Protein 4Q9N (pdb70)

Solvent-accessible surface area: 78695 Å² total; per-residue (Å²): 83,12,45,1,79,1,101,59,72,28,0,0,0,0,23,3,17,24,33,72,15,29,2,6,0,0,0,30,23,0,20,24,3,35,12,51,2,0,0,0,0,123,3,32,40,48,55,116,2,16,97,12,27,144,120,28,145,21,61,105,28,38,96,16,96,93,55,108,69,2,94,21,55,79,26,1,23,6,6,7,29,20,18,46,59,147,53,20,61,125,149,36,60,102,60,154,128,9,128,123,54,96,14,11,0,0,29,49,0,11,99,52,0,105,162,99,65,25,90,0,9,3,0,0,2,20,37,48,67,13,84,11,51,98,86,57,2,2,71,4,32,26,152,0,0,31,38,0,0,12,29,0,1,12,0,2,0,1,0,0,35,56,0,1,92,11,22,58,91,63,1,0,0,0,1,18,5,37,5,1,3,48,40,1,12,19,49,43,6,0,0,5,2,0,0,15,0,0,1,13,1,1,1,27,10,0,0,37,18,0,5,102,111,65,34,1,12,1,0,0,0,2,9,4,15,32,49,17,120,71,9,106,86,54,57,59,17,94,114,14,33,82,13,13,61,90,8,1,0,19,73,61,63,18,95,14,64,23,0,0,3,0,0,0,1,1,8,0,94,35,1,52,2,1,2,1,8,26,2,40,1,5,6,0,0,16,5,6,2,3,1,38,69,27,79,82,12,56,0,67,1,100,56,69,26,0,0,0,0,24,4,35,40,21,53,16,32,2,5,0,0,0,31,21,0,18,24,0,34,10,46,2,0,0,0,0,138,3,21,43,45,116,109,3,21,62,16,17,154,148,14,64,13,63,63,25,35,94,20,89,94,54,107,71,2,93,20,45,87,38,8,26,6,8,7,33,17,19,55,72,167,68,18,65,121,73,44,83,108,56,68,40,11,110,103,38,101,14,11,0,0,25,50,1,12,95,54,0,99,151,90,64,28,88,0,8,3,0,0,1,18,36,43,82,10,86,32,44,91,96,54,2,2,65,3,47,22,167,2,0,32,38,0,0,12,28,0,0,11,0,3,0,1,0,0,35,61,0,1,87,16,19,56,95,62,2,0,0,0,2,17,6,36,6,1,2,46,44,1,13,16,44,38,4,0,0,6,2,0,0,16,0,0,1,13,2,0,2,25,13,0,0,38,19,0,4,100,107,64,37,1,12,0,1,0,0,1,9,4,18,29,51,18,59,65,8,50,51,55,58,86,13,39,113,17,23,15,14,13,49,68,6,1,0,21,71,63,67,19,99,17,65,22,0,0,4,0,0,0,1,1,8,0,91,34,1,52,1,1,4,2,12,23,2,47,1,6,7,0,0,23,5,1,2,6,2,28,60,38,80,73,12,103,1,58,2,98,59,74,30,0,0,0,0,25,2,19,24,33,70,14,29,2,6,0,0,0,23,23,0,17,22,4,34,11,52,2,0,0,1,0,127,2,33,26,43,94,94,1,13,87,15,29,130,127,26,132,22,54,99,32,36,96,19,95,95,58,110,58,2,87,26,52,106,29,11,21,5,9,7,30,21,21,49,63,153,64,17,65,116,153,54,60,96,70,135,115,19,126,69,36,94,31,9,0,0,26,52,1,6,98,75,0,101,148,121,61,25,85,0,9,3,0,0,1,19,38,47,65,12,84,37,49,85,99,56,1,2,69,3,47,24,177,2,0,31,38,0,0,13,27,0,0,11,0,3,0,2,0,0,38,60,0,1,91,11,21,53,93,63,1,0,0,0,2,20,6,35,6,1,2,46,54,1,13,19,48,42,5,0,0,6,1,0,0,15,0,0,1,12,2,1,2,28,12,0,0,37,22,0,5,99,111,66,37,1,12,1,1,0,0,2,9,4,15,29,45,19,113,70,11,101,84,53,63,62,11,106,116,14,33,87,15,13,63,92,8,1,0,18,70,62,66,18,99,15,65,23,0,0,3,0,0,0,1,1,7,0,93,36,1,52,1,2,3,2,8,28,2,40,2,4,7,0,0,11,5,6,2,3,1,33,70,32,80,89,14,109,1,67,1,88,72,70,29,0,0,0,0,24,3,27,35,30,74,15,32,3,10,1,0,0,33,21,0,18,20,2,26,9,56,2,0,0,1,0,137,4,27,59,45,120,103,2,27,98,14,25,152,152,24,148,11,60,95,31,35,110,14,89,102,63,86,63,2,80,22,50,88,25,2,21,6,9,6,32,16,17,55,69,168,67,18,53,128,128,44,81,64,66,150,138,9,118,99,48,96,15,9,0,0,30,49,0,12,99,63,0,104,161,121,68,23,90,0,8,3,0,0,1,17,35,46,82,12,84,28,50,101,100,56,1,2,63,4,49,27,174,1,0,30,38,0,0,12,27,0,0,10,0,4,0,1,1,0,37,58,0,1,90,11,20,56,98,62,1,1,0,0,1,20,7,34,5,1,2,43,49,1,11,20,50,40,4,0,0,5,0,0,0,15,0,0,1,11,1,1,2,28,11,0,0,38,21,0,5,98,111,63,36,0,13,1,1,0,0,2,8,4,13,28,45,18,162,65,10,101,68,51,63,69,16,108,123,14,41,88,9,13,89,86,8,1,0,19,63,63,78,19,95,15,68,26,0,0,4,0,0,0,1,0,8,0,90,34,0,54,2,1,3,2,8,26,2,38,1,4,6,1,0,12,6,1,1,4,1,32,74,44,80,78,13,91,1,58,2,98,58,73,27,0,0,0,0,25,4,34,38,33,74,15,32,2,4,0,0,0,25,22,0,18,26,4,33,10,49,3,0,0,0,0,138,4,25,56,50,169,97,1,28,44,18,26,145,150,23,147,9,64,101,32,36,96,19,90,96,56,111,70,3,90,22,44,87,36,8,23,5,7,7,34,17,18,56,71,168,68,19,66,134,84,42,70,66,60,174,126,9,135,141,56,98,15,9,0,0,28,53,0,11,96,58,0,100,168,87,56,26,90,0,9,3,0,0,1,19,36,45,80,10,84,31,46,98,100,56,1,2,66,3,48,24,164,3,0,31,36,0,0,12,28,0,0,12,0,2,0,2,0,0,37,57,0,1,91,11,19,54,92,63,1,1,0,0,1,18,7,34,8,0,2,48,56,0,12,12,46,39,4,0,0,8,2,0,0,16,0,0,1,13,1,0,2,28,13,0,0,38,22,0,4,97,106,65,34,0,10,1,1,0,0,2,8,4,15,30,49,17,60,68,7,100,93,52,65,63,16,112,123,14,34,82,18,15,66,88,12,1,0,20,76,64,68,18,100,13,63,22,0,0,4,0,0,0,2,1,8,0,92,33,1,52,1,1,4,2,13,21,3,42,1,5,7,0,0,14,6,11,3,3,1,33,87,34,79,71,14,116,1,60,1,100,58,71,27,0,0,0,0,22,4,19,24,33,72,14,30,2,5,0,0,0,33,22,0,19,23,4,34,11,49,2,0,0,0,0,124,3,38,40,46,151,106,2,25,75,12,18,144,112,26,140,19,60,102,28,35,99,23,96,97,59,105,67,2,94,22,54,81,23,1,20,6,6,7,30,21,19,48,61,152,52,20,50,120,138,38,62,102,62,148,136,11,127,120,53,96,18,10,0,0,26,50,0,11,102,52,0,105,166,95,67,26,89,0,12,3,0,0,1,19,38,46,69,12,87,18,49,100,95,56,1,2,69,4,36,27,156,0,0,30,36,0,0,11,29,0,0,12,0,3,0,0,0,0,35,60,0,1,92,11,21,56,92,62,1,0,0,0,1,19,6,34,5,1,2,42,49,2,12,16,49,41,5,0,0,5,1,0,0,15,0,0,1,12,1,1,2,24,8,0,0,34,17,0,6,104,108,64,36,0,12,1,1,0,0,1,9,3,14,30,41,17,112,71,8,108,87,52,66,63,18,98,116,13,25,82,16,13,61,90,8,1,0,19,76,62,67,19,99,13,64,26,0,0,4,0,0,0,1,1,8,0,91,37,1,51,1,2,4,1,16,20,2,40,1,4,7,0,0,13,5,2,1,4,1,36,79,50,82,90,14,100,1,65,2,102,67,69,27,0,0,0,0,24,3,27,34,21,53,14,31,2,5,0,0,0,34,21,0,18,23,4,30,9,56,2,0,0,1,0,133,0,16,39,47,79,102,2,28,106,9,23,147,151,12,74,11,58,51,18,34,101,23,92,103,61,113,62,1,89,21,52,80,28,2,22,6,8,7,33,17,17,52,58,144,48,16,51,127,124,29,80,64,19,56,37,7,119,111,45,97,15,9,0,0,25,35,0,11,107,55,0,121,166,118,69,24,95,0,8,3,0,0,2,18,38,45,83,11,83,28,48,94,98,57,1,1,66,3,47,26,166,3,0,28,36,0,0,12,26,0,0,12,0,3,0,1,0,0,36,58,0,1,91,11,20,56,94,60,1,1,0,0,1,19,6,35,6,0,3,46,45,1,11,17,46,41,4,0,0,5,2,0,0,14,0,0,2,13,1,1,3,25,11,0,0,38,20,0,5,98,111,64,35,0,14,1,1,0,0,2,8,4,12,26,37,19,85,67,10,93,40,51,66,88,23,40,46,15,17,14,14,13,43,64,10,1,0,19,80,62,66,20,95,14,61,24,0,0,4,0,0,0,2,0,7,0,96,34,1,52,1,1,3,2,8,27,3,42,0,6,7,0,0,11,6,7,4,3,1,38,79,12,74,68,13,103,1,66,1,102,57,74,28,0,0,0,0,23,2,19,23,35,73,15,31,2,6,0,0,0,27,21,0,18,20,4,34,10,52,2,0,0,1,0,126,2,34,27,43,103,97,1,15,92,11,28,129,122,24,132,20,59,97,31,40,100,18,96,98,53,110,58,2,90,24,53,98,27,5,19,7,8,8,31,23,21,41,62,142,55,17,59,114,145,51,59,96,73,132,110,17,134,68,35,92,16,7,0,0,25,51,0,5,101,63,0,101,165,126,61,25,88,0,9,3,0,0,1,19,36,46,65,12,85,36,53,85,96,52,1,2,68,3,48,21,159,1,0,32,40,0,0,12,28,0,0,11,0,4,0,1,0,0,36,60,0,1,92,10,22,54,94,64,1,1,0,0,1,19,6,37,7,0,3,44,41,1,14,18,51,43,4,0,0,6,1,0,0,14,0,0,0,12,1,1,2,27,12,0,0,38,20,0,5,100,110,68,36,0,12,1,1,0,0,2,8,4,16,28,45,18,117,69,10,98,85,54,63,88,11,104,46,14,36,88,12,14,70,92,6,1,0,22,72,63,64,18,98,14,63,25,0,0,3,0,0,0,1,1,7,0,92,36,0,52,2,1,4,2,8,26,3,48,0,5,7,0,0,23,6,1,1,2,2,36,67,26,78

Structure (mmCIF, N/CA/C/O backbone):
data_4Q9N
#
_entry.id   4Q9N
#
_cell.length_a   96.146
_cell.length_b   96.146
_cell.length_c   263.082
_cell.angle_alpha   90.000
_cell.angle_beta   90.000
_cell.angle_gamma   90.000
#
_symmetry.space_group_name_H-M   'P 43'
#
loop_
_entity.id
_entity.type
_entity.pdbx_description
1 polymer 'Enoyl-[acyl-carrier-protein] reductase [NADH]'
2 non-polymer '1,4-DIHYDRONICOTINAMIDE ADENINE DINUCLEOTIDE'
3 non-polymer N-methyl-N-[(3-methyl-1-benzofuran-2-yl)methyl]-3-(7-oxo-5,6,7,8-tetrahydro-1,8-naphthyridin-3-yl)propanamide
4 water water
#
loop_
_atom_site.group_PDB
_atom_site.id
_atom_site.type_symbol
_atom_site.label_atom_id
_atom_site.label_alt_id
_atom_site.label_comp_id
_atom_site.label_asym_id
_atom_site.label_entity_id
_atom_site.label_seq_id
_atom_site.pdbx_PDB_ins_code
_atom_site.Cartn_x
_atom_site.Cartn_y
_atom_site.Cartn_z
_atom_site.occupancy
_atom_site.B_iso_or_equiv
_atom_site.auth_seq_id
_atom_site.auth_comp_id
_atom_site.auth_asym_id
_atom_site.auth_atom_id
_atom_site.pdbx_PDB_model_num
ATOM 1 N N . MET A 1 1 ? 129.977 -13.815 20.840 1.00 37.11 1 MET A N 1
ATOM 2 C CA . MET A 1 1 ? 128.968 -14.041 19.815 1.00 29.39 1 MET A CA 1
ATOM 3 C C . MET A 1 1 ? 128.173 -12.765 19.532 1.00 23.90 1 MET A C 1
ATOM 4 O O . MET A 1 1 ? 128.045 -11.887 20.394 1.00 28.87 1 MET A O 1
ATOM 6 N N . LEU A 1 2 ? 127.653 -12.664 18.316 1.00 28.22 2 LEU A N 1
ATOM 7 C CA . LEU A 1 2 ? 126.781 -11.557 17.955 1.00 24.15 2 LEU A CA 1
ATOM 8 C C . LEU A 1 2 ? 125.440 -12.102 17.466 1.00 32.11 2 LEU A C 1
ATOM 9 O O . LEU A 1 2 ? 125.334 -12.636 16.360 1.00 34.72 2 LEU A O 1
ATOM 14 N N . LYS A 1 3 ? 124.415 -11.965 18.298 1.00 27.91 3 LYS A N 1
ATOM 15 C CA . LYS A 1 3 ? 123.103 -12.507 17.976 1.00 26.98 3 LYS A CA 1
ATOM 16 C C . LYS A 1 3 ? 122.094 -11.435 17.596 1.00 30.34 3 LYS A C 1
ATOM 17 O O . LYS A 1 3 ? 122.063 -10.355 18.178 1.00 29.83 3 LYS A O 1
ATOM 19 N N . ILE A 1 4 ? 121.268 -11.747 16.608 1.00 28.59 4 ILE A N 1
ATOM 20 C CA . ILE A 1 4 ? 120.050 -10.999 16.372 1.00 22.70 4 ILE A CA 1
ATOM 21 C C . ILE A 1 4 ? 119.034 -11.613 17.322 1.00 28.57 4 ILE A C 1
ATOM 22 O O . ILE A 1 4 ? 118.477 -12.679 17.055 1.00 27.90 4 ILE A O 1
ATOM 27 N N . ASP A 1 5 ? 118.829 -10.958 18.457 1.00 29.26 5 ASP A N 1
ATOM 28 C CA . ASP A 1 5 ? 118.051 -11.543 19.543 1.00 30.08 5 ASP A CA 1
ATOM 29 C C . ASP A 1 5 ? 116.694 -10.863 19.703 1.00 28.13 5 ASP A C 1
ATOM 30 O O . ASP A 1 5 ? 116.617 -9.724 20.153 1.00 29.75 5 ASP A O 1
ATOM 35 N N . LEU A 1 6 ? 115.632 -11.579 19.337 1.00 25.84 6 LEU A N 1
ATOM 36 C CA . LEU A 1 6 ? 114.265 -11.069 19.431 1.00 25.34 6 LEU A CA 1
ATOM 37 C C . LEU A 1 6 ? 113.448 -11.866 20.453 1.00 23.94 6 LEU A C 1
ATOM 38 O O . LEU A 1 6 ? 112.223 -11.916 20.383 1.00 21.85 6 LEU A O 1
ATOM 43 N N . THR A 1 7 ? 114.138 -12.491 21.399 1.00 27.30 7 THR A N 1
ATOM 44 C CA . THR A 1 7 ? 113.483 -13.311 22.409 1.00 26.51 7 THR A CA 1
ATOM 45 C C . THR A 1 7 ? 112.486 -12.486 23.219 1.00 26.74 7 THR A C 1
ATOM 46 O O . THR A 1 7 ? 112.807 -11.398 23.689 1.00 25.92 7 THR A O 1
ATOM 50 N N . GLY A 1 8 ? 111.268 -13.000 23.360 1.00 28.80 8 GLY A N 1
ATOM 51 C CA . GLY A 1 8 ? 110.239 -12.316 24.121 1.00 28.64 8 GLY A CA 1
ATOM 52 C C . GLY A 1 8 ? 109.530 -11.210 23.363 1.00 25.35 8 GLY A C 1
ATOM 53 O O . GLY A 1 8 ? 108.542 -10.656 23.839 1.00 29.17 8 GLY A O 1
ATOM 54 N N . LYS A 1 9 ? 110.031 -10.879 22.180 1.00 21.54 9 LYS A N 1
ATOM 55 C CA . LYS A 1 9 ? 109.435 -9.810 21.391 1.00 24.04 9 LYS A CA 1
ATOM 56 C C . LYS A 1 9 ? 108.216 -10.334 20.656 1.00 25.30 9 LYS A C 1
ATOM 57 O O . LYS A 1 9 ? 108.191 -11.485 20.222 1.00 26.95 9 LYS A O 1
ATOM 63 N N . ILE A 1 10 ? 107.212 -9.476 20.510 1.00 20.12 10 ILE A N 1
ATOM 64 C CA . ILE A 1 10 ? 105.975 -9.848 19.850 1.00 23.93 10 ILE A CA 1
ATOM 65 C C . ILE A 1 10 ? 105.862 -9.127 18.514 1.00 21.76 10 ILE A C 1
ATOM 66 O O . ILE A 1 10 ? 105.766 -7.905 18.475 1.00 20.99 10 ILE A O 1
ATOM 71 N N . ALA A 1 11 ? 105.886 -9.889 17.426 1.00 21.27 11 ALA A N 1
ATOM 72 C CA . ALA A 1 11 ? 105.767 -9.326 16.086 1.00 19.18 11 ALA A CA 1
ATOM 73 C C . ALA A 1 11 ? 104.391 -9.606 15.498 1.00 19.25 11 ALA A C 1
ATOM 74 O O . ALA A 1 11 ? 103.886 -10.727 15.584 1.00 23.43 11 ALA A O 1
ATOM 76 N N . PHE A 1 12 ? 103.784 -8.585 14.906 1.00 17.09 12 PHE A N 1
ATOM 77 C CA . PHE A 1 12 ? 102.551 -8.773 14.154 1.00 16.52 12 PHE A CA 1
ATOM 78 C C . PHE A 1 12 ? 102.907 -8.684 12.673 1.00 18.61 12 PHE A C 1
ATOM 79 O O . PHE A 1 12 ? 103.443 -7.669 12.214 1.00 19.31 12 PHE A O 1
ATOM 87 N N . ILE A 1 13 ? 102.609 -9.749 11.933 1.00 17.29 13 ILE A N 1
ATOM 88 C CA . ILE A 1 13 ? 102.884 -9.781 10.504 1.00 19.85 13 ILE A CA 1
ATOM 89 C C . ILE A 1 13 ? 101.608 -9.755 9.676 1.00 18.99 13 ILE A C 1
ATOM 90 O O . ILE A 1 13 ? 100.843 -10.729 9.640 1.00 18.75 13 ILE A O 1
ATOM 95 N N . ALA A 1 14 ? 101.372 -8.617 9.029 1.00 19.20 14 ALA A N 1
ATOM 96 C CA . ALA A 1 14 ? 100.187 -8.450 8.216 1.00 16.16 14 ALA A CA 1
ATOM 97 C C . ALA A 1 14 ? 100.468 -8.843 6.780 1.00 16.56 14 ALA A C 1
ATOM 98 O O . ALA A 1 14 ? 101.242 -8.190 6.085 1.00 22.22 14 ALA A O 1
ATOM 100 N N . GLY A 1 15 ? 99.833 -9.920 6.336 1.00 20.44 15 GLY A N 1
ATOM 101 C CA . GLY A 1 15 ? 100.012 -10.371 4.969 1.00 23.43 15 GLY A CA 1
ATOM 102 C C . GLY A 1 15 ? 100.684 -11.723 4.852 1.00 26.74 15 GLY A C 1
ATOM 103 O O . GLY A 1 15 ? 101.719 -11.848 4.209 1.00 27.22 15 GLY A O 1
ATOM 104 N N . ILE A 1 16 ? 100.100 -12.746 5.469 1.00 24.44 16 ILE A N 1
ATOM 105 C CA . ILE A 1 16 ? 100.559 -14.106 5.229 1.00 20.86 16 ILE A CA 1
ATOM 106 C C . ILE A 1 16 ? 99.362 -14.932 4.794 1.00 24.99 16 ILE A C 1
ATOM 107 O O . ILE A 1 16 ? 98.427 -15.137 5.567 1.00 23.09 16 ILE A O 1
ATOM 112 N N . GLY A 1 17 ? 99.396 -15.385 3.546 1.00 26.91 17 GLY A N 1
ATOM 113 C CA . GLY A 1 17 ? 98.301 -16.140 2.970 1.00 20.22 17 GLY A CA 1
ATOM 114 C C . GLY A 1 17 ? 98.706 -17.552 2.617 1.00 22.40 17 GLY A C 1
ATOM 115 O O . GLY A 1 17 ? 97.851 -18.422 2.408 1.00 25.74 17 GLY A O 1
ATOM 116 N N . ASP A 1 18 ? 100.014 -17.779 2.547 1.00 18.51 18 ASP A N 1
ATOM 117 C CA . ASP A 1 18 ? 100.556 -19.123 2.378 1.00 23.11 18 ASP A CA 1
ATOM 118 C C . ASP A 1 18 ? 102.036 -19.158 2.758 1.00 17.18 18 ASP A C 1
ATOM 119 O O . ASP A 1 18 ? 102.553 -18.206 3.345 1.00 22.51 18 ASP A O 1
ATOM 124 N N . ASP A 1 19 ? 102.710 -20.248 2.418 1.00 17.32 19 ASP A N 1
ATOM 125 C CA . ASP A 1 19 ? 104.130 -20.388 2.739 1.00 22.82 19 ASP A CA 1
ATOM 126 C C . ASP A 1 19 ? 105.057 -19.936 1.603 1.00 23.41 19 ASP A C 1
ATOM 127 O O . ASP A 1 19 ? 106.251 -20.221 1.628 1.00 23.87 19 ASP A O 1
ATOM 132 N N . ASN A 1 20 ? 104.506 -19.240 0.613 1.00 19.32 20 ASN A N 1
ATOM 133 C CA . ASN A 1 20 ? 105.249 -18.908 -0.611 1.00 22.71 20 ASN A CA 1
ATOM 134 C C . ASN A 1 20 ? 105.603 -17.438 -0.776 1.00 22.14 20 ASN A C 1
ATOM 135 O O . ASN A 1 20 ? 106.255 -17.055 -1.751 1.00 22.31 20 ASN A O 1
ATOM 140 N N . GLY A 1 21 ? 105.174 -16.607 0.163 1.00 17.87 21 GLY A N 1
ATOM 141 C CA . GLY A 1 21 ? 105.431 -15.181 0.038 1.00 22.27 21 GLY A CA 1
ATOM 142 C C . GLY A 1 21 ? 106.529 -14.689 0.961 1.00 19.11 21 GLY A C 1
ATOM 143 O O . GLY A 1 21 ? 107.144 -15.467 1.697 1.00 21.48 21 GLY A O 1
ATOM 144 N N . TYR A 1 22 ? 106.788 -13.389 0.915 1.00 13.47 22 TYR A N 1
ATOM 145 C CA . TYR A 1 22 ? 107.811 -12.811 1.766 1.00 13.73 22 TYR A CA 1
ATOM 146 C C . TYR A 1 22 ? 107.352 -12.791 3.224 1.00 16.88 22 TYR A C 1
ATOM 147 O O . TYR A 1 22 ? 108.167 -12.863 4.135 1.00 21.69 22 TYR A O 1
ATOM 156 N N . GLY A 1 23 ? 106.046 -12.692 3.437 1.00 18.22 23 GLY A N 1
ATOM 157 C CA . GLY A 1 23 ? 105.493 -12.667 4.786 1.00 19.64 23 GLY A CA 1
ATOM 158 C C . GLY A 1 23 ? 105.856 -13.917 5.576 1.00 17.37 23 GLY A C 1
ATOM 159 O O . GLY A 1 23 ? 106.221 -13.841 6.747 1.00 17.54 23 GLY A O 1
ATOM 160 N N . TRP A 1 24 ? 105.727 -15.072 4.934 1.00 18.43 24 TRP A N 1
ATOM 161 C CA . TRP A 1 24 ? 106.140 -16.339 5.542 1.00 22.30 24 TRP A CA 1
ATOM 162 C C . TRP A 1 24 ? 107.628 -16.322 5.840 1.00 17.17 24 TRP A C 1
ATOM 163 O O . TRP A 1 24 ? 108.049 -16.684 6.936 1.00 21.97 24 TRP A O 1
ATOM 174 N N . GLY A 1 25 ? 108.417 -15.892 4.861 1.00 19.81 25 GLY A N 1
ATOM 175 C CA . GLY A 1 25 ? 109.864 -15.826 5.003 1.00 18.76 25 GLY A CA 1
ATOM 176 C C . GLY A 1 25 ? 110.299 -14.941 6.160 1.00 17.85 25 GLY A C 1
ATOM 177 O O . GLY A 1 25 ? 111.257 -15.243 6.884 1.00 17.47 25 GLY A O 1
ATOM 178 N N . ILE A 1 26 ? 109.581 -13.849 6.361 1.00 14.21 26 ILE A N 1
ATOM 179 C CA . ILE A 1 26 ? 109.896 -12.970 7.467 1.00 16.58 26 ILE A CA 1
ATOM 180 C C . ILE A 1 26 ? 109.508 -13.621 8.785 1.00 13.89 26 ILE A C 1
ATOM 181 O O . ILE A 1 26 ? 110.256 -13.568 9.759 1.00 16.68 26 ILE A O 1
ATOM 186 N N . ALA A 1 27 ? 108.330 -14.243 8.804 1.00 14.78 27 ALA A N 1
ATOM 187 C CA . ALA A 1 27 ? 107.844 -14.933 9.991 1.00 16.28 27 ALA A CA 1
ATOM 188 C C . ALA A 1 27 ? 108.849 -15.961 10.459 1.00 17.84 27 ALA A C 1
ATOM 189 O O . ALA A 1 27 ? 109.127 -16.082 11.652 1.00 20.61 27 ALA A O 1
ATOM 191 N N . LYS A 1 28 ? 109.400 -16.691 9.499 1.00 14.15 28 LYS A N 1
ATOM 192 C CA . LYS A 1 28 ? 110.319 -17.788 9.784 1.00 16.63 28 LYS A CA 1
ATOM 193 C C . LYS A 1 28 ? 111.607 -17.268 10.431 1.00 18.47 28 LYS A C 1
ATOM 194 O O . LYS A 1 28 ? 112.096 -17.824 11.423 1.00 19.44 28 LYS A O 1
ATOM 200 N N . MET A 1 29 ? 112.149 -16.193 9.870 1.00 20.76 29 MET A N 1
ATOM 201 C CA . MET A 1 29 ? 113.385 -15.624 10.390 1.00 16.68 29 MET A CA 1
ATOM 202 C C . MET A 1 29 ? 113.197 -14.869 11.703 1.00 19.42 29 MET A C 1
ATOM 203 O O . MET A 1 29 ? 114.096 -14.858 12.548 1.00 20.50 29 MET A O 1
ATOM 208 N N . LEU A 1 30 ? 112.052 -14.212 11.875 1.00 18.16 30 LEU A N 1
ATOM 209 C CA . LEU A 1 30 ? 111.766 -13.583 13.160 1.00 15.75 30 LEU A CA 1
ATOM 210 C C . LEU A 1 30 ? 111.619 -14.653 14.241 1.00 21.09 30 LEU A C 1
ATOM 211 O O . LEU A 1 30 ? 112.011 -14.446 15.397 1.00 21.00 30 LEU A O 1
ATOM 216 N N . ALA A 1 31 ? 111.069 -15.802 13.859 1.00 21.34 31 ALA A N 1
ATOM 217 C CA . ALA A 1 31 ? 110.927 -16.927 14.781 1.00 21.22 31 ALA A CA 1
ATOM 218 C C . ALA A 1 31 ? 112.292 -17.503 15.137 1.00 23.03 31 ALA A C 1
ATOM 219 O O . ALA A 1 31 ? 112.549 -17.855 16.295 1.00 18.76 31 ALA A O 1
ATOM 221 N N . GLU A 1 32 ? 113.163 -17.593 14.137 1.00 21.50 32 GLU A N 1
ATOM 222 C CA . GLU A 1 32 ? 114.525 -18.091 14.353 1.00 23.68 32 GLU A CA 1
ATOM 223 C C . GLU A 1 32 ? 115.253 -17.221 15.372 1.00 23.25 32 GLU A C 1
ATOM 224 O O . GLU A 1 32 ? 116.066 -17.719 16.152 1.00 23.16 32 GLU A O 1
ATOM 230 N N . ALA A 1 33 ? 114.941 -15.928 15.372 1.00 24.77 33 ALA A N 1
ATOM 231 C CA . ALA A 1 33 ? 115.579 -14.982 16.281 1.00 27.50 33 ALA A CA 1
ATOM 232 C C . ALA A 1 33 ? 114.889 -14.940 17.642 1.00 23.61 33 ALA A C 1
ATOM 233 O O . ALA A 1 33 ? 115.317 -14.222 18.542 1.00 27.60 33 ALA A O 1
ATOM 235 N N . GLY A 1 34 ? 113.827 -15.725 17.796 1.00 20.49 34 GLY A N 1
ATOM 236 C CA . GLY A 1 34 ? 113.208 -15.910 19.099 1.00 21.27 34 GLY A CA 1
ATOM 237 C C . GLY A 1 34 ? 111.899 -15.162 19.315 1.00 26.27 34 GLY A C 1
ATOM 238 O O . GLY A 1 34 ? 111.371 -15.135 20.428 1.00 27.08 34 GLY A O 1
ATOM 239 N N . ALA A 1 35 ? 111.361 -14.568 18.259 1.00 24.05 35 ALA A N 1
ATOM 240 C CA . ALA A 1 35 ? 110.140 -13.760 18.391 1.00 23.08 35 ALA A CA 1
ATOM 241 C C . ALA A 1 35 ? 108.876 -14.596 18.452 1.00 22.56 35 ALA A C 1
ATOM 242 O O . ALA A 1 35 ? 108.816 -15.693 17.900 1.00 24.84 35 ALA A O 1
ATOM 244 N N . THR A 1 36 ? 107.868 -14.048 19.127 1.00 22.05 36 THR A N 1
ATOM 245 C CA . THR A 1 36 ? 106.516 -14.589 19.138 1.00 18.58 36 THR A CA 1
ATOM 246 C C . THR A 1 36 ? 105.770 -13.974 17.958 1.00 21.89 36 THR A C 1
ATOM 247 O O . THR A 1 36 ? 105.817 -12.757 17.763 1.00 24.27 36 THR A O 1
ATOM 251 N N . ILE A 1 37 ? 105.097 -14.802 17.165 1.00 17.34 37 ILE A N 1
ATOM 252 C CA . ILE A 1 37 ? 104.533 -14.333 15.903 1.00 18.49 37 ILE A CA 1
ATOM 253 C C . ILE A 1 37 ? 103.012 -14.299 15.923 1.00 20.49 37 ILE A C 1
ATOM 254 O O . ILE A 1 37 ? 102.370 -15.317 16.174 1.00 22.86 37 ILE A O 1
ATOM 259 N N . LEU A 1 38 ? 102.441 -13.125 15.658 1.00 22.53 38 LEU A N 1
ATOM 260 C CA . LEU A 1 38 ? 101.007 -13.001 15.420 1.00 17.99 38 LEU A CA 1
ATOM 261 C C . LEU A 1 38 ? 100.831 -12.727 13.930 1.00 20.04 38 LEU A C 1
ATOM 262 O O . LEU A 1 38 ? 101.664 -12.071 13.304 1.00 22.51 38 LEU A O 1
ATOM 267 N N . VAL A 1 39 ? 99.744 -13.226 13.359 1.00 17.04 39 VAL A N 1
ATOM 268 C CA . VAL A 1 39 ? 99.552 -13.139 11.924 1.00 16.89 39 VAL A CA 1
ATOM 269 C C . VAL A 1 39 ? 98.228 -12.482 11.582 1.00 19.75 39 VAL A C 1
ATOM 270 O O . VAL A 1 39 ? 97.185 -12.853 12.124 1.00 22.97 39 VAL A O 1
ATOM 274 N N . GLY A 1 40 ? 98.287 -11.501 10.685 1.00 17.21 40 GLY A N 1
ATOM 275 C CA . GLY A 1 40 ? 97.108 -10.966 10.036 1.00 18.05 40 GLY A CA 1
ATOM 276 C C . GLY A 1 40 ? 96.927 -11.605 8.664 1.00 21.17 40 GLY A C 1
ATOM 277 O O . GLY A 1 40 ? 97.765 -11.458 7.783 1.00 18.73 40 GLY A O 1
ATOM 278 N N . THR A 1 41 ? 95.829 -12.333 8.480 1.00 19.71 41 THR A N 1
ATOM 279 C CA . THR A 1 41 ? 95.567 -12.963 7.192 1.00 18.65 41 THR A CA 1
ATOM 280 C C . THR A 1 41 ? 94.297 -12.383 6.572 1.00 20.52 41 THR A C 1
ATOM 281 O O . THR A 1 41 ? 93.300 -12.206 7.254 1.00 23.73 41 THR A O 1
ATOM 285 N N . TRP A 1 42 ? 94.356 -12.069 5.282 1.00 22.19 42 TRP A N 1
ATOM 286 C CA . TRP A 1 42 ? 93.235 -11.434 4.586 1.00 16.22 42 TRP A CA 1
ATOM 287 C C . TRP A 1 42 ? 92.000 -12.311 4.642 1.00 20.19 42 TRP A C 1
ATOM 288 O O . TRP A 1 42 ? 92.065 -13.473 4.268 1.00 21.27 42 TRP A O 1
ATOM 299 N N . VAL A 1 43 ? 90.880 -11.721 5.066 1.00 15.23 43 VAL A N 1
ATOM 300 C CA . VAL A 1 43 ? 89.615 -12.444 5.286 1.00 16.66 43 VAL A CA 1
ATOM 301 C C . VAL A 1 43 ? 89.234 -13.503 4.238 1.00 19.91 43 VAL A C 1
ATOM 302 O O . VAL A 1 43 ? 88.941 -14.647 4.609 1.00 24.69 43 VAL A O 1
ATOM 306 N N . PRO A 1 44 ? 89.237 -13.144 2.933 1.00 20.37 44 PRO A N 1
ATOM 307 C CA . PRO A 1 44 ? 88.699 -14.124 1.981 1.00 23.91 44 PRO A CA 1
ATOM 308 C C . PRO A 1 44 ? 89.555 -15.382 1.859 1.00 26.22 44 PRO A C 1
ATOM 309 O O . PRO A 1 44 ? 89.083 -16.362 1.298 1.00 27.82 44 PRO A O 1
ATOM 313 N N . ILE A 1 45 ? 90.782 -15.361 2.368 1.00 20.92 45 ILE A N 1
ATOM 314 C CA . ILE A 1 45 ? 91.619 -16.563 2.326 1.00 25.47 45 ILE A CA 1
ATOM 315 C C . ILE A 1 45 ? 91.955 -17.104 3.710 1.00 21.25 45 ILE A C 1
ATOM 316 O O . ILE A 1 45 ? 92.688 -18.085 3.833 1.00 26.25 45 ILE A O 1
ATOM 321 N N . TYR A 1 46 ? 91.402 -16.479 4.744 1.00 18.67 46 TYR A N 1
ATOM 322 C CA . TYR A 1 46 ? 91.703 -16.855 6.123 1.00 20.14 46 TYR A CA 1
ATOM 323 C C . TYR A 1 46 ? 91.399 -18.315 6.437 1.00 28.64 46 TYR A C 1
ATOM 324 O O . TYR A 1 46 ? 92.226 -19.010 7.039 1.00 31.21 46 TYR A O 1
ATOM 333 N N . LYS A 1 47 ? 90.216 -18.767 6.032 1.00 23.67 47 LYS A N 1
ATOM 334 C CA . LYS A 1 47 ? 89.768 -20.136 6.303 1.00 24.68 47 LYS A CA 1
ATOM 335 C C . LYS A 1 47 ? 90.703 -21.154 5.669 1.00 26.02 47 LYS A C 1
ATOM 336 O O . LYS A 1 47 ? 91.141 -22.099 6.323 1.00 24.58 47 LYS A O 1
ATOM 338 N N . ILE A 1 48 ? 91.022 -20.941 4.397 1.00 28.61 48 ILE A N 1
ATOM 339 C CA . ILE A 1 48 ? 91.875 -21.854 3.650 1.00 26.73 48 ILE A CA 1
ATOM 340 C C . ILE A 1 48 ? 93.311 -21.865 4.190 1.00 26.81 48 ILE A C 1
ATOM 341 O O . ILE A 1 48 ? 93.929 -22.924 4.311 1.00 27.95 48 ILE A O 1
ATOM 346 N N . PHE A 1 49 ? 93.839 -20.691 4.524 1.00 24.81 49 PHE A N 1
ATOM 347 C CA . PHE A 1 49 ? 95.188 -20.612 5.075 1.00 29.51 49 PHE A CA 1
ATOM 348 C C . PHE A 1 49 ? 95.264 -21.323 6.430 1.00 27.60 49 PHE A C 1
ATOM 349 O O . PHE A 1 49 ? 96.143 -22.164 6.658 1.00 21.63 49 PHE A O 1
ATOM 357 N N . SER A 1 50 ? 94.333 -20.994 7.318 1.00 18.45 50 SER A N 1
ATOM 358 C CA . SER A 1 50 ? 94.333 -21.556 8.662 1.00 31.05 50 SER A CA 1
ATOM 359 C C . SER A 1 50 ? 94.101 -23.073 8.649 1.00 31.57 50 SER A C 1
ATOM 360 O O . SER A 1 50 ? 94.709 -23.810 9.426 1.00 32.60 50 SER A O 1
ATOM 363 N N . GLN A 1 51 ? 93.218 -23.527 7.761 1.00 29.75 51 GLN A N 1
ATOM 364 C CA . GLN A 1 51 ? 92.927 -24.950 7.597 1.00 31.81 51 GLN A CA 1
ATOM 365 C C . GLN A 1 51 ? 94.150 -25.694 7.074 1.00 28.34 51 GLN A C 1
ATOM 366 O O . GLN A 1 51 ? 94.528 -26.739 7.606 1.00 23.06 51 GLN A O 1
ATOM 372 N N . SER A 1 52 ? 94.773 -25.143 6.035 1.00 30.65 52 SER A N 1
ATOM 373 C CA . SER A 1 52 ? 95.939 -25.779 5.426 1.00 29.07 52 SER A CA 1
ATOM 374 C C . SER A 1 52 ? 97.072 -25.927 6.435 1.00 26.58 52 SER A C 1
ATOM 375 O O . SER A 1 52 ? 97.796 -26.929 6.437 1.00 27.05 52 SER A O 1
ATOM 378 N N . LEU A 1 53 ? 97.209 -24.936 7.307 1.00 23.41 53 LEU A N 1
ATOM 379 C CA . LEU A 1 53 ? 98.242 -24.971 8.338 1.00 28.95 53 LEU A CA 1
ATOM 380 C C . LEU A 1 53 ? 97.944 -26.084 9.346 1.00 25.07 53 LEU A C 1
ATOM 381 O O . LEU A 1 53 ? 98.826 -26.856 9.721 1.00 23.75 53 LEU A O 1
ATOM 386 N N . GLU A 1 54 ? 96.689 -26.179 9.768 1.00 29.83 54 GLU A N 1
ATOM 387 C CA . GLU A 1 54 ? 96.273 -27.223 10.706 1.00 33.21 54 GLU A CA 1
ATOM 388 C C . GLU A 1 54 ? 96.312 -28.617 10.073 1.00 34.41 54 GLU A C 1
ATOM 389 O O . GLU A 1 54 ? 96.507 -29.614 10.764 1.00 36.98 54 GLU A O 1
ATOM 395 N N . LEU A 1 55 ? 96.117 -28.684 8.759 1.00 29.70 55 LEU A N 1
ATOM 396 C CA . LEU A 1 55 ? 96.107 -29.967 8.069 1.00 28.88 55 LEU A CA 1
ATOM 397 C C . LEU A 1 55 ? 97.514 -30.373 7.655 1.00 28.02 55 LEU A C 1
ATOM 398 O O . LEU A 1 55 ? 97.700 -31.360 6.950 1.00 29.43 55 LEU A O 1
ATOM 403 N N . GLY A 1 56 ? 98.500 -29.594 8.098 1.00 29.63 56 GLY A N 1
ATOM 404 C CA . GLY A 1 56 ? 99.900 -29.924 7.901 1.00 30.46 56 GLY A CA 1
ATOM 405 C C . GLY A 1 56 ? 100.434 -29.663 6.502 1.00 27.11 56 GLY A C 1
ATOM 406 O O . GLY A 1 56 ? 101.500 -30.153 6.139 1.00 30.35 56 GLY A O 1
ATOM 407 N N . LYS A 1 57 ? 99.703 -28.885 5.716 1.00 26.17 57 LYS A N 1
ATOM 408 C CA . LYS A 1 57 ? 100.066 -28.683 4.316 1.00 31.17 57 LYS A CA 1
ATOM 409 C C . LYS A 1 57 ? 101.302 -27.803 4.133 1.00 32.28 57 LYS A C 1
ATOM 410 O O . LYS A 1 57 ? 101.905 -27.780 3.058 1.00 32.99 57 LYS A O 1
ATOM 416 N N . PHE A 1 58 ? 101.690 -27.093 5.186 1.00 22.24 58 PHE A N 1
ATOM 417 C CA . PHE A 1 58 ? 102.829 -26.184 5.091 1.00 21.30 58 PHE A CA 1
ATOM 418 C C . PHE A 1 58 ? 104.030 -26.708 5.866 1.00 32.22 58 PHE A C 1
ATOM 419 O O . PHE A 1 58 ? 105.018 -25.987 6.057 1.00 26.94 58 PHE A O 1
ATOM 427 N N . ASN A 1 59 ? 103.957 -27.959 6.311 1.00 26.02 59 ASN A N 1
ATOM 428 C CA . ASN A 1 59 ? 104.964 -28.460 7.241 1.00 28.72 59 ASN A CA 1
ATOM 429 C C . ASN A 1 59 ? 106.388 -28.481 6.685 1.00 30.49 59 ASN A C 1
ATOM 430 O O . ASN A 1 59 ? 107.348 -28.280 7.425 1.00 29.50 59 ASN A O 1
ATOM 435 N N . ALA A 1 60 ? 106.517 -28.702 5.381 1.00 29.92 60 ALA A N 1
ATOM 436 C CA . ALA A 1 60 ? 107.826 -28.691 4.739 1.00 35.46 60 ALA A CA 1
ATOM 437 C C . ALA A 1 60 ? 108.497 -27.325 4.891 1.00 32.41 60 ALA A C 1
ATOM 438 O O . ALA A 1 60 ? 109.727 -27.227 4.910 1.00 34.49 60 ALA A O 1
ATOM 440 N N . SER A 1 61 ? 107.682 -26.277 5.028 1.00 26.49 61 SER A N 1
ATOM 441 C CA . SER A 1 61 ? 108.173 -24.906 5.133 1.00 28.14 61 SER A CA 1
ATOM 442 C C . SER A 1 61 ? 108.264 -24.391 6.572 1.00 24.81 61 SER A C 1
ATOM 443 O O . SER A 1 61 ? 108.630 -23.240 6.799 1.00 27.10 61 SER A O 1
ATOM 446 N N . ARG A 1 62 ? 107.936 -25.240 7.542 1.00 23.09 62 ARG A N 1
ATOM 447 C CA . ARG A 1 62 ? 107.870 -24.809 8.935 1.00 20.89 62 ARG A CA 1
ATOM 448 C C . ARG A 1 62 ? 109.098 -25.184 9.757 1.00 20.79 62 ARG A C 1
ATOM 449 O O . ARG A 1 62 ? 109.220 -24.780 10.911 1.00 29.22 62 ARG A O 1
ATOM 457 N N . GLU A 1 63 ? 109.994 -25.973 9.171 1.00 24.03 63 GLU A N 1
ATOM 458 C CA . GLU A 1 63 ? 111.178 -26.448 9.874 1.00 33.98 63 GLU A CA 1
ATOM 459 C C . GLU A 1 63 ? 112.144 -25.319 10.296 1.00 28.87 63 GLU A C 1
ATOM 460 O O . GLU A 1 63 ? 112.691 -24.605 9.457 1.00 29.39 63 GLU A O 1
ATOM 466 N N . LEU A 1 64 ? 112.341 -25.169 11.604 1.00 29.71 64 LEU A N 1
ATOM 467 C CA . LEU A 1 64 ? 113.292 -24.199 12.149 1.00 31.68 64 LEU A CA 1
ATOM 468 C C . LEU A 1 64 ? 114.619 -24.880 12.506 1.00 36.27 64 LEU A C 1
ATOM 469 O O . LEU A 1 64 ? 114.643 -26.066 12.838 1.00 38.65 64 LEU A O 1
ATOM 474 N N . SER A 1 65 ? 115.716 -24.123 12.460 1.00 33.08 65 SER A N 1
ATOM 475 C CA . SER A 1 65 ? 117.053 -24.670 12.707 1.00 39.87 65 SER A CA 1
ATOM 476 C C . SER A 1 65 ? 117.234 -25.319 14.084 1.00 46.28 65 SER A C 1
ATOM 477 O O . SER A 1 65 ? 118.174 -26.085 14.285 1.00 47.21 65 SER A O 1
ATOM 480 N N . ASN A 1 66 ? 116.343 -25.030 15.027 1.00 48.20 66 ASN A N 1
ATOM 481 C CA . ASN A 1 66 ? 116.431 -25.661 16.346 1.00 50.13 66 ASN A CA 1
ATOM 482 C C . ASN A 1 66 ? 115.630 -26.961 16.448 1.00 47.83 66 ASN A C 1
ATOM 483 O O . ASN A 1 66 ? 115.477 -27.525 17.532 1.00 49.92 66 ASN A O 1
ATOM 488 N N . GLY A 1 67 ? 115.109 -27.420 15.315 1.00 47.94 67 GLY A N 1
ATOM 489 C CA . GLY A 1 67 ? 114.338 -28.648 15.278 1.00 48.72 67 GLY A CA 1
ATOM 490 C C . GLY A 1 67 ? 112.840 -28.463 15.466 1.00 46.74 67 GLY A C 1
ATOM 491 O O . GLY A 1 67 ? 112.064 -29.372 15.171 1.00 44.04 67 GLY A O 1
ATOM 492 N N . GLU A 1 68 ? 112.431 -27.293 15.955 1.00 46.11 68 GLU A N 1
ATOM 493 C CA . GLU A 1 68 ? 111.014 -27.016 16.194 1.00 45.04 68 GLU A CA 1
ATOM 494 C C . GLU A 1 68 ? 110.309 -26.544 14.931 1.00 38.63 68 GLU A C 1
ATOM 495 O O . GLU A 1 68 ? 110.952 -26.187 13.941 1.00 35.00 68 GLU A O 1
ATOM 501 N N . LEU A 1 69 ? 108.981 -26.535 14.971 1.00 37.04 69 LEU A N 1
ATOM 502 C CA . LEU A 1 69 ? 108.194 -26.035 13.850 1.00 33.96 69 LEU A CA 1
ATOM 503 C C . LEU A 1 69 ? 107.773 -24.581 14.067 1.00 31.46 69 LEU A C 1
ATOM 504 O O . LEU A 1 69 ? 107.461 -24.186 15.188 1.00 28.53 69 LEU A O 1
ATOM 509 N N . LEU A 1 70 ? 107.818 -23.787 12.998 1.00 26.33 70 LEU A N 1
ATOM 510 C CA . LEU A 1 70 ? 107.247 -22.441 13.011 1.00 25.99 70 LEU A CA 1
ATOM 511 C C . LEU A 1 70 ? 105.821 -22.515 13.544 1.00 29.72 70 LEU A C 1
ATOM 512 O O . LEU A 1 70 ? 105.020 -23.326 13.074 1.00 25.54 70 LEU A O 1
ATOM 517 N N . THR A 1 71 ? 105.518 -21.685 14.535 1.00 27.64 71 THR A N 1
ATOM 518 C CA . THR A 1 71 ? 104.205 -21.702 15.176 1.00 27.01 71 THR A CA 1
ATOM 519 C C . THR A 1 71 ? 103.723 -20.273 15.371 1.00 24.45 71 THR A C 1
ATOM 520 O O . THR A 1 71 ? 104.509 -19.394 15.730 1.00 31.30 71 THR A O 1
ATOM 524 N N . PHE A 1 72 ? 102.437 -20.037 15.127 1.00 24.24 72 PHE A N 1
ATOM 525 C CA . PHE A 1 72 ? 101.867 -18.708 15.317 1.00 21.34 72 PHE A CA 1
ATOM 526 C C . PHE A 1 72 ? 101.056 -18.685 16.593 1.00 24.42 72 PHE A C 1
ATOM 527 O O . PHE A 1 72 ? 100.223 -19.560 16.812 1.00 31.94 72 PHE A O 1
ATOM 535 N N . ALA A 1 73 ? 101.317 -17.706 17.449 1.00 22.02 73 ALA A N 1
ATOM 536 C CA . ALA A 1 73 ? 100.580 -17.592 18.699 1.00 27.13 73 ALA A CA 1
ATOM 537 C C . ALA A 1 73 ? 99.098 -17.337 18.429 1.00 26.58 73 ALA A C 1
ATOM 538 O O . ALA A 1 73 ? 98.241 -17.799 19.172 1.00 25.61 73 ALA A O 1
ATOM 540 N N . LYS A 1 74 ? 98.808 -16.614 17.352 1.00 24.60 74 LYS A N 1
ATOM 541 C CA . LYS A 1 74 ? 97.431 -16.290 16.993 1.00 28.04 74 LYS A CA 1
ATOM 542 C C . LYS A 1 74 ? 97.343 -15.858 15.530 1.00 25.85 74 LYS A C 1
ATOM 543 O O . LYS A 1 74 ? 98.221 -15.159 15.033 1.00 23.56 74 LYS A O 1
ATOM 549 N N . ILE A 1 75 ? 96.289 -16.277 14.834 1.00 22.43 75 ILE A N 1
ATOM 550 C CA . ILE A 1 75 ? 96.053 -15.770 13.487 1.00 17.61 75 ILE A CA 1
ATOM 551 C C . ILE A 1 75 ? 94.738 -15.010 13.462 1.00 15.96 75 ILE A C 1
ATOM 552 O O . ILE A 1 75 ? 93.684 -15.557 13.815 1.00 19.92 75 ILE A O 1
ATOM 557 N N . TYR A 1 76 ? 94.808 -13.756 13.050 1.00 16.47 76 TYR A N 1
ATOM 558 C CA . TYR A 1 76 ? 93.651 -12.863 13.040 1.00 16.77 76 TYR A CA 1
ATOM 559 C C . TYR A 1 76 ? 93.177 -12.688 11.610 1.00 19.48 76 TYR A C 1
ATOM 560 O O . TYR A 1 76 ? 93.970 -12.353 10.740 1.00 17.10 76 TYR A O 1
ATOM 569 N N . PRO A 1 77 ? 91.883 -12.946 11.352 1.00 20.56 77 PRO A N 1
ATOM 570 C CA . PRO A 1 77 ? 91.339 -12.535 10.055 1.00 18.53 77 PRO A CA 1
ATOM 571 C C . PRO A 1 77 ? 91.361 -11.015 10.001 1.00 25.51 77 PRO A C 1
ATOM 572 O O . PRO A 1 77 ? 91.028 -10.374 10.991 1.00 22.46 77 PRO A O 1
ATOM 576 N N . MET A 1 78 ? 91.758 -10.447 8.870 1.00 19.23 78 MET A N 1
ATOM 577 C CA . MET A 1 78 ? 91.897 -9.002 8.778 1.00 20.27 78 MET A CA 1
ATOM 578 C C . MET A 1 78 ? 91.631 -8.530 7.358 1.00 19.76 78 MET A C 1
ATOM 579 O O . MET A 1 78 ? 91.946 -9.221 6.394 1.00 22.78 78 MET A O 1
ATOM 584 N N . ASP A 1 79 ? 91.008 -7.367 7.227 1.00 18.80 79 ASP A N 1
ATOM 585 C CA . ASP A 1 79 ? 91.005 -6.692 5.944 1.00 15.46 79 ASP A CA 1
ATOM 586 C C . ASP A 1 79 ? 91.490 -5.278 6.202 1.00 19.92 79 ASP A C 1
ATOM 587 O O . ASP A 1 79 ? 90.755 -4.451 6.750 1.00 22.07 79 ASP A O 1
ATOM 592 N N . ALA A 1 80 ? 92.730 -5.000 5.812 1.00 17.79 80 ALA A N 1
ATOM 593 C CA . ALA A 1 80 ? 93.305 -3.697 6.096 1.00 19.07 80 ALA A CA 1
ATOM 594 C C . ALA A 1 80 ? 92.812 -2.610 5.135 1.00 20.35 80 ALA A C 1
ATOM 595 O O . ALA A 1 80 ? 93.420 -1.544 5.046 1.00 19.18 80 ALA A O 1
ATOM 597 N N . SER A 1 81 ? 91.728 -2.892 4.414 1.00 17.14 81 SER A N 1
ATOM 598 C CA . SER A 1 81 ? 91.022 -1.869 3.642 1.00 19.89 81 SER A CA 1
ATOM 599 C C . SER A 1 81 ? 90.075 -1.079 4.531 1.00 18.45 81 SER A C 1
ATOM 600 O O . SER A 1 81 ? 89.522 -0.048 4.116 1.00 18.50 81 SER A O 1
ATOM 603 N N . PHE A 1 82 ? 89.858 -1.575 5.743 1.00 19.71 82 PHE A N 1
ATOM 604 C CA . PHE A 1 82 ? 88.813 -1.028 6.602 1.00 22.47 82 PHE A CA 1
ATOM 605 C C . PHE A 1 82 ? 89.359 -0.765 7.982 1.00 23.30 82 PHE A C 1
ATOM 606 O O . PHE A 1 82 ? 89.898 -1.670 8.620 1.00 19.07 82 PHE A O 1
ATOM 614 N N . ASP A 1 83 ? 89.212 0.469 8.450 1.00 20.02 83 ASP A N 1
ATOM 615 C CA . ASP A 1 83 ? 89.711 0.826 9.770 1.00 23.14 83 ASP A CA 1
ATOM 616 C C . ASP A 1 83 ? 88.731 0.469 10.886 1.00 21.62 83 ASP A C 1
ATOM 617 O O . ASP A 1 83 ? 89.138 -0.009 11.938 1.00 23.05 83 ASP A O 1
ATOM 622 N N . THR A 1 84 ? 87.444 0.711 10.655 1.00 25.43 84 THR A N 1
ATOM 623 C CA . THR A 1 84 ? 86.409 0.414 11.644 1.00 24.54 84 THR A CA 1
ATOM 624 C C . THR A 1 84 ? 85.227 -0.268 10.955 1.00 23.50 84 THR A C 1
ATOM 625 O O . THR A 1 84 ? 85.117 -0.210 9.732 1.00 26.76 84 THR A O 1
ATOM 629 N N . PRO A 1 85 ? 84.347 -0.926 11.728 1.00 21.52 85 PRO A N 1
ATOM 630 C CA . PRO A 1 85 ? 83.191 -1.597 11.113 1.00 23.14 85 PRO A CA 1
ATOM 631 C C . PRO A 1 85 ? 82.347 -0.677 10.228 1.00 28.94 85 PRO A C 1
ATOM 632 O O . PRO A 1 85 ? 81.767 -1.115 9.232 1.00 28.24 85 PRO A O 1
ATOM 636 N N . GLU A 1 86 ? 82.277 0.592 10.601 1.00 29.62 86 GLU A N 1
ATOM 637 C CA . GLU A 1 86 ? 81.536 1.578 9.833 1.00 35.09 86 GLU A CA 1
ATOM 638 C C . GLU A 1 86 ? 82.032 1.678 8.386 1.00 28.52 86 GLU A C 1
ATOM 639 O O . GLU A 1 86 ? 81.256 1.983 7.483 1.00 31.64 86 GLU A O 1
ATOM 645 N N . ASP A 1 87 ? 83.318 1.411 8.171 1.00 28.88 87 ASP A N 1
ATOM 646 C CA . ASP A 1 87 ? 83.920 1.511 6.834 1.00 25.67 87 ASP A CA 1
ATOM 647 C C . ASP A 1 87 ? 83.495 0.397 5.874 1.00 30.34 87 ASP A C 1
ATOM 648 O O . ASP A 1 87 ? 83.709 0.506 4.668 1.00 32.24 87 ASP A O 1
ATOM 653 N N . ILE A 1 88 ? 82.926 -0.683 6.401 1.00 30.71 88 ILE A N 1
ATOM 654 C CA . ILE A 1 88 ? 82.656 -1.865 5.581 1.00 31.72 88 ILE A CA 1
ATOM 655 C C . ILE A 1 88 ? 81.374 -1.729 4.773 1.00 28.85 88 ILE A C 1
ATOM 656 O O . ILE A 1 88 ? 80.303 -1.519 5.338 1.00 28.07 88 ILE A O 1
ATOM 661 N N . PRO A 1 89 ? 81.480 -1.862 3.442 1.00 34.43 89 PRO A N 1
ATOM 662 C CA . PRO A 1 89 ? 80.307 -1.765 2.565 1.00 34.99 89 PRO A CA 1
ATOM 663 C C . PRO A 1 89 ? 79.431 -3.017 2.629 1.00 34.44 89 PRO A C 1
ATOM 664 O O . PRO A 1 89 ? 79.914 -4.090 3.001 1.00 31.98 89 PRO A O 1
ATOM 668 N N . GLN A 1 90 ? 78.161 -2.872 2.258 1.00 33.23 90 GLN A N 1
ATOM 669 C CA . GLN A 1 90 ? 77.203 -3.977 2.285 1.00 38.19 90 GLN A CA 1
ATOM 670 C C . GLN A 1 90 ? 77.630 -5.144 1.403 1.00 37.38 90 GLN A C 1
ATOM 671 O O . GLN A 1 90 ? 77.267 -6.302 1.656 1.00 30.92 90 GLN A O 1
ATOM 677 N N . GLU A 1 91 ? 78.392 -4.827 0.362 1.00 30.90 91 GLU A N 1
ATOM 678 C CA . GLU A 1 91 ? 78.847 -5.820 -0.598 1.00 37.83 91 GLU A CA 1
ATOM 679 C C . GLU A 1 91 ? 79.807 -6.792 0.090 1.00 30.86 91 GLU A C 1
ATOM 680 O O . GLU A 1 91 ? 79.786 -8.000 -0.160 1.00 28.28 91 GLU A O 1
ATOM 686 N N . ILE A 1 92 ? 80.634 -6.241 0.969 1.00 22.29 92 ILE A N 1
ATOM 687 C CA . ILE A 1 92 ? 81.575 -7.027 1.759 1.00 23.45 92 ILE A CA 1
ATOM 688 C C . ILE A 1 92 ? 80.863 -7.773 2.896 1.00 32.19 92 ILE A C 1
ATOM 689 O O . ILE A 1 92 ? 81.102 -8.961 3.113 1.00 34.04 92 ILE A O 1
ATOM 694 N N . LEU A 1 93 ? 79.984 -7.076 3.611 1.00 26.52 93 LEU A N 1
ATOM 695 C CA . LEU A 1 93 ? 79.241 -7.680 4.716 1.00 29.34 93 LEU A CA 1
ATOM 696 C C . LEU A 1 93 ? 78.443 -8.906 4.281 1.00 35.40 93 LEU A C 1
ATOM 697 O O . LEU A 1 93 ? 78.371 -9.899 5.009 1.00 40.13 93 LEU A O 1
ATOM 702 N N . GLU A 1 94 ? 77.864 -8.835 3.086 1.00 27.75 94 GLU A N 1
ATOM 703 C CA . GLU A 1 94 ? 77.028 -9.907 2.573 1.00 32.33 94 GLU A CA 1
ATOM 704 C C . GLU A 1 94 ? 77.819 -10.974 1.829 1.00 34.38 94 GLU A C 1
ATOM 705 O O . GLU A 1 94 ? 77.260 -11.984 1.405 1.00 35.34 94 GLU A O 1
ATOM 711 N N . ASN A 1 95 ? 79.115 -10.744 1.662 1.00 29.51 95 ASN A N 1
ATOM 712 C CA . ASN A 1 95 ? 79.986 -11.755 1.089 1.00 31.37 95 ASN A CA 1
ATOM 713 C C . ASN A 1 95 ? 80.134 -12.907 2.078 1.00 32.23 95 ASN A C 1
ATOM 714 O O . ASN A 1 95 ? 80.407 -12.681 3.255 1.00 26.58 95 ASN A O 1
ATOM 719 N N . LYS A 1 96 ? 79.939 -14.137 1.600 1.00 35.64 96 LYS A N 1
ATOM 720 C CA . LYS A 1 96 ? 79.937 -15.311 2.480 1.00 41.85 96 LYS A CA 1
ATOM 721 C C . LYS A 1 96 ? 81.271 -15.553 3.203 1.00 42.49 96 LYS A C 1
ATOM 722 O O . LYS A 1 96 ? 81.299 -16.159 4.275 1.00 46.32 96 LYS A O 1
ATOM 728 N N . ARG A 1 97 ? 82.368 -15.065 2.628 1.00 37.53 97 ARG A N 1
ATOM 729 C CA . ARG A 1 97 ? 83.681 -15.218 3.251 1.00 38.62 97 ARG A CA 1
ATOM 730 C C . ARG A 1 97 ? 83.819 -14.281 4.447 1.00 35.31 97 ARG A C 1
ATOM 731 O O . ARG A 1 97 ? 84.568 -14.559 5.381 1.00 37.71 97 ARG A O 1
ATOM 739 N N . TYR A 1 98 ? 83.084 -13.174 4.415 1.00 26.78 98 TYR A N 1
ATOM 740 C CA . TYR A 1 98 ? 83.143 -12.190 5.491 1.00 25.32 98 TYR A CA 1
ATOM 741 C C . TYR A 1 98 ? 82.041 -12.382 6.531 1.00 31.43 98 TYR A C 1
ATOM 742 O O . TYR A 1 98 ? 82.253 -12.142 7.719 1.00 31.05 98 TYR A O 1
ATOM 751 N N . LYS A 1 99 ? 80.863 -12.811 6.082 1.00 32.44 99 LYS A N 1
ATOM 752 C CA . LYS A 1 99 ? 79.685 -12.833 6.941 1.00 32.88 99 LYS A CA 1
ATOM 753 C C . LYS A 1 99 ? 79.853 -13.754 8.149 1.00 36.04 99 LYS A C 1
ATOM 754 O O . LYS A 1 99 ? 79.243 -13.542 9.195 1.00 36.16 99 LYS A O 1
ATOM 760 N N . ASP A 1 100 ? 80.698 -14.766 8.011 1.00 42.61 100 ASP A N 1
ATOM 761 C CA . ASP A 1 100 ? 80.878 -15.732 9.087 1.00 48.53 100 ASP A CA 1
ATOM 762 C C . ASP A 1 100 ? 82.041 -15.369 9.998 1.00 43.95 100 ASP A C 1
ATOM 763 O O . ASP A 1 100 ? 82.414 -16.130 10.887 1.00 44.50 100 ASP A O 1
ATOM 768 N N . LEU A 1 101 ? 82.606 -14.191 9.776 1.00 37.65 101 LEU A N 1
ATOM 769 C CA . LEU A 1 101 ? 83.698 -13.718 10.611 1.00 29.92 101 LEU A CA 1
ATOM 770 C C . LEU A 1 101 ? 83.331 -12.375 11.227 1.00 36.44 101 LEU A C 1
ATOM 771 O O . LEU A 1 101 ? 82.312 -11.779 10.873 1.00 38.65 101 LEU A O 1
ATOM 776 N N . SER A 1 102 ? 84.153 -11.909 12.160 1.00 39.70 102 SER A N 1
ATOM 777 C CA . SER A 1 102 ? 83.887 -10.657 12.857 1.00 39.84 102 SER A CA 1
ATOM 778 C C . SER A 1 102 ? 85.180 -10.136 13.466 1.00 34.32 102 SER A C 1
ATOM 779 O O . SER A 1 102 ? 86.115 -10.901 13.683 1.00 35.41 102 SER A O 1
ATOM 782 N N . GLY A 1 103 ? 85.232 -8.835 13.735 1.00 30.07 103 GLY A N 1
ATOM 783 C CA . GLY A 1 103 ? 86.398 -8.235 14.357 1.00 29.41 103 GLY A CA 1
ATOM 784 C C . GLY A 1 103 ? 87.634 -8.204 13.475 1.00 27.23 103 GLY A C 1
ATOM 785 O O . GLY A 1 103 ? 88.749 -8.347 13.966 1.00 28.22 103 GLY A O 1
ATOM 786 N N . TYR A 1 104 ? 87.445 -8.005 12.174 1.00 25.14 104 TYR A N 1
ATOM 787 C CA . TYR A 1 104 ? 88.560 -8.066 11.231 1.00 22.19 104 TYR A CA 1
ATOM 788 C C . TYR A 1 104 ? 89.058 -6.713 10.697 1.00 21.88 104 TYR A C 1
ATOM 789 O O . TYR A 1 104 ? 90.008 -6.676 9.911 1.00 20.52 104 TYR A O 1
ATOM 798 N N . THR A 1 105 ? 88.427 -5.607 11.096 1.00 15.98 105 THR A N 1
ATOM 799 C CA . THR A 1 105 ? 88.969 -4.292 10.744 1.00 16.40 105 THR A CA 1
ATOM 800 C C . THR A 1 105 ? 90.202 -3.994 11.584 1.00 17.82 105 THR A C 1
ATOM 801 O O . THR A 1 105 ? 90.395 -4.596 12.641 1.00 19.26 105 THR A O 1
ATOM 805 N N . VAL A 1 106 ? 91.020 -3.051 11.123 1.00 18.90 106 VAL A N 1
ATOM 806 C CA . VAL A 1 106 ? 92.276 -2.747 11.801 1.00 16.71 106 VAL A CA 1
ATOM 807 C C . VAL A 1 106 ? 92.080 -2.389 13.276 1.00 17.57 106 VAL A C 1
ATOM 808 O O . VAL A 1 106 ? 92.736 -2.950 14.145 1.00 17.27 106 VAL A O 1
ATOM 812 N N . SER A 1 107 ? 91.178 -1.450 13.556 1.00 17.51 107 SER A N 1
ATOM 813 C CA . SER A 1 107 ? 90.951 -1.030 14.932 1.00 17.27 107 SER A CA 1
ATOM 814 C C . SER A 1 107 ? 90.559 -2.218 15.811 1.00 23.16 107 SER A C 1
ATOM 815 O O . SER A 1 107 ? 90.936 -2.286 16.984 1.00 21.62 107 SER A O 1
ATOM 818 N N . GLU A 1 108 ? 89.809 -3.156 15.230 1.00 19.34 108 GLU A N 1
ATOM 819 C CA . GLU A 1 108 ? 89.330 -4.328 15.962 1.00 21.69 108 GLU A CA 1
ATOM 820 C C . GLU A 1 108 ? 90.436 -5.347 16.223 1.00 18.68 108 GLU A C 1
ATOM 821 O O . GLU A 1 108 ? 90.534 -5.897 17.318 1.00 18.78 108 GLU A O 1
ATOM 827 N N . VAL A 1 109 ? 91.260 -5.604 15.213 1.00 19.59 109 VAL A N 1
ATOM 828 C CA . VAL A 1 109 ? 92.372 -6.536 15.384 1.00 21.20 109 VAL A CA 1
ATOM 829 C C . VAL A 1 109 ? 93.323 -6.014 16.461 1.00 17.88 109 VAL A C 1
ATOM 830 O O . VAL A 1 109 ? 93.715 -6.755 17.361 1.00 19.83 109 VAL A O 1
ATOM 834 N N . VAL A 1 110 ? 93.657 -4.727 16.381 1.00 20.12 110 VAL A N 1
ATOM 835 C CA . VAL A 1 110 ? 94.538 -4.093 17.359 1.00 19.48 110 VAL A CA 1
ATOM 836 C C . VAL A 1 110 ? 93.974 -4.162 18.775 1.00 21.32 110 VAL A C 1
ATOM 837 O O . VAL A 1 110 ? 94.702 -4.439 19.720 1.00 24.96 110 VAL A O 1
ATOM 841 N N . GLU A 1 111 ? 92.677 -3.925 18.930 1.00 20.82 111 GLU A N 1
ATOM 842 C CA . GLU A 1 111 ? 92.069 -4.041 20.254 1.00 25.64 111 GLU A CA 1
ATOM 843 C C . GLU A 1 111 ? 92.172 -5.474 20.810 1.00 25.92 111 GLU A C 1
ATOM 844 O O . GLU A 1 111 ? 92.384 -5.675 22.009 1.00 25.34 111 GLU A O 1
ATOM 850 N N . GLN A 1 112 ? 92.023 -6.464 19.935 1.00 24.31 112 GLN A N 1
ATOM 851 C CA . GLN A 1 112 ? 92.177 -7.867 20.332 1.00 30.57 112 GLN A CA 1
ATOM 852 C C . GLN A 1 112 ? 93.612 -8.179 20.751 1.00 28.45 112 GLN A C 1
ATOM 853 O O . GLN A 1 112 ? 93.848 -8.885 21.733 1.00 21.16 112 GLN A O 1
ATOM 859 N N . VAL A 1 113 ? 94.567 -7.672 19.981 1.00 24.82 113 VAL A N 1
ATOM 860 C CA . VAL A 1 113 ? 95.974 -7.879 20.297 1.00 21.97 113 VAL A CA 1
ATOM 861 C C . VAL A 1 113 ? 96.284 -7.246 21.647 1.00 18.63 113 VAL A C 1
ATOM 862 O O . VAL A 1 113 ? 96.966 -7.840 22.480 1.00 20.13 113 VAL A O 1
ATOM 866 N N . LYS A 1 114 ? 95.744 -6.051 21.873 1.00 21.10 114 LYS A N 1
ATOM 867 C CA . LYS A 1 114 ? 95.940 -5.354 23.141 1.00 23.37 114 LYS A CA 1
ATOM 868 C C . LYS A 1 114 ? 95.381 -6.163 24.311 1.00 32.07 114 LYS A C 1
ATOM 869 O O . LYS A 1 114 ? 96.039 -6.312 25.347 1.00 32.86 114 LYS A O 1
ATOM 875 N N . LYS A 1 115 ? 94.176 -6.696 24.129 1.00 26.32 115 LYS A N 1
ATOM 876 C CA . LYS A 1 115 ? 93.515 -7.486 25.154 1.00 29.40 115 LYS A CA 1
ATOM 877 C C . LYS A 1 115 ? 94.355 -8.706 25.524 1.00 31.83 115 LYS A C 1
ATOM 878 O O . LYS A 1 115 ? 94.567 -8.990 26.699 1.00 31.23 115 LYS A O 1
ATOM 884 N N . HIS A 1 116 ? 94.869 -9.394 24.511 1.00 29.92 116 HIS A N 1
ATOM 885 C CA . HIS A 1 116 ? 95.516 -10.686 24.709 1.00 32.90 116 HIS A CA 1
ATOM 886 C C . HIS A 1 116 ? 97.028 -10.628 24.972 1.00 33.63 116 HIS A C 1
ATOM 887 O O . HIS A 1 116 ? 97.565 -11.483 25.675 1.00 31.36 116 HIS A O 1
ATOM 894 N N . PHE A 1 117 ? 97.703 -9.631 24.406 1.00 29.46 117 PHE A N 1
ATOM 895 C CA . PHE A 1 117 ? 99.155 -9.513 24.545 1.00 29.27 117 PHE A CA 1
ATOM 896 C C . PHE A 1 117 ? 99.619 -8.209 25.204 1.00 27.16 117 PHE A C 1
ATOM 897 O O . PHE A 1 117 ? 100.742 -8.126 25.703 1.00 28.32 117 PHE A O 1
ATOM 905 N N . GLY A 1 118 ? 98.757 -7.195 25.210 1.00 23.61 118 GLY A N 1
ATOM 906 C CA . GLY A 1 118 ? 99.066 -5.941 25.880 1.00 22.64 118 GLY A CA 1
ATOM 907 C C . GLY A 1 118 ? 99.865 -4.957 25.036 1.00 17.36 118 GLY A C 1
ATOM 908 O O . GLY A 1 118 ? 99.546 -3.776 24.980 1.00 22.83 118 GLY A O 1
ATOM 909 N N . HIS A 1 119 ? 100.906 -5.456 24.374 1.00 23.51 119 HIS A N 1
ATOM 910 C CA . HIS A 1 119 ? 101.795 -4.624 23.572 1.00 21.06 119 HIS A CA 1
ATOM 911 C C . HIS A 1 119 ? 102.367 -5.425 22.411 1.00 26.85 119 HIS A C 1
ATOM 912 O O . HIS A 1 119 ? 102.341 -6.655 22.430 1.00 31.41 119 HIS A O 1
ATOM 919 N N . ILE A 1 120 ? 102.866 -4.739 21.392 1.00 22.19 120 ILE A N 1
ATOM 920 C CA . ILE A 1 120 ? 103.687 -5.412 20.394 1.00 19.24 120 ILE A CA 1
ATOM 921 C C . ILE A 1 120 ? 105.038 -4.722 20.317 1.00 22.46 120 ILE A C 1
ATOM 922 O O . ILE A 1 120 ? 105.209 -3.620 20.841 1.00 22.74 120 ILE A O 1
ATOM 927 N N . ASP A 1 121 ? 105.985 -5.375 19.649 1.00 16.21 121 ASP A N 1
ATOM 928 C CA . ASP A 1 121 ? 107.338 -4.853 19.494 1.00 17.36 121 ASP A CA 1
ATOM 929 C C . ASP A 1 121 ? 107.694 -4.625 18.035 1.00 18.17 121 ASP A C 1
ATOM 930 O O . ASP A 1 121 ? 108.494 -3.754 17.702 1.00 18.60 121 ASP A O 1
ATOM 935 N N . ILE A 1 122 ? 107.120 -5.440 17.165 1.00 17.57 122 ILE A N 1
ATOM 936 C CA . ILE A 1 122 ? 107.497 -5.426 15.761 1.00 16.94 122 ILE A CA 1
ATOM 937 C C . ILE A 1 122 ? 106.234 -5.448 14.927 1.00 17.89 122 ILE A C 1
ATOM 938 O O . ILE A 1 122 ? 105.334 -6.268 15.170 1.00 19.21 122 ILE A O 1
ATOM 943 N N . LEU A 1 123 ? 106.165 -4.553 13.949 1.00 16.38 123 LEU A N 1
ATOM 944 C CA . LEU A 1 123 ? 105.051 -4.521 13.007 1.00 13.05 123 LEU A CA 1
ATOM 945 C C . LEU A 1 123 ? 105.582 -4.747 11.593 1.00 15.44 123 LEU A C 1
ATOM 946 O O . LEU A 1 123 ? 106.427 -3.992 11.112 1.00 18.54 123 LEU A O 1
ATOM 951 N N . VAL A 1 124 ? 105.097 -5.789 10.930 1.00 19.38 124 VAL A N 1
ATOM 952 C CA . VAL A 1 124 ? 105.546 -6.109 9.582 1.00 21.27 124 VAL A CA 1
ATOM 953 C C . VAL A 1 124 ? 104.385 -6.037 8.613 1.00 19.18 124 VAL A C 1
ATOM 954 O O . VAL A 1 124 ? 103.338 -6.664 8.818 1.00 18.82 124 VAL A O 1
ATOM 958 N N . HIS A 1 125 ? 104.581 -5.268 7.553 1.00 17.46 125 HIS A N 1
ATOM 959 C CA . HIS A 1 125 ? 103.552 -5.044 6.547 1.00 17.04 125 HIS A CA 1
ATOM 960 C C . HIS A 1 125 ? 104.042 -5.706 5.265 1.00 16.07 125 HIS A C 1
ATOM 961 O O . HIS A 1 125 ? 105.045 -5.292 4.680 1.00 16.46 125 HIS A O 1
ATOM 968 N N . SER A 1 126 ? 103.351 -6.765 4.855 1.00 20.37 126 SER A N 1
ATOM 969 C CA . SER A 1 126 ? 103.747 -7.507 3.672 1.00 22.93 126 SER A CA 1
ATOM 970 C C . SER A 1 126 ? 102.512 -7.787 2.840 1.00 25.77 126 SER A C 1
ATOM 971 O O . SER A 1 126 ? 102.154 -8.937 2.605 1.00 22.10 126 SER A O 1
ATOM 974 N N . LEU A 1 127 ? 101.856 -6.720 2.408 1.00 26.25 127 LEU A N 1
ATOM 975 C CA . LEU A 1 127 ? 100.608 -6.859 1.683 1.00 32.38 127 LEU A CA 1
ATOM 976 C C . LEU A 1 127 ? 100.457 -5.772 0.622 1.00 25.61 127 LEU A C 1
ATOM 977 O O . LEU A 1 127 ? 100.922 -4.642 0.787 1.00 23.04 127 LEU A O 1
ATOM 982 N N . ALA A 1 128 ? 99.817 -6.148 -0.477 1.00 22.84 128 ALA A N 1
ATOM 983 C CA . ALA A 1 128 ? 99.647 -5.277 -1.628 1.00 17.94 128 ALA A CA 1
ATOM 984 C C . ALA A 1 128 ? 98.563 -5.881 -2.507 1.00 21.24 128 ALA A C 1
ATOM 985 O O . ALA A 1 128 ? 98.391 -7.096 -2.547 1.00 24.50 128 ALA A O 1
ATOM 987 N N . ASN A 1 129 ? 97.815 -5.016 -3.178 1.00 16.70 129 ASN A N 1
ATOM 988 C CA . ASN A 1 129 ? 96.893 -5.437 -4.208 1.00 20.93 129 ASN A CA 1
ATOM 989 C C . ASN A 1 129 ? 96.461 -4.262 -5.061 1.00 22.18 129 ASN A C 1
ATOM 990 O O . ASN A 1 129 ? 96.232 -3.173 -4.549 1.00 21.26 129 ASN A O 1
ATOM 995 N N . SER A 1 130 ? 96.365 -4.499 -6.361 1.00 20.43 130 SER A N 1
ATOM 996 C CA . SER A 1 130 ? 95.582 -3.650 -7.237 1.00 15.78 130 SER A CA 1
ATOM 997 C C . SER A 1 130 ? 94.643 -4.553 -8.017 1.00 16.88 130 SER A C 1
ATOM 998 O O . SER A 1 130 ? 95.031 -5.640 -8.459 1.00 20.21 130 SER A O 1
ATOM 1001 N N . PRO A 1 131 ? 93.398 -4.113 -8.178 1.00 18.09 131 PRO A N 1
ATOM 1002 C CA . PRO A 1 131 ? 92.441 -4.875 -8.980 1.00 24.77 131 PRO A CA 1
ATOM 1003 C C . PRO A 1 131 ? 92.727 -4.741 -10.471 1.00 22.01 131 PRO A C 1
ATOM 1004 O O . PRO A 1 131 ? 92.092 -5.426 -11.268 1.00 21.98 131 PRO A O 1
ATOM 1008 N N . GLU A 1 132 ? 93.665 -3.874 -10.846 1.00 15.12 132 GLU A N 1
ATOM 1009 C CA . GLU A 1 132 ? 93.908 -3.607 -12.261 1.00 17.84 132 GLU A CA 1
ATOM 1010 C C . GLU A 1 132 ? 95.387 -3.660 -12.647 1.00 19.67 132 GLU A C 1
ATOM 1011 O O . GLU A 1 132 ? 95.820 -2.969 -13.566 1.00 18.53 132 GLU A O 1
ATOM 1017 N N . ILE A 1 133 ? 96.164 -4.501 -11.969 1.00 25.33 133 ILE A N 1
ATOM 1018 C CA . ILE A 1 133 ? 97.607 -4.527 -12.220 1.00 24.36 133 ILE A CA 1
ATOM 1019 C C . ILE A 1 133 ? 97.980 -4.811 -13.679 1.00 22.23 133 ILE A C 1
ATOM 1020 O O . ILE A 1 133 ? 99.042 -4.391 -14.145 1.00 21.30 133 ILE A O 1
ATOM 1025 N N . ALA A 1 134 ? 97.103 -5.494 -14.412 1.00 18.16 134 ALA A N 1
ATOM 1026 C CA . ALA A 1 134 ? 97.405 -5.822 -15.803 1.00 18.84 134 ALA A CA 1
ATOM 1027 C C . ALA A 1 134 ? 97.161 -4.666 -16.769 1.00 21.52 134 ALA A C 1
ATOM 1028 O O . ALA A 1 134 ? 97.466 -4.760 -17.955 1.00 26.60 134 ALA A O 1
ATOM 1030 N N . LYS A 1 135 ? 96.604 -3.573 -16.260 1.00 14.58 135 LYS A N 1
ATOM 1031 C CA . LYS A 1 135 ? 96.298 -2.436 -17.104 1.00 20.34 135 LYS A CA 1
ATOM 1032 C C . LYS A 1 135 ? 97.417 -1.404 -17.046 1.00 16.09 135 LYS A C 1
ATOM 1033 O O . LYS A 1 135 ? 97.918 -1.090 -15.973 1.00 17.83 135 LYS A O 1
ATOM 1039 N N . PRO A 1 136 ? 97.788 -0.860 -18.210 1.00 14.46 136 PRO A N 1
ATOM 1040 C CA . PRO A 1 136 ? 98.650 0.325 -18.258 1.00 19.80 136 PRO A CA 1
ATOM 1041 C C . PRO A 1 136 ? 98.064 1.418 -17.364 1.00 15.04 136 PRO A C 1
ATOM 1042 O O . PRO A 1 136 ? 96.862 1.446 -17.159 1.00 18.16 136 PRO A O 1
ATOM 1046 N N . LEU A 1 137 ? 98.899 2.304 -16.830 1.00 18.41 137 LEU A N 1
ATOM 1047 C CA . LEU A 1 137 ? 98.399 3.331 -15.925 1.00 19.78 137 LEU A CA 1
ATOM 1048 C C . LEU A 1 137 ? 97.404 4.242 -16.643 1.00 15.65 137 LEU A C 1
ATOM 1049 O O . LEU A 1 137 ? 96.422 4.708 -16.046 1.00 21.90 137 LEU A O 1
ATOM 1054 N N . LEU A 1 138 ? 97.648 4.466 -17.934 1.00 17.41 138 LEU A N 1
ATOM 1055 C CA . LEU A 1 138 ? 96.770 5.283 -18.772 1.00 17.66 138 LEU A CA 1
ATOM 1056 C C . LEU A 1 138 ? 95.352 4.746 -18.791 1.00 20.31 138 LEU A C 1
ATOM 1057 O O . LEU A 1 138 ? 94.394 5.497 -18.953 1.00 25.20 138 LEU A O 1
ATOM 1062 N N . ASP A 1 139 ? 95.235 3.438 -18.630 1.00 18.32 139 ASP A N 1
ATOM 1063 C CA . ASP A 1 139 ? 93.959 2.753 -18.784 1.00 17.31 139 ASP A CA 1
ATOM 1064 C C . ASP A 1 139 ? 93.365 2.308 -17.451 1.00 18.77 139 ASP A C 1
ATOM 1065 O O . ASP A 1 139 ? 92.337 1.620 -17.406 1.00 20.40 139 ASP A O 1
ATOM 1070 N N . THR A 1 140 ? 94.015 2.727 -16.370 1.00 18.17 140 THR A N 1
ATOM 1071 C CA . THR A 1 140 ? 93.622 2.374 -15.014 1.00 18.16 140 THR A CA 1
ATOM 1072 C C . THR A 1 140 ? 92.531 3.329 -14.537 1.00 25.59 140 THR A C 1
ATOM 1073 O O . THR A 1 140 ? 92.622 4.540 -14.735 1.00 19.22 140 THR A O 1
ATOM 1077 N N . SER A 1 141 ? 91.494 2.778 -13.920 1.00 14.75 141 SER A N 1
ATOM 1078 C CA . SER A 1 141 ? 90.372 3.587 -13.458 1.00 19.24 141 SER A CA 1
ATOM 1079 C C . SER A 1 141 ? 90.684 4.299 -12.143 1.00 14.94 141 SER A C 1
ATOM 1080 O O . SER A 1 141 ? 91.587 3.905 -11.409 1.00 17.21 141 SER A O 1
ATOM 1083 N N . ARG A 1 142 ? 89.902 5.329 -11.831 1.00 15.71 142 ARG A N 1
ATOM 1084 C CA . ARG A 1 142 ? 90.061 6.023 -10.562 1.00 16.85 142 ARG A CA 1
ATOM 1085 C C . ARG A 1 142 ? 89.865 5.079 -9.380 1.00 15.04 142 ARG A C 1
ATOM 1086 O O . ARG A 1 142 ? 90.693 5.042 -8.457 1.00 14.91 142 ARG A O 1
ATOM 1094 N N . LYS A 1 143 ? 88.790 4.288 -9.417 1.00 15.86 143 LYS A N 1
ATOM 1095 C CA . LYS A 1 143 ? 88.511 3.394 -8.299 1.00 16.94 143 LYS A CA 1
ATOM 1096 C C . LYS A 1 143 ? 89.633 2.369 -8.154 1.00 17.04 143 LYS A C 1
ATOM 1097 O O . LYS A 1 143 ? 90.021 2.017 -7.045 1.00 18.73 143 LYS A O 1
ATOM 1103 N N . GLY A 1 144 ? 90.174 1.908 -9.273 1.00 14.38 144 GLY A N 1
ATOM 1104 C CA . GLY A 1 144 ? 91.247 0.923 -9.216 1.00 15.14 144 GLY A CA 1
ATOM 1105 C C . GLY A 1 144 ? 92.531 1.461 -8.608 1.00 20.06 144 GLY A C 1
ATOM 1106 O O . GLY A 1 144 ? 93.179 0.804 -7.772 1.00 16.69 144 GLY A O 1
ATOM 1107 N N . TYR A 1 145 ? 92.896 2.657 -9.057 1.00 17.19 145 TYR A N 1
ATOM 1108 C CA . TYR A 1 145 ? 94.067 3.381 -8.579 1.00 13.26 145 TYR A CA 1
ATOM 1109 C C . TYR A 1 145 ? 93.935 3.632 -7.082 1.00 14.40 145 TYR A C 1
ATOM 1110 O O . TYR A 1 145 ? 94.832 3.316 -6.313 1.00 19.44 145 TYR A O 1
ATOM 1119 N N . LEU A 1 146 ? 92.807 4.200 -6.664 1.00 17.05 146 LEU A N 1
ATOM 1120 C CA . LEU A 1 146 ? 92.603 4.465 -5.245 1.00 14.11 146 LEU A CA 1
ATOM 1121 C C . LEU A 1 146 ? 92.517 3.176 -4.416 1.00 19.98 146 LEU A C 1
ATOM 1122 O O . LEU A 1 146 ? 92.870 3.167 -3.237 1.00 17.53 146 LEU A O 1
ATOM 1127 N N . ALA A 1 147 ? 92.062 2.084 -5.026 1.00 19.20 147 ALA A N 1
ATOM 1128 C CA . ALA A 1 147 ? 92.063 0.798 -4.331 1.00 20.01 147 ALA A CA 1
ATOM 1129 C C . ALA A 1 147 ? 93.490 0.286 -4.127 1.00 19.87 147 ALA A C 1
ATOM 1130 O O . ALA A 1 147 ? 93.822 -0.239 -3.066 1.00 20.87 147 ALA A O 1
ATOM 1132 N N . ALA A 1 148 ? 94.336 0.451 -5.137 1.00 16.80 148 ALA A N 1
ATOM 1133 C CA . ALA A 1 148 ? 95.742 0.064 -5.011 1.00 16.22 148 ALA A CA 1
ATOM 1134 C C . ALA A 1 148 ? 96.393 0.812 -3.842 1.00 18.18 148 ALA A C 1
ATOM 1135 O O . ALA A 1 148 ? 97.076 0.216 -3.007 1.00 18.32 148 ALA A O 1
ATOM 1137 N N . LEU A 1 149 ? 96.150 2.116 -3.774 1.00 16.03 149 LEU A N 1
ATOM 1138 C CA . LEU A 1 149 ? 96.706 2.944 -2.704 1.00 16.97 149 LEU A CA 1
ATOM 1139 C C . LEU A 1 149 ? 96.128 2.623 -1.334 1.00 18.91 149 LEU A C 1
ATOM 1140 O O . LEU A 1 149 ? 96.853 2.577 -0.334 1.00 16.81 149 LEU A O 1
ATOM 1145 N N . SER A 1 150 ? 94.817 2.413 -1.285 1.00 20.19 150 SER A N 1
ATOM 1146 C CA . SER A 1 150 ? 94.162 2.112 -0.018 1.00 22.06 150 SER A CA 1
ATOM 1147 C C . SER A 1 150 ? 94.725 0.822 0.576 1.00 20.88 150 SER A C 1
ATOM 1148 O O . SER A 1 150 ? 95.071 0.778 1.757 1.00 17.42 150 SER A O 1
ATOM 1151 N N . THR A 1 151 ? 94.818 -0.224 -0.241 1.00 18.23 151 THR A N 1
ATOM 1152 C CA . THR A 1 151 ? 95.217 -1.537 0.263 1.00 17.28 151 THR A CA 1
ATOM 1153 C C . THR A 1 151 ? 96.718 -1.614 0.479 1.00 19.18 151 THR A C 1
ATOM 1154 O O . THR A 1 151 ? 97.187 -2.212 1.444 1.00 20.81 151 THR A O 1
ATOM 1158 N N . SER A 1 152 ? 97.478 -1.000 -0.416 1.00 18.37 152 SER A N 1
ATOM 1159 C CA . SER A 1 152 ? 98.921 -1.234 -0.433 1.00 19.26 152 SER A CA 1
ATOM 1160 C C . SER A 1 152 ? 99.715 -0.191 0.340 1.00 18.02 152 SER A C 1
ATOM 1161 O O . SER A 1 152 ? 100.841 -0.464 0.751 1.00 18.84 152 SER A O 1
ATOM 1164 N N . SER A 1 153 ? 99.134 0.996 0.525 1.00 14.62 153 SER A N 1
ATOM 1165 C CA . SER A 1 153 ? 99.860 2.112 1.134 1.00 17.83 153 SER A CA 1
ATOM 1166 C C . SER A 1 153 ? 99.204 2.601 2.418 1.00 15.65 153 SER A C 1
ATOM 1167 O O . SER A 1 153 ? 99.843 2.592 3.475 1.00 17.44 153 SER A O 1
ATOM 1170 N N . TYR A 1 154 ? 97.947 3.038 2.334 1.00 16.63 154 TYR A N 1
ATOM 1171 C CA . TYR A 1 154 ? 97.305 3.601 3.521 1.00 14.53 154 TYR A CA 1
ATOM 1172 C C . TYR A 1 154 ? 97.179 2.542 4.612 1.00 13.20 154 TYR A C 1
ATOM 1173 O O . TYR A 1 154 ? 97.246 2.868 5.800 1.00 15.26 154 TYR A O 1
ATOM 1182 N N . SER A 1 155 ? 97.030 1.282 4.199 1.00 15.60 155 SER A N 1
ATOM 1183 C CA . SER A 1 155 ? 96.954 0.165 5.142 1.00 18.25 155 SER A CA 1
ATOM 1184 C C . SER A 1 155 ? 98.097 0.222 6.148 1.00 19.06 155 SER A C 1
ATOM 1185 O O . SER A 1 155 ? 97.896 -0.055 7.332 1.00 18.32 155 SER A O 1
ATOM 1188 N N . PHE A 1 156 ? 99.285 0.606 5.681 1.00 16.69 156 PHE A N 1
ATOM 1189 C CA . PHE A 1 156 ? 100.415 0.737 6.589 1.00 17.29 156 PHE A CA 1
ATOM 1190 C C . PHE A 1 156 ? 100.181 1.819 7.629 1.00 15.68 156 PHE A C 1
ATOM 1191 O O . PHE A 1 156 ? 100.380 1.592 8.827 1.00 15.61 156 PHE A O 1
ATOM 1199 N N . ILE A 1 157 ? 99.775 3.000 7.160 1.00 16.13 157 ILE A N 1
ATOM 1200 C CA . ILE A 1 157 ? 99.472 4.122 8.044 1.00 15.03 157 ILE A CA 1
ATOM 1201 C C . ILE A 1 157 ? 98.447 3.711 9.091 1.00 15.07 157 ILE A C 1
ATOM 1202 O O . ILE A 1 157 ? 98.607 3.998 10.279 1.00 18.50 157 ILE A O 1
ATOM 1207 N N . SER A 1 158 ? 97.390 3.035 8.650 1.00 16.16 158 SER A N 1
ATOM 1208 C CA . SER A 1 158 ? 96.365 2.572 9.580 1.00 19.50 158 SER A CA 1
ATOM 1209 C C . SER A 1 158 ? 96.944 1.615 10.623 1.00 12.53 158 SER A C 1
ATOM 1210 O O . SER A 1 158 ? 96.679 1.753 11.816 1.00 13.24 158 SER A O 1
ATOM 1213 N N . LEU A 1 159 ? 97.748 0.655 10.182 1.00 17.73 159 LEU A N 1
ATOM 1214 C CA . LEU A 1 159 ? 98.324 -0.303 11.122 1.00 18.33 159 LEU A CA 1
ATOM 1215 C C . LEU A 1 159 ? 99.254 0.367 12.141 1.00 15.89 159 LEU A C 1
ATOM 1216 O O . LEU A 1 159 ? 99.162 0.099 13.337 1.00 16.76 159 LEU A O 1
ATOM 1221 N N . LEU A 1 160 ? 100.130 1.247 11.669 1.00 13.57 160 LEU A N 1
ATOM 1222 C CA . LEU A 1 160 ? 101.021 1.969 12.568 1.00 12.47 160 LEU A CA 1
ATOM 1223 C C . LEU A 1 160 ? 100.273 2.964 13.471 1.00 16.49 160 LEU A C 1
ATOM 1224 O O . LEU A 1 160 ? 100.578 3.078 14.664 1.00 21.92 160 LEU A O 1
ATOM 1229 N N . SER A 1 161 ? 99.300 3.678 12.911 1.00 14.83 161 SER A N 1
ATOM 1230 C CA . SER A 1 161 ? 98.483 4.597 13.708 1.00 17.06 161 SER A CA 1
ATOM 1231 C C . SER A 1 161 ? 97.751 3.904 14.858 1.00 18.44 161 SER A C 1
ATOM 1232 O O . SER A 1 161 ? 97.680 4.426 15.974 1.00 17.58 161 SER A O 1
ATOM 1235 N N . HIS A 1 162 ? 97.199 2.726 14.588 1.00 16.54 162 HIS A N 1
ATOM 1236 C CA . HIS A 1 162 ? 96.494 1.987 15.622 1.00 14.49 162 HIS A CA 1
ATOM 1237 C C . HIS A 1 162 ? 97.414 1.222 16.579 1.00 14.08 162 HIS A C 1
ATOM 1238 O O . HIS A 1 162 ? 97.149 1.180 17.784 1.00 17.22 162 HIS A O 1
ATOM 1245 N N . PHE A 1 163 ? 98.469 0.597 16.056 1.00 16.31 163 PHE A N 1
ATOM 1246 C CA . PHE A 1 163 ? 99.386 -0.169 16.911 1.00 17.99 163 PHE A CA 1
ATOM 1247 C C . PHE A 1 163 ? 100.324 0.716 17.734 1.00 21.57 163 PHE A C 1
ATOM 1248 O O . PHE A 1 163 ? 100.674 0.371 18.863 1.00 19.66 163 PHE A O 1
ATOM 1256 N N . GLY A 1 164 ? 100.743 1.839 17.152 1.00 25.00 164 GLY A N 1
ATOM 1257 C CA . GLY A 1 164 ? 101.651 2.778 17.803 1.00 19.87 164 GLY A CA 1
ATOM 1258 C C . GLY A 1 164 ? 101.512 2.987 19.310 1.00 19.28 164 GLY A C 1
ATOM 1259 O O . GLY A 1 164 ? 102.492 2.848 20.042 1.00 18.67 164 GLY A O 1
ATOM 1260 N N . PRO A 1 165 ? 100.300 3.325 19.788 1.00 26.09 165 PRO A N 1
ATOM 1261 C CA . PRO A 1 165 ? 100.119 3.531 21.231 1.00 26.32 165 PRO A CA 1
ATOM 1262 C C . PRO A 1 165 ? 100.344 2.287 22.093 1.00 26.55 165 PRO A C 1
ATOM 1263 O O . PRO A 1 165 ? 100.414 2.415 23.316 1.00 30.12 165 PRO A O 1
ATOM 1267 N N . ILE A 1 166 ? 100.455 1.109 21.492 1.00 22.27 166 ILE A N 1
ATOM 1268 C CA . ILE A 1 166 ? 100.725 -0.081 22.299 1.00 24.11 166 ILE A CA 1
ATOM 1269 C C . ILE A 1 166 ? 102.064 -0.719 21.956 1.00 23.81 166 ILE A C 1
ATOM 1270 O O . ILE A 1 166 ? 102.321 -1.864 22.306 1.00 26.97 166 ILE A O 1
ATOM 1275 N N . MET A 1 167 ? 102.928 0.030 21.288 1.00 22.81 167 MET A N 1
ATOM 1276 C CA . MET A 1 167 ? 104.271 -0.470 21.033 1.00 23.31 167 MET A CA 1
ATOM 1277 C C . MET A 1 167 ? 105.196 -0.181 22.209 1.00 24.64 167 MET A C 1
ATOM 1278 O O . MET A 1 167 ? 105.101 0.871 22.831 1.00 29.21 167 MET A O 1
ATOM 1283 N N . ASN A 1 168 ? 106.067 -1.136 22.528 1.00 28.93 168 ASN A N 1
ATOM 1284 C CA . ASN A 1 168 ? 107.041 -0.949 23.599 1.00 24.60 168 ASN A CA 1
ATOM 1285 C C . ASN A 1 168 ? 108.216 -0.144 23.101 1.00 25.88 168 ASN A C 1
ATOM 1286 O O . ASN A 1 168 ? 108.336 0.108 21.901 1.00 26.11 168 ASN A O 1
ATOM 1291 N N . ALA A 1 169 ? 109.080 0.263 24.025 1.00 24.19 169 ALA A N 1
ATOM 1292 C CA . ALA A 1 169 ? 110.316 0.942 23.660 1.00 30.56 169 ALA A CA 1
ATOM 1293 C C . ALA A 1 169 ? 111.128 0.052 22.728 1.00 28.40 169 ALA A C 1
ATOM 1294 O O . ALA A 1 169 ? 111.133 -1.169 22.883 1.00 26.15 169 ALA A O 1
ATOM 1296 N N . GLY A 1 170 ? 111.814 0.656 21.762 1.00 25.53 170 GLY A N 1
ATOM 1297 C CA . GLY A 1 170 ? 112.644 -0.108 20.847 1.00 24.84 170 GLY A CA 1
ATOM 1298 C C . GLY A 1 170 ? 111.873 -0.815 19.744 1.00 26.07 170 GLY A C 1
ATOM 1299 O O . GLY A 1 170 ? 112.439 -1.611 18.991 1.00 26.57 170 GLY A O 1
ATOM 1300 N N . ALA A 1 171 ? 110.579 -0.523 19.652 1.00 18.92 171 ALA A N 1
ATOM 1301 C CA . ALA A 1 171 ? 109.727 -1.083 18.611 1.00 18.91 171 ALA A CA 1
ATOM 1302 C C . ALA A 1 171 ? 110.082 -0.549 17.225 1.00 18.66 171 ALA A C 1
ATOM 1303 O O . ALA A 1 171 ? 110.598 0.566 17.087 1.00 23.07 171 ALA A O 1
ATOM 1305 N N . SER A 1 172 ? 109.805 -1.341 16.198 1.00 14.75 172 SER A N 1
ATOM 1306 C CA . SER A 1 172 ? 110.051 -0.887 14.830 1.00 12.92 172 SER A CA 1
ATOM 1307 C C . SER A 1 172 ? 109.119 -1.546 13.824 1.00 15.67 172 SER A C 1
ATOM 1308 O O . SER A 1 172 ? 108.384 -2.483 14.157 1.00 17.93 172 SER A O 1
ATOM 1311 N N . THR A 1 173 ? 109.156 -1.055 12.590 1.00 19.45 173 THR A N 1
ATOM 1312 C CA . THR A 1 173 ? 108.282 -1.565 11.541 1.00 17.56 173 THR A CA 1
ATOM 1313 C C . THR A 1 173 ? 109.046 -1.888 10.273 1.00 18.60 173 THR A C 1
ATOM 1314 O O . THR A 1 173 ? 110.130 -1.346 10.014 1.00 17.51 173 THR A O 1
ATOM 1318 N N . ILE A 1 174 ? 108.444 -2.757 9.471 1.00 14.54 174 ILE A N 1
ATOM 1319 C CA . ILE A 1 174 ? 108.996 -3.181 8.189 1.00 15.48 174 ILE A CA 1
ATOM 1320 C C . ILE A 1 174 ? 107.858 -3.191 7.197 1.00 18.52 174 ILE A C 1
ATOM 1321 O O . ILE A 1 174 ? 106.767 -3.670 7.513 1.00 21.24 174 ILE A O 1
ATOM 1326 N N . SER A 1 175 ? 108.098 -2.658 6.006 1.00 17.89 175 SER A N 1
ATOM 1327 C CA . SER A 1 175 ? 107.169 -2.809 4.897 1.00 16.21 175 SER A CA 1
ATOM 1328 C C . SER A 1 175 ? 107.969 -3.233 3.679 1.00 19.82 175 SER A C 1
ATOM 1329 O O . SER A 1 175 ? 109.180 -3.112 3.671 1.00 17.36 175 SER A O 1
ATOM 1332 N N . LEU A 1 176 ? 107.297 -3.735 2.650 1.00 18.29 176 LEU A N 1
ATOM 1333 C CA . LEU A 1 176 ? 108.006 -4.238 1.477 1.00 18.35 176 LEU A CA 1
ATOM 1334 C C . LEU A 1 176 ? 107.642 -3.419 0.245 1.00 15.69 176 LEU A C 1
ATOM 1335 O O . LEU A 1 176 ? 106.479 -3.117 0.038 1.00 18.99 176 LEU A O 1
ATOM 1340 N N . THR A 1 177 ? 108.639 -3.040 -0.555 1.00 15.55 177 THR A N 1
ATOM 1341 C CA . THR A 1 177 ? 108.385 -2.244 -1.754 1.00 12.79 177 THR A CA 1
ATOM 1342 C C . THR A 1 177 ? 109.130 -2.826 -2.947 1.00 13.49 177 THR A C 1
ATOM 1343 O O . THR A 1 177 ? 109.807 -3.854 -2.837 1.00 10.79 177 THR A O 1
ATOM 1347 N N . TYR A 1 178 ? 109.010 -2.172 -4.094 1.00 13.21 178 TYR A N 1
ATOM 1348 C CA . TYR A 1 178 ? 109.655 -2.645 -5.309 1.00 14.16 178 TYR A CA 1
ATOM 1349 C C . TYR A 1 178 ? 110.131 -1.434 -6.119 1.00 14.34 178 TYR A C 1
ATOM 1350 O O . TYR A 1 178 ? 109.528 -0.350 -6.055 1.00 17.33 178 TYR A O 1
ATOM 1359 N N . LEU A 1 179 ? 111.195 -1.609 -6.891 1.00 15.88 179 LEU A N 1
ATOM 1360 C CA . LEU A 1 179 ? 111.875 -0.449 -7.490 1.00 18.66 179 LEU A CA 1
ATOM 1361 C C . LEU A 1 179 ? 111.036 0.341 -8.501 1.00 21.14 179 LEU A C 1
ATOM 1362 O O . LEU A 1 179 ? 111.406 1.446 -8.888 1.00 17.32 179 LEU A O 1
ATOM 1367 N N . ALA A 1 180 ? 109.899 -0.216 -8.906 1.00 18.82 180 ALA A N 1
ATOM 1368 C CA . ALA A 1 180 ? 109.020 0.455 -9.854 1.00 13.81 180 ALA A CA 1
ATOM 1369 C C . ALA A 1 180 ? 108.376 1.685 -9.224 1.00 13.64 180 ALA A C 1
ATOM 1370 O O . ALA A 1 180 ? 107.704 2.464 -9.899 1.00 21.91 180 ALA A O 1
ATOM 1372 N N . SER A 1 181 ? 108.591 1.848 -7.926 1.00 17.44 181 SER A N 1
ATOM 1373 C CA . SER A 1 181 ? 108.134 3.018 -7.199 1.00 19.67 181 SER A CA 1
ATOM 1374 C C . SER A 1 181 ? 108.618 4.334 -7.824 1.00 26.31 181 SER A C 1
ATOM 1375 O O . SER A 1 181 ? 107.843 5.267 -7.988 1.00 22.82 181 SER A O 1
ATOM 1378 N N . MET A 1 182 ? 109.897 4.430 -8.168 1.00 22.22 182 MET A N 1
ATOM 1379 C CA . MET A 1 182 ? 110.376 5.687 -8.747 1.00 26.34 182 MET A CA 1
ATOM 1380 C C . MET A 1 182 ? 111.216 5.487 -10.014 1.00 21.86 182 MET A C 1
ATOM 1381 O O . MET A 1 182 ? 112.021 6.339 -10.390 1.00 19.48 182 MET A O 1
ATOM 1386 N N . ARG A 1 183 ? 111.004 4.356 -10.676 1.00 16.66 183 ARG A N 1
ATOM 1387 C CA . ARG A 1 183 ? 111.558 4.105 -12.003 1.00 19.56 183 ARG A CA 1
ATOM 1388 C C . ARG A 1 183 ? 110.478 3.411 -12.813 1.00 23.59 183 ARG A C 1
ATOM 1389 O O . ARG A 1 183 ? 109.772 2.572 -12.278 1.00 19.47 183 ARG A O 1
ATOM 1397 N N . ALA A 1 184 ? 110.347 3.744 -14.094 1.00 18.01 184 ALA A N 1
ATOM 1398 C CA . ALA A 1 184 ? 109.258 3.184 -14.901 1.00 14.70 184 ALA A CA 1
ATOM 1399 C C . ALA A 1 184 ? 109.461 1.710 -15.239 1.00 17.53 184 ALA A C 1
ATOM 1400 O O . ALA A 1 184 ? 110.409 1.354 -15.930 1.00 19.95 184 ALA A O 1
ATOM 1402 N N . VAL A 1 185 ? 108.552 0.857 -14.775 1.00 17.11 185 VAL A N 1
ATOM 1403 C CA . VAL A 1 185 ? 108.582 -0.549 -15.163 1.00 14.73 185 VAL A CA 1
ATOM 1404 C C . VAL A 1 185 ? 107.245 -0.902 -15.812 1.00 19.63 185 VAL A C 1
ATOM 1405 O O . VAL A 1 185 ? 106.252 -1.130 -15.118 1.00 24.73 185 VAL A O 1
ATOM 1409 N N . PRO A 1 186 ? 107.205 -0.901 -17.150 1.00 24.70 186 PRO A N 1
ATOM 1410 C CA . PRO A 1 186 ? 105.985 -1.256 -17.879 1.00 27.88 186 PRO A CA 1
ATOM 1411 C C . PRO A 1 186 ? 105.526 -2.646 -17.474 1.00 25.02 186 PRO A C 1
ATOM 1412 O O . PRO A 1 186 ? 106.343 -3.563 -17.376 1.00 23.81 186 PRO A O 1
ATOM 1416 N N . GLY A 1 187 ? 104.238 -2.796 -17.206 1.00 28.52 187 GLY A N 1
ATOM 1417 C CA . GLY A 1 187 ? 103.738 -4.059 -16.710 1.00 22.58 187 GLY A CA 1
ATOM 1418 C C . GLY A 1 187 ? 103.334 -3.966 -15.251 1.00 22.56 187 GLY A C 1
ATOM 1419 O O . GLY A 1 187 ? 102.496 -4.738 -14.788 1.00 24.55 187 GLY A O 1
ATOM 1420 N N . TYR A 1 188 ? 103.918 -3.027 -14.517 1.00 14.86 188 TYR A N 1
ATOM 1421 C CA . TYR A 1 188 ? 103.559 -2.864 -13.112 1.00 15.67 188 TYR A CA 1
ATOM 1422 C C . TYR A 1 188 ? 102.380 -1.893 -13.049 1.00 16.68 188 TYR A C 1
ATOM 1423 O O . TYR A 1 188 ? 102.551 -0.722 -12.725 1.00 19.23 188 TYR A O 1
ATOM 1432 N N . GLY A 1 189 ? 101.182 -2.383 -13.383 1.00 14.93 189 GLY A N 1
ATOM 1433 C CA . GLY A 1 189 ? 100.073 -1.478 -13.687 1.00 12.86 189 GLY A CA 1
ATOM 1434 C C . GLY A 1 189 ? 99.115 -1.258 -12.539 1.00 16.41 189 GLY A C 1
ATOM 1435 O O . GLY A 1 189 ? 99.436 -1.547 -11.384 1.00 18.46 189 GLY A O 1
ATOM 1436 N N . GLY A 1 190 ? 97.931 -0.737 -12.859 1.00 20.95 190 GLY A N 1
ATOM 1437 C CA . GLY A 1 190 ? 96.853 -0.617 -11.892 1.00 17.33 190 GLY A CA 1
ATOM 1438 C C . GLY A 1 190 ? 97.131 0.362 -10.772 1.00 16.11 190 GLY A C 1
ATOM 1439 O O . GLY A 1 190 ? 96.500 0.318 -9.720 1.00 17.41 190 GLY A O 1
ATOM 1440 N N . GLY A 1 191 ? 98.089 1.252 -10.999 1.00 17.15 191 GLY A N 1
ATOM 1441 C CA . GLY A 1 191 ? 98.506 2.200 -9.983 1.00 19.06 191 GLY A CA 1
ATOM 1442 C C . GLY A 1 191 ? 99.473 1.644 -8.948 1.00 16.67 191 GLY A C 1
ATOM 1443 O O . GLY A 1 191 ? 99.751 2.309 -7.955 1.00 16.78 191 GLY A O 1
ATOM 1444 N N . MET A 1 192 ? 99.991 0.438 -9.165 1.00 13.74 192 MET A N 1
ATOM 1445 C CA . MET A 1 192 ? 100.902 -0.153 -8.185 1.00 13.20 192 MET A CA 1
ATOM 1446 C C . MET A 1 192 ? 102.187 0.669 -8.054 1.00 12.04 192 MET A C 1
ATOM 1447 O O . MET A 1 192 ? 102.768 0.741 -6.974 1.00 15.19 192 MET A O 1
ATOM 1452 N N . ASN A 1 193 ? 102.615 1.302 -9.140 1.00 13.71 193 ASN A N 1
ATOM 1453 C CA . ASN A 1 193 ? 103.786 2.187 -9.046 1.00 14.22 193 ASN A CA 1
ATOM 1454 C C . ASN A 1 193 ? 103.552 3.336 -8.052 1.00 15.15 193 ASN A C 1
ATOM 1455 O O . ASN A 1 193 ? 104.420 3.671 -7.235 1.00 13.26 193 ASN A O 1
ATOM 1460 N N . ALA A 1 194 ? 102.373 3.943 -8.132 1.00 14.54 194 ALA A N 1
ATOM 1461 C CA . ALA A 1 194 ? 102.017 5.027 -7.238 1.00 15.39 194 ALA A CA 1
ATOM 1462 C C . ALA A 1 194 ? 101.886 4.535 -5.803 1.00 12.83 194 ALA A C 1
ATOM 1463 O O . ALA A 1 194 ? 102.266 5.234 -4.862 1.00 14.07 194 ALA A O 1
ATOM 1465 N N . ALA A 1 195 ? 101.325 3.341 -5.631 1.00 13.74 195 ALA A N 1
ATOM 1466 C CA . ALA A 1 195 ? 101.181 2.767 -4.300 1.00 14.60 195 ALA A CA 1
ATOM 1467 C C . ALA A 1 195 ? 102.538 2.536 -3.650 1.00 17.14 195 ALA A C 1
ATOM 1468 O O . ALA A 1 195 ? 102.703 2.784 -2.456 1.00 14.23 195 ALA A O 1
ATOM 1470 N N . LYS A 1 196 ? 103.514 2.065 -4.423 1.00 17.86 196 LYS A N 1
ATOM 1471 C CA . LYS A 1 196 ? 104.853 1.877 -3.857 1.00 16.86 196 LYS A CA 1
ATOM 1472 C C . LYS A 1 196 ? 105.578 3.200 -3.630 1.00 14.94 196 LYS A C 1
ATOM 1473 O O . LYS A 1 196 ? 106.329 3.339 -2.665 1.00 16.52 196 LYS A O 1
ATOM 1479 N N . ALA A 1 197 ? 105.367 4.169 -4.514 1.00 11.85 197 ALA A N 1
ATOM 1480 C CA . ALA A 1 197 ? 105.969 5.487 -4.322 1.00 13.59 197 ALA A CA 1
ATOM 1481 C C . ALA A 1 197 ? 105.430 6.090 -3.025 1.00 12.78 197 ALA A C 1
ATOM 1482 O O . ALA A 1 197 ? 106.178 6.658 -2.226 1.00 11.78 197 ALA A O 1
ATOM 1484 N N . ALA A 1 198 ? 104.129 5.931 -2.810 1.00 13.48 198 ALA A N 1
ATOM 1485 C CA . ALA A 1 198 ? 103.471 6.446 -1.614 1.00 16.68 198 ALA A CA 1
ATOM 1486 C C . ALA A 1 198 ? 104.002 5.749 -0.378 1.00 12.53 198 ALA A C 1
ATOM 1487 O O . ALA A 1 198 ? 104.276 6.392 0.636 1.00 14.83 198 ALA A O 1
ATOM 1489 N N . LEU A 1 199 ? 104.124 4.424 -0.461 1.00 16.31 199 LEU A N 1
ATOM 1490 C CA . LEU A 1 199 ? 104.657 3.620 0.639 1.00 14.46 199 LEU A CA 1
ATOM 1491 C C . LEU A 1 199 ? 106.073 4.061 1.012 1.00 11.83 199 LEU A C 1
ATOM 1492 O O . LEU A 1 199 ? 106.390 4.210 2.191 1.00 13.20 199 LEU A O 1
ATOM 1497 N N . GLU A 1 200 ? 106.919 4.284 0.011 1.00 13.58 200 GLU A N 1
ATOM 1498 C CA . GLU A 1 200 ? 108.281 4.768 0.274 1.00 14.46 200 GLU A CA 1
ATOM 1499 C C . GLU A 1 200 ? 108.345 6.204 0.815 1.00 16.63 200 GLU A C 1
ATOM 1500 O O . GLU A 1 200 ? 109.132 6.506 1.712 1.00 15.17 200 GLU A O 1
ATOM 1506 N N . SER A 1 201 ? 107.524 7.094 0.270 1.00 13.08 201 SER A N 1
ATOM 1507 C CA . SER A 1 201 ? 107.438 8.446 0.802 1.00 12.02 201 SER A CA 1
ATOM 1508 C C . SER A 1 201 ? 106.939 8.422 2.247 1.00 13.53 201 SER A C 1
ATOM 1509 O O . SER A 1 201 ? 107.478 9.114 3.113 1.00 14.40 201 SER A O 1
ATOM 1512 N N . ASP A 1 202 ? 105.927 7.605 2.514 1.00 13.15 202 ASP A N 1
ATOM 1513 C CA . ASP A 1 202 ? 105.340 7.558 3.844 1.00 15.07 202 ASP A CA 1
ATOM 1514 C C . ASP A 1 202 ? 106.349 6.970 4.837 1.00 13.86 202 ASP A C 1
ATOM 1515 O O . ASP A 1 202 ? 106.376 7.347 6.002 1.00 17.02 202 ASP A O 1
ATOM 1520 N N . THR A 1 203 ? 107.186 6.052 4.367 1.00 12.71 203 THR A N 1
ATOM 1521 C CA . THR A 1 203 ? 108.227 5.468 5.219 1.00 12.59 203 THR A CA 1
ATOM 1522 C C . THR A 1 203 ? 109.096 6.563 5.840 1.00 17.25 203 THR A C 1
ATOM 1523 O O . THR A 1 203 ? 109.423 6.518 7.033 1.00 15.49 203 THR A O 1
ATOM 1527 N N . LYS A 1 204 ? 109.431 7.574 5.041 1.00 13.53 204 LYS A N 1
ATOM 1528 C CA . LYS A 1 204 ? 110.301 8.643 5.527 1.00 15.93 204 LYS A CA 1
ATOM 1529 C C . LYS A 1 204 ? 109.564 9.564 6.486 1.00 15.79 204 LYS A C 1
ATOM 1530 O O . LYS A 1 204 ? 110.046 9.845 7.578 1.00 17.26 204 LYS A O 1
ATOM 1536 N N . VAL A 1 205 ? 108.386 10.019 6.075 1.00 15.80 205 VAL A N 1
ATOM 1537 C CA . VAL A 1 205 ? 107.564 10.892 6.912 1.00 17.35 205 VAL A CA 1
ATOM 1538 C C . VAL A 1 205 ? 107.191 10.213 8.238 1.00 15.95 205 VAL A C 1
ATOM 1539 O O . VAL A 1 205 ? 107.293 10.825 9.308 1.00 19.23 205 VAL A O 1
ATOM 1543 N N . LEU A 1 206 ? 106.772 8.956 8.159 1.00 16.35 206 LEU A N 1
ATOM 1544 C CA . LEU A 1 206 ? 106.411 8.185 9.350 1.00 17.86 206 LEU A CA 1
ATOM 1545 C C . LEU A 1 206 ? 107.617 7.909 10.255 1.00 14.72 206 LEU A C 1
ATOM 1546 O O . LEU A 1 206 ? 107.486 7.903 11.477 1.00 13.71 206 LEU A O 1
ATOM 1551 N N . ALA A 1 207 ? 108.789 7.706 9.659 1.00 13.63 207 ALA A N 1
ATOM 1552 C CA . ALA A 1 207 ? 110.006 7.568 10.457 1.00 16.71 207 ALA A CA 1
ATOM 1553 C C . ALA A 1 207 ? 110.181 8.772 11.378 1.00 17.97 207 ALA A C 1
ATOM 1554 O O . ALA A 1 207 ? 110.477 8.607 12.569 1.00 16.40 207 ALA A O 1
ATOM 1556 N N . TRP A 1 208 ? 109.966 9.976 10.841 1.00 21.61 208 TRP A N 1
ATOM 1557 C CA . TRP A 1 208 ? 110.068 11.184 11.660 1.00 18.12 208 TRP A CA 1
ATOM 1558 C C . TRP A 1 208 ? 108.938 11.275 12.680 1.00 17.91 208 TRP A C 1
ATOM 1559 O O . TRP A 1 208 ? 109.183 11.480 13.863 1.00 16.93 208 TRP A O 1
ATOM 1570 N N . GLU A 1 209 ? 107.703 11.104 12.221 1.00 20.54 209 GLU A N 1
ATOM 1571 C CA . GLU A 1 209 ? 106.547 11.275 13.096 1.00 20.62 209 GLU A CA 1
ATOM 1572 C C . GLU A 1 209 ? 106.503 10.224 14.200 1.00 22.72 209 GLU A C 1
ATOM 1573 O O . GLU A 1 209 ? 106.389 10.565 15.386 1.00 23.75 209 GLU A O 1
ATOM 1579 N N . ALA A 1 210 ? 106.584 8.954 13.807 1.00 20.12 210 ALA A N 1
ATOM 1580 C CA . ALA A 1 210 ? 106.562 7.857 14.767 1.00 19.34 210 ALA A CA 1
ATOM 1581 C C . ALA A 1 210 ? 107.800 7.887 15.644 1.00 22.53 210 ALA A C 1
ATOM 1582 O O . ALA A 1 210 ? 107.735 7.536 16.821 1.00 19.68 210 ALA A O 1
ATOM 1584 N N . GLY A 1 211 ? 108.922 8.309 15.058 1.00 19.35 211 GLY A N 1
ATOM 1585 C CA . GLY A 1 211 ? 110.158 8.502 15.796 1.00 19.51 211 GLY A CA 1
ATOM 1586 C C . GLY A 1 211 ? 110.003 9.509 16.925 1.00 20.27 211 GLY A C 1
ATOM 1587 O O . GLY A 1 211 ? 110.422 9.269 18.062 1.00 20.15 211 GLY A O 1
ATOM 1588 N N . ARG A 1 212 ? 109.391 10.648 16.627 1.00 17.40 212 ARG A N 1
ATOM 1589 C CA . ARG A 1 212 ? 109.219 11.668 17.650 1.00 19.13 212 ARG A CA 1
ATOM 1590 C C . ARG A 1 212 ? 108.062 11.368 18.598 1.00 21.77 212 ARG A C 1
ATOM 1591 O O . ARG A 1 212 ? 108.097 11.768 19.763 1.00 23.07 212 ARG A O 1
ATOM 1599 N N . ARG A 1 213 ? 107.041 10.672 18.110 1.00 19.03 213 ARG A N 1
ATOM 1600 C CA . ARG A 1 213 ? 105.892 10.371 18.963 1.00 22.34 213 ARG A CA 1
ATOM 1601 C C . ARG A 1 213 ? 106.150 9.215 19.928 1.00 20.28 213 ARG A C 1
ATOM 1602 O O . ARG A 1 213 ? 105.848 9.326 21.115 1.00 24.23 213 ARG A O 1
ATOM 1610 N N . TRP A 1 214 ? 106.697 8.113 19.427 1.00 22.45 214 TRP A N 1
ATOM 1611 C CA . TRP A 1 214 ? 106.811 6.897 20.233 1.00 23.50 214 TRP A CA 1
ATOM 1612 C C . TRP A 1 214 ? 108.227 6.344 20.310 1.00 23.85 214 TRP A C 1
ATOM 1613 O O . TRP A 1 214 ? 108.471 5.353 21.007 1.00 21.28 214 TRP A O 1
ATOM 1624 N N . GLY A 1 215 ? 109.153 6.953 19.578 1.00 20.67 215 GLY A N 1
ATOM 1625 C CA . GLY A 1 215 ? 110.501 6.419 19.498 1.00 16.83 215 GLY A CA 1
ATOM 1626 C C . GLY A 1 215 ? 110.590 5.192 18.600 1.00 16.29 215 GLY A C 1
ATOM 1627 O O . GLY A 1 215 ? 111.536 4.405 18.689 1.00 22.51 215 GLY A O 1
ATOM 1628 N N . VAL A 1 216 ? 109.604 5.041 17.723 1.00 20.11 216 VAL A N 1
ATOM 1629 C CA . VAL A 1 216 ? 109.513 3.882 16.844 1.00 17.75 216 VAL A CA 1
ATOM 1630 C C . VAL A 1 216 ? 110.324 4.067 15.555 1.00 17.48 216 VAL A C 1
ATOM 1631 O O . VAL A 1 216 ? 110.407 5.167 15.021 1.00 20.64 216 VAL A O 1
ATOM 1635 N N . ARG A 1 217 ? 110.977 2.997 15.090 1.00 14.67 217 ARG A N 1
ATOM 1636 C CA . ARG A 1 217 ? 111.731 3.065 13.849 1.00 9.93 217 ARG A CA 1
ATOM 1637 C C . ARG A 1 217 ? 110.888 2.509 12.717 1.00 11.89 217 ARG A C 1
ATOM 1638 O O . ARG A 1 217 ? 110.076 1.612 12.926 1.00 15.43 217 ARG A O 1
ATOM 1646 N N . VAL A 1 218 ? 111.090 3.037 11.517 1.00 13.67 218 VAL A N 1
ATOM 1647 C CA . VAL A 1 218 ? 110.225 2.717 10.386 1.00 14.91 218 VAL A CA 1
ATOM 1648 C C . VAL A 1 218 ? 111.105 2.530 9.157 1.00 12.16 218 VAL A C 1
ATOM 1649 O O . VAL A 1 218 ? 111.715 3.490 8.682 1.00 15.98 218 VAL A O 1
ATOM 1653 N N . ASN A 1 219 ? 111.191 1.293 8.665 1.00 16.16 219 ASN A N 1
ATOM 1654 C CA . ASN A 1 219 ? 112.031 0.981 7.504 1.00 12.87 219 ASN A CA 1
ATOM 1655 C C . ASN A 1 219 ? 111.288 0.163 6.451 1.00 10.49 219 ASN A C 1
ATOM 1656 O O . ASN A 1 219 ? 110.264 -0.466 6.744 1.00 11.78 219 ASN A O 1
ATOM 1661 N N . THR A 1 220 ? 111.779 0.212 5.219 1.00 11.72 220 THR A N 1
ATOM 1662 C CA . THR A 1 220 ? 111.175 -0.553 4.140 1.00 14.11 220 THR A CA 1
ATOM 1663 C C . THR A 1 220 ? 112.249 -1.330 3.375 1.00 15.90 220 THR A C 1
ATOM 1664 O O . THR A 1 220 ? 113.392 -0.878 3.249 1.00 15.26 220 THR A O 1
ATOM 1668 N N . ILE A 1 221 ? 111.885 -2.515 2.886 1.00 11.74 221 ILE A N 1
ATOM 1669 C CA . ILE A 1 221 ? 112.838 -3.336 2.140 1.00 14.01 221 ILE A CA 1
ATOM 1670 C C . ILE A 1 221 ? 112.356 -3.422 0.705 1.00 13.29 221 ILE A C 1
ATOM 1671 O O . ILE A 1 221 ? 111.215 -3.814 0.463 1.00 14.84 221 ILE A O 1
ATOM 1676 N N . SER A 1 222 ? 113.210 -3.048 -0.240 1.00 14.76 222 SER A N 1
ATOM 1677 C CA . SER A 1 222 ? 112.895 -3.198 -1.656 1.00 14.64 222 SER A CA 1
ATOM 1678 C C . SER A 1 222 ? 113.467 -4.538 -2.150 1.00 17.72 222 SER A C 1
ATOM 1679 O O . SER A 1 222 ? 114.676 -4.725 -2.188 1.00 20.56 222 SER A O 1
ATOM 1682 N N . ALA A 1 223 ? 112.589 -5.465 -2.529 1.00 17.42 223 ALA A N 1
ATOM 1683 C CA . ALA A 1 223 ? 112.996 -6.840 -2.802 1.00 13.62 223 ALA A CA 1
ATOM 1684 C C . ALA A 1 223 ? 113.071 -7.142 -4.300 1.00 13.97 223 ALA A C 1
ATOM 1685 O O . ALA A 1 223 ? 112.444 -6.474 -5.106 1.00 15.89 223 ALA A O 1
ATOM 1687 N N . GLY A 1 224 ? 113.836 -8.160 -4.675 1.00 13.84 224 GLY A N 1
ATOM 1688 C CA . GLY A 1 224 ? 113.798 -8.645 -6.047 1.00 13.94 224 GLY A CA 1
ATOM 1689 C C . GLY A 1 224 ? 112.598 -9.551 -6.271 1.00 16.03 224 GLY A C 1
ATOM 1690 O O . GLY A 1 224 ? 111.847 -9.823 -5.342 1.00 14.95 224 GLY A O 1
ATOM 1691 N N . PRO A 1 225 ? 112.413 -10.029 -7.509 1.00 18.23 225 PRO A N 1
ATO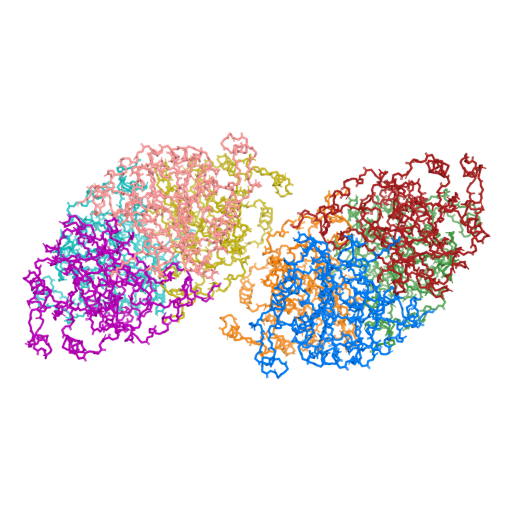M 1692 C CA . PRO A 1 225 ? 111.213 -10.787 -7.884 1.00 22.83 225 PRO A CA 1
ATOM 1693 C C . PRO A 1 225 ? 111.127 -12.155 -7.227 1.00 20.34 225 PRO A C 1
ATOM 1694 O O . PRO A 1 225 ? 112.136 -12.855 -7.091 1.00 15.80 225 PRO A O 1
ATOM 1698 N N . LEU A 1 226 ? 109.913 -12.535 -6.831 1.00 27.70 226 LEU A N 1
ATOM 1699 C CA . LEU A 1 226 ? 109.680 -13.819 -6.176 1.00 21.95 226 LEU A CA 1
ATOM 1700 C C . LEU A 1 226 ? 108.359 -14.420 -6.653 1.00 20.50 226 LEU A C 1
ATOM 1701 O O . LEU A 1 226 ? 107.352 -13.713 -6.787 1.00 19.12 226 LEU A O 1
ATOM 1706 N N . ALA A 1 227 ? 108.375 -15.725 -6.916 1.00 21.93 227 ALA A N 1
ATOM 1707 C CA . ALA A 1 227 ? 107.192 -16.447 -7.385 1.00 25.51 227 ALA A CA 1
ATOM 1708 C C . ALA A 1 227 ? 106.229 -16.756 -6.239 1.00 29.28 227 ALA A C 1
ATOM 1709 O O . ALA A 1 227 ? 105.988 -17.915 -5.911 1.00 27.35 227 ALA A O 1
ATOM 1711 N N . SER A 1 228 ? 105.689 -15.705 -5.632 1.00 26.10 228 SER A N 1
ATOM 1712 C CA . SER A 1 228 ? 104.730 -15.839 -4.549 1.00 26.06 228 SER A CA 1
ATOM 1713 C C . SER A 1 228 ? 103.348 -15.930 -5.162 1.00 26.59 228 SER A C 1
ATOM 1714 O O . SER A 1 228 ? 103.210 -16.003 -6.383 1.00 27.61 228 SER A O 1
ATOM 1717 N N . ARG A 1 229 ? 102.322 -15.912 -4.323 1.00 29.87 229 ARG A N 1
ATOM 1718 C CA . ARG A 1 229 ? 100.963 -15.939 -4.843 1.00 37.81 229 ARG A CA 1
ATOM 1719 C C . ARG A 1 229 ? 100.772 -14.726 -5.749 1.00 31.81 229 ARG A C 1
ATOM 1720 O O . ARG A 1 229 ? 100.394 -14.857 -6.916 1.00 34.86 229 ARG A O 1
ATOM 1728 N N . ALA A 1 230 ? 101.061 -13.554 -5.199 1.00 29.44 230 ALA A N 1
ATOM 1729 C CA . ALA A 1 230 ? 100.957 -12.304 -5.940 1.00 34.50 230 ALA A CA 1
ATOM 1730 C C . ALA A 1 230 ? 101.845 -12.326 -7.181 1.00 34.66 230 ALA A C 1
ATOM 1731 O O . ALA A 1 230 ? 101.379 -12.045 -8.290 1.00 32.62 230 ALA A O 1
ATOM 1733 N N . GLY A 1 231 ? 103.117 -12.673 -6.979 1.00 31.20 231 GLY A N 1
ATOM 1734 C CA . GLY A 1 231 ? 104.075 -12.790 -8.062 1.00 29.95 231 GLY A CA 1
ATOM 1735 C C . GLY A 1 231 ? 103.575 -13.657 -9.199 1.00 32.18 231 GLY A C 1
ATOM 1736 O O . GLY A 1 231 ? 103.512 -13.218 -10.347 1.00 28.35 231 GLY A O 1
ATOM 1737 N N . LYS A 1 232 ? 103.193 -14.890 -8.880 1.00 36.12 232 LYS A N 1
ATOM 1738 C CA . LYS A 1 232 ? 102.727 -15.825 -9.895 1.00 35.37 232 LYS A CA 1
ATOM 1739 C C . LYS A 1 232 ? 101.518 -15.308 -10.670 1.00 35.33 232 LYS A C 1
ATOM 1740 O O . LYS A 1 232 ? 101.359 -15.603 -11.857 1.00 37.75 232 LYS A O 1
ATOM 1746 N N . ALA A 1 233 ? 100.678 -14.523 -10.005 1.00 31.48 233 ALA A N 1
ATOM 1747 C CA . ALA A 1 233 ? 99.454 -14.028 -10.629 1.00 36.28 233 ALA A CA 1
ATOM 1748 C C . ALA A 1 233 ? 99.675 -12.977 -11.728 1.00 33.18 233 ALA A C 1
ATOM 1749 O O . ALA A 1 233 ? 98.826 -12.820 -12.610 1.00 34.29 233 ALA A O 1
ATOM 1751 N N . ILE A 1 234 ? 100.808 -12.272 -11.688 1.00 35.10 234 ILE A N 1
ATOM 1752 C CA . ILE A 1 234 ? 101.111 -11.274 -12.720 1.00 30.77 234 ILE A CA 1
ATOM 1753 C C . ILE A 1 234 ? 101.275 -11.915 -14.100 1.00 29.06 234 ILE A C 1
ATOM 1754 O O . ILE A 1 234 ? 100.989 -11.282 -15.119 1.00 34.06 234 ILE A O 1
ATOM 1759 N N . GLY A 1 235 ? 101.731 -13.169 -14.126 1.00 30.18 235 GLY A N 1
ATOM 1760 C CA . GLY A 1 235 ? 101.721 -13.960 -15.346 1.00 38.24 235 GLY A CA 1
ATOM 1761 C C . GLY A 1 235 ? 103.078 -14.188 -15.990 1.00 42.66 235 GLY A C 1
ATOM 1762 O O . GLY A 1 235 ? 103.203 -14.995 -16.918 1.00 42.51 235 GLY A O 1
ATOM 1763 N N . PHE A 1 236 ? 104.094 -13.485 -15.499 1.00 37.91 236 PHE A N 1
ATOM 1764 C CA . PHE A 1 236 ? 105.416 -13.525 -16.114 1.00 35.83 236 PHE A CA 1
ATOM 1765 C C . PHE A 1 236 ? 106.546 -13.415 -15.091 1.00 30.22 236 PHE A C 1
ATOM 1766 O O . PHE A 1 236 ? 107.668 -13.052 -15.437 1.00 33.15 236 PHE A O 1
ATOM 1774 N N . ILE A 1 237 ? 106.245 -13.729 -13.835 1.00 26.19 237 ILE A N 1
ATOM 1775 C CA . ILE A 1 237 ? 107.218 -13.609 -12.758 1.00 21.14 237 ILE A CA 1
ATOM 1776 C C . ILE A 1 237 ? 108.485 -14.414 -13.067 1.00 32.89 237 ILE A C 1
ATOM 1777 O O . ILE A 1 237 ? 109.589 -14.005 -12.705 1.00 29.18 237 ILE A O 1
ATOM 1782 N N . GLU A 1 238 ? 108.318 -15.532 -13.769 1.00 35.75 238 GLU A N 1
ATOM 1783 C CA . GLU A 1 238 ? 109.444 -16.393 -14.119 1.00 40.52 238 GLU A CA 1
ATOM 1784 C C . GLU A 1 238 ? 110.382 -15.701 -15.108 1.00 35.05 238 GLU A C 1
ATOM 1785 O O . GLU A 1 238 ? 111.592 -15.904 -15.065 1.00 34.77 238 GLU A O 1
ATOM 1791 N N . ARG A 1 239 ? 109.824 -14.878 -15.990 1.00 29.94 239 ARG A N 1
ATOM 1792 C CA . ARG A 1 239 ? 110.641 -14.111 -16.920 1.00 30.98 239 ARG A CA 1
ATOM 1793 C C . ARG A 1 239 ? 111.419 -13.046 -16.155 1.00 28.81 239 ARG A C 1
ATOM 1794 O O . ARG A 1 239 ? 112.574 -12.766 -16.470 1.00 25.49 239 ARG A O 1
ATOM 1802 N N . MET A 1 240 ? 110.778 -12.460 -15.148 1.00 26.41 240 MET A N 1
ATOM 1803 C CA . MET A 1 240 ? 111.420 -11.442 -14.331 1.00 24.29 240 MET A CA 1
ATOM 1804 C C . MET A 1 240 ? 112.542 -12.031 -13.486 1.00 20.67 240 MET A C 1
ATOM 1805 O O . MET A 1 240 ? 113.580 -11.400 -13.301 1.00 18.61 240 MET A O 1
ATOM 1810 N N . VAL A 1 241 ? 112.318 -13.231 -12.961 1.00 16.73 241 VAL A N 1
ATOM 1811 C CA . VAL A 1 241 ? 113.341 -13.914 -12.171 1.00 23.02 241 VAL A CA 1
ATOM 1812 C C . VAL A 1 241 ? 114.582 -14.140 -13.020 1.00 23.08 241 VAL A C 1
ATOM 1813 O O . VAL A 1 241 ? 115.707 -13.829 -12.602 1.00 18.17 241 VAL A O 1
ATOM 1817 N N . ASP A 1 242 ? 114.363 -14.662 -14.224 1.00 20.86 242 ASP A N 1
ATOM 1818 C CA . ASP A 1 242 ? 115.453 -14.943 -15.153 1.00 24.51 242 ASP A CA 1
ATOM 1819 C C . ASP A 1 242 ? 116.162 -13.666 -15.590 1.00 24.04 242 ASP A C 1
ATOM 1820 O O . ASP A 1 242 ? 117.379 -13.633 -15.698 1.00 25.83 242 ASP A O 1
ATOM 1825 N N . TYR A 1 243 ? 115.395 -12.611 -15.838 1.00 18.11 243 TYR A N 1
ATOM 1826 C CA . TYR A 1 243 ? 115.994 -11.347 -16.249 1.00 17.40 243 TYR A CA 1
ATOM 1827 C C . TYR A 1 243 ? 116.911 -10.815 -15.151 1.00 16.06 243 TYR A C 1
ATOM 1828 O O . TYR A 1 243 ? 118.024 -10.365 -15.430 1.00 19.26 243 TYR A O 1
ATOM 1837 N N . TYR A 1 244 ? 116.454 -10.877 -13.905 1.00 16.48 244 TYR A N 1
ATOM 1838 C CA . TYR A 1 244 ? 117.246 -10.365 -12.794 1.00 17.96 244 TYR A CA 1
ATOM 1839 C C . TYR A 1 244 ? 118.543 -11.165 -12.664 1.00 22.97 244 TYR A C 1
ATOM 1840 O O . TYR A 1 244 ? 119.590 -10.607 -12.352 1.00 17.86 244 TYR A O 1
ATOM 1849 N N . GLN A 1 245 ? 118.475 -12.466 -12.929 1.00 21.53 245 GLN A N 1
ATOM 1850 C CA . GLN A 1 245 ? 119.680 -13.300 -12.865 1.00 22.87 245 GLN A CA 1
ATOM 1851 C C . GLN A 1 245 ? 120.739 -12.911 -13.905 1.00 24.27 245 GLN A C 1
ATOM 1852 O O . GLN A 1 245 ? 121.933 -12.965 -13.617 1.00 29.11 245 GLN A O 1
ATOM 1858 N N . ASP A 1 246 ? 120.310 -12.499 -15.096 1.00 22.99 246 ASP A N 1
ATOM 1859 C CA . ASP A 1 246 ? 121.250 -12.029 -16.119 1.00 23.50 246 ASP A CA 1
ATOM 1860 C C . ASP A 1 246 ? 121.743 -10.594 -15.890 1.00 23.65 246 ASP A C 1
ATOM 1861 O O . ASP A 1 246 ? 122.791 -10.203 -16.399 1.00 22.76 246 ASP A O 1
ATOM 1866 N N . TRP A 1 247 ? 120.971 -9.822 -15.132 1.00 17.74 247 TRP A N 1
ATOM 1867 C CA . TRP A 1 247 ? 121.159 -8.377 -14.989 1.00 21.91 247 TRP A CA 1
ATOM 1868 C C . TRP A 1 247 ? 122.033 -8.011 -13.802 1.00 21.02 247 TRP A C 1
ATOM 1869 O O . TRP A 1 247 ? 122.886 -7.118 -13.888 1.00 22.86 247 TRP A O 1
ATOM 1880 N N . ALA A 1 248 ? 121.794 -8.687 -12.684 1.00 17.84 248 ALA A N 1
ATOM 1881 C CA . ALA A 1 248 ? 122.292 -8.232 -11.396 1.00 17.33 248 ALA A CA 1
ATOM 1882 C C . ALA A 1 248 ? 123.775 -8.510 -11.191 1.00 15.65 248 ALA A C 1
ATOM 1883 O O . ALA A 1 248 ? 124.339 -9.419 -11.815 1.00 18.88 248 ALA A O 1
ATOM 1885 N N . PRO A 1 249 ? 124.420 -7.708 -10.329 1.00 20.16 249 PRO A N 1
ATOM 1886 C CA . PRO A 1 249 ? 125.778 -8.005 -9.862 1.00 19.71 249 PRO A CA 1
ATOM 1887 C C . PRO A 1 249 ? 125.960 -9.476 -9.443 1.00 18.19 249 PRO A C 1
ATOM 1888 O O . PRO A 1 249 ? 126.971 -10.083 -9.795 1.00 19.48 249 PRO A O 1
ATOM 1892 N N . LEU A 1 250 ? 124.994 -10.038 -8.715 1.00 21.03 250 LEU A N 1
ATOM 1893 C CA . LEU A 1 250 ? 125.028 -11.470 -8.355 1.00 19.75 250 LEU A CA 1
ATOM 1894 C C . LEU A 1 250 ? 123.845 -12.245 -8.948 1.00 22.49 250 LEU A C 1
ATOM 1895 O O . LEU A 1 250 ? 122.711 -11.761 -8.952 1.00 21.23 250 LEU A O 1
ATOM 1900 N N . PRO A 1 251 ? 124.101 -13.461 -9.436 1.00 23.12 251 PRO A N 1
ATOM 1901 C CA . PRO A 1 251 ? 123.097 -14.206 -10.206 1.00 25.78 251 PRO A CA 1
ATOM 1902 C C . PRO A 1 251 ? 122.072 -14.993 -9.386 1.00 24.96 251 PRO A C 1
ATOM 1903 O O . PRO A 1 251 ? 121.168 -15.579 -9.978 1.00 32.55 251 PRO A O 1
ATOM 1907 N N . SER A 1 252 ? 122.197 -15.037 -8.067 1.00 23.33 252 SER A N 1
ATOM 1908 C CA . SER A 1 252 ? 121.316 -15.910 -7.290 1.00 21.00 252 SER A CA 1
ATOM 1909 C C . SER A 1 252 ? 119.866 -15.427 -7.284 1.00 25.70 252 SER A C 1
ATOM 1910 O O . SER A 1 252 ? 119.606 -14.225 -7.265 1.00 26.34 252 SER A O 1
ATOM 1913 N N . PRO A 1 253 ? 118.915 -16.375 -7.318 1.00 22.24 253 PRO A N 1
ATOM 1914 C CA . PRO A 1 253 ? 117.506 -15.995 -7.252 1.00 18.50 253 PRO A CA 1
ATOM 1915 C C . PRO A 1 253 ? 117.118 -15.545 -5.840 1.00 18.85 253 PRO A C 1
ATOM 1916 O O . PRO A 1 253 ? 117.767 -15.941 -4.862 1.00 19.59 253 PRO A O 1
ATOM 1920 N N . MET A 1 254 ? 116.080 -14.721 -5.734 1.00 17.18 254 MET A N 1
ATOM 1921 C CA . MET A 1 254 ? 115.541 -14.366 -4.430 1.00 16.64 254 MET A CA 1
ATOM 1922 C C . MET A 1 254 ? 115.027 -15.589 -3.686 1.00 18.46 254 MET A C 1
ATOM 1923 O O . MET A 1 254 ? 114.547 -16.540 -4.289 1.00 15.71 254 MET A O 1
ATOM 1928 N N . GLU A 1 255 ? 115.134 -15.538 -2.366 1.00 18.84 255 GLU A N 1
ATOM 1929 C CA . GLU A 1 255 ? 114.492 -16.500 -1.490 1.00 19.88 255 GLU A CA 1
ATOM 1930 C C . GLU A 1 255 ? 113.843 -15.655 -0.415 1.00 17.94 255 GLU A C 1
ATOM 1931 O O . GLU A 1 255 ? 114.433 -14.671 0.017 1.00 20.10 255 GLU A O 1
ATOM 1937 N N . ALA A 1 256 ? 112.646 -16.030 0.026 1.00 15.80 256 ALA A N 1
ATOM 1938 C CA . ALA A 1 256 ? 111.913 -15.202 0.986 1.00 19.05 256 ALA A CA 1
ATOM 1939 C C . ALA A 1 256 ? 112.693 -15.002 2.279 1.00 17.23 256 ALA A C 1
ATOM 1940 O O . ALA A 1 256 ? 112.539 -13.985 2.946 1.00 21.32 256 ALA A O 1
ATOM 1942 N N . GLU A 1 257 ? 113.543 -15.966 2.623 1.00 15.32 257 GLU A N 1
ATOM 1943 C CA . GLU A 1 257 ? 114.285 -15.904 3.876 1.00 13.87 257 GLU A CA 1
ATOM 1944 C C . GLU A 1 257 ? 115.436 -14.877 3.818 1.00 17.09 257 GLU A C 1
ATOM 1945 O O . GLU A 1 257 ? 115.960 -14.445 4.846 1.00 16.74 257 GLU A O 1
ATOM 1951 N N . GLN A 1 258 ? 115.824 -14.481 2.614 1.00 17.35 258 GLN A N 1
ATOM 1952 C CA . GLN A 1 258 ? 116.811 -13.418 2.470 1.00 16.83 258 GLN A CA 1
ATOM 1953 C C . GLN A 1 258 ? 116.223 -12.086 2.957 1.00 14.04 258 GLN A C 1
ATOM 1954 O O . GLN A 1 258 ? 116.870 -11.322 3.696 1.00 15.96 258 GLN A O 1
ATOM 1960 N N . VAL A 1 259 ? 115.005 -11.813 2.521 1.00 14.78 259 VAL A N 1
ATOM 1961 C CA . VAL A 1 259 ? 114.289 -10.631 2.965 1.00 12.78 259 VAL A CA 1
ATOM 1962 C C . VAL A 1 259 ? 113.979 -10.761 4.457 1.00 14.73 259 VAL A C 1
ATOM 1963 O O . VAL A 1 259 ? 114.035 -9.784 5.207 1.00 18.11 259 VAL A O 1
ATOM 1967 N N . GLY A 1 260 ? 113.665 -11.979 4.884 1.00 14.85 260 GLY A N 1
ATOM 1968 C CA . GLY A 1 260 ? 113.416 -12.250 6.286 1.00 16.55 260 GLY A CA 1
ATOM 1969 C C . GLY A 1 260 ? 114.609 -11.924 7.174 1.00 16.47 260 GLY A C 1
ATOM 1970 O O . GLY A 1 260 ? 114.440 -11.378 8.261 1.00 18.16 260 GLY A O 1
ATOM 1971 N N . ALA A 1 261 ? 115.816 -12.262 6.718 1.00 17.68 261 ALA A N 1
ATOM 1972 C CA . ALA A 1 261 ? 117.022 -12.009 7.503 1.00 17.72 261 ALA A CA 1
ATOM 1973 C C . ALA A 1 261 ? 117.298 -10.524 7.628 1.00 19.79 261 ALA A C 1
ATOM 1974 O O . ALA A 1 261 ? 117.699 -10.037 8.695 1.00 19.60 261 ALA A O 1
ATOM 1976 N N . ALA A 1 262 ? 117.084 -9.801 6.534 1.00 17.02 262 ALA A N 1
ATOM 1977 C CA . ALA A 1 262 ? 117.230 -8.357 6.556 1.00 17.55 262 ALA A CA 1
ATOM 1978 C C . ALA A 1 262 ? 116.199 -7.742 7.509 1.00 14.72 262 ALA A C 1
ATOM 1979 O O . ALA A 1 262 ? 116.527 -6.834 8.271 1.00 17.01 262 ALA A O 1
ATOM 1981 N N . ALA A 1 263 ? 114.967 -8.262 7.494 1.00 14.11 263 ALA A N 1
ATOM 1982 C CA . ALA A 1 263 ? 113.936 -7.750 8.396 1.00 13.94 263 ALA A CA 1
ATOM 1983 C C . ALA A 1 263 ? 114.309 -8.005 9.862 1.00 17.00 263 ALA A C 1
ATOM 1984 O O . ALA A 1 263 ? 114.143 -7.132 10.717 1.00 20.40 263 ALA A O 1
ATOM 1986 N N . ALA A 1 264 ? 114.833 -9.191 10.141 1.00 16.27 264 ALA A N 1
ATOM 1987 C CA . ALA A 1 264 ? 115.247 -9.529 11.497 1.00 12.77 264 ALA A CA 1
ATOM 1988 C C . ALA A 1 264 ? 116.302 -8.542 11.989 1.00 15.70 264 ALA A C 1
ATOM 1989 O O . ALA A 1 264 ? 116.206 -8.030 13.107 1.00 18.10 264 ALA A O 1
ATOM 1991 N N . PHE A 1 265 ? 117.302 -8.277 11.151 1.00 17.15 265 PHE A N 1
ATOM 1992 C CA . PHE A 1 265 ? 118.361 -7.349 11.525 1.00 10.47 265 PHE A CA 1
ATOM 1993 C C . PHE A 1 265 ? 117.734 -5.976 11.813 1.00 14.76 265 PHE A C 1
ATOM 1994 O O . PHE A 1 265 ? 117.972 -5.381 12.864 1.00 18.27 265 PHE A O 1
ATOM 2002 N N . LEU A 1 266 ? 116.929 -5.491 10.875 1.00 13.78 266 LEU A N 1
ATOM 2003 C CA . LEU A 1 266 ? 116.367 -4.141 10.988 1.00 17.80 266 LEU A CA 1
ATOM 2004 C C . LEU A 1 266 ? 115.503 -3.890 12.234 1.00 20.65 266 LEU A C 1
ATOM 2005 O O . LEU A 1 266 ? 115.486 -2.772 12.752 1.00 18.94 266 LEU A O 1
ATOM 2010 N N . VAL A 1 267 ? 114.793 -4.910 12.718 1.00 17.38 267 VAL A N 1
ATOM 2011 C CA . VAL A 1 267 ? 113.947 -4.747 13.902 1.00 11.02 267 VAL A CA 1
ATOM 2012 C C . VAL A 1 267 ? 114.675 -5.071 15.214 1.00 14.62 267 VAL A C 1
ATOM 2013 O O . VAL A 1 267 ? 114.097 -4.976 16.309 1.00 17.99 267 VAL A O 1
ATOM 2017 N N . SER A 1 268 ? 115.940 -5.460 15.096 1.00 19.44 268 SER A N 1
ATOM 2018 C CA . SER A 1 268 ? 116.746 -5.844 16.257 1.00 21.53 268 SER A CA 1
ATOM 2019 C C . SER A 1 268 ? 117.473 -4.627 16.854 1.00 22.20 268 SER A C 1
ATOM 2020 O O . SER A 1 268 ? 117.600 -3.589 16.195 1.00 17.90 268 SER A O 1
ATOM 2023 N N . PRO A 1 269 ? 117.941 -4.740 18.112 1.00 20.97 269 PRO A N 1
ATOM 2024 C CA . PRO A 1 269 ? 118.656 -3.614 18.732 1.00 25.13 269 PRO A CA 1
ATOM 2025 C C . PRO A 1 269 ? 119.956 -3.264 18.020 1.00 28.14 269 PRO A C 1
ATOM 2026 O O . PRO A 1 269 ? 120.549 -2.213 18.298 1.00 23.26 269 PRO A O 1
ATOM 2030 N N . LEU A 1 270 ? 120.393 -4.133 17.113 1.00 24.20 270 LEU A N 1
ATOM 2031 C CA . LEU A 1 270 ? 121.594 -3.873 16.336 1.00 21.91 270 LEU A CA 1
ATOM 2032 C C . LEU A 1 270 ? 121.365 -2.798 15.274 1.00 21.62 270 LEU A C 1
ATOM 2033 O O . LEU A 1 270 ? 122.314 -2.280 14.682 1.00 19.19 270 LEU A O 1
ATOM 2038 N N . ALA A 1 271 ? 120.107 -2.438 15.047 1.00 18.60 271 ALA A N 1
ATOM 2039 C CA . ALA A 1 271 ? 119.796 -1.445 14.026 1.00 19.21 271 ALA A CA 1
ATOM 2040 C C . ALA A 1 271 ? 119.139 -0.196 14.612 1.00 16.28 271 ALA A C 1
ATOM 2041 O O . ALA A 1 271 ? 118.403 0.504 13.921 1.00 15.37 271 ALA A O 1
ATOM 2043 N N . SER A 1 272 ? 119.431 0.100 15.878 1.00 18.84 272 SER A N 1
ATOM 2044 C CA . SER A 1 272 ? 118.802 1.229 16.563 1.00 17.73 272 SER A CA 1
ATOM 2045 C C . SER A 1 272 ? 119.062 2.587 15.887 1.00 17.31 272 SER A C 1
ATOM 2046 O O . SER A 1 272 ? 118.294 3.527 16.072 1.00 18.18 272 SER A O 1
ATOM 2049 N N . ALA A 1 273 ? 120.127 2.680 15.094 1.00 16.34 273 ALA A N 1
ATOM 2050 C CA . ALA A 1 273 ? 120.426 3.926 14.392 1.00 20.04 273 ALA A CA 1
ATOM 2051 C C . ALA A 1 273 ? 119.931 3.926 12.940 1.00 16.98 273 ALA A C 1
ATOM 2052 O O . ALA A 1 273 ? 120.305 4.788 12.154 1.00 23.01 273 ALA A O 1
ATOM 2054 N N . ILE A 1 274 ? 119.075 2.967 12.591 1.00 15.12 274 ILE A N 1
ATOM 2055 C CA . ILE A 1 274 ? 118.603 2.869 11.213 1.00 15.93 274 ILE A CA 1
ATOM 2056 C C . ILE A 1 274 ? 117.095 3.096 11.158 1.00 14.21 274 ILE A C 1
ATOM 2057 O O . ILE A 1 274 ? 116.308 2.330 11.726 1.00 14.67 274 ILE A O 1
ATOM 2062 N N . THR A 1 275 ? 116.694 4.175 10.502 1.00 16.52 275 THR A N 1
ATOM 2063 C CA . THR A 1 275 ? 115.279 4.502 10.405 1.00 19.73 275 THR A CA 1
ATOM 2064 C C . THR A 1 275 ? 115.019 5.331 9.152 1.00 14.48 275 THR A C 1
ATOM 2065 O O . THR A 1 275 ? 115.874 6.108 8.725 1.00 14.42 275 THR A O 1
ATOM 2069 N N . GLY A 1 276 ? 113.842 5.136 8.560 1.00 15.96 276 GLY A N 1
ATOM 2070 C CA . GLY A 1 276 ? 113.450 5.806 7.326 1.00 13.09 276 GLY A CA 1
ATOM 2071 C C . GLY A 1 276 ? 114.115 5.222 6.095 1.00 11.73 276 GLY A C 1
ATOM 2072 O O . GLY A 1 276 ? 113.996 5.758 4.999 1.00 16.14 276 GLY A O 1
ATOM 2073 N N . GLU A 1 277 ? 114.819 4.110 6.277 1.00 12.64 277 GLU A N 1
ATOM 2074 C CA . GLU A 1 277 ? 115.658 3.564 5.215 1.00 17.98 277 GLU A CA 1
ATOM 2075 C C . GLU A 1 277 ? 114.867 2.748 4.195 1.00 17.83 277 GLU A C 1
ATOM 2076 O O . GLU A 1 277 ? 113.880 2.098 4.538 1.00 18.94 277 GLU A O 1
ATOM 2082 N N . THR A 1 278 ? 115.280 2.812 2.931 1.00 14.65 278 THR A N 1
ATOM 2083 C CA . THR A 1 278 ? 114.836 1.822 1.953 1.00 15.13 278 THR A CA 1
ATOM 2084 C C . THR A 1 278 ? 116.043 0.910 1.678 1.00 15.54 278 THR A C 1
ATOM 2085 O O . THR A 1 278 ? 117.066 1.362 1.129 1.00 19.19 278 THR A O 1
ATOM 2089 N N . LEU A 1 279 ? 115.953 -0.348 2.103 1.00 10.74 279 LEU A N 1
ATOM 2090 C CA . LEU A 1 279 ? 117.068 -1.290 1.959 1.00 14.21 279 LEU A CA 1
ATOM 2091 C C . LEU A 1 279 ? 116.825 -2.232 0.804 1.00 20.71 279 LEU A C 1
ATOM 2092 O O . LEU A 1 279 ? 115.840 -2.960 0.798 1.00 19.47 279 LEU A O 1
ATOM 2097 N N . TYR A 1 280 ? 117.726 -2.227 -0.167 1.00 18.91 280 TYR A N 1
ATOM 2098 C CA . TYR A 1 280 ? 117.565 -3.086 -1.331 1.00 10.38 280 TYR A CA 1
ATOM 2099 C C . TYR A 1 280 ? 118.107 -4.481 -1.051 1.00 13.09 280 TYR A C 1
ATOM 2100 O O . TYR A 1 280 ? 119.249 -4.653 -0.663 1.00 17.50 280 TYR A O 1
ATOM 2109 N N . VAL A 1 281 ? 117.247 -5.470 -1.238 1.00 15.80 281 VAL A N 1
ATOM 2110 C CA . VAL A 1 281 ? 117.622 -6.858 -1.091 1.00 12.29 281 VAL A CA 1
ATOM 2111 C C . VAL A 1 281 ? 117.218 -7.517 -2.401 1.00 13.16 281 VAL A C 1
ATOM 2112 O O . VAL A 1 281 ? 116.188 -8.190 -2.496 1.00 14.40 281 VAL A O 1
ATOM 2116 N N . ASP A 1 282 ? 118.021 -7.267 -3.429 1.00 15.29 282 ASP A N 1
ATOM 2117 C CA . ASP A 1 282 ? 117.691 -7.677 -4.791 1.00 15.69 282 ASP A CA 1
ATOM 2118 C C . ASP A 1 282 ? 118.928 -8.090 -5.581 1.00 15.89 282 ASP A C 1
ATOM 2119 O O . ASP A 1 282 ? 118.938 -8.023 -6.808 1.00 16.97 282 ASP A O 1
ATOM 2124 N N . HIS A 1 283 ? 119.967 -8.511 -4.866 1.00 15.65 283 HIS A N 1
ATOM 2125 C CA . HIS A 1 283 ? 121.224 -8.950 -5.483 1.00 14.39 283 HIS A CA 1
ATOM 2126 C C . HIS A 1 283 ? 121.912 -7.842 -6.288 1.00 14.38 283 HIS A C 1
ATOM 2127 O O . HIS A 1 283 ? 122.789 -8.105 -7.120 1.00 13.20 283 HIS A O 1
ATOM 2134 N N . GLY A 1 284 ? 121.507 -6.605 -6.024 1.00 13.25 284 GLY A N 1
ATOM 2135 C CA . GLY A 1 284 ? 122.178 -5.434 -6.577 1.00 17.62 284 GLY A CA 1
ATOM 2136 C C . GLY A 1 284 ? 121.612 -4.955 -7.908 1.00 19.16 284 GLY A C 1
ATOM 2137 O O . GLY A 1 284 ? 122.129 -4.010 -8.496 1.00 14.78 284 GLY A O 1
ATOM 2138 N N . ALA A 1 285 ? 120.543 -5.591 -8.386 1.00 14.04 285 ALA A N 1
ATOM 2139 C CA . ALA A 1 285 ? 119.952 -5.204 -9.672 1.00 12.78 285 ALA A CA 1
ATOM 2140 C C . ALA A 1 285 ? 119.650 -3.710 -9.764 1.00 12.80 285 ALA A C 1
ATOM 2141 O O . ALA A 1 285 ?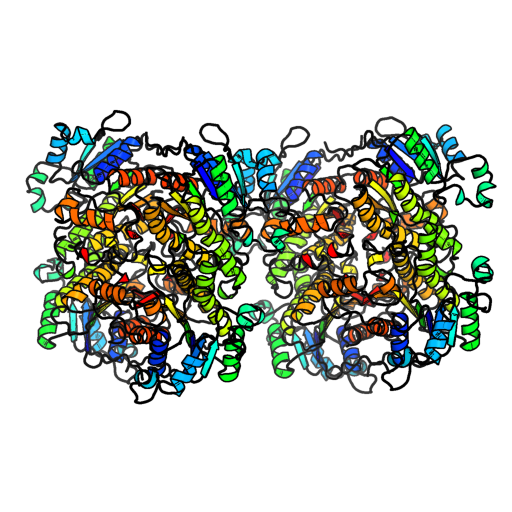 119.841 -3.090 -10.815 1.00 16.66 285 ALA A O 1
ATOM 2143 N N . ASN A 1 286 ? 119.191 -3.131 -8.657 1.00 15.64 286 ASN A N 1
ATOM 2144 C CA . ASN A 1 286 ? 118.741 -1.738 -8.643 1.00 15.21 286 ASN A CA 1
ATOM 2145 C C . ASN A 1 286 ? 119.853 -0.716 -8.918 1.00 15.48 286 ASN A C 1
ATOM 2146 O O . ASN A 1 286 ? 119.571 0.421 -9.266 1.00 15.52 286 ASN A O 1
ATOM 2151 N N . VAL A 1 287 ? 121.114 -1.121 -8.760 1.00 17.77 287 VAL A N 1
ATOM 2152 C CA . VAL A 1 287 ? 122.207 -0.177 -8.978 1.00 18.89 287 VAL A CA 1
ATOM 2153 C C . VAL A 1 287 ? 122.617 -0.110 -10.442 1.00 14.62 287 VAL A C 1
ATOM 2154 O O . VAL A 1 287 ? 123.413 0.748 -10.833 1.00 15.30 287 VAL A O 1
ATOM 2158 N N . MET A 1 288 ? 122.064 -0.990 -11.268 1.00 11.14 288 MET A N 1
ATOM 2159 C CA . MET A 1 288 ? 122.508 -1.048 -12.662 1.00 17.51 288 MET A CA 1
ATOM 2160 C C . MET A 1 288 ? 121.958 0.103 -13.511 1.00 20.27 288 MET A C 1
ATOM 2161 O O . MET A 1 288 ? 120.801 0.509 -13.361 1.00 20.98 288 MET A O 1
ATOM 2166 N N . GLY A 1 289 ? 122.808 0.645 -14.385 1.00 13.92 289 GLY A N 1
ATOM 2167 C CA . GLY A 1 289 ? 122.425 1.763 -15.228 1.00 14.90 289 GLY A CA 1
ATOM 2168 C C . GLY A 1 289 ? 122.093 1.392 -16.654 1.00 24.81 289 GLY A C 1
ATOM 2169 O O . GLY A 1 289 ? 121.887 2.266 -17.507 1.00 22.80 289 GLY A O 1
ATOM 2170 N N . ILE A 1 290 ? 122.027 0.092 -16.910 1.00 24.53 290 ILE A N 1
ATOM 2171 C CA . ILE A 1 290 ? 121.763 -0.420 -18.241 1.00 21.84 290 ILE A CA 1
ATOM 2172 C C . ILE A 1 290 ? 121.393 -1.904 -18.138 1.00 27.53 290 ILE A C 1
ATOM 2173 O O . ILE A 1 290 ? 121.692 -2.559 -17.136 1.00 26.96 290 ILE A O 1
ATOM 2178 N N . GLY A 1 291 ? 120.728 -2.425 -19.165 1.00 32.04 291 GLY A N 1
ATOM 2179 C CA . GLY A 1 291 ? 120.315 -3.820 -19.175 1.00 31.76 291 GLY A CA 1
ATOM 2180 C C . GLY A 1 291 ? 121.409 -4.738 -19.682 1.00 33.05 291 GLY A C 1
ATOM 2181 O O . GLY A 1 291 ? 122.405 -4.279 -20.241 1.00 37.77 291 GLY A O 1
ATOM 2182 N N . PRO A 1 292 ? 121.222 -6.051 -19.498 1.00 28.02 292 PRO A N 1
ATOM 2183 C CA . PRO A 1 292 ? 122.230 -7.069 -19.832 1.00 36.96 292 PRO A CA 1
ATOM 2184 C C . PRO A 1 292 ? 122.654 -7.136 -21.309 1.00 43.48 292 PRO A C 1
ATOM 2185 O O . PRO A 1 292 ? 123.669 -7.773 -21.613 1.00 44.97 292 PRO A O 1
ATOM 2189 N N . GLU A 1 293 ? 121.917 -6.485 -22.205 1.00 43.06 293 GLU A N 1
ATOM 2190 C CA . GLU A 1 293 ? 122.254 -6.533 -23.629 1.00 39.76 293 GLU A CA 1
ATOM 2191 C C . GLU A 1 293 ? 123.528 -5.750 -23.976 1.00 40.81 293 GLU A C 1
ATOM 2192 O O . GLU A 1 293 ? 124.185 -6.031 -24.980 1.00 45.45 293 GLU A O 1
ATOM 2194 N N . MET A 1 294 ? 123.878 -4.775 -23.142 1.00 33.30 294 MET A N 1
ATOM 2195 C CA . MET A 1 294 ? 125.019 -3.906 -23.419 1.00 37.03 294 MET A CA 1
ATOM 2196 C C . MET A 1 294 ? 126.254 -4.252 -22.583 1.00 42.79 294 MET A C 1
ATOM 2197 O O . MET A 1 294 ? 127.282 -3.577 -22.676 1.00 43.82 294 MET A O 1
ATOM 2202 N N . PHE A 1 295 ? 126.147 -5.300 -21.770 1.00 43.58 295 PHE A N 1
ATOM 2203 C CA . PHE A 1 295 ? 127.287 -5.797 -21.006 1.00 47.78 295 PHE A CA 1
ATOM 2204 C C . PHE A 1 295 ? 128.398 -6.279 -21.946 1.00 49.81 295 PHE A C 1
ATOM 2205 O O . PHE A 1 295 ? 129.534 -5.800 -21.887 1.00 51.41 295 PHE A O 1
ATOM 2213 N N . MET B 1 1 ? 117.997 34.636 -33.832 1.00 27.95 1 MET B N 1
ATOM 2214 C CA . MET B 1 1 ? 117.187 34.685 -32.622 1.00 29.68 1 MET B CA 1
ATOM 2215 C C . MET B 1 1 ? 116.841 33.270 -32.186 1.00 28.65 1 MET B C 1
ATOM 2216 O O . MET B 1 1 ? 116.759 32.359 -33.019 1.00 35.58 1 MET B O 1
ATOM 2218 N N . LEU B 1 2 ? 116.651 33.077 -30.886 1.00 44.07 2 LEU B N 1
ATOM 2219 C CA . LEU B 1 2 ? 116.219 31.780 -30.381 1.00 36.01 2 LEU B CA 1
ATOM 2220 C C . LEU B 1 2 ? 114.889 31.877 -29.644 1.00 31.83 2 LEU B C 1
ATOM 2221 O O . LEU B 1 2 ? 114.821 32.302 -28.493 1.00 33.05 2 LEU B O 1
ATOM 2226 N N . LYS B 1 3 ? 113.831 31.459 -30.319 1.00 27.39 3 LYS B N 1
ATOM 2227 C CA . LYS B 1 3 ? 112.486 31.654 -29.823 1.00 30.51 3 LYS B CA 1
ATOM 2228 C C . LYS B 1 3 ? 111.880 30.385 -29.214 1.00 26.73 3 LYS B C 1
ATOM 2229 O O . LYS B 1 3 ? 112.006 29.296 -29.768 1.00 29.55 3 LYS B O 1
ATOM 2235 N N . ILE B 1 4 ? 111.243 30.535 -28.056 1.00 23.86 4 ILE B N 1
ATOM 2236 C CA . ILE B 1 4 ? 110.344 29.509 -27.545 1.00 24.93 4 ILE B CA 1
ATOM 2237 C C . ILE B 1 4 ? 108.993 29.768 -28.206 1.00 28.47 4 ILE B C 1
ATOM 2238 O O . ILE B 1 4 ? 108.225 30.618 -27.752 1.00 23.29 4 ILE B O 1
ATOM 2243 N N . ASP B 1 5 ? 108.727 29.047 -29.293 1.00 26.26 5 ASP B N 1
ATOM 2244 C CA . ASP B 1 5 ? 107.634 29.381 -30.203 1.00 27.31 5 ASP B CA 1
ATOM 2245 C C . ASP B 1 5 ? 106.417 28.483 -30.027 1.00 27.25 5 ASP B C 1
ATOM 2246 O O . ASP B 1 5 ? 106.412 27.337 -30.473 1.00 29.07 5 ASP B O 1
ATOM 2251 N N . LEU B 1 6 ? 105.375 29.018 -29.401 1.00 27.27 6 LEU B N 1
ATOM 2252 C CA . LEU B 1 6 ? 104.157 28.249 -29.186 1.00 22.09 6 LEU B CA 1
ATOM 2253 C C . LEU B 1 6 ? 102.985 28.817 -29.984 1.00 27.43 6 LEU B C 1
ATOM 2254 O O . LEU B 1 6 ? 101.823 28.584 -29.648 1.00 22.22 6 LEU B O 1
ATOM 2259 N N . THR B 1 7 ? 103.304 29.540 -31.055 1.00 24.40 7 THR B N 1
ATOM 2260 C CA . THR B 1 7 ? 102.293 30.137 -31.925 1.00 28.16 7 THR B CA 1
ATOM 2261 C C . THR B 1 7 ? 101.332 29.089 -32.453 1.00 30.73 7 THR B C 1
ATOM 2262 O O . THR B 1 7 ? 101.758 28.080 -33.013 1.00 29.20 7 THR B O 1
ATOM 2266 N N . GLY B 1 8 ? 100.037 29.330 -32.263 1.00 29.55 8 GLY B N 1
ATOM 2267 C CA . GLY B 1 8 ? 99.012 28.438 -32.766 1.00 32.20 8 GLY B CA 1
ATOM 2268 C C . GLY B 1 8 ? 98.725 27.227 -31.892 1.00 31.49 8 GLY B C 1
ATOM 2269 O O . GLY B 1 8 ? 97.706 26.566 -32.070 1.00 30.55 8 GLY B O 1
ATOM 2270 N N . LYS B 1 9 ? 99.618 26.936 -30.951 1.00 26.63 9 LYS B N 1
ATOM 2271 C CA . LYS B 1 9 ? 99.450 25.788 -30.072 1.00 26.50 9 LYS B CA 1
ATOM 2272 C C . LYS B 1 9 ? 98.339 26.046 -29.065 1.00 26.97 9 LYS B C 1
ATOM 2273 O O . LYS B 1 9 ? 98.231 27.141 -28.515 1.00 26.68 9 LYS B O 1
ATOM 2279 N N . ILE B 1 10 ? 97.518 25.027 -28.833 1.00 25.03 10 ILE B N 1
ATOM 2280 C CA . ILE B 1 10 ? 96.393 25.121 -27.915 1.00 27.39 10 ILE B CA 1
ATOM 2281 C C . ILE B 1 10 ? 96.746 24.472 -26.582 1.00 26.05 10 ILE B C 1
ATOM 2282 O O . ILE B 1 10 ? 97.045 23.278 -26.535 1.00 19.74 10 ILE B O 1
ATOM 2287 N N . ALA B 1 11 ? 96.688 25.254 -25.506 1.00 26.89 11 ALA B N 1
ATOM 2288 C CA . ALA B 1 11 ? 97.027 24.770 -24.172 1.00 22.72 11 ALA B CA 1
ATOM 2289 C C . ALA B 1 11 ? 95.812 24.767 -23.253 1.00 21.25 11 ALA B C 1
ATOM 2290 O O . ALA B 1 11 ? 95.047 25.736 -23.221 1.00 24.49 11 ALA B O 1
ATOM 2292 N N . PHE B 1 12 ? 95.635 23.670 -22.519 1.00 20.36 12 PHE B N 1
ATOM 2293 C CA . PHE B 1 12 ? 94.584 23.571 -21.510 1.00 22.51 12 PHE B CA 1
ATOM 2294 C C . PHE B 1 12 ? 95.250 23.586 -20.141 1.00 24.79 12 PHE B C 1
ATOM 2295 O O . PHE B 1 12 ? 96.090 22.731 -19.839 1.00 23.91 12 PHE B O 1
ATOM 2303 N N . ILE B 1 13 ? 94.886 24.560 -19.313 1.00 19.25 13 ILE B N 1
ATOM 2304 C CA . ILE B 1 13 ? 95.461 24.648 -17.984 1.00 18.53 13 ILE B CA 1
ATOM 2305 C C . ILE B 1 13 ? 94.463 24.311 -16.883 1.00 25.77 13 ILE B C 1
ATOM 2306 O O . ILE B 1 13 ? 93.505 25.050 -16.645 1.00 23.85 13 ILE B O 1
ATOM 2311 N N . ALA B 1 14 ? 94.709 23.192 -16.214 1.00 22.20 14 ALA B N 1
ATOM 2312 C CA . ALA B 1 14 ? 93.868 22.742 -15.117 1.00 22.04 14 ALA B CA 1
ATOM 2313 C C . ALA B 1 14 ? 94.347 23.333 -13.796 1.00 23.01 14 ALA B C 1
ATOM 2314 O O . ALA B 1 14 ? 95.423 22.987 -13.309 1.00 25.88 14 ALA B O 1
ATOM 2316 N N . GLY B 1 15 ? 93.545 24.219 -13.213 1.00 22.14 15 GLY B N 1
ATOM 2317 C CA . GLY B 1 15 ? 93.839 24.739 -11.888 1.00 26.89 15 GLY B CA 1
ATOM 2318 C C . GLY B 1 15 ? 94.271 26.195 -11.852 1.00 27.89 15 GLY B C 1
ATOM 2319 O O . GLY B 1 15 ? 95.339 26.524 -11.347 1.00 25.47 15 GLY B O 1
ATOM 2320 N N . ILE B 1 16 ? 93.441 27.075 -12.397 1.00 25.12 16 ILE B N 1
ATOM 2321 C CA . ILE B 1 16 ? 93.637 28.505 -12.194 1.00 22.99 16 ILE B CA 1
ATOM 2322 C C . ILE B 1 16 ? 92.397 29.048 -11.503 1.00 28.40 16 ILE B C 1
ATOM 2323 O O . ILE B 1 16 ? 91.304 28.991 -12.065 1.00 29.15 16 ILE B O 1
ATOM 2328 N N . GLY B 1 17 ? 92.563 29.550 -10.281 1.00 25.54 17 GLY B N 1
ATOM 2329 C CA . GLY B 1 17 ? 91.440 30.073 -9.518 1.00 28.16 17 GLY B CA 1
ATOM 2330 C C . GLY B 1 17 ? 91.518 31.566 -9.270 1.00 28.84 17 GLY B C 1
ATOM 2331 O O . GLY B 1 17 ? 90.534 32.191 -8.884 1.00 32.20 17 GLY B O 1
ATOM 2332 N N . ASP B 1 18 ? 92.707 32.126 -9.475 1.00 26.24 18 ASP B N 1
ATOM 2333 C CA . ASP B 1 18 ? 92.945 33.562 -9.378 1.00 23.39 18 ASP B CA 1
ATOM 2334 C C . ASP B 1 18 ? 94.304 33.852 -10.014 1.00 23.05 18 ASP B C 1
ATOM 2335 O O . ASP B 1 18 ? 94.859 32.983 -10.693 1.00 23.71 18 ASP B O 1
ATOM 2340 N N . ASP B 1 19 ? 94.845 35.046 -9.779 1.00 24.08 19 ASP B N 1
ATOM 2341 C CA . ASP B 1 19 ? 96.120 35.449 -10.388 1.00 29.22 19 ASP B CA 1
ATOM 2342 C C . ASP B 1 19 ? 97.347 35.256 -9.491 1.00 25.23 19 ASP B C 1
ATOM 2343 O O . ASP B 1 19 ? 98.427 35.759 -9.802 1.00 25.05 19 ASP B O 1
ATOM 2348 N N . ASN B 1 20 ? 97.188 34.515 -8.398 1.00 22.05 20 ASN B N 1
ATOM 2349 C CA . ASN B 1 20 ? 98.240 34.440 -7.391 1.00 18.85 20 ASN B CA 1
ATOM 2350 C C . ASN B 1 20 ? 98.928 33.101 -7.308 1.00 18.63 20 ASN B C 1
ATOM 2351 O O . ASN B 1 20 ? 99.734 32.875 -6.404 1.00 27.28 20 ASN B O 1
ATOM 2356 N N . GLY B 1 21 ? 98.603 32.207 -8.233 1.00 20.83 21 GLY B N 1
ATOM 2357 C CA . GLY B 1 21 ? 99.133 30.860 -8.156 1.00 16.48 21 GLY B CA 1
ATOM 2358 C C . GLY B 1 21 ? 100.078 30.546 -9.290 1.00 16.73 21 GLY B C 1
ATOM 2359 O O . GLY B 1 21 ? 100.337 31.381 -10.156 1.00 22.93 21 GLY B O 1
ATOM 2360 N N . TYR B 1 22 ? 100.620 29.335 -9.285 1.00 17.35 22 TYR B N 1
ATOM 2361 C CA . TYR B 1 22 ? 101.477 28.923 -10.390 1.00 18.84 22 TYR B CA 1
ATOM 2362 C C . TYR B 1 22 ? 100.740 28.802 -11.728 1.00 21.70 22 TYR B C 1
ATOM 2363 O O . TYR B 1 22 ? 101.320 29.071 -12.786 1.00 19.07 22 TYR B O 1
ATOM 2372 N N . GLY B 1 23 ? 99.476 28.388 -11.678 1.00 22.98 23 GLY B N 1
ATOM 2373 C CA . GLY B 1 23 ? 98.669 28.249 -12.879 1.00 22.43 23 GLY B CA 1
ATOM 2374 C C . GLY B 1 23 ? 98.637 29.519 -13.712 1.00 21.47 23 GLY B C 1
ATOM 2375 O O . GLY B 1 23 ? 98.848 29.486 -14.926 1.00 17.01 23 GLY B O 1
ATOM 2376 N N . TRP B 1 24 ? 98.380 30.641 -13.047 1.00 22.93 24 TRP B N 1
ATOM 2377 C CA . TRP B 1 24 ? 98.358 31.944 -13.703 1.00 23.26 24 TRP B CA 1
ATOM 2378 C C . TRP B 1 24 ? 99.701 32.277 -14.346 1.00 25.37 24 TRP B C 1
ATOM 2379 O O . TRP B 1 24 ? 99.753 32.733 -15.485 1.00 20.64 24 TRP B O 1
ATOM 2390 N N . GLY B 1 25 ? 100.784 32.051 -13.608 1.00 21.17 25 GLY B N 1
ATOM 2391 C CA . GLY B 1 25 ? 102.120 32.347 -14.107 1.00 26.30 25 GLY B CA 1
ATOM 2392 C C . GLY B 1 25 ? 102.447 31.559 -15.366 1.00 22.25 25 GLY B C 1
ATOM 2393 O O . GLY B 1 25 ? 103.022 32.093 -16.317 1.00 22.02 25 GLY B O 1
ATOM 2394 N N . ILE B 1 26 ? 102.053 30.289 -15.370 1.00 20.75 26 ILE B N 1
ATOM 2395 C CA . ILE B 1 26 ? 102.222 29.416 -16.526 1.00 19.51 26 ILE B CA 1
ATOM 2396 C C . ILE B 1 26 ? 101.405 29.889 -17.730 1.00 21.14 26 ILE B C 1
ATOM 2397 O O . ILE B 1 26 ? 101.900 29.917 -18.862 1.00 19.55 26 ILE B O 1
ATOM 2402 N N . ALA B 1 27 ? 100.161 30.288 -17.471 1.00 24.39 27 ALA B N 1
ATOM 2403 C CA . ALA B 1 27 ? 99.289 30.836 -18.510 1.00 25.51 27 ALA B CA 1
ATOM 2404 C C . ALA B 1 27 ? 99.953 32.026 -19.177 1.00 22.47 27 ALA B C 1
ATOM 2405 O O . ALA B 1 27 ? 100.054 32.093 -20.401 1.00 24.44 27 ALA B O 1
ATOM 2407 N N . LYS B 1 28 ? 100.420 32.958 -18.356 1.00 21.76 28 LYS B N 1
ATOM 2408 C CA . LYS B 1 28 ? 101.028 34.182 -18.849 1.00 31.81 28 LYS B CA 1
ATOM 2409 C C . LYS B 1 28 ? 102.224 33.914 -19.757 1.00 25.73 28 LYS B C 1
ATOM 2410 O O . LYS B 1 28 ? 102.371 34.551 -20.806 1.00 21.13 28 LYS B O 1
ATOM 2416 N N . MET B 1 29 ? 103.069 32.963 -19.364 1.00 22.31 29 MET B N 1
ATOM 2417 C CA . MET B 1 29 ? 104.278 32.666 -20.126 1.00 22.90 29 MET B CA 1
ATOM 2418 C C . MET B 1 29 ? 104.002 31.881 -21.412 1.00 20.73 29 MET B C 1
ATOM 2419 O O . MET B 1 29 ? 104.639 32.129 -22.442 1.00 21.73 29 MET B O 1
ATOM 2424 N N . LEU B 1 30 ? 103.060 30.942 -21.356 1.00 17.45 30 LEU B N 1
ATOM 2425 C CA . LEU B 1 30 ? 102.614 30.264 -22.569 1.00 20.06 30 LEU B CA 1
ATOM 2426 C C . LEU B 1 30 ? 101.979 31.267 -23.538 1.00 20.28 30 LEU B C 1
ATOM 2427 O O . LEU B 1 30 ? 102.125 31.156 -24.759 1.00 20.76 30 LEU B O 1
ATOM 2432 N N . ALA B 1 31 ? 101.260 32.237 -22.985 1.00 20.80 31 ALA B N 1
ATOM 2433 C CA . ALA B 1 31 ? 100.655 33.290 -23.805 1.00 21.00 31 ALA B CA 1
ATOM 2434 C C . ALA B 1 31 ? 101.731 34.170 -24.443 1.00 24.26 31 ALA B C 1
ATOM 2435 O O . ALA B 1 31 ? 101.633 34.543 -25.616 1.00 25.54 31 ALA B O 1
ATOM 2437 N N . GLU B 1 32 ? 102.758 34.505 -23.671 1.00 26.21 32 GLU B N 1
ATOM 2438 C CA . GLU B 1 32 ? 103.878 35.271 -24.219 1.00 27.93 32 GLU B CA 1
ATOM 2439 C C . GLU B 1 32 ? 104.487 34.536 -25.411 1.00 26.40 32 GLU B C 1
ATOM 2440 O O . GLU B 1 32 ? 104.858 35.157 -26.409 1.00 27.52 32 GLU B O 1
ATOM 2446 N N . ALA B 1 33 ? 104.543 33.207 -25.321 1.00 21.97 33 ALA B N 1
ATOM 2447 C CA . ALA B 1 33 ? 105.151 32.407 -26.378 1.00 25.59 33 ALA B CA 1
ATOM 2448 C C . ALA B 1 33 ? 104.227 32.203 -27.585 1.00 27.80 33 ALA B C 1
ATOM 2449 O O . ALA B 1 33 ? 104.644 31.661 -28.607 1.00 30.56 33 ALA B O 1
ATOM 2451 N N . GLY B 1 34 ? 102.979 32.649 -27.464 1.00 33.41 34 GLY B N 1
ATOM 2452 C CA . GLY B 1 34 ? 102.045 32.609 -28.577 1.00 30.61 34 GLY B CA 1
ATOM 2453 C C . GLY B 1 34 ? 100.893 31.618 -28.451 1.00 24.33 34 GLY B C 1
ATOM 2454 O O . GLY B 1 34 ? 100.013 31.586 -29.311 1.00 26.50 34 GLY B O 1
ATOM 2455 N N . ALA B 1 35 ? 100.884 30.829 -27.382 1.00 21.91 35 ALA B N 1
ATOM 2456 C CA . ALA B 1 35 ? 99.845 29.808 -27.179 1.00 19.32 35 ALA B CA 1
ATOM 2457 C C . ALA B 1 35 ? 98.447 30.397 -26.980 1.00 25.73 35 ALA B C 1
ATOM 2458 O O . ALA B 1 35 ? 98.291 31.477 -26.404 1.00 22.21 35 ALA B O 1
ATOM 2460 N N . THR B 1 36 ? 97.436 29.674 -27.464 1.00 21.53 36 THR B N 1
ATOM 2461 C CA . THR B 1 36 ? 96.047 29.923 -27.091 1.00 27.43 36 THR B CA 1
ATOM 2462 C C . THR B 1 36 ? 95.760 29.235 -25.754 1.00 26.77 36 THR B C 1
ATOM 2463 O O . THR B 1 36 ? 96.193 28.102 -25.525 1.00 24.81 36 THR B O 1
ATOM 2467 N N . ILE B 1 37 ? 95.046 29.922 -24.870 1.00 20.76 37 ILE B N 1
ATOM 2468 C CA . ILE B 1 37 ? 94.908 29.459 -23.492 1.00 23.74 37 ILE B CA 1
ATOM 2469 C C . ILE B 1 37 ? 93.469 29.072 -23.136 1.00 29.78 37 ILE B C 1
ATOM 2470 O O . ILE B 1 37 ? 92.568 29.918 -23.138 1.00 31.46 37 ILE B O 1
ATOM 2475 N N . LEU B 1 38 ? 93.263 27.785 -22.869 1.00 24.05 38 LEU B N 1
ATOM 2476 C CA . LEU B 1 38 ? 92.012 27.278 -22.303 1.00 23.48 38 LEU B CA 1
ATOM 2477 C C . LEU B 1 38 ? 92.238 26.963 -20.830 1.00 26.13 38 LEU B C 1
ATOM 2478 O O . LEU B 1 38 ? 93.285 26.435 -20.464 1.00 24.61 38 LEU B O 1
ATOM 2483 N N . VAL B 1 39 ? 91.257 27.266 -19.989 1.00 26.66 39 VAL B N 1
ATOM 2484 C CA . VAL B 1 39 ? 91.415 27.113 -18.546 1.00 24.54 39 VAL B CA 1
ATOM 2485 C C . VAL B 1 39 ? 90.345 26.217 -17.935 1.00 27.59 39 VAL B C 1
ATOM 2486 O O . VAL B 1 39 ? 89.166 26.344 -18.251 1.00 25.70 39 VAL B O 1
ATOM 2490 N N . GLY B 1 40 ? 90.776 25.308 -17.064 1.00 22.52 40 GLY B N 1
ATOM 2491 C CA . GLY B 1 40 ? 89.866 24.528 -16.253 1.00 28.03 40 GLY B CA 1
ATOM 2492 C C . GLY B 1 40 ? 89.833 25.154 -14.875 1.00 30.20 40 GLY B C 1
ATOM 2493 O O . GLY B 1 40 ? 90.872 25.297 -14.213 1.00 26.56 40 GLY B O 1
ATOM 2494 N N . THR B 1 41 ? 88.640 25.564 -14.460 1.00 29.93 41 THR B N 1
ATOM 2495 C CA . THR B 1 41 ? 88.461 26.228 -13.182 1.00 25.08 41 THR B CA 1
ATOM 2496 C C . THR B 1 41 ? 87.518 25.431 -12.286 1.00 26.39 41 THR B C 1
ATOM 2497 O O . THR B 1 41 ? 86.431 25.025 -12.703 1.00 23.37 41 THR B O 1
ATOM 2501 N N . TRP B 1 42 ? 87.958 25.214 -11.053 1.00 21.59 42 TRP B N 1
ATOM 2502 C CA . TRP B 1 42 ? 87.199 24.447 -10.075 1.00 25.74 42 TRP B CA 1
ATOM 2503 C C . TRP B 1 42 ? 85.788 25.005 -9.884 1.00 27.30 42 TRP B C 1
ATOM 2504 O O . TRP B 1 42 ? 85.611 26.208 -9.659 1.00 24.28 42 TRP B O 1
ATOM 2515 N N . VAL B 1 43 ? 84.782 24.136 -9.991 1.00 24.77 43 VAL B N 1
ATOM 2516 C CA . VAL B 1 43 ? 83.378 24.577 -9.978 1.00 20.08 43 VAL B CA 1
ATOM 2517 C C . VAL B 1 43 ? 82.982 25.594 -8.888 1.00 23.30 43 VAL B C 1
ATOM 2518 O O . VAL B 1 43 ? 82.344 26.602 -9.205 1.00 26.01 43 VAL B O 1
ATOM 2522 N N . PRO B 1 44 ? 83.355 25.349 -7.615 1.00 22.95 44 PRO B N 1
ATOM 2523 C CA . PRO B 1 44 ? 82.917 26.246 -6.534 1.00 26.21 44 PRO B CA 1
ATOM 2524 C C . PRO B 1 44 ? 83.397 27.690 -6.672 1.00 30.12 44 PRO B C 1
ATOM 2525 O O . PRO B 1 44 ? 82.801 28.604 -6.088 1.00 34.58 44 PRO B O 1
ATOM 2529 N N . ILE B 1 45 ? 84.466 27.897 -7.429 1.00 29.10 45 ILE B N 1
ATOM 2530 C CA . ILE B 1 45 ? 85.015 29.237 -7.578 1.00 33.27 45 ILE B CA 1
ATOM 2531 C C . ILE B 1 45 ? 85.024 29.700 -9.031 1.00 30.17 45 ILE B C 1
ATOM 2532 O O . ILE B 1 45 ? 85.626 30.717 -9.353 1.00 33.55 45 ILE B O 1
ATOM 2537 N N . TYR B 1 46 ? 84.346 28.957 -9.899 1.00 27.90 46 TYR B N 1
ATOM 2538 C CA . TYR B 1 46 ? 84.268 29.322 -11.313 1.00 27.95 46 TYR B CA 1
ATOM 2539 C C . TYR B 1 46 ? 83.575 30.662 -11.567 1.00 34.27 46 TYR B C 1
ATOM 2540 O O . TYR B 1 46 ? 84.052 31.473 -12.366 1.00 41.96 46 TYR B O 1
ATOM 2549 N N . LYS B 1 47 ? 82.453 30.894 -10.895 1.00 27.73 47 LYS B N 1
ATOM 2550 C CA . LYS B 1 47 ? 81.704 32.136 -11.098 1.00 35.39 47 LYS B CA 1
ATOM 2551 C C . LYS B 1 47 ? 82.452 33.359 -10.574 1.00 33.22 47 LYS B C 1
ATOM 2552 O O . LYS B 1 47 ? 82.615 34.349 -11.292 1.00 33.16 47 LYS B O 1
ATOM 2558 N N . ILE B 1 48 ? 82.917 33.283 -9.331 1.00 32.43 48 ILE B N 1
ATOM 2559 C CA . ILE B 1 48 ? 83.720 34.357 -8.749 1.00 29.77 48 ILE B CA 1
ATOM 2560 C C . ILE B 1 48 ? 84.921 34.701 -9.620 1.00 29.47 48 ILE B C 1
ATOM 2561 O O . ILE B 1 48 ? 85.217 35.876 -9.845 1.00 31.81 48 ILE B O 1
ATOM 2566 N N . PHE B 1 49 ? 85.609 33.670 -10.109 1.00 28.07 49 PHE B N 1
ATOM 2567 C CA . PHE B 1 49 ? 86.793 33.866 -10.934 1.00 32.01 49 PHE B CA 1
ATOM 2568 C C . PHE B 1 49 ? 86.463 34.526 -12.269 1.00 31.12 49 PHE B C 1
ATOM 2569 O O . PHE B 1 49 ? 87.098 35.511 -12.651 1.00 28.93 49 PHE B O 1
ATOM 2577 N N . SER B 1 50 ? 85.483 33.989 -12.986 1.00 29.74 50 SER B N 1
ATOM 2578 C CA . SER B 1 50 ? 85.141 34.552 -14.290 1.00 34.72 50 SER B CA 1
ATOM 2579 C C . SER B 1 50 ? 84.560 35.964 -14.175 1.00 37.54 50 SER B C 1
ATOM 2580 O O . SER B 1 50 ? 84.830 36.821 -15.020 1.00 34.84 50 SER B O 1
ATOM 2583 N N . GLN B 1 51 ? 83.783 36.208 -13.121 1.00 35.69 51 GLN B N 1
ATOM 2584 C CA . GLN B 1 51 ? 83.220 37.536 -12.882 1.00 36.06 51 GLN B CA 1
ATOM 2585 C C . GLN B 1 51 ? 84.327 38.527 -12.529 1.00 35.68 51 GLN B C 1
ATOM 2586 O O . GLN B 1 51 ? 84.370 39.626 -13.072 1.00 41.35 51 GLN B O 1
ATOM 2588 N N . SER B 1 52 ? 85.235 38.128 -11.642 1.00 30.82 52 SER B N 1
ATOM 2589 C CA . SER B 1 52 ? 86.376 38.972 -11.281 1.00 31.46 52 SER B CA 1
ATOM 2590 C C . SER B 1 52 ? 87.208 39.337 -12.500 1.00 34.41 52 SER B C 1
ATOM 2591 O O . SER B 1 52 ? 87.747 40.442 -12.592 1.00 34.98 52 SER B O 1
ATOM 2594 N N . LEU B 1 53 ? 87.309 38.397 -13.434 1.00 37.08 53 LEU B N 1
ATOM 2595 C CA . LEU B 1 53 ? 88.105 38.593 -14.637 1.00 36.71 53 LEU B CA 1
ATOM 2596 C C . LEU B 1 53 ? 87.539 39.690 -15.533 1.00 43.91 53 LEU B C 1
ATOM 2597 O O . LEU B 1 53 ? 88.259 40.604 -15.942 1.00 43.90 53 LEU B O 1
ATOM 2602 N N . GLU B 1 54 ? 86.247 39.602 -15.833 1.00 51.54 54 GLU B N 1
ATOM 2603 C CA . GLU B 1 54 ? 85.608 40.551 -16.744 1.00 53.51 54 GLU B CA 1
ATOM 2604 C C . GLU B 1 54 ? 85.310 41.885 -16.070 1.00 49.13 54 GLU B C 1
ATOM 2605 O O . GLU B 1 54 ? 85.110 42.899 -16.735 1.00 50.26 54 GLU B O 1
ATOM 2611 N N . LEU B 1 55 ? 85.301 41.880 -14.743 1.00 45.17 55 LEU B N 1
ATOM 2612 C CA . LEU B 1 55 ? 85.155 43.104 -13.965 1.00 43.96 55 LEU B CA 1
ATOM 2613 C C . LEU B 1 55 ? 86.473 43.877 -14.018 1.00 43.55 55 LEU B C 1
ATOM 2614 O O . LEU B 1 55 ? 86.521 45.068 -13.693 1.00 37.98 55 LEU B O 1
ATOM 2619 N N . GLY B 1 56 ? 87.538 43.181 -14.419 1.00 39.67 56 GLY B N 1
ATOM 2620 C CA . GLY B 1 56 ? 88.857 43.772 -14.578 1.00 39.23 56 GLY B CA 1
ATOM 2621 C C . GLY B 1 56 ? 89.743 43.691 -13.349 1.00 37.30 56 GLY B C 1
ATOM 2622 O O . GLY B 1 56 ? 90.767 44.371 -13.271 1.00 35.04 56 GLY B O 1
ATOM 2623 N N . LYS B 1 57 ? 89.359 42.855 -12.390 1.00 37.42 57 LYS B N 1
ATOM 2624 C CA . LYS B 1 57 ? 90.087 42.745 -11.127 1.00 37.72 57 LYS B CA 1
ATOM 2625 C C . LYS B 1 57 ? 91.514 42.225 -11.309 1.00 33.37 57 LYS B C 1
ATOM 2626 O O . LYS B 1 57 ? 92.382 42.492 -10.480 1.00 39.72 57 LYS B O 1
ATOM 2632 N N . PHE B 1 58 ? 91.762 41.499 -12.397 1.00 32.94 58 PHE B N 1
ATOM 2633 C CA . PHE B 1 58 ? 93.084 40.914 -12.632 1.00 33.76 58 PHE B CA 1
ATOM 2634 C C . PHE B 1 58 ? 93.875 41.614 -13.738 1.00 34.03 58 PHE B C 1
ATOM 2635 O O . PHE B 1 58 ? 94.879 41.074 -14.210 1.00 28.66 58 PHE B O 1
ATOM 2643 N N . ASN B 1 59 ? 93.423 42.794 -14.157 1.00 37.18 59 ASN B N 1
ATOM 2644 C CA . ASN B 1 59 ? 94.029 43.473 -15.301 1.00 36.04 59 ASN B CA 1
ATOM 2645 C C . ASN B 1 59 ? 95.505 43.823 -15.110 1.00 35.69 59 ASN B C 1
ATOM 2646 O O . ASN B 1 59 ? 96.264 43.875 -16.072 1.00 35.18 59 ASN B O 1
ATOM 2651 N N . ALA B 1 60 ? 95.909 44.055 -13.868 1.00 34.49 60 ALA B N 1
ATOM 2652 C CA . ALA B 1 60 ? 97.301 44.361 -13.582 1.00 38.39 60 ALA B CA 1
ATOM 2653 C C . ALA B 1 60 ? 98.185 43.125 -13.787 1.00 27.21 60 ALA B C 1
ATOM 2654 O O . ALA B 1 60 ? 99.348 43.242 -14.153 1.00 35.19 60 ALA B O 1
ATOM 2656 N N . SER B 1 61 ? 97.623 41.939 -13.571 1.00 25.96 61 SER B N 1
ATOM 2657 C CA . SER B 1 61 ? 98.403 40.711 -13.738 1.00 31.12 61 SER B CA 1
ATOM 2658 C C . SER B 1 61 ? 98.260 40.124 -15.138 1.00 25.13 61 SER B C 1
ATOM 2659 O O . SER B 1 61 ? 98.815 39.076 -15.430 1.00 25.62 61 SER B O 1
ATOM 2662 N N . ARG B 1 62 ? 97.516 40.807 -16.004 1.00 31.09 62 ARG B N 1
ATOM 2663 C CA . ARG B 1 62 ? 97.262 40.304 -17.354 1.00 28.66 62 ARG B CA 1
ATOM 2664 C C . ARG B 1 62 ? 98.182 40.899 -18.422 1.00 28.73 62 ARG B C 1
ATOM 2665 O O . ARG B 1 62 ? 98.210 40.419 -19.553 1.00 31.70 62 ARG B O 1
ATOM 2673 N N . GLU B 1 63 ? 98.916 41.950 -18.075 1.00 28.43 63 GLU B N 1
ATOM 2674 C CA . GLU B 1 63 ? 99.743 42.645 -19.057 1.00 32.36 63 GLU B CA 1
ATOM 2675 C C . GLU B 1 63 ? 100.878 41.785 -19.605 1.00 37.16 63 GLU B C 1
ATOM 2676 O O . GLU B 1 63 ? 101.692 41.257 -18.851 1.00 40.47 63 GLU B O 1
ATOM 2682 N N . LEU B 1 64 ? 100.923 41.663 -20.928 1.00 33.69 64 LEU B N 1
ATOM 2683 C CA . LEU B 1 64 ? 101.978 40.921 -21.605 1.00 36.03 64 LEU B CA 1
ATOM 2684 C C . LEU B 1 64 ? 103.052 41.868 -22.148 1.00 36.12 64 LEU B C 1
ATOM 2685 O O . LEU B 1 64 ? 102.869 43.088 -22.165 1.00 39.31 64 LEU B O 1
ATOM 2690 N N . SER B 1 65 ? 104.164 41.298 -22.600 1.00 34.20 65 SER B N 1
ATOM 2691 C CA . SER B 1 65 ? 105.285 42.097 -23.082 1.00 42.72 65 SER B CA 1
ATOM 2692 C C . SER B 1 65 ? 105.005 42.709 -24.454 1.00 49.46 65 SER B C 1
ATOM 2693 O O . SER B 1 65 ? 105.579 43.740 -24.806 1.00 54.06 65 SER B O 1
ATOM 2696 N N . ASN B 1 66 ? 104.118 42.086 -25.225 1.00 43.19 66 ASN B N 1
ATOM 2697 C CA . ASN B 1 66 ? 103.752 42.642 -26.525 1.00 47.50 66 ASN B CA 1
ATOM 2698 C C . ASN B 1 66 ? 102.771 43.802 -26.389 1.00 46.82 66 ASN B C 1
ATOM 2699 O O . ASN B 1 66 ? 102.394 44.430 -27.379 1.00 49.65 66 ASN B O 1
ATOM 2704 N N . GLY B 1 67 ? 102.366 44.077 -25.151 1.00 45.36 67 GLY B N 1
ATOM 2705 C CA . GLY B 1 67 ? 101.465 45.177 -24.857 1.00 48.66 67 GLY B CA 1
ATOM 2706 C C . GLY B 1 67 ? 100.006 44.762 -24.793 1.00 47.90 67 GLY B C 1
ATOM 2707 O O . GLY B 1 67 ? 99.136 45.582 -24.510 1.00 44.14 67 GLY B O 1
ATOM 2708 N N . GLU B 1 68 ? 99.741 43.483 -25.052 1.00 48.45 68 GLU B N 1
ATOM 2709 C CA . GLU B 1 68 ? 98.382 42.958 -25.041 1.00 44.51 68 GLU B CA 1
ATOM 2710 C C . GLU B 1 68 ? 98.019 42.430 -23.655 1.00 41.54 68 GLU B C 1
ATOM 2711 O O . GLU B 1 68 ? 98.867 42.367 -22.763 1.00 38.19 68 GLU B O 1
ATOM 2717 N N . LEU B 1 69 ? 96.755 42.051 -23.484 1.00 35.05 69 LEU B N 1
ATOM 2718 C CA . LEU B 1 69 ? 96.291 41.456 -22.235 1.00 34.96 69 LEU B CA 1
ATOM 2719 C C . LEU B 1 69 ? 96.162 39.950 -22.372 1.00 36.79 69 LEU B C 1
ATOM 2720 O O . LEU B 1 69 ? 95.790 39.447 -23.431 1.00 40.67 69 LEU B O 1
ATOM 2725 N N . LEU B 1 70 ? 96.469 39.235 -21.294 1.00 30.23 70 LEU B N 1
ATOM 2726 C CA . LEU B 1 70 ? 96.258 37.797 -21.248 1.00 31.08 70 LEU B CA 1
ATOM 2727 C C . LEU B 1 70 ? 94.776 37.471 -21.437 1.00 32.85 70 LEU B C 1
ATOM 2728 O O . LEU B 1 70 ? 93.918 37.969 -20.709 1.00 35.13 70 LEU B O 1
ATOM 2733 N N . THR B 1 71 ? 94.487 36.633 -22.426 1.00 34.79 71 THR B N 1
ATOM 2734 C CA . THR B 1 71 ? 93.115 36.315 -22.782 1.00 34.86 71 THR B CA 1
ATOM 2735 C C . THR B 1 71 ? 92.895 34.811 -22.791 1.00 31.00 71 THR B C 1
ATOM 2736 O O . THR B 1 71 ? 93.636 34.062 -23.430 1.00 39.97 71 THR B O 1
ATOM 2740 N N . PHE B 1 72 ? 91.879 34.372 -22.062 1.00 32.45 72 PHE B N 1
ATOM 2741 C CA . PHE B 1 72 ? 91.500 32.974 -22.060 1.00 26.50 72 PHE B CA 1
ATOM 2742 C C . PHE B 1 72 ? 90.454 32.765 -23.150 1.00 27.80 72 PHE B C 1
ATOM 2743 O O . PHE B 1 72 ? 89.401 33.417 -23.145 1.00 29.02 72 PHE B O 1
ATOM 2751 N N . ALA B 1 73 ? 90.745 31.875 -24.094 1.00 23.97 73 ALA B N 1
ATOM 2752 C CA . ALA B 1 73 ? 89.811 31.602 -25.186 1.00 27.52 73 ALA B CA 1
ATOM 2753 C C . ALA B 1 73 ? 88.493 30.983 -24.700 1.00 27.21 73 ALA B C 1
ATOM 2754 O O . ALA B 1 73 ? 87.417 31.347 -25.170 1.00 26.73 73 ALA B O 1
ATOM 2756 N N . LYS B 1 74 ? 88.585 30.047 -23.763 1.00 24.09 74 LYS B N 1
ATOM 2757 C CA . LYS B 1 74 ? 87.409 29.456 -23.130 1.00 29.02 74 LYS B CA 1
ATOM 2758 C C . LYS B 1 74 ? 87.756 29.142 -21.684 1.00 30.71 74 LYS B C 1
ATOM 2759 O O . LYS B 1 74 ? 88.857 28.669 -21.402 1.00 28.08 74 LYS B O 1
ATOM 2765 N N . ILE B 1 75 ? 86.828 29.400 -20.769 1.00 29.45 75 ILE B N 1
ATOM 2766 C CA . ILE B 1 75 ? 87.010 28.973 -19.386 1.00 30.35 75 ILE B CA 1
ATOM 2767 C C . ILE B 1 75 ? 85.954 27.918 -19.068 1.00 32.55 75 ILE B C 1
ATOM 2768 O O . ILE B 1 75 ? 84.765 28.164 -19.241 1.00 26.36 75 ILE B O 1
ATOM 2773 N N . TYR B 1 76 ? 86.404 26.745 -18.628 1.00 26.03 76 TYR B N 1
ATOM 2774 C CA . TYR B 1 76 ? 85.523 25.609 -18.364 1.00 28.93 76 TYR B CA 1
ATOM 2775 C C . TYR B 1 76 ? 85.372 25.328 -16.869 1.00 28.85 76 TYR B C 1
ATOM 2776 O O . TYR B 1 76 ? 86.365 25.077 -16.176 1.00 30.23 76 TYR B O 1
ATOM 2785 N N . PRO B 1 77 ? 84.123 25.339 -16.371 1.00 28.25 77 PRO B N 1
ATOM 2786 C CA . PRO B 1 77 ? 83.862 24.834 -15.023 1.00 24.18 77 PRO B CA 1
ATOM 2787 C C . PRO B 1 77 ? 84.296 23.377 -14.967 1.00 24.73 77 PRO B C 1
ATOM 2788 O O . PRO B 1 77 ? 83.943 22.607 -15.860 1.00 26.03 77 PRO B O 1
ATOM 2792 N N . MET B 1 78 ? 85.065 23.001 -13.953 1.00 26.93 78 MET B N 1
ATOM 2793 C CA . MET B 1 78 ? 85.567 21.643 -13.897 1.00 24.35 78 MET B CA 1
ATOM 2794 C C . MET B 1 78 ? 85.748 21.158 -12.470 1.00 28.54 78 MET B C 1
ATOM 2795 O O . MET B 1 78 ? 86.138 21.921 -11.585 1.00 25.42 78 MET B O 1
ATOM 2800 N N . ASP B 1 79 ? 85.444 19.887 -12.242 1.00 25.45 79 ASP B N 1
ATOM 2801 C CA . ASP B 1 79 ? 85.878 19.239 -11.016 1.00 22.35 79 ASP B CA 1
ATOM 2802 C C . ASP B 1 79 ? 86.586 17.937 -11.368 1.00 22.53 79 ASP B C 1
ATOM 2803 O O . ASP B 1 79 ? 85.968 16.971 -11.814 1.00 22.55 79 ASP B O 1
ATOM 2808 N N . ALA B 1 80 ? 87.899 17.950 -11.173 1.00 20.47 80 ALA B N 1
ATOM 2809 C CA . ALA B 1 80 ? 88.779 16.857 -11.575 1.00 21.07 80 ALA B CA 1
ATOM 2810 C C . ALA B 1 80 ? 88.719 15.676 -10.609 1.00 20.45 80 ALA B C 1
ATOM 2811 O O . ALA B 1 80 ? 89.466 14.709 -10.752 1.00 25.29 80 ALA B O 1
ATOM 2813 N N . SER B 1 81 ? 87.820 15.756 -9.631 1.00 22.70 81 SER B N 1
ATOM 2814 C CA . SER B 1 81 ? 87.510 14.619 -8.764 1.00 25.97 81 SER B CA 1
ATOM 2815 C C . SER B 1 81 ? 86.657 13.588 -9.500 1.00 22.51 81 SER B C 1
ATOM 2816 O O . SER B 1 81 ? 86.515 12.449 -9.044 1.00 21.28 81 SER B O 1
ATOM 2819 N N . PHE B 1 82 ? 86.069 14.004 -10.618 1.00 17.62 82 PHE B N 1
ATOM 2820 C CA . PHE B 1 82 ? 85.029 13.226 -11.287 1.00 23.39 82 PHE B CA 1
ATOM 2821 C C . PHE B 1 82 ? 85.400 12.996 -12.740 1.00 22.77 82 PHE B C 1
ATOM 2822 O O . PHE B 1 82 ? 85.803 13.919 -13.435 1.00 20.36 82 PHE B O 1
ATOM 2830 N N . ASP B 1 83 ? 85.274 11.757 -13.196 1.00 25.79 83 ASP B N 1
ATOM 2831 C CA . ASP B 1 83 ? 85.630 11.420 -14.568 1.00 24.61 83 ASP B CA 1
ATOM 2832 C C . ASP B 1 83 ? 84.410 11.438 -15.484 1.00 26.21 83 ASP B C 1
ATOM 2833 O O . ASP B 1 83 ? 84.485 11.913 -16.612 1.00 25.81 83 ASP B O 1
ATOM 2838 N N . THR B 1 84 ? 83.297 10.890 -14.998 1.00 22.05 84 THR B N 1
ATOM 2839 C CA . THR B 1 84 ? 82.017 10.911 -15.717 1.00 30.54 84 THR B CA 1
ATOM 2840 C C . THR B 1 84 ? 80.897 11.264 -14.735 1.00 28.53 84 THR B C 1
ATOM 2841 O O . THR B 1 84 ? 81.080 11.148 -13.521 1.00 27.64 84 THR B O 1
ATOM 2845 N N . PRO B 1 85 ? 79.733 11.703 -15.249 1.00 35.95 85 PRO B N 1
ATOM 2846 C CA . PRO B 1 85 ? 78.627 12.049 -14.347 1.00 36.26 85 PRO B CA 1
ATOM 2847 C C . PRO B 1 85 ? 78.259 10.911 -13.388 1.00 32.12 85 PRO B C 1
ATOM 2848 O O . PRO B 1 85 ? 77.807 11.165 -12.273 1.00 33.22 85 PRO B O 1
ATOM 2852 N N . GLU B 1 86 ? 78.474 9.671 -13.810 1.00 32.77 86 GLU B N 1
ATOM 2853 C CA . GLU B 1 86 ? 78.203 8.529 -12.944 1.00 37.43 86 GLU B CA 1
ATOM 2854 C C . GLU B 1 86 ? 78.979 8.626 -11.622 1.00 37.44 86 GLU B C 1
ATOM 2855 O O . GLU B 1 86 ? 78.525 8.121 -10.592 1.00 34.18 86 GLU B O 1
ATOM 2861 N N . ASP B 1 87 ? 80.124 9.314 -11.657 1.00 31.40 87 ASP B N 1
ATOM 2862 C CA . ASP B 1 87 ? 81.023 9.417 -10.506 1.00 37.89 87 ASP B CA 1
ATOM 2863 C C . ASP B 1 87 ? 80.552 10.403 -9.440 1.00 38.03 87 ASP B C 1
ATOM 2864 O O . ASP B 1 87 ? 81.025 10.361 -8.303 1.00 35.55 87 ASP B O 1
ATOM 2869 N N . ILE B 1 88 ? 79.630 11.288 -9.805 1.00 39.91 88 ILE B N 1
ATOM 2870 C CA . ILE B 1 88 ? 79.251 12.399 -8.933 1.00 37.83 88 ILE B CA 1
ATOM 2871 C C . ILE B 1 88 ? 78.320 11.975 -7.797 1.00 37.44 88 ILE B C 1
ATOM 2872 O O . ILE B 1 88 ? 77.249 11.421 -8.039 1.00 39.45 88 ILE B O 1
ATOM 2877 N N . PRO B 1 89 ? 78.731 12.237 -6.549 1.00 36.00 89 PRO B N 1
ATOM 2878 C CA . PRO B 1 89 ? 77.918 11.887 -5.380 1.00 40.94 89 PRO B CA 1
ATOM 2879 C C . PRO B 1 89 ? 76.736 12.835 -5.180 1.00 40.65 89 PRO B C 1
ATOM 2880 O O . PRO B 1 89 ? 76.734 13.958 -5.701 1.00 34.18 89 PRO B O 1
ATOM 2884 N N . GLN B 1 90 ? 75.749 12.369 -4.418 1.00 42.63 90 GLN B N 1
ATOM 2885 C CA . GLN B 1 90 ? 74.484 13.074 -4.222 1.00 45.14 90 GLN B CA 1
ATOM 2886 C C . GLN B 1 90 ? 74.628 14.484 -3.674 1.00 39.70 90 GLN B C 1
ATOM 2887 O O . GLN B 1 90 ? 74.048 15.419 -4.218 1.00 45.94 90 GLN B O 1
ATOM 2893 N N . GLU B 1 91 ? 75.384 14.628 -2.589 1.00 42.99 91 GLU B N 1
ATOM 2894 C CA . GLU B 1 91 ? 75.601 15.929 -1.953 1.00 45.66 91 GLU B CA 1
ATOM 2895 C C . GLU B 1 91 ? 76.158 16.967 -2.927 1.00 45.09 91 GLU B C 1
ATOM 2896 O O . GLU B 1 91 ? 75.795 18.143 -2.876 1.00 46.25 91 GLU B O 1
ATOM 2898 N N . ILE B 1 92 ? 77.035 16.525 -3.818 1.00 42.95 92 ILE B N 1
ATOM 2899 C CA . ILE B 1 92 ? 77.610 17.412 -4.822 1.00 39.89 92 ILE B CA 1
ATOM 2900 C C . ILE B 1 92 ? 76.577 17.786 -5.876 1.00 37.22 92 ILE B C 1
ATOM 2901 O O . ILE B 1 92 ? 76.465 18.945 -6.265 1.00 43.01 92 ILE B O 1
ATOM 2906 N N . LEU B 1 93 ? 75.821 16.794 -6.329 1.00 39.18 93 LEU B N 1
ATOM 2907 C CA . LEU B 1 93 ? 74.797 16.989 -7.355 1.00 40.31 93 LEU B CA 1
ATOM 2908 C C . LEU B 1 93 ? 73.766 18.046 -6.994 1.00 41.91 93 LEU B C 1
ATOM 2909 O O . LEU B 1 93 ? 73.282 18.771 -7.859 1.00 49.14 93 LEU B O 1
ATOM 2914 N N . GLU B 1 94 ? 73.423 18.117 -5.713 1.00 45.92 94 GLU B N 1
ATOM 2915 C CA . GLU B 1 94 ? 72.373 19.014 -5.249 1.00 47.07 94 GLU B CA 1
ATOM 2916 C C . GLU B 1 94 ? 72.952 20.306 -4.676 1.00 41.82 94 GLU B C 1
ATOM 2917 O O . GLU B 1 94 ? 72.210 21.200 -4.261 1.00 43.55 94 GLU B O 1
ATOM 2923 N N . ASN B 1 95 ? 74.276 20.405 -4.667 1.00 37.26 95 ASN B N 1
ATOM 2924 C CA . ASN B 1 95 ? 74.950 21.572 -4.118 1.00 34.31 95 ASN B CA 1
ATOM 2925 C C . ASN B 1 95 ? 74.728 22.816 -4.964 1.00 34.79 95 ASN B C 1
ATOM 2926 O O . ASN B 1 95 ? 74.808 22.765 -6.192 1.00 35.05 95 ASN B O 1
ATOM 2931 N N . LYS B 1 96 ? 74.458 23.927 -4.285 1.00 33.95 96 LYS B N 1
ATOM 2932 C CA . LYS B 1 96 ? 74.158 25.213 -4.916 1.00 38.97 96 LYS B CA 1
ATOM 2933 C C . LYS B 1 96 ? 75.061 25.570 -6.109 1.00 35.12 96 LYS B C 1
ATOM 2934 O O . LYS B 1 96 ? 74.593 26.067 -7.135 1.00 36.51 96 LYS B O 1
ATOM 2940 N N . ARG B 1 97 ? 76.355 25.310 -5.979 1.00 31.93 97 ARG B N 1
ATOM 2941 C CA . ARG B 1 97 ? 77.296 25.736 -7.007 1.00 31.21 97 ARG B CA 1
ATOM 2942 C C . ARG B 1 97 ? 77.456 24.754 -8.171 1.00 36.76 97 ARG B C 1
ATOM 2943 O O . ARG B 1 97 ? 77.941 25.124 -9.239 1.00 35.50 97 ARG B O 1
ATOM 2951 N N . TYR B 1 98 ? 77.044 23.507 -7.975 1.00 41.23 98 TYR B N 1
ATOM 2952 C CA . TYR B 1 98 ? 77.135 22.525 -9.049 1.00 37.81 98 TYR B CA 1
ATOM 2953 C C . TYR B 1 98 ? 75.803 22.372 -9.776 1.00 35.68 98 TYR B C 1
ATOM 2954 O O . TYR B 1 98 ? 75.770 22.170 -10.988 1.00 32.86 98 TYR B O 1
ATOM 2963 N N . LYS B 1 99 ? 74.712 22.477 -9.025 1.00 41.46 99 LYS B N 1
ATOM 2964 C CA . LYS B 1 99 ? 73.394 22.032 -9.495 1.00 50.14 99 LYS B CA 1
ATOM 2965 C C . LYS B 1 99 ? 72.861 22.737 -10.744 1.00 54.52 99 LYS B C 1
ATOM 2966 O O . LYS B 1 99 ? 71.992 22.201 -11.436 1.00 56.21 99 LYS B O 1
ATOM 2972 N N . ASP B 1 100 ? 73.365 23.933 -11.028 1.00 55.71 100 ASP B N 1
ATOM 2973 C CA . ASP B 1 100 ? 72.914 24.673 -12.201 1.00 60.08 100 ASP B CA 1
ATOM 2974 C C . ASP B 1 100 ? 73.896 24.530 -13.362 1.00 59.65 100 ASP B C 1
ATOM 2975 O O . ASP B 1 100 ? 73.524 24.678 -14.525 1.00 62.11 100 ASP B O 1
ATOM 2980 N N . LEU B 1 101 ? 75.149 24.235 -13.036 1.00 58.29 101 LEU B N 1
ATOM 2981 C CA . LEU B 1 101 ? 76.168 23.983 -14.051 1.00 51.52 101 LEU B CA 1
ATOM 2982 C C . LEU B 1 101 ? 76.073 22.547 -14.569 1.00 50.69 101 LEU B C 1
ATOM 2983 O O . LEU B 1 101 ? 75.434 21.695 -13.948 1.00 49.93 101 LEU B O 1
ATOM 2988 N N . SER B 1 102 ? 76.707 22.285 -15.708 1.00 53.67 102 SER B N 1
ATOM 2989 C CA . SER B 1 102 ? 76.710 20.947 -16.294 1.00 54.08 102 SER B CA 1
ATOM 2990 C C . SER B 1 102 ? 77.886 20.758 -17.243 1.00 43.91 102 SER B C 1
ATOM 2991 O O . SER B 1 102 ? 78.347 21.709 -17.867 1.00 42.26 102 SER B O 1
ATOM 2994 N N . GLY B 1 103 ? 78.365 19.522 -17.357 1.00 37.75 103 GLY B N 1
ATOM 2995 C CA . GLY B 1 103 ? 79.485 19.224 -18.228 1.00 36.32 103 GLY B CA 1
ATOM 2996 C C . GLY B 1 103 ? 80.824 19.512 -17.578 1.00 34.99 103 GLY B C 1
ATOM 2997 O O . GLY B 1 103 ? 81.784 19.902 -18.255 1.00 33.32 103 GLY B O 1
ATOM 2998 N N . TYR B 1 104 ? 80.907 19.312 -16.265 1.00 30.58 104 TYR B N 1
ATOM 2999 C CA . TYR B 1 104 ? 82.128 19.672 -15.549 1.00 26.50 104 TYR B CA 1
ATOM 3000 C C . TYR B 1 104 ? 83.027 18.488 -15.176 1.00 25.50 104 TYR B C 1
ATOM 3001 O O . TYR B 1 104 ? 84.074 18.693 -14.569 1.00 30.59 104 TYR B O 1
ATOM 3010 N N . THR B 1 105 ? 82.621 17.265 -15.507 1.00 25.82 105 THR B N 1
ATOM 3011 C CA . THR B 1 105 ? 83.505 16.108 -15.296 1.00 24.89 105 THR B CA 1
ATOM 3012 C C . THR B 1 105 ? 84.591 16.108 -16.364 1.00 33.37 105 THR B C 1
ATOM 3013 O O . THR B 1 105 ? 84.405 16.679 -17.437 1.00 33.90 105 THR B O 1
ATOM 3017 N N . VAL B 1 106 ? 85.721 15.470 -16.072 1.00 29.15 106 VAL B N 1
ATOM 3018 C CA . VAL B 1 106 ? 86.859 15.480 -16.990 1.00 24.35 106 VAL B CA 1
ATOM 3019 C C . VAL B 1 106 ? 86.463 15.035 -18.398 1.00 22.41 106 VAL B C 1
ATOM 3020 O O . VAL B 1 106 ? 86.855 15.657 -19.383 1.00 23.68 106 VAL B O 1
ATOM 3024 N N . SER B 1 107 ? 85.659 13.983 -18.492 1.00 25.56 107 SER B N 1
ATOM 3025 C CA . SER B 1 107 ? 85.282 13.455 -19.804 1.00 29.36 107 SER B CA 1
ATOM 3026 C C . SER B 1 107 ? 84.466 14.470 -20.600 1.00 29.70 107 SER B C 1
ATOM 3027 O O . SER B 1 107 ? 84.720 14.693 -21.789 1.00 30.45 107 SER B O 1
ATOM 3030 N N . GLU B 1 108 ? 83.512 15.102 -19.920 1.00 25.91 108 GLU B N 1
ATOM 3031 C CA . GLU B 1 108 ? 82.643 16.113 -20.525 1.00 29.05 108 GLU B CA 1
ATOM 3032 C C . GLU B 1 108 ? 83.409 17.354 -20.968 1.00 29.17 108 GLU B C 1
ATOM 3033 O O . GLU B 1 108 ? 83.141 17.909 -22.030 1.00 31.45 108 GLU B O 1
ATOM 3039 N N . VAL B 1 109 ? 84.356 17.792 -20.145 1.00 27.42 109 VAL B N 1
ATOM 3040 C CA . VAL B 1 109 ? 85.189 18.945 -20.490 1.00 28.52 109 VAL B CA 1
ATOM 3041 C C . VAL B 1 109 ? 86.056 18.660 -21.721 1.00 24.62 109 VAL B C 1
ATOM 3042 O O . VAL B 1 109 ? 86.143 19.478 -22.631 1.00 25.44 109 VAL B O 1
ATOM 3046 N N . VAL B 1 110 ? 86.683 17.491 -21.760 1.00 24.26 110 VAL B N 1
ATOM 3047 C CA . VAL B 1 110 ? 87.455 17.106 -22.934 1.00 27.02 110 VAL B CA 1
ATOM 3048 C C . VAL B 1 110 ? 86.584 17.043 -24.196 1.00 30.73 110 VAL B C 1
ATOM 3049 O O . VAL B 1 110 ? 87.009 17.464 -25.278 1.00 28.20 110 VAL B O 1
ATOM 3053 N N . GLU B 1 111 ? 85.358 16.545 -24.053 1.00 31.73 111 GLU B N 1
ATOM 3054 C CA . GLU B 1 111 ? 84.443 16.474 -25.186 1.00 37.58 111 GLU B CA 1
ATOM 3055 C C . GLU B 1 111 ? 84.094 17.864 -25.720 1.00 33.94 111 GLU B C 1
ATOM 3056 O O . GLU B 1 111 ? 83.988 18.063 -26.931 1.00 29.30 111 GLU B O 1
ATOM 3062 N N . GLN B 1 112 ? 83.920 18.822 -24.815 1.00 26.90 112 GLN B N 1
ATOM 3063 C CA . GLN B 1 112 ? 83.638 20.194 -25.220 1.00 36.41 112 GLN B CA 1
ATOM 3064 C C . GLN B 1 112 ? 84.820 20.776 -25.975 1.00 32.04 112 GLN B C 1
ATOM 3065 O O . GLN B 1 112 ? 84.649 21.378 -27.033 1.00 33.15 112 GLN B O 1
ATOM 3071 N N . VAL B 1 113 ? 86.016 20.597 -25.419 1.00 28.63 113 VAL B N 1
ATOM 3072 C CA . VAL B 1 113 ? 87.233 21.097 -26.052 1.00 28.85 113 VAL B CA 1
ATOM 3073 C C . VAL B 1 113 ? 87.404 20.491 -27.444 1.00 31.41 113 VAL B C 1
ATOM 3074 O O . VAL B 1 113 ? 87.772 21.182 -28.396 1.00 31.66 113 VAL B O 1
ATOM 3078 N N . LYS B 1 114 ? 87.116 19.199 -27.557 1.00 33.79 114 LYS B N 1
ATOM 3079 C CA . LYS B 1 114 ? 87.195 18.503 -28.836 1.00 36.56 114 LYS B CA 1
ATOM 3080 C C . LYS B 1 114 ? 86.219 19.090 -29.860 1.00 38.49 114 LYS B C 1
ATOM 3081 O O . LYS B 1 114 ? 86.563 19.262 -31.025 1.00 36.19 114 LYS B O 1
ATOM 3087 N N . LYS B 1 115 ? 85.002 19.395 -29.423 1.00 40.80 115 LYS B N 1
ATOM 3088 C CA . LYS B 1 115 ? 84.028 20.033 -30.301 1.00 41.48 115 LYS B CA 1
ATOM 3089 C C . LYS B 1 115 ? 84.509 21.421 -30.715 1.00 41.91 115 LYS B C 1
ATOM 3090 O O . LYS B 1 115 ? 84.572 21.747 -31.903 1.00 42.89 115 LYS B O 1
ATOM 3096 N N . HIS B 1 116 ? 84.860 22.226 -29.720 1.00 40.53 116 HIS B N 1
ATOM 3097 C CA . HIS B 1 116 ? 85.321 23.589 -29.940 1.00 45.91 116 HIS B CA 1
ATOM 3098 C C . HIS B 1 116 ? 86.608 23.668 -30.761 1.00 39.56 116 HIS B C 1
ATOM 3099 O O . HIS B 1 116 ? 86.676 24.406 -31.738 1.00 35.10 116 HIS B O 1
ATOM 3106 N N . PHE B 1 117 ? 87.623 22.903 -30.363 1.00 32.04 117 PHE B N 1
ATOM 3107 C CA . PHE B 1 117 ? 88.972 23.102 -30.889 1.00 37.41 117 PHE B CA 1
ATOM 3108 C C . PHE B 1 117 ? 89.566 21.921 -31.660 1.00 35.71 117 PHE B C 1
ATOM 3109 O O . PHE B 1 117 ? 90.636 22.044 -32.257 1.00 39.06 117 PHE B O 1
ATOM 3117 N N . GLY B 1 118 ? 88.885 20.782 -31.647 1.00 33.83 118 GLY B N 1
ATOM 3118 C CA . GLY B 1 118 ? 89.366 19.617 -32.369 1.00 34.74 118 GLY B CA 1
ATOM 3119 C C . GLY B 1 118 ? 90.511 18.874 -31.695 1.00 32.09 118 GLY B C 1
ATOM 3120 O O . GLY B 1 118 ? 90.433 17.662 -31.508 1.00 30.74 118 GLY B O 1
ATOM 3121 N N . HIS B 1 119 ? 91.567 19.603 -31.331 1.00 26.79 119 HIS B N 1
ATOM 3122 C CA . HIS B 1 119 ? 92.772 19.028 -30.744 1.00 34.65 119 HIS B CA 1
ATOM 3123 C C . HIS B 1 119 ? 93.409 20.000 -29.755 1.00 31.77 119 HIS B C 1
ATOM 3124 O O . HIS B 1 119 ? 93.101 21.191 -29.761 1.00 26.99 119 HIS B O 1
ATOM 3131 N N . ILE B 1 120 ? 94.297 19.488 -28.907 1.00 22.04 120 ILE B N 1
ATOM 3132 C CA . ILE B 1 120 ? 95.120 20.344 -28.061 1.00 23.08 120 ILE B CA 1
ATOM 3133 C C . ILE B 1 120 ? 96.594 19.969 -28.191 1.00 22.22 120 ILE B C 1
ATOM 3134 O O . ILE B 1 120 ? 96.944 18.920 -28.728 1.00 24.64 120 ILE B O 1
ATOM 3139 N N . ASP B 1 121 ? 97.456 20.845 -27.699 1.00 19.73 121 ASP B N 1
ATOM 3140 C CA . ASP B 1 121 ? 98.888 20.664 -27.857 1.00 18.02 121 ASP B CA 1
ATOM 3141 C C . ASP B 1 121 ? 99.579 20.537 -26.507 1.00 19.22 121 ASP B C 1
ATOM 3142 O O . ASP B 1 121 ? 100.555 19.797 -26.361 1.00 20.54 121 ASP B O 1
ATOM 3147 N N . ILE B 1 122 ? 99.064 21.262 -25.522 1.00 18.83 122 ILE B N 1
ATOM 3148 C CA . ILE B 1 122 ? 99.716 21.364 -24.226 1.00 18.00 122 ILE B CA 1
ATOM 3149 C C . ILE B 1 122 ? 98.713 21.167 -23.092 1.00 22.17 122 ILE B C 1
ATOM 3150 O O . ILE B 1 122 ? 97.643 21.775 -23.081 1.00 19.44 122 ILE B O 1
ATOM 3155 N N . LEU B 1 123 ? 99.049 20.301 -22.144 1.00 19.66 123 LEU B N 1
ATOM 3156 C CA . LEU B 1 123 ? 98.208 20.103 -20.973 1.00 22.90 123 LEU B CA 1
ATOM 3157 C C . LEU B 1 123 ? 98.993 20.464 -19.720 1.00 20.33 123 LEU B C 1
ATOM 3158 O O . LEU B 1 123 ? 100.062 19.912 -19.473 1.00 19.68 123 LEU B O 1
ATOM 3163 N N . VAL B 1 124 ? 98.466 21.403 -18.942 1.00 16.52 124 VAL B N 1
ATOM 3164 C CA . VAL B 1 124 ? 99.124 21.836 -17.716 1.00 20.89 124 VAL B CA 1
ATOM 3165 C C . VAL B 1 124 ? 98.265 21.440 -16.524 1.00 20.60 124 VAL B C 1
ATOM 3166 O O . VAL B 1 124 ? 97.082 21.748 -16.480 1.00 21.72 124 VAL B O 1
ATOM 3170 N N . HIS B 1 125 ? 98.875 20.753 -15.563 1.00 13.04 125 HIS B N 1
ATOM 3171 C CA . HIS B 1 125 ? 98.203 20.319 -14.359 1.00 16.98 125 HIS B CA 1
ATOM 3172 C C . HIS B 1 125 ? 98.763 21.139 -13.218 1.00 16.72 125 HIS B C 1
ATOM 3173 O O . HIS B 1 125 ? 99.927 20.973 -12.827 1.00 17.72 125 HIS B O 1
ATOM 3180 N N . SER B 1 126 ? 97.964 22.077 -12.722 1.00 15.03 126 SER B N 1
ATOM 3181 C CA . SER B 1 126 ? 98.411 22.921 -11.631 1.00 16.96 126 SER B CA 1
ATOM 3182 C C . SER B 1 126 ? 97.402 22.874 -10.499 1.00 25.48 126 SER B C 1
ATOM 3183 O O . SER B 1 126 ? 96.813 23.897 -10.136 1.00 28.07 126 SER B O 1
ATOM 3186 N N . LEU B 1 127 ? 97.190 21.688 -9.946 1.00 27.75 127 LEU B N 1
ATOM 3187 C CA . LEU B 1 127 ? 96.163 21.537 -8.931 1.00 30.15 127 LEU B CA 1
ATOM 3188 C C . LEU B 1 127 ? 96.481 20.481 -7.880 1.00 22.69 127 LEU B C 1
ATOM 3189 O O . LEU B 1 127 ? 97.151 19.467 -8.141 1.00 21.10 127 LEU B O 1
ATOM 3194 N N . ALA B 1 128 ? 96.038 20.765 -6.664 1.00 21.18 128 ALA B N 1
ATOM 3195 C CA . ALA B 1 128 ? 96.295 19.894 -5.535 1.00 25.32 128 ALA B CA 1
ATOM 3196 C C . ALA B 1 128 ? 95.407 20.314 -4.383 1.00 25.34 128 ALA B C 1
ATOM 3197 O O . ALA B 1 128 ? 95.044 21.488 -4.260 1.00 31.00 128 ALA B O 1
ATOM 3199 N N . ASN B 1 129 ? 95.050 19.343 -3.552 1.00 22.07 129 ASN B N 1
ATOM 3200 C CA . ASN B 1 129 ? 94.325 19.620 -2.335 1.00 19.93 129 ASN B CA 1
ATOM 3201 C C . ASN B 1 129 ? 94.315 18.417 -1.444 1.00 19.42 129 ASN B C 1
ATOM 3202 O O . ASN B 1 129 ? 94.178 17.295 -1.910 1.00 21.96 129 ASN B O 1
ATOM 3207 N N . SER B 1 130 ? 94.462 18.657 -0.154 1.00 20.46 130 SER B N 1
ATOM 3208 C CA . SER B 1 130 ? 94.112 17.658 0.824 1.00 18.35 130 SER B CA 1
ATOM 3209 C C . SER B 1 130 ? 93.235 18.325 1.853 1.00 20.15 130 SER B C 1
ATOM 3210 O O . SER B 1 130 ? 93.537 19.422 2.322 1.00 22.89 130 SER B O 1
ATOM 3213 N N . PRO B 1 131 ? 92.131 17.667 2.208 1.00 16.56 131 PRO B N 1
ATOM 3214 C CA . PRO B 1 131 ? 91.237 18.233 3.214 1.00 21.70 131 PRO B CA 1
ATOM 3215 C C . PRO B 1 131 ? 91.864 18.128 4.602 1.00 14.90 131 PRO B C 1
ATOM 3216 O O . PRO B 1 131 ? 91.328 18.653 5.569 1.00 19.62 131 PRO B O 1
ATOM 3220 N N . GLU B 1 132 ? 92.984 17.439 4.716 1.00 15.93 132 GLU B N 1
ATOM 3221 C CA . GLU B 1 132 ? 93.607 17.263 6.027 1.00 20.82 132 GLU B CA 1
ATOM 3222 C C . GLU B 1 132 ? 95.072 17.682 6.052 1.00 20.88 132 GLU B C 1
ATOM 3223 O O . GLU B 1 132 ? 95.881 17.078 6.765 1.00 19.26 132 GLU B O 1
ATOM 3229 N N . ILE B 1 133 ? 95.423 18.718 5.292 1.00 20.01 133 ILE B N 1
ATOM 3230 C CA . ILE B 1 133 ? 96.842 19.085 5.176 1.00 21.46 133 ILE B CA 1
ATOM 3231 C C . ILE B 1 133 ? 97.497 19.506 6.500 1.00 26.01 133 ILE B C 1
ATOM 3232 O O . ILE B 1 133 ? 98.709 19.367 6.676 1.00 26.31 133 ILE B O 1
ATOM 3237 N N . ALA B 1 134 ? 96.693 19.985 7.441 1.00 25.25 134 ALA B N 1
ATOM 3238 C CA . ALA B 1 134 ? 97.207 20.424 8.733 1.00 22.22 134 ALA B CA 1
ATOM 3239 C C . ALA B 1 134 ? 97.554 19.245 9.635 1.00 28.90 134 ALA B C 1
ATOM 3240 O O . ALA B 1 134 ? 98.223 19.414 10.656 1.00 32.77 134 ALA B O 1
ATOM 3242 N N . LYS B 1 135 ? 97.114 18.049 9.253 1.00 21.09 135 LYS B N 1
ATOM 3243 C CA . LYS B 1 135 ? 97.279 16.877 10.101 1.00 17.35 135 LYS B CA 1
ATOM 3244 C C . LYS B 1 135 ? 98.545 16.082 9.806 1.00 16.64 135 LYS B C 1
ATOM 3245 O O . LYS B 1 135 ? 98.881 15.858 8.645 1.00 18.03 135 LYS B O 1
ATOM 3251 N N . PRO B 1 136 ? 99.242 15.647 10.867 1.00 14.54 136 PRO B N 1
ATOM 3252 C CA . PRO B 1 136 ? 100.312 14.655 10.714 1.00 15.58 136 PRO B CA 1
ATOM 3253 C C . PRO B 1 136 ? 99.829 13.471 9.888 1.00 18.37 136 PRO B C 1
ATOM 3254 O O . PRO B 1 136 ? 98.652 13.104 9.998 1.00 19.10 136 PRO B O 1
ATOM 3258 N N . LEU B 1 137 ? 100.708 12.874 9.086 1.00 19.65 137 LEU B N 1
ATOM 3259 C CA . LEU B 1 137 ? 100.338 11.677 8.333 1.00 18.91 137 LEU B CA 1
ATOM 3260 C C . LEU B 1 137 ? 99.753 10.598 9.255 1.00 18.26 137 LEU B C 1
ATOM 3261 O O . LEU B 1 137 ? 98.743 9.963 8.930 1.00 17.12 137 LEU B O 1
ATOM 3266 N N . LEU B 1 138 ? 100.378 10.416 10.416 1.00 18.00 138 LEU B N 1
ATOM 3267 C CA . LEU B 1 138 ? 99.882 9.496 11.442 1.00 25.65 138 LEU B CA 1
ATOM 3268 C C . LEU B 1 138 ? 98.425 9.724 11.833 1.00 23.78 138 LEU B C 1
ATOM 3269 O O . LEU B 1 138 ? 97.730 8.791 12.240 1.00 24.67 138 LEU B O 1
ATOM 3274 N N . ASP B 1 139 ? 97.971 10.966 11.741 1.00 21.48 139 ASP B N 1
ATOM 3275 C CA . ASP B 1 139 ? 96.623 11.312 12.181 1.00 26.02 139 ASP B CA 1
ATOM 3276 C C . ASP B 1 139 ? 95.672 11.551 11.009 1.00 24.69 139 ASP B C 1
ATOM 3277 O O . ASP B 1 139 ? 94.519 11.961 11.198 1.00 22.12 139 ASP B O 1
ATOM 3282 N N . THR B 1 140 ? 96.167 11.302 9.802 1.00 18.28 140 THR B N 1
ATOM 3283 C CA . THR B 1 140 ? 95.400 11.543 8.592 1.00 15.85 140 THR B CA 1
ATOM 3284 C C . THR B 1 140 ? 94.476 10.359 8.336 1.00 20.63 140 THR B C 1
ATOM 3285 O O . THR B 1 140 ? 94.903 9.201 8.405 1.00 18.67 140 THR B O 1
ATOM 3289 N N . SER B 1 141 ? 93.216 10.650 8.036 1.00 18.63 141 SER B N 1
ATOM 3290 C CA . SER B 1 141 ? 92.231 9.599 7.787 1.00 15.76 141 SER B CA 1
ATOM 3291 C C . SER B 1 141 ? 92.372 8.974 6.397 1.00 15.31 141 SER B C 1
ATOM 3292 O O . SER B 1 141 ? 92.948 9.573 5.494 1.00 13.46 141 SER B O 1
ATOM 3295 N N . ARG B 1 142 ? 91.805 7.777 6.226 1.00 17.92 142 ARG B N 1
ATOM 3296 C CA . ARG B 1 142 ? 91.831 7.095 4.934 1.00 16.28 142 ARG B CA 1
ATOM 3297 C C . ARG B 1 142 ? 91.099 7.918 3.883 1.00 17.97 142 ARG B C 1
ATOM 3298 O O . ARG B 1 142 ? 91.558 8.052 2.747 1.00 15.89 142 ARG B O 1
ATOM 3306 N N . LYS B 1 143 ? 89.951 8.468 4.261 1.00 19.96 143 LYS B N 1
ATOM 3307 C CA . LYS B 1 143 ? 89.181 9.282 3.326 1.00 20.12 143 LYS B CA 1
ATOM 3308 C C . LYS B 1 143 ? 89.967 10.532 2.916 1.00 17.90 143 LYS B C 1
ATOM 3309 O O . LYS B 1 143 ? 89.924 10.931 1.757 1.00 21.23 143 LYS B O 1
ATOM 3315 N N . GLY B 1 144 ? 90.698 11.130 3.856 1.00 13.84 144 GLY B N 1
ATOM 3316 C CA . GLY B 1 144 ? 91.490 12.316 3.558 1.00 19.19 144 GLY B CA 1
ATOM 3317 C C . GLY B 1 144 ? 92.674 12.057 2.644 1.00 22.11 144 GLY B C 1
ATOM 3318 O O . GLY B 1 144 ? 92.940 12.821 1.709 1.00 17.60 144 GLY B O 1
ATOM 3319 N N . TYR B 1 145 ? 93.384 10.971 2.932 1.00 16.14 145 TYR B N 1
ATOM 3320 C CA . TYR B 1 145 ? 94.550 10.531 2.172 1.00 12.87 145 TYR B CA 1
ATOM 3321 C C . TYR B 1 145 ? 94.153 10.198 0.743 1.00 15.63 145 TYR B C 1
ATOM 3322 O O . TYR B 1 145 ? 94.780 10.651 -0.208 1.00 15.36 145 TYR B O 1
ATOM 3331 N N . LEU B 1 146 ? 93.107 9.391 0.590 1.00 14.99 146 LEU B N 1
ATOM 3332 C CA . LEU B 1 146 ? 92.668 9.007 -0.740 1.00 11.56 146 LEU B CA 1
ATOM 3333 C C . LEU B 1 146 ? 92.088 10.212 -1.486 1.00 16.23 146 LEU B C 1
ATOM 3334 O O . LEU B 1 146 ? 92.163 10.292 -2.714 1.00 17.38 146 LEU B O 1
ATOM 3339 N N . ALA B 1 147 ? 91.509 11.156 -0.749 1.00 15.20 147 ALA B N 1
ATOM 3340 C CA . ALA B 1 147 ? 90.986 12.353 -1.399 1.00 13.62 147 ALA B CA 1
ATOM 3341 C C . ALA B 1 147 ? 92.169 13.177 -1.926 1.00 16.54 147 ALA B C 1
ATOM 3342 O O . ALA B 1 147 ? 92.113 13.753 -3.016 1.00 17.05 147 ALA B O 1
ATOM 3344 N N . ALA B 1 148 ? 93.256 13.191 -1.171 1.00 18.55 148 ALA B N 1
ATOM 3345 C CA . ALA B 1 148 ? 94.440 13.928 -1.612 1.00 14.50 148 ALA B CA 1
ATOM 3346 C C . ALA B 1 148 ? 95.011 13.297 -2.882 1.00 12.74 148 ALA B C 1
ATOM 3347 O O . ALA B 1 148 ? 95.303 13.989 -3.851 1.00 15.45 148 ALA B O 1
ATOM 3349 N N . LEU B 1 149 ? 95.142 11.973 -2.891 1.00 14.66 149 LEU B N 1
ATOM 3350 C CA . LEU B 1 149 ? 95.578 11.284 -4.094 1.00 14.26 149 LEU B CA 1
ATOM 3351 C C . LEU B 1 149 ? 94.634 11.445 -5.277 1.00 16.14 149 LEU B C 1
ATOM 3352 O O . LEU B 1 149 ? 95.094 11.640 -6.407 1.00 13.98 149 LEU B O 1
ATOM 3357 N N . SER B 1 150 ? 93.325 11.335 -5.025 1.00 16.96 150 SER B N 1
ATOM 3358 C CA . SER B 1 150 ? 92.323 11.514 -6.065 1.00 19.78 150 SER B CA 1
ATOM 3359 C C . SER B 1 150 ? 92.460 12.884 -6.719 1.00 22.86 150 SER B C 1
ATOM 3360 O O . SER B 1 150 ? 92.579 12.988 -7.941 1.00 19.56 150 SER B O 1
ATOM 3363 N N . THR B 1 151 ? 92.480 13.933 -5.902 1.00 18.42 151 THR B N 1
ATOM 3364 C CA . THR B 1 151 ? 92.480 15.295 -6.429 1.00 19.02 151 THR B CA 1
ATOM 3365 C C . THR B 1 151 ? 93.840 15.704 -6.993 1.00 19.29 151 THR B C 1
ATOM 3366 O O . THR B 1 151 ? 93.917 16.333 -8.049 1.00 20.33 151 THR B O 1
ATOM 3370 N N . SER B 1 152 ? 94.911 15.308 -6.308 1.00 17.67 152 SER B N 1
ATOM 3371 C CA . SER B 1 152 ? 96.249 15.822 -6.624 1.00 17.18 152 SER B CA 1
ATOM 3372 C C . SER B 1 152 ? 97.041 14.944 -7.582 1.00 15.88 152 SER B C 1
ATOM 3373 O O . SER B 1 152 ? 97.990 15.425 -8.189 1.00 17.79 152 SER B O 1
ATOM 3376 N N . SER B 1 153 ? 96.675 13.666 -7.696 1.00 15.47 153 SER B N 1
ATOM 3377 C CA . SER B 1 153 ? 97.480 12.695 -8.454 1.00 15.81 153 SER B CA 1
ATOM 3378 C C . SER B 1 153 ? 96.702 12.015 -9.567 1.00 13.50 153 SER B C 1
ATOM 3379 O O . SER B 1 153 ? 97.085 12.097 -10.735 1.00 12.84 153 SER B O 1
ATOM 3382 N N . TYR B 1 154 ? 95.608 11.340 -9.217 1.00 12.44 154 TYR B N 1
ATOM 3383 C CA . TYR B 1 154 ? 94.837 10.667 -10.254 1.00 10.54 154 TYR B CA 1
ATOM 3384 C C . TYR B 1 154 ? 94.234 11.629 -11.276 1.00 13.26 154 TYR B C 1
ATOM 3385 O O . TYR B 1 154 ? 94.106 11.287 -12.458 1.00 16.74 154 TYR B O 1
ATOM 3394 N N . SER B 1 155 ? 93.851 12.820 -10.824 1.00 16.40 155 SER B N 1
ATOM 3395 C CA . SER B 1 155 ? 93.349 13.852 -11.728 1.00 17.19 155 SER B CA 1
ATOM 3396 C C . SER B 1 155 ? 94.241 14.033 -12.962 1.00 19.75 155 SER B C 1
ATOM 3397 O O . SER B 1 155 ? 93.738 14.195 -14.072 1.00 17.45 155 SER B O 1
ATOM 3400 N N . PHE B 1 156 ? 95.559 13.995 -12.781 1.00 20.11 156 PHE B N 1
ATOM 3401 C CA . PHE B 1 156 ? 96.446 14.134 -13.941 1.00 20.39 156 PHE B CA 1
ATOM 3402 C C . PHE B 1 156 ? 96.288 12.973 -14.927 1.00 20.60 156 PHE B C 1
ATOM 3403 O O . PHE B 1 156 ? 96.230 13.179 -16.140 1.00 16.76 156 PHE B O 1
ATOM 3411 N N . ILE B 1 157 ? 96.231 11.756 -14.396 1.00 17.39 157 ILE B N 1
ATOM 3412 C CA . ILE B 1 157 ? 96.030 10.571 -15.221 1.00 19.72 157 ILE B CA 1
ATOM 3413 C C . ILE B 1 157 ? 94.721 10.687 -16.004 1.00 19.37 157 ILE B C 1
ATOM 3414 O O . ILE B 1 157 ? 94.687 10.444 -17.214 1.00 18.25 157 ILE B O 1
ATOM 3419 N N . SER B 1 158 ? 93.655 11.089 -15.317 1.00 19.66 158 SER B N 1
ATOM 3420 C CA . SER B 1 158 ? 92.354 11.267 -15.971 1.00 18.59 158 SER B CA 1
ATOM 3421 C C . SER B 1 158 ? 92.447 12.292 -17.106 1.00 23.16 158 SER B C 1
ATOM 3422 O O . SER B 1 158 ? 91.945 12.060 -18.212 1.00 19.89 158 SER B O 1
ATOM 3425 N N . LEU B 1 159 ? 93.102 13.419 -16.833 1.00 17.97 159 LEU B N 1
ATOM 3426 C CA . LEU B 1 159 ? 93.249 14.459 -17.843 1.00 20.38 159 LEU B CA 1
ATOM 3427 C C . LEU B 1 159 ? 94.063 13.971 -19.040 1.00 16.00 159 LEU B C 1
ATOM 3428 O O . LEU B 1 159 ? 93.690 14.210 -20.185 1.00 22.40 159 LEU B O 1
ATOM 3433 N N . LEU B 1 160 ? 95.164 13.277 -18.784 1.00 17.02 160 LEU B N 1
ATOM 3434 C CA . LEU B 1 160 ? 95.970 12.752 -19.881 1.00 14.14 160 LEU B CA 1
ATOM 3435 C C . LEU B 1 160 ? 95.246 11.640 -20.648 1.00 22.39 160 LEU B C 1
ATOM 3436 O O . LEU B 1 160 ? 95.256 11.628 -21.883 1.00 27.34 160 LEU B O 1
ATOM 3441 N N . SER B 1 161 ? 94.641 10.702 -19.913 1.00 14.97 161 SER B N 1
ATOM 3442 C CA . SER B 1 161 ? 93.887 9.605 -20.531 1.00 22.43 161 SER B CA 1
ATOM 3443 C C . SER B 1 161 ? 92.827 10.118 -21.503 1.00 22.33 161 SER B C 1
ATOM 3444 O O . SER B 1 161 ? 92.713 9.628 -22.626 1.00 21.34 161 SER B O 1
ATOM 3447 N N . HIS B 1 162 ? 92.061 11.115 -21.072 1.00 18.81 162 HIS B N 1
ATOM 3448 C CA . HIS B 1 162 ? 91.007 11.666 -21.918 1.00 21.68 162 HIS B CA 1
ATOM 3449 C C . HIS B 1 162 ? 91.527 12.585 -23.027 1.00 24.58 162 HIS B C 1
ATOM 3450 O O . HIS B 1 162 ? 90.991 12.581 -24.134 1.00 23.74 162 HIS B O 1
ATOM 3457 N N . PHE B 1 163 ? 92.574 13.355 -22.741 1.00 21.70 163 PHE B N 1
ATOM 3458 C CA . PHE B 1 163 ? 93.089 14.331 -23.711 1.00 21.70 163 PHE B CA 1
ATOM 3459 C C . PHE B 1 163 ? 94.020 13.722 -24.754 1.00 21.59 163 PHE B C 1
ATOM 3460 O O . PHE B 1 163 ? 94.054 14.166 -25.904 1.00 24.99 163 PHE B O 1
ATOM 3468 N N . GLY B 1 164 ? 94.788 12.724 -24.333 1.00 19.69 164 GLY B N 1
ATOM 3469 C CA . GLY B 1 164 ? 95.725 12.036 -25.204 1.00 22.65 164 GLY B CA 1
ATOM 3470 C C . GLY B 1 164 ? 95.280 11.771 -26.637 1.00 20.32 164 GLY B C 1
ATOM 3471 O O . GLY B 1 164 ? 95.989 12.134 -27.573 1.00 22.30 164 GLY B O 1
ATOM 3472 N N . PRO B 1 165 ? 94.103 11.140 -26.822 1.00 19.06 165 PRO B N 1
ATOM 3473 C CA . PRO B 1 165 ? 93.694 10.763 -28.180 1.00 21.77 165 PRO B CA 1
ATOM 3474 C C . PRO B 1 165 ? 93.444 11.950 -29.117 1.00 32.87 165 PRO B C 1
ATOM 3475 O O . PRO B 1 165 ? 93.443 11.768 -30.336 1.00 34.17 165 PRO B O 1
ATOM 3479 N N . ILE B 1 166 ? 93.232 13.140 -28.564 1.00 30.57 166 ILE B N 1
ATOM 3480 C CA . ILE B 1 166 ? 93.064 14.328 -29.399 1.00 31.92 166 ILE B CA 1
ATOM 3481 C C . ILE B 1 166 ? 94.267 15.267 -29.317 1.00 30.60 166 ILE B C 1
ATOM 3482 O O . ILE B 1 166 ? 94.189 16.423 -29.722 1.00 28.37 166 ILE B O 1
ATOM 3487 N N . MET B 1 167 ? 95.381 14.772 -28.798 1.00 26.70 167 MET B N 1
ATOM 3488 C CA . MET B 1 167 ? 96.606 15.567 -28.785 1.00 19.90 167 MET B CA 1
ATOM 3489 C C . MET B 1 167 ? 97.318 15.505 -30.131 1.00 24.79 167 MET B C 1
ATOM 3490 O O . MET B 1 167 ? 97.436 14.436 -30.725 1.00 31.56 167 MET B O 1
ATOM 3495 N N . ASN B 1 168 ? 97.787 16.657 -30.608 1.00 26.95 168 ASN B N 1
ATOM 3496 C CA . ASN B 1 168 ? 98.541 16.723 -31.862 1.00 27.30 168 ASN B CA 1
ATOM 3497 C C . ASN B 1 168 ? 99.948 16.162 -31.734 1.00 26.37 168 ASN B C 1
ATOM 3498 O O . ASN B 1 168 ? 100.458 15.983 -30.625 1.00 27.30 168 ASN B O 1
ATOM 3503 N N . ALA B 1 169 ? 100.577 15.896 -32.874 1.00 21.04 169 ALA B N 1
ATOM 3504 C CA . ALA B 1 169 ? 101.998 15.566 -32.884 1.00 27.62 169 ALA B CA 1
ATOM 3505 C C . ALA B 1 169 ? 102.749 16.636 -32.101 1.00 26.37 169 ALA B C 1
ATOM 3506 O O . ALA B 1 169 ? 102.401 17.816 -32.172 1.00 24.97 169 ALA B O 1
ATOM 3508 N N . GLY B 1 170 ? 103.752 16.221 -31.331 1.00 23.75 170 GLY B N 1
ATOM 3509 C CA . GLY B 1 170 ? 104.607 17.163 -30.623 1.00 20.24 170 GLY B CA 1
ATOM 3510 C C . GLY B 1 170 ? 104.031 17.650 -29.303 1.00 23.53 170 GLY B C 1
ATOM 3511 O O . GLY B 1 170 ? 104.575 18.569 -28.674 1.00 21.00 170 GLY B O 1
ATOM 3512 N N . ALA B 1 171 ? 102.935 17.031 -28.877 1.00 18.86 171 ALA B N 1
ATOM 3513 C CA . ALA B 1 171 ? 102.209 17.473 -27.686 1.00 15.29 171 ALA B CA 1
ATOM 3514 C C . ALA B 1 171 ? 102.964 17.134 -26.402 1.00 18.20 171 ALA B C 1
ATOM 3515 O O . ALA B 1 171 ? 103.754 16.196 -26.377 1.00 23.67 171 ALA B O 1
ATOM 3517 N N . SER B 1 172 ? 102.710 17.879 -25.330 1.00 16.99 172 SER B N 1
ATOM 3518 C CA . SER B 1 172 ? 103.337 17.556 -24.047 1.00 17.01 172 SER B CA 1
ATOM 3519 C C . SER B 1 172 ? 102.535 18.022 -22.840 1.00 19.71 172 SER B C 1
ATOM 3520 O O . SER B 1 172 ? 101.610 18.833 -22.953 1.00 21.58 172 SER B O 1
ATOM 3523 N N . THR B 1 173 ? 102.928 17.517 -21.676 1.00 15.81 173 THR B N 1
ATOM 3524 C CA . THR B 1 173 ? 102.268 17.866 -20.430 1.00 18.87 173 THR B CA 1
ATOM 3525 C C . THR B 1 173 ? 103.239 18.411 -19.380 1.00 18.61 173 THR B C 1
ATOM 3526 O O . THR B 1 173 ? 104.422 18.052 -19.356 1.00 22.35 173 THR B O 1
ATOM 3530 N N . ILE B 1 174 ? 102.710 19.250 -18.496 1.00 15.73 174 ILE B N 1
ATOM 3531 C CA . ILE B 1 174 ? 103.432 19.747 -17.326 1.00 19.35 174 ILE B CA 1
ATOM 3532 C C . ILE B 1 174 ? 102.583 19.551 -16.068 1.00 20.67 174 ILE B C 1
ATOM 3533 O O . ILE B 1 174 ? 101.373 19.834 -16.076 1.00 20.05 174 ILE B O 1
ATOM 3538 N N . SER B 1 175 ? 103.203 19.074 -14.990 1.00 14.15 175 SER B N 1
ATOM 3539 C CA . SER B 1 175 ? 102.568 19.086 -13.672 1.00 18.42 175 SER B CA 1
ATOM 3540 C C . SER B 1 175 ? 103.486 19.764 -12.669 1.00 20.49 175 SER B C 1
ATOM 3541 O O . SER B 1 175 ? 104.650 20.050 -12.970 1.00 21.00 175 SER B O 1
ATOM 3544 N N . LEU B 1 176 ? 102.962 20.027 -11.478 1.00 15.92 176 LEU B N 1
ATOM 3545 C CA . LEU B 1 176 ? 103.740 20.724 -10.459 1.00 17.82 176 LEU B CA 1
ATOM 3546 C C . LEU B 1 176 ? 103.854 19.874 -9.210 1.00 17.39 176 LEU B C 1
ATOM 3547 O O . LEU B 1 176 ? 102.895 19.215 -8.805 1.00 15.66 176 LEU B O 1
ATOM 3552 N N . THR B 1 177 ? 105.041 19.866 -8.616 1.00 16.53 177 THR B N 1
ATOM 3553 C CA . THR B 1 177 ? 105.290 19.028 -7.452 1.00 14.38 177 THR B CA 1
ATOM 3554 C C . THR B 1 177 ? 106.168 19.786 -6.449 1.00 16.68 177 THR B C 1
ATOM 3555 O O . THR B 1 177 ? 106.590 20.920 -6.710 1.00 17.95 177 THR B O 1
ATOM 3559 N N . TYR B 1 178 ? 106.428 19.156 -5.305 1.00 14.84 178 TYR B N 1
ATOM 3560 C CA . TYR B 1 178 ? 107.217 19.763 -4.240 1.00 18.03 178 TYR B CA 1
ATOM 3561 C C . TYR B 1 178 ? 108.141 18.698 -3.621 1.00 15.80 178 TYR B C 1
ATOM 3562 O O . TYR B 1 178 ? 107.830 17.511 -3.633 1.00 16.16 178 TYR B O 1
ATOM 3571 N N . LEU B 1 179 ? 109.278 19.122 -3.083 1.00 14.74 179 LEU B N 1
ATOM 3572 C CA . LEU B 1 179 ? 110.321 18.153 -2.729 1.00 17.21 179 LEU B CA 1
ATOM 3573 C C . LEU B 1 179 ? 109.934 17.212 -1.598 1.00 18.86 179 LEU B C 1
ATOM 3574 O O . LEU B 1 179 ? 110.663 16.259 -1.300 1.00 19.35 179 LEU B O 1
ATOM 3579 N N . ALA B 1 180 ? 108.799 17.487 -0.964 1.00 16.97 180 ALA B N 1
ATOM 3580 C CA . ALA B 1 180 ? 108.311 16.659 0.132 1.00 17.05 180 ALA B CA 1
ATOM 3581 C C . ALA B 1 180 ? 107.817 15.295 -0.361 1.00 17.88 180 ALA B C 1
ATOM 3582 O O . ALA B 1 180 ? 107.463 14.422 0.437 1.00 20.85 180 ALA B O 1
ATOM 3584 N N . SER B 1 181 ? 107.807 15.114 -1.679 1.00 15.98 181 SER B N 1
ATOM 3585 C CA . SER B 1 181 ? 107.411 13.847 -2.280 1.00 19.84 181 SER B CA 1
ATOM 3586 C C . SER B 1 181 ? 108.324 12.703 -1.835 1.00 22.36 181 SER B C 1
ATOM 3587 O O . SER B 1 181 ? 107.849 11.611 -1.572 1.00 23.75 181 SER B O 1
ATOM 3590 N N . MET B 1 182 ? 109.633 12.941 -1.759 1.00 20.25 182 MET B N 1
ATOM 3591 C CA . MET B 1 182 ? 110.526 11.841 -1.370 1.00 21.63 182 MET B CA 1
ATOM 3592 C C . MET B 1 182 ? 111.561 12.215 -0.298 1.00 17.57 182 MET B C 1
ATOM 3593 O O . MET B 1 182 ? 112.580 11.540 -0.115 1.00 18.78 182 MET B O 1
ATOM 3598 N N . ARG B 1 183 ? 111.252 13.275 0.438 1.00 16.28 183 ARG B N 1
ATOM 3599 C CA . ARG B 1 183 ? 112.014 13.665 1.605 1.00 17.05 183 ARG B CA 1
ATOM 3600 C C . ARG B 1 183 ? 111.037 14.196 2.636 1.00 15.93 183 ARG B C 1
ATOM 3601 O O . ARG B 1 183 ? 110.120 14.933 2.293 1.00 18.96 183 ARG B O 1
ATOM 3609 N N . ALA B 1 184 ? 111.230 13.823 3.895 1.00 16.65 184 ALA B N 1
ATOM 3610 C CA . ALA B 1 184 ? 110.267 14.149 4.947 1.00 14.64 184 ALA B CA 1
ATOM 3611 C C . ALA B 1 184 ? 110.247 15.635 5.303 1.00 18.27 184 ALA B C 1
ATOM 3612 O O . ALA B 1 184 ? 111.250 16.176 5.765 1.00 18.79 184 ALA B O 1
ATOM 3614 N N . VAL B 1 185 ? 109.095 16.264 5.088 1.00 15.69 185 VAL B N 1
ATOM 3615 C CA . VAL B 1 185 ? 108.845 17.642 5.478 1.00 13.62 185 VAL B CA 1
ATOM 3616 C C . VAL B 1 185 ? 107.681 17.678 6.451 1.00 16.41 185 VAL B C 1
ATOM 3617 O O . VAL B 1 185 ? 106.514 17.597 6.033 1.00 18.50 185 VAL B O 1
ATOM 3621 N N . PRO B 1 186 ? 107.980 17.755 7.757 1.00 20.58 186 PRO B N 1
ATOM 3622 C CA . PRO B 1 186 ? 106.885 17.763 8.737 1.00 26.89 186 PRO B CA 1
ATOM 3623 C C . PRO B 1 186 ? 105.965 18.948 8.489 1.00 22.72 186 PRO B C 1
ATOM 3624 O O . PRO B 1 186 ? 106.460 20.035 8.225 1.00 21.01 186 PRO B O 1
ATOM 3628 N N . GLY B 1 187 ? 104.653 18.721 8.520 1.00 25.98 187 GLY B N 1
ATOM 3629 C CA . GLY B 1 187 ? 103.692 19.781 8.263 1.00 28.70 187 GLY B CA 1
ATOM 3630 C C . GLY B 1 187 ? 103.093 19.760 6.867 1.00 21.77 187 GLY B C 1
ATOM 3631 O O . GLY B 1 187 ? 102.107 20.444 6.595 1.00 22.68 187 GLY B O 1
ATOM 3632 N N . TYR B 1 188 ? 103.709 19.015 5.957 1.00 15.72 188 TYR B N 1
ATOM 3633 C CA . TYR B 1 188 ? 103.093 18.771 4.660 1.00 18.73 188 TYR B CA 1
ATOM 3634 C C . TYR B 1 188 ? 102.168 17.578 4.859 1.00 20.75 188 TYR B C 1
ATOM 3635 O O . TYR B 1 188 ? 102.450 16.472 4.410 1.00 16.91 188 TYR B O 1
ATOM 3644 N N . GLY B 1 189 ? 101.064 17.804 5.562 1.00 20.85 189 GLY B N 1
ATOM 3645 C CA . GLY B 1 189 ? 100.250 16.703 6.043 1.00 21.63 189 GLY B CA 1
ATOM 3646 C C . GLY B 1 189 ? 99.117 16.261 5.140 1.00 17.34 189 GLY B C 1
ATOM 3647 O O . GLY B 1 189 ? 99.063 16.606 3.958 1.00 17.69 189 GLY B O 1
ATOM 3648 N N . GLY B 1 190 ? 98.221 15.461 5.707 1.00 19.78 190 GLY B N 1
ATOM 3649 C CA . GLY B 1 190 ? 97.042 15.001 4.996 1.00 15.91 190 GLY B CA 1
ATOM 3650 C C . GLY B 1 190 ? 97.318 14.157 3.773 1.00 15.12 190 GLY B C 1
ATOM 3651 O O . GLY B 1 190 ? 96.517 14.147 2.840 1.00 19.11 190 GLY B O 1
ATOM 3652 N N . GLY B 1 191 ? 98.443 13.443 3.780 1.00 15.57 191 GLY B N 1
ATOM 3653 C CA . GLY B 1 191 ? 98.820 12.615 2.650 1.00 15.54 191 GLY B CA 1
ATOM 3654 C C . GLY B 1 191 ? 99.376 13.347 1.430 1.00 16.74 191 GLY B C 1
ATOM 3655 O O . GLY B 1 191 ? 99.574 12.724 0.375 1.00 16.10 191 GLY B O 1
ATOM 3656 N N . MET B 1 192 ? 99.646 14.648 1.553 1.00 19.27 192 MET B N 1
ATOM 3657 C CA . MET B 1 192 ? 100.206 15.399 0.421 1.00 16.68 192 MET B CA 1
ATOM 3658 C C . MET B 1 192 ? 101.597 14.891 -0.012 1.00 18.95 192 MET B C 1
ATOM 3659 O O . MET B 1 192 ? 101.940 14.959 -1.189 1.00 19.44 192 MET B O 1
ATOM 3664 N N . ASN B 1 193 ? 102.394 14.386 0.930 1.00 17.52 193 ASN B N 1
ATOM 3665 C CA . ASN B 1 193 ? 103.661 13.748 0.570 1.00 14.17 193 ASN B CA 1
ATOM 3666 C C . ASN B 1 193 ? 103.419 12.585 -0.384 1.00 13.70 193 ASN B C 1
ATOM 3667 O O . ASN B 1 193 ? 104.082 12.473 -1.415 1.00 14.23 193 ASN B O 1
ATOM 3672 N N . ALA B 1 194 ? 102.445 11.734 -0.052 1.00 15.17 194 ALA B N 1
ATOM 3673 C CA . ALA B 1 194 ? 102.112 10.593 -0.892 1.00 15.99 194 ALA B CA 1
ATOM 3674 C C . ALA B 1 194 ? 101.525 11.020 -2.230 1.00 13.60 194 ALA B C 1
ATOM 3675 O O . ALA B 1 194 ? 101.805 10.400 -3.266 1.00 12.17 194 ALA B O 1
ATOM 3677 N N . ALA B 1 195 ? 100.715 12.078 -2.211 1.00 12.27 195 ALA B N 1
ATOM 3678 C CA . ALA B 1 195 ? 100.130 12.568 -3.440 1.00 14.11 195 ALA B CA 1
ATOM 3679 C C . ALA B 1 195 ? 101.221 13.009 -4.410 1.00 12.09 195 ALA B C 1
ATOM 3680 O O . ALA B 1 195 ? 101.166 12.695 -5.589 1.00 17.35 195 ALA B O 1
ATOM 3682 N N . LYS B 1 196 ? 102.219 13.728 -3.905 1.00 13.12 196 LYS B N 1
ATOM 3683 C CA . LYS B 1 196 ? 103.302 14.209 -4.755 1.00 9.77 196 LYS B CA 1
ATOM 3684 C C . LYS B 1 196 ? 104.236 13.058 -5.157 1.00 10.55 196 LYS B C 1
ATOM 3685 O O . LYS B 1 196 ? 104.752 13.021 -6.274 1.00 14.49 196 LYS B O 1
ATOM 3691 N N . ALA B 1 197 ? 104.461 12.132 -4.243 1.00 13.06 197 ALA B N 1
ATOM 3692 C CA . ALA B 1 197 ? 105.260 10.946 -4.601 1.00 13.49 197 ALA B CA 1
ATOM 3693 C C . ALA B 1 197 ? 104.611 10.211 -5.779 1.00 11.04 197 ALA B C 1
ATOM 3694 O O . ALA B 1 197 ? 105.291 9.822 -6.737 1.00 16.16 197 ALA B O 1
ATOM 3696 N N . ALA B 1 198 ? 103.296 10.029 -5.704 1.00 14.39 198 ALA B N 1
ATOM 3697 C CA . ALA B 1 198 ? 102.562 9.365 -6.773 1.00 15.00 198 ALA B CA 1
ATOM 3698 C C . ALA B 1 198 ? 102.645 10.172 -8.061 1.00 13.91 198 ALA B C 1
ATOM 3699 O O . ALA B 1 198 ? 102.905 9.620 -9.123 1.00 14.86 198 ALA B O 1
ATOM 3701 N N . LEU B 1 199 ? 102.406 11.478 -7.965 1.00 16.87 199 LEU B N 1
ATOM 3702 C CA . LEU B 1 199 ? 102.501 12.340 -9.138 1.00 18.11 199 LEU B CA 1
ATOM 3703 C C . LEU B 1 199 ? 103.851 12.180 -9.860 1.00 15.94 199 LEU B C 1
ATOM 3704 O O . LEU B 1 199 ? 103.898 12.003 -11.083 1.00 12.73 199 LEU B O 1
ATOM 3709 N N . GLU B 1 200 ? 104.942 12.213 -9.098 1.00 14.75 200 GLU B N 1
ATOM 3710 C CA . GLU B 1 200 ? 106.282 12.064 -9.673 1.00 16.85 200 GLU B CA 1
ATOM 3711 C C . GLU B 1 200 ? 106.536 10.671 -10.244 1.00 14.73 200 GLU B C 1
ATOM 3712 O O . GLU B 1 200 ? 107.149 10.532 -11.296 1.00 11.70 200 GLU B O 1
ATOM 3718 N N . SER B 1 201 ? 106.048 9.642 -9.565 1.00 14.06 201 SER B N 1
ATOM 3719 C CA . SER B 1 201 ? 106.197 8.285 -10.086 1.00 18.85 201 SER B CA 1
ATOM 3720 C C . SER B 1 201 ? 105.388 8.106 -11.369 1.00 20.94 201 SER B C 1
ATOM 3721 O O . SER B 1 201 ? 105.879 7.552 -12.360 1.00 15.31 201 SER B O 1
ATOM 3724 N N . ASP B 1 202 ? 104.144 8.581 -11.338 1.00 17.50 202 ASP B N 1
ATOM 3725 C CA . ASP B 1 202 ? 103.293 8.585 -12.524 1.00 15.57 202 ASP B CA 1
ATOM 3726 C C . ASP B 1 202 ? 103.942 9.351 -13.687 1.00 14.24 202 ASP B C 1
ATOM 3727 O O . ASP B 1 202 ? 103.791 8.965 -14.841 1.00 19.79 202 ASP B O 1
ATOM 3732 N N . THR B 1 203 ? 104.655 10.438 -13.393 1.00 12.41 203 THR B N 1
ATOM 3733 C CA . THR B 1 203 ? 105.334 11.207 -14.454 1.00 11.55 203 THR B CA 1
ATOM 3734 C C . THR B 1 203 ? 106.268 10.321 -15.281 1.00 14.74 203 THR B C 1
ATOM 3735 O O . THR B 1 203 ? 106.272 10.380 -16.516 1.00 20.62 203 THR B O 1
ATOM 3739 N N . LYS B 1 204 ? 107.046 9.495 -14.593 1.00 13.32 204 LYS B N 1
ATOM 3740 C CA . LYS B 1 204 ? 107.960 8.575 -15.255 1.00 14.89 204 LYS B CA 1
ATOM 3741 C C . LYS B 1 204 ? 107.222 7.512 -16.066 1.00 13.99 204 LYS B C 1
ATOM 3742 O O . LYS B 1 204 ? 107.518 7.305 -17.247 1.00 16.36 204 LYS B O 1
ATOM 3748 N N . VAL B 1 205 ? 106.262 6.847 -15.429 1.00 16.38 205 VAL B N 1
ATOM 3749 C CA . VAL B 1 205 ? 105.484 5.794 -16.082 1.00 14.87 205 VAL B CA 1
ATOM 3750 C C . VAL B 1 205 ? 104.711 6.321 -17.289 1.00 16.13 205 VAL B C 1
ATOM 3751 O O . VAL B 1 205 ? 104.729 5.721 -18.361 1.00 15.18 205 VAL B O 1
ATOM 3755 N N . LEU B 1 206 ? 104.040 7.449 -17.108 1.00 13.74 206 LEU B N 1
ATOM 3756 C CA . LEU B 1 206 ? 103.254 8.032 -18.180 1.00 12.30 206 LEU B CA 1
ATOM 3757 C C . LEU B 1 206 ? 104.131 8.569 -19.316 1.00 16.25 206 LEU B C 1
ATOM 3758 O O . LEU B 1 206 ? 103.735 8.529 -20.479 1.00 15.80 206 LEU B O 1
ATOM 3763 N N . ALA B 1 207 ? 105.323 9.066 -18.992 1.00 16.30 207 ALA B N 1
ATOM 3764 C CA . ALA B 1 207 ? 106.253 9.442 -20.059 1.00 16.84 207 ALA B CA 1
ATOM 3765 C C . ALA B 1 207 ? 106.531 8.265 -21.000 1.00 20.16 207 ALA B C 1
ATOM 3766 O O . ALA B 1 207 ? 106.601 8.435 -22.220 1.00 17.95 207 ALA B O 1
ATOM 3768 N N . TRP B 1 208 ? 106.677 7.068 -20.440 1.00 19.71 208 TRP B N 1
ATOM 3769 C CA . TRP B 1 208 ? 106.887 5.906 -21.289 1.00 21.06 208 TRP B CA 1
ATOM 3770 C C . TRP B 1 208 ? 105.587 5.592 -22.002 1.00 19.86 208 TRP B C 1
ATOM 3771 O O . TRP B 1 208 ? 105.564 5.448 -23.218 1.00 16.66 208 TRP B O 1
ATOM 3782 N N . GLU B 1 209 ? 104.497 5.525 -21.240 1.00 21.95 209 GLU B N 1
ATOM 3783 C CA . GLU B 1 209 ? 103.230 5.064 -21.805 1.00 22.66 209 GLU B CA 1
ATOM 3784 C C . GLU B 1 209 ? 102.687 6.009 -22.876 1.00 18.28 209 GLU B C 1
ATOM 3785 O O . GLU B 1 209 ? 102.413 5.585 -24.010 1.00 16.75 209 GLU B O 1
ATOM 3791 N N . ALA B 1 210 ? 102.553 7.283 -22.516 1.00 18.17 210 ALA B N 1
ATOM 3792 C CA . ALA B 1 210 ? 102.089 8.307 -23.444 1.00 21.97 210 ALA B CA 1
ATOM 3793 C C . ALA B 1 210 ? 103.085 8.527 -24.582 1.00 22.03 210 ALA B C 1
ATOM 3794 O O . ALA B 1 210 ? 102.693 8.822 -25.720 1.00 20.21 210 ALA B O 1
ATOM 3796 N N . GLY B 1 211 ? 104.371 8.390 -24.262 1.00 19.08 211 GLY B N 1
ATOM 3797 C CA . GLY B 1 211 ? 105.422 8.522 -25.252 1.00 19.86 211 GLY B CA 1
ATOM 3798 C C . GLY B 1 211 ? 105.260 7.478 -26.341 1.00 22.36 211 GLY B C 1
ATOM 3799 O O . GLY B 1 211 ? 105.263 7.807 -27.523 1.00 19.99 211 GLY B O 1
ATOM 3800 N N . ARG B 1 212 ? 105.099 6.217 -25.947 1.00 20.19 212 ARG B N 1
ATOM 3801 C CA . ARG B 1 212 ? 104.911 5.150 -26.929 1.00 19.38 212 ARG B CA 1
ATOM 3802 C C . ARG B 1 212 ? 103.533 5.183 -27.588 1.00 23.81 212 ARG B C 1
ATOM 3803 O O . ARG B 1 212 ? 103.401 4.880 -28.776 1.00 23.13 212 ARG B O 1
ATOM 3811 N N . ARG B 1 213 ? 102.503 5.534 -26.826 1.00 20.03 213 ARG B N 1
ATOM 3812 C CA . ARG B 1 213 ? 101.147 5.495 -27.388 1.00 18.94 213 ARG B CA 1
ATOM 3813 C C . ARG B 1 213 ? 100.867 6.636 -28.373 1.00 22.74 213 ARG B C 1
ATOM 3814 O O . ARG B 1 213 ? 100.329 6.401 -29.455 1.00 20.12 213 ARG B O 1
ATOM 3822 N N . TRP B 1 214 ? 101.255 7.859 -28.012 1.00 22.56 214 TRP B N 1
ATOM 3823 C CA . TRP B 1 214 ? 100.907 9.045 -28.804 1.00 24.09 214 TRP B CA 1
ATOM 3824 C C . TRP B 1 214 ? 102.106 9.927 -29.164 1.00 26.84 214 TRP B C 1
ATOM 3825 O O . TRP B 1 214 ? 101.944 10.944 -29.838 1.00 23.06 214 TRP B O 1
ATOM 3836 N N . GLY B 1 215 ? 103.292 9.573 -28.682 1.00 22.87 215 GLY B N 1
ATOM 3837 C CA . GLY B 1 215 ? 104.463 10.413 -28.893 1.00 23.20 215 GLY B CA 1
ATOM 3838 C C . GLY B 1 215 ? 104.470 11.661 -28.022 1.00 27.94 215 GLY B C 1
ATOM 3839 O O . GLY B 1 215 ? 105.221 12.604 -28.264 1.00 24.50 215 GLY B O 1
ATOM 3840 N N . VAL B 1 216 ? 103.619 11.659 -27.005 1.00 29.81 216 VAL B N 1
ATOM 3841 C CA . VAL B 1 216 ? 103.493 12.768 -26.066 1.00 20.82 216 VAL B CA 1
ATOM 3842 C C . VAL B 1 216 ? 104.619 12.772 -25.014 1.00 19.45 216 VAL B C 1
ATOM 3843 O O . VAL B 1 216 ? 104.997 11.718 -24.500 1.00 20.81 216 VAL B O 1
ATOM 3847 N N . ARG B 1 217 ? 105.169 13.950 -24.703 1.00 17.42 217 ARG B N 1
ATOM 3848 C CA . ARG B 1 217 ? 106.148 14.065 -23.619 1.00 13.81 217 ARG B CA 1
ATOM 3849 C C . ARG B 1 217 ? 105.494 14.460 -22.293 1.00 15.72 217 ARG B C 1
ATOM 3850 O O . ARG B 1 217 ? 104.525 15.205 -22.270 1.00 15.16 217 ARG B O 1
ATOM 3858 N N . VAL B 1 218 ? 106.044 13.970 -21.188 1.00 18.28 218 VAL B N 1
ATOM 3859 C CA . VAL B 1 218 ? 105.461 14.183 -19.864 1.00 16.38 218 VAL B CA 1
ATOM 3860 C C . VAL B 1 218 ? 106.528 14.592 -18.852 1.00 14.66 218 VAL B C 1
ATOM 3861 O O . VAL B 1 218 ? 107.450 13.825 -18.570 1.00 17.97 218 VAL B O 1
ATOM 3865 N N . ASN B 1 219 ? 106.391 15.793 -18.301 1.00 18.17 219 ASN B N 1
ATOM 3866 C CA . ASN B 1 219 ? 107.384 16.354 -17.386 1.00 13.88 219 ASN B CA 1
ATOM 3867 C C . ASN B 1 219 ? 106.752 17.026 -16.168 1.00 17.46 219 ASN B C 1
ATOM 3868 O O . ASN B 1 219 ? 105.608 17.483 -16.221 1.00 18.68 219 ASN B O 1
ATOM 3873 N N . THR B 1 220 ? 107.498 17.096 -15.069 1.00 13.02 220 THR B N 1
ATOM 3874 C CA . THR B 1 220 ? 106.992 17.766 -13.872 1.00 12.19 220 THR B CA 1
ATOM 3875 C C . THR B 1 220 ? 108.019 18.794 -13.377 1.00 15.87 220 THR B C 1
ATOM 3876 O O . THR B 1 220 ? 109.209 18.625 -13.595 1.00 16.47 220 THR B O 1
ATOM 3880 N N . ILE B 1 221 ? 107.538 19.874 -12.771 1.00 16.62 221 ILE B N 1
ATOM 3881 C CA . ILE B 1 221 ? 108.404 20.912 -12.222 1.00 17.49 221 ILE B CA 1
ATOM 3882 C C . ILE B 1 221 ? 108.258 20.941 -10.707 1.00 17.91 221 ILE B C 1
ATOM 3883 O O . ILE B 1 221 ? 107.144 20.969 -10.189 1.00 15.42 221 ILE B O 1
ATOM 3888 N N . SER B 1 222 ? 109.382 20.918 -9.997 1.00 15.94 222 SER B N 1
ATOM 3889 C CA . SER B 1 222 ? 109.358 20.977 -8.539 1.00 11.77 222 SER B CA 1
ATOM 3890 C C . SER B 1 222 ? 109.708 22.408 -8.115 1.00 13.33 222 SER B C 1
ATOM 3891 O O . SER B 1 222 ? 110.840 22.856 -8.304 1.00 16.65 222 SER B O 1
ATOM 3894 N N . ALA B 1 223 ? 108.726 23.128 -7.564 1.00 17.48 223 ALA B N 1
ATOM 3895 C CA . ALA B 1 223 ? 108.873 24.555 -7.279 1.00 13.10 223 ALA B CA 1
ATOM 3896 C C . ALA B 1 223 ? 109.184 24.904 -5.816 1.00 15.18 223 ALA B C 1
ATOM 3897 O O . ALA B 1 223 ? 108.839 24.157 -4.894 1.00 15.43 223 ALA B O 1
ATOM 3899 N N . GLY B 1 224 ? 109.855 26.038 -5.610 1.00 15.90 224 GLY B N 1
ATOM 3900 C CA . GLY B 1 224 ? 109.990 26.605 -4.275 1.00 19.49 224 GLY B CA 1
ATOM 3901 C C . GLY B 1 224 ? 108.672 27.202 -3.788 1.00 18.39 224 GLY B C 1
ATOM 3902 O O . GLY B 1 224 ? 107.707 27.263 -4.542 1.00 18.25 224 GLY B O 1
ATOM 3903 N N . PRO B 1 225 ? 108.622 27.626 -2.512 1.00 16.91 225 PRO B N 1
ATOM 3904 C CA . PRO B 1 225 ? 107.394 28.141 -1.895 1.00 15.42 225 PRO B CA 1
ATOM 3905 C C . PRO B 1 225 ? 106.889 29.436 -2.527 1.00 21.15 225 PRO B C 1
ATOM 3906 O O . PRO B 1 225 ? 107.688 30.319 -2.863 1.00 20.80 225 PRO B O 1
ATOM 3910 N N . LEU B 1 226 ? 105.570 29.533 -2.669 1.00 17.39 226 LEU B N 1
ATOM 3911 C CA . LEU B 1 226 ? 104.903 30.706 -3.238 1.00 22.84 226 LEU B CA 1
ATOM 3912 C C . LEU B 1 226 ? 103.692 31.069 -2.380 1.00 28.30 226 LEU B C 1
ATOM 3913 O O . LEU B 1 226 ? 102.948 30.183 -1.933 1.00 36.65 226 LEU B O 1
ATOM 3918 N N . ALA B 1 227 ? 103.480 32.364 -2.165 1.00 39.27 227 ALA B N 1
ATOM 3919 C CA . ALA B 1 227 ? 102.308 32.861 -1.426 1.00 39.75 227 ALA B CA 1
ATOM 3920 C C . ALA B 1 227 ? 101.018 32.835 -2.267 1.00 36.84 227 ALA B C 1
ATOM 3921 O O . ALA B 1 227 ? 100.463 33.882 -2.610 1.00 36.15 227 ALA B O 1
ATOM 3923 N N . SER B 1 228 ? 100.545 31.634 -2.587 1.00 37.53 228 SER B N 1
ATOM 3924 C CA . SER B 1 228 ? 99.370 31.464 -3.428 1.00 39.07 228 SER B CA 1
ATOM 3925 C C . SER B 1 228 ? 98.124 31.308 -2.570 1.00 36.24 228 SER B C 1
ATOM 3926 O O . SER B 1 228 ? 98.184 31.471 -1.348 1.00 40.88 228 SER B O 1
ATOM 3929 N N . ARG B 1 229 ? 96.997 31.001 -3.211 1.00 30.05 229 ARG B N 1
ATOM 3930 C CA . ARG B 1 229 ? 95.775 30.684 -2.480 1.00 37.26 229 ARG B CA 1
ATOM 3931 C C . ARG B 1 229 ? 96.048 29.534 -1.521 1.00 37.98 229 ARG B C 1
ATOM 3932 O O . ARG B 1 229 ? 95.924 29.685 -0.305 1.00 35.18 229 ARG B O 1
ATOM 3934 N N . ALA B 1 230 ? 96.438 28.394 -2.089 1.00 40.48 230 ALA B N 1
ATOM 3935 C CA . ALA B 1 230 ? 96.801 27.205 -1.322 1.00 41.80 230 ALA B CA 1
ATOM 3936 C C . ALA B 1 230 ? 97.950 27.483 -0.350 1.00 41.84 230 ALA B C 1
ATOM 3937 O O . ALA B 1 230 ? 97.922 27.043 0.803 1.00 38.88 230 ALA B O 1
ATOM 3939 N N . GLY B 1 231 ? 98.952 28.220 -0.824 1.00 42.57 231 GLY B N 1
ATOM 3940 C CA . GLY B 1 231 ? 100.117 28.555 -0.025 1.00 42.95 231 GLY B CA 1
ATOM 3941 C C . GLY B 1 231 ? 99.803 29.294 1.263 1.00 45.22 231 GLY B C 1
ATOM 3942 O O . GLY B 1 231 ? 100.389 29.000 2.303 1.00 48.03 231 GLY B O 1
ATOM 3943 N N . LYS B 1 232 ? 98.868 30.240 1.205 1.00 42.63 232 LYS B N 1
ATOM 3944 C CA . LYS B 1 232 ? 98.551 31.061 2.364 1.00 36.90 232 LYS B CA 1
ATOM 3945 C C . LYS B 1 232 ? 97.667 30.339 3.394 1.00 43.93 232 LYS B C 1
ATOM 3946 O O . LYS B 1 232 ? 97.768 30.589 4.603 1.00 40.64 232 LYS B O 1
ATOM 3952 N N . ALA B 1 233 ? 96.796 29.450 2.920 1.00 39.27 233 ALA B N 1
ATOM 3953 C CA . ALA B 1 233 ? 95.897 28.728 3.821 1.00 37.87 233 ALA B CA 1
ATOM 3954 C C . ALA B 1 233 ? 96.675 27.787 4.744 1.00 38.24 233 ALA B C 1
ATOM 3955 O O . ALA B 1 233 ? 96.216 27.437 5.833 1.00 36.14 233 ALA B O 1
ATOM 3957 N N . ILE B 1 234 ? 97.864 27.398 4.298 1.00 44.95 234 ILE B N 1
ATOM 3958 C CA . ILE B 1 234 ? 98.746 26.534 5.068 1.00 46.79 234 ILE B CA 1
ATOM 3959 C C . ILE B 1 234 ? 99.148 27.171 6.409 1.00 46.85 234 ILE B C 1
ATOM 3960 O O . ILE B 1 234 ? 99.246 26.480 7.425 1.00 44.01 234 ILE B O 1
ATOM 3965 N N . GLY B 1 235 ? 99.355 28.487 6.414 1.00 53.43 235 GLY B N 1
ATOM 3966 C CA . GLY B 1 235 ? 99.477 29.228 7.661 1.00 58.68 235 GLY B CA 1
ATOM 3967 C C . GLY B 1 235 ? 100.869 29.664 8.081 1.00 54.88 235 GLY B C 1
ATOM 3968 O O . GLY B 1 235 ? 101.027 30.339 9.099 1.00 52.48 235 GLY B O 1
ATOM 3969 N N . PHE B 1 236 ? 101.879 29.276 7.307 1.00 46.25 236 PHE B N 1
ATOM 3970 C CA . PHE B 1 236 ? 103.257 29.646 7.613 1.00 39.39 236 PHE B CA 1
ATOM 3971 C C . PHE B 1 236 ? 104.087 29.888 6.354 1.00 30.97 236 PHE B C 1
ATOM 3972 O O . PHE B 1 236 ? 105.314 29.863 6.406 1.00 25.69 236 PHE B O 1
ATOM 3980 N N . ILE B 1 237 ? 103.420 30.137 5.231 1.00 29.25 237 ILE B N 1
ATOM 3981 C CA . ILE B 1 237 ? 104.118 30.275 3.949 1.00 30.38 237 ILE B CA 1
ATOM 3982 C C . ILE B 1 237 ? 105.237 31.335 3.958 1.00 29.04 237 ILE B C 1
ATOM 3983 O O . ILE B 1 237 ? 106.270 31.156 3.305 1.00 26.23 237 ILE B O 1
ATOM 3988 N N . GLU B 1 238 ? 105.040 32.422 4.707 1.00 28.09 238 GLU B N 1
ATOM 3989 C CA . GLU B 1 238 ? 106.038 33.492 4.785 1.00 27.95 238 GLU B CA 1
ATOM 3990 C C . GLU B 1 238 ? 107.303 33.016 5.497 1.00 28.53 238 GLU B C 1
ATOM 3991 O O . GLU B 1 238 ? 108.418 33.422 5.151 1.00 24.80 238 GLU B O 1
ATOM 3997 N N . ARG B 1 239 ? 107.132 32.151 6.490 1.00 24.41 239 ARG B N 1
ATOM 3998 C CA . ARG B 1 239 ? 108.288 31.544 7.149 1.00 25.92 239 ARG B CA 1
ATOM 3999 C C . ARG B 1 239 ? 109.051 30.609 6.210 1.00 26.58 239 ARG B C 1
ATOM 4000 O O . ARG B 1 239 ? 110.278 30.546 6.252 1.00 25.42 239 ARG B O 1
ATOM 4008 N N . MET B 1 240 ? 108.324 29.899 5.354 1.00 26.65 240 MET B N 1
ATOM 4009 C CA . MET B 1 240 ? 108.953 29.016 4.384 1.00 25.68 240 MET B CA 1
ATOM 4010 C C . MET B 1 240 ? 109.735 29.813 3.354 1.00 21.25 240 MET B C 1
ATOM 4011 O O . MET B 1 240 ? 110.808 29.402 2.922 1.00 16.55 240 MET B O 1
ATOM 4016 N N . VAL B 1 241 ? 109.157 30.931 2.931 1.00 16.58 241 VAL B N 1
ATOM 4017 C CA . VAL B 1 241 ? 109.792 31.804 1.960 1.00 18.86 241 VAL B CA 1
ATOM 4018 C C . VAL B 1 241 ? 111.089 32.342 2.534 1.00 16.25 241 VAL B C 1
ATOM 4019 O O . VAL B 1 241 ? 112.105 32.333 1.861 1.00 17.28 241 VAL B O 1
ATOM 4023 N N . ASP B 1 242 ? 111.048 32.782 3.788 1.00 15.99 242 ASP B N 1
ATOM 4024 C CA . ASP B 1 242 ? 112.239 33.306 4.450 1.00 19.26 242 ASP B CA 1
ATOM 4025 C C . ASP B 1 242 ? 113.290 32.218 4.610 1.00 19.65 242 ASP B C 1
ATOM 4026 O O . ASP B 1 242 ? 114.468 32.451 4.392 1.00 19.55 242 ASP B O 1
ATOM 4031 N N . TYR B 1 243 ? 112.849 31.031 5.006 1.00 18.95 243 TYR B N 1
ATOM 4032 C CA . TYR B 1 243 ? 113.765 29.910 5.200 1.00 14.41 243 TYR B CA 1
ATOM 4033 C C . TYR B 1 243 ? 114.505 29.609 3.907 1.00 21.88 243 TYR B C 1
ATOM 4034 O O . TYR B 1 243 ? 115.724 29.441 3.913 1.00 19.11 243 TYR B O 1
ATOM 4043 N N . TYR B 1 244 ? 113.772 29.553 2.799 1.00 16.21 244 TYR B N 1
ATOM 4044 C CA . TYR B 1 244 ? 114.381 29.239 1.510 1.00 16.24 244 TYR B CA 1
ATOM 4045 C C . TYR B 1 244 ? 115.419 30.283 1.105 1.00 16.64 244 TYR B C 1
ATOM 4046 O O . TYR B 1 244 ? 116.438 29.940 0.515 1.00 17.00 244 TYR B O 1
ATOM 4055 N N . GLN B 1 245 ? 115.144 31.548 1.413 1.00 14.26 245 GLN B N 1
ATOM 4056 C CA . GLN B 1 245 ? 116.100 32.624 1.137 1.00 13.96 245 GLN B CA 1
ATOM 4057 C C . GLN B 1 245 ? 117.405 32.461 1.921 1.00 20.83 245 GLN B C 1
ATOM 4058 O O . GLN B 1 245 ? 118.485 32.792 1.430 1.00 24.70 245 GLN B O 1
ATOM 4064 N N . ASP B 1 246 ? 117.304 31.964 3.149 1.00 20.19 246 ASP B N 1
ATOM 4065 C CA . ASP B 1 246 ? 118.484 31.738 3.977 1.00 16.54 246 ASP B CA 1
ATOM 4066 C C . ASP B 1 246 ? 119.249 30.471 3.562 1.00 20.04 246 ASP B C 1
ATOM 4067 O O . ASP B 1 246 ? 120.458 30.361 3.766 1.00 22.24 246 ASP B O 1
ATOM 4072 N N . TRP B 1 247 ? 118.524 29.543 2.951 1.00 15.53 247 TRP B N 1
ATOM 4073 C CA . TRP B 1 247 ? 118.974 28.169 2.718 1.00 17.17 247 TRP B CA 1
ATOM 4074 C C . TRP B 1 247 ? 119.568 27.945 1.333 1.00 19.48 247 TRP B C 1
ATOM 4075 O O . TRP B 1 247 ? 120.570 27.251 1.187 1.00 23.58 247 TRP B O 1
ATOM 4086 N N . ALA B 1 248 ? 118.928 28.514 0.316 1.00 21.78 248 ALA B N 1
ATOM 4087 C CA . ALA B 1 248 ? 119.257 28.216 -1.081 1.00 23.16 248 ALA B CA 1
ATOM 4088 C C . ALA B 1 248 ? 120.586 28.809 -1.554 1.00 20.71 248 ALA B C 1
ATOM 4089 O O . ALA B 1 248 ? 121.065 29.792 -0.995 1.00 20.05 248 ALA B O 1
ATOM 4091 N N . PRO B 1 249 ? 121.183 28.206 -2.599 1.00 17.20 249 PRO B N 1
ATOM 4092 C CA . PRO B 1 249 ? 122.316 28.835 -3.289 1.00 16.56 249 PRO B CA 1
ATOM 4093 C C . PRO B 1 249 ? 122.062 30.282 -3.694 1.00 15.49 249 PRO B C 1
ATOM 4094 O O . PRO B 1 249 ? 122.988 31.098 -3.586 1.00 18.92 249 PRO B O 1
ATOM 4098 N N . LEU B 1 250 ? 120.851 30.591 -4.158 1.00 17.47 250 LEU B N 1
ATOM 4099 C CA . LEU B 1 250 ? 120.477 31.971 -4.493 1.00 19.75 250 LEU B CA 1
ATOM 4100 C C . LEU B 1 250 ? 119.285 32.455 -3.666 1.00 22.64 250 LEU B C 1
ATOM 4101 O O . LEU B 1 250 ? 118.333 31.715 -3.456 1.00 18.68 250 LEU B O 1
ATOM 4106 N N . PRO B 1 251 ? 119.330 33.714 -3.202 1.00 26.92 251 PRO B N 1
ATOM 4107 C CA . PRO B 1 251 ? 118.313 34.261 -2.287 1.00 31.84 251 PRO B CA 1
ATOM 4108 C C . PRO B 1 251 ? 116.979 34.754 -2.875 1.00 32.72 251 PRO B C 1
ATOM 4109 O O . PRO B 1 251 ? 116.054 34.953 -2.089 1.00 36.60 251 PRO B O 1
ATOM 4113 N N . SER B 1 252 ? 116.871 34.978 -4.180 1.00 26.66 252 SER B N 1
ATOM 4114 C CA . SER B 1 252 ? 115.639 35.542 -4.732 1.00 26.73 252 SER B CA 1
ATOM 4115 C C . SER B 1 252 ? 114.419 34.666 -4.401 1.00 22.58 252 SER B C 1
ATOM 4116 O O . SER B 1 252 ? 114.513 33.446 -4.388 1.00 24.11 252 SER B O 1
ATOM 4119 N N . PRO B 1 253 ? 113.284 35.305 -4.089 1.00 22.18 253 PRO B N 1
ATOM 4120 C CA . PRO B 1 253 ? 112.019 34.603 -3.853 1.00 20.26 253 PRO B CA 1
ATOM 4121 C C . PRO B 1 253 ? 111.471 34.051 -5.157 1.00 15.79 253 PRO B C 1
ATOM 4122 O O . PRO B 1 253 ? 111.844 34.536 -6.229 1.00 15.88 253 PRO B O 1
ATOM 4126 N N . MET B 1 254 ? 110.612 33.041 -5.061 1.00 14.58 254 MET B N 1
ATOM 4127 C CA . MET B 1 254 ? 109.953 32.490 -6.224 1.00 15.01 254 MET B CA 1
ATOM 4128 C C . MET B 1 254 ? 109.032 33.538 -6.815 1.00 19.40 254 MET B C 1
ATOM 4129 O O . MET B 1 254 ? 108.382 34.294 -6.079 1.00 17.91 254 MET B O 1
ATOM 4134 N N . GLU B 1 255 ? 108.969 33.572 -8.140 1.00 18.90 255 GLU B N 1
ATOM 4135 C CA . GLU B 1 255 ? 107.947 34.331 -8.843 1.00 22.13 255 GLU B CA 1
ATOM 4136 C C . GLU B 1 255 ? 107.233 33.318 -9.721 1.00 25.27 255 GLU B C 1
ATOM 4137 O O . GLU B 1 255 ? 107.873 32.408 -10.247 1.00 18.62 255 GLU B O 1
ATOM 4143 N N . ALA B 1 256 ? 105.914 33.446 -9.844 1.00 23.01 256 ALA B N 1
ATOM 4144 C CA . ALA B 1 256 ? 105.109 32.482 -10.606 1.00 22.21 256 ALA B CA 1
ATOM 4145 C C . ALA B 1 256 ? 105.620 32.319 -12.043 1.00 22.20 256 ALA B C 1
ATOM 4146 O O . ALA B 1 256 ? 105.603 31.223 -12.595 1.00 22.61 256 ALA B O 1
ATOM 4148 N N . GLU B 1 257 ? 106.111 33.411 -12.621 1.00 20.80 257 GLU B N 1
ATOM 4149 C CA . GLU B 1 257 ? 106.557 33.420 -14.012 1.00 20.96 257 GLU B CA 1
ATOM 4150 C C . GLU B 1 257 ? 107.855 32.629 -14.223 1.00 19.49 257 GLU B C 1
ATOM 4151 O O . GLU B 1 257 ? 108.193 32.264 -15.351 1.00 17.09 257 GLU B O 1
ATOM 4157 N N . GLN B 1 258 ? 108.590 32.382 -13.143 1.00 20.35 258 GLN B N 1
ATOM 4158 C CA . GLN B 1 258 ? 109.795 31.551 -13.235 1.00 19.12 258 GLN B CA 1
ATOM 4159 C C . GLN B 1 258 ? 109.419 30.114 -13.582 1.00 19.19 258 GLN B C 1
ATOM 4160 O O . GLN B 1 258 ? 110.031 29.475 -14.438 1.00 16.13 258 GLN B O 1
ATOM 4166 N N . VAL B 1 259 ? 108.405 29.597 -12.904 1.00 19.81 259 VAL B N 1
ATOM 4167 C CA . VAL B 1 259 ? 107.923 28.257 -13.209 1.00 17.79 259 VAL B CA 1
ATOM 4168 C C . VAL B 1 259 ? 107.293 28.302 -14.598 1.00 18.12 259 VAL B C 1
ATOM 4169 O O . VAL B 1 259 ? 107.484 27.408 -15.414 1.00 16.60 259 VAL B O 1
ATOM 4173 N N . GLY B 1 260 ? 106.588 29.389 -14.885 1.00 16.43 260 GLY B N 1
ATOM 4174 C CA . GLY B 1 260 ? 105.954 29.548 -16.179 1.00 17.60 260 GLY B CA 1
ATOM 4175 C C . GLY B 1 260 ? 106.919 29.528 -17.344 1.00 16.00 260 GLY B C 1
ATOM 4176 O O . GLY B 1 260 ? 106.624 28.944 -18.386 1.00 21.15 260 GLY B O 1
ATOM 4177 N N . ALA B 1 261 ? 108.072 30.176 -17.179 1.00 14.65 261 ALA B N 1
ATOM 4178 C CA . ALA B 1 261 ? 109.093 30.191 -18.227 1.00 19.90 261 ALA B CA 1
ATOM 4179 C C . ALA B 1 261 ? 109.683 28.805 -18.451 1.00 16.43 261 ALA B C 1
ATOM 4180 O O . ALA B 1 261 ? 109.910 28.395 -19.592 1.00 16.80 261 ALA B O 1
ATOM 4182 N N . ALA B 1 262 ? 109.937 28.096 -17.356 1.00 12.39 262 ALA B N 1
ATOM 4183 C CA . ALA B 1 262 ? 110.420 26.707 -17.433 1.00 14.03 262 ALA B CA 1
ATOM 4184 C C . ALA B 1 262 ? 109.396 25.823 -18.141 1.00 13.65 262 ALA B C 1
ATOM 4185 O O . ALA B 1 262 ? 109.745 24.958 -18.942 1.00 17.37 262 ALA B O 1
ATOM 4187 N N . ALA B 1 263 ? 108.123 26.066 -17.860 1.00 16.30 263 ALA B N 1
ATOM 4188 C CA . ALA B 1 263 ? 107.061 25.285 -18.468 1.00 13.29 263 ALA B CA 1
ATOM 4189 C C . ALA B 1 263 ? 107.027 25.537 -19.976 1.00 15.60 263 ALA B C 1
ATOM 4190 O O . ALA B 1 263 ? 106.941 24.600 -20.766 1.00 18.84 263 ALA B O 1
ATOM 4192 N N . ALA B 1 264 ? 107.087 26.802 -20.369 1.00 21.66 264 ALA B N 1
ATOM 4193 C CA . ALA B 1 264 ? 107.064 27.155 -21.788 1.00 20.71 264 ALA B CA 1
ATOM 4194 C C . ALA B 1 264 ? 108.219 26.492 -22.537 1.00 21.23 264 ALA B C 1
ATOM 4195 O O . ALA B 1 264 ? 108.043 25.957 -23.633 1.00 18.64 264 ALA B O 1
ATOM 4197 N N . PHE B 1 265 ? 109.400 26.504 -21.938 1.00 17.82 265 PHE B N 1
ATOM 4198 C CA . PHE B 1 265 ? 110.516 25.828 -22.572 1.00 18.77 265 PHE B CA 1
ATOM 4199 C C . PHE B 1 265 ? 110.204 24.345 -22.741 1.00 16.65 265 PHE B C 1
ATOM 4200 O O . PHE B 1 265 ? 110.326 23.802 -23.839 1.00 19.91 265 PHE B O 1
ATOM 4208 N N . LEU B 1 266 ? 109.770 23.702 -21.662 1.00 15.09 266 LEU B N 1
ATOM 4209 C CA . LEU B 1 266 ? 109.575 22.246 -21.686 1.00 16.30 266 LEU B CA 1
ATOM 4210 C C . LEU B 1 266 ? 108.507 21.765 -22.663 1.00 16.29 266 LEU B C 1
ATOM 4211 O O . LEU B 1 266 ? 108.600 20.642 -23.163 1.00 20.83 266 LEU B O 1
ATOM 4216 N N . VAL B 1 267 ? 107.499 22.597 -22.926 1.00 18.30 267 VAL B N 1
ATOM 4217 C CA . VAL B 1 267 ? 106.454 22.239 -23.893 1.00 17.08 267 VAL B CA 1
ATOM 4218 C C . VAL B 1 267 ? 106.802 22.665 -25.322 1.00 17.75 267 VAL B C 1
ATOM 4219 O O . VAL B 1 267 ? 106.078 22.353 -26.261 1.00 20.60 267 VAL B O 1
ATOM 4223 N N . SER B 1 268 ? 107.927 23.361 -25.480 1.00 17.50 268 SER B N 1
ATOM 4224 C CA . SER B 1 268 ? 108.331 23.865 -26.787 1.00 19.52 268 SER B CA 1
ATOM 4225 C C . SER B 1 268 ? 109.122 22.809 -27.557 1.00 19.35 268 SER B C 1
ATOM 4226 O O . SER B 1 268 ? 109.648 21.876 -26.960 1.00 18.55 268 SER B O 1
ATOM 4229 N N . PRO B 1 269 ? 109.225 22.966 -28.889 1.00 21.76 269 PRO B N 1
ATOM 4230 C CA . PRO B 1 269 ? 110.030 22.053 -29.708 1.00 24.40 269 PRO B CA 1
ATOM 4231 C C . PRO B 1 269 ? 111.510 22.030 -29.306 1.00 26.52 269 PRO B C 1
ATOM 4232 O O . PRO B 1 269 ? 112.237 21.118 -29.701 1.00 23.25 269 PRO B O 1
ATOM 4236 N N . LEU B 1 270 ? 111.951 23.015 -28.529 1.00 23.63 270 LEU B N 1
ATOM 4237 C CA . LEU B 1 270 ? 113.342 23.059 -28.093 1.00 22.45 270 LEU B CA 1
ATOM 4238 C C . LEU B 1 270 ? 113.650 21.988 -27.049 1.00 22.84 270 LEU B C 1
ATOM 4239 O O . LEU B 1 270 ? 114.810 21.765 -26.722 1.00 21.45 270 LEU B O 1
ATOM 4244 N N . ALA B 1 271 ? 112.613 21.346 -26.520 1.00 15.50 271 ALA B N 1
ATOM 4245 C CA . ALA B 1 271 ? 112.774 20.306 -25.499 1.00 19.36 271 ALA B CA 1
ATOM 4246 C C . ALA B 1 271 ? 112.262 18.925 -25.947 1.00 19.79 271 ALA B C 1
ATOM 4247 O O . ALA B 1 271 ? 111.818 18.124 -25.120 1.00 17.85 271 ALA B O 1
ATOM 4249 N N . SER B 1 272 ? 112.340 18.643 -27.245 1.00 18.47 272 SER B N 1
ATOM 4250 C CA . SER B 1 272 ? 111.836 17.380 -27.801 1.00 24.12 272 SER B CA 1
ATOM 4251 C C . SER B 1 272 ? 112.511 16.117 -27.236 1.00 25.16 272 SER B C 1
ATOM 4252 O O . SER B 1 272 ? 111.965 15.010 -27.344 1.00 23.69 272 SER B O 1
ATOM 4255 N N . ALA B 1 273 ? 113.690 16.276 -26.646 1.00 20.06 273 ALA B N 1
ATOM 4256 C CA . ALA B 1 273 ? 114.416 15.135 -26.077 1.00 19.04 273 ALA B CA 1
ATOM 4257 C C . ALA B 1 273 ? 114.272 15.071 -24.564 1.00 15.40 273 ALA B C 1
ATOM 4258 O O . ALA B 1 273 ? 114.955 14.295 -23.903 1.00 17.87 273 ALA B O 1
ATOM 4260 N N . ILE B 1 274 ? 113.407 15.906 -24.009 1.00 14.26 274 ILE B N 1
ATOM 4261 C CA . ILE B 1 274 ? 113.216 15.929 -22.560 1.00 18.26 274 ILE B CA 1
ATOM 4262 C C . ILE B 1 274 ? 111.853 15.359 -22.186 1.00 14.87 274 ILE B C 1
ATOM 4263 O O . ILE B 1 274 ? 110.813 15.943 -22.500 1.00 17.72 274 ILE B O 1
ATOM 4268 N N . THR B 1 275 ? 111.861 14.232 -21.493 1.00 15.13 275 THR B N 1
ATOM 4269 C CA . THR B 1 275 ? 110.604 13.615 -21.072 1.00 14.98 275 THR B CA 1
ATOM 4270 C C . THR B 1 275 ? 110.787 12.788 -19.802 1.00 15.49 275 THR B C 1
ATOM 4271 O O . THR B 1 275 ? 111.853 12.201 -19.577 1.00 18.29 275 THR B O 1
ATOM 4275 N N . GLY B 1 276 ? 109.755 12.752 -18.959 1.00 15.91 276 GLY B N 1
ATOM 4276 C CA . GLY B 1 276 ? 109.844 12.062 -17.677 1.00 20.95 276 GLY B CA 1
ATOM 4277 C C . GLY B 1 276 ? 110.663 12.802 -16.629 1.00 18.57 276 GLY B C 1
ATOM 4278 O O . GLY B 1 276 ? 110.946 12.267 -15.548 1.00 17.43 276 GLY B O 1
ATOM 4279 N N . GLU B 1 277 ? 111.041 14.037 -16.941 1.00 17.47 277 GLU B N 1
ATOM 4280 C CA . GLU B 1 277 ? 111.946 14.793 -16.080 1.00 17.23 277 GLU B CA 1
ATOM 4281 C C . GLU B 1 277 ? 111.249 15.458 -14.893 1.00 16.12 277 GLU B C 1
ATOM 4282 O O . GLU B 1 277 ? 110.100 15.887 -15.002 1.00 21.28 277 GLU B O 1
ATOM 4288 N N . THR B 1 278 ? 111.930 15.490 -13.750 1.00 16.27 278 THR B N 1
ATOM 4289 C CA . THR B 1 278 ? 111.548 16.379 -12.655 1.00 20.04 278 THR B CA 1
ATOM 4290 C C . THR B 1 278 ? 112.546 17.530 -12.610 1.00 23.81 278 THR B C 1
ATOM 4291 O O . THR B 1 278 ? 113.689 17.350 -12.199 1.00 25.52 278 THR B O 1
ATOM 4295 N N . LEU B 1 279 ? 112.107 18.699 -13.062 1.00 13.26 279 LEU B N 1
ATOM 4296 C CA . LEU B 1 279 ? 112.969 19.875 -13.148 1.00 14.04 279 LEU B CA 1
ATOM 4297 C C . LEU B 1 279 ? 112.787 20.741 -11.914 1.00 18.59 279 LEU B C 1
ATOM 4298 O O . LEU B 1 279 ? 111.696 21.239 -11.662 1.00 19.20 279 LEU B O 1
ATOM 4303 N N . TYR B 1 280 ? 113.853 20.947 -11.150 1.00 16.97 280 TYR B N 1
ATOM 4304 C CA . TYR B 1 280 ? 113.739 21.832 -10.002 1.00 16.02 280 TYR B CA 1
ATOM 4305 C C . TYR B 1 280 ? 113.898 23.302 -10.370 1.00 18.50 280 TYR B C 1
ATOM 4306 O O . TYR B 1 280 ? 114.888 23.721 -10.991 1.00 16.64 280 TYR B O 1
ATOM 4315 N N . VAL B 1 281 ? 112.905 24.085 -9.977 1.00 15.66 281 VAL B N 1
ATOM 4316 C CA . VAL B 1 281 ? 112.946 25.524 -10.139 1.00 15.25 281 VAL B CA 1
ATOM 4317 C C . VAL B 1 281 ? 112.665 26.088 -8.752 1.00 16.64 281 VAL B C 1
ATOM 4318 O O . VAL B 1 281 ? 111.538 26.451 -8.434 1.00 16.42 281 VAL B O 1
ATOM 4322 N N . ASP B 1 282 ? 113.700 26.105 -7.913 1.00 18.44 282 ASP B N 1
ATOM 4323 C CA . ASP B 1 282 ? 113.554 26.492 -6.512 1.00 13.74 282 ASP B CA 1
ATOM 4324 C C . ASP B 1 282 ? 114.798 27.203 -5.989 1.00 11.87 282 ASP B C 1
ATOM 4325 O O . ASP B 1 282 ? 115.039 27.216 -4.787 1.00 15.06 282 ASP B O 1
ATOM 4330 N N . HIS B 1 283 ? 115.565 27.799 -6.892 1.00 12.81 283 HIS B N 1
ATOM 4331 C CA . HIS B 1 283 ? 116.797 28.522 -6.525 1.00 12.54 283 HIS B CA 1
ATOM 4332 C C . HIS B 1 283 ? 117.873 27.602 -5.914 1.00 19.59 283 HIS B C 1
ATOM 4333 O O . HIS B 1 283 ? 118.816 28.061 -5.254 1.00 16.52 283 HIS B O 1
ATOM 4340 N N . GLY B 1 284 ? 117.712 26.310 -6.154 1.00 18.41 284 GLY B N 1
ATOM 4341 C CA . GLY B 1 284 ? 118.687 25.299 -5.770 1.00 13.97 284 GLY B CA 1
ATOM 4342 C C . GLY B 1 284 ? 118.557 24.761 -4.352 1.00 16.05 284 GLY B C 1
ATOM 4343 O O . GLY B 1 284 ? 119.418 23.991 -3.912 1.00 17.50 284 GLY B O 1
ATOM 4344 N N . ALA B 1 285 ? 117.515 25.165 -3.623 1.00 14.51 285 ALA B N 1
ATOM 4345 C CA . ALA B 1 285 ? 117.347 24.685 -2.246 1.00 16.89 285 ALA B CA 1
ATOM 4346 C C . ALA B 1 285 ? 117.435 23.162 -2.153 1.00 21.57 285 ALA B C 1
ATOM 4347 O O . ALA B 1 285 ? 118.051 22.614 -1.232 1.00 17.22 285 ALA B O 1
ATOM 4349 N N . ASN B 1 286 ? 116.842 22.481 -3.128 1.00 19.91 286 ASN B N 1
ATOM 4350 C CA . ASN B 1 286 ? 116.784 21.019 -3.102 1.00 19.61 286 ASN B CA 1
ATOM 4351 C C . ASN B 1 286 ? 118.131 20.302 -3.066 1.00 21.05 286 ASN B C 1
ATOM 4352 O O . ASN B 1 286 ? 118.193 19.166 -2.619 1.00 17.77 286 ASN B O 1
ATOM 4357 N N . VAL B 1 287 ? 119.203 20.947 -3.530 1.00 19.61 287 VAL B N 1
ATOM 4358 C CA . VAL B 1 287 ? 120.499 20.265 -3.584 1.00 16.59 287 VAL B CA 1
ATOM 4359 C C . VAL B 1 287 ? 121.244 20.332 -2.246 1.00 17.17 287 VAL B C 1
ATOM 4360 O O . VAL B 1 287 ? 122.230 19.633 -2.055 1.00 18.03 287 VAL B O 1
ATOM 4364 N N . MET B 1 288 ? 120.743 21.137 -1.310 1.00 16.89 288 MET B N 1
ATOM 4365 C CA . MET B 1 288 ? 121.415 21.302 -0.021 1.00 17.57 288 MET B CA 1
ATOM 4366 C C . MET B 1 288 ? 121.342 20.064 0.879 1.00 16.28 288 MET B C 1
ATOM 4367 O O . MET B 1 288 ? 120.321 19.368 0.935 1.00 15.88 288 MET B O 1
ATOM 4372 N N . GLY B 1 289 ? 122.440 19.790 1.576 1.00 17.91 289 GLY B N 1
ATOM 4373 C CA . GLY B 1 289 ? 122.552 18.621 2.433 1.00 20.68 289 GLY B CA 1
ATOM 4374 C C . GLY B 1 289 ? 122.375 18.897 3.917 1.00 24.62 289 GLY B C 1
ATOM 4375 O O . GLY B 1 289 ? 122.327 17.969 4.724 1.00 23.30 289 GLY B O 1
ATOM 4376 N N . ILE B 1 290 ? 122.289 20.174 4.277 1.00 20.17 290 ILE B N 1
ATOM 4377 C CA . ILE B 1 290 ? 122.014 20.581 5.649 1.00 16.99 290 ILE B CA 1
ATOM 4378 C C . ILE B 1 290 ? 121.238 21.883 5.567 1.00 17.39 290 ILE B C 1
ATOM 4379 O O . ILE B 1 290 ? 121.131 22.477 4.495 1.00 20.50 290 ILE B O 1
ATOM 4384 N N . GLY B 1 291 ? 120.718 22.328 6.702 1.00 26.03 291 GLY B N 1
ATOM 4385 C CA . GLY B 1 291 ? 119.945 23.558 6.751 1.00 29.53 291 GLY B CA 1
ATOM 4386 C C . GLY B 1 291 ? 120.808 24.769 7.035 1.00 31.28 291 GLY B C 1
ATOM 4387 O O . GLY B 1 291 ? 121.995 24.640 7.333 1.00 26.46 291 GLY B O 1
ATOM 4388 N N . PRO B 1 292 ? 120.208 25.966 6.939 1.00 33.28 292 PRO B N 1
ATOM 4389 C CA . PRO B 1 292 ? 120.868 27.252 7.177 1.00 40.40 292 PRO B CA 1
ATOM 4390 C C . PRO B 1 292 ? 121.395 27.347 8.601 1.00 51.64 292 PRO B C 1
ATOM 4391 O O . PRO B 1 292 ? 122.386 28.043 8.847 1.00 55.33 292 PRO B O 1
ATOM 4395 N N . GLU B 1 293 ? 120.733 26.646 9.519 1.00 53.04 293 GLU B N 1
ATOM 4396 C CA . GLU B 1 293 ? 121.074 26.680 10.938 1.00 59.01 293 GLU B CA 1
ATOM 4397 C C . GLU B 1 293 ? 122.563 26.442 11.191 1.00 57.79 293 GLU B C 1
ATOM 4398 O O . GLU B 1 293 ? 123.113 26.916 12.183 1.00 60.05 293 GLU B O 1
ATOM 4400 N N . MET B 1 294 ? 123.209 25.713 10.287 1.00 57.42 294 MET B N 1
ATOM 4401 C CA . MET B 1 294 ? 124.647 25.496 10.366 1.00 58.71 294 MET B CA 1
ATOM 4402 C C . MET B 1 294 ? 125.382 26.487 9.466 1.00 63.19 294 MET B C 1
ATOM 4403 O O . MET B 1 294 ? 125.484 27.671 9.800 1.00 72.14 294 MET B O 1
ATOM 4408 N N . PHE B 1 295 ? 125.881 25.995 8.331 1.00 55.39 295 PHE B N 1
ATOM 4409 C CA . PHE B 1 295 ? 126.631 26.799 7.354 1.00 51.81 295 PHE B CA 1
ATOM 4410 C C . PHE B 1 295 ? 127.946 27.361 7.906 1.00 57.34 295 PHE B C 1
ATOM 4411 O O . PHE B 1 295 ? 128.882 27.628 7.150 1.00 54.27 295 PHE B O 1
ATOM 4419 N N . MET C 1 1 ? 106.181 37.915 -27.721 1.00 38.27 1 MET C N 1
ATOM 4420 C CA . MET C 1 1 ? 107.066 36.795 -28.016 1.00 33.34 1 MET C CA 1
ATOM 4421 C C . MET C 1 1 ? 107.864 36.395 -26.775 1.00 27.98 1 MET C C 1
ATOM 4422 O O . MET C 1 1 ? 108.015 37.183 -25.840 1.00 30.57 1 MET C O 1
ATOM 4424 N N . LEU C 1 2 ? 108.356 35.161 -26.763 1.00 31.81 2 LEU C N 1
ATOM 4425 C CA . LEU C 1 2 ? 109.199 34.682 -25.679 1.00 27.60 2 LEU C CA 1
ATOM 4426 C C . LEU C 1 2 ? 110.532 34.228 -26.251 1.00 30.86 2 LEU C C 1
ATOM 4427 O O . LEU C 1 2 ? 110.622 33.160 -26.856 1.00 27.72 2 LEU C O 1
ATOM 4432 N N . LYS C 1 3 ? 111.560 35.049 -26.061 1.00 27.11 3 LYS C N 1
ATOM 4433 C CA . LYS C 1 3 ? 112.886 34.770 -26.602 1.00 30.82 3 LYS C CA 1
ATOM 4434 C C . LYS C 1 3 ? 113.872 34.281 -25.545 1.00 28.59 3 LYS C C 1
ATOM 4435 O O . LYS C 1 3 ? 113.846 34.730 -24.400 1.00 26.67 3 LYS C O 1
ATOM 4441 N N . ILE C 1 4 ? 114.729 33.344 -25.940 1.00 20.92 4 ILE C N 1
ATOM 4442 C CA . ILE C 1 4 ? 115.928 33.025 -25.191 1.00 24.32 4 ILE C CA 1
ATOM 4443 C C . ILE C 1 4 ? 116.970 33.960 -25.779 1.00 28.77 4 ILE C C 1
ATOM 4444 O O . ILE C 1 4 ? 117.532 33.691 -26.840 1.00 28.61 4 ILE C O 1
ATOM 4449 N N . ASP C 1 5 ? 117.179 35.081 -25.101 1.00 27.98 5 ASP C N 1
ATOM 4450 C CA . ASP C 1 5 ? 117.948 36.193 -25.648 1.00 25.40 5 ASP C CA 1
ATOM 4451 C C . ASP C 1 5 ? 119.320 36.328 -24.972 1.00 29.24 5 ASP C C 1
ATOM 4452 O O . ASP C 1 5 ? 119.420 36.824 -23.846 1.00 30.40 5 ASP C O 1
ATOM 4457 N N . LEU C 1 6 ? 120.371 35.901 -25.672 1.00 24.87 6 LEU C N 1
ATOM 4458 C CA . LEU C 1 6 ? 121.738 36.025 -25.165 1.00 24.78 6 LEU C CA 1
ATOM 4459 C C . LEU C 1 6 ? 122.557 37.117 -25.885 1.00 22.57 6 LEU C C 1
ATOM 4460 O O . LEU C 1 6 ? 123.796 37.079 -25.912 1.00 23.61 6 LEU C O 1
ATOM 4465 N N . THR C 1 7 ? 121.862 38.108 -26.439 1.00 26.31 7 THR C N 1
ATOM 4466 C CA . THR C 1 7 ? 122.514 39.196 -27.172 1.00 31.60 7 THR C CA 1
ATOM 4467 C C . THR C 1 7 ? 123.539 39.938 -26.316 1.00 26.60 7 THR C C 1
ATOM 4468 O O . THR C 1 7 ? 123.259 40.325 -25.182 1.00 26.00 7 THR C O 1
ATOM 4472 N N . GLY C 1 8 ? 124.731 40.123 -26.863 1.00 33.58 8 GLY C N 1
ATOM 4473 C CA . GLY C 1 8 ? 125.789 40.812 -26.150 1.00 31.22 8 GLY C CA 1
ATOM 4474 C C . GLY C 1 8 ? 126.444 39.994 -25.047 1.00 28.15 8 GLY C C 1
ATOM 4475 O O . GLY C 1 8 ? 127.394 40.458 -24.423 1.00 33.53 8 GLY C O 1
ATOM 4476 N N . LYS C 1 9 ? 125.945 38.786 -24.786 1.00 22.57 9 LYS C N 1
ATOM 4477 C CA . LYS C 1 9 ? 126.562 37.949 -23.762 1.00 21.36 9 LYS C CA 1
ATOM 4478 C C . LYS C 1 9 ? 127.768 37.216 -24.350 1.00 30.03 9 LYS C C 1
ATOM 4479 O O . LYS C 1 9 ? 127.758 36.834 -25.521 1.00 29.76 9 LYS C O 1
ATOM 4485 N N . ILE C 1 10 ? 128.808 37.039 -23.541 1.00 24.56 10 ILE C N 1
ATOM 4486 C CA . ILE C 1 10 ? 130.024 36.392 -24.007 1.00 21.60 10 ILE C CA 1
ATOM 4487 C C . ILE C 1 10 ? 130.145 35.047 -23.342 1.00 21.22 10 ILE C C 1
ATOM 4488 O O . ILE C 1 10 ? 130.163 34.947 -22.111 1.00 18.00 10 ILE C O 1
ATOM 4493 N N . ALA C 1 11 ? 130.210 34.016 -24.175 1.00 20.42 11 ALA C N 1
ATOM 4494 C CA . ALA C 1 11 ? 130.294 32.649 -23.705 1.00 20.41 11 ALA C CA 1
ATOM 4495 C C . ALA C 1 11 ? 131.663 32.081 -24.026 1.00 23.11 11 ALA C C 1
ATOM 4496 O O . ALA C 1 11 ? 132.200 32.307 -25.116 1.00 19.73 11 ALA C O 1
ATOM 4498 N N . PHE C 1 12 ? 132.234 31.365 -23.063 1.00 17.84 12 PHE C N 1
ATOM 4499 C CA . PHE C 1 12 ? 133.459 30.618 -23.300 1.00 20.03 12 PHE C CA 1
ATOM 4500 C C . PHE C 1 12 ? 133.120 29.141 -23.266 1.00 16.84 12 PHE C C 1
ATOM 4501 O O . PHE C 1 12 ? 132.596 28.633 -22.273 1.00 22.66 12 PHE C O 1
ATOM 4509 N N . ILE C 1 13 ? 133.397 28.455 -24.368 1.00 20.40 13 ILE C N 1
ATOM 4510 C CA . ILE C 1 13 ? 133.066 27.045 -24.469 1.00 16.51 13 ILE C CA 1
ATOM 4511 C C . ILE C 1 13 ? 134.340 26.222 -24.516 1.00 20.93 13 ILE C C 1
ATOM 4512 O O . ILE C 1 13 ? 135.090 26.283 -25.492 1.00 21.94 13 ILE C O 1
ATOM 4517 N N . ALA C 1 14 ? 134.576 25.468 -23.446 1.00 18.03 14 ALA C N 1
ATOM 4518 C CA . ALA C 1 14 ? 135.756 24.629 -23.315 1.00 14.83 14 ALA C CA 1
ATOM 4519 C C . ALA C 1 14 ? 135.462 23.222 -23.822 1.00 19.26 14 ALA C C 1
ATOM 4520 O O . ALA C 1 14 ? 134.707 22.474 -23.190 1.00 21.71 14 ALA C O 1
ATOM 4522 N N . GLY C 1 15 ? 136.032 22.883 -24.975 1.00 21.80 15 GLY C N 1
ATOM 4523 C CA . GLY C 1 15 ? 135.920 21.545 -25.525 1.00 26.41 15 GLY C CA 1
ATOM 4524 C C . GLY C 1 15 ? 135.252 21.416 -26.887 1.00 31.84 15 GLY C C 1
ATOM 4525 O O . GLY C 1 15 ? 134.401 20.548 -27.069 1.00 36.06 15 GLY C O 1
ATOM 4526 N N . ILE C 1 16 ? 135.628 22.258 -27.848 1.00 20.45 16 ILE C N 1
ATOM 4527 C CA . ILE C 1 16 ? 135.159 22.081 -29.227 1.00 16.83 16 ILE C CA 1
ATOM 4528 C C . ILE C 1 16 ? 136.300 21.606 -30.131 1.00 26.28 16 ILE C C 1
ATOM 4529 O O . ILE C 1 16 ? 137.241 22.355 -30.409 1.00 24.09 16 ILE C O 1
ATOM 4534 N N . GLY C 1 17 ? 136.214 20.352 -30.573 1.00 21.75 17 GLY C N 1
ATOM 4535 C CA . GLY C 1 17 ? 137.269 19.736 -31.356 1.00 25.50 17 GLY C CA 1
ATOM 4536 C C . GLY C 1 17 ? 136.954 19.531 -32.823 1.00 23.75 17 GLY C C 1
ATOM 4537 O O . GLY C 1 17 ? 137.845 19.288 -33.640 1.00 23.58 17 GLY C O 1
ATOM 4538 N N . ASP C 1 18 ? 135.671 19.601 -33.146 1.00 19.81 18 ASP C N 1
ATOM 4539 C CA . ASP C 1 18 ? 135.190 19.531 -34.518 1.00 23.51 18 ASP C CA 1
ATOM 4540 C C . ASP C 1 18 ? 133.711 19.861 -34.460 1.00 25.18 18 ASP C C 1
ATOM 4541 O O . ASP C 1 18 ? 133.237 20.379 -33.447 1.00 20.27 18 ASP C O 1
ATOM 4546 N N . ASP C 1 19 ? 132.979 19.529 -35.515 1.00 25.77 19 ASP C N 1
ATOM 4547 C CA . ASP C 1 19 ? 131.554 19.849 -35.562 1.00 24.82 19 ASP C CA 1
ATOM 4548 C C . ASP C 1 19 ? 130.654 18.689 -35.136 1.00 22.30 19 ASP C C 1
ATOM 4549 O O . ASP C 1 19 ? 129.434 18.751 -35.320 1.00 25.63 19 ASP C O 1
ATOM 4554 N N . ASN C 1 20 ? 131.239 17.654 -34.538 1.00 20.51 20 ASN C N 1
ATOM 4555 C CA . ASN C 1 20 ? 130.485 16.430 -34.241 1.00 18.82 20 ASN C CA 1
ATOM 4556 C C . ASN C 1 20 ? 130.085 16.180 -32.778 1.00 21.38 20 ASN C C 1
ATOM 4557 O O . ASN C 1 20 ? 129.348 15.234 -32.486 1.00 24.54 20 ASN C O 1
ATOM 4562 N N . GLY C 1 21 ? 130.557 17.008 -31.857 1.00 17.41 21 GLY C N 1
ATOM 4563 C CA . GLY C 1 21 ? 130.262 16.777 -30.455 1.00 17.64 21 GLY C CA 1
ATOM 4564 C C . GLY C 1 21 ? 129.201 17.730 -29.924 1.00 20.84 21 GLY C C 1
ATOM 4565 O O . GLY C 1 21 ? 128.574 18.479 -30.683 1.00 19.04 21 GLY C O 1
ATOM 4566 N N . TYR C 1 22 ? 129.005 17.700 -28.611 1.00 15.97 22 TYR C N 1
ATOM 4567 C CA . TYR C 1 22 ? 128.034 18.576 -27.960 1.00 16.00 22 TYR C CA 1
ATOM 4568 C C . TYR C 1 22 ? 128.527 20.015 -27.850 1.00 19.23 22 TYR C C 1
ATOM 4569 O O . TYR C 1 22 ? 127.721 20.950 -27.837 1.00 20.44 22 TYR C O 1
ATOM 4578 N N . GLY C 1 23 ? 129.846 20.198 -27.776 1.00 17.98 23 GLY C N 1
ATOM 4579 C CA . GLY C 1 23 ? 130.406 21.540 -27.694 1.00 14.76 23 GLY C CA 1
ATOM 4580 C C . GLY C 1 23 ? 129.951 22.381 -28.880 1.00 15.63 23 GLY C C 1
ATOM 4581 O O . GLY C 1 23 ? 129.464 23.512 -28.720 1.00 17.37 23 GLY C O 1
ATOM 4582 N N . TRP C 1 24 ? 130.095 21.819 -30.078 1.00 16.78 24 TRP C N 1
ATOM 4583 C CA . TRP C 1 24 ? 129.684 22.512 -31.293 1.00 18.11 24 TRP C CA 1
ATOM 4584 C C . TRP C 1 24 ? 128.174 22.772 -31.289 1.00 21.53 24 TRP C C 1
ATOM 4585 O O . TRP C 1 24 ? 127.724 23.870 -31.640 1.00 24.18 24 TRP C O 1
ATOM 4596 N N . GLY C 1 25 ? 127.391 21.771 -30.882 1.00 19.53 25 GLY C N 1
ATOM 4597 C CA . GLY C 1 25 ? 125.942 21.922 -30.829 1.00 23.95 25 GLY C CA 1
ATOM 4598 C C . GLY C 1 25 ? 125.510 23.038 -29.893 1.00 21.69 25 GLY C C 1
ATOM 4599 O O . GLY C 1 25 ? 124.618 23.836 -30.209 1.00 22.05 25 GLY C O 1
ATOM 4600 N N . ILE C 1 26 ? 126.154 23.094 -28.732 1.00 17.69 26 ILE C N 1
ATOM 4601 C CA . ILE C 1 26 ? 125.928 24.158 -27.761 1.00 19.19 26 ILE C CA 1
ATOM 4602 C C . ILE C 1 26 ? 126.317 25.517 -28.349 1.00 19.89 26 ILE C C 1
ATOM 4603 O O . ILE C 1 26 ? 125.575 26.495 -28.216 1.00 19.60 26 ILE C O 1
ATOM 4608 N N . ALA C 1 27 ? 127.464 25.570 -29.024 1.00 20.23 27 ALA C N 1
ATOM 4609 C CA . ALA C 1 27 ? 127.907 26.810 -29.667 1.00 20.11 27 ALA C CA 1
ATOM 4610 C C . ALA C 1 27 ? 126.877 27.340 -30.662 1.00 22.26 27 ALA C C 1
ATOM 4611 O O . ALA C 1 27 ? 126.526 28.532 -30.651 1.00 20.01 27 ALA C O 1
ATOM 4613 N N . LYS C 1 28 ? 126.378 26.454 -31.517 1.00 22.14 28 LYS C N 1
ATOM 4614 C CA . LYS C 1 28 ? 125.378 26.842 -32.508 1.00 22.86 28 LYS C CA 1
ATOM 4615 C C . LYS C 1 28 ? 124.137 27.445 -31.873 1.00 25.56 28 LYS C C 1
ATOM 4616 O O . LYS C 1 28 ? 123.607 28.459 -32.348 1.00 21.58 28 LYS C O 1
ATOM 4622 N N . MET C 1 29 ? 123.654 26.809 -30.806 1.00 24.35 29 MET C N 1
ATOM 4623 C CA . MET C 1 29 ? 122.430 27.274 -30.174 1.00 20.09 29 MET C CA 1
ATOM 4624 C C . MET C 1 29 ? 122.636 28.554 -29.369 1.00 18.64 29 MET C C 1
ATOM 4625 O O . MET C 1 29 ? 121.748 29.407 -29.333 1.00 18.77 29 MET C O 1
ATOM 4630 N N . LEU C 1 30 ? 123.783 28.691 -28.711 1.00 17.15 30 LEU C N 1
ATOM 4631 C CA . LEU C 1 30 ? 124.103 29.962 -28.060 1.00 24.83 30 LEU C CA 1
ATOM 4632 C C . LEU C 1 30 ? 124.203 31.072 -29.105 1.00 27.91 30 LEU C C 1
ATOM 4633 O O . LEU C 1 30 ? 123.736 32.193 -28.885 1.00 21.80 30 LEU C O 1
ATOM 4638 N N . ALA C 1 31 ? 124.809 30.755 -30.246 1.00 21.80 31 ALA C N 1
ATOM 4639 C CA . ALA C 1 31 ? 124.910 31.713 -31.340 1.00 26.66 31 ALA C CA 1
ATOM 4640 C C . ALA C 1 31 ? 123.539 32.111 -31.896 1.00 30.57 31 ALA C C 1
ATOM 4641 O O . ALA C 1 31 ? 123.328 33.269 -32.279 1.00 31.02 31 ALA C O 1
ATOM 4643 N N . GLU C 1 32 ? 122.610 31.156 -31.952 1.00 25.08 32 GLU C N 1
ATOM 4644 C CA . GLU C 1 32 ? 121.255 31.463 -32.389 1.00 24.36 32 GLU C CA 1
ATOM 4645 C C . GLU C 1 32 ? 120.669 32.493 -31.440 1.00 27.02 32 GLU C C 1
ATOM 4646 O O . GLU C 1 32 ? 120.005 33.436 -31.863 1.00 24.07 32 GLU C O 1
ATOM 4652 N N . ALA C 1 33 ? 120.941 32.317 -30.152 1.00 23.00 33 ALA C N 1
ATOM 4653 C CA . ALA C 1 33 ? 120.363 33.176 -29.128 1.00 22.48 33 ALA C CA 1
ATOM 4654 C C . ALA C 1 33 ? 121.032 34.553 -29.056 1.00 24.57 33 ALA C C 1
ATOM 4655 O O . ALA C 1 33 ? 120.584 35.435 -28.311 1.00 25.40 33 ALA C O 1
ATOM 4657 N N . GLY C 1 34 ? 122.092 34.736 -29.839 1.00 30.70 34 GLY C N 1
ATOM 4658 C CA . GLY C 1 34 ? 122.728 36.035 -29.968 1.00 27.87 34 GLY C CA 1
ATOM 4659 C C . GLY C 1 34 ? 124.058 36.191 -29.257 1.00 25.22 34 GLY C C 1
ATOM 4660 O O . GLY C 1 34 ? 124.626 37.279 -29.256 1.00 26.36 34 GLY C O 1
ATOM 4661 N N . ALA C 1 35 ? 124.565 35.106 -28.674 1.00 22.32 35 ALA C N 1
ATOM 4662 C CA . ALA C 1 35 ? 125.814 35.137 -27.904 1.00 27.01 35 ALA C CA 1
ATOM 4663 C C . ALA C 1 35 ? 127.066 35.242 -28.767 1.00 27.12 35 ALA C C 1
ATOM 4664 O O . ALA C 1 35 ? 127.117 34.730 -29.884 1.00 23.05 35 ALA C O 1
ATOM 4666 N N . THR C 1 36 ? 128.072 35.923 -28.231 1.00 25.39 36 THR C N 1
ATOM 4667 C CA . THR C 1 36 ? 129.396 35.920 -28.817 1.00 26.10 36 THR C CA 1
ATOM 4668 C C . THR C 1 36 ? 130.091 34.684 -28.282 1.00 24.39 36 THR C C 1
ATOM 4669 O O . THR C 1 36 ? 129.994 34.384 -27.095 1.00 22.27 36 THR C O 1
ATOM 4673 N N . ILE C 1 37 ? 130.775 33.966 -29.159 1.00 21.81 37 ILE C N 1
ATOM 4674 C CA . ILE C 1 37 ? 131.365 32.682 -28.791 1.00 19.26 37 ILE C CA 1
ATOM 4675 C C . ILE C 1 37 ? 132.895 32.696 -28.744 1.00 21.85 37 ILE C C 1
ATOM 4676 O O . ILE C 1 37 ? 133.552 33.011 -29.740 1.00 22.74 37 ILE C O 1
ATOM 4681 N N . LEU C 1 38 ? 133.452 32.351 -27.585 1.00 26.48 38 LEU C N 1
ATOM 4682 C CA . LEU C 1 38 ? 134.889 32.084 -27.460 1.00 27.35 38 LEU C CA 1
ATOM 4683 C C . LEU C 1 38 ? 135.075 30.591 -27.251 1.00 18.86 38 LEU C C 1
ATOM 4684 O O . LEU C 1 38 ? 134.282 29.951 -26.555 1.00 19.96 38 LEU C O 1
ATOM 4689 N N . VAL C 1 39 ? 136.132 30.035 -27.834 1.00 23.90 39 VAL C N 1
ATOM 4690 C CA . VAL C 1 39 ? 136.328 28.590 -27.807 1.00 22.11 39 VAL C CA 1
ATOM 4691 C C . VAL C 1 39 ? 137.680 28.199 -27.226 1.00 25.69 39 VAL C C 1
ATOM 4692 O O . VAL C 1 39 ? 138.692 28.849 -27.498 1.00 19.38 39 VAL C O 1
ATOM 4696 N N . GLY C 1 40 ? 137.686 27.147 -26.412 1.00 21.58 40 GLY C N 1
ATOM 4697 C CA . GLY C 1 40 ? 138.917 26.522 -25.962 1.00 22.88 40 GLY C CA 1
ATOM 4698 C C . GLY C 1 40 ? 139.007 25.162 -26.627 1.00 21.31 40 GLY C C 1
ATOM 4699 O O . GLY C 1 40 ? 138.076 24.358 -26.520 1.00 23.79 40 GLY C O 1
ATOM 4700 N N . THR C 1 41 ? 140.112 24.917 -27.331 1.00 20.70 41 THR C N 1
ATOM 4701 C CA . THR C 1 41 ? 140.305 23.681 -28.077 1.00 24.73 41 THR C CA 1
ATOM 4702 C C . THR C 1 41 ? 141.563 22.962 -27.593 1.00 21.28 41 THR C C 1
ATOM 4703 O O . THR C 1 41 ? 142.615 23.585 -27.440 1.00 20.11 41 THR C O 1
ATOM 4707 N N . TRP C 1 42 ? 141.444 21.662 -27.352 1.00 22.13 42 TRP C N 1
ATOM 4708 C CA . TRP C 1 42 ? 142.554 20.862 -26.826 1.00 21.37 42 TRP C CA 1
ATOM 4709 C C . TRP C 1 42 ? 143.814 21.007 -27.682 1.00 21.92 42 TRP C C 1
ATOM 4710 O O . TRP C 1 42 ? 143.765 20.860 -28.903 1.00 19.29 42 TRP C O 1
ATOM 4721 N N . VAL C 1 43 ? 144.937 21.302 -27.025 1.00 20.67 43 VAL C N 1
ATOM 4722 C CA . VAL C 1 43 ? 146.207 21.548 -27.714 1.00 26.31 43 VAL C CA 1
ATOM 4723 C C . VAL C 1 43 ? 146.502 20.596 -28.880 1.00 30.26 43 VAL C C 1
ATOM 4724 O O . VAL C 1 43 ? 146.749 21.072 -29.985 1.00 23.80 43 VAL C O 1
ATOM 4728 N N . PRO C 1 44 ? 146.427 19.264 -28.655 1.00 22.57 44 PRO C N 1
ATOM 4729 C CA . PRO C 1 44 ? 146.814 18.302 -29.702 1.00 23.67 44 PRO C CA 1
ATOM 4730 C C . PRO C 1 44 ? 145.992 18.378 -30.987 1.00 26.07 44 PRO C C 1
ATOM 4731 O O . PRO C 1 44 ? 146.459 17.931 -32.038 1.00 20.84 44 PRO C O 1
ATOM 4735 N N . ILE C 1 45 ? 144.783 18.927 -30.908 1.00 26.34 45 ILE C N 1
ATOM 4736 C CA . ILE C 1 45 ? 143.941 19.001 -32.093 1.00 29.54 45 ILE C CA 1
ATOM 4737 C C . ILE C 1 45 ? 143.589 20.436 -32.449 1.00 27.31 45 ILE C C 1
ATOM 4738 O O . ILE C 1 45 ? 142.759 20.671 -33.328 1.00 27.82 45 ILE C O 1
ATOM 4743 N N . TYR C 1 46 ? 144.226 21.387 -31.773 1.00 23.26 46 TYR C N 1
ATOM 4744 C CA . TYR C 1 46 ? 143.994 22.812 -32.026 1.00 25.15 46 TYR C CA 1
ATOM 4745 C C . TYR C 1 46 ? 144.297 23.259 -33.460 1.00 27.61 46 TYR C C 1
ATOM 4746 O O . TYR C 1 46 ? 143.477 23.944 -34.098 1.00 25.88 46 TYR C O 1
ATOM 4755 N N . LYS C 1 47 ? 145.469 22.890 -33.964 1.00 23.68 47 LYS C N 1
ATOM 4756 C CA . LYS C 1 47 ? 145.845 23.285 -35.315 1.00 30.06 47 LYS C CA 1
ATOM 4757 C C . LYS C 1 47 ? 144.920 22.626 -36.322 1.00 27.09 47 LYS C C 1
ATOM 4758 O O . LYS C 1 47 ? 144.456 23.269 -37.262 1.00 29.03 47 LYS C O 1
ATOM 4764 N N . ILE C 1 48 ? 144.651 21.341 -36.108 1.00 23.65 48 ILE C N 1
ATOM 4765 C CA . ILE C 1 48 ? 143.791 20.570 -36.996 1.00 26.84 48 ILE C CA 1
ATOM 4766 C C . ILE C 1 48 ? 142.398 21.192 -37.084 1.00 26.81 48 ILE C C 1
ATOM 4767 O O . ILE C 1 48 ? 141.872 21.402 -38.179 1.00 28.59 48 ILE C O 1
ATOM 4772 N N . PHE C 1 49 ? 141.825 21.508 -35.924 1.00 24.89 49 PHE C N 1
ATOM 4773 C CA . PHE C 1 49 ? 140.515 22.156 -35.836 1.00 26.24 49 PHE C CA 1
ATOM 4774 C C . PHE C 1 49 ? 140.487 23.504 -36.561 1.00 30.28 49 PHE C C 1
ATOM 4775 O O . PHE C 1 49 ? 139.604 23.767 -37.383 1.00 30.61 49 PHE C O 1
ATOM 4783 N N . SER C 1 50 ? 141.461 24.351 -36.249 1.00 26.57 50 SER C N 1
ATOM 4784 C CA . SER C 1 50 ? 141.553 25.678 -36.846 1.00 30.44 50 SER C CA 1
ATOM 4785 C C . SER C 1 50 ? 141.697 25.623 -38.357 1.00 30.33 50 SER C C 1
ATOM 4786 O O . SER C 1 50 ? 141.050 26.386 -39.075 1.00 34.07 50 SER C O 1
ATOM 4789 N N . GLN C 1 51 ? 142.539 24.716 -38.839 1.00 34.05 51 GLN C N 1
ATOM 4790 C CA . GLN C 1 51 ? 142.785 24.603 -40.270 1.00 38.06 51 GLN C CA 1
ATOM 4791 C C . GLN C 1 51 ? 141.573 24.053 -41.020 1.00 34.78 51 GLN C C 1
ATOM 4792 O O . GLN C 1 51 ? 141.308 24.447 -42.154 1.00 44.35 51 GLN C O 1
ATOM 4798 N N . SER C 1 52 ? 140.831 23.151 -40.388 1.00 26.87 52 SER C N 1
ATOM 4799 C CA . SER C 1 52 ? 139.631 22.610 -41.008 1.00 26.05 52 SER C CA 1
ATOM 4800 C C . SER C 1 52 ? 138.578 23.710 -41.098 1.00 28.30 52 SER C C 1
ATOM 4801 O O . SER C 1 52 ? 137.866 23.831 -42.093 1.00 31.49 52 SER C O 1
ATOM 4804 N N . LEU C 1 53 ? 138.505 24.517 -40.048 1.00 28.38 53 LEU C N 1
ATOM 4805 C CA . LEU C 1 53 ? 137.532 25.596 -39.973 1.00 28.71 53 LEU C CA 1
ATOM 4806 C C . LEU C 1 53 ? 137.811 26.622 -41.070 1.00 35.72 53 LEU C C 1
ATOM 4807 O O . LEU C 1 53 ? 136.885 27.130 -41.704 1.00 36.76 53 LEU C O 1
ATOM 4812 N N . GLU C 1 54 ? 139.092 26.912 -41.290 1.00 33.96 54 GLU C N 1
ATOM 4813 C CA . GLU C 1 54 ? 139.514 27.899 -42.280 1.00 36.21 54 GLU C CA 1
ATOM 4814 C C . GLU C 1 54 ? 139.315 27.434 -43.716 1.00 38.91 54 GLU C C 1
ATOM 4815 O O . GLU C 1 54 ? 139.124 28.247 -44.606 1.00 37.77 54 GLU C O 1
ATOM 4821 N N . LEU C 1 55 ? 139.389 26.132 -43.954 1.00 36.49 55 LEU C N 1
ATOM 4822 C CA . LEU C 1 55 ? 139.244 25.620 -45.311 1.00 34.81 55 LEU C CA 1
ATOM 4823 C C . LEU C 1 55 ? 137.777 25.432 -45.695 1.00 36.59 55 LEU C C 1
ATOM 4824 O O . LEU C 1 55 ? 137.474 25.006 -46.812 1.00 35.80 55 LEU C O 1
ATOM 4829 N N . GLY C 1 56 ? 136.878 25.755 -44.765 1.00 34.88 56 GLY C N 1
ATOM 4830 C CA . GLY C 1 56 ? 135.444 25.671 -44.998 1.00 33.70 56 GLY C CA 1
ATOM 4831 C C . GLY C 1 56 ? 134.841 24.294 -44.777 1.00 36.67 56 GLY C C 1
ATOM 4832 O O . GLY C 1 56 ? 133.704 24.039 -45.178 1.00 38.83 56 GLY C O 1
ATOM 4833 N N . LYS C 1 57 ? 135.594 23.413 -44.124 1.00 37.65 57 LYS C N 1
ATOM 4834 C CA . LYS C 1 57 ? 135.193 22.018 -43.953 1.00 37.80 57 LYS C CA 1
ATOM 4835 C C . LYS C 1 57 ? 133.991 21.838 -43.026 1.00 35.08 57 LYS C C 1
ATOM 4836 O O . LYS C 1 57 ? 133.325 20.804 -43.060 1.00 34.03 57 LYS C O 1
ATOM 4842 N N . PHE C 1 58 ? 133.730 22.835 -42.190 1.00 29.57 58 PHE C N 1
ATOM 4843 C CA . PHE C 1 58 ? 132.622 22.770 -41.244 1.00 28.21 58 PHE C CA 1
ATOM 4844 C C . PHE C 1 58 ? 131.485 23.708 -41.643 1.00 30.36 58 PHE C C 1
ATOM 4845 O O . PHE C 1 58 ? 130.556 23.924 -40.864 1.00 30.04 58 PHE C O 1
ATOM 4853 N N . ASN C 1 59 ? 131.564 24.270 -42.843 1.00 30.98 59 ASN C N 1
ATOM 4854 C CA . ASN C 1 59 ? 130.650 25.346 -43.230 1.00 30.25 59 ASN C CA 1
ATOM 4855 C C . ASN C 1 59 ? 129.177 24.938 -43.265 1.00 36.39 59 ASN C C 1
ATOM 4856 O O . ASN C 1 59 ? 128.296 25.722 -42.889 1.00 32.36 59 ASN C O 1
ATOM 4861 N N . ALA C 1 60 ? 128.915 23.706 -43.693 1.00 37.12 60 ALA C N 1
ATOM 4862 C CA . ALA C 1 60 ? 127.565 23.154 -43.653 1.00 37.76 60 ALA C CA 1
ATOM 4863 C C . ALA C 1 60 ? 127.031 23.112 -42.218 1.00 33.81 60 ALA C C 1
ATOM 4864 O O . ALA C 1 60 ? 125.834 23.256 -41.988 1.00 37.40 60 ALA C O 1
ATOM 4866 N N . SER C 1 61 ? 127.930 22.928 -41.257 1.00 32.60 61 SER C N 1
ATOM 4867 C CA . SER C 1 61 ? 127.549 22.850 -39.853 1.00 29.52 61 SER C CA 1
ATOM 4868 C C . SER C 1 61 ? 127.442 24.217 -39.185 1.00 31.39 61 SER C C 1
ATOM 4869 O O . SER C 1 61 ? 127.019 24.313 -38.033 1.00 30.10 61 SER C O 1
ATOM 4872 N N . ARG C 1 62 ? 127.826 25.270 -39.901 1.00 31.53 62 ARG C N 1
ATOM 4873 C CA . ARG C 1 62 ? 127.851 26.615 -39.325 1.00 28.85 62 ARG C CA 1
ATOM 4874 C C . ARG C 1 62 ? 126.598 27.435 -39.588 1.00 34.09 62 ARG C C 1
ATOM 4875 O O . ARG C 1 62 ? 126.426 28.501 -38.993 1.00 33.88 62 ARG C O 1
ATOM 4883 N N . GLU C 1 63 ? 125.735 26.958 -40.482 1.00 37.21 63 GLU C N 1
ATOM 4884 C CA . GLU C 1 63 ? 124.577 27.735 -40.910 1.00 39.04 63 GLU C CA 1
ATOM 4885 C C . GLU C 1 63 ? 123.595 27.981 -39.769 1.00 39.40 63 GLU C C 1
ATOM 4886 O O . GLU C 1 63 ? 123.043 27.041 -39.194 1.00 40.45 63 GLU C O 1
ATOM 4892 N N . LEU C 1 64 ? 123.397 29.253 -39.437 1.00 41.54 64 LEU C N 1
ATOM 4893 C CA . LEU C 1 64 ? 122.405 29.636 -38.439 1.00 41.44 64 LEU C CA 1
ATOM 4894 C C . LEU C 1 64 ? 121.082 29.961 -39.127 1.00 42.88 64 LEU C C 1
ATOM 4895 O O . LEU C 1 64 ? 121.049 30.249 -40.327 1.00 42.09 64 LEU C O 1
ATOM 4900 N N . SER C 1 65 ? 119.996 29.916 -38.363 1.00 41.69 65 SER C N 1
ATOM 4901 C CA . SER C 1 65 ? 118.659 30.094 -38.921 1.00 44.12 65 SER C CA 1
ATOM 4902 C C . SER C 1 65 ? 118.453 31.483 -39.523 1.00 47.60 65 SER C C 1
ATOM 4903 O O . SER C 1 65 ? 117.575 31.676 -40.370 1.00 49.05 65 SER C O 1
ATOM 4906 N N . ASN C 1 66 ? 119.267 32.444 -39.095 1.00 48.09 66 ASN C N 1
ATOM 4907 C CA . ASN C 1 66 ? 119.150 33.819 -39.577 1.00 48.99 66 ASN C CA 1
ATOM 4908 C C . ASN C 1 66 ? 119.923 34.070 -40.872 1.00 51.66 66 ASN C C 1
ATOM 4909 O O . ASN C 1 66 ? 119.972 35.197 -41.364 1.00 51.58 66 ASN C O 1
ATOM 4914 N N . GLY C 1 67 ? 120.539 33.021 -41.410 1.00 54.21 67 GLY C N 1
ATOM 4915 C CA . GLY C 1 67 ? 121.278 33.131 -42.655 1.00 57.34 67 GLY C CA 1
ATOM 4916 C C . GLY C 1 67 ? 122.769 33.360 -42.482 1.00 54.36 67 GLY C C 1
ATOM 4917 O O . GLY C 1 67 ? 123.533 33.280 -43.445 1.00 56.73 67 GLY C O 1
ATOM 4918 N N . GLU C 1 68 ? 123.188 33.643 -41.253 1.00 51.64 68 GLU C N 1
ATOM 4919 C CA . GLU C 1 68 ? 124.601 33.876 -40.963 1.00 48.27 68 GLU C CA 1
ATOM 4920 C C . GLU C 1 68 ? 125.350 32.599 -40.598 1.00 44.09 68 GLU C C 1
ATOM 4921 O O . GLU C 1 68 ? 124.753 31.527 -40.465 1.00 42.56 68 GLU C O 1
ATOM 4927 N N . LEU C 1 69 ? 126.665 32.733 -40.437 1.00 39.66 69 LEU C N 1
ATOM 4928 C CA . LEU C 1 69 ? 127.521 31.616 -40.052 1.00 38.30 69 LEU C CA 1
ATOM 4929 C C . LEU C 1 69 ? 127.894 31.661 -38.584 1.00 35.20 69 LEU C C 1
ATOM 4930 O O . LEU C 1 69 ? 128.179 32.730 -38.040 1.00 35.38 69 LEU C O 1
ATOM 4935 N N . LEU C 1 70 ? 127.873 30.495 -37.947 1.00 31.20 70 LEU C N 1
ATOM 4936 C CA . LEU C 1 70 ? 128.444 30.347 -36.621 1.00 25.94 70 LEU C CA 1
ATOM 4937 C C . LEU C 1 70 ? 129.878 30.854 -36.689 1.00 31.35 70 LEU C C 1
ATOM 4938 O O . LEU C 1 70 ? 130.689 30.355 -37.471 1.00 31.45 70 LEU C O 1
ATOM 4943 N N . THR C 1 71 ? 130.182 31.867 -35.889 1.00 23.32 71 THR C N 1
ATOM 4944 C CA . THR C 1 71 ? 131.499 32.481 -35.929 1.00 27.40 71 THR C CA 1
ATOM 4945 C C . THR C 1 71 ? 132.072 32.567 -34.529 1.00 28.36 71 THR C C 1
ATOM 4946 O O . THR C 1 71 ? 131.373 32.916 -33.580 1.00 28.60 71 THR C O 1
ATOM 4950 N N . PHE C 1 72 ? 133.342 32.199 -34.407 1.00 28.53 72 PHE C N 1
ATOM 4951 C CA . PHE C 1 72 ? 134.051 32.258 -33.139 1.00 28.13 72 PHE C CA 1
ATOM 4952 C C . PHE C 1 72 ? 134.868 33.539 -33.112 1.00 31.58 72 PHE C C 1
ATOM 4953 O O . PHE C 1 72 ? 135.635 33.815 -34.038 1.00 33.08 72 PHE C O 1
ATOM 4961 N N . ALA C 1 73 ? 134.693 34.325 -32.056 1.00 30.71 73 ALA C N 1
ATOM 4962 C CA . ALA C 1 73 ? 135.422 35.574 -31.909 1.00 31.93 73 ALA C CA 1
ATOM 4963 C C . ALA C 1 73 ? 136.897 35.289 -31.654 1.00 31.70 73 ALA C C 1
ATOM 4964 O O . ALA C 1 73 ? 137.776 36.046 -32.082 1.00 26.63 73 ALA C O 1
ATOM 4966 N N . LYS C 1 74 ? 137.164 34.184 -30.962 1.00 24.75 74 LYS C N 1
ATOM 4967 C CA . LYS C 1 74 ? 138.529 33.747 -30.715 1.00 29.28 74 LYS C CA 1
ATOM 4968 C C . LYS C 1 74 ? 138.556 32.267 -30.355 1.00 23.01 74 LYS C C 1
ATOM 4969 O O . LYS C 1 74 ? 137.707 31.786 -29.596 1.00 23.58 74 LYS C O 1
ATOM 4975 N N . ILE C 1 75 ? 139.519 31.543 -30.918 1.00 23.18 75 ILE C N 1
ATOM 4976 C CA . ILE C 1 75 ? 139.758 30.159 -30.531 1.00 25.50 75 ILE C CA 1
ATOM 4977 C C . ILE C 1 75 ? 141.085 30.094 -29.798 1.00 18.76 75 ILE C C 1
ATOM 4978 O O . ILE C 1 75 ? 142.104 30.528 -30.336 1.00 23.13 75 ILE C O 1
ATOM 4983 N N . TYR C 1 76 ? 141.063 29.582 -28.569 1.00 20.94 76 TYR C N 1
ATOM 4984 C CA . TYR C 1 76 ? 142.266 29.475 -27.746 1.00 21.99 76 TYR C CA 1
ATOM 4985 C C . TYR C 1 76 ? 142.734 28.023 -27.624 1.00 25.06 76 TYR C C 1
ATOM 4986 O O . TYR C 1 76 ? 141.953 27.155 -27.215 1.00 19.30 76 TYR C O 1
ATOM 4995 N N . PRO C 1 77 ? 144.011 27.763 -27.946 1.00 25.68 77 PRO C N 1
ATOM 4996 C CA . PRO C 1 77 ? 144.579 26.463 -27.587 1.00 28.02 77 PRO C CA 1
ATOM 4997 C C . PRO C 1 77 ? 144.504 26.346 -26.075 1.00 26.07 77 PRO C C 1
ATOM 4998 O O . PRO C 1 77 ? 144.788 27.338 -25.381 1.00 24.19 77 PRO C O 1
ATOM 5002 N N . MET C 1 78 ? 144.108 25.179 -25.577 1.00 20.87 78 MET C N 1
ATOM 5003 C CA . MET C 1 78 ? 143.995 24.957 -24.142 1.00 22.64 78 MET C CA 1
ATOM 5004 C C . MET C 1 78 ? 144.310 23.518 -23.752 1.00 23.85 78 MET C C 1
ATOM 5005 O O . MET C 1 78 ? 144.092 22.576 -24.521 1.00 24.41 78 MET C O 1
ATOM 5010 N N . ASP C 1 79 ? 144.868 23.357 -22.563 1.00 22.72 79 ASP C N 1
ATOM 5011 C CA . ASP C 1 79 ? 144.879 22.055 -21.932 1.00 21.99 79 ASP C CA 1
ATOM 5012 C C . ASP C 1 79 ? 144.478 22.263 -20.484 1.00 25.54 79 ASP C C 1
ATOM 5013 O O . ASP C 1 79 ? 145.245 22.811 -19.691 1.00 22.28 79 ASP C O 1
ATOM 5018 N N . ALA C 1 80 ? 143.272 21.809 -20.149 1.00 22.29 80 ALA C N 1
ATOM 5019 C CA . ALA C 1 80 ? 142.663 22.103 -18.857 1.00 21.52 80 ALA C CA 1
ATOM 5020 C C . ALA C 1 80 ? 143.174 21.175 -17.767 1.00 21.33 80 ALA C C 1
ATOM 5021 O O . ALA C 1 80 ? 142.661 21.193 -16.649 1.00 25.62 80 ALA C O 1
ATOM 5023 N N . SER C 1 81 ? 144.178 20.364 -18.103 1.00 22.60 81 SER C N 1
ATOM 5024 C CA . SER C 1 81 ? 144.882 19.550 -17.127 1.00 21.91 81 SER C CA 1
ATOM 5025 C C . SER C 1 81 ? 145.883 20.407 -16.368 1.00 18.73 81 SER C C 1
ATOM 5026 O O . SER C 1 81 ? 146.358 20.014 -15.304 1.00 20.27 81 SER C O 1
ATOM 5029 N N . PHE C 1 82 ? 146.205 21.569 -16.927 1.00 21.75 82 PHE C N 1
ATOM 5030 C CA . PHE C 1 82 ? 147.233 22.437 -16.356 1.00 20.89 82 PHE C CA 1
ATOM 5031 C C . PHE C 1 82 ? 146.695 23.816 -15.984 1.00 23.28 82 PHE C C 1
ATOM 5032 O O . PHE C 1 82 ? 146.150 24.523 -16.820 1.00 25.90 82 PHE C O 1
ATOM 5040 N N . ASP C 1 83 ? 146.902 24.208 -14.736 1.00 21.52 83 ASP C N 1
ATOM 5041 C CA . ASP C 1 83 ? 146.435 25.503 -14.260 1.00 24.30 83 ASP C CA 1
ATOM 5042 C C . ASP C 1 83 ? 147.408 26.631 -14.620 1.00 21.99 83 ASP C C 1
ATOM 5043 O O . ASP C 1 83 ? 146.984 27.722 -15.006 1.00 24.02 83 ASP C O 1
ATOM 5048 N N . THR C 1 84 ? 148.704 26.347 -14.501 1.00 24.14 84 THR C N 1
ATOM 5049 C CA . THR C 1 84 ? 149.779 27.311 -14.763 1.00 25.85 84 THR C CA 1
ATOM 5050 C C . THR C 1 84 ? 150.930 26.616 -15.498 1.00 31.89 84 THR C C 1
ATOM 5051 O O . THR C 1 84 ? 151.050 25.390 -15.435 1.00 29.62 84 THR C O 1
ATOM 5055 N N . PRO C 1 85 ? 151.792 27.388 -16.190 1.00 29.50 85 PRO C N 1
ATOM 5056 C CA . PRO C 1 85 ? 152.864 26.735 -16.953 1.00 29.75 85 PRO C CA 1
ATOM 5057 C C . PRO C 1 85 ? 153.764 25.839 -16.099 1.00 30.76 85 PRO C C 1
ATOM 5058 O O . PRO C 1 85 ? 154.331 24.869 -16.604 1.00 30.88 85 PRO C O 1
ATOM 5062 N N . GLU C 1 86 ? 153.866 26.151 -14.812 1.00 32.99 86 GLU C N 1
ATOM 5063 C CA . GLU C 1 86 ? 154.703 25.381 -13.899 1.00 39.46 86 GLU C CA 1
ATOM 5064 C C . GLU C 1 86 ? 154.194 23.952 -13.708 1.00 38.38 86 GLU C C 1
ATOM 5065 O O . GLU C 1 86 ? 154.939 23.075 -13.274 1.00 43.83 86 GLU C O 1
ATOM 5071 N N . ASP C 1 87 ? 152.930 23.717 -14.048 1.00 29.02 87 ASP C N 1
ATOM 5072 C CA . ASP C 1 87 ? 152.325 22.401 -13.875 1.00 34.32 87 ASP C CA 1
ATOM 5073 C C . ASP C 1 87 ? 152.622 21.444 -15.031 1.00 33.99 87 ASP C C 1
ATOM 5074 O O . ASP C 1 87 ? 152.277 20.269 -14.963 1.00 32.14 87 ASP C O 1
ATOM 5079 N N . ILE C 1 88 ? 153.221 21.952 -16.102 1.00 33.14 88 ILE C N 1
ATOM 5080 C CA . ILE C 1 88 ? 153.411 21.157 -17.311 1.00 32.51 88 ILE C CA 1
ATOM 5081 C C . ILE C 1 88 ? 154.726 20.384 -17.272 1.00 35.28 88 ILE C C 1
ATOM 5082 O O . ILE C 1 88 ? 155.797 20.990 -17.225 1.00 36.42 88 ILE C O 1
ATOM 5087 N N . PRO C 1 89 ? 154.648 19.045 -17.300 1.00 32.67 89 PRO C N 1
ATOM 5088 C CA . PRO C 1 89 ? 155.842 18.189 -17.362 1.00 35.72 89 PRO C CA 1
ATOM 5089 C C . PRO C 1 89 ? 156.670 18.495 -18.605 1.00 33.13 89 PRO C C 1
ATOM 5090 O O . PRO C 1 89 ? 156.091 18.791 -19.653 1.00 28.17 89 PRO C O 1
ATOM 5094 N N . GLN C 1 90 ? 157.996 18.411 -18.496 1.00 34.89 90 GLN C N 1
ATOM 5095 C CA . GLN C 1 90 ? 158.872 18.745 -19.615 1.00 33.13 90 GLN C CA 1
ATOM 5096 C C . GLN C 1 90 ? 158.591 17.800 -20.776 1.00 36.67 90 GLN C C 1
ATOM 5097 O O . GLN C 1 90 ? 158.733 18.174 -21.943 1.00 32.11 90 GLN C O 1
ATOM 5103 N N . GLU C 1 91 ? 158.165 16.583 -20.435 1.00 41.21 91 GLU C N 1
ATOM 5104 C CA . GLU C 1 91 ? 157.797 15.563 -21.415 1.00 41.39 91 GLU C CA 1
ATOM 5105 C C . GLU C 1 91 ? 156.692 16.057 -22.347 1.00 35.84 91 GLU C C 1
ATOM 5106 O O . GLU C 1 91 ? 156.697 15.749 -23.538 1.00 36.33 91 GLU C O 1
ATOM 5112 N N . ILE C 1 92 ? 155.750 16.821 -21.798 1.00 35.06 92 ILE C N 1
ATOM 5113 C CA . ILE C 1 92 ? 154.670 17.432 -22.584 1.00 34.78 92 ILE C CA 1
ATOM 5114 C C . ILE C 1 92 ? 155.157 18.647 -23.380 1.00 33.62 92 ILE C C 1
ATOM 5115 O O . ILE C 1 92 ? 154.829 18.801 -24.560 1.00 30.74 92 ILE C O 1
ATOM 5120 N N . LEU C 1 93 ? 155.942 19.502 -22.727 1.00 29.47 93 LEU C N 1
ATOM 5121 C CA . LEU C 1 93 ? 156.521 20.674 -23.376 1.00 29.30 93 LEU C CA 1
ATOM 5122 C C . LEU C 1 93 ? 157.278 20.322 -24.651 1.00 28.13 93 LEU C C 1
ATOM 5123 O O . LEU C 1 93 ? 157.288 21.100 -25.605 1.00 28.41 93 LEU C O 1
ATOM 5128 N N . GLU C 1 94 ? 157.923 19.154 -24.663 1.00 29.86 94 GLU C N 1
ATOM 5129 C CA . GLU C 1 94 ? 158.726 18.754 -25.806 1.00 31.63 94 GLU C CA 1
ATOM 5130 C C . GLU C 1 94 ? 157.937 18.013 -26.882 1.00 32.86 94 GLU C C 1
ATOM 5131 O O . GLU C 1 94 ? 158.471 17.707 -27.953 1.00 37.48 94 GLU C O 1
ATOM 5137 N N . ASN C 1 95 ? 156.683 17.691 -26.593 1.00 28.75 95 ASN C N 1
ATOM 5138 C CA . ASN C 1 95 ? 155.824 17.140 -27.627 1.00 32.97 95 ASN C CA 1
ATOM 5139 C C . ASN C 1 95 ? 155.527 18.230 -28.655 1.00 33.65 95 ASN C C 1
ATOM 5140 O O . ASN C 1 95 ? 155.217 19.367 -28.289 1.00 28.66 95 ASN C O 1
ATOM 5145 N N . LYS C 1 96 ? 155.635 17.867 -29.930 1.00 32.51 96 LYS C N 1
ATOM 5146 C CA . LYS C 1 96 ? 155.481 18.775 -31.071 1.00 35.77 96 LYS C CA 1
ATOM 5147 C C . LYS C 1 96 ? 154.231 19.676 -31.036 1.00 34.63 96 LYS C C 1
ATOM 5148 O O . LYS C 1 96 ? 154.295 20.865 -31.370 1.00 34.87 96 LYS C O 1
ATOM 5154 N N . ARG C 1 97 ? 153.094 19.111 -30.642 1.00 34.82 97 ARG C N 1
ATOM 5155 C CA . ARG C 1 97 ? 151.849 19.883 -30.580 1.00 33.71 97 ARG C CA 1
ATOM 5156 C C . ARG C 1 97 ? 151.939 21.003 -29.556 1.00 28.41 97 ARG C C 1
ATOM 5157 O O . ARG C 1 97 ? 151.388 22.089 -29.754 1.00 30.16 97 ARG C O 1
ATOM 5165 N N . TYR C 1 98 ? 152.622 20.734 -28.450 1.00 25.43 98 TYR C N 1
ATOM 5166 C CA . TYR C 1 98 ? 152.705 21.705 -27.370 1.00 26.31 98 TYR C CA 1
ATOM 5167 C C . TYR C 1 98 ? 153.843 22.693 -27.594 1.00 29.64 98 TYR C C 1
ATOM 5168 O O . TYR C 1 98 ? 153.747 23.849 -27.204 1.00 29.41 98 TYR C O 1
ATOM 5177 N N . LYS C 1 99 ? 154.913 22.223 -28.224 1.00 29.44 99 LYS C N 1
ATOM 5178 C CA . LYS C 1 99 ? 156.100 23.043 -28.447 1.00 26.72 99 LYS C CA 1
ATOM 5179 C C . LYS C 1 99 ? 155.833 24.170 -29.443 1.00 27.55 99 LYS C C 1
ATOM 5180 O O . LYS C 1 99 ? 156.442 25.239 -29.368 1.00 35.29 99 LYS C O 1
ATOM 5186 N N . ASP C 1 100 ? 154.915 23.932 -30.374 1.00 29.74 100 ASP C N 1
ATOM 5187 C CA . ASP C 1 100 ? 154.601 24.914 -31.399 1.00 30.65 100 ASP C CA 1
ATOM 5188 C C . ASP C 1 100 ? 153.656 25.983 -30.889 1.00 30.80 100 ASP C C 1
ATOM 5189 O O . ASP C 1 100 ? 153.356 26.933 -31.608 1.00 32.98 100 ASP C O 1
ATOM 5194 N N . LEU C 1 101 ? 153.186 25.817 -29.654 1.00 31.48 101 LEU C N 1
ATOM 5195 C CA . LEU C 1 101 ? 152.183 26.711 -29.083 1.00 26.12 101 LEU C CA 1
ATOM 5196 C C . LEU C 1 101 ? 152.615 27.311 -27.745 1.00 27.18 101 LEU C C 1
ATOM 5197 O O . LEU C 1 101 ? 153.688 27.003 -27.228 1.00 32.68 101 LEU C O 1
ATOM 5202 N N . SER C 1 102 ? 151.767 28.174 -27.191 1.00 29.94 102 SER C N 1
ATOM 5203 C CA . SER C 1 102 ? 152.085 28.879 -25.954 1.00 32.69 102 SER C CA 1
ATOM 5204 C C . SER C 1 102 ? 150.821 29.444 -25.333 1.00 33.61 102 SER C C 1
ATOM 5205 O O . SER C 1 102 ? 149.829 29.663 -26.031 1.00 29.12 102 SER C O 1
ATOM 5208 N N . GLY C 1 103 ? 150.859 29.667 -24.023 1.00 30.43 103 GLY C N 1
ATOM 5209 C CA . GLY C 1 103 ? 149.763 30.316 -23.324 1.00 25.88 103 GLY C CA 1
ATOM 5210 C C . GLY C 1 103 ? 148.472 29.497 -23.270 1.00 27.48 103 GLY C C 1
ATOM 5211 O O . GLY C 1 103 ? 147.377 30.051 -23.370 1.00 25.69 103 GLY C O 1
ATOM 5212 N N . TYR C 1 104 ? 148.595 28.184 -23.106 1.00 25.15 104 TYR C N 1
ATOM 5213 C CA . TYR C 1 104 ? 147.421 27.304 -23.163 1.00 23.57 104 TYR C CA 1
ATOM 5214 C C . TYR C 1 104 ? 146.961 26.764 -21.817 1.00 22.49 104 TYR C C 1
ATOM 5215 O O . TYR C 1 104 ? 146.020 25.960 -21.754 1.00 23.08 104 TYR C O 1
ATOM 5224 N N . THR C 1 105 ? 147.596 27.196 -20.734 1.00 20.44 105 THR C N 1
ATOM 5225 C CA . THR C 1 105 ? 147.130 26.757 -19.422 1.00 23.88 105 THR C CA 1
ATOM 5226 C C . THR C 1 105 ? 145.888 27.558 -19.049 1.00 25.77 105 THR C C 1
ATOM 5227 O O . THR C 1 105 ? 145.620 28.605 -19.642 1.00 29.18 105 THR C O 1
ATOM 5231 N N . VAL C 1 106 ? 145.123 27.050 -18.086 1.00 20.13 106 VAL C N 1
ATOM 5232 C CA . VAL C 1 106 ? 143.886 27.707 -17.665 1.00 18.52 106 VAL C CA 1
ATOM 5233 C C . VAL C 1 106 ? 144.088 29.172 -17.270 1.00 20.53 106 VAL C C 1
ATOM 5234 O O . VAL C 1 106 ? 143.374 30.055 -17.756 1.00 20.13 106 VAL C O 1
ATOM 5238 N N . SER C 1 107 ? 145.056 29.429 -16.401 1.00 21.52 107 SER C N 1
ATOM 5239 C CA . SER C 1 107 ? 145.339 30.800 -15.983 1.00 27.08 107 SER C CA 1
ATOM 5240 C C . SER C 1 107 ? 145.640 31.697 -17.191 1.00 26.41 107 SER C C 1
ATOM 5241 O O . SER C 1 107 ? 145.095 32.797 -17.309 1.00 22.64 107 SER C O 1
ATOM 5244 N N . GLU C 1 108 ? 146.478 31.207 -18.102 1.00 24.18 108 GLU C N 1
ATOM 5245 C CA . GLU C 1 108 ? 146.880 31.994 -19.268 1.00 25.83 108 GLU C CA 1
ATOM 5246 C C . GLU C 1 108 ? 145.717 32.315 -20.202 1.00 22.42 108 GLU C C 1
ATOM 5247 O O . GLU C 1 108 ? 145.608 33.435 -20.704 1.00 27.31 108 GLU C O 1
ATOM 5253 N N . VAL C 1 109 ? 144.846 31.336 -20.428 1.00 21.86 109 VAL C N 1
ATOM 5254 C CA . VAL C 1 109 ? 143.671 31.556 -21.256 1.00 20.70 109 VAL C CA 1
ATOM 5255 C C . VAL C 1 109 ? 142.766 32.611 -20.629 1.00 20.89 109 VAL C C 1
ATOM 5256 O O . VAL C 1 109 ? 142.289 33.523 -21.314 1.00 25.07 109 VAL C O 1
ATOM 5260 N N . VAL C 1 110 ? 142.549 32.508 -19.321 1.00 18.13 110 VAL C N 1
ATOM 5261 C CA . VAL C 1 110 ? 141.648 33.432 -18.639 1.00 20.73 110 VAL C CA 1
ATOM 5262 C C . VAL C 1 110 ? 142.216 34.847 -18.689 1.00 22.21 110 VAL C C 1
ATOM 5263 O O . VAL C 1 110 ? 141.477 35.818 -18.864 1.00 23.49 110 VAL C O 1
ATOM 5267 N N . GLU C 1 111 ? 143.537 34.955 -18.582 1.00 25.25 111 GLU C N 1
ATOM 5268 C CA . GLU C 1 111 ? 144.191 36.254 -18.660 1.00 25.13 111 GLU C CA 1
ATOM 5269 C C . GLU C 1 111 ? 144.037 36.898 -20.033 1.00 24.96 111 GLU C C 1
ATOM 5270 O O . GLU C 1 111 ? 143.798 38.096 -20.126 1.00 23.35 111 GLU C O 1
ATOM 5276 N N . GLN C 1 112 ? 144.141 36.107 -21.095 1.00 20.29 112 GLN C N 1
ATOM 5277 C CA . GLN C 1 112 ? 143.908 36.637 -22.433 1.00 22.82 112 GLN C CA 1
ATOM 5278 C C . GLN C 1 112 ? 142.458 37.070 -22.626 1.00 21.22 112 GLN C C 1
ATOM 5279 O O . GLN C 1 112 ? 142.189 38.102 -23.235 1.00 23.41 112 GLN C O 1
ATOM 5285 N N . VAL C 1 113 ? 141.518 36.275 -22.113 1.00 18.11 113 VAL C N 1
ATOM 5286 C CA . VAL C 1 113 ? 140.111 36.635 -22.215 1.00 23.31 113 VAL C CA 1
ATOM 5287 C C . VAL C 1 113 ? 139.807 37.948 -21.491 1.00 23.18 113 VAL C C 1
ATOM 5288 O O . VAL C 1 113 ? 139.142 38.833 -22.037 1.00 25.25 113 VAL C O 1
ATOM 5292 N N . LYS C 1 114 ? 140.305 38.074 -20.267 1.00 18.44 114 LYS C N 1
ATOM 5293 C CA . LYS C 1 114 ? 140.140 39.297 -19.496 1.00 22.37 114 LYS C CA 1
ATOM 5294 C C . LYS C 1 114 ? 140.737 40.501 -20.234 1.00 25.45 114 LYS C C 1
ATOM 5295 O O . LYS C 1 114 ? 140.136 41.571 -20.299 1.00 22.22 114 LYS C O 1
ATOM 5301 N N . LYS C 1 115 ? 141.913 40.313 -20.814 1.00 21.27 115 LYS C N 1
ATOM 5302 C CA . LYS C 1 115 ? 142.586 41.398 -21.524 1.00 23.16 115 LYS C CA 1
ATOM 5303 C C . LYS C 1 115 ? 141.792 41.914 -22.722 1.00 24.19 115 LYS C C 1
ATOM 5304 O O . LYS C 1 115 ? 141.633 43.130 -22.903 1.00 29.40 115 LYS C O 1
ATOM 5310 N N . HIS C 1 116 ? 141.291 41.004 -23.541 1.00 21.89 116 HIS C N 1
ATOM 5311 C CA . HIS C 1 116 ? 140.667 41.419 -24.789 1.00 29.95 116 HIS C CA 1
ATOM 5312 C C . HIS C 1 116 ? 139.138 41.499 -24.759 1.00 27.37 116 HIS C C 1
ATOM 5313 O O . HIS C 1 116 ? 138.548 42.171 -25.604 1.00 27.20 116 HIS C O 1
ATOM 5320 N N . PHE C 1 117 ? 138.507 40.829 -23.796 1.00 28.40 117 PHE C N 1
ATOM 5321 C CA . PHE C 1 117 ? 137.043 40.841 -23.701 1.00 31.67 117 PHE C CA 1
ATOM 5322 C C . PHE C 1 117 ? 136.491 41.370 -22.369 1.00 30.07 117 PHE C C 1
ATOM 5323 O O . PHE C 1 117 ? 135.313 41.725 -22.277 1.00 28.11 117 PHE C O 1
ATOM 5331 N N . GLY C 1 118 ? 137.338 41.409 -21.344 1.00 25.95 118 GLY C N 1
ATOM 5332 C CA . GLY C 1 118 ? 136.999 42.062 -20.089 1.00 23.73 118 GLY C CA 1
ATOM 5333 C C . GLY C 1 118 ? 136.267 41.177 -19.099 1.00 25.67 118 GLY C C 1
ATOM 5334 O O . GLY C 1 118 ? 136.621 41.108 -17.920 1.00 28.65 118 GLY C O 1
ATOM 5335 N N . HIS C 1 119 ? 135.242 40.491 -19.588 1.00 23.60 119 HIS C N 1
ATOM 5336 C CA . HIS C 1 119 ? 134.382 39.663 -18.752 1.00 18.30 119 HIS C CA 1
ATOM 5337 C C . HIS C 1 119 ? 133.766 38.586 -19.615 1.00 25.18 119 HIS C C 1
ATOM 5338 O O . HIS C 1 119 ? 133.783 38.682 -20.839 1.00 29.76 119 HIS C O 1
ATOM 5345 N N . ILE C 1 120 ? 133.215 37.556 -18.978 1.00 20.73 120 ILE C N 1
ATOM 5346 C CA . ILE C 1 120 ? 132.351 36.621 -19.690 1.00 17.79 120 ILE C CA 1
ATOM 5347 C C . ILE C 1 120 ? 131.035 36.467 -18.956 1.00 23.48 120 ILE C C 1
ATOM 5348 O O . ILE C 1 120 ? 130.881 36.896 -17.805 1.00 20.19 120 ILE C O 1
ATOM 5353 N N . ASP C 1 121 ? 130.079 35.843 -19.629 1.00 21.54 121 ASP C N 1
ATOM 5354 C CA . ASP C 1 121 ? 128.747 35.712 -19.069 1.00 18.86 121 ASP C CA 1
ATOM 5355 C C . ASP C 1 121 ? 128.341 34.257 -18.943 1.00 24.04 121 ASP C C 1
ATOM 5356 O O . ASP C 1 121 ? 127.486 33.917 -18.131 1.00 22.21 121 ASP C O 1
ATOM 5361 N N . ILE C 1 122 ? 128.946 33.406 -19.765 1.00 19.97 122 ILE C N 1
ATOM 5362 C CA . ILE C 1 122 ? 128.560 32.004 -19.812 1.00 18.32 122 ILE C CA 1
ATOM 5363 C C . ILE C 1 122 ? 129.805 31.142 -19.931 1.00 16.88 122 ILE C C 1
ATOM 5364 O O . ILE C 1 122 ? 130.676 31.421 -20.750 1.00 15.30 122 ILE C O 1
ATOM 5369 N N . LEU C 1 123 ? 129.881 30.100 -19.107 1.00 12.12 123 LEU C N 1
ATOM 5370 C CA . LEU C 1 123 ? 130.987 29.146 -19.176 1.00 14.27 123 LEU C CA 1
ATOM 5371 C C . LEU C 1 123 ? 130.427 27.758 -19.438 1.00 16.72 123 LEU C C 1
ATOM 5372 O O . LEU C 1 123 ? 129.590 27.256 -18.682 1.00 17.35 123 LEU C O 1
ATOM 5377 N N . VAL C 1 124 ? 130.873 27.151 -20.531 1.00 17.61 124 VAL C N 1
ATOM 5378 C CA . VAL C 1 124 ? 130.409 25.829 -20.901 1.00 18.24 124 VAL C CA 1
ATOM 5379 C C . VAL C 1 124 ? 131.594 24.850 -20.859 1.00 21.20 124 VAL C C 1
ATOM 5380 O O . VAL C 1 124 ? 132.654 25.095 -21.445 1.00 17.02 124 VAL C O 1
ATOM 5384 N N . HIS C 1 125 ? 131.413 23.765 -20.124 1.00 12.57 125 HIS C N 1
ATOM 5385 C CA . HIS C 1 125 ? 132.442 22.733 -20.001 1.00 10.72 125 HIS C CA 1
ATOM 5386 C C . HIS C 1 125 ? 131.926 21.524 -20.772 1.00 13.82 125 HIS C C 1
ATOM 5387 O O . HIS C 1 125 ? 130.906 20.943 -20.425 1.00 14.14 125 HIS C O 1
ATOM 5394 N N . SER C 1 126 ? 132.597 21.187 -21.865 1.00 20.19 126 SER C N 1
ATOM 5395 C CA . SER C 1 126 ? 132.159 20.087 -22.710 1.00 16.77 126 SER C CA 1
ATOM 5396 C C . SER C 1 126 ? 133.354 19.202 -23.040 1.00 15.51 126 SER C C 1
ATOM 5397 O O . SER C 1 126 ? 133.648 18.960 -24.201 1.00 18.02 126 SER C O 1
ATOM 5400 N N . LEU C 1 127 ? 134.047 18.748 -22.008 1.00 18.48 127 LEU C N 1
ATOM 5401 C CA . LEU C 1 127 ? 135.279 17.982 -22.209 1.00 20.95 127 LEU C CA 1
ATOM 5402 C C . LEU C 1 127 ? 135.445 16.877 -21.187 1.00 23.10 127 LEU C C 1
ATOM 5403 O O . LEU C 1 127 ? 135.030 16.998 -20.035 1.00 21.67 127 LEU C O 1
ATOM 5408 N N . ALA C 1 128 ? 136.061 15.787 -21.626 1.00 22.55 128 ALA C N 1
ATOM 5409 C CA . ALA C 1 128 ? 136.305 14.654 -20.759 1.00 19.73 128 ALA C CA 1
ATOM 5410 C C . ALA C 1 128 ? 137.377 13.827 -21.402 1.00 18.28 128 ALA C C 1
ATOM 5411 O O . ALA C 1 128 ? 137.560 13.874 -22.627 1.00 17.89 128 ALA C O 1
ATOM 5413 N N . ASN C 1 129 ? 138.105 13.091 -20.569 1.00 18.64 129 ASN C N 1
ATOM 5414 C CA . ASN C 1 129 ? 139.015 12.061 -21.053 1.00 15.66 129 ASN C CA 1
ATOM 5415 C C . ASN C 1 129 ? 139.452 11.163 -19.924 1.00 18.35 129 ASN C C 1
ATOM 5416 O O . ASN C 1 129 ? 139.643 11.609 -18.792 1.00 18.68 129 ASN C O 1
ATOM 5421 N N . SER C 1 130 ? 139.615 9.887 -20.250 1.00 18.99 130 SER C N 1
ATOM 5422 C CA . SER C 1 130 ? 140.320 8.969 -19.392 1.00 20.06 130 SER C CA 1
ATOM 5423 C C . SER C 1 130 ? 141.236 8.166 -20.284 1.00 25.07 130 SER C C 1
ATOM 5424 O O . SER C 1 130 ? 140.818 7.694 -21.341 1.00 24.85 130 SER C O 1
ATOM 5427 N N . PRO C 1 131 ? 142.491 7.996 -19.863 1.00 20.30 131 PRO C N 1
ATOM 5428 C CA . PRO C 1 131 ? 143.423 7.206 -20.670 1.00 17.12 131 PRO C CA 1
ATOM 5429 C C . PRO C 1 131 ? 143.107 5.707 -20.600 1.00 19.86 131 PRO C C 1
ATOM 5430 O O . PRO C 1 131 ? 143.699 4.925 -21.351 1.00 25.75 131 PRO C O 1
ATOM 5434 N N . GLU C 1 132 ? 142.212 5.304 -19.702 1.00 14.12 132 GLU C N 1
ATOM 5435 C CA . GLU C 1 132 ? 141.942 3.876 -19.509 1.00 16.48 132 GLU C CA 1
ATOM 5436 C C . GLU C 1 132 ? 140.477 3.488 -19.597 1.00 18.82 132 GLU C C 1
ATOM 5437 O O . GLU C 1 132 ? 140.052 2.539 -18.944 1.00 17.63 132 GLU C O 1
ATOM 5443 N N . ILE C 1 133 ? 139.697 4.205 -20.403 1.00 22.21 133 ILE C N 1
ATOM 5444 C CA . ILE C 1 133 ? 138.253 3.944 -20.456 1.00 22.06 133 ILE C CA 1
ATOM 5445 C C . ILE C 1 133 ? 137.902 2.514 -20.880 1.00 20.31 133 ILE C C 1
ATOM 5446 O O . ILE C 1 133 ? 136.805 2.025 -20.590 1.00 20.31 133 ILE C O 1
ATOM 5451 N N . ALA C 1 134 ? 138.838 1.838 -21.547 1.00 17.87 134 ALA C N 1
ATOM 5452 C CA . ALA C 1 134 ? 138.622 0.472 -22.021 1.00 25.06 134 ALA C CA 1
ATOM 5453 C C . ALA C 1 134 ? 138.820 -0.552 -20.911 1.00 23.49 134 ALA C C 1
ATOM 5454 O O . ALA C 1 134 ? 138.542 -1.736 -21.090 1.00 23.64 134 ALA C O 1
ATOM 5456 N N . LYS C 1 135 ? 139.288 -0.085 -19.762 1.00 16.46 135 LYS C N 1
ATOM 5457 C CA . LYS C 1 135 ? 139.575 -0.962 -18.637 1.00 20.87 135 LYS C CA 1
ATOM 5458 C C . LYS C 1 135 ? 138.421 -0.980 -17.644 1.00 21.86 135 LYS C C 1
ATOM 5459 O O . LYS C 1 135 ? 137.833 0.069 -17.353 1.00 16.64 135 LYS C O 1
ATOM 5465 N N . PRO C 1 136 ? 138.088 -2.173 -17.121 1.00 23.87 136 PRO C N 1
ATOM 5466 C CA . PRO C 1 136 ? 137.243 -2.261 -15.929 1.00 21.79 136 PRO C CA 1
ATOM 5467 C C . PRO C 1 136 ? 137.818 -1.379 -14.823 1.00 19.51 136 PRO C C 1
ATOM 5468 O O . PRO C 1 136 ? 139.032 -1.206 -14.752 1.00 20.17 136 PRO C O 1
ATOM 5472 N N . LEU C 1 137 ? 136.961 -0.833 -13.970 1.00 20.66 137 LEU C N 1
ATOM 5473 C CA . LEU C 1 137 ? 137.427 0.017 -12.882 1.00 17.50 137 LEU C CA 1
ATOM 5474 C C . LEU C 1 137 ? 138.387 -0.755 -11.984 1.00 15.66 137 LEU C C 1
ATOM 5475 O O . LEU C 1 137 ? 139.405 -0.205 -11.514 1.00 18.43 137 LEU C O 1
ATOM 5480 N N . LEU C 1 138 ? 138.079 -2.030 -11.764 1.00 18.40 138 LEU C N 1
ATOM 5481 C CA . LEU C 1 138 ? 138.937 -2.924 -10.987 1.00 18.81 138 LEU C CA 1
ATOM 5482 C C . LEU C 1 138 ? 140.370 -2.982 -11.501 1.00 20.69 138 LEU C C 1
ATOM 5483 O O . LEU C 1 138 ? 141.294 -3.241 -10.731 1.00 19.13 138 LEU C O 1
ATOM 5488 N N . ASP C 1 139 ? 140.540 -2.750 -12.803 1.00 24.31 139 ASP C N 1
ATOM 5489 C CA . ASP C 1 139 ? 141.838 -2.867 -13.463 1.00 19.47 139 ASP C CA 1
ATOM 5490 C C . ASP C 1 139 ? 142.448 -1.510 -13.814 1.00 20.70 139 ASP C C 1
ATOM 5491 O O . ASP C 1 139 ? 143.516 -1.445 -14.417 1.00 18.66 139 ASP C O 1
ATOM 5496 N N . THR C 1 140 ? 141.752 -0.435 -13.448 1.00 17.62 140 THR C N 1
ATOM 5497 C CA . THR C 1 140 ? 142.218 0.910 -13.735 1.00 16.34 140 THR C CA 1
ATOM 5498 C C . THR C 1 140 ? 143.300 1.325 -12.741 1.00 15.60 140 THR C C 1
ATOM 5499 O O . THR C 1 140 ? 143.159 1.086 -11.536 1.00 17.40 140 THR C O 1
ATOM 5503 N N . SER C 1 141 ? 144.378 1.936 -13.241 1.00 19.95 141 SER C N 1
ATOM 5504 C CA . SER C 1 141 ? 145.512 2.320 -12.401 1.00 19.85 141 SER C CA 1
ATOM 5505 C C . SER C 1 141 ? 145.222 3.601 -11.637 1.00 17.97 141 SER C C 1
ATOM 5506 O O . SER C 1 141 ? 144.329 4.359 -12.013 1.00 20.25 141 SER C O 1
ATOM 5509 N N . ARG C 1 142 ? 145.996 3.862 -10.586 1.00 18.16 142 ARG C N 1
ATOM 5510 C CA . ARG C 1 142 ? 145.813 5.099 -9.835 1.00 22.99 142 ARG C CA 1
ATOM 5511 C C . ARG C 1 142 ? 146.049 6.302 -10.742 1.00 16.74 142 ARG C C 1
ATOM 5512 O O . ARG C 1 142 ? 145.291 7.278 -10.721 1.00 18.72 142 ARG C O 1
ATOM 5520 N N . LYS C 1 143 ? 147.099 6.214 -11.551 1.00 18.04 143 LYS C N 1
ATOM 5521 C CA . LYS C 1 143 ? 147.441 7.284 -12.478 1.00 25.43 143 LYS C CA 1
ATOM 5522 C C . LYS C 1 143 ? 146.294 7.526 -13.464 1.00 23.07 143 LYS C C 1
ATOM 5523 O O . LYS C 1 143 ? 145.904 8.673 -13.708 1.00 22.34 143 LYS C O 1
ATOM 5529 N N . GLY C 1 144 ? 145.742 6.447 -14.012 1.00 21.21 144 GLY C N 1
ATOM 5530 C CA . GLY C 1 144 ? 144.620 6.559 -14.939 1.00 22.40 144 GLY C CA 1
ATOM 5531 C C . GLY C 1 144 ? 143.376 7.197 -14.338 1.00 18.74 144 GLY C C 1
ATOM 5532 O O . GLY C 1 144 ? 142.763 8.093 -14.931 1.00 19.07 144 GLY C O 1
ATOM 5533 N N . TYR C 1 145 ? 143.003 6.727 -13.153 1.00 16.01 145 TYR C N 1
ATOM 5534 C CA . TYR C 1 145 ? 141.814 7.200 -12.437 1.00 19.77 145 TYR C CA 1
ATOM 5535 C C . TYR C 1 145 ? 141.955 8.678 -12.104 1.00 19.77 145 TYR C C 1
ATOM 5536 O O . TYR C 1 145 ? 141.045 9.469 -12.342 1.00 19.56 145 TYR C O 1
ATOM 5545 N N . LEU C 1 146 ? 143.106 9.055 -11.559 1.00 16.95 146 LEU C N 1
ATOM 5546 C CA . LEU C 1 146 ? 143.314 10.453 -11.193 1.00 16.57 146 LEU C CA 1
ATOM 5547 C C . LEU C 1 146 ? 143.379 11.349 -12.427 1.00 20.01 146 LEU C C 1
ATOM 5548 O O . LEU C 1 146 ? 142.942 12.498 -12.382 1.00 21.07 146 LEU C O 1
ATOM 5553 N N . ALA C 1 147 ? 143.884 10.821 -13.536 1.00 16.95 147 ALA C N 1
ATOM 5554 C CA . ALA C 1 147 ? 143.929 11.606 -14.771 1.00 18.78 147 ALA C CA 1
ATOM 5555 C C . ALA C 1 147 ? 142.525 11.874 -15.305 1.00 19.49 147 ALA C C 1
ATOM 5556 O O . ALA C 1 147 ? 142.223 12.986 -15.769 1.00 19.54 147 ALA C O 1
ATOM 5558 N N . ALA C 1 148 ? 141.660 10.862 -15.241 1.00 16.01 148 ALA C N 1
ATOM 5559 C CA . ALA C 1 148 ? 140.264 11.049 -15.611 1.00 15.96 148 ALA C CA 1
ATOM 5560 C C . ALA C 1 148 ? 139.644 12.143 -14.743 1.00 17.36 148 ALA C C 1
ATOM 5561 O O . ALA C 1 148 ? 138.982 13.041 -15.246 1.00 16.61 148 ALA C O 1
ATOM 5563 N N . LEU C 1 149 ? 139.879 12.080 -13.438 1.00 18.92 149 LEU C N 1
ATOM 5564 C CA . LEU C 1 149 ? 139.332 13.088 -12.539 1.00 16.49 149 LEU C CA 1
ATOM 5565 C C . LEU C 1 149 ? 139.904 14.485 -12.804 1.00 17.75 149 LEU C C 1
ATOM 5566 O O . LEU C 1 149 ? 139.170 15.484 -12.831 1.00 16.92 149 LEU C O 1
ATOM 5571 N N . SER C 1 150 ? 141.214 14.548 -13.015 1.00 17.26 150 SER C N 1
ATOM 5572 C CA . SER C 1 150 ? 141.870 15.822 -13.301 1.00 17.49 150 SER C CA 1
ATOM 5573 C C . SER C 1 150 ? 141.328 16.469 -14.576 1.00 18.07 150 SER C C 1
ATOM 5574 O O . SER C 1 150 ? 140.916 17.632 -14.574 1.00 16.70 150 SER C O 1
ATOM 5577 N N . THR C 1 151 ? 141.308 15.712 -15.666 1.00 16.99 151 THR C N 1
ATOM 5578 C CA . THR C 1 151 ? 140.818 16.236 -16.941 1.00 17.63 151 THR C CA 1
ATOM 5579 C C . THR C 1 151 ? 139.304 16.473 -16.991 1.00 19.71 151 THR C C 1
ATOM 5580 O O . THR C 1 151 ? 138.862 17.500 -17.496 1.00 17.97 151 THR C O 1
ATOM 5584 N N . SER C 1 152 ? 138.515 15.527 -16.475 1.00 15.60 152 SER C N 1
ATOM 5585 C CA . SER C 1 152 ? 137.066 15.534 -16.689 1.00 18.67 152 SER C CA 1
ATOM 5586 C C . SER C 1 152 ? 136.285 16.257 -15.602 1.00 21.75 152 SER C C 1
ATOM 5587 O O . SER C 1 152 ? 135.145 16.697 -15.829 1.00 23.29 152 SER C O 1
ATOM 5590 N N . SER C 1 153 ? 136.881 16.372 -14.420 1.00 16.07 153 SER C N 1
ATOM 5591 C CA . SER C 1 153 ? 136.165 16.939 -13.287 1.00 16.19 153 SER C CA 1
ATOM 5592 C C . SER C 1 153 ? 136.843 18.154 -12.647 1.00 18.23 153 SER C C 1
ATOM 5593 O O . SER C 1 153 ? 136.216 19.214 -12.514 1.00 13.01 153 SER C O 1
ATOM 5596 N N . TYR C 1 154 ? 138.104 18.027 -12.243 1.00 20.08 154 TYR C N 1
ATOM 5597 C CA . TYR C 1 154 ? 138.763 19.203 -11.668 1.00 17.33 154 TYR C CA 1
ATOM 5598 C C . TYR C 1 154 ? 138.836 20.366 -12.656 1.00 16.58 154 TYR C C 1
ATOM 5599 O O . TYR C 1 154 ? 138.690 21.521 -12.256 1.00 18.98 154 TYR C O 1
ATOM 5608 N N . SER C 1 155 ? 139.015 20.057 -13.939 1.00 14.25 155 SER C N 1
ATOM 5609 C CA . SER C 1 155 ? 139.067 21.086 -14.987 1.00 18.83 155 SER C CA 1
ATOM 5610 C C . SER C 1 155 ? 137.903 22.075 -14.877 1.00 15.15 155 SER C C 1
ATOM 5611 O O . SER C 1 155 ? 138.054 23.258 -15.189 1.00 15.76 155 SER C O 1
ATOM 5614 N N . PHE C 1 156 ? 136.750 21.596 -14.416 1.00 10.55 156 PHE C N 1
ATOM 5615 C CA . PHE C 1 156 ? 135.609 22.496 -14.271 1.00 17.87 156 PHE C CA 1
ATOM 5616 C C . PHE C 1 156 ? 135.807 23.450 -13.100 1.00 18.78 156 PHE C C 1
ATOM 5617 O O . PHE C 1 156 ? 135.498 24.632 -13.199 1.00 18.53 156 PHE C O 1
ATOM 5625 N N . ILE C 1 157 ? 136.289 22.929 -11.982 1.00 14.99 157 ILE C N 1
ATOM 5626 C CA . ILE C 1 157 ? 136.604 23.771 -10.838 1.00 17.90 157 ILE C CA 1
ATOM 5627 C C . ILE C 1 157 ? 137.646 24.823 -11.224 1.00 19.38 157 ILE C C 1
ATOM 5628 O O . ILE C 1 157 ? 137.514 25.988 -10.863 1.00 19.09 157 ILE C O 1
ATOM 5633 N N . SER C 1 158 ? 138.661 24.417 -11.980 1.00 15.21 158 SER C N 1
ATOM 5634 C CA . SER C 1 158 ? 139.719 25.355 -12.374 1.00 16.13 158 SER C CA 1
ATOM 5635 C C . SER C 1 158 ? 139.172 26.479 -13.254 1.00 18.90 158 SER C C 1
ATOM 5636 O O . SER C 1 158 ? 139.514 27.654 -13.068 1.00 17.40 158 SER C O 1
ATOM 5639 N N . LEU C 1 159 ? 138.326 26.117 -14.215 1.00 18.23 159 LEU C N 1
ATOM 5640 C CA . LEU C 1 159 ? 137.769 27.113 -15.120 1.00 14.56 159 LEU C CA 1
ATOM 5641 C C . LEU C 1 159 ? 136.839 28.058 -14.368 1.00 15.44 159 LEU C C 1
ATOM 5642 O O . LEU C 1 159 ? 136.894 29.246 -14.579 1.00 18.73 159 LEU C O 1
ATOM 5647 N N . LEU C 1 160 ? 135.998 27.529 -13.481 1.00 13.70 160 LEU C N 1
ATOM 5648 C CA . LEU C 1 160 ? 135.093 28.400 -12.723 1.00 13.93 160 LEU C CA 1
ATOM 5649 C C . LEU C 1 160 ? 135.833 29.272 -11.705 1.00 17.30 160 LEU C C 1
ATOM 5650 O O . LEU C 1 160 ? 135.463 30.424 -11.475 1.00 18.88 160 LEU C O 1
ATOM 5655 N N . SER C 1 161 ? 136.870 28.720 -11.093 1.00 19.58 161 SER C N 1
ATOM 5656 C CA . SER C 1 161 ? 137.636 29.462 -10.108 1.00 16.33 161 SER C CA 1
ATOM 5657 C C . SER C 1 161 ? 138.420 30.614 -10.748 1.00 19.14 161 SER C C 1
ATOM 5658 O O . SER C 1 161 ? 138.545 31.689 -10.164 1.00 20.86 161 SER C O 1
ATOM 5661 N N . HIS C 1 162 ? 138.946 30.390 -11.948 1.00 17.50 162 HIS C N 1
ATOM 5662 C CA . HIS C 1 162 ? 139.685 31.442 -12.653 1.00 21.14 162 HIS C CA 1
ATOM 5663 C C . HIS C 1 162 ? 138.758 32.456 -13.346 1.00 22.75 162 HIS C C 1
ATOM 5664 O O . HIS C 1 162 ? 138.994 33.651 -13.266 1.00 20.54 162 HIS C O 1
ATOM 5671 N N . PHE C 1 163 ? 137.705 31.985 -14.014 1.00 19.17 163 PHE C N 1
ATOM 5672 C CA . PHE C 1 163 ? 136.772 32.895 -14.717 1.00 16.30 163 PHE C CA 1
ATOM 5673 C C . PHE C 1 163 ? 135.793 33.631 -13.803 1.00 21.35 163 PHE C C 1
ATOM 5674 O O . PHE C 1 163 ? 135.341 34.737 -14.133 1.00 24.62 163 PHE C O 1
ATOM 5682 N N . GLY C 1 164 ? 135.417 32.997 -12.693 1.00 20.02 164 GLY C N 1
ATOM 5683 C CA . GLY C 1 164 ? 134.468 33.572 -11.744 1.00 22.54 164 GLY C CA 1
ATOM 5684 C C . GLY C 1 164 ? 134.653 35.048 -11.398 1.00 20.25 164 GLY C C 1
ATOM 5685 O O . GLY C 1 164 ? 133.706 35.829 -11.479 1.00 21.64 164 GLY C O 1
ATOM 5686 N N . PRO C 1 165 ? 135.877 35.439 -11.010 1.00 22.55 165 PRO C N 1
ATOM 5687 C CA . PRO C 1 165 ? 136.171 36.850 -10.722 1.00 24.54 165 PRO C CA 1
ATOM 5688 C C . PRO C 1 165 ? 135.912 37.809 -11.888 1.00 27.18 165 PRO C C 1
ATOM 5689 O O . PRO C 1 165 ? 135.759 39.011 -11.637 1.00 27.09 165 PRO C O 1
ATOM 5693 N N . ILE C 1 166 ? 135.876 37.322 -13.128 1.00 22.54 166 ILE C N 1
ATOM 5694 C CA . ILE C 1 166 ? 135.527 38.209 -14.246 1.00 25.92 166 ILE C CA 1
ATOM 5695 C C . ILE C 1 166 ? 134.146 37.915 -14.851 1.00 24.71 166 ILE C C 1
ATOM 5696 O O . ILE C 1 166 ? 133.859 38.303 -15.979 1.00 29.83 166 ILE C O 1
ATOM 5701 N N . MET C 1 167 ? 133.281 37.233 -14.111 1.00 19.89 167 MET C N 1
ATOM 5702 C CA . MET C 1 167 ? 131.945 37.010 -14.624 1.00 22.10 167 MET C CA 1
ATOM 5703 C C . MET C 1 167 ? 131.036 38.185 -14.287 1.00 28.91 167 MET C C 1
ATOM 5704 O O . MET C 1 167 ? 131.082 38.726 -13.181 1.00 28.12 167 MET C O 1
ATOM 5709 N N . ASN C 1 168 ? 130.238 38.593 -15.264 1.00 17.94 168 ASN C N 1
ATOM 5710 C CA . ASN C 1 168 ? 129.233 39.636 -15.053 1.00 18.43 168 ASN C CA 1
ATOM 5711 C C . ASN C 1 168 ? 128.052 39.129 -14.239 1.00 26.61 168 ASN C C 1
ATOM 5712 O O . ASN C 1 168 ? 127.878 37.923 -14.059 1.00 26.62 168 ASN C O 1
ATOM 5717 N N . ALA C 1 169 ? 127.221 40.054 -13.767 1.00 30.70 169 ALA C N 1
ATOM 5718 C CA . ALA C 1 169 ? 125.960 39.687 -13.122 1.00 22.27 169 ALA C CA 1
ATOM 5719 C C . ALA C 1 169 ? 125.124 38.808 -14.058 1.00 18.53 169 ALA C C 1
ATOM 5720 O O . ALA C 1 169 ? 125.135 38.997 -15.277 1.00 19.37 169 ALA C O 1
ATOM 5722 N N . GLY C 1 170 ? 124.412 37.844 -13.491 1.00 20.39 170 GLY C N 1
ATOM 5723 C CA . GLY C 1 170 ? 123.551 36.969 -14.273 1.00 21.04 170 GLY C CA 1
ATOM 5724 C C . GLY C 1 170 ? 124.300 35.816 -14.940 1.00 20.37 170 GLY C C 1
ATOM 5725 O O . GLY C 1 170 ? 123.730 35.067 -15.738 1.00 21.42 170 GLY C O 1
ATOM 5726 N N . ALA C 1 171 ? 125.573 35.659 -14.596 1.00 19.96 171 ALA C N 1
ATOM 5727 C CA . ALA C 1 171 ? 126.414 34.648 -15.236 1.00 21.83 171 ALA C CA 1
ATOM 5728 C C . ALA C 1 171 ? 126.013 33.246 -14.814 1.00 19.15 171 ALA C C 1
ATOM 5729 O O . ALA C 1 171 ? 125.510 33.041 -13.709 1.00 19.34 171 ALA C O 1
ATOM 5731 N N . SER C 1 172 ? 126.244 32.277 -15.693 1.00 21.28 172 SER C N 1
ATOM 5732 C CA . SER C 1 172 ? 126.013 30.888 -15.325 1.00 14.96 172 SER C CA 1
ATOM 5733 C C . SER C 1 172 ? 126.915 29.931 -16.086 1.00 16.63 172 SER C C 1
ATOM 5734 O O . SER C 1 172 ? 127.586 30.317 -17.047 1.00 16.57 172 SER C O 1
ATOM 5737 N N . THR C 1 173 ? 126.890 28.674 -15.653 1.00 17.27 173 THR C N 1
ATOM 5738 C CA . THR C 1 173 ? 127.746 27.632 -16.215 1.00 17.31 173 THR C CA 1
ATOM 5739 C C . THR C 1 173 ? 126.944 26.397 -16.636 1.00 16.40 173 THR C C 1
ATOM 5740 O O . THR C 1 173 ? 125.862 26.131 -16.117 1.00 19.20 173 THR C O 1
ATOM 5744 N N . ILE C 1 174 ? 127.515 25.637 -17.567 1.00 17.27 174 ILE C N 1
ATOM 5745 C CA . ILE C 1 174 ? 126.952 24.373 -18.017 1.00 14.39 174 ILE C CA 1
ATOM 5746 C C . ILE C 1 174 ? 128.089 23.366 -18.114 1.00 20.41 174 ILE C C 1
ATOM 5747 O O . ILE C 1 174 ? 129.174 23.707 -18.580 1.00 18.24 174 ILE C O 1
ATOM 5752 N N . SER C 1 175 ? 127.860 22.149 -17.625 1.00 13.47 175 SER C N 1
ATOM 5753 C CA . SER C 1 175 ? 128.775 21.033 -17.878 1.00 15.26 175 SER C CA 1
ATOM 5754 C C . SER C 1 175 ? 127.988 19.822 -18.356 1.00 15.02 175 SER C C 1
ATOM 5755 O O . SER C 1 175 ? 126.768 19.783 -18.233 1.00 15.80 175 SER C O 1
ATOM 5758 N N . LEU C 1 176 ? 128.680 18.827 -18.905 1.00 14.61 176 LEU C N 1
ATOM 5759 C CA . LEU C 1 176 ? 127.979 17.684 -19.464 1.00 18.24 176 LEU C CA 1
ATOM 5760 C C . LEU C 1 176 ? 128.320 16.412 -18.715 1.00 17.19 176 LEU C C 1
ATOM 5761 O O . LEU C 1 176 ? 129.486 16.143 -18.434 1.00 17.80 176 LEU C O 1
ATOM 5766 N N . THR C 1 177 ? 127.295 15.628 -18.391 1.00 17.10 177 THR C N 1
ATOM 5767 C CA . THR C 1 177 ? 127.521 14.397 -17.647 1.00 12.92 177 THR C CA 1
ATOM 5768 C C . THR C 1 177 ? 126.736 13.242 -18.294 1.00 17.28 177 THR C C 1
ATOM 5769 O O . THR C 1 177 ? 126.075 13.424 -19.321 1.00 14.00 177 THR C O 1
ATOM 5773 N N . TYR C 1 178 ? 126.866 12.051 -17.715 1.00 15.69 178 TYR C N 1
ATOM 5774 C CA . TYR C 1 178 ? 126.215 10.858 -18.232 1.00 15.22 178 TYR C CA 1
ATOM 5775 C C . TYR C 1 178 ? 125.711 10.029 -17.050 1.00 14.22 178 TYR C C 1
ATOM 5776 O O . TYR C 1 178 ? 126.268 10.124 -15.958 1.00 14.98 178 TYR C O 1
ATOM 5785 N N . LEU C 1 179 ? 124.665 9.227 -17.263 1.00 14.89 179 LEU C N 1
ATOM 5786 C CA . LEU C 1 179 ? 123.998 8.533 -16.147 1.00 15.76 179 LEU C CA 1
ATOM 5787 C C . LEU C 1 179 ? 124.845 7.474 -15.434 1.00 18.44 179 LEU C C 1
ATOM 5788 O O . LEU C 1 179 ? 124.466 6.997 -14.368 1.00 19.24 179 LEU C O 1
ATOM 5793 N N . ALA C 1 180 ? 125.982 7.115 -16.024 1.00 17.41 180 ALA C N 1
ATOM 5794 C CA . ALA C 1 180 ? 126.907 6.167 -15.397 1.00 22.14 180 ALA C CA 1
ATOM 5795 C C . ALA C 1 180 ? 127.581 6.738 -14.145 1.00 22.49 180 ALA C C 1
ATOM 5796 O O . ALA C 1 180 ? 128.283 6.032 -13.426 1.00 20.91 180 ALA C O 1
ATOM 5798 N N . SER C 1 181 ? 127.367 8.019 -13.887 1.00 15.21 181 SER C N 1
ATOM 5799 C CA . SER C 1 181 ? 127.914 8.668 -12.695 1.00 13.43 181 SER C CA 1
ATOM 5800 C C . SER C 1 181 ? 127.437 8.004 -11.412 1.00 19.02 181 SER C C 1
ATOM 5801 O O . SER C 1 181 ? 128.187 7.882 -10.452 1.00 19.76 181 SER C O 1
ATOM 5804 N N . MET C 1 182 ? 126.171 7.607 -11.373 1.00 16.91 182 MET C N 1
ATOM 5805 C CA . MET C 1 182 ? 125.635 7.053 -10.135 1.00 23.94 182 MET C CA 1
ATOM 5806 C C . MET C 1 182 ? 124.741 5.820 -10.360 1.00 17.77 182 MET C C 1
ATOM 5807 O O . MET C 1 182 ? 123.974 5.417 -9.486 1.00 16.56 182 MET C O 1
ATOM 5812 N N . ARG C 1 183 ? 124.842 5.234 -11.547 1.00 17.49 183 ARG C N 1
ATOM 5813 C CA . ARG C 1 183 ? 124.319 3.886 -11.790 1.00 15.43 183 ARG C CA 1
ATOM 5814 C C . ARG C 1 183 ? 125.387 3.119 -12.548 1.00 20.23 183 ARG C C 1
ATOM 5815 O O . ARG C 1 183 ? 126.118 3.706 -13.349 1.00 24.02 183 ARG C O 1
ATOM 5823 N N . ALA C 1 184 ? 125.510 1.818 -12.284 1.00 17.93 184 ALA C N 1
ATOM 5824 C CA . ALA C 1 184 ? 126.621 1.050 -12.832 1.00 19.60 184 ALA C CA 1
ATOM 5825 C C . ALA C 1 184 ? 126.437 0.714 -14.306 1.00 17.84 184 ALA C C 1
ATOM 5826 O O . ALA C 1 184 ? 125.499 0.007 -14.679 1.00 21.08 184 ALA C O 1
ATOM 5828 N N . VAL C 1 185 ? 127.345 1.222 -15.139 1.00 16.86 185 VAL C N 1
ATOM 5829 C CA . VAL C 1 185 ? 127.332 0.916 -16.569 1.00 15.30 185 VAL C CA 1
ATOM 5830 C C . VAL C 1 185 ? 128.656 0.269 -16.972 1.00 16.45 185 VAL C C 1
ATOM 5831 O O . VAL C 1 185 ? 129.659 0.957 -17.151 1.00 15.95 185 VAL C O 1
ATOM 5835 N N . PRO C 1 186 ? 128.663 -1.061 -17.077 1.00 17.69 186 PRO C N 1
ATOM 5836 C CA . PRO C 1 186 ? 129.841 -1.798 -17.543 1.00 21.61 186 PRO C CA 1
ATOM 5837 C C . PRO C 1 186 ? 130.325 -1.240 -18.879 1.00 22.69 186 PRO C C 1
ATOM 5838 O O . PRO C 1 186 ? 129.514 -1.061 -19.784 1.00 25.77 186 PRO C O 1
ATOM 5842 N N . GLY C 1 187 ? 131.615 -0.935 -18.988 1.00 22.89 187 GLY C N 1
ATOM 5843 C CA . GLY C 1 187 ? 132.148 -0.371 -20.217 1.00 19.70 187 GLY C CA 1
ATOM 5844 C C . GLY C 1 187 ? 132.534 1.088 -20.079 1.00 24.41 187 GLY C C 1
ATOM 5845 O O . GLY C 1 187 ? 133.330 1.603 -20.865 1.00 23.26 187 GLY C O 1
ATOM 5846 N N . TYR C 1 188 ? 131.969 1.763 -19.084 1.00 17.99 188 TYR C N 1
ATOM 5847 C CA . TYR C 1 188 ? 132.346 3.147 -18.803 1.00 17.60 188 TYR C CA 1
ATOM 5848 C C . TYR C 1 188 ? 133.500 3.108 -17.809 1.00 19.70 188 TYR C C 1
ATOM 5849 O O . TYR C 1 188 ? 133.331 3.401 -16.626 1.00 17.53 188 TYR C O 1
ATOM 5858 N N . GLY C 1 189 ? 134.677 2.715 -18.294 1.00 19.88 189 GLY C N 1
ATOM 5859 C CA . GLY C 1 189 ? 135.773 2.374 -17.408 1.00 18.26 189 GLY C CA 1
ATOM 5860 C C . GLY C 1 189 ? 136.759 3.501 -17.192 1.00 20.57 189 GLY C C 1
ATOM 5861 O O . GLY C 1 189 ? 136.473 4.660 -17.494 1.00 18.40 189 GLY C O 1
ATOM 5862 N N . GLY C 1 190 ? 137.920 3.160 -16.640 1.00 11.49 190 GLY C N 1
ATOM 5863 C CA . GLY C 1 190 ? 139.003 4.120 -16.512 1.00 13.70 190 GLY C CA 1
ATOM 5864 C C . GLY C 1 190 ? 138.710 5.177 -15.467 1.00 14.82 190 GLY C C 1
ATOM 5865 O O . GLY C 1 190 ? 139.369 6.220 -15.426 1.00 18.36 190 GLY C O 1
ATOM 5866 N N . GLY C 1 191 ? 137.723 4.899 -14.618 1.00 16.08 191 GLY C N 1
ATOM 5867 C CA . GLY C 1 191 ? 137.281 5.860 -13.626 1.00 19.88 191 GLY C CA 1
ATOM 5868 C C . GLY C 1 191 ? 136.364 6.953 -14.161 1.00 17.43 191 GLY C C 1
ATOM 5869 O O . GLY C 1 191 ? 136.103 7.936 -13.462 1.00 15.87 191 GLY C O 1
ATOM 5870 N N . MET C 1 192 ? 135.883 6.822 -15.396 1.00 16.54 192 MET C N 1
ATOM 5871 C CA . MET C 1 192 ? 134.946 7.831 -15.910 1.00 14.74 192 MET C CA 1
ATOM 5872 C C . MET C 1 192 ? 133.691 7.911 -15.050 1.00 17.08 192 MET C C 1
ATOM 5873 O O . MET C 1 192 ? 133.092 8.977 -14.922 1.00 11.76 192 MET C O 1
ATOM 5878 N N . ASN C 1 193 ? 133.284 6.799 -14.448 1.00 17.94 193 ASN C N 1
ATOM 5879 C CA . ASN C 1 193 ? 132.108 6.837 -13.575 1.00 16.34 193 ASN C CA 1
ATOM 5880 C C . ASN C 1 193 ? 132.348 7.779 -12.393 1.00 19.25 193 ASN C C 1
ATOM 5881 O O . ASN C 1 193 ? 131.480 8.581 -12.033 1.00 14.06 193 ASN C O 1
ATOM 5886 N N . ALA C 1 194 ? 133.534 7.672 -11.805 1.00 15.55 194 ALA C N 1
ATOM 5887 C CA . ALA C 1 194 ? 133.929 8.510 -10.681 1.00 17.76 194 ALA C CA 1
ATOM 5888 C C . ALA C 1 194 ? 134.072 9.962 -11.113 1.00 18.11 194 ALA C C 1
ATOM 5889 O O . ALA C 1 194 ? 133.707 10.875 -10.372 1.00 15.28 194 ALA C O 1
ATOM 5891 N N . ALA C 1 195 ? 134.599 10.172 -12.317 1.00 15.34 195 ALA C N 1
ATOM 5892 C CA . ALA C 1 195 ? 134.765 11.519 -12.836 1.00 19.37 195 ALA C CA 1
ATOM 5893 C C . ALA C 1 195 ? 133.410 12.193 -13.017 1.00 18.45 195 ALA C C 1
ATOM 5894 O O . ALA C 1 195 ? 133.264 13.378 -12.723 1.00 13.49 195 ALA C O 1
ATOM 5896 N N . LYS C 1 196 ? 132.405 11.447 -13.464 1.00 14.77 196 LYS C N 1
ATOM 5897 C CA . LYS C 1 196 ? 131.090 12.072 -13.622 1.00 12.31 196 LYS C CA 1
ATOM 5898 C C . LYS C 1 196 ? 130.365 12.220 -12.287 1.00 14.96 196 LYS C C 1
ATOM 5899 O O . LYS C 1 196 ? 129.635 13.188 -12.094 1.00 12.35 196 LYS C O 1
ATOM 5905 N N . ALA C 1 197 ? 130.547 11.267 -11.372 1.00 11.64 197 ALA C N 1
ATOM 5906 C CA . ALA C 1 197 ? 129.997 11.408 -10.028 1.00 10.92 197 ALA C CA 1
ATOM 5907 C C . ALA C 1 197 ? 130.559 12.675 -9.375 1.00 14.61 197 ALA C C 1
ATOM 5908 O O . ALA C 1 197 ? 129.830 13.469 -8.773 1.00 14.04 197 ALA C O 1
ATOM 5910 N N . ALA C 1 198 ? 131.869 12.848 -9.499 1.00 14.04 198 ALA C N 1
ATOM 5911 C CA . ALA C 1 198 ? 132.531 14.043 -8.990 1.00 18.59 198 ALA C CA 1
ATOM 5912 C C . ALA C 1 198 ? 131.966 15.297 -9.653 1.00 16.00 198 ALA C C 1
ATOM 5913 O O . ALA C 1 198 ? 131.621 16.253 -8.973 1.00 15.46 198 ALA C O 1
ATOM 5915 N N . LEU C 1 199 ? 131.851 15.278 -10.978 1.00 17.32 199 LEU C N 1
ATOM 5916 C CA . LEU C 1 199 ? 131.288 16.415 -11.706 1.00 12.60 199 LEU C CA 1
ATOM 5917 C C . LEU C 1 199 ? 129.892 16.789 -11.199 1.00 16.30 199 LEU C C 1
ATOM 5918 O O . LEU C 1 199 ? 129.580 17.971 -11.018 1.00 14.12 199 LEU C O 1
ATOM 5923 N N . GLU C 1 200 ? 129.055 15.785 -10.941 1.00 19.30 200 GLU C N 1
ATOM 5924 C CA . GLU C 1 200 ? 127.686 16.055 -10.508 1.00 16.32 200 GLU C CA 1
ATOM 5925 C C . GLU C 1 200 ? 127.638 16.542 -9.067 1.00 14.37 200 GLU C C 1
ATOM 5926 O O . GLU C 1 200 ? 126.858 17.443 -8.735 1.00 14.14 200 GLU C O 1
ATOM 5932 N N . SER C 1 201 ? 128.476 15.959 -8.215 1.00 12.23 201 SER C N 1
ATOM 5933 C CA . SER C 1 201 ? 128.593 16.426 -6.841 1.00 14.32 201 SER C CA 1
ATOM 5934 C C . SER C 1 201 ? 129.109 17.866 -6.777 1.00 18.35 201 SER C C 1
ATOM 5935 O O . SER C 1 201 ? 128.620 18.674 -5.977 1.00 19.57 201 SER C O 1
ATOM 5938 N N . ASP C 1 202 ? 130.110 18.169 -7.597 1.00 16.19 202 ASP C N 1
ATOM 5939 C CA . ASP C 1 202 ? 130.722 19.502 -7.590 1.00 17.01 202 ASP C CA 1
ATOM 5940 C C . ASP C 1 202 ? 129.692 20.519 -8.087 1.00 15.66 202 ASP C C 1
ATOM 5941 O O . ASP C 1 202 ? 129.667 21.653 -7.621 1.00 16.32 202 ASP C O 1
ATOM 5946 N N . THR C 1 203 ? 128.838 20.098 -9.017 1.00 14.25 203 THR C N 1
ATOM 5947 C CA . THR C 1 203 ? 127.762 20.967 -9.517 1.00 13.33 203 THR C CA 1
ATOM 5948 C C . THR C 1 203 ? 126.902 21.478 -8.372 1.00 15.77 203 THR C C 1
ATOM 5949 O O . THR C 1 203 ? 126.578 22.665 -8.295 1.00 16.19 203 THR C O 1
ATOM 5953 N N . LYS C 1 204 ? 126.532 20.588 -7.466 1.00 13.78 204 LYS C N 1
ATOM 5954 C CA . LYS C 1 204 ? 125.727 21.010 -6.338 1.00 14.94 204 LYS C CA 1
ATOM 5955 C C . LYS C 1 204 ? 126.479 21.933 -5.384 1.00 18.96 204 LYS C C 1
ATOM 5956 O O . LYS C 1 204 ? 125.972 22.989 -5.004 1.00 14.99 204 LYS C O 1
ATOM 5962 N N . VAL C 1 205 ? 127.686 21.531 -5.015 1.00 18.04 205 VAL C N 1
ATOM 5963 C CA . VAL C 1 205 ? 128.520 22.316 -4.112 1.00 16.06 205 VAL C CA 1
ATOM 5964 C C . VAL C 1 205 ? 128.878 23.685 -4.704 1.00 18.92 205 VAL C C 1
ATOM 5965 O O . VAL C 1 205 ? 128.777 24.705 -4.024 1.00 16.60 205 VAL C O 1
ATOM 5969 N N . LEU C 1 206 ? 129.275 23.707 -5.970 1.00 14.83 206 LEU C N 1
ATOM 5970 C CA . LEU C 1 206 ? 129.658 24.964 -6.613 1.00 16.26 206 LEU C CA 1
ATOM 5971 C C . LEU C 1 206 ? 128.439 25.857 -6.838 1.00 17.12 206 LEU C C 1
ATOM 5972 O O . LEU C 1 206 ? 128.563 27.075 -6.836 1.00 12.95 206 LEU C O 1
ATOM 5977 N N . ALA C 1 207 ? 127.260 25.260 -7.012 1.00 13.23 207 ALA C N 1
ATOM 5978 C CA . ALA C 1 207 ? 126.053 26.079 -7.123 1.00 12.04 207 ALA C CA 1
ATOM 5979 C C . ALA C 1 207 ? 125.914 26.922 -5.873 1.00 13.76 207 ALA C C 1
ATOM 5980 O O . ALA C 1 207 ? 125.608 28.123 -5.939 1.00 14.42 207 ALA C O 1
ATOM 5982 N N . TRP C 1 208 ? 126.151 26.310 -4.720 1.00 11.97 208 TRP C N 1
ATOM 5983 C CA . TRP C 1 208 ? 126.047 27.064 -3.482 1.00 14.71 208 TRP C CA 1
ATOM 5984 C C . TRP C 1 208 ? 127.213 28.043 -3.319 1.00 19.28 208 TRP C C 1
ATOM 5985 O O . TRP C 1 208 ? 127.004 29.193 -3.013 1.00 13.71 208 TRP C O 1
ATOM 5996 N N . GLU C 1 209 ? 128.439 27.574 -3.527 1.00 16.91 209 GLU C N 1
ATOM 5997 C CA . GLU C 1 209 ? 129.614 28.433 -3.330 1.00 16.85 209 GLU C CA 1
ATOM 5998 C C . GLU C 1 209 ? 129.692 29.601 -4.311 1.00 15.49 209 GLU C C 1
ATOM 5999 O O . GLU C 1 209 ? 129.924 30.744 -3.908 1.00 19.38 209 GLU C O 1
ATOM 6005 N N . ALA C 1 210 ? 129.507 29.314 -5.598 1.00 13.33 210 ALA C N 1
ATOM 6006 C CA . ALA C 1 210 ? 129.562 30.347 -6.622 1.00 15.90 210 ALA C CA 1
ATOM 6007 C C . ALA C 1 210 ? 128.292 31.208 -6.628 1.00 18.96 210 ALA C C 1
ATOM 6008 O O . ALA C 1 210 ? 128.337 32.380 -7.009 1.00 20.84 210 ALA C O 1
ATOM 6010 N N . GLY C 1 211 ? 127.173 30.631 -6.192 1.00 18.02 211 GLY C N 1
ATOM 6011 C CA . GLY C 1 211 ? 125.937 31.392 -6.060 1.00 17.94 211 GLY C CA 1
ATOM 6012 C C . GLY C 1 211 ? 126.072 32.454 -4.984 1.00 17.55 211 GLY C C 1
ATOM 6013 O O . GLY C 1 211 ? 125.622 33.593 -5.143 1.00 17.81 211 GLY C O 1
ATOM 6014 N N . ARG C 1 212 ? 126.693 32.076 -3.872 1.00 17.10 212 ARG C N 1
ATOM 6015 C CA . ARG C 1 212 ? 126.860 33.000 -2.762 1.00 16.60 212 ARG C CA 1
ATOM 6016 C C . ARG C 1 212 ? 128.008 33.986 -3.014 1.00 15.45 212 ARG C C 1
ATOM 6017 O O . ARG C 1 212 ? 127.930 35.137 -2.605 1.00 20.44 212 ARG C O 1
ATOM 6025 N N . ARG C 1 213 ? 129.049 33.548 -3.710 1.00 13.99 213 ARG C N 1
ATOM 6026 C CA . ARG C 1 213 ? 130.217 34.423 -3.911 1.00 15.28 213 ARG C CA 1
ATOM 6027 C C . ARG C 1 213 ? 130.029 35.442 -5.045 1.00 18.54 213 ARG C C 1
ATOM 6028 O O . ARG C 1 213 ? 130.413 36.613 -4.915 1.00 23.50 213 ARG C O 1
ATOM 6036 N N . TRP C 1 214 ? 129.445 35.004 -6.155 1.00 19.10 214 TRP C N 1
ATOM 6037 C CA . TRP C 1 214 ? 129.314 35.857 -7.343 1.00 22.72 214 TRP C CA 1
ATOM 6038 C C . TRP C 1 214 ? 127.888 35.967 -7.909 1.00 19.82 214 TRP C C 1
ATOM 6039 O O . TRP C 1 214 ? 127.671 36.648 -8.908 1.00 20.03 214 TRP C O 1
ATOM 6050 N N . GLY C 1 215 ? 126.927 35.272 -7.305 1.00 19.03 215 GLY C N 1
ATOM 6051 C CA . GLY C 1 215 ? 125.578 35.227 -7.844 1.00 25.20 215 GLY C CA 1
ATOM 6052 C C . GLY C 1 215 ? 125.460 34.353 -9.082 1.00 24.70 215 GLY C C 1
ATOM 6053 O O . GLY C 1 215 ? 124.483 34.452 -9.829 1.00 21.16 215 GLY C O 1
ATOM 6054 N N . VAL C 1 216 ? 126.450 33.485 -9.284 1.00 20.08 216 VAL C N 1
ATOM 6055 C CA . VAL C 1 216 ? 126.561 32.652 -10.482 1.00 17.65 216 VAL C CA 1
ATOM 6056 C C . VAL C 1 216 ? 125.734 31.370 -10.333 1.00 17.45 216 VAL C C 1
ATOM 6057 O O . VAL C 1 216 ? 125.652 30.793 -9.247 1.00 18.51 216 VAL C O 1
ATOM 6061 N N . ARG C 1 217 ? 125.106 30.938 -11.418 1.00 13.39 217 ARG C N 1
ATOM 6062 C CA . ARG C 1 217 ? 124.339 29.695 -11.386 1.00 11.76 217 ARG C CA 1
ATOM 6063 C C . ARG C 1 217 ? 125.198 28.578 -11.992 1.00 11.38 217 ARG C C 1
ATOM 6064 O O . ARG C 1 217 ? 126.064 28.839 -12.829 1.00 19.22 217 ARG C O 1
ATOM 6072 N N . VAL C 1 218 ? 124.942 27.348 -11.563 1.00 11.11 218 VAL C N 1
ATOM 6073 C CA . VAL C 1 218 ? 125.792 26.209 -11.934 1.00 10.87 218 VAL C CA 1
ATOM 6074 C C . VAL C 1 218 ? 124.903 24.998 -12.197 1.00 11.31 218 VAL C C 1
ATOM 6075 O O . VAL C 1 218 ? 124.296 24.478 -11.275 1.00 12.98 218 VAL C O 1
ATOM 6079 N N . ASN C 1 219 ? 124.838 24.569 -13.456 1.00 13.88 219 ASN C N 1
ATOM 6080 C CA . ASN C 1 219 ? 123.942 23.493 -13.870 1.00 15.43 219 ASN C CA 1
ATOM 6081 C C . ASN C 1 219 ? 124.667 22.471 -14.740 1.00 15.82 219 ASN C C 1
ATOM 6082 O O . ASN C 1 219 ? 125.677 22.782 -15.379 1.00 12.92 219 ASN C O 1
ATOM 6087 N N . THR C 1 220 ? 124.138 21.257 -14.773 1.00 12.78 220 THR C N 1
ATOM 6088 C CA . THR C 1 220 ? 124.732 20.217 -15.591 1.00 12.76 220 THR C CA 1
ATOM 6089 C C . THR C 1 220 ? 123.635 19.509 -16.370 1.00 20.12 220 THR C C 1
ATOM 6090 O O . THR C 1 220 ? 122.496 19.441 -15.922 1.00 19.60 220 THR C O 1
ATOM 6094 N N . ILE C 1 221 ? 123.985 19.027 -17.554 1.00 14.67 221 ILE C N 1
ATOM 6095 C CA . ILE C 1 221 ? 123.056 18.324 -18.426 1.00 9.60 221 ILE C CA 1
ATOM 6096 C C . ILE C 1 221 ? 123.553 16.902 -18.634 1.00 12.29 221 ILE C C 1
ATOM 6097 O O . ILE C 1 221 ? 124.680 16.710 -19.063 1.00 12.87 221 ILE C O 1
ATOM 6102 N N . SER C 1 222 ? 122.700 15.926 -18.331 1.00 13.82 222 SER C N 1
ATOM 6103 C CA . SER C 1 222 ? 122.991 14.516 -18.567 1.00 15.38 222 SER C CA 1
ATOM 6104 C C . SER C 1 222 ? 122.360 14.106 -19.899 1.00 15.94 222 SER C C 1
ATOM 6105 O O . SER C 1 222 ? 121.118 14.105 -20.054 1.00 16.92 222 SER C O 1
ATOM 6108 N N . ALA C 1 223 ? 123.218 13.784 -20.862 1.00 13.50 223 ALA C N 1
ATOM 6109 C CA . ALA C 1 223 ? 122.812 13.580 -22.254 1.00 17.40 223 ALA C CA 1
ATOM 6110 C C . ALA C 1 223 ? 122.787 12.121 -22.663 1.00 20.12 223 ALA C C 1
ATOM 6111 O O . ALA C 1 223 ? 123.488 11.284 -22.081 1.00 16.87 223 ALA C O 1
ATOM 6113 N N . GLY C 1 224 ? 121.993 11.838 -23.691 1.00 21.20 224 GLY C N 1
ATOM 6114 C CA . GLY C 1 224 ? 121.971 10.532 -24.318 1.00 17.16 224 GLY C CA 1
ATOM 6115 C C . GLY C 1 224 ? 123.205 10.326 -25.181 1.00 19.76 224 GLY C C 1
ATOM 6116 O O . GLY C 1 224 ? 123.991 11.255 -25.359 1.00 19.74 224 GLY C O 1
ATOM 6117 N N . PRO C 1 225 ? 123.379 9.111 -25.725 1.00 16.05 225 PRO C N 1
ATOM 6118 C CA . PRO C 1 225 ? 124.564 8.764 -26.519 1.00 20.50 225 PRO C CA 1
ATOM 6119 C C . PRO C 1 225 ? 124.650 9.538 -27.823 1.00 22.74 225 PRO C C 1
ATOM 6120 O O . PRO C 1 225 ? 123.626 9.768 -28.481 1.00 17.55 225 PRO C O 1
ATOM 6124 N N . LEU C 1 226 ? 125.874 9.937 -28.174 1.00 21.92 226 LEU C N 1
ATOM 6125 C CA . LEU C 1 226 ? 126.139 10.682 -29.401 1.00 23.24 226 LEU C CA 1
ATOM 6126 C C . LEU C 1 226 ? 127.441 10.214 -30.040 1.00 20.82 226 LEU C C 1
ATOM 6127 O O . LEU C 1 226 ? 128.453 10.054 -29.358 1.00 21.66 226 LEU C O 1
ATOM 6132 N N . ALA C 1 227 ? 127.421 10.036 -31.357 1.00 18.79 227 ALA C N 1
ATOM 6133 C CA . ALA C 1 227 ? 128.612 9.619 -32.090 1.00 21.64 227 ALA C CA 1
ATOM 6134 C C . ALA C 1 227 ? 129.600 10.775 -32.322 1.00 22.10 227 ALA C C 1
ATOM 6135 O O . ALA C 1 227 ? 129.972 11.083 -33.459 1.00 20.56 227 ALA C O 1
ATOM 6137 N N . SER C 1 228 ? 130.020 11.407 -31.233 1.00 22.79 228 SER C N 1
ATOM 6138 C CA . SER C 1 228 ? 131.059 12.428 -31.281 1.00 24.03 228 SER C CA 1
ATOM 6139 C C . SER C 1 228 ? 132.413 11.758 -31.475 1.00 27.62 228 SER C C 1
ATOM 6140 O O . SER C 1 228 ? 132.493 10.536 -31.609 1.00 30.04 228 SER C O 1
ATOM 6143 N N . ARG C 1 229 ? 133.479 12.551 -31.479 1.00 24.20 229 ARG C N 1
ATOM 6144 C CA . ARG C 1 229 ? 134.816 11.982 -31.557 1.00 22.29 229 ARG C CA 1
ATOM 6145 C C . ARG C 1 229 ? 135.005 11.013 -30.389 1.00 20.59 229 ARG C C 1
ATOM 6146 O O . ARG C 1 229 ? 135.367 9.844 -30.584 1.00 21.66 229 ARG C O 1
ATOM 6154 N N . ALA C 1 230 ? 134.729 11.494 -29.179 1.00 19.45 230 ALA C N 1
ATOM 6155 C CA . ALA C 1 230 ? 134.892 10.677 -27.975 1.00 24.71 230 ALA C CA 1
ATOM 6156 C C . ALA C 1 230 ? 133.942 9.484 -27.999 1.00 23.13 230 ALA C C 1
ATOM 6157 O O . ALA C 1 230 ? 134.326 8.355 -27.667 1.00 24.22 230 ALA C O 1
ATOM 6159 N N . GLY C 1 231 ? 132.703 9.753 -28.403 1.00 24.16 231 GLY C N 1
ATOM 6160 C CA . GLY C 1 231 ? 131.682 8.725 -28.525 1.00 23.61 231 GLY C CA 1
ATOM 6161 C C . GLY C 1 231 ? 132.142 7.612 -29.444 1.00 24.77 231 GLY C C 1
ATOM 6162 O O . GLY C 1 231 ? 132.193 6.451 -29.040 1.00 26.10 231 GLY C O 1
ATOM 6163 N N . LYS C 1 232 ? 132.510 7.968 -30.672 1.00 25.30 232 LYS C N 1
ATOM 6164 C CA . LYS C 1 232 ? 132.938 6.988 -31.662 1.00 24.31 232 LYS C CA 1
ATOM 6165 C C . LYS C 1 232 ? 134.151 6.195 -31.184 1.00 33.47 232 LYS C C 1
ATOM 6166 O O . LYS C 1 232 ? 134.307 5.014 -31.497 1.00 29.80 232 LYS C O 1
ATOM 6172 N N . ALA C 1 233 ? 135.002 6.853 -30.407 1.00 28.95 233 ALA C N 1
ATOM 6173 C CA . ALA C 1 233 ? 136.247 6.244 -29.963 1.00 31.92 233 ALA C CA 1
ATOM 6174 C C . ALA C 1 233 ? 136.067 5.121 -28.931 1.00 31.25 233 ALA C C 1
ATOM 6175 O O . ALA C 1 233 ? 136.990 4.336 -28.716 1.00 28.26 233 ALA C O 1
ATOM 6177 N N . ILE C 1 234 ? 134.894 5.022 -28.307 1.00 28.15 234 ILE C N 1
ATOM 6178 C CA . ILE C 1 234 ? 134.669 3.928 -27.354 1.00 33.98 234 ILE C CA 1
ATOM 6179 C C . ILE C 1 234 ? 134.499 2.580 -28.058 1.00 30.73 234 ILE C C 1
ATOM 6180 O O . ILE C 1 234 ? 134.684 1.528 -27.451 1.00 30.45 234 ILE C O 1
ATOM 6185 N N . GLY C 1 235 ? 134.165 2.623 -29.342 1.00 27.18 235 GLY C N 1
ATOM 6186 C CA . GLY C 1 235 ? 134.138 1.428 -30.161 1.00 29.70 235 GLY C CA 1
ATOM 6187 C C . GLY C 1 235 ? 132.778 0.786 -30.362 1.00 29.59 235 GLY C C 1
ATOM 6188 O O . GLY C 1 235 ? 132.628 -0.093 -31.207 1.00 35.67 235 GLY C O 1
ATOM 6189 N N . PHE C 1 236 ? 131.783 1.223 -29.601 1.00 25.26 236 PHE C N 1
ATOM 6190 C CA . PHE C 1 236 ? 130.447 0.636 -29.704 1.00 24.10 236 PHE C CA 1
ATOM 6191 C C . PHE C 1 236 ? 129.336 1.671 -29.513 1.00 23.63 236 PHE C C 1
ATOM 6192 O O . PHE C 1 236 ? 128.246 1.338 -29.052 1.00 20.89 236 PHE C O 1
ATOM 6200 N N . ILE C 1 237 ? 129.610 2.922 -29.869 1.00 28.11 237 ILE C N 1
ATOM 6201 C CA . ILE C 1 237 ? 128.623 3.980 -29.668 1.00 23.97 237 ILE C CA 1
ATOM 6202 C C . ILE C 1 237 ? 127.349 3.730 -30.480 1.00 23.83 237 ILE C C 1
ATOM 6203 O O . ILE C 1 237 ? 126.253 4.082 -30.045 1.00 23.82 237 ILE C O 1
ATOM 6208 N N . GLU C 1 238 ? 127.486 3.101 -31.644 1.00 21.69 238 GLU C N 1
ATOM 6209 C CA . GLU C 1 238 ? 126.326 2.845 -32.492 1.00 25.99 238 GLU C CA 1
ATOM 6210 C C . GLU C 1 238 ? 125.351 1.858 -31.840 1.00 25.18 238 GLU C C 1
ATOM 6211 O O . GLU C 1 238 ? 124.142 1.995 -31.991 1.00 22.32 238 GLU C O 1
ATOM 6217 N N . ARG C 1 239 ? 125.878 0.877 -31.109 1.00 23.31 239 ARG C N 1
ATOM 6218 C CA . ARG C 1 239 ? 125.023 -0.070 -30.394 1.00 27.00 239 ARG C CA 1
ATOM 6219 C C . ARG C 1 239 ? 124.330 0.605 -29.223 1.00 26.19 239 ARG C C 1
ATOM 6220 O O . ARG C 1 239 ? 123.238 0.212 -28.834 1.00 20.78 239 ARG C O 1
ATOM 6228 N N . MET C 1 240 ? 124.980 1.606 -28.639 1.00 23.62 240 MET C N 1
ATOM 6229 C CA . MET C 1 240 ? 124.381 2.339 -27.538 1.00 19.50 240 MET C CA 1
ATOM 6230 C C . MET C 1 240 ? 123.265 3.229 -28.053 1.00 19.74 240 MET C C 1
ATOM 6231 O O . MET C 1 240 ? 122.243 3.409 -27.394 1.00 23.73 240 MET C O 1
ATOM 6236 N N . VAL C 1 241 ? 123.481 3.795 -29.234 1.00 19.65 241 VAL C N 1
ATOM 6237 C CA . VAL C 1 241 ? 122.475 4.616 -29.884 1.00 20.35 241 VAL C CA 1
ATOM 6238 C C . VAL C 1 241 ? 121.223 3.780 -30.189 1.00 22.55 241 VAL C C 1
ATOM 6239 O O . VAL C 1 241 ? 120.103 4.182 -29.877 1.00 19.38 241 VAL C O 1
ATOM 6243 N N . ASP C 1 242 ? 121.424 2.608 -30.780 1.00 17.01 242 ASP C N 1
ATOM 6244 C CA . ASP C 1 242 ? 120.320 1.700 -31.090 1.00 15.94 242 ASP C CA 1
ATOM 6245 C C . ASP C 1 242 ? 119.603 1.197 -29.839 1.00 19.07 242 ASP C C 1
ATOM 6246 O O . ASP C 1 242 ? 118.382 1.057 -29.834 1.00 21.89 242 ASP C O 1
ATOM 6251 N N . TYR C 1 243 ? 120.362 0.908 -28.786 1.00 21.99 243 TYR C N 1
ATOM 6252 C CA . TYR C 1 243 ? 119.783 0.437 -27.533 1.00 22.43 243 TYR C CA 1
ATOM 6253 C C . TYR C 1 243 ? 118.867 1.495 -26.928 1.00 22.29 243 TYR C C 1
ATOM 6254 O O . TYR C 1 243 ? 117.748 1.192 -26.516 1.00 18.24 243 TYR C O 1
ATOM 6263 N N . TYR C 1 244 ? 119.354 2.733 -26.875 1.00 23.51 244 TYR C N 1
ATOM 6264 C CA . TYR C 1 244 ? 118.563 3.865 -26.384 1.00 21.33 244 TYR C CA 1
ATOM 6265 C C . TYR C 1 244 ? 117.258 4.058 -27.168 1.00 21.32 244 TYR C C 1
ATOM 6266 O O . TYR C 1 244 ? 116.216 4.398 -26.595 1.00 22.82 244 TYR C O 1
ATOM 6275 N N . GLN C 1 245 ? 117.312 3.833 -28.475 1.00 17.95 245 GLN C N 1
ATOM 6276 C CA . GLN C 1 245 ? 116.102 3.932 -29.289 1.00 24.82 245 GLN C CA 1
ATOM 6277 C C . GLN C 1 245 ? 115.037 2.890 -28.913 1.00 26.06 245 GLN C C 1
ATOM 6278 O O . GLN C 1 245 ? 113.838 3.177 -28.958 1.00 25.19 245 GLN C O 1
ATOM 6284 N N . ASP C 1 246 ? 115.465 1.691 -28.531 1.00 22.84 246 ASP C N 1
ATOM 6285 C CA . ASP C 1 246 ? 114.520 0.646 -28.114 1.00 26.58 246 ASP C CA 1
ATOM 6286 C C . ASP C 1 246 ? 114.039 0.820 -26.672 1.00 23.22 246 ASP C C 1
ATOM 6287 O O . ASP C 1 246 ? 112.980 0.305 -26.289 1.00 21.67 246 ASP C O 1
ATOM 6292 N N . TRP C 1 247 ? 114.846 1.522 -25.887 1.00 21.89 247 TRP C N 1
ATOM 6293 C CA . TRP C 1 247 ? 114.716 1.597 -24.437 1.00 22.48 247 TRP C CA 1
ATOM 6294 C C . TRP C 1 247 ? 113.836 2.768 -23.984 1.00 24.29 247 TRP C C 1
ATOM 6295 O O . TRP C 1 247 ? 112.957 2.616 -23.132 1.00 26.17 247 TRP C O 1
ATOM 6306 N N . ALA C 1 248 ? 114.099 3.939 -24.553 1.00 23.55 248 ALA C N 1
ATOM 6307 C CA . ALA C 1 248 ? 113.556 5.203 -24.048 1.00 22.81 248 ALA C CA 1
ATOM 6308 C C . ALA C 1 248 ? 112.052 5.367 -24.289 1.00 21.65 248 ALA C C 1
ATOM 6309 O O . ALA C 1 248 ? 111.491 4.738 -25.186 1.00 21.13 248 ALA C O 1
ATOM 6311 N N . PRO C 1 249 ? 111.391 6.191 -23.458 1.00 15.60 249 PRO C N 1
ATOM 6312 C CA . PRO C 1 249 ? 110.015 6.619 -23.745 1.00 16.24 249 PRO C CA 1
ATOM 6313 C C . PRO C 1 249 ? 109.860 7.140 -25.177 1.00 20.54 249 PRO C C 1
ATOM 6314 O O . PRO C 1 249 ? 108.879 6.795 -25.837 1.00 23.79 249 PRO C O 1
ATOM 6318 N N . LEU C 1 250 ? 110.818 7.935 -25.650 1.00 21.56 250 LEU C N 1
ATOM 6319 C CA . LEU C 1 250 ? 110.808 8.420 -27.032 1.00 23.55 250 LEU C CA 1
ATOM 6320 C C . LEU C 1 250 ? 111.979 7.866 -27.843 1.00 23.28 250 LEU C C 1
ATOM 6321 O O . LEU C 1 250 ? 113.103 7.813 -27.353 1.00 24.75 250 LEU C O 1
AT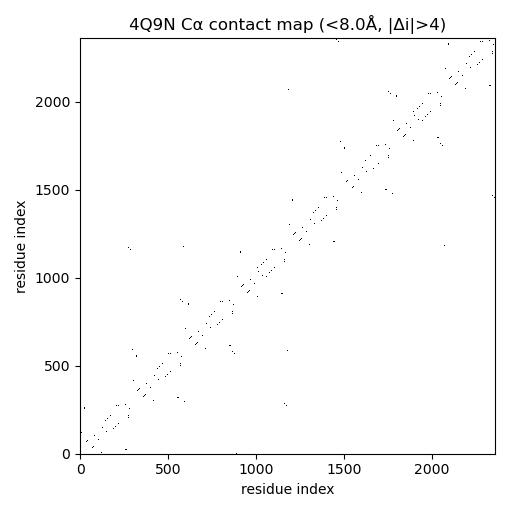OM 6326 N N . PRO C 1 251 ? 111.721 7.480 -29.101 1.00 24.96 251 PRO C N 1
ATOM 6327 C CA . PRO C 1 251 ? 112.700 6.754 -29.924 1.00 30.26 251 PRO C CA 1
ATOM 6328 C C . PRO C 1 251 ? 113.760 7.595 -30.653 1.00 34.52 251 PRO C C 1
ATOM 6329 O O . PRO C 1 251 ? 114.741 7.017 -31.123 1.00 40.69 251 PRO C O 1
ATOM 6333 N N . SER C 1 252 ? 113.583 8.908 -30.756 1.00 33.82 252 SER C N 1
ATOM 6334 C CA . SER C 1 252 ? 114.486 9.725 -31.577 1.00 30.52 252 SER C CA 1
ATOM 6335 C C . SER C 1 252 ? 115.936 9.744 -31.079 1.00 24.49 252 SER C C 1
ATOM 6336 O O . SER C 1 252 ? 116.186 9.794 -29.878 1.00 23.98 252 SER C O 1
ATOM 6339 N N . PRO C 1 253 ? 116.898 9.695 -32.013 1.00 26.21 253 PRO C N 1
ATOM 6340 C CA . PRO C 1 253 ? 118.316 9.758 -31.649 1.00 24.51 253 PRO C CA 1
ATOM 6341 C C . PRO C 1 253 ? 118.709 11.147 -31.140 1.00 23.84 253 PRO C C 1
ATOM 6342 O O . PRO C 1 253 ? 118.092 12.141 -31.511 1.00 25.76 253 PRO C O 1
ATOM 6346 N N . MET C 1 254 ? 119.726 11.208 -30.289 1.00 24.09 254 MET C N 1
ATOM 6347 C CA . MET C 1 254 ? 120.252 12.493 -29.838 1.00 18.46 254 MET C CA 1
ATOM 6348 C C . MET C 1 254 ? 120.732 13.320 -31.024 1.00 19.07 254 MET C C 1
ATOM 6349 O O . MET C 1 254 ? 121.219 12.780 -32.015 1.00 21.05 254 MET C O 1
ATOM 6354 N N . GLU C 1 255 ? 120.574 14.633 -30.919 1.00 20.77 255 GLU C N 1
ATOM 6355 C CA . GLU C 1 255 ? 121.266 15.573 -31.799 1.00 21.96 255 GLU C CA 1
ATOM 6356 C C . GLU C 1 255 ? 121.989 16.546 -30.888 1.00 14.95 255 GLU C C 1
ATOM 6357 O O . GLU C 1 255 ? 121.480 16.872 -29.816 1.00 21.91 255 GLU C O 1
ATOM 6363 N N . ALA C 1 256 ? 123.172 17.000 -31.291 1.00 15.66 256 ALA C N 1
ATOM 6364 C CA . ALA C 1 256 ? 123.956 17.883 -30.439 1.00 18.31 256 ALA C CA 1
ATOM 6365 C C . ALA C 1 256 ? 123.141 19.119 -30.062 1.00 18.66 256 ALA C C 1
ATOM 6366 O O . ALA C 1 256 ? 123.213 19.601 -28.935 1.00 21.16 256 ALA C O 1
ATOM 6368 N N . GLU C 1 257 ? 122.339 19.602 -31.003 1.00 15.96 257 GLU C N 1
ATOM 6369 C CA . GLU C 1 257 ? 121.569 20.827 -30.784 1.00 17.72 257 GLU C CA 1
ATOM 6370 C C . GLU C 1 257 ? 120.400 20.683 -29.793 1.00 18.44 257 GLU C C 1
ATOM 6371 O O . GLU C 1 257 ? 119.862 21.689 -29.318 1.00 20.73 257 GLU C O 1
ATOM 6377 N N . GLN C 1 258 ? 119.978 19.453 -29.507 1.00 15.53 258 GLN C N 1
ATOM 6378 C CA . GLN C 1 258 ? 118.996 19.238 -28.444 1.00 22.04 258 GLN C CA 1
ATOM 6379 C C . GLN C 1 258 ? 119.612 19.672 -27.116 1.00 21.93 258 GLN C C 1
ATOM 6380 O O . GLN C 1 258 ? 119.009 20.405 -26.337 1.00 16.19 258 GLN C O 1
ATOM 6386 N N . VAL C 1 259 ? 120.826 19.212 -26.861 1.00 19.84 259 VAL C N 1
ATOM 6387 C CA . VAL C 1 259 ? 121.549 19.614 -25.665 1.00 18.44 259 VAL C CA 1
ATOM 6388 C C . VAL C 1 259 ? 121.850 21.110 -25.715 1.00 15.33 259 VAL C C 1
ATOM 6389 O O . VAL C 1 259 ? 121.746 21.815 -24.701 1.00 17.31 259 VAL C O 1
ATOM 6393 N N . GLY C 1 260 ? 122.159 21.593 -26.911 1.00 13.84 260 GLY C N 1
ATOM 6394 C CA . GLY C 1 260 ? 122.440 23.005 -27.114 1.00 20.36 260 GLY C CA 1
ATOM 6395 C C . GLY C 1 260 ? 121.242 23.867 -26.753 1.00 21.56 260 GLY C C 1
ATOM 6396 O O . GLY C 1 260 ? 121.384 24.930 -26.139 1.00 16.89 260 GLY C O 1
ATOM 6397 N N . ALA C 1 261 ? 120.047 23.415 -27.120 1.00 17.33 261 ALA C N 1
ATOM 6398 C CA . ALA C 1 261 ? 118.850 24.200 -26.804 1.00 20.56 261 ALA C CA 1
ATOM 6399 C C . ALA C 1 261 ? 118.629 24.251 -25.291 1.00 21.92 261 ALA C C 1
ATOM 6400 O O . ALA C 1 261 ? 118.268 25.300 -24.746 1.00 17.87 261 ALA C O 1
ATOM 6402 N N . ALA C 1 262 ? 118.848 23.119 -24.619 1.00 19.97 262 ALA C N 1
ATOM 6403 C CA . ALA C 1 262 ? 118.727 23.069 -23.164 1.00 20.55 262 ALA C CA 1
ATOM 6404 C C . ALA C 1 262 ? 119.749 23.997 -22.506 1.00 19.02 262 ALA C C 1
ATOM 6405 O O . ALA C 1 262 ? 119.423 24.703 -21.550 1.00 19.91 262 ALA C O 1
ATOM 6407 N N . ALA C 1 263 ? 120.975 23.995 -23.026 1.00 17.27 263 ALA C N 1
ATOM 6408 C CA . ALA C 1 263 ? 122.027 24.871 -22.518 1.00 21.62 263 ALA C CA 1
ATOM 6409 C C . ALA C 1 263 ? 121.646 26.344 -22.682 1.00 24.01 263 ALA C C 1
ATOM 6410 O O . ALA C 1 263 ? 121.763 27.135 -21.742 1.00 22.02 263 ALA C O 1
ATOM 6412 N N . ALA C 1 264 ? 121.178 26.700 -23.877 1.00 18.49 264 ALA C N 1
ATOM 6413 C CA . ALA C 1 264 ? 120.732 28.056 -24.158 1.00 20.72 264 ALA C CA 1
ATOM 6414 C C . ALA C 1 264 ? 119.670 28.514 -23.152 1.00 20.51 264 ALA C C 1
ATOM 6415 O O . ALA C 1 264 ? 119.793 29.574 -22.564 1.00 16.11 264 ALA C O 1
ATOM 6417 N N . PHE C 1 265 ? 118.646 27.701 -22.917 1.00 14.73 265 PHE C N 1
ATOM 6418 C CA . PHE C 1 265 ? 117.639 28.074 -21.929 1.00 16.53 265 PHE C CA 1
ATOM 6419 C C . PHE C 1 265 ? 118.218 28.249 -20.519 1.00 19.66 265 PHE C C 1
ATOM 6420 O O . PHE C 1 265 ? 117.890 29.218 -19.830 1.00 23.92 265 PHE C O 1
ATOM 6428 N N . LEU C 1 266 ? 119.081 27.321 -20.096 1.00 13.44 266 LEU C N 1
ATOM 6429 C CA . LEU C 1 266 ? 119.572 27.321 -18.718 1.00 14.03 266 LEU C CA 1
ATOM 6430 C C . LEU C 1 266 ? 120.465 28.524 -18.435 1.00 16.25 266 LEU C C 1
ATOM 6431 O O . LEU C 1 266 ? 120.551 28.990 -17.298 1.00 19.17 266 LEU C O 1
ATOM 6436 N N . VAL C 1 267 ? 121.130 29.029 -19.464 1.00 17.66 267 VAL C N 1
ATOM 6437 C CA . VAL C 1 267 ? 122.024 30.160 -19.255 1.00 15.95 267 VAL C CA 1
ATOM 6438 C C . VAL C 1 267 ? 121.300 31.478 -19.520 1.00 16.53 267 VAL C C 1
ATOM 6439 O O . VAL C 1 267 ? 121.877 32.546 -19.362 1.00 22.15 267 VAL C O 1
ATOM 6443 N N . SER C 1 268 ? 120.035 31.392 -19.913 1.00 14.08 268 SER C N 1
ATOM 6444 C CA . SER C 1 268 ? 119.267 32.599 -20.222 1.00 15.07 268 SER C CA 1
ATOM 6445 C C . SER C 1 268 ? 118.615 33.155 -18.957 1.00 19.05 268 SER C C 1
ATOM 6446 O O . SER C 1 268 ? 118.495 32.446 -17.952 1.00 20.82 268 SER C O 1
ATOM 6449 N N . PRO C 1 269 ? 118.164 34.426 -19.003 1.00 23.23 269 PRO C N 1
ATOM 6450 C CA . PRO C 1 269 ? 117.479 35.029 -17.851 1.00 16.28 269 PRO C CA 1
ATOM 6451 C C . PRO C 1 269 ? 116.187 34.308 -17.471 1.00 25.57 269 PRO C C 1
ATOM 6452 O O . PRO C 1 269 ? 115.670 34.540 -16.380 1.00 24.36 269 PRO C O 1
ATOM 6456 N N . LEU C 1 270 ? 115.679 33.458 -18.361 1.00 16.38 270 LEU C N 1
ATOM 6457 C CA . LEU C 1 270 ? 114.461 32.686 -18.101 1.00 22.21 270 LEU C CA 1
ATOM 6458 C C . LEU C 1 270 ? 114.684 31.566 -17.089 1.00 22.08 270 LEU C C 1
ATOM 6459 O O . LEU C 1 270 ? 113.723 30.958 -16.601 1.00 18.95 270 LEU C O 1
ATOM 6464 N N . ALA C 1 271 ? 115.947 31.285 -16.778 1.00 17.46 271 ALA C N 1
ATOM 6465 C CA . ALA C 1 271 ? 116.269 30.226 -15.825 1.00 20.84 271 ALA C CA 1
ATOM 6466 C C . ALA C 1 271 ? 116.942 30.742 -14.555 1.00 19.18 271 ALA C C 1
ATOM 6467 O O . ALA C 1 271 ? 117.698 30.012 -13.916 1.00 17.99 271 ALA C O 1
ATOM 6469 N N . SER C 1 272 ? 116.648 31.981 -14.173 1.00 19.72 272 SER C N 1
ATOM 6470 C CA . SER C 1 272 ? 117.289 32.606 -13.012 1.00 20.28 272 SER C CA 1
ATOM 6471 C C . SER C 1 272 ? 117.035 31.847 -11.707 1.00 19.95 272 SER C C 1
ATOM 6472 O O . SER C 1 272 ? 117.795 31.980 -10.749 1.00 20.49 272 SER C O 1
ATOM 6475 N N . ALA C 1 273 ? 115.967 31.052 -11.668 1.00 16.22 273 ALA C N 1
ATOM 6476 C CA . ALA C 1 273 ? 115.651 30.293 -10.464 1.00 16.93 273 ALA C CA 1
ATOM 6477 C C . ALA C 1 273 ? 116.171 28.851 -10.498 1.00 17.74 273 ALA C C 1
ATOM 6478 O O . ALA C 1 273 ? 115.879 28.071 -9.588 1.00 18.13 273 ALA C O 1
ATOM 6480 N N . ILE C 1 274 ? 116.917 28.496 -11.542 1.00 19.28 274 ILE C N 1
ATOM 6481 C CA . ILE C 1 274 ? 117.417 27.122 -11.694 1.00 16.87 274 ILE C CA 1
ATOM 6482 C C . ILE C 1 274 ? 118.915 27.044 -11.492 1.00 18.45 274 ILE C C 1
ATOM 6483 O O . ILE C 1 274 ? 119.691 27.606 -12.275 1.00 15.49 274 ILE C O 1
ATOM 6488 N N . THR C 1 275 ? 119.327 26.333 -10.450 1.00 16.76 275 THR C N 1
ATOM 6489 C CA . THR C 1 275 ? 120.750 26.188 -10.183 1.00 19.54 275 THR C CA 1
ATOM 6490 C C . THR C 1 275 ? 121.034 24.902 -9.407 1.00 15.01 275 THR C C 1
ATOM 6491 O O . THR C 1 275 ? 120.196 24.430 -8.624 1.00 14.31 275 THR C O 1
ATOM 6495 N N . GLY C 1 276 ? 122.192 24.303 -9.675 1.00 16.33 276 GLY C N 1
ATOM 6496 C CA . GLY C 1 276 ? 122.559 23.047 -9.049 1.00 19.94 276 GLY C CA 1
ATOM 6497 C C . GLY C 1 276 ? 121.883 21.850 -9.695 1.00 19.54 276 GLY C C 1
ATOM 6498 O O . GLY C 1 276 ? 121.970 20.725 -9.195 1.00 18.90 276 GLY C O 1
ATOM 6499 N N . GLU C 1 277 ? 121.229 22.091 -10.828 1.00 14.87 277 GLU C N 1
ATOM 6500 C CA . GLU C 1 277 ? 120.351 21.098 -11.436 1.00 16.78 277 GLU C CA 1
ATOM 6501 C C . GLU C 1 277 ? 121.129 20.124 -12.298 1.00 15.85 277 GLU C C 1
ATOM 6502 O O . GLU C 1 277 ? 122.110 20.511 -12.945 1.00 19.17 277 GLU C O 1
ATOM 6508 N N . THR C 1 278 ? 120.686 18.870 -12.303 1.00 19.91 278 THR C N 1
ATOM 6509 C CA . THR C 1 278 ? 121.075 17.901 -13.324 1.00 18.84 278 THR C CA 1
ATOM 6510 C C . THR C 1 278 ? 119.904 17.673 -14.264 1.00 20.18 278 THR C C 1
ATOM 6511 O O . THR C 1 278 ? 118.917 17.023 -13.897 1.00 20.66 278 THR C O 1
ATOM 6515 N N . LEU C 1 279 ? 119.999 18.199 -15.478 1.00 15.04 279 LEU C N 1
ATOM 6516 C CA . LEU C 1 279 ? 118.872 18.112 -16.396 1.00 17.71 279 LEU C CA 1
ATOM 6517 C C . LEU C 1 279 ? 119.118 17.016 -17.413 1.00 17.80 279 LEU C C 1
ATOM 6518 O O . LEU C 1 279 ? 120.077 17.078 -18.174 1.00 17.08 279 LEU C O 1
ATOM 6523 N N . TYR C 1 280 ? 118.253 16.011 -17.414 1.00 18.74 280 TYR C N 1
ATOM 6524 C CA . TYR C 1 280 ? 118.353 14.922 -18.374 1.00 19.35 280 TYR C CA 1
ATOM 6525 C C . TYR C 1 280 ? 117.782 15.290 -19.729 1.00 17.87 280 TYR C C 1
ATOM 6526 O O . TYR C 1 280 ? 116.607 15.657 -19.845 1.00 17.14 280 TYR C O 1
ATOM 6535 N N . VAL C 1 281 ? 118.628 15.178 -20.747 1.00 17.01 281 VAL C N 1
ATOM 6536 C CA . VAL C 1 281 ? 118.249 15.379 -22.138 1.00 16.57 281 VAL C CA 1
ATOM 6537 C C . VAL C 1 281 ? 118.654 14.096 -22.866 1.00 15.75 281 VAL C C 1
ATOM 6538 O O . VAL C 1 281 ? 119.704 14.036 -23.505 1.00 17.89 281 VAL C O 1
ATOM 6542 N N . ASP C 1 282 ? 117.834 13.050 -22.724 1.00 15.80 282 ASP C N 1
ATOM 6543 C CA . ASP C 1 282 ? 118.201 11.707 -23.195 1.00 16.41 282 ASP C CA 1
ATOM 6544 C C . ASP C 1 282 ? 116.969 10.918 -23.643 1.00 15.70 282 ASP C C 1
ATOM 6545 O O . ASP C 1 282 ? 116.972 9.685 -23.647 1.00 18.57 282 ASP C O 1
ATOM 6550 N N . HIS C 1 283 ? 115.922 11.652 -24.006 1.00 13.34 283 HIS C N 1
ATOM 6551 C CA . HIS C 1 283 ? 114.648 11.068 -24.430 1.00 12.15 283 HIS C CA 1
ATOM 6552 C C . HIS C 1 283 ? 113.984 10.204 -23.367 1.00 16.29 283 HIS C C 1
ATOM 6553 O O . HIS C 1 283 ? 113.157 9.345 -23.681 1.00 16.78 283 HIS C O 1
ATOM 6560 N N . GLY C 1 284 ? 114.339 10.466 -22.112 1.00 15.10 284 GLY C N 1
ATOM 6561 C CA . GLY C 1 284 ? 113.748 9.817 -20.958 1.00 15.45 284 GLY C CA 1
ATOM 6562 C C . GLY C 1 284 ? 114.295 8.442 -20.594 1.00 16.11 284 GLY C C 1
ATOM 6563 O O . GLY C 1 284 ? 113.730 7.762 -19.743 1.00 14.96 284 GLY C O 1
ATOM 6564 N N . ALA C 1 285 ? 115.382 8.016 -21.226 1.00 15.92 285 ALA C N 1
ATOM 6565 C CA . ALA C 1 285 ? 115.910 6.688 -20.937 1.00 14.99 285 ALA C CA 1
ATOM 6566 C C . ALA C 1 285 ? 116.228 6.521 -19.453 1.00 18.19 285 ALA C C 1
ATOM 6567 O O . ALA C 1 285 ? 115.974 5.471 -18.872 1.00 18.55 285 ALA C O 1
ATOM 6569 N N . ASN C 1 286 ? 116.749 7.575 -18.833 1.00 16.36 286 ASN C N 1
ATOM 6570 C CA . ASN C 1 286 ? 117.158 7.516 -17.431 1.00 18.22 286 ASN C CA 1
ATOM 6571 C C . ASN C 1 286 ? 116.046 7.183 -16.424 1.00 14.00 286 ASN C C 1
ATOM 6572 O O . ASN C 1 286 ? 116.338 6.766 -15.300 1.00 14.17 286 ASN C O 1
ATOM 6577 N N . VAL C 1 287 ? 114.787 7.405 -16.793 1.00 18.50 287 VAL C N 1
ATOM 6578 C CA . VAL C 1 287 ? 113.692 7.107 -15.864 1.00 18.65 287 VAL C CA 1
ATOM 6579 C C . VAL C 1 287 ? 113.230 5.649 -15.870 1.00 19.25 287 VAL C C 1
ATOM 6580 O O . VAL C 1 287 ? 112.449 5.248 -15.003 1.00 18.20 287 VAL C O 1
ATOM 6584 N N . MET C 1 288 ? 113.714 4.851 -16.822 1.00 17.01 288 MET C N 1
ATOM 6585 C CA . MET C 1 288 ? 113.320 3.429 -16.904 1.00 13.25 288 MET C CA 1
ATOM 6586 C C . MET C 1 288 ? 113.875 2.527 -15.790 1.00 15.35 288 MET C C 1
ATOM 6587 O O . MET C 1 288 ? 115.027 2.667 -15.374 1.00 18.25 288 MET C O 1
ATOM 6592 N N . GLY C 1 289 ? 113.053 1.568 -15.347 1.00 18.09 289 GLY C N 1
ATOM 6593 C CA . GLY C 1 289 ? 113.408 0.667 -14.258 1.00 15.90 289 GLY C CA 1
ATOM 6594 C C . GLY C 1 289 ? 113.886 -0.698 -14.711 1.00 20.32 289 GLY C C 1
ATOM 6595 O O . GLY C 1 289 ? 114.309 -1.524 -13.893 1.00 25.01 289 GLY C O 1
ATOM 6596 N N . ILE C 1 290 ? 113.774 -0.940 -16.014 1.00 18.35 290 ILE C N 1
ATOM 6597 C CA . ILE C 1 290 ? 114.252 -2.162 -16.656 1.00 21.22 290 ILE C CA 1
ATOM 6598 C C . ILE C 1 290 ? 114.628 -1.803 -18.080 1.00 26.13 290 ILE C C 1
ATOM 6599 O O . ILE C 1 290 ? 114.285 -0.715 -18.563 1.00 25.08 290 ILE C O 1
ATOM 6604 N N . GLY C 1 291 ? 115.322 -2.715 -18.754 1.00 33.79 291 GLY C N 1
ATOM 6605 C CA . GLY C 1 291 ? 115.646 -2.541 -20.155 1.00 29.07 291 GLY C CA 1
ATOM 6606 C C . GLY C 1 291 ? 114.601 -3.186 -21.044 1.00 31.88 291 GLY C C 1
ATOM 6607 O O . GLY C 1 291 ? 113.682 -3.834 -20.553 1.00 38.02 291 GLY C O 1
ATOM 6608 N N . PRO C 1 292 ? 114.753 -3.021 -22.366 1.00 34.49 292 PRO C N 1
ATOM 6609 C CA . PRO C 1 292 ? 113.846 -3.418 -23.454 1.00 40.28 292 PRO C CA 1
ATOM 6610 C C . PRO C 1 292 ? 113.247 -4.835 -23.405 1.00 51.36 292 PRO C C 1
ATOM 6611 O O . PRO C 1 292 ? 112.062 -4.993 -23.719 1.00 54.84 292 PRO C O 1
ATOM 6615 N N . GLU C 1 293 ? 114.037 -5.841 -23.037 1.00 54.62 293 GLU C N 1
ATOM 6616 C CA . GLU C 1 293 ? 113.590 -7.234 -23.126 1.00 50.65 293 GLU C CA 1
ATOM 6617 C C . GLU C 1 293 ? 112.311 -7.543 -22.335 1.00 50.33 293 GLU C C 1
ATOM 6618 O O . GLU C 1 293 ? 111.542 -8.422 -22.717 1.00 42.86 293 GLU C O 1
ATOM 6620 N N . MET C 1 294 ? 112.076 -6.817 -21.244 1.00 52.79 294 MET C N 1
ATOM 6621 C CA . MET C 1 294 ? 110.916 -7.096 -20.394 1.00 54.72 294 MET C CA 1
ATOM 6622 C C . MET C 1 294 ? 109.736 -6.131 -20.612 1.00 55.44 294 MET C C 1
ATOM 6623 O O . MET C 1 294 ? 108.853 -6.017 -19.760 1.00 56.42 294 MET C O 1
ATOM 6628 N N . PHE C 1 295 ? 109.717 -5.448 -21.754 1.00 53.69 295 PHE C N 1
ATOM 6629 C CA . PHE C 1 295 ? 108.575 -4.609 -22.108 1.00 54.70 295 PHE C CA 1
ATOM 6630 C C . PHE C 1 295 ? 107.356 -5.471 -22.465 1.00 60.69 295 PHE C C 1
ATOM 6631 O O . PHE C 1 295 ? 106.208 -5.093 -22.209 1.00 60.50 295 PHE C O 1
ATOM 6639 N N . MET D 1 1 ? 117.986 -19.945 17.271 1.00 45.22 1 MET D N 1
ATOM 6640 C CA . MET D 1 1 ? 118.719 -18.695 17.448 1.00 39.08 1 MET D CA 1
ATOM 6641 C C . MET D 1 1 ? 119.146 -18.143 16.094 1.00 27.82 1 MET D C 1
ATOM 6642 O O . MET D 1 1 ? 119.287 -18.896 15.124 1.00 32.82 1 MET D O 1
ATOM 6644 N N . LEU D 1 2 ? 119.340 -16.830 16.027 1.00 37.33 2 LEU D N 1
ATOM 6645 C CA . LEU D 1 2 ? 119.833 -16.195 14.807 1.00 27.72 2 LEU D CA 1
ATOM 6646 C C . LEU D 1 2 ? 121.130 -15.456 15.101 1.00 28.29 2 LEU D C 1
ATOM 6647 O O . LEU D 1 2 ? 121.126 -14.444 15.793 1.00 30.27 2 LEU D O 1
ATOM 6652 N N . LYS D 1 3 ? 122.237 -15.970 14.585 1.00 22.80 3 LYS D N 1
ATOM 6653 C CA . LYS D 1 3 ? 123.543 -15.378 14.865 1.00 25.40 3 LYS D CA 1
ATOM 6654 C C . LYS D 1 3 ? 124.154 -14.750 13.624 1.00 24.45 3 LYS D C 1
ATOM 6655 O O . LYS D 1 3 ? 123.918 -15.212 12.509 1.00 24.05 3 LYS D O 1
ATOM 6661 N N . ILE D 1 4 ? 124.930 -13.686 13.828 1.00 25.42 4 ILE D N 1
ATOM 6662 C CA . ILE D 1 4 ? 125.844 -13.181 12.821 1.00 25.24 4 ILE D CA 1
ATOM 6663 C C . ILE D 1 4 ? 127.181 -13.829 13.152 1.00 28.91 4 ILE D C 1
ATOM 6664 O O . ILE D 1 4 ? 127.873 -13.409 14.078 1.00 28.01 4 ILE D O 1
ATOM 6669 N N . ASP D 1 5 ? 127.528 -14.876 12.413 1.00 20.69 5 ASP D N 1
ATOM 6670 C CA . ASP D 1 5 ? 128.642 -15.737 12.795 1.00 26.63 5 ASP D CA 1
ATOM 6671 C C . ASP D 1 5 ? 129.788 -15.631 11.806 1.00 29.78 5 ASP D C 1
ATOM 6672 O O . ASP D 1 5 ? 129.679 -16.098 10.672 1.00 30.13 5 ASP D O 1
ATOM 6677 N N . LEU D 1 6 ? 130.879 -15.009 12.252 1.00 20.40 6 LEU D N 1
ATOM 6678 C CA . LEU D 1 6 ? 132.053 -14.775 11.421 1.00 24.70 6 LEU D CA 1
ATOM 6679 C C . LEU D 1 6 ? 133.237 -15.569 11.967 1.00 26.23 6 LEU D C 1
ATOM 6680 O O . LEU D 1 6 ? 134.384 -15.296 11.627 1.00 25.34 6 LEU D O 1
ATOM 6685 N N . THR D 1 7 ? 132.955 -16.527 12.838 1.00 22.90 7 THR D N 1
ATOM 6686 C CA . THR D 1 7 ? 134.020 -17.353 13.399 1.00 25.74 7 THR D CA 1
ATOM 6687 C C . THR D 1 7 ? 134.763 -18.045 12.258 1.00 28.45 7 THR D C 1
ATOM 6688 O O . THR D 1 7 ? 134.143 -18.592 11.342 1.00 24.42 7 THR D O 1
ATOM 6692 N N . GLY D 1 8 ? 136.091 -17.977 12.300 1.00 33.17 8 GLY D N 1
ATOM 6693 C CA . GLY D 1 8 ? 136.928 -18.562 11.266 1.00 31.94 8 GLY D CA 1
ATOM 6694 C C . GLY D 1 8 ? 137.195 -17.653 10.077 1.00 25.22 8 GLY D C 1
ATOM 6695 O O . GLY D 1 8 ? 137.988 -17.990 9.201 1.00 24.39 8 GLY D O 1
ATOM 6696 N N . LYS D 1 9 ? 136.528 -16.501 10.036 1.00 19.69 9 LYS D N 1
ATOM 6697 C CA . LYS D 1 9 ? 136.714 -15.560 8.937 1.00 20.70 9 LYS D CA 1
ATOM 6698 C C . LYS D 1 9 ? 137.813 -14.541 9.264 1.00 18.34 9 LYS D C 1
ATOM 6699 O O . LYS D 1 9 ? 138.027 -14.203 10.427 1.00 23.03 9 LYS D O 1
ATOM 6705 N N . ILE D 1 10 ? 138.507 -14.065 8.235 1.00 16.97 10 ILE D N 1
ATOM 6706 C CA . ILE D 1 10 ? 139.564 -13.061 8.397 1.00 16.93 10 ILE D CA 1
ATOM 6707 C C . ILE D 1 10 ? 139.111 -11.732 7.784 1.00 23.38 10 ILE D C 1
ATOM 6708 O O . ILE D 1 10 ? 138.756 -11.676 6.602 1.00 22.45 10 ILE D O 1
ATOM 6713 N N . ALA D 1 11 ? 139.107 -10.678 8.598 1.00 19.71 11 ALA D N 1
ATOM 6714 C CA . ALA D 1 11 ? 138.790 -9.327 8.126 1.00 19.74 11 ALA D CA 1
ATOM 6715 C C . ALA D 1 11 ? 140.034 -8.443 8.132 1.00 23.78 11 ALA D C 1
ATOM 6716 O O . ALA D 1 11 ? 140.767 -8.416 9.116 1.00 22.95 11 ALA D O 1
ATOM 6718 N N . PHE D 1 12 ? 140.272 -7.738 7.029 1.00 13.42 12 PHE D N 1
ATOM 6719 C CA . PHE D 1 12 ? 141.329 -6.719 6.984 1.00 13.46 12 PHE D CA 1
ATOM 6720 C C . PHE D 1 12 ? 140.665 -5.347 7.060 1.00 17.06 12 PHE D C 1
ATOM 6721 O O . PHE D 1 12 ? 139.899 -4.967 6.177 1.00 17.15 12 PHE D O 1
ATOM 6729 N N . ILE D 1 13 ? 140.961 -4.608 8.119 1.00 21.14 13 ILE D N 1
ATOM 6730 C CA . ILE D 1 13 ? 140.387 -3.282 8.276 1.00 16.76 13 ILE D CA 1
ATOM 6731 C C . ILE D 1 13 ? 141.458 -2.227 8.001 1.00 17.86 13 ILE D C 1
ATOM 6732 O O . ILE D 1 13 ? 142.455 -2.158 8.711 1.00 17.80 13 ILE D O 1
ATOM 6737 N N . ALA D 1 14 ? 141.250 -1.434 6.955 1.00 15.73 14 ALA D N 1
ATOM 6738 C CA . ALA D 1 14 ? 142.202 -0.392 6.575 1.00 17.43 14 ALA D CA 1
ATOM 6739 C C . ALA D 1 14 ? 141.768 0.929 7.188 1.00 21.61 14 ALA D C 1
ATOM 6740 O O . ALA D 1 14 ? 140.824 1.546 6.710 1.00 20.38 14 ALA D O 1
ATOM 6742 N N . GLY D 1 15 ? 142.436 1.355 8.252 1.00 25.95 15 GLY D N 1
ATOM 6743 C CA . GLY D 1 15 ? 142.176 2.669 8.810 1.00 29.02 15 GLY D CA 1
ATOM 6744 C C . GLY D 1 15 ? 141.748 2.684 10.262 1.00 28.60 15 GLY D C 1
ATOM 6745 O O . GLY D 1 15 ? 140.723 3.260 10.607 1.00 28.18 15 GLY D O 1
ATOM 6746 N N . ILE D 1 16 ? 142.532 2.047 11.121 1.00 23.31 16 ILE D N 1
ATOM 6747 C CA . ILE D 1 16 ? 142.344 2.175 12.562 1.00 20.87 16 ILE D CA 1
ATOM 6748 C C . ILE D 1 16 ? 143.582 2.875 13.133 1.00 20.80 16 ILE D C 1
ATOM 6749 O O . ILE D 1 16 ? 144.697 2.365 13.023 1.00 19.36 16 ILE D O 1
ATOM 6754 N N . GLY D 1 17 ? 143.387 4.047 13.729 1.00 19.54 17 GLY D N 1
ATOM 6755 C CA . GLY D 1 17 ? 144.509 4.836 14.220 1.00 23.03 17 GLY D CA 1
ATOM 6756 C C . GLY D 1 17 ? 144.432 5.038 15.719 1.00 23.09 17 GLY D C 1
ATOM 6757 O O . GLY D 1 17 ? 145.397 5.428 16.361 1.00 24.74 17 GLY D O 1
ATOM 6758 N N . ASP D 1 18 ? 143.262 4.754 16.281 1.00 20.72 18 ASP D N 1
ATOM 6759 C CA . ASP D 1 18 ? 143.059 4.844 17.720 1.00 20.55 18 ASP D CA 1
ATOM 6760 C C . ASP D 1 18 ? 141.731 4.174 18.004 1.00 18.50 18 ASP D C 1
ATOM 6761 O O . ASP D 1 18 ? 141.165 3.533 17.116 1.00 18.97 18 ASP D O 1
ATOM 6766 N N . ASP D 1 19 ? 141.231 4.322 19.225 1.00 20.40 19 ASP D N 1
ATOM 6767 C CA . ASP D 1 19 ? 139.978 3.663 19.597 1.00 20.35 19 ASP D CA 1
ATOM 6768 C C . ASP D 1 19 ? 138.748 4.562 19.425 1.00 23.23 19 ASP D C 1
ATOM 6769 O O . ASP D 1 19 ? 137.656 4.228 19.888 1.00 25.14 19 ASP D O 1
ATOM 6774 N N . ASN D 1 20 ? 138.914 5.685 18.731 1.00 23.21 20 ASN D N 1
ATOM 6775 C CA . ASN D 1 20 ? 137.856 6.697 18.709 1.00 23.63 20 ASN D CA 1
ATOM 6776 C C . ASN D 1 20 ? 137.108 6.891 17.397 1.00 22.38 20 ASN D C 1
ATOM 6777 O O . ASN D 1 20 ? 136.247 7.772 17.293 1.00 21.39 20 ASN D O 1
ATOM 6782 N N . GLY D 1 21 ? 137.435 6.087 16.398 1.00 16.67 21 GLY D N 1
ATOM 6783 C CA . GLY D 1 21 ? 136.833 6.239 15.084 1.00 15.87 21 GLY D CA 1
ATOM 6784 C C . GLY D 1 21 ? 135.889 5.095 14.761 1.00 17.92 21 GLY D C 1
ATOM 6785 O O . GLY D 1 21 ? 135.646 4.219 15.602 1.00 20.71 21 GLY D O 1
ATOM 6786 N N . TYR D 1 22 ? 135.365 5.090 13.539 1.00 14.21 22 TYR D N 1
ATOM 6787 C CA . TYR D 1 22 ? 1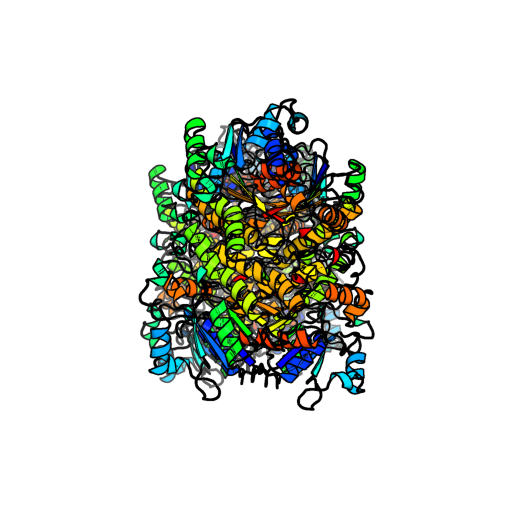34.471 4.012 13.095 1.00 16.80 22 TYR D CA 1
ATOM 6788 C C . TYR D 1 22 ? 135.208 2.695 12.832 1.00 21.89 22 TYR D C 1
ATOM 6789 O O . TYR D 1 22 ? 134.635 1.608 12.962 1.00 19.49 22 TYR D O 1
ATOM 6798 N N . GLY D 1 23 ? 136.470 2.791 12.440 1.00 18.13 23 GLY D N 1
ATOM 6799 C CA . GLY D 1 23 ? 137.254 1.592 12.194 1.00 15.39 23 GLY D CA 1
ATOM 6800 C C . GLY D 1 23 ? 137.365 0.719 13.436 1.00 16.92 23 GLY D C 1
ATOM 6801 O O . GLY D 1 23 ? 137.246 -0.509 13.349 1.00 21.21 23 GLY D O 1
ATOM 6802 N N . TRP D 1 24 ? 137.580 1.341 14.594 1.00 14.55 24 TRP D N 1
ATOM 6803 C CA . TRP D 1 24 ? 137.669 0.594 15.858 1.00 15.78 24 TRP D CA 1
ATOM 6804 C C . TRP D 1 24 ? 136.329 -0.071 16.171 1.00 22.88 24 TRP D C 1
ATOM 6805 O O . TRP D 1 24 ? 136.268 -1.246 16.539 1.00 19.70 24 TRP D O 1
ATOM 6816 N N . GLY D 1 25 ? 135.257 0.702 16.038 1.00 17.91 25 GLY D N 1
ATOM 6817 C CA . GLY D 1 25 ? 133.915 0.197 16.268 1.00 18.52 25 GLY D CA 1
ATOM 6818 C C . GLY D 1 25 ? 133.593 -0.992 15.380 1.00 19.86 25 GLY D C 1
ATOM 6819 O O . GLY D 1 25 ? 132.985 -1.960 15.829 1.00 17.68 25 GLY D O 1
ATOM 6820 N N . ILE D 1 26 ? 134.005 -0.928 14.119 1.00 15.46 26 ILE D N 1
ATOM 6821 C CA . ILE D 1 26 ? 133.790 -2.044 13.202 1.00 12.11 26 ILE D CA 1
ATOM 6822 C C . ILE D 1 26 ? 134.623 -3.267 13.611 1.00 17.53 26 ILE D C 1
ATOM 6823 O O . ILE D 1 26 ? 134.142 -4.395 13.569 1.00 14.37 26 ILE D O 1
ATOM 6828 N N . ALA D 1 27 ? 135.864 -3.038 14.016 1.00 17.03 27 ALA D N 1
ATOM 6829 C CA . ALA D 1 27 ? 136.716 -4.138 14.479 1.00 16.56 27 ALA D CA 1
ATOM 6830 C C . ALA D 1 27 ? 136.063 -4.848 15.649 1.00 21.71 27 ALA D C 1
ATOM 6831 O O . ALA D 1 27 ? 136.025 -6.079 15.717 1.00 21.32 27 ALA D O 1
ATOM 6833 N N . LYS D 1 28 ? 135.541 -4.062 16.576 1.00 20.72 28 LYS D N 1
ATOM 6834 C CA . LYS D 1 28 ? 135.008 -4.620 17.798 1.00 15.83 28 LYS D CA 1
ATOM 6835 C C . LYS D 1 28 ? 133.796 -5.496 17.512 1.00 20.93 28 LYS D C 1
ATOM 6836 O O . LYS D 1 28 ? 133.655 -6.554 18.101 1.00 19.93 28 LYS D O 1
ATOM 6842 N N . MET D 1 29 ? 132.932 -5.065 16.596 1.00 17.44 29 MET D N 1
ATOM 6843 C CA . MET D 1 29 ? 131.719 -5.840 16.303 1.00 15.93 29 MET D CA 1
ATOM 6844 C C . MET D 1 29 ? 132.020 -7.097 15.480 1.00 19.24 29 MET D C 1
ATOM 6845 O O . MET D 1 29 ? 131.395 -8.140 15.685 1.00 17.65 29 MET D O 1
ATOM 6850 N N . LEU D 1 30 ? 132.959 -6.997 14.545 1.00 17.03 30 LEU D N 1
ATOM 6851 C CA . LEU D 1 30 ? 133.401 -8.158 13.775 1.00 21.81 30 LEU D CA 1
ATOM 6852 C C . LEU D 1 30 ? 134.036 -9.196 14.707 1.00 21.94 30 LEU D C 1
ATOM 6853 O O . LEU D 1 30 ? 133.810 -10.397 14.563 1.00 19.84 30 LEU D O 1
ATOM 6858 N N . ALA D 1 31 ? 134.833 -8.723 15.663 1.00 21.39 31 ALA D N 1
ATOM 6859 C CA . ALA D 1 31 ? 135.378 -9.605 16.699 1.00 20.32 31 ALA D CA 1
ATOM 6860 C C . ALA D 1 31 ? 134.282 -10.238 17.560 1.00 23.48 31 ALA D C 1
ATOM 6861 O O . ALA D 1 31 ? 134.368 -11.412 17.906 1.00 23.51 31 ALA D O 1
ATOM 6863 N N . GLU D 1 32 ? 133.265 -9.460 17.923 1.00 18.19 32 GLU D N 1
ATOM 6864 C CA . GLU D 1 32 ? 132.130 -10.006 18.672 1.00 23.17 32 GLU D CA 1
ATOM 6865 C C . GLU D 1 32 ? 131.493 -11.147 17.893 1.00 21.02 32 GLU D C 1
ATOM 6866 O O . GLU D 1 32 ? 130.994 -12.104 18.475 1.00 21.80 32 GLU D O 1
ATOM 6872 N N . ALA D 1 33 ? 131.524 -11.037 16.570 1.00 19.61 33 ALA D N 1
ATOM 6873 C CA . ALA D 1 33 ? 130.920 -12.029 15.690 1.00 17.12 33 ALA D CA 1
ATOM 6874 C C . ALA D 1 33 ? 131.828 -13.243 15.485 1.00 21.42 33 ALA D C 1
ATOM 6875 O O . ALA D 1 33 ? 131.381 -14.279 14.990 1.00 27.09 33 ALA D O 1
ATOM 6877 N N . GLY D 1 34 ? 133.093 -13.107 15.874 1.00 21.92 34 GLY D N 1
ATOM 6878 C CA . GLY D 1 34 ? 134.035 -14.222 15.825 1.00 23.42 34 GLY D CA 1
ATOM 6879 C C . GLY D 1 34 ? 135.162 -14.041 14.814 1.00 20.74 34 GLY D C 1
ATOM 6880 O O . GLY D 1 34 ? 136.030 -14.914 14.667 1.00 20.86 34 GLY D O 1
ATOM 6881 N N . ALA D 1 35 ? 135.148 -12.919 14.108 1.00 18.74 35 ALA D N 1
ATOM 6882 C CA . ALA D 1 35 ? 136.132 -12.686 13.060 1.00 24.43 35 ALA D CA 1
ATOM 6883 C C . ALA D 1 35 ? 137.529 -12.462 13.624 1.00 20.10 35 ALA D C 1
ATOM 6884 O O . ALA D 1 35 ? 137.697 -11.890 14.696 1.00 21.41 35 ALA D O 1
ATOM 6886 N N . THR D 1 36 ? 138.523 -12.939 12.888 1.00 19.10 36 THR D N 1
ATOM 6887 C CA . THR D 1 36 ? 139.918 -12.641 13.172 1.00 20.70 36 THR D CA 1
ATOM 6888 C C . THR D 1 36 ? 140.263 -11.339 12.465 1.00 21.15 36 THR D C 1
ATOM 6889 O O . THR D 1 36 ? 139.915 -11.151 11.303 1.00 21.51 36 THR D O 1
ATOM 6893 N N . ILE D 1 37 ? 140.954 -10.443 13.158 1.00 17.26 37 ILE D N 1
ATOM 6894 C CA . ILE D 1 37 ? 141.132 -9.091 12.643 1.00 24.66 37 ILE D CA 1
ATOM 6895 C C . ILE D 1 37 ? 142.570 -8.776 12.251 1.00 16.61 37 ILE D C 1
ATOM 6896 O O . ILE D 1 37 ? 143.479 -8.887 13.069 1.00 18.58 37 ILE D O 1
ATOM 6901 N N . LEU D 1 38 ? 142.757 -8.382 10.992 1.00 18.42 38 LEU D N 1
ATOM 6902 C CA . LEU D 1 38 ? 144.008 -7.778 10.531 1.00 21.76 38 LEU D CA 1
ATOM 6903 C C . LEU D 1 38 ? 143.792 -6.278 10.358 1.00 17.85 38 LEU D C 1
ATOM 6904 O O . LEU D 1 38 ? 142.727 -5.851 9.910 1.00 16.69 38 LEU D O 1
ATOM 6909 N N . VAL D 1 39 ? 144.808 -5.478 10.675 1.00 18.35 39 VAL D N 1
ATOM 6910 C CA . VAL D 1 39 ? 144.640 -4.028 10.649 1.00 17.85 39 VAL D CA 1
ATOM 6911 C C . VAL D 1 39 ? 145.707 -3.353 9.799 1.00 17.74 39 VAL D C 1
ATOM 6912 O O . VAL D 1 39 ? 146.865 -3.730 9.854 1.00 21.32 39 VAL D O 1
ATOM 6916 N N . GLY D 1 40 ? 145.305 -2.364 9.007 1.00 18.80 40 GLY D N 1
ATOM 6917 C CA . GLY D 1 40 ? 146.252 -1.487 8.339 1.00 18.69 40 GLY D CA 1
ATOM 6918 C C . GLY D 1 40 ? 146.207 -0.122 8.996 1.00 24.61 40 GLY D C 1
ATOM 6919 O O . GLY D 1 40 ? 145.146 0.506 9.057 1.00 22.13 40 GLY D O 1
ATOM 6920 N N . THR D 1 41 ? 147.359 0.339 9.487 1.00 22.37 41 THR D N 1
ATOM 6921 C CA . THR D 1 41 ? 147.440 1.594 10.220 1.00 21.88 41 THR D CA 1
ATOM 6922 C C . THR D 1 41 ? 148.397 2.540 9.494 1.00 17.32 41 THR D C 1
ATOM 6923 O O . THR D 1 41 ? 149.489 2.138 9.121 1.00 17.47 41 THR D O 1
ATOM 6927 N N . TRP D 1 42 ? 147.960 3.775 9.280 1.00 18.16 42 TRP D N 1
ATOM 6928 C CA . TRP D 1 42 ? 148.759 4.795 8.595 1.00 20.84 42 TRP D CA 1
ATOM 6929 C C . TRP D 1 42 ? 150.165 4.898 9.182 1.00 17.92 42 TRP D C 1
ATOM 6930 O O . TRP D 1 42 ? 150.335 5.007 10.401 1.00 18.28 42 TRP D O 1
ATOM 6941 N N . VAL D 1 43 ? 151.164 4.840 8.303 1.00 18.01 43 VAL D N 1
ATOM 6942 C CA . VAL D 1 43 ? 152.567 4.823 8.711 1.00 19.32 43 VAL D CA 1
ATOM 6943 C C . VAL D 1 43 ? 152.957 5.775 9.862 1.00 21.50 43 VAL D C 1
ATOM 6944 O O . VAL D 1 43 ? 153.514 5.313 10.863 1.00 20.88 43 VAL D O 1
ATOM 6948 N N . PRO D 1 44 ? 152.644 7.086 9.748 1.00 23.96 44 PRO D N 1
ATOM 6949 C CA . PRO D 1 44 ? 153.163 8.016 10.766 1.00 28.06 44 PRO D CA 1
ATOM 6950 C C . PRO D 1 44 ? 152.599 7.832 12.173 1.00 29.17 44 PRO D C 1
ATOM 6951 O O . PRO D 1 44 ? 153.196 8.347 13.132 1.00 26.57 44 PRO D O 1
ATOM 6955 N N . ILE D 1 45 ? 151.478 7.124 12.299 1.00 21.35 45 ILE D N 1
ATOM 6956 C CA . ILE D 1 45 ? 150.906 6.873 13.618 1.00 26.71 45 ILE D CA 1
ATOM 6957 C C . ILE D 1 45 ? 150.925 5.397 14.015 1.00 28.12 45 ILE D C 1
ATOM 6958 O O . ILE D 1 45 ? 150.401 5.036 15.063 1.00 27.70 45 ILE D O 1
ATOM 6963 N N . TYR D 1 46 ? 151.546 4.557 13.189 1.00 29.23 46 TYR D N 1
ATOM 6964 C CA . TYR D 1 46 ? 151.651 3.127 13.480 1.00 19.49 46 TYR D CA 1
ATOM 6965 C C . TYR D 1 46 ? 152.381 2.812 14.786 1.00 23.97 46 TYR D C 1
ATOM 6966 O O . TYR D 1 46 ? 151.935 1.964 15.561 1.00 26.84 46 TYR D O 1
ATOM 6975 N N . LYS D 1 47 ? 153.512 3.476 15.024 1.00 22.88 47 LYS D N 1
ATOM 6976 C CA . LYS D 1 47 ? 154.294 3.195 16.221 1.00 28.86 47 LYS D CA 1
ATOM 6977 C C . LYS D 1 47 ? 153.536 3.541 17.494 1.00 27.40 47 LYS D C 1
ATOM 6978 O O . LYS D 1 47 ? 153.525 2.759 18.435 1.00 30.25 47 LYS D O 1
ATOM 6984 N N . ILE D 1 48 ? 152.926 4.719 17.531 1.00 25.22 48 ILE D N 1
ATOM 6985 C CA . ILE D 1 48 ? 152.176 5.138 18.714 1.00 30.65 48 ILE D CA 1
ATOM 6986 C C . ILE D 1 48 ? 150.904 4.300 18.947 1.00 31.03 48 ILE D C 1
ATOM 6987 O O . ILE D 1 48 ? 150.546 4.013 20.087 1.00 33.04 48 ILE D O 1
ATOM 6992 N N . PHE D 1 49 ? 150.229 3.906 17.872 1.00 25.93 49 PHE D N 1
ATOM 6993 C CA . PHE D 1 49 ? 149.039 3.067 17.991 1.00 25.21 49 PHE D CA 1
ATOM 6994 C C . PHE D 1 49 ? 149.428 1.703 18.561 1.00 29.62 49 PHE D C 1
ATOM 6995 O O . PHE D 1 49 ? 148.866 1.243 19.559 1.00 33.83 49 PHE D O 1
ATOM 7003 N N . SER D 1 50 ? 150.400 1.063 17.925 1.00 30.86 50 SER D N 1
ATOM 7004 C CA . SER D 1 50 ? 150.835 -0.263 18.345 1.00 29.99 50 SER D CA 1
ATOM 7005 C C . SER D 1 50 ? 151.355 -0.242 19.783 1.00 25.70 50 SER D C 1
ATOM 7006 O O . SER D 1 50 ? 151.005 -1.099 20.590 1.00 30.02 50 SER D O 1
ATOM 7009 N N . GLN D 1 51 ? 152.172 0.753 20.112 1.00 24.20 51 GLN D N 1
ATOM 7010 C CA . GLN D 1 51 ? 152.732 0.852 21.458 1.00 31.12 51 GLN D CA 1
ATOM 7011 C C . GLN D 1 51 ? 151.681 1.112 22.533 1.00 30.35 51 GLN D C 1
ATOM 7012 O O . GLN D 1 51 ? 151.748 0.533 23.616 1.00 30.50 51 GLN D O 1
ATOM 7018 N N . SER D 1 52 ? 150.723 1.990 22.241 1.00 32.23 52 SER D N 1
ATOM 7019 C CA . SER D 1 52 ? 149.659 2.302 23.192 1.00 34.22 52 SER D CA 1
ATOM 7020 C C . SER D 1 52 ? 148.796 1.074 23.444 1.00 33.56 52 SER D C 1
ATOM 7021 O O . SER D 1 52 ? 148.379 0.811 24.574 1.00 34.66 52 SER D O 1
ATOM 7024 N N . LEU D 1 53 ? 148.534 0.327 22.378 1.00 25.64 53 LEU D N 1
ATOM 7025 C CA . LEU D 1 53 ? 147.798 -0.919 22.479 1.00 28.11 53 LEU D CA 1
ATOM 7026 C C . LEU D 1 53 ? 148.482 -1.853 23.479 1.00 32.87 53 LEU D C 1
ATOM 7027 O O . LEU D 1 53 ? 147.842 -2.405 24.377 1.00 37.31 53 LEU D O 1
ATOM 7032 N N . GLU D 1 54 ? 149.792 -2.001 23.329 1.00 36.44 54 GLU D N 1
ATOM 7033 C CA . GLU D 1 54 ? 150.567 -2.909 24.171 1.00 43.51 54 GLU D CA 1
ATOM 7034 C C . GLU D 1 54 ? 150.712 -2.405 25.612 1.00 42.12 54 GLU D C 1
ATOM 7035 O O . GLU D 1 54 ? 150.876 -3.195 26.547 1.00 45.02 54 GLU D O 1
ATOM 7041 N N . LEU D 1 55 ? 150.631 -1.093 25.795 1.00 38.69 55 LEU D N 1
ATOM 7042 C CA . LEU D 1 55 ? 150.717 -0.520 27.132 1.00 40.13 55 LEU D CA 1
ATOM 7043 C C . LEU D 1 55 ? 149.409 -0.684 27.899 1.00 40.19 55 LEU D C 1
ATOM 7044 O O . LEU D 1 55 ? 149.371 -0.504 29.116 1.00 41.70 55 LEU D O 1
ATOM 7049 N N . GLY D 1 56 ? 148.343 -1.039 27.184 1.00 37.57 56 GLY D N 1
ATOM 7050 C CA . GLY D 1 56 ? 147.033 -1.211 27.786 1.00 38.09 56 GLY D CA 1
ATOM 7051 C C . GLY D 1 56 ? 146.183 0.044 27.726 1.00 37.76 56 GLY D C 1
ATOM 7052 O O . GLY D 1 56 ? 145.113 0.111 28.333 1.00 43.24 56 GLY D O 1
ATOM 7053 N N . LYS D 1 57 ? 146.660 1.035 26.978 1.00 33.54 57 LYS D N 1
ATOM 7054 C CA . LYS D 1 57 ? 146.006 2.343 26.864 1.00 33.21 57 LYS D CA 1
ATOM 7055 C C . LYS D 1 57 ? 144.552 2.293 26.388 1.00 31.96 57 LYS D C 1
ATOM 7056 O O . LYS D 1 57 ? 143.729 3.105 26.812 1.00 33.08 57 LYS D O 1
ATOM 7062 N N . PHE D 1 58 ? 144.241 1.337 25.516 1.00 26.14 58 PHE D N 1
ATOM 7063 C CA . PHE D 1 58 ? 142.901 1.198 24.952 1.00 28.14 58 PHE D CA 1
ATOM 7064 C C . PHE D 1 58 ? 142.090 0.083 25.606 1.00 23.44 58 PHE D C 1
ATOM 7065 O O . PHE D 1 58 ? 141.082 -0.349 25.054 1.00 27.79 58 PHE D O 1
ATOM 7073 N N . ASN D 1 59 ? 142.519 -0.385 26.773 1.00 29.97 59 ASN D N 1
ATOM 7074 C CA . ASN D 1 59 ? 141.877 -1.550 27.383 1.00 33.91 59 ASN D CA 1
ATOM 7075 C C . ASN D 1 59 ? 140.387 -1.383 27.718 1.00 31.03 59 ASN D C 1
ATOM 7076 O O . ASN D 1 59 ? 139.604 -2.326 27.573 1.00 31.58 59 ASN D O 1
ATOM 7081 N N . ALA D 1 60 ? 139.994 -0.192 28.154 1.00 29.52 60 ALA D N 1
ATOM 7082 C CA . ALA D 1 60 ? 138.583 0.082 28.407 1.00 34.69 60 ALA D CA 1
ATOM 7083 C C . ALA D 1 60 ? 137.744 -0.049 27.130 1.00 33.61 60 ALA D C 1
ATOM 7084 O O . ALA D 1 60 ? 136.600 -0.486 27.174 1.00 34.75 60 ALA D O 1
ATOM 7086 N N . SER D 1 61 ? 138.325 0.318 25.993 1.00 26.83 61 SER D N 1
ATOM 7087 C CA . SER D 1 61 ? 137.635 0.204 24.710 1.00 25.62 61 SER D CA 1
ATOM 7088 C C . SER D 1 61 ? 137.749 -1.195 24.089 1.00 24.71 61 SER D C 1
ATOM 7089 O O . SER D 1 61 ? 137.144 -1.471 23.048 1.00 20.49 61 SER D O 1
ATOM 7092 N N . ARG D 1 62 ? 138.523 -2.073 24.721 1.00 27.50 62 ARG D N 1
ATOM 7093 C CA . ARG D 1 62 ? 138.803 -3.387 24.145 1.00 22.24 62 ARG D CA 1
ATOM 7094 C C . ARG D 1 62 ? 137.863 -4.498 24.616 1.00 28.29 62 ARG D C 1
ATOM 7095 O O . ARG D 1 62 ? 137.823 -5.568 24.011 1.00 30.95 62 ARG D O 1
ATOM 7103 N N . GLU D 1 63 ? 137.117 -4.255 25.690 1.00 28.20 63 GLU D N 1
ATOM 7104 C CA . GLU D 1 63 ? 136.309 -5.313 26.304 1.00 37.13 63 GLU D CA 1
ATOM 7105 C C . GLU D 1 63 ? 135.214 -5.845 25.385 1.00 35.16 63 GLU D C 1
ATOM 7106 O O . GLU D 1 63 ? 134.468 -5.076 24.796 1.00 38.23 63 GLU D O 1
ATOM 7112 N N . LEU D 1 64 ? 135.120 -7.165 25.270 1.00 33.29 64 LEU D N 1
ATOM 7113 C CA . LEU D 1 64 ? 134.101 -7.787 24.437 1.00 33.61 64 LEU D CA 1
ATOM 7114 C C . LEU D 1 64 ? 133.028 -8.446 25.308 1.00 39.62 64 LEU D C 1
ATOM 7115 O O . LEU D 1 64 ? 133.225 -8.621 26.513 1.00 39.72 64 LEU D O 1
ATOM 7120 N N . SER D 1 65 ? 131.899 -8.807 24.698 1.00 43.39 65 SER D N 1
ATOM 7121 C CA . SER D 1 65 ? 130.776 -9.402 25.430 1.00 48.36 65 SER D CA 1
ATOM 7122 C C . SER D 1 65 ? 131.125 -10.737 26.092 1.00 49.75 65 SER D C 1
ATOM 7123 O O . SER D 1 65 ? 130.609 -11.062 27.163 1.00 51.63 65 SER D O 1
ATOM 7126 N N . ASN D 1 66 ? 132.004 -11.505 25.455 1.00 49.59 66 ASN D N 1
ATOM 7127 C CA . ASN D 1 66 ? 132.375 -12.821 25.966 1.00 50.23 66 ASN D CA 1
ATOM 7128 C C . ASN D 1 66 ? 133.444 -12.766 27.052 1.00 52.37 66 ASN D C 1
ATOM 7129 O O . ASN D 1 66 ? 133.852 -13.802 27.579 1.00 56.71 66 ASN D O 1
ATOM 7134 N N . GLY D 1 67 ? 133.901 -11.560 27.377 1.00 48.93 67 GLY D N 1
ATOM 7135 C CA . GLY D 1 67 ? 134.912 -11.383 28.403 1.00 46.17 67 GLY D CA 1
ATOM 7136 C C . GLY D 1 67 ? 136.319 -11.289 27.848 1.00 45.60 67 GLY D C 1
ATOM 7137 O O . GLY D 1 67 ? 137.259 -10.971 28.575 1.00 46.39 67 GLY D O 1
ATOM 7138 N N . GLU D 1 68 ? 136.465 -11.574 26.560 1.00 42.85 68 GLU D N 1
ATOM 7139 C CA . GLU D 1 68 ? 137.757 -11.481 25.891 1.00 43.87 68 GLU D CA 1
ATOM 7140 C C . GLU D 1 68 ? 138.074 -10.005 25.613 1.00 38.87 68 GLU D C 1
ATOM 7141 O O . GLU D 1 68 ? 137.201 -9.138 25.723 1.00 33.26 68 GLU D O 1
ATOM 7147 N N . LEU D 1 69 ? 139.324 -9.713 25.273 1.00 27.82 69 LEU D N 1
ATOM 7148 C CA . LEU D 1 69 ? 139.670 -8.387 24.780 1.00 27.42 69 LEU D CA 1
ATOM 7149 C C . LEU D 1 69 ? 139.827 -8.421 23.265 1.00 29.30 69 LEU D C 1
ATOM 7150 O O . LEU D 1 69 ? 140.403 -9.367 22.724 1.00 31.88 69 LEU D O 1
ATOM 7155 N N . LEU D 1 70 ? 139.311 -7.404 22.582 1.00 20.12 70 LEU D N 1
ATOM 7156 C CA . LEU D 1 70 ? 139.639 -7.192 21.168 1.00 26.63 70 LEU D CA 1
ATOM 7157 C C . LEU D 1 70 ? 141.143 -7.356 20.893 1.00 29.71 70 LEU D C 1
ATOM 7158 O O . LEU D 1 70 ? 141.988 -6.713 21.530 1.00 26.51 70 LEU D O 1
ATOM 7163 N N . THR D 1 71 ? 141.461 -8.235 19.949 1.00 26.77 71 THR D N 1
ATOM 7164 C CA . THR D 1 71 ? 142.835 -8.564 19.614 1.00 26.02 71 THR D CA 1
ATOM 7165 C C . THR D 1 71 ? 143.035 -8.504 18.104 1.00 27.74 71 THR D C 1
ATOM 7166 O O . THR D 1 71 ? 142.201 -8.974 17.345 1.00 30.13 71 THR D O 1
ATOM 7170 N N . PHE D 1 72 ? 144.146 -7.925 17.670 1.00 24.17 72 PHE D N 1
ATOM 7171 C CA . PHE D 1 72 ? 144.495 -7.951 16.258 1.00 25.01 72 PHE D CA 1
ATOM 7172 C C . PHE D 1 72 ? 145.552 -9.024 15.982 1.00 26.22 72 PHE D C 1
ATOM 7173 O O . PHE D 1 72 ? 146.568 -9.090 16.673 1.00 25.44 72 PHE D O 1
ATOM 7181 N N . ALA D 1 73 ? 145.305 -9.867 14.981 1.00 23.35 73 ALA D N 1
ATOM 7182 C CA . ALA D 1 73 ? 146.260 -10.909 14.615 1.00 26.42 73 ALA D CA 1
ATOM 7183 C C . ALA D 1 73 ? 147.546 -10.298 14.072 1.00 25.76 73 ALA D C 1
ATOM 7184 O O . ALA D 1 73 ? 148.645 -10.808 14.319 1.00 26.55 73 ALA D O 1
ATOM 7186 N N . LYS D 1 74 ? 147.405 -9.219 13.313 1.00 22.97 74 LYS D N 1
ATOM 7187 C CA . LYS D 1 74 ? 148.572 -8.485 12.822 1.00 21.46 74 LYS D CA 1
ATOM 7188 C C . LYS D 1 74 ? 148.188 -7.044 12.532 1.00 24.06 74 LYS D C 1
ATOM 7189 O O . LYS D 1 74 ? 147.104 -6.790 12.021 1.00 27.68 74 LYS D O 1
ATOM 7195 N N . ILE D 1 75 ? 149.071 -6.107 12.873 1.00 23.17 75 ILE D N 1
ATOM 7196 C CA . ILE D 1 75 ? 148.896 -4.711 12.467 1.00 28.66 75 ILE D CA 1
ATOM 7197 C C . ILE D 1 75 ? 149.963 -4.401 11.436 1.00 23.53 75 ILE D C 1
ATOM 7198 O O . ILE D 1 75 ? 151.147 -4.622 11.685 1.00 22.72 75 ILE D O 1
ATOM 7203 N N . TYR D 1 76 ? 149.544 -3.915 10.274 1.00 21.02 76 TYR D N 1
ATOM 7204 C CA . TYR D 1 76 ? 150.470 -3.574 9.200 1.00 26.03 76 TYR D CA 1
ATOM 7205 C C . TYR D 1 76 ? 150.596 -2.067 9.062 1.00 19.08 76 TYR D C 1
ATOM 7206 O O . TYR D 1 76 ? 149.589 -1.392 8.871 1.00 18.64 76 TYR D O 1
ATOM 7215 N N . PRO D 1 77 ? 151.831 -1.537 9.128 1.00 23.33 77 PRO D N 1
ATOM 7216 C CA . PRO D 1 77 ? 151.958 -0.136 8.735 1.00 23.19 77 PRO D CA 1
ATOM 7217 C C . PRO D 1 77 ? 151.588 -0.045 7.261 1.00 24.40 77 PRO D C 1
ATOM 7218 O O . PRO D 1 77 ? 151.977 -0.902 6.465 1.00 23.24 77 PRO D O 1
ATOM 7222 N N . MET D 1 78 ? 150.822 0.969 6.894 1.00 16.58 78 MET D N 1
ATOM 7223 C CA . MET D 1 78 ? 150.376 1.067 5.521 1.00 16.10 78 MET D CA 1
ATOM 7224 C C . MET D 1 78 ? 150.115 2.510 5.150 1.00 24.68 78 MET D C 1
ATOM 7225 O O . MET D 1 78 ? 149.702 3.294 5.994 1.00 23.97 78 MET D O 1
ATOM 7230 N N . ASP D 1 79 ? 150.366 2.854 3.892 1.00 17.57 79 ASP D N 1
ATOM 7231 C CA . ASP D 1 79 ? 149.930 4.131 3.347 1.00 21.47 79 ASP D CA 1
ATOM 7232 C C . ASP D 1 79 ? 149.262 3.827 2.023 1.00 21.00 79 ASP D C 1
ATOM 7233 O O . ASP D 1 79 ? 149.925 3.459 1.051 1.00 20.58 79 ASP D O 1
ATOM 7238 N N . ALA D 1 80 ? 147.943 3.983 1.995 1.00 23.49 80 ALA D N 1
ATOM 7239 C CA . ALA D 1 80 ? 147.142 3.583 0.849 1.00 19.21 80 ALA D CA 1
ATOM 7240 C C . ALA D 1 80 ? 147.200 4.585 -0.297 1.00 16.41 80 ALA D C 1
ATOM 7241 O O . ALA D 1 80 ? 146.506 4.424 -1.297 1.00 21.47 80 ALA D O 1
ATOM 7243 N N . SER D 1 81 ? 148.045 5.606 -0.150 1.00 18.00 81 SER D N 1
ATOM 7244 C CA . SER D 1 81 ? 148.362 6.524 -1.239 1.00 22.20 81 SER D CA 1
ATOM 7245 C C . SER D 1 81 ? 149.232 5.833 -2.277 1.00 19.24 81 SER D C 1
ATOM 7246 O O . SER D 1 81 ? 149.309 6.269 -3.428 1.00 18.52 81 SER D O 1
ATOM 7249 N N . PHE D 1 82 ? 149.888 4.753 -1.861 1.00 17.37 82 PHE D N 1
ATOM 7250 C CA . PHE D 1 82 ? 150.895 4.104 -2.687 1.00 21.43 82 PHE D CA 1
ATOM 7251 C C . PHE D 1 82 ? 150.527 2.663 -3.006 1.00 23.91 82 PHE D C 1
ATOM 7252 O O . PHE D 1 82 ? 150.216 1.885 -2.109 1.00 19.92 82 PHE D O 1
ATOM 7260 N N . ASP D 1 83 ? 150.577 2.312 -4.287 1.00 24.18 83 ASP D N 1
ATOM 7261 C CA . ASP D 1 83 ? 150.276 0.954 -4.711 1.00 24.50 83 ASP D CA 1
ATOM 7262 C C . ASP D 1 83 ? 151.533 0.099 -4.704 1.00 24.35 83 ASP D C 1
ATOM 7263 O O . ASP D 1 83 ? 151.497 -1.060 -4.282 1.00 22.04 83 ASP D O 1
ATOM 7268 N N . THR D 1 84 ? 152.632 0.677 -5.188 1.00 20.74 84 THR D N 1
ATOM 7269 C CA . THR D 1 84 ? 153.929 0.006 -5.230 1.00 21.49 84 THR D CA 1
ATOM 7270 C C . THR D 1 84 ? 155.011 0.981 -4.751 1.00 29.56 84 THR D C 1
ATOM 7271 O O . THR D 1 84 ? 154.782 2.184 -4.715 1.00 31.32 84 THR D O 1
ATOM 7275 N N . PRO D 1 85 ? 156.191 0.464 -4.368 1.00 26.48 85 PRO D N 1
ATOM 7276 C CA . PRO D 1 85 ? 157.267 1.351 -3.901 1.00 26.91 85 PRO D CA 1
ATOM 7277 C C . PRO D 1 85 ? 157.664 2.439 -4.906 1.00 29.29 85 PRO D C 1
ATOM 7278 O O . PRO D 1 85 ? 158.152 3.496 -4.502 1.00 26.52 85 PRO D O 1
ATOM 7282 N N . GLU D 1 86 ? 157.446 2.182 -6.192 1.00 32.71 86 GLU D N 1
ATOM 7283 C CA . GLU D 1 86 ? 157.758 3.150 -7.238 1.00 37.24 86 GLU D CA 1
ATOM 7284 C C . GLU D 1 86 ? 156.868 4.397 -7.150 1.00 32.33 86 GLU D C 1
ATOM 7285 O O . GLU D 1 86 ? 157.175 5.431 -7.744 1.00 34.96 86 GLU D O 1
ATOM 7291 N N . ASP D 1 87 ? 155.776 4.299 -6.399 1.00 27.49 87 ASP D N 1
ATOM 7292 C CA . ASP D 1 87 ? 154.829 5.408 -6.260 1.00 27.80 87 ASP D CA 1
ATOM 7293 C C . ASP D 1 87 ? 155.255 6.439 -5.218 1.00 31.38 87 ASP D C 1
ATOM 7294 O O . ASP D 1 87 ? 154.745 7.554 -5.210 1.00 31.94 87 ASP D O 1
ATOM 7299 N N . ILE D 1 88 ? 156.170 6.061 -4.330 1.00 28.89 88 ILE D N 1
ATOM 7300 C CA . ILE D 1 88 ? 156.481 6.878 -3.160 1.00 20.94 88 ILE D CA 1
ATOM 7301 C C . ILE D 1 88 ? 157.406 8.032 -3.525 1.00 26.10 88 ILE D C 1
ATOM 7302 O O . ILE D 1 88 ? 158.476 7.810 -4.088 1.00 28.87 88 ILE D O 1
ATOM 7307 N N . PRO D 1 89 ? 157.000 9.271 -3.200 1.00 26.25 89 PRO D N 1
ATOM 7308 C CA . PRO D 1 89 ? 157.814 10.458 -3.488 1.00 29.69 89 PRO D CA 1
ATOM 7309 C C . PRO D 1 89 ? 159.085 10.471 -2.644 1.00 28.89 89 PRO D C 1
ATOM 7310 O O . PRO D 1 89 ? 159.090 9.922 -1.539 1.00 28.26 89 PRO D O 1
ATOM 7314 N N . GLN D 1 90 ? 160.136 11.111 -3.148 1.00 34.74 90 GLN D N 1
ATOM 7315 C CA . GLN D 1 90 ? 161.417 11.167 -2.449 1.00 35.48 90 GLN D CA 1
ATOM 7316 C C . GLN D 1 90 ? 161.274 11.710 -1.023 1.00 34.55 90 GLN D C 1
ATOM 7317 O O . GLN D 1 90 ? 161.894 11.196 -0.092 1.00 34.99 90 GLN D O 1
ATOM 7323 N N . GLU D 1 91 ? 160.435 12.730 -0.860 1.00 42.86 91 GLU D N 1
ATOM 7324 C CA . GLU D 1 91 ? 160.203 13.351 0.444 1.00 46.89 91 GLU D CA 1
ATOM 7325 C C . GLU D 1 91 ? 159.705 12.338 1.466 1.00 40.75 91 GLU D C 1
ATOM 7326 O O . GLU D 1 91 ? 160.082 12.390 2.637 1.00 41.72 91 GLU D O 1
ATOM 7332 N N . ILE D 1 92 ? 158.857 11.415 1.016 1.00 29.95 92 ILE D N 1
ATOM 7333 C CA . ILE D 1 92 ? 158.306 10.405 1.895 1.00 20.78 92 ILE D CA 1
ATOM 7334 C C . ILE D 1 92 ? 159.358 9.350 2.211 1.00 26.47 92 ILE D C 1
ATOM 7335 O O . ILE D 1 92 ? 159.486 8.918 3.352 1.00 30.53 92 ILE D O 1
ATOM 7340 N N . LEU D 1 93 ? 160.110 8.935 1.199 1.00 24.74 93 LEU D N 1
ATOM 7341 C CA . LEU D 1 93 ? 161.246 8.041 1.418 1.00 36.37 93 LEU D CA 1
ATOM 7342 C C . LEU D 1 93 ? 162.254 8.621 2.422 1.00 36.87 93 LEU D C 1
ATOM 7343 O O . LEU D 1 93 ? 162.870 7.885 3.188 1.00 39.33 93 LEU D O 1
ATOM 7348 N N . GLU D 1 94 ? 162.412 9.939 2.424 1.00 38.05 94 GLU D N 1
ATOM 7349 C CA . GLU D 1 94 ? 163.347 10.578 3.346 1.00 39.14 94 GLU D CA 1
ATOM 7350 C C . GLU D 1 94 ? 162.733 10.886 4.721 1.00 40.77 94 GLU D C 1
ATOM 7351 O O . GLU D 1 94 ? 163.454 11.243 5.656 1.00 40.02 94 GLU D O 1
ATOM 7353 N N . ASN D 1 95 ? 161.413 10.741 4.854 1.00 41.38 95 ASN D N 1
ATOM 7354 C CA . ASN D 1 95 ? 160.756 11.033 6.130 1.00 36.06 95 ASN D CA 1
ATOM 7355 C C . ASN D 1 95 ? 161.126 10.037 7.227 1.00 33.90 95 ASN D C 1
ATOM 7356 O O . ASN D 1 95 ? 161.213 8.836 6.982 1.00 31.16 95 ASN D O 1
ATOM 7361 N N . LYS D 1 96 ? 161.326 10.558 8.435 1.00 34.32 96 LYS D N 1
ATOM 7362 C CA . LYS D 1 96 ? 161.792 9.777 9.579 1.00 37.33 96 LYS D CA 1
ATOM 7363 C C . LYS D 1 96 ? 160.933 8.541 9.855 1.00 38.95 96 LYS D C 1
ATOM 7364 O O . LYS D 1 96 ? 161.447 7.457 10.138 1.00 39.32 96 LYS D O 1
ATOM 7370 N N . ARG D 1 97 ? 159.623 8.704 9.756 1.00 35.01 97 ARG D N 1
ATOM 7371 C CA . ARG D 1 97 ? 158.709 7.650 10.178 1.00 26.41 97 ARG D CA 1
ATOM 7372 C C . ARG D 1 97 ? 158.491 6.596 9.098 1.00 26.01 97 ARG D C 1
ATOM 7373 O O . ARG D 1 97 ? 158.031 5.493 9.382 1.00 33.57 97 ARG D O 1
ATOM 7381 N N . TYR D 1 98 ? 158.824 6.935 7.860 1.00 26.08 98 TYR D N 1
ATOM 7382 C CA . TYR D 1 98 ? 158.775 5.969 6.768 1.00 29.39 98 TYR D CA 1
ATOM 7383 C C . TYR D 1 98 ? 160.110 5.258 6.534 1.00 34.92 98 TYR D C 1
ATOM 7384 O O . TYR D 1 98 ? 160.132 4.080 6.184 1.00 33.48 98 TYR D O 1
ATOM 7393 N N . LYS D 1 99 ? 161.216 5.981 6.705 1.00 38.61 99 LYS D N 1
ATOM 7394 C CA . LYS D 1 99 ? 162.519 5.493 6.248 1.00 38.76 99 LYS D CA 1
ATOM 7395 C C . LYS D 1 99 ? 163.018 4.256 6.991 1.00 39.97 99 LYS D C 1
ATOM 7396 O O . LYS D 1 99 ? 163.797 3.475 6.449 1.00 40.61 99 LYS D O 1
ATOM 7402 N N . ASP D 1 100 ? 162.559 4.069 8.222 1.00 46.66 100 ASP D N 1
ATOM 7403 C CA . ASP D 1 100 ? 162.943 2.895 8.992 1.00 55.95 100 ASP D CA 1
ATOM 7404 C C . ASP D 1 100 ? 161.806 1.879 9.006 1.00 55.50 100 ASP D C 1
ATOM 7405 O O . ASP D 1 100 ? 161.604 1.158 9.984 1.00 58.24 100 ASP D O 1
ATOM 7410 N N . LEU D 1 101 ? 161.061 1.848 7.907 1.00 48.98 101 LEU D N 1
ATOM 7411 C CA . LEU D 1 101 ? 160.040 0.834 7.677 1.00 45.44 101 LEU D CA 1
ATOM 7412 C C . LEU D 1 101 ? 160.079 0.448 6.207 1.00 43.44 101 LEU D C 1
ATOM 7413 O O . LEU D 1 101 ? 160.762 1.088 5.403 1.00 39.21 101 LEU D O 1
ATOM 7418 N N . SER D 1 102 ? 159.341 -0.597 5.858 1.00 40.05 102 SER D N 1
ATOM 7419 C CA . SER D 1 102 ? 159.305 -1.086 4.492 1.00 37.96 102 SER D CA 1
ATOM 7420 C C . SER D 1 102 ? 158.042 -1.904 4.329 1.00 34.98 102 SER D C 1
ATOM 7421 O O . SER D 1 102 ? 157.421 -2.281 5.321 1.00 38.44 102 SER D O 1
ATOM 7424 N N . GLY D 1 103 ? 157.664 -2.180 3.085 1.00 31.08 103 GLY D N 1
ATOM 7425 C CA . GLY D 1 103 ? 156.526 -3.042 2.815 1.00 27.19 103 GLY D CA 1
ATOM 7426 C C . GLY D 1 103 ? 155.189 -2.426 3.203 1.00 30.49 103 GLY D C 1
ATOM 7427 O O . GLY D 1 103 ? 154.270 -3.138 3.614 1.00 32.72 103 GLY D O 1
ATOM 7428 N N . TYR D 1 104 ? 155.074 -1.108 3.071 1.00 26.51 104 TYR D N 1
ATOM 7429 C CA . TYR D 1 104 ? 153.865 -0.401 3.497 1.00 24.75 104 TYR D CA 1
ATOM 7430 C C . TYR D 1 104 ? 152.983 0.099 2.348 1.00 21.27 104 TYR D C 1
ATOM 7431 O O . TYR D 1 104 ? 152.003 0.819 2.574 1.00 25.53 104 TYR D O 1
ATOM 7440 N N . THR D 1 105 ? 153.329 -0.268 1.120 1.00 18.89 105 THR D N 1
ATOM 7441 C CA . THR D 1 105 ? 152.469 0.051 -0.007 1.00 24.09 105 THR D CA 1
ATOM 7442 C C . THR D 1 105 ? 151.395 -1.024 -0.058 1.00 23.12 105 THR D C 1
ATOM 7443 O O . THR D 1 105 ? 151.542 -2.083 0.566 1.00 24.24 105 THR D O 1
ATOM 7447 N N . VAL D 1 106 ? 150.322 -0.761 -0.794 1.00 19.24 106 VAL D N 1
ATOM 7448 C CA . VAL D 1 106 ? 149.193 -1.701 -0.835 1.00 17.45 106 VAL D CA 1
ATOM 7449 C C . VAL D 1 106 ? 149.598 -3.083 -1.362 1.00 21.46 106 VAL D C 1
ATOM 7450 O O . VAL D 1 106 ? 149.200 -4.110 -0.796 1.00 22.27 106 VAL D O 1
ATOM 7454 N N . SER D 1 107 ? 150.377 -3.115 -2.438 1.00 16.71 107 SER D N 1
ATOM 7455 C CA . SER D 1 107 ? 150.783 -4.395 -3.016 1.00 25.36 107 SER D CA 1
ATOM 7456 C C . SER D 1 107 ? 151.598 -5.216 -2.020 1.00 23.44 107 SER D C 1
ATOM 7457 O O . SER D 1 107 ? 151.425 -6.429 -1.907 1.00 26.86 107 SER D O 1
ATOM 7460 N N . GLU D 1 108 ? 152.465 -4.533 -1.284 1.00 17.78 108 GLU D N 1
ATOM 7461 C CA . GLU D 1 108 ? 153.363 -5.182 -0.340 1.00 24.68 108 GLU D CA 1
ATOM 7462 C C . GLU D 1 108 ? 152.609 -5.724 0.865 1.00 26.31 108 GLU D C 1
ATOM 7463 O O . GLU D 1 108 ? 152.916 -6.805 1.353 1.00 22.74 108 GLU D O 1
ATOM 7469 N N . VAL D 1 109 ? 151.619 -4.977 1.345 1.00 20.81 109 VAL D N 1
ATOM 7470 C CA . VAL D 1 109 ? 150.803 -5.453 2.455 1.00 19.42 109 VAL D CA 1
ATOM 7471 C C . VAL D 1 109 ? 149.995 -6.689 2.058 1.00 19.22 109 VAL D C 1
ATOM 7472 O O . VAL D 1 109 ? 149.930 -7.677 2.804 1.00 19.53 109 VAL D O 1
ATOM 7476 N N . VAL D 1 110 ? 149.409 -6.647 0.866 1.00 17.82 110 VAL D N 1
ATOM 7477 C CA . VAL D 1 110 ? 148.609 -7.771 0.371 1.00 21.09 110 VAL D CA 1
ATOM 7478 C C . VAL D 1 110 ? 149.490 -9.014 0.195 1.00 26.21 110 VAL D C 1
ATOM 7479 O O . VAL D 1 110 ? 149.092 -10.129 0.537 1.00 23.53 110 VAL D O 1
ATOM 7483 N N . GLU D 1 111 ? 150.701 -8.820 -0.309 1.00 23.55 111 GLU D N 1
ATOM 7484 C CA . GLU D 1 111 ? 151.602 -9.952 -0.472 1.00 28.17 111 GLU D CA 1
ATOM 7485 C C . GLU D 1 111 ? 151.976 -10.588 0.874 1.00 31.14 111 GLU D C 1
ATOM 7486 O O . GLU D 1 111 ? 152.154 -11.806 0.954 1.00 28.11 111 GLU D O 1
ATOM 7492 N N . GLN D 1 112 ? 152.084 -9.781 1.928 1.00 25.62 112 GLN D N 1
ATOM 7493 C CA . GLN D 1 112 ? 152.433 -10.326 3.242 1.00 25.96 112 GLN D CA 1
ATOM 7494 C C . GLN D 1 112 ? 151.247 -11.075 3.829 1.00 22.52 112 GLN D C 1
ATOM 7495 O O . GLN D 1 112 ? 151.407 -12.132 4.442 1.00 24.61 112 GLN D O 1
ATOM 7501 N N . VAL D 1 113 ? 150.058 -10.509 3.655 1.00 20.66 113 VAL D N 1
ATOM 7502 C CA . VAL D 1 113 ? 148.834 -11.191 4.064 1.00 17.75 113 VAL D CA 1
ATOM 7503 C C . VAL D 1 113 ? 148.703 -12.556 3.350 1.00 22.51 113 VAL D C 1
ATOM 7504 O O . VAL D 1 113 ? 148.430 -13.583 3.977 1.00 18.63 113 VAL D O 1
ATOM 7508 N N . LYS D 1 114 ? 148.944 -12.560 2.044 1.00 19.07 114 LYS D N 1
ATOM 7509 C CA . LYS D 1 114 ? 148.823 -13.766 1.248 1.00 24.18 114 LYS D CA 1
ATOM 7510 C C . LYS D 1 114 ? 149.802 -14.832 1.726 1.00 33.49 114 LYS D C 1
ATOM 7511 O O . LYS D 1 114 ? 149.453 -16.006 1.793 1.00 21.08 114 LYS D O 1
ATOM 7517 N N . LYS D 1 115 ? 151.015 -14.425 2.082 1.00 20.59 115 LYS D N 1
ATOM 7518 C CA . LYS D 1 115 ? 152.014 -15.395 2.545 1.00 22.97 115 LYS D CA 1
ATOM 7519 C C . LYS D 1 115 ? 151.640 -16.021 3.881 1.00 27.05 115 LYS D C 1
ATOM 7520 O O . LYS D 1 115 ? 151.772 -17.231 4.072 1.00 31.28 115 LYS D O 1
ATOM 7526 N N . HIS D 1 116 ? 151.191 -15.194 4.817 1.00 26.42 116 HIS D N 1
ATOM 7527 C CA . HIS D 1 116 ? 150.991 -15.675 6.177 1.00 27.92 116 HIS D CA 1
ATOM 7528 C C . HIS D 1 116 ? 149.589 -16.190 6.482 1.00 22.68 116 HIS D C 1
ATOM 7529 O O . HIS D 1 116 ? 149.417 -16.984 7.402 1.00 26.72 116 HIS D O 1
ATOM 7536 N N . PHE D 1 117 ? 148.600 -15.750 5.710 1.00 23.92 117 PHE D N 1
ATOM 7537 C CA . PHE D 1 117 ? 147.206 -16.143 5.926 1.00 26.35 117 PHE D CA 1
ATOM 7538 C C . PHE D 1 117 ? 146.516 -16.761 4.705 1.00 29.34 117 PHE D C 1
ATOM 7539 O O . PHE D 1 117 ? 145.480 -17.418 4.837 1.00 26.50 117 PHE D O 1
ATOM 7547 N N . GLY D 1 118 ? 147.075 -16.536 3.522 1.00 21.16 118 GLY D N 1
ATOM 7548 C CA . GLY D 1 118 ? 146.580 -17.171 2.311 1.00 26.63 118 GLY D CA 1
ATOM 7549 C C . GLY D 1 118 ? 145.398 -16.461 1.670 1.00 27.40 118 GLY D C 1
ATOM 7550 O O . GLY D 1 118 ? 145.375 -16.246 0.459 1.00 23.71 118 GLY D O 1
ATOM 7551 N N . HIS D 1 119 ? 144.419 -16.090 2.490 1.00 23.31 119 HIS D N 1
ATOM 7552 C CA . HIS D 1 119 ? 143.155 -15.557 1.993 1.00 21.71 119 HIS D CA 1
ATOM 7553 C C . HIS D 1 119 ? 142.559 -14.576 2.997 1.00 25.21 119 HIS D C 1
ATOM 7554 O O . HIS D 1 119 ? 142.945 -14.563 4.165 1.00 30.39 119 HIS D O 1
ATOM 7561 N N . ILE D 1 120 ? 141.625 -13.746 2.543 1.00 23.84 120 ILE D N 1
ATOM 7562 C CA . ILE D 1 120 ? 140.804 -12.974 3.472 1.00 17.69 120 ILE D CA 1
ATOM 7563 C C . ILE D 1 120 ? 139.354 -13.132 3.090 1.00 22.03 120 ILE D C 1
ATOM 7564 O O . ILE D 1 120 ? 139.039 -13.604 1.997 1.00 24.21 120 ILE D O 1
ATOM 7569 N N . ASP D 1 121 ? 138.475 -12.730 3.998 1.00 18.12 121 ASP D N 1
ATOM 7570 C CA . ASP D 1 121 ? 137.040 -12.900 3.799 1.00 16.49 121 ASP D CA 1
ATOM 7571 C C . ASP D 1 121 ? 136.319 -11.555 3.756 1.00 15.60 121 ASP D C 1
ATOM 7572 O O . ASP D 1 121 ? 135.287 -11.417 3.112 1.00 21.89 121 ASP D O 1
ATOM 7577 N N . ILE D 1 122 ? 136.864 -10.570 4.459 1.00 14.62 122 ILE D N 1
ATOM 7578 C CA . ILE D 1 122 ? 136.174 -9.294 4.613 1.00 15.55 122 ILE D CA 1
ATOM 7579 C C . ILE D 1 122 ? 137.211 -8.183 4.465 1.00 18.72 122 ILE D C 1
ATOM 7580 O O . ILE D 1 122 ? 138.305 -8.272 5.028 1.00 21.36 122 ILE D O 1
ATOM 7585 N N . LEU D 1 123 ? 136.872 -7.168 3.680 1.00 15.41 123 LEU D N 1
ATOM 7586 C CA . LEU D 1 123 ? 137.712 -5.986 3.542 1.00 16.17 123 LEU D CA 1
ATOM 7587 C C . LEU D 1 123 ? 136.920 -4.784 4.038 1.00 14.54 123 LEU D C 1
ATOM 7588 O O . LEU D 1 123 ? 135.848 -4.508 3.522 1.00 18.58 123 LEU D O 1
ATOM 7593 N N . VAL D 1 124 ? 137.440 -4.079 5.038 1.00 14.59 124 VAL D N 1
ATOM 7594 C CA . VAL D 1 124 ? 136.785 -2.870 5.535 1.00 15.32 124 VAL D CA 1
ATOM 7595 C C . VAL D 1 124 ? 137.675 -1.675 5.221 1.00 20.43 124 VAL D C 1
ATOM 7596 O O . VAL D 1 124 ? 138.871 -1.704 5.487 1.00 18.18 124 VAL D O 1
ATOM 7600 N N . HIS D 1 125 ? 137.077 -0.644 4.634 1.00 15.87 125 HIS D N 1
ATOM 7601 C CA . HIS D 1 125 ? 137.763 0.597 4.278 1.00 17.92 125 HIS D CA 1
ATOM 7602 C C . HIS D 1 125 ? 137.188 1.705 5.157 1.00 17.85 125 HIS D C 1
ATOM 7603 O O . HIS D 1 125 ? 136.043 2.122 4.976 1.00 15.51 125 HIS D O 1
ATOM 7610 N N . SER D 1 126 ? 137.971 2.158 6.132 1.00 20.04 126 SER D N 1
ATOM 7611 C CA . SER D 1 126 ? 137.529 3.226 7.020 1.00 20.16 126 SER D CA 1
ATOM 7612 C C . SER D 1 126 ? 138.569 4.328 7.045 1.00 19.44 126 SER D C 1
ATOM 7613 O O . SER D 1 126 ? 139.112 4.656 8.099 1.00 21.30 126 SER D O 1
ATOM 7616 N N . LEU D 1 127 ? 138.857 4.881 5.874 1.00 19.80 127 LEU D N 1
ATOM 7617 C CA . LEU D 1 127 ? 139.907 5.888 5.777 1.00 24.93 127 LEU D CA 1
ATOM 7618 C C . LEU D 1 127 ? 139.575 7.013 4.795 1.00 21.08 127 LEU D C 1
ATOM 7619 O O . LEU D 1 127 ? 139.005 6.792 3.722 1.00 21.52 127 LEU D O 1
ATOM 7624 N N . ALA D 1 128 ? 139.931 8.228 5.187 1.00 22.85 128 ALA D N 1
ATOM 7625 C CA . ALA D 1 128 ? 139.692 9.395 4.367 1.00 18.45 128 ALA D CA 1
ATOM 7626 C C . ALA D 1 128 ? 140.691 10.473 4.741 1.00 17.03 128 ALA D C 1
ATOM 7627 O O . ALA D 1 128 ? 141.086 10.590 5.900 1.00 20.17 128 ALA D O 1
ATOM 7629 N N . ASN D 1 129 ? 141.090 11.258 3.752 1.00 16.29 129 ASN D N 1
ATOM 7630 C CA . ASN D 1 129 ? 141.811 12.501 4.034 1.00 18.23 129 ASN D CA 1
ATOM 7631 C C . ASN D 1 129 ? 141.779 13.465 2.866 1.00 21.37 129 ASN D C 1
ATOM 7632 O O . ASN D 1 129 ? 141.882 13.063 1.710 1.00 22.81 129 ASN D O 1
ATOM 7637 N N . SER D 1 130 ? 141.601 14.742 3.178 1.00 20.09 130 SER D N 1
ATOM 7638 C CA . SER D 1 130 ? 141.992 15.792 2.259 1.00 18.29 130 SER D CA 1
ATOM 7639 C C . SER D 1 130 ? 142.945 16.746 2.967 1.00 21.02 130 SER D C 1
ATOM 7640 O O . SER D 1 130 ? 142.721 17.125 4.119 1.00 22.78 130 SER D O 1
ATOM 7643 N N . PRO D 1 131 ? 144.006 17.160 2.273 1.00 15.93 131 PRO D N 1
ATOM 7644 C CA . PRO D 1 131 ? 144.920 18.139 2.870 1.00 16.70 131 PRO D CA 1
ATOM 7645 C C . PRO D 1 131 ? 144.300 19.544 2.879 1.00 19.40 131 PRO D C 1
ATOM 7646 O O . PRO D 1 131 ? 144.899 20.481 3.414 1.00 19.56 131 PRO D O 1
ATOM 7650 N N . GLU D 1 132 ? 143.123 19.682 2.282 1.00 15.50 132 GLU D N 1
ATOM 7651 C CA . GLU D 1 132 ? 142.494 20.995 2.112 1.00 17.98 132 GLU D CA 1
ATOM 7652 C C . GLU D 1 132 ? 141.031 21.073 2.580 1.00 19.34 132 GLU D C 1
ATOM 7653 O O . GLU D 1 132 ? 140.238 21.897 2.082 1.00 17.65 132 GLU D O 1
ATOM 7659 N N . ILE D 1 133 ? 140.676 20.266 3.571 1.00 22.29 133 ILE D N 1
ATOM 7660 C CA . ILE D 1 133 ? 139.262 20.152 3.946 1.00 22.96 133 ILE D CA 1
ATOM 7661 C C . ILE D 1 133 ? 138.637 21.470 4.438 1.00 26.19 133 ILE D C 1
ATOM 7662 O O . ILE D 1 133 ? 137.427 21.666 4.322 1.00 23.51 133 ILE D O 1
ATOM 7667 N N . ALA D 1 134 ? 139.460 22.390 4.944 1.00 23.69 134 ALA D N 1
ATOM 7668 C CA . ALA D 1 134 ? 138.918 23.657 5.441 1.00 22.64 134 ALA D CA 1
ATOM 7669 C C . ALA D 1 134 ? 138.605 24.639 4.321 1.00 24.85 134 ALA D C 1
ATOM 7670 O O . ALA D 1 134 ? 137.962 25.664 4.545 1.00 25.15 134 ALA D O 1
ATOM 7672 N N . LYS D 1 135 ? 139.038 24.318 3.110 1.00 20.81 135 LYS D N 1
ATOM 7673 C CA . LYS D 1 135 ? 138.896 25.246 1.994 1.00 23.89 135 LYS D CA 1
ATOM 7674 C C . LYS D 1 135 ? 137.623 24.972 1.204 1.00 22.79 135 LYS D C 1
ATOM 7675 O O . LYS D 1 135 ? 137.299 23.819 0.938 1.00 20.34 135 LYS D O 1
ATOM 7681 N N . PRO D 1 136 ? 136.889 26.037 0.831 1.00 21.43 136 PRO D N 1
ATOM 7682 C CA . PRO D 1 136 ? 135.755 25.878 -0.088 1.00 25.10 136 PRO D CA 1
ATOM 7683 C C . PRO D 1 136 ? 136.228 25.148 -1.342 1.00 22.81 136 PRO D C 1
ATOM 7684 O O . PRO D 1 136 ? 137.375 25.330 -1.726 1.00 17.20 136 PRO D O 1
ATOM 7688 N N . LEU D 1 137 ? 135.381 24.334 -1.961 1.00 19.53 137 LEU D N 1
ATOM 7689 C CA . LEU D 1 137 ? 135.799 23.598 -3.152 1.00 13.64 137 LEU D CA 1
ATOM 7690 C C . LEU D 1 137 ? 136.314 24.549 -4.239 1.00 16.80 137 LEU D C 1
ATOM 7691 O O . LEU D 1 137 ? 137.258 24.234 -4.963 1.00 21.97 137 LEU D O 1
ATOM 7696 N N . LEU D 1 138 ? 135.688 25.719 -4.345 1.00 20.64 138 LEU D N 1
ATOM 7697 C CA . LEU D 1 138 ? 136.126 26.753 -5.281 1.00 23.03 138 LEU D CA 1
ATOM 7698 C C . LEU D 1 138 ? 137.593 27.159 -5.101 1.00 25.23 138 LEU D C 1
ATOM 7699 O O . LEU D 1 138 ? 138.230 27.613 -6.055 1.00 25.10 138 LEU D O 1
ATOM 7704 N N . ASP D 1 139 ? 138.115 27.008 -3.882 1.00 22.86 139 ASP D N 1
ATOM 7705 C CA . ASP D 1 139 ? 139.466 27.463 -3.544 1.00 20.12 139 ASP D CA 1
ATOM 7706 C C . ASP D 1 139 ? 140.422 26.295 -3.315 1.00 24.05 139 ASP D C 1
ATOM 7707 O O . ASP D 1 139 ? 141.530 26.476 -2.828 1.00 21.84 139 ASP D O 1
ATOM 7712 N N . THR D 1 140 ? 139.972 25.097 -3.651 1.00 19.75 140 THR D N 1
ATOM 7713 C CA . THR D 1 140 ? 140.784 23.894 -3.474 1.00 15.17 140 THR D CA 1
ATOM 7714 C C . THR D 1 140 ? 141.668 23.731 -4.703 1.00 20.52 140 THR D C 1
ATOM 7715 O O . THR D 1 140 ? 141.210 23.962 -5.827 1.00 18.72 140 THR D O 1
ATOM 7719 N N . SER D 1 141 ? 142.932 23.357 -4.488 1.00 21.74 141 SER D N 1
ATOM 7720 C CA . SER D 1 141 ? 143.909 23.226 -5.575 1.00 23.09 141 SER D CA 1
ATOM 7721 C C . SER D 1 141 ? 143.752 21.880 -6.270 1.00 20.02 141 SER D C 1
ATOM 7722 O O . SER D 1 141 ? 143.157 20.970 -5.710 1.00 17.06 141 SER D O 1
ATOM 7725 N N . ARG D 1 142 ? 144.280 21.759 -7.487 1.00 18.37 142 ARG D N 1
ATOM 7726 C CA . ARG D 1 142 ? 144.242 20.481 -8.198 1.00 19.84 142 ARG D CA 1
ATOM 7727 C C . ARG D 1 142 ? 144.934 19.412 -7.361 1.00 19.96 142 ARG D C 1
ATOM 7728 O O . ARG D 1 142 ? 144.415 18.296 -7.213 1.00 17.00 142 ARG D O 1
ATOM 7736 N N . LYS D 1 143 ? 146.096 19.758 -6.806 1.00 18.56 143 LYS D N 1
ATOM 7737 C CA . LYS D 1 143 ? 146.853 18.799 -5.984 1.00 15.63 143 LYS D CA 1
ATOM 7738 C C . LYS D 1 143 ? 146.032 18.313 -4.803 1.00 19.48 143 LYS D C 1
ATOM 7739 O O . LYS D 1 143 ? 145.974 17.112 -4.535 1.00 19.52 143 LYS D O 1
ATOM 7745 N N . GLY D 1 144 ? 145.385 19.252 -4.111 1.00 19.52 144 GLY D N 1
ATOM 7746 C CA . GLY D 1 144 ? 144.563 18.919 -2.962 1.00 23.04 144 GLY D CA 1
ATOM 7747 C C . GLY D 1 144 ? 143.356 18.056 -3.304 1.00 17.59 144 GLY D C 1
ATOM 7748 O O . GLY D 1 144 ? 143.028 17.125 -2.577 1.00 16.26 144 GLY D O 1
ATOM 7749 N N . TYR D 1 145 ? 142.690 18.380 -4.406 1.00 15.76 145 TYR D N 1
ATOM 7750 C CA . TYR D 1 145 ? 141.491 17.665 -4.854 1.00 17.76 145 TYR D CA 1
ATOM 7751 C C . TYR D 1 145 ? 141.861 16.224 -5.180 1.00 15.95 145 TYR D C 1
ATOM 7752 O O . TYR D 1 145 ? 141.214 15.283 -4.717 1.00 15.02 145 TYR D O 1
ATOM 7761 N N . LEU D 1 146 ? 142.894 16.058 -5.992 1.00 17.09 146 LEU D N 1
ATOM 7762 C CA . LEU D 1 146 ? 143.341 14.720 -6.388 1.00 16.73 146 LEU D CA 1
ATOM 7763 C C . LEU D 1 146 ? 143.927 13.899 -5.228 1.00 20.07 146 LEU D C 1
ATOM 7764 O O . LEU D 1 146 ? 143.826 12.674 -5.223 1.00 20.51 146 LEU D O 1
ATOM 7769 N N . ALA D 1 147 ? 144.545 14.562 -4.257 1.00 19.82 147 ALA D N 1
ATOM 7770 C CA . ALA D 1 147 ? 145.012 13.856 -3.060 1.00 20.59 147 ALA D CA 1
ATOM 7771 C C . ALA D 1 147 ? 143.810 13.310 -2.278 1.00 21.30 147 ALA D C 1
ATOM 7772 O O . ALA D 1 147 ? 143.841 12.195 -1.755 1.00 12.30 147 ALA D O 1
ATOM 7774 N N . ALA D 1 148 ? 142.744 14.099 -2.205 1.00 14.57 148 ALA D N 1
ATOM 7775 C CA . ALA D 1 148 ? 141.530 13.660 -1.520 1.00 15.15 148 ALA D CA 1
ATOM 7776 C C . ALA D 1 148 ? 140.959 12.431 -2.207 1.00 12.79 148 ALA D C 1
ATOM 7777 O O . ALA D 1 148 ? 140.558 11.488 -1.547 1.00 16.48 148 ALA D O 1
ATOM 7779 N N . LEU D 1 149 ? 140.937 12.445 -3.534 1.00 12.32 149 LEU D N 1
ATOM 7780 C CA . LEU D 1 149 ? 140.411 11.306 -4.274 1.00 11.74 149 LEU D CA 1
ATOM 7781 C C . LEU D 1 149 ? 141.331 10.102 -4.151 1.00 17.80 149 LEU D C 1
ATOM 7782 O O . LEU D 1 149 ? 140.876 8.968 -4.021 1.00 15.42 149 LEU D O 1
ATOM 7787 N N . SER D 1 150 ? 142.630 10.360 -4.171 1.00 15.26 150 SER D N 1
ATOM 7788 C CA . SER D 1 150 ? 143.599 9.276 -4.129 1.00 15.46 150 SER D CA 1
ATOM 7789 C C . SER D 1 150 ? 143.507 8.514 -2.805 1.00 16.11 150 SER D C 1
ATOM 7790 O O . SER D 1 150 ? 143.438 7.282 -2.781 1.00 18.26 150 SER D O 1
ATOM 7793 N N . THR D 1 151 ? 143.517 9.258 -1.705 1.00 15.15 151 THR D N 1
ATOM 7794 C CA . THR D 1 151 ? 143.506 8.670 -0.379 1.00 15.81 151 THR D CA 1
ATOM 7795 C C . THR D 1 151 ? 142.133 8.124 -0.010 1.00 16.91 151 THR D C 1
ATOM 7796 O O . THR D 1 151 ? 142.024 7.079 0.597 1.00 18.55 151 THR D O 1
ATOM 7800 N N . SER D 1 152 ? 141.081 8.849 -0.361 1.00 17.28 152 SER D N 1
ATOM 7801 C CA . SER D 1 152 ? 139.766 8.515 0.153 1.00 13.41 152 SER D CA 1
ATOM 7802 C C . SER D 1 152 ? 138.944 7.622 -0.752 1.00 15.79 152 SER D C 1
ATOM 7803 O O . SER D 1 152 ? 138.016 6.970 -0.286 1.00 21.34 152 SER D O 1
ATOM 7806 N N . SER D 1 153 ? 139.265 7.611 -2.041 1.00 16.50 153 SER D N 1
ATOM 7807 C CA . SER D 1 153 ? 138.468 6.871 -3.015 1.00 13.56 153 SER D CA 1
ATOM 7808 C C . SER D 1 153 ? 139.258 5.798 -3.735 1.00 16.11 153 SER D C 1
ATOM 7809 O O . SER D 1 153 ? 138.892 4.617 -3.682 1.00 13.14 153 SER D O 1
ATOM 7812 N N . TYR D 1 154 ? 140.322 6.200 -4.428 1.00 12.39 154 TYR D N 1
ATOM 7813 C CA . TYR D 1 154 ? 141.083 5.238 -5.207 1.00 16.22 154 TYR D CA 1
ATOM 7814 C C . TYR D 1 154 ? 141.677 4.133 -4.320 1.00 19.39 154 TYR D C 1
ATOM 7815 O O . TYR D 1 154 ? 141.793 2.992 -4.754 1.00 13.16 154 TYR D O 1
ATOM 7824 N N . SER D 1 155 ? 142.051 4.482 -3.090 1.00 15.78 155 SER D N 1
ATOM 7825 C CA . SER D 1 155 ? 142.574 3.494 -2.144 1.00 16.16 155 SER D CA 1
ATOM 7826 C C . SER D 1 155 ? 141.643 2.290 -1.983 1.00 13.56 155 SER D C 1
ATOM 7827 O O . SER D 1 155 ? 142.106 1.159 -1.809 1.00 14.11 155 SER D O 1
ATOM 7830 N N . PHE D 1 156 ? 140.335 2.515 -2.048 1.00 13.67 156 PHE D N 1
ATOM 7831 C CA . PHE D 1 156 ? 139.421 1.373 -1.975 1.00 15.37 156 PHE D CA 1
ATOM 7832 C C . PHE D 1 156 ? 139.552 0.438 -3.176 1.00 14.97 156 PHE D C 1
ATOM 7833 O O . PHE D 1 156 ? 139.650 -0.775 -3.016 1.00 15.66 156 PHE D O 1
ATOM 7841 N N . ILE D 1 157 ? 139.549 1.014 -4.374 1.00 14.31 157 ILE D N 1
ATOM 7842 C CA . ILE D 1 157 ? 139.808 0.253 -5.596 1.00 14.97 157 ILE D CA 1
ATOM 7843 C C . ILE D 1 157 ? 141.145 -0.517 -5.533 1.00 16.25 157 ILE D C 1
ATOM 7844 O O . ILE D 1 157 ? 141.206 -1.672 -5.932 1.00 20.30 157 ILE D O 1
ATOM 7849 N N . SER D 1 158 ? 142.213 0.116 -5.041 1.00 14.12 158 SER D N 1
ATOM 7850 C CA . SER D 1 158 ? 143.506 -0.571 -4.960 1.00 13.59 158 SER D CA 1
ATOM 7851 C C . SER D 1 158 ? 143.435 -1.727 -3.987 1.00 18.86 158 SER D C 1
ATOM 7852 O O . SER D 1 158 ? 143.991 -2.792 -4.254 1.00 17.42 158 SER D O 1
ATOM 7855 N N . LEU D 1 159 ? 142.762 -1.524 -2.857 1.00 15.12 159 LEU D N 1
ATOM 7856 C CA . LEU D 1 159 ? 142.643 -2.596 -1.867 1.00 21.01 159 LEU D CA 1
ATOM 7857 C C . LEU D 1 159 ? 141.829 -3.776 -2.398 1.00 21.76 159 LEU D C 1
ATOM 7858 O O . LEU D 1 159 ? 142.189 -4.932 -2.181 1.00 18.09 159 LEU D O 1
ATOM 7863 N N . LEU D 1 160 ? 140.745 -3.491 -3.109 1.00 19.15 160 LEU D N 1
ATOM 7864 C CA . LEU D 1 160 ? 139.914 -4.574 -3.649 1.00 16.87 160 LEU D CA 1
ATOM 7865 C C . LEU D 1 160 ? 140.599 -5.281 -4.821 1.00 15.27 160 LEU D C 1
ATOM 7866 O O . LEU D 1 160 ? 140.526 -6.505 -4.957 1.00 16.60 160 LEU D O 1
ATOM 7871 N N . SER D 1 161 ? 141.258 -4.500 -5.674 1.00 15.77 161 SER D N 1
ATOM 7872 C CA . SER D 1 161 ? 141.948 -5.055 -6.830 1.00 20.55 161 SER D CA 1
ATOM 7873 C C . SER D 1 161 ? 143.036 -6.027 -6.395 1.00 25.78 161 SER D C 1
ATOM 7874 O O . SER D 1 161 ? 143.151 -7.124 -6.947 1.00 18.20 161 SER D O 1
ATOM 7877 N N . HIS D 1 162 ? 143.843 -5.617 -5.416 1.00 20.15 162 HIS D N 1
ATOM 7878 C CA . HIS D 1 162 ? 144.901 -6.491 -4.898 1.00 22.09 162 HIS D CA 1
ATOM 7879 C C . HIS D 1 162 ? 144.403 -7.669 -4.051 1.00 18.66 162 HIS D C 1
ATOM 7880 O O . HIS D 1 162 ? 144.930 -8.769 -4.175 1.00 19.61 162 HIS D O 1
ATOM 7887 N N . PHE D 1 163 ? 143.431 -7.441 -3.172 1.00 18.81 163 PHE D N 1
ATOM 7888 C CA . PHE D 1 163 ? 142.915 -8.513 -2.305 1.00 19.71 163 PHE D CA 1
ATOM 7889 C C . PHE D 1 163 ? 141.970 -9.496 -2.997 1.00 19.37 163 PHE D C 1
ATOM 7890 O O . PHE D 1 163 ? 141.912 -10.668 -2.622 1.00 19.35 163 PHE D O 1
ATOM 7898 N N . GLY D 1 164 ? 141.218 -9.014 -3.984 1.00 19.11 164 GLY D N 1
ATOM 7899 C CA . GLY D 1 164 ? 140.181 -9.811 -4.644 1.00 15.36 164 GLY D CA 1
ATOM 7900 C C . GLY D 1 164 ? 140.598 -11.221 -5.051 1.00 18.91 164 GLY D C 1
ATOM 7901 O O . GLY D 1 164 ? 139.872 -12.187 -4.784 1.00 19.56 164 GLY D O 1
ATOM 7902 N N . PRO D 1 165 ? 141.754 -11.348 -5.716 1.00 15.93 165 PRO D N 1
ATOM 7903 C CA . PRO D 1 165 ? 142.243 -12.677 -6.106 1.00 19.00 165 PRO D CA 1
ATOM 7904 C C . PRO D 1 165 ? 142.532 -13.619 -4.939 1.00 25.92 165 PRO D C 1
ATOM 7905 O O . PRO D 1 165 ? 142.643 -14.827 -5.167 1.00 28.61 165 PRO D O 1
ATOM 7909 N N . ILE D 1 166 ? 142.662 -13.107 -3.719 1.00 19.31 166 ILE D N 1
ATOM 7910 C CA . ILE D 1 166 ? 142.795 -14.019 -2.582 1.00 23.46 166 ILE D CA 1
ATOM 7911 C C . ILE D 1 166 ? 141.578 -14.050 -1.655 1.00 26.00 166 ILE D C 1
ATOM 7912 O O . ILE D 1 166 ? 141.632 -14.637 -0.585 1.00 27.65 166 ILE D O 1
ATOM 7917 N N . MET D 1 167 ? 140.479 -13.417 -2.052 1.00 20.18 167 MET D N 1
ATOM 7918 C CA . MET D 1 167 ? 139.286 -13.480 -1.228 1.00 16.30 167 MET D CA 1
ATOM 7919 C C . MET D 1 167 ? 138.619 -14.852 -1.362 1.00 19.94 167 MET D C 1
ATOM 7920 O O . MET D 1 167 ? 138.563 -15.426 -2.446 1.00 27.04 167 MET D O 1
ATOM 7925 N N . ASN D 1 168 ? 138.150 -15.390 -0.246 1.00 22.02 168 ASN D N 1
ATOM 7926 C CA . ASN D 1 168 ? 137.368 -16.627 -0.265 1.00 18.90 168 ASN D CA 1
ATOM 7927 C C . ASN D 1 168 ? 135.983 -16.451 -0.861 1.00 22.29 168 ASN D C 1
ATOM 7928 O O . ASN D 1 168 ? 135.545 -15.328 -1.112 1.00 19.27 168 ASN D O 1
ATOM 7933 N N . ALA D 1 169 ? 135.292 -17.572 -1.075 1.00 26.94 169 ALA D N 1
ATOM 7934 C CA . ALA D 1 169 ? 133.881 -17.544 -1.443 1.00 22.73 169 ALA D CA 1
ATOM 7935 C C . ALA D 1 169 ? 133.097 -16.876 -0.318 1.00 21.54 169 ALA D C 1
ATOM 7936 O O . ALA D 1 169 ? 133.450 -17.016 0.853 1.00 20.32 169 ALA D O 1
ATOM 7938 N N . GLY D 1 170 ? 132.046 -16.142 -0.672 1.00 22.15 170 GLY D N 1
ATOM 7939 C CA . GLY D 1 170 ? 131.247 -15.436 0.309 1.00 19.97 170 GLY D CA 1
ATOM 7940 C C . GLY D 1 170 ? 131.862 -14.144 0.825 1.00 17.74 170 GLY D C 1
ATOM 7941 O O . GLY D 1 170 ? 131.347 -13.546 1.779 1.00 18.01 170 GLY D O 1
ATOM 7942 N N . ALA D 1 171 ? 132.950 -13.700 0.198 1.00 16.30 171 ALA D N 1
ATOM 7943 C CA . ALA D 1 171 ? 133.648 -12.500 0.665 1.00 15.50 171 ALA D CA 1
ATOM 7944 C C . ALA D 1 171 ? 132.864 -11.222 0.358 1.00 13.51 171 ALA D C 1
ATOM 7945 O O . ALA D 1 171 ? 132.098 -11.176 -0.599 1.00 17.36 171 ALA D O 1
ATOM 7947 N N . SER D 1 172 ? 133.107 -10.181 1.152 1.00 14.69 172 SER D N 1
ATOM 7948 C CA . SER D 1 172 ? 132.465 -8.892 0.928 1.00 15.89 172 SER D CA 1
ATOM 7949 C C . SER D 1 172 ? 133.313 -7.743 1.460 1.00 14.39 172 SER D C 1
ATOM 7950 O O . SER D 1 172 ? 134.280 -7.952 2.200 1.00 18.77 172 SER D O 1
ATOM 7953 N N . THR D 1 173 ? 132.924 -6.529 1.082 1.00 12.77 173 THR D N 1
ATOM 7954 C CA . THR D 1 173 ? 133.663 -5.327 1.459 1.00 17.99 173 THR D CA 1
ATOM 7955 C C . THR D 1 173 ? 132.694 -4.313 2.061 1.00 16.96 173 THR D C 1
ATOM 7956 O O . THR D 1 173 ? 131.490 -4.356 1.780 1.00 15.21 173 THR D O 1
ATOM 7960 N N . ILE D 1 174 ? 133.229 -3.452 2.922 1.00 12.04 174 ILE D N 1
ATOM 7961 C CA . ILE D 1 174 ? 132.498 -2.326 3.512 1.00 12.10 174 ILE D CA 1
ATOM 7962 C C . ILE D 1 174 ? 133.370 -1.086 3.370 1.00 24.54 174 ILE D C 1
ATOM 7963 O O . ILE D 1 174 ? 134.557 -1.149 3.644 1.00 17.81 174 ILE D O 1
ATOM 7968 N N . SER D 1 175 ? 132.795 0.036 2.941 1.00 15.69 175 SER D N 1
ATOM 7969 C CA . SER D 1 175 ? 133.516 1.311 2.997 1.00 15.22 175 SER D CA 1
ATOM 7970 C C . SER D 1 175 ? 132.597 2.315 3.706 1.00 16.19 175 SER D C 1
ATOM 7971 O O . SER D 1 175 ? 131.412 2.035 3.896 1.00 17.73 175 SER D O 1
ATOM 7974 N N . LEU D 1 176 ? 133.140 3.458 4.113 1.00 13.62 176 LEU D N 1
ATOM 7975 C CA . LEU D 1 176 ? 132.343 4.455 4.830 1.00 14.49 176 LEU D CA 1
ATOM 7976 C C . LEU D 1 176 ? 132.178 5.762 4.058 1.00 17.37 176 LEU D C 1
ATOM 7977 O O . LEU D 1 176 ? 133.127 6.278 3.454 1.00 15.71 176 LEU D O 1
ATOM 7982 N N . THR D 1 177 ? 130.969 6.309 4.098 1.00 15.79 177 THR D N 1
ATOM 7983 C CA . THR D 1 177 ? 130.674 7.529 3.348 1.00 12.87 177 THR D CA 1
ATOM 7984 C C . THR D 1 177 ? 129.830 8.505 4.161 1.00 12.71 177 THR D C 1
ATOM 7985 O O . THR D 1 177 ? 129.551 8.273 5.329 1.00 17.50 177 THR D O 1
ATOM 7989 N N . TYR D 1 178 ? 129.460 9.620 3.546 1.00 13.90 178 TYR D N 1
ATOM 7990 C CA . TYR D 1 178 ? 128.752 10.690 4.236 1.00 12.71 178 TYR D CA 1
ATOM 7991 C C . TYR D 1 178 ? 127.911 11.394 3.191 1.00 14.13 178 TYR D C 1
ATOM 7992 O O . TYR D 1 178 ? 128.291 11.434 2.019 1.00 14.67 178 TYR D O 1
ATOM 8001 N N . LEU D 1 179 ? 126.780 11.948 3.616 1.00 16.76 179 LEU D N 1
ATOM 8002 C CA . LEU D 1 179 ? 125.739 12.379 2.680 1.00 24.30 179 LEU D CA 1
ATOM 8003 C C . LEU D 1 179 ? 126.103 13.588 1.824 1.00 19.66 179 LEU D C 1
ATOM 8004 O O . LEU D 1 179 ? 125.383 13.918 0.874 1.00 18.17 179 LEU D O 1
ATOM 8009 N N . ALA D 1 180 ? 127.211 14.243 2.163 1.00 17.85 180 ALA D N 1
ATOM 8010 C CA . ALA D 1 180 ? 127.712 15.362 1.380 1.00 21.18 180 ALA D CA 1
ATOM 8011 C C . ALA D 1 180 ? 128.216 14.919 0.004 1.00 24.26 180 ALA D C 1
ATOM 8012 O O . ALA D 1 180 ? 128.543 15.750 -0.849 1.00 24.12 180 ALA D O 1
ATOM 8014 N N . SER D 1 181 ? 128.296 13.607 -0.194 1.00 16.44 181 SER D N 1
ATOM 8015 C CA . SER D 1 181 ? 128.621 13.030 -1.494 1.00 17.65 181 SER D CA 1
ATOM 8016 C C . SER D 1 181 ? 127.756 13.570 -2.628 1.00 23.73 181 SER D C 1
ATOM 8017 O O . SER D 1 181 ? 128.272 13.902 -3.694 1.00 25.76 181 SER D O 1
ATOM 8020 N N . MET D 1 182 ? 126.442 13.612 -2.412 1.00 21.75 182 MET D N 1
ATOM 8021 C CA . MET D 1 182 ? 125.525 14.083 -3.449 1.00 20.24 182 MET D CA 1
ATOM 8022 C C . MET D 1 182 ? 124.528 15.150 -3.010 1.00 17.47 182 MET D C 1
ATOM 8023 O O . MET D 1 182 ? 123.549 15.417 -3.709 1.00 22.94 182 MET D O 1
ATOM 8028 N N . ARG D 1 183 ? 124.754 15.742 -1.846 1.00 13.01 183 ARG D N 1
ATOM 8029 C CA . ARG D 1 183 ? 124.003 16.933 -1.455 1.00 15.01 183 ARG D CA 1
ATOM 8030 C C . ARG D 1 183 ? 125.031 17.942 -0.958 1.00 17.11 183 ARG D C 1
ATOM 8031 O O . ARG D 1 183 ? 126.002 17.555 -0.322 1.00 19.95 183 ARG D O 1
ATOM 8039 N N . ALA D 1 184 ? 124.843 19.222 -1.264 1.00 15.97 184 ALA D N 1
ATOM 8040 C CA . ALA D 1 184 ? 125.856 20.225 -0.919 1.00 16.74 184 ALA D CA 1
ATOM 8041 C C . ALA D 1 184 ? 125.889 20.509 0.583 1.00 21.20 184 ALA D C 1
ATOM 8042 O O . ALA D 1 184 ? 124.888 20.920 1.168 1.00 20.24 184 ALA D O 1
ATOM 8044 N N . VAL D 1 185 ? 127.044 20.275 1.205 1.00 19.14 185 VAL D N 1
ATOM 8045 C CA . VAL D 1 185 ? 127.223 20.604 2.615 1.00 13.90 185 VAL D CA 1
ATOM 8046 C C . VAL D 1 185 ? 128.390 21.579 2.755 1.00 13.84 185 VAL D C 1
ATOM 8047 O O . VAL D 1 185 ? 129.550 21.173 2.693 1.00 18.81 185 VAL D O 1
ATOM 8051 N N . PRO D 1 186 ? 128.079 22.870 2.920 1.00 19.20 186 PRO D N 1
ATOM 8052 C CA . PRO D 1 186 ? 129.147 23.870 3.066 1.00 21.71 186 PRO D CA 1
ATOM 8053 C C . PRO D 1 186 ? 130.055 23.544 4.243 1.00 23.88 186 PRO D C 1
ATOM 8054 O O . PRO D 1 186 ? 129.568 23.331 5.351 1.00 25.89 186 PRO D O 1
ATOM 8058 N N . GLY D 1 187 ? 131.359 23.483 3.991 1.00 25.73 187 GLY D N 1
ATOM 8059 C CA . GLY D 1 187 ? 132.318 23.134 5.020 1.00 24.12 187 GLY D CA 1
ATOM 8060 C C . GLY D 1 187 ? 132.960 21.772 4.807 1.00 22.01 187 GLY D C 1
ATOM 8061 O O . GLY D 1 187 ? 133.995 21.472 5.406 1.00 19.28 187 GLY D O 1
ATOM 8062 N N . TYR D 1 188 ? 132.336 20.931 3.980 1.00 14.62 188 TYR D N 1
ATOM 8063 C CA . TYR D 1 188 ? 132.936 19.642 3.626 1.00 12.07 188 TYR D CA 1
ATOM 8064 C C . TYR D 1 188 ? 133.851 19.893 2.422 1.00 19.56 188 TYR D C 1
ATOM 8065 O O . TYR D 1 188 ? 133.534 19.531 1.293 1.00 17.77 188 TYR D O 1
ATOM 8074 N N . GLY D 1 189 ? 134.981 20.557 2.670 1.00 16.30 189 GLY D N 1
ATOM 8075 C CA . GLY D 1 189 ? 135.781 21.114 1.598 1.00 17.35 189 GLY D CA 1
ATOM 8076 C C . GLY D 1 189 ? 136.917 20.236 1.105 1.00 17.32 189 GLY D C 1
ATOM 8077 O O . GLY D 1 189 ? 136.948 19.032 1.358 1.00 16.39 189 GLY D O 1
ATOM 8078 N N . GLY D 1 190 ? 137.842 20.851 0.378 1.00 17.70 190 GLY D N 1
ATOM 8079 C CA . GLY D 1 190 ? 139.025 20.160 -0.116 1.00 16.71 190 GLY D CA 1
ATOM 8080 C C . GLY D 1 190 ? 138.753 18.994 -1.044 1.00 12.61 190 GLY D C 1
ATOM 8081 O O . GLY D 1 190 ? 139.588 18.089 -1.166 1.00 16.71 190 GLY D O 1
ATOM 8082 N N . GLY D 1 191 ? 137.593 19.006 -1.694 1.00 16.64 191 GLY D N 1
ATOM 8083 C CA . GLY D 1 191 ? 137.212 17.933 -2.598 1.00 17.77 191 GLY D CA 1
ATOM 8084 C C . GLY D 1 191 ? 136.696 16.669 -1.922 1.00 17.96 191 GLY D C 1
ATOM 8085 O O . GLY D 1 191 ? 136.498 15.644 -2.581 1.00 13.07 191 GLY D O 1
ATOM 8086 N N . MET D 1 192 ? 136.471 16.720 -0.612 1.00 17.94 192 MET D N 1
ATOM 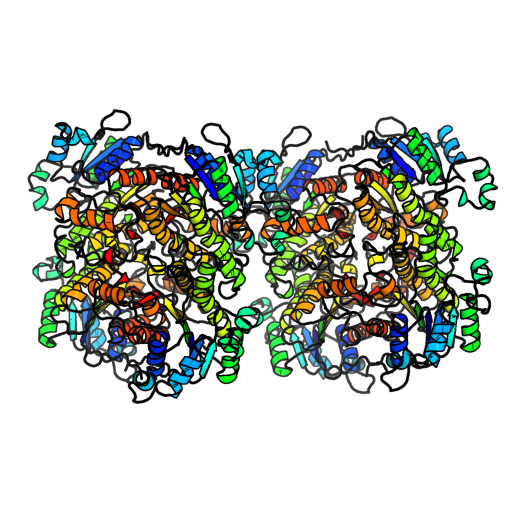8087 C CA . MET D 1 192 ? 135.910 15.556 0.076 1.00 16.39 192 MET D CA 1
ATOM 8088 C C . MET D 1 192 ? 134.531 15.166 -0.468 1.00 20.21 192 MET D C 1
ATOM 8089 O O . MET D 1 192 ? 134.159 13.995 -0.422 1.00 16.04 192 MET D O 1
ATOM 8094 N N . ASN D 1 193 ? 133.770 16.146 -0.962 1.00 16.10 193 ASN D N 1
ATOM 8095 C CA . ASN D 1 193 ? 132.462 15.858 -1.557 1.00 20.23 193 ASN D CA 1
ATOM 8096 C C . ASN D 1 193 ? 132.631 14.955 -2.779 1.00 17.67 193 ASN D C 1
ATOM 8097 O O . ASN D 1 193 ? 131.887 13.988 -2.967 1.00 13.89 193 ASN D O 1
ATOM 8102 N N . ALA D 1 194 ? 133.627 15.274 -3.600 1.00 12.42 194 ALA D N 1
ATOM 8103 C CA . ALA D 1 194 ? 133.888 14.530 -4.817 1.00 16.72 194 ALA D CA 1
ATOM 8104 C C . ALA D 1 194 ? 134.452 13.160 -4.467 1.00 14.84 194 ALA D C 1
ATOM 8105 O O . ALA D 1 194 ? 134.109 12.173 -5.108 1.00 13.39 194 ALA D O 1
ATOM 8107 N N . ALA D 1 195 ? 135.299 13.108 -3.443 1.00 11.30 195 ALA D N 1
ATOM 8108 C CA . ALA D 1 195 ? 135.893 11.841 -3.022 1.00 13.32 195 ALA D CA 1
ATOM 8109 C C . ALA D 1 195 ? 134.800 10.891 -2.556 1.00 15.33 195 ALA D C 1
ATOM 8110 O O . ALA D 1 195 ? 134.836 9.705 -2.869 1.00 15.13 195 ALA D O 1
ATOM 8112 N N . LYS D 1 196 ? 133.818 11.412 -1.816 1.00 10.18 196 LYS D N 1
ATOM 8113 C CA . LYS D 1 196 ? 132.679 10.558 -1.412 1.00 10.79 196 LYS D CA 1
ATOM 8114 C C . LYS D 1 196 ? 131.729 10.197 -2.558 1.00 13.88 196 LYS D C 1
ATOM 8115 O O . LYS D 1 196 ? 131.183 9.088 -2.580 1.00 12.77 196 LYS D O 1
ATOM 8121 N N . ALA D 1 197 ? 131.506 11.121 -3.492 1.00 12.12 197 ALA D N 1
ATOM 8122 C CA . ALA D 1 197 ? 130.705 10.810 -4.669 1.00 14.85 197 ALA D CA 1
ATOM 8123 C C . ALA D 1 197 ? 131.352 9.673 -5.452 1.00 16.06 197 ALA D C 1
ATOM 8124 O O . ALA D 1 197 ? 130.669 8.749 -5.900 1.00 10.60 197 ALA D O 1
ATOM 8126 N N . ALA D 1 198 ? 132.670 9.762 -5.616 1.00 16.87 198 ALA D N 1
ATOM 8127 C CA . ALA D 1 198 ? 133.429 8.741 -6.333 1.00 17.07 198 ALA D CA 1
ATOM 8128 C C . ALA D 1 198 ? 133.364 7.405 -5.606 1.00 15.27 198 ALA D C 1
ATOM 8129 O O . ALA D 1 198 ? 133.170 6.373 -6.232 1.00 16.34 198 ALA D O 1
ATOM 8131 N N . LEU D 1 199 ? 133.506 7.430 -4.286 1.00 16.54 199 LEU D N 1
ATOM 8132 C CA . LEU D 1 199 ? 133.456 6.196 -3.498 1.00 12.44 199 LEU D CA 1
ATOM 8133 C C . LEU D 1 199 ? 132.111 5.502 -3.666 1.00 17.56 199 LEU D C 1
ATOM 8134 O O . LEU D 1 199 ? 132.078 4.298 -3.874 1.00 14.52 199 LEU D O 1
ATOM 8139 N N . GLU D 1 200 ? 131.006 6.257 -3.603 1.00 11.60 200 GLU D N 1
ATOM 8140 C CA . GLU D 1 200 ? 129.677 5.660 -3.766 1.00 12.84 200 GLU D CA 1
ATOM 8141 C C . GLU D 1 200 ? 129.413 5.206 -5.185 1.00 9.20 200 GLU D C 1
ATOM 8142 O O . GLU D 1 200 ? 128.705 4.215 -5.395 1.00 11.07 200 GLU D O 1
ATOM 8148 N N . SER D 1 201 ? 129.950 5.935 -6.164 1.00 9.49 201 SER D N 1
ATOM 8149 C CA . SER D 1 201 ? 129.759 5.550 -7.556 1.00 17.41 201 SER D CA 1
ATOM 8150 C C . SER D 1 201 ? 130.557 4.284 -7.791 1.00 18.78 201 SER D C 1
ATOM 8151 O O . SER D 1 201 ? 130.096 3.345 -8.454 1.00 13.09 201 SER D O 1
ATOM 8154 N N . ASP D 1 202 ? 131.776 4.289 -7.268 1.00 13.43 202 ASP D N 1
ATOM 8155 C CA . ASP D 1 202 ? 132.643 3.112 -7.364 1.00 12.79 202 ASP D CA 1
ATOM 8156 C C . ASP D 1 202 ? 132.006 1.907 -6.668 1.00 16.57 202 ASP D C 1
ATOM 8157 O O . ASP D 1 202 ? 132.152 0.776 -7.137 1.00 14.36 202 ASP D O 1
ATOM 8162 N N . THR D 1 203 ? 131.295 2.140 -5.562 1.00 12.61 203 THR D N 1
ATOM 8163 C CA . THR D 1 203 ? 130.616 1.033 -4.868 1.00 14.14 203 THR D CA 1
ATOM 8164 C C . THR D 1 203 ? 129.680 0.252 -5.797 1.00 18.78 203 THR D C 1
ATOM 8165 O O . THR D 1 203 ? 129.661 -0.983 -5.778 1.00 15.46 203 THR D O 1
ATOM 8169 N N . LYS D 1 204 ? 128.906 0.972 -6.605 1.00 17.91 204 LYS D N 1
ATOM 8170 C CA . LYS D 1 204 ? 127.965 0.335 -7.537 1.00 14.17 204 LYS D CA 1
ATOM 8171 C C . LYS D 1 204 ? 128.678 -0.406 -8.685 1.00 16.06 204 LYS D C 1
ATOM 8172 O O . LYS D 1 204 ? 128.322 -1.541 -9.039 1.00 14.78 204 LYS D O 1
ATOM 8178 N N . VAL D 1 205 ? 129.687 0.247 -9.259 1.00 13.24 205 VAL D N 1
ATOM 8179 C CA . VAL D 1 205 ? 130.429 -0.317 -10.381 1.00 12.62 205 VAL D CA 1
ATOM 8180 C C . VAL D 1 205 ? 131.208 -1.548 -9.921 1.00 15.23 205 VAL D C 1
ATOM 8181 O O . VAL D 1 205 ? 131.172 -2.607 -10.565 1.00 17.29 205 VAL D O 1
ATOM 8185 N N . LEU D 1 206 ? 131.874 -1.423 -8.781 1.00 13.53 206 LEU D N 1
ATOM 8186 C CA . LEU D 1 206 ? 132.648 -2.543 -8.256 1.00 15.33 206 LEU D CA 1
ATOM 8187 C C . LEU D 1 206 ? 131.757 -3.703 -7.787 1.00 13.66 206 LEU D C 1
ATOM 8188 O O . LEU D 1 206 ? 132.178 -4.853 -7.842 1.00 16.35 206 LEU D O 1
ATOM 8193 N N . ALA D 1 207 ? 130.539 -3.407 -7.336 1.00 12.62 207 ALA D N 1
ATOM 8194 C CA . ALA D 1 207 ? 129.593 -4.480 -6.980 1.00 13.36 207 ALA D CA 1
ATOM 8195 C C . ALA D 1 207 ? 129.338 -5.372 -8.186 1.00 12.06 207 ALA D C 1
ATOM 8196 O O . ALA D 1 207 ? 129.305 -6.593 -8.061 1.00 16.95 207 ALA D O 1
ATOM 8198 N N . TRP D 1 208 ? 129.178 -4.762 -9.355 1.00 13.61 208 TRP D N 1
ATOM 8199 C CA . TRP D 1 208 ? 129.037 -5.548 -10.573 1.00 14.14 208 TRP D CA 1
ATOM 8200 C C . TRP D 1 208 ? 130.344 -6.234 -10.953 1.00 14.75 208 TRP D C 1
ATOM 8201 O O . TRP D 1 208 ? 130.360 -7.417 -11.253 1.00 13.68 208 TRP D O 1
ATOM 8212 N N . GLU D 1 209 ? 131.443 -5.480 -10.963 1.00 13.61 209 GLU D N 1
ATOM 8213 C CA . GLU D 1 209 ? 132.687 -6.027 -11.471 1.00 13.57 209 GLU D CA 1
ATOM 8214 C C . GLU D 1 209 ? 133.244 -7.112 -10.554 1.00 14.72 209 GLU D C 1
ATOM 8215 O O . GLU D 1 209 ? 133.702 -8.144 -11.026 1.00 20.43 209 GLU D O 1
ATOM 8221 N N . ALA D 1 210 ? 133.193 -6.881 -9.249 1.00 12.90 210 ALA D N 1
ATOM 8222 C CA . ALA D 1 210 ? 133.744 -7.827 -8.289 1.00 17.49 210 ALA D CA 1
ATOM 8223 C C . ALA D 1 210 ? 132.758 -8.977 -8.081 1.00 18.79 210 ALA D C 1
ATOM 8224 O O . ALA D 1 210 ? 133.157 -10.123 -7.826 1.00 15.95 210 ALA D O 1
ATOM 8226 N N . GLY D 1 211 ? 131.470 -8.663 -8.179 1.00 15.24 211 GLY D N 1
ATOM 8227 C CA . GLY D 1 211 ? 130.443 -9.691 -8.105 1.00 11.79 211 GLY D CA 1
ATOM 8228 C C . GLY D 1 211 ? 130.621 -10.696 -9.225 1.00 18.16 211 GLY D C 1
ATOM 8229 O O . GLY D 1 211 ? 130.656 -11.906 -8.995 1.00 20.29 211 GLY D O 1
ATOM 8230 N N . ARG D 1 212 ? 130.762 -10.208 -10.448 1.00 14.63 212 ARG D N 1
ATOM 8231 C CA . ARG D 1 212 ? 130.917 -11.125 -11.571 1.00 16.77 212 ARG D CA 1
ATOM 8232 C C . ARG D 1 212 ? 132.285 -11.806 -11.610 1.00 20.90 212 ARG D C 1
ATOM 8233 O O . ARG D 1 212 ? 132.392 -12.958 -12.026 1.00 18.96 212 ARG D O 1
ATOM 8241 N N . ARG D 1 213 ? 133.332 -11.105 -11.185 1.00 16.33 213 ARG D N 1
ATOM 8242 C CA . ARG D 1 213 ? 134.675 -11.685 -11.267 1.00 19.00 213 ARG D CA 1
ATOM 8243 C C . ARG D 1 213 ? 134.997 -12.699 -10.163 1.00 14.83 213 ARG D C 1
ATOM 8244 O O . ARG D 1 213 ? 135.611 -13.750 -10.432 1.00 17.72 213 ARG D O 1
ATOM 8252 N N . TRP D 1 214 ? 134.602 -12.389 -8.927 1.00 15.08 214 TRP D N 1
ATOM 8253 C CA . TRP D 1 214 ? 134.944 -13.226 -7.769 1.00 16.48 214 TRP D CA 1
ATOM 8254 C C . TRP D 1 214 ? 133.743 -13.630 -6.904 1.00 17.99 214 TRP D C 1
ATOM 8255 O O . TRP D 1 214 ? 133.909 -14.346 -5.921 1.00 21.07 214 TRP D O 1
ATOM 8266 N N . GLY D 1 215 ? 132.547 -13.151 -7.242 1.00 18.96 215 GLY D N 1
ATOM 8267 C CA . GLY D 1 215 ? 131.374 -13.376 -6.410 1.00 22.30 215 GLY D CA 1
ATOM 8268 C C . GLY D 1 215 ? 131.367 -12.578 -5.119 1.00 22.93 215 GLY D C 1
ATOM 8269 O O . GLY D 1 215 ? 130.633 -12.900 -4.181 1.00 19.60 215 GLY D O 1
ATOM 8270 N N . VAL D 1 216 ? 132.172 -11.519 -5.079 1.00 21.82 216 VAL D N 1
ATOM 8271 C CA . VAL D 1 216 ? 132.332 -10.703 -3.882 1.00 12.72 216 VAL D CA 1
ATOM 8272 C C . VAL D 1 216 ? 131.234 -9.640 -3.827 1.00 15.23 216 VAL D C 1
ATOM 8273 O O . VAL D 1 216 ? 130.855 -9.092 -4.862 1.00 14.32 216 VAL D O 1
ATOM 8277 N N . ARG D 1 217 ? 130.710 -9.373 -2.632 1.00 11.72 217 ARG D N 1
ATOM 8278 C CA . ARG D 1 217 ? 129.741 -8.278 -2.445 1.00 11.24 217 ARG D CA 1
ATOM 8279 C C . ARG D 1 217 ? 130.426 -6.986 -2.000 1.00 13.07 217 ARG D C 1
ATOM 8280 O O . ARG D 1 217 ? 131.420 -7.027 -1.301 1.00 14.53 217 ARG D O 1
ATOM 8288 N N . VAL D 1 218 ? 129.863 -5.835 -2.374 1.00 12.21 218 VAL D N 1
ATOM 8289 C CA . VAL D 1 218 ? 130.535 -4.563 -2.132 1.00 11.04 218 VAL D CA 1
ATOM 8290 C C . VAL D 1 218 ? 129.494 -3.560 -1.643 1.00 12.71 218 VAL D C 1
ATOM 8291 O O . VAL D 1 218 ? 128.625 -3.158 -2.409 1.00 12.74 218 VAL D O 1
ATOM 8295 N N . ASN D 1 219 ? 129.580 -3.167 -0.372 1.00 11.57 219 ASN D N 1
ATOM 8296 C CA . ASN D 1 219 ? 128.618 -2.228 0.205 1.00 12.72 219 ASN D CA 1
ATOM 8297 C C . ASN D 1 219 ? 129.237 -1.035 0.916 1.00 14.06 219 ASN D C 1
ATOM 8298 O O . ASN D 1 219 ? 130.386 -1.076 1.324 1.00 16.58 219 ASN D O 1
ATOM 8303 N N . THR D 1 220 ? 128.456 0.031 1.071 1.00 18.32 220 THR D N 1
ATOM 8304 C CA . THR D 1 220 ? 128.960 1.218 1.747 1.00 15.84 220 THR D CA 1
ATOM 8305 C C . THR D 1 220 ? 127.946 1.669 2.792 1.00 14.86 220 THR D C 1
ATOM 8306 O O . THR D 1 220 ? 126.730 1.494 2.621 1.00 14.79 220 THR D O 1
ATOM 8310 N N . ILE D 1 221 ? 128.457 2.185 3.902 1.00 12.89 221 ILE D N 1
ATOM 8311 C CA . ILE D 1 221 ? 127.620 2.670 4.987 1.00 13.29 221 ILE D CA 1
ATOM 8312 C C . ILE D 1 221 ? 127.818 4.179 5.098 1.00 17.81 221 ILE D C 1
ATOM 8313 O O . ILE D 1 221 ? 128.958 4.655 5.184 1.00 13.80 221 ILE D O 1
ATOM 8318 N N . SER D 1 222 ? 126.709 4.917 5.036 1.00 19.75 222 SER D N 1
ATOM 8319 C CA . SER D 1 222 ? 126.710 6.368 5.206 1.00 18.40 222 SER D CA 1
ATOM 8320 C C . SER D 1 222 ? 126.341 6.677 6.653 1.00 18.39 222 SER D C 1
ATOM 8321 O O . SER D 1 222 ? 125.220 6.394 7.093 1.00 17.67 222 SER D O 1
ATOM 8324 N N . ALA D 1 223 ? 127.291 7.236 7.397 1.00 17.66 223 ALA D N 1
ATOM 8325 C CA . ALA D 1 223 ? 127.146 7.370 8.842 1.00 15.95 223 ALA D CA 1
ATOM 8326 C C . ALA D 1 223 ? 126.855 8.792 9.287 1.00 17.28 223 ALA D C 1
ATOM 8327 O O . ALA D 1 223 ? 127.142 9.754 8.570 1.00 14.67 223 ALA D O 1
ATOM 8329 N N . GLY D 1 224 ? 126.314 8.912 10.494 1.00 17.86 224 GLY D N 1
ATOM 8330 C CA . GLY D 1 224 ? 126.104 10.211 11.105 1.00 21.70 224 GLY D CA 1
ATOM 8331 C C . GLY D 1 224 ? 127.416 10.727 11.666 1.00 18.12 224 GLY D C 1
ATOM 8332 O O . GLY D 1 224 ? 128.421 10.021 11.630 1.00 17.05 224 GLY D O 1
ATOM 8333 N N . PRO D 1 225 ? 127.416 11.954 12.199 1.00 17.93 225 PRO D N 1
ATOM 8334 C CA . PRO D 1 225 ? 128.655 12.580 12.690 1.00 17.39 225 PRO D CA 1
ATOM 8335 C C . PRO D 1 225 ? 129.205 11.891 13.929 1.00 24.41 225 PRO D C 1
ATOM 8336 O O . PRO D 1 225 ? 128.427 11.517 14.812 1.00 25.30 225 PRO D O 1
ATOM 8340 N N . LEU D 1 226 ? 130.528 11.717 13.978 1.00 21.13 226 LEU D N 1
ATOM 8341 C CA . LEU D 1 226 ? 131.195 11.119 15.130 1.00 21.04 226 LEU D CA 1
ATOM 8342 C C . LEU D 1 226 ? 132.457 11.919 15.460 1.00 18.60 226 LEU D C 1
ATOM 8343 O O . LEU D 1 226 ? 133.170 12.366 14.561 1.00 25.59 226 LEU D O 1
ATOM 8348 N N . ALA D 1 227 ? 132.730 12.097 16.750 1.00 18.56 227 ALA D N 1
ATOM 8349 C CA . ALA D 1 227 ? 133.905 12.829 17.209 1.00 29.11 227 ALA D CA 1
ATOM 8350 C C . ALA D 1 227 ? 135.168 11.955 17.209 1.00 29.47 227 ALA D C 1
ATOM 8351 O O . ALA D 1 227 ? 135.783 11.721 18.251 1.00 31.16 227 ALA D O 1
ATOM 8353 N N . SER D 1 228 ? 135.545 11.477 16.028 1.00 21.75 228 SER D N 1
ATOM 8354 C CA . SER D 1 228 ? 136.759 10.699 15.857 1.00 27.31 228 SER D CA 1
ATOM 8355 C C . SER D 1 228 ? 137.962 11.628 15.774 1.00 29.20 228 SER D C 1
ATOM 8356 O O . SER D 1 228 ? 137.857 12.835 16.049 1.00 30.87 228 SER D O 1
ATOM 8359 N N . ARG D 1 229 ? 139.103 11.064 15.391 1.00 31.47 229 ARG D N 1
ATOM 8360 C CA . ARG D 1 229 ? 140.292 11.865 15.105 1.00 34.03 229 ARG D CA 1
ATOM 8361 C C . ARG D 1 229 ? 139.979 12.880 14.005 1.00 32.99 229 ARG D C 1
ATOM 8362 O O . ARG D 1 229 ? 140.101 14.085 14.200 1.00 32.13 229 ARG D O 1
ATOM 8370 N N . ALA D 1 230 ? 139.553 12.375 12.851 1.00 36.62 230 ALA D N 1
ATOM 8371 C CA . ALA D 1 230 ? 139.238 13.216 11.703 1.00 35.36 230 ALA D CA 1
ATOM 8372 C C . ALA D 1 230 ? 138.078 14.170 12.014 1.00 32.55 230 ALA D C 1
ATOM 8373 O O . ALA D 1 230 ? 138.093 15.334 11.611 1.00 29.84 230 ALA D O 1
ATOM 8375 N N . GLY D 1 231 ? 137.076 13.663 12.731 1.00 25.03 231 GLY D N 1
ATOM 8376 C CA . GLY D 1 231 ? 135.922 14.451 13.121 1.00 28.11 231 GLY D CA 1
ATOM 8377 C C . GLY D 1 231 ? 136.246 15.640 14.011 1.00 31.23 231 GLY D C 1
ATOM 8378 O O . GLY D 1 231 ? 135.693 16.718 13.830 1.00 31.22 231 GLY D O 1
ATOM 8379 N N . LYS D 1 232 ? 137.150 15.459 14.968 1.00 35.26 232 LYS D N 1
ATOM 8380 C CA . LYS D 1 232 ? 137.493 16.537 15.886 1.00 34.75 232 LYS D CA 1
ATOM 8381 C C . LYS D 1 232 ? 138.344 17.613 15.200 1.00 37.61 232 LYS D C 1
ATOM 8382 O O . LYS D 1 232 ? 138.348 18.785 15.602 1.00 30.32 232 LYS D O 1
ATOM 8388 N N . ALA D 1 233 ? 139.064 17.210 14.157 1.00 35.56 233 ALA D N 1
ATOM 8389 C CA . ALA D 1 233 ? 139.986 18.122 13.492 1.00 34.55 233 ALA D CA 1
ATOM 8390 C C . ALA D 1 233 ? 139.264 19.140 12.599 1.00 35.43 233 ALA D C 1
ATOM 8391 O O . ALA D 1 233 ? 139.792 20.223 12.339 1.00 33.52 233 ALA D O 1
ATOM 8393 N N . ILE D 1 234 ? 138.052 18.803 12.153 1.00 37.24 234 ILE D N 1
ATOM 8394 C CA . ILE D 1 234 ? 137.311 19.706 11.269 1.00 37.82 234 ILE D CA 1
ATOM 8395 C C . ILE D 1 234 ? 136.910 20.991 12.000 1.00 37.15 234 ILE D C 1
ATOM 8396 O O . ILE D 1 234 ? 136.742 22.039 11.377 1.00 40.00 234 ILE D O 1
ATOM 8401 N N . GLY D 1 235 ? 136.769 20.904 13.321 1.00 36.02 235 GLY D N 1
ATOM 8402 C CA . GLY D 1 235 ? 136.678 22.090 14.156 1.00 43.81 235 GLY D CA 1
ATOM 8403 C C . GLY D 1 235 ? 135.315 22.445 14.719 1.00 39.38 235 GLY D C 1
ATOM 8404 O O . GLY D 1 235 ? 135.212 23.326 15.568 1.00 45.56 235 GLY D O 1
ATOM 8405 N N . PHE D 1 236 ? 134.267 21.771 14.253 1.00 33.91 236 PHE D N 1
ATOM 8406 C CA . PHE D 1 236 ? 132.918 22.046 14.738 1.00 31.06 236 PHE D CA 1
ATOM 8407 C C . PHE D 1 236 ? 132.079 20.777 14.871 1.00 27.48 236 PHE D C 1
ATOM 8408 O O . PHE D 1 236 ? 130.861 20.828 14.716 1.00 28.54 236 PHE D O 1
ATOM 8416 N N . ILE D 1 237 ? 132.720 19.642 15.157 1.00 24.63 237 ILE D N 1
ATOM 8417 C CA . ILE D 1 237 ? 131.995 18.369 15.179 1.00 26.02 237 ILE D CA 1
ATOM 8418 C C . ILE D 1 237 ? 130.889 18.319 16.242 1.00 24.01 237 ILE D C 1
ATOM 8419 O O . ILE D 1 237 ? 129.835 17.717 16.022 1.00 26.43 237 ILE D O 1
ATOM 8424 N N . GLU D 1 238 ? 131.112 18.966 17.383 1.00 25.32 238 GLU D N 1
ATOM 8425 C CA . GLU D 1 238 ? 130.129 18.928 18.462 1.00 27.19 238 GLU D CA 1
ATOM 8426 C C . GLU D 1 238 ? 128.845 19.661 18.067 1.00 28.95 238 GLU D C 1
ATOM 8427 O O . GLU D 1 238 ? 127.740 19.231 18.415 1.00 21.06 238 GLU D O 1
ATOM 8433 N N . ARG D 1 239 ? 128.993 20.759 17.331 1.00 20.66 239 ARG D N 1
ATOM 8434 C CA . ARG D 1 239 ? 127.829 21.460 16.795 1.00 23.57 239 ARG D CA 1
ATOM 8435 C C . ARG D 1 239 ? 127.075 20.573 15.808 1.00 22.82 239 ARG D C 1
ATOM 8436 O O . ARG D 1 239 ? 125.842 20.584 15.766 1.00 22.28 239 ARG D O 1
ATOM 8444 N N . MET D 1 240 ? 127.812 19.795 15.023 1.00 21.13 240 MET D N 1
ATOM 8445 C CA . MET D 1 240 ? 127.182 18.899 14.067 1.00 20.40 240 MET D CA 1
ATOM 8446 C C . MET D 1 240 ? 126.413 17.772 14.770 1.00 21.00 240 MET D C 1
ATOM 8447 O O . MET D 1 240 ? 125.303 17.439 14.372 1.00 16.84 240 MET D O 1
ATOM 8452 N N . VAL D 1 241 ? 127.018 17.174 15.798 1.00 20.06 241 VAL D N 1
ATOM 8453 C CA . VAL D 1 241 ? 126.326 16.201 16.643 1.00 22.23 241 VAL D CA 1
ATOM 8454 C C . VAL D 1 241 ? 125.016 16.774 17.215 1.00 24.39 241 VAL D C 1
ATOM 8455 O O . VAL D 1 241 ? 123.967 16.116 17.172 1.00 19.74 241 VAL D O 1
ATOM 8459 N N . ASP D 1 242 ? 125.083 17.996 17.740 1.00 23.55 242 ASP D N 1
ATOM 8460 C CA . ASP D 1 242 ? 123.907 18.660 18.307 1.00 21.50 242 ASP D CA 1
ATOM 8461 C C . ASP D 1 242 ? 122.847 18.910 17.236 1.00 22.52 242 ASP D C 1
ATOM 8462 O O . ASP D 1 242 ? 121.655 18.717 17.471 1.00 20.28 242 ASP D O 1
ATOM 8467 N N . TYR D 1 243 ? 123.289 19.342 16.058 1.00 22.28 243 TYR D N 1
ATOM 8468 C CA . TYR D 1 243 ? 122.373 19.613 14.955 1.00 22.79 243 TYR D CA 1
ATOM 8469 C C . TYR D 1 243 ? 121.615 18.357 14.574 1.00 19.93 243 TYR D C 1
ATOM 8470 O O . TYR D 1 243 ? 120.392 18.372 14.451 1.00 21.14 243 TYR D O 1
ATOM 8479 N N . TYR D 1 244 ? 122.352 17.268 14.365 1.00 14.74 244 TYR D N 1
ATOM 8480 C CA . TYR D 1 244 ? 121.731 16.000 14.008 1.00 13.93 244 TYR D CA 1
ATOM 8481 C C . TYR D 1 244 ? 120.700 15.543 15.039 1.00 17.13 244 TYR D C 1
ATOM 8482 O O . TYR D 1 244 ? 119.685 14.936 14.682 1.00 15.08 244 TYR D O 1
ATOM 8491 N N . GLN D 1 245 ? 120.965 15.795 16.318 1.00 14.57 245 GLN D N 1
ATOM 8492 C CA . GLN D 1 245 ? 120.008 15.407 17.352 1.00 17.67 245 GLN D CA 1
ATOM 8493 C C . GLN D 1 245 ? 118.705 16.204 17.239 1.00 23.97 245 GLN D C 1
ATOM 8494 O O . GLN D 1 245 ? 117.621 15.666 17.467 1.00 20.11 245 GLN D O 1
ATOM 8500 N N . ASP D 1 246 ? 118.812 17.482 16.879 1.00 21.43 246 ASP D N 1
ATOM 8501 C CA . ASP D 1 246 ? 117.620 18.311 16.697 1.00 23.00 246 ASP D CA 1
ATOM 8502 C C . ASP D 1 246 ? 116.881 18.003 15.400 1.00 22.42 246 ASP D C 1
ATOM 8503 O O . ASP D 1 246 ? 115.678 18.253 15.284 1.00 22.39 246 ASP D O 1
ATOM 8508 N N . TRP D 1 247 ? 117.618 17.479 14.430 1.00 15.86 247 TRP D N 1
ATOM 8509 C CA . TRP D 1 247 ? 117.165 17.350 13.052 1.00 17.95 247 TRP D CA 1
ATOM 8510 C C . TRP D 1 247 ? 116.519 15.985 12.753 1.00 20.84 247 TRP D C 1
ATOM 8511 O O . TRP D 1 247 ? 115.482 15.912 12.089 1.00 21.43 247 TRP D O 1
ATOM 8522 N N . ALA D 1 248 ? 117.138 14.922 13.261 1.00 17.94 248 ALA D N 1
ATOM 8523 C CA . ALA D 1 248 ? 116.818 13.543 12.881 1.00 18.98 248 ALA D CA 1
ATOM 8524 C C . ALA D 1 248 ? 115.540 12.982 13.508 1.00 16.52 248 ALA D C 1
ATOM 8525 O O . ALA D 1 248 ? 115.096 13.445 14.559 1.00 21.11 248 ALA D O 1
ATOM 8527 N N . PRO D 1 249 ? 114.944 11.974 12.848 1.00 15.25 249 PRO D N 1
ATOM 8528 C CA . PRO D 1 249 ? 113.788 11.273 13.409 1.00 16.17 249 PRO D CA 1
ATOM 8529 C C . PRO D 1 249 ? 114.065 10.775 14.825 1.00 20.09 249 PRO D C 1
ATOM 8530 O O . PRO D 1 249 ? 113.180 10.873 15.671 1.00 19.90 249 PRO D O 1
ATOM 8534 N N . LEU D 1 250 ? 115.265 10.256 15.073 1.00 18.19 250 LEU D N 1
ATOM 8535 C CA . LEU D 1 250 ? 115.653 9.838 16.424 1.00 19.95 250 LEU D CA 1
ATOM 8536 C C . LEU D 1 250 ? 116.835 10.660 16.945 1.00 19.83 250 LEU D C 1
ATOM 8537 O O . LEU D 1 250 ? 117.736 10.983 16.184 1.00 19.83 250 LEU D O 1
ATOM 8542 N N . PRO D 1 251 ? 116.836 10.977 18.252 1.00 22.90 251 PRO D N 1
ATOM 8543 C CA . PRO D 1 251 ? 117.803 11.885 18.882 1.00 24.88 251 PRO D CA 1
ATOM 8544 C C . PRO D 1 251 ? 119.103 11.258 19.381 1.00 26.54 251 PRO D C 1
ATOM 8545 O O . PRO D 1 251 ? 120.016 11.993 19.752 1.00 31.34 251 PRO D O 1
ATOM 8549 N N . SER D 1 252 ? 119.197 9.939 19.432 1.00 23.91 252 SER D N 1
ATOM 8550 C CA . SER D 1 252 ? 120.427 9.339 19.949 1.00 27.72 252 SER D CA 1
ATOM 8551 C C . SER D 1 252 ? 121.653 9.746 19.121 1.00 25.20 252 SER D C 1
ATOM 8552 O O . SER D 1 252 ? 121.595 9.776 17.892 1.00 25.88 252 SER D O 1
ATOM 8555 N N . PRO D 1 253 ? 122.755 10.095 19.804 1.00 22.71 253 PRO D N 1
ATOM 8556 C CA . PRO D 1 253 ? 124.004 10.426 19.112 1.00 25.83 253 PRO D CA 1
ATOM 8557 C C . PRO D 1 253 ? 124.595 9.163 18.499 1.00 23.07 253 PRO D C 1
ATOM 8558 O O . PRO D 1 253 ? 124.257 8.067 18.951 1.00 20.19 253 PRO D O 1
ATOM 8562 N N . MET D 1 254 ? 125.437 9.315 17.481 1.00 19.22 254 MET D N 1
ATOM 8563 C CA . MET D 1 254 ? 126.134 8.176 16.883 1.00 17.35 254 MET D CA 1
ATOM 8564 C C . MET D 1 254 ? 127.073 7.493 17.862 1.00 15.73 254 MET D C 1
ATOM 8565 O O . MET D 1 254 ? 127.737 8.140 18.687 1.00 17.20 254 MET D O 1
ATOM 8570 N N . GLU D 1 255 ? 127.133 6.173 17.759 1.00 17.55 255 GLU D N 1
ATOM 8571 C CA . GLU D 1 255 ? 128.170 5.406 18.419 1.00 21.06 255 GLU D CA 1
ATOM 8572 C C . GLU D 1 255 ? 128.855 4.558 17.355 1.00 20.21 255 GLU D C 1
ATOM 8573 O O . GLU D 1 255 ? 128.191 4.052 16.452 1.00 19.56 255 GLU D O 1
ATOM 8579 N N . ALA D 1 256 ? 130.174 4.412 17.453 1.00 22.06 256 ALA D N 1
ATOM 8580 C CA . ALA D 1 256 ? 130.930 3.648 16.456 1.00 20.95 256 ALA D CA 1
ATOM 8581 C C . ALA D 1 256 ? 130.392 2.225 16.265 1.00 21.76 256 ALA D C 1
ATOM 8582 O O . ALA D 1 256 ? 130.334 1.707 15.142 1.00 15.65 256 ALA D O 1
ATOM 8584 N N . GLU D 1 257 ? 129.985 1.604 17.363 1.00 16.98 257 GLU D N 1
ATOM 8585 C CA . GLU D 1 257 ? 129.444 0.250 17.307 1.00 17.71 257 GLU D CA 1
ATOM 8586 C C . GLU D 1 257 ? 128.124 0.125 16.534 1.00 16.25 257 GLU D C 1
ATOM 8587 O O . GLU D 1 257 ? 127.743 -0.967 16.125 1.00 17.24 257 GLU D O 1
ATOM 8593 N N . GLN D 1 258 ? 127.398 1.224 16.328 1.00 18.70 258 GLN D N 1
ATOM 8594 C CA . GLN D 1 258 ? 126.171 1.118 15.542 1.00 16.12 258 GLN D CA 1
ATOM 8595 C C . GLN D 1 258 ? 126.511 0.834 14.083 1.00 16.00 258 GLN D C 1
ATOM 8596 O O . GLN D 1 258 ? 125.874 0.013 13.417 1.00 18.72 258 GLN D O 1
ATOM 8602 N N . VAL D 1 259 ? 127.530 1.513 13.594 1.00 14.38 259 VAL D N 1
ATOM 8603 C CA . VAL D 1 259 ? 128.050 1.270 12.261 1.00 13.37 259 VAL D CA 1
ATOM 8604 C C . VAL D 1 259 ? 128.759 -0.082 12.222 1.00 13.59 259 VAL D C 1
ATOM 8605 O O . VAL D 1 259 ? 128.718 -0.794 11.212 1.00 16.00 259 VAL D O 1
ATOM 8609 N N . GLY D 1 260 ? 129.378 -0.448 13.337 1.00 14.68 260 GLY D N 1
ATOM 8610 C CA . GLY D 1 260 ? 130.016 -1.745 13.448 1.00 16.36 260 GLY D CA 1
ATOM 8611 C C . GLY D 1 260 ? 129.010 -2.880 13.309 1.00 18.24 260 GLY D C 1
ATOM 8612 O O . GLY D 1 260 ? 129.240 -3.857 12.605 1.00 18.31 260 GLY D O 1
ATOM 8613 N N . ALA D 1 261 ? 127.885 -2.748 13.992 1.00 16.42 261 ALA D N 1
ATOM 8614 C CA . ALA D 1 261 ? 126.827 -3.756 13.914 1.00 17.79 261 ALA D CA 1
ATOM 8615 C C . ALA D 1 261 ? 126.263 -3.872 12.499 1.00 16.08 261 ALA D C 1
ATOM 8616 O O . ALA D 1 261 ? 125.997 -4.970 12.025 1.00 17.74 261 ALA D O 1
ATOM 8618 N N . ALA D 1 262 ? 126.051 -2.738 11.840 1.00 16.69 262 ALA D N 1
ATOM 8619 C CA . ALA D 1 262 ? 125.618 -2.742 10.451 1.00 13.90 262 ALA D CA 1
ATOM 8620 C C . ALA D 1 262 ? 126.631 -3.469 9.563 1.00 18.69 262 ALA D C 1
ATOM 8621 O O . ALA D 1 262 ? 126.260 -4.288 8.720 1.00 16.61 262 ALA D O 1
ATOM 8623 N N . ALA D 1 263 ? 127.909 -3.174 9.760 1.00 19.71 263 ALA D N 1
ATOM 8624 C CA . ALA D 1 263 ? 128.953 -3.787 8.955 1.00 19.04 263 ALA D CA 1
ATOM 8625 C C . ALA D 1 263 ? 128.957 -5.295 9.168 1.00 16.46 263 ALA D C 1
ATOM 8626 O O . ALA D 1 263 ? 129.066 -6.064 8.220 1.00 17.75 263 ALA D O 1
ATOM 8628 N N . ALA D 1 264 ? 128.838 -5.701 10.425 1.00 17.83 264 ALA D N 1
ATOM 8629 C CA . ALA D 1 264 ? 128.879 -7.102 10.782 1.00 18.81 264 ALA D CA 1
ATOM 8630 C C . ALA D 1 264 ? 127.752 -7.845 10.055 1.00 21.07 264 ALA D C 1
ATOM 8631 O O . ALA D 1 264 ? 127.977 -8.902 9.488 1.00 14.70 264 ALA D O 1
ATOM 8633 N N . PHE D 1 265 ? 126.556 -7.266 10.036 1.00 12.62 265 PHE D N 1
ATOM 8634 C CA . PHE D 1 265 ? 125.445 -7.876 9.298 1.00 21.25 265 PHE D CA 1
ATOM 8635 C C . PHE D 1 265 ? 125.727 -7.928 7.801 1.00 19.44 265 PHE D C 1
ATOM 8636 O O . PHE D 1 265 ? 125.514 -8.964 7.169 1.00 20.22 265 PHE D O 1
ATOM 8644 N N . LEU D 1 266 ? 126.226 -6.826 7.241 1.00 13.52 266 LEU D N 1
ATOM 8645 C CA . LEU D 1 266 ? 126.415 -6.740 5.800 1.00 13.16 266 LEU D CA 1
ATOM 8646 C C . LEU D 1 266 ? 127.436 -7.754 5.289 1.00 16.91 266 LEU D C 1
ATOM 8647 O O . LEU D 1 266 ? 127.330 -8.223 4.161 1.00 20.10 266 LEU D O 1
ATOM 8652 N N . VAL D 1 267 ? 128.416 -8.094 6.118 1.00 18.57 267 VAL D N 1
ATOM 8653 C CA . VAL D 1 267 ? 129.453 -9.048 5.703 1.00 13.02 267 VAL D CA 1
ATOM 8654 C C . VAL D 1 267 ? 129.101 -10.494 6.057 1.00 18.09 267 VAL D C 1
ATOM 8655 O O . VAL D 1 267 ? 129.839 -11.420 5.713 1.00 26.27 267 VAL D O 1
ATOM 8659 N N . SER D 1 268 ? 127.975 -10.697 6.732 1.00 17.58 268 SER D N 1
ATOM 8660 C CA . SER D 1 268 ? 127.596 -12.036 7.183 1.00 19.88 268 SER D CA 1
ATOM 8661 C C . SER D 1 268 ? 126.800 -12.733 6.075 1.00 20.64 268 SER D C 1
ATOM 8662 O O . SER D 1 268 ? 126.353 -12.065 5.138 1.00 17.59 268 SER D O 1
ATOM 8665 N N . PRO D 1 269 ? 126.632 -14.070 6.167 1.00 22.96 269 PRO D N 1
ATOM 8666 C CA . PRO D 1 269 ? 125.821 -14.797 5.180 1.00 27.20 269 PRO D CA 1
ATOM 8667 C C . PRO D 1 269 ? 124.357 -14.379 5.199 1.00 26.66 269 PRO D C 1
ATOM 8668 O O . PRO D 1 269 ? 123.617 -14.728 4.275 1.00 24.41 269 PRO D O 1
ATOM 8672 N N . LEU D 1 270 ? 123.943 -13.639 6.227 1.00 19.63 270 LEU D N 1
ATOM 8673 C CA . LEU D 1 270 ? 122.558 -13.194 6.321 1.00 21.75 270 LEU D CA 1
ATOM 8674 C C . LEU D 1 270 ? 122.244 -12.139 5.269 1.00 26.40 270 LEU D C 1
ATOM 8675 O O . LEU D 1 270 ? 121.080 -11.839 5.010 1.00 23.60 270 LEU D O 1
ATOM 8680 N N . ALA D 1 271 ? 123.292 -11.582 4.664 1.00 16.12 271 ALA D N 1
ATOM 8681 C CA . ALA D 1 271 ? 123.138 -10.502 3.698 1.00 13.86 271 ALA D CA 1
ATOM 8682 C C . ALA D 1 271 ? 123.612 -10.877 2.291 1.00 20.66 271 ALA D C 1
ATOM 8683 O O . ALA D 1 271 ? 124.001 -9.995 1.518 1.00 16.90 271 ALA D O 1
ATOM 8685 N N . SER D 1 272 ? 123.552 -12.168 1.956 1.00 18.02 272 SER D N 1
ATOM 8686 C CA . SER D 1 272 ? 124.012 -12.653 0.646 1.00 18.70 272 SER D CA 1
ATOM 8687 C C . SER D 1 272 ? 123.338 -11.963 -0.551 1.00 16.29 272 SER D C 1
ATOM 8688 O O . SER D 1 272 ? 123.905 -11.911 -1.643 1.00 20.31 272 SER D O 1
ATOM 8691 N N . ALA D 1 273 ? 122.145 -11.416 -0.349 1.00 13.99 273 ALA D N 1
ATOM 8692 C CA . ALA D 1 273 ? 121.435 -10.782 -1.458 1.00 16.24 273 ALA D CA 1
ATOM 8693 C C . ALA D 1 273 ? 121.622 -9.267 -1.490 1.00 17.14 273 ALA D C 1
ATOM 8694 O O . ALA D 1 273 ? 120.967 -8.573 -2.275 1.00 16.41 273 ALA D O 1
ATOM 8696 N N . ILE D 1 274 ? 122.512 -8.751 -0.648 1.00 17.18 274 ILE D N 1
ATOM 8697 C CA . ILE D 1 274 ? 122.692 -7.303 -0.549 1.00 18.14 274 ILE D CA 1
ATOM 8698 C C . ILE D 1 274 ? 124.038 -6.902 -1.120 1.00 15.60 274 ILE D C 1
ATOM 8699 O O . ILE D 1 274 ? 125.093 -7.254 -0.571 1.00 15.97 274 ILE D O 1
ATOM 8704 N N . THR D 1 275 ? 124.010 -6.175 -2.231 1.00 17.23 275 THR D N 1
ATOM 8705 C CA . THR D 1 275 ? 125.257 -5.694 -2.825 1.00 16.90 275 THR D CA 1
ATOM 8706 C C . THR D 1 275 ? 125.076 -4.373 -3.576 1.00 14.69 275 THR D C 1
ATOM 8707 O O . THR D 1 275 ? 124.011 -4.092 -4.116 1.00 13.40 275 THR D O 1
ATOM 8711 N N . GLY D 1 276 ? 126.121 -3.543 -3.584 1.00 12.40 276 GLY D N 1
ATOM 8712 C CA . GLY D 1 276 ? 126.031 -2.254 -4.237 1.00 11.59 276 GLY D CA 1
ATOM 8713 C C . GLY D 1 276 ? 125.244 -1.245 -3.424 1.00 13.28 276 GLY D C 1
ATOM 8714 O O . GLY D 1 276 ? 124.920 -0.165 -3.909 1.00 17.83 276 GLY D O 1
ATOM 8715 N N . GLU D 1 277 ? 124.948 -1.587 -2.174 1.00 14.49 277 GLU D N 1
ATOM 8716 C CA . GLU D 1 277 ? 124.035 -0.784 -1.367 1.00 19.72 277 GLU D CA 1
ATOM 8717 C C . GLU D 1 277 ? 124.726 0.360 -0.625 1.00 19.55 277 GLU D C 1
ATOM 8718 O O . GLU D 1 277 ? 125.862 0.221 -0.199 1.00 19.63 277 GLU D O 1
ATOM 8724 N N . THR D 1 278 ? 124.038 1.498 -0.501 1.00 16.76 278 THR D N 1
ATOM 8725 C CA . THR D 1 278 ? 124.438 2.541 0.445 1.00 19.32 278 THR D CA 1
ATOM 8726 C C . THR D 1 278 ? 123.466 2.518 1.623 1.00 21.18 278 THR D C 1
ATOM 8727 O O . THR D 1 278 ? 122.309 2.933 1.501 1.00 20.04 278 THR D O 1
ATOM 8731 N N . LEU D 1 279 ? 123.932 2.014 2.761 1.00 13.37 279 LEU D N 1
ATOM 8732 C CA . LEU D 1 279 ? 123.088 1.854 3.941 1.00 14.40 279 LEU D CA 1
ATOM 8733 C C . LEU D 1 279 ? 123.249 3.036 4.890 1.00 16.55 279 LEU D C 1
ATOM 8734 O O . LEU D 1 279 ? 124.340 3.271 5.407 1.00 14.96 279 LEU D O 1
ATOM 8739 N N . TYR D 1 280 ? 122.178 3.794 5.117 1.00 14.44 280 TYR D N 1
ATOM 8740 C CA . TYR D 1 280 ? 122.280 4.916 6.038 1.00 14.03 280 TYR D CA 1
ATOM 8741 C C . TYR D 1 280 ? 122.131 4.479 7.487 1.00 12.04 280 TYR D C 1
ATOM 8742 O O . TYR D 1 280 ? 121.138 3.857 7.857 1.00 18.45 280 TYR D O 1
ATOM 8751 N N . VAL D 1 281 ? 123.134 4.799 8.291 1.00 12.10 281 VAL D N 1
ATOM 8752 C CA . VAL D 1 281 ? 123.112 4.537 9.722 1.00 12.59 281 VAL D CA 1
ATOM 8753 C C . VAL D 1 281 ? 123.419 5.891 10.346 1.00 19.26 281 VAL D C 1
ATOM 8754 O O . VAL D 1 281 ? 124.568 6.181 10.700 1.00 14.85 281 VAL D O 1
ATOM 8758 N N . ASP D 1 282 ? 122.386 6.731 10.421 1.00 22.41 282 ASP D N 1
ATOM 8759 C CA . ASP D 1 282 ? 122.531 8.119 10.858 1.00 17.73 282 ASP D CA 1
ATOM 8760 C C . ASP D 1 282 ? 121.284 8.622 11.584 1.00 14.00 282 ASP D C 1
ATOM 8761 O O . ASP D 1 282 ? 121.021 9.835 11.628 1.00 16.96 282 ASP D O 1
ATOM 8766 N N . HIS D 1 283 ? 120.519 7.693 12.146 1.00 14.78 283 HIS D N 1
ATOM 8767 C CA . HIS D 1 283 ? 119.295 8.020 12.878 1.00 13.72 283 HIS D CA 1
ATOM 8768 C C . HIS D 1 283 ? 118.244 8.700 11.994 1.00 14.22 283 HIS D C 1
ATOM 8769 O O . HIS D 1 283 ? 117.354 9.402 12.485 1.00 18.63 283 HIS D O 1
ATOM 8776 N N . GLY D 1 284 ? 118.351 8.474 10.684 1.00 14.99 284 GLY D N 1
ATOM 8777 C CA . GLY D 1 284 ? 117.377 8.974 9.731 1.00 13.58 284 GLY D CA 1
ATOM 8778 C C . GLY D 1 284 ? 117.524 10.421 9.280 1.00 13.11 284 GLY D C 1
ATOM 8779 O O . GLY D 1 284 ? 116.662 10.918 8.569 1.00 13.41 284 GLY D O 1
ATOM 8780 N N . ALA D 1 285 ? 118.603 11.107 9.666 1.00 15.28 285 ALA D N 1
ATOM 8781 C CA . ALA D 1 285 ? 118.749 12.503 9.256 1.00 17.85 285 ALA D CA 1
ATOM 8782 C C . ALA D 1 285 ? 118.641 12.650 7.737 1.00 15.86 285 ALA D C 1
ATOM 8783 O O . ALA D 1 285 ? 117.992 13.563 7.231 1.00 13.63 285 ALA D O 1
ATOM 8785 N N . ASN D 1 286 ? 119.260 11.722 7.019 1.00 16.76 286 ASN D N 1
ATOM 8786 C CA . ASN D 1 286 ? 119.320 11.791 5.560 1.00 17.58 286 ASN D CA 1
ATOM 8787 C C . ASN D 1 286 ? 117.965 11.853 4.835 1.00 18.81 286 ASN D C 1
ATOM 8788 O O . ASN D 1 286 ? 117.901 12.309 3.695 1.00 18.59 286 ASN D O 1
ATOM 8793 N N . VAL D 1 287 ? 116.893 11.379 5.467 1.00 17.90 287 VAL D N 1
ATOM 8794 C CA . VAL D 1 287 ? 115.589 11.388 4.801 1.00 19.42 287 VAL D CA 1
ATOM 8795 C C . VAL D 1 287 ? 114.843 12.718 4.925 1.00 18.84 287 VAL D C 1
ATOM 8796 O O . VAL D 1 287 ? 113.850 12.924 4.236 1.00 14.82 287 VAL D O 1
ATOM 8800 N N . MET D 1 288 ? 115.324 13.616 5.781 1.00 17.59 288 MET D N 1
ATOM 8801 C CA . MET D 1 288 ? 114.620 14.881 6.011 1.00 21.32 288 MET D CA 1
ATOM 8802 C C . MET D 1 288 ? 114.728 15.827 4.821 1.00 19.64 288 MET D C 1
ATOM 8803 O O . MET D 1 288 ? 115.801 15.971 4.216 1.00 19.92 288 MET D O 1
ATOM 8808 N N . GLY D 1 289 ? 113.622 16.492 4.498 1.00 21.45 289 GLY D N 1
ATOM 8809 C CA . GLY D 1 289 ? 113.600 17.451 3.404 1.00 21.78 289 GLY D CA 1
ATOM 8810 C C . GLY D 1 289 ? 113.735 18.910 3.819 1.00 20.64 289 GLY D C 1
ATOM 8811 O O . GLY D 1 289 ? 113.722 19.802 2.973 1.00 19.86 289 GLY D O 1
ATOM 8812 N N . ILE D 1 290 ? 113.852 19.141 5.124 1.00 16.19 290 ILE D N 1
ATOM 8813 C CA . ILE D 1 290 ? 113.996 20.476 5.683 1.00 18.46 290 ILE D CA 1
ATOM 8814 C C . ILE D 1 290 ? 114.704 20.363 7.034 1.00 20.35 290 ILE D C 1
ATOM 8815 O O . ILE D 1 290 ? 114.764 19.281 7.620 1.00 19.41 290 ILE D O 1
ATOM 8820 N N . GLY D 1 291 ? 115.268 21.471 7.505 1.00 22.15 291 GLY D N 1
ATOM 8821 C CA . GLY D 1 291 ? 115.955 21.507 8.783 1.00 24.98 291 GLY D CA 1
ATOM 8822 C C . GLY D 1 291 ? 115.032 21.835 9.942 1.00 27.53 291 GLY D C 1
ATOM 8823 O O . GLY D 1 291 ? 113.863 22.159 9.735 1.00 33.37 291 GLY D O 1
ATOM 8824 N N . PRO D 1 292 ? 115.556 21.758 11.176 1.00 25.37 292 PRO D N 1
ATOM 8825 C CA . PRO D 1 292 ? 114.773 21.855 12.419 1.00 34.12 292 PRO D CA 1
ATOM 8826 C C . PRO D 1 292 ? 113.990 23.158 12.673 1.00 42.86 292 PRO D C 1
ATOM 8827 O O . PRO D 1 292 ? 112.982 23.113 13.388 1.00 45.10 292 PRO D O 1
ATOM 8831 N N . GLU D 1 293 ? 114.422 24.287 12.117 1.00 41.34 293 GLU D N 1
ATOM 8832 C CA . GLU D 1 293 ? 113.729 25.552 12.388 1.00 38.71 293 GLU D CA 1
ATOM 8833 C C . GLU D 1 293 ? 112.287 25.587 11.863 1.00 38.21 293 GLU D C 1
ATOM 8834 O O . GLU D 1 293 ? 111.452 26.329 12.379 1.00 37.86 293 GLU D O 1
ATOM 8836 N N . MET D 1 294 ? 112.000 24.762 10.857 1.00 44.70 294 MET D N 1
ATOM 8837 C CA . MET D 1 294 ? 110.697 24.758 10.189 1.00 41.71 294 MET D CA 1
ATOM 8838 C C . MET D 1 294 ? 109.765 23.612 10.595 1.00 39.40 294 MET D C 1
ATOM 8839 O O . MET D 1 294 ? 108.725 23.404 9.967 1.00 36.78 294 MET D O 1
ATOM 8844 N N . PHE D 1 295 ? 110.132 22.879 11.641 1.00 39.60 295 PHE D N 1
ATOM 8845 C CA . PHE D 1 295 ? 109.377 21.697 12.059 1.00 35.36 295 PHE D CA 1
ATOM 8846 C C . PHE D 1 295 ? 107.972 22.008 12.585 1.00 37.34 295 PHE D C 1
ATOM 8847 O O . PHE D 1 295 ? 107.766 22.982 13.309 1.00 42.33 295 PHE D O 1
ATOM 8855 N N . MET E 1 1 ? 69.857 13.514 52.823 1.00 29.38 1 MET E N 1
ATOM 8856 C CA . MET E 1 1 ? 69.058 13.467 51.604 1.00 29.61 1 MET E CA 1
ATOM 8857 C C . MET E 1 1 ? 68.731 14.886 51.172 1.00 28.18 1 MET E C 1
ATOM 8858 O O . MET E 1 1 ? 68.748 15.810 51.993 1.00 36.99 1 MET E O 1
ATOM 8860 N N . LEU E 1 2 ? 68.445 15.066 49.887 1.00 44.98 2 LEU E N 1
ATOM 8861 C CA . LEU E 1 2 ? 68.020 16.368 49.388 1.00 35.07 2 LEU E CA 1
ATOM 8862 C C . LEU E 1 2 ? 66.692 16.264 48.648 1.00 31.79 2 LEU E C 1
ATOM 8863 O O . LEU E 1 2 ? 66.652 15.951 47.459 1.00 33.29 2 LEU E O 1
ATOM 8868 N N . LYS E 1 3 ? 65.603 16.532 49.356 1.00 26.45 3 LYS E N 1
ATOM 8869 C CA . LYS E 1 3 ? 64.277 16.383 48.769 1.00 32.00 3 LYS E CA 1
ATOM 8870 C C . LYS E 1 3 ? 63.777 17.667 48.133 1.00 27.19 3 LYS E C 1
ATOM 8871 O O . LYS E 1 3 ? 63.983 18.756 48.664 1.00 29.87 3 LYS E O 1
ATOM 8877 N N . ILE E 1 4 ? 63.128 17.526 46.983 1.00 22.96 4 ILE E N 1
ATOM 8878 C CA . ILE E 1 4 ? 62.247 18.566 46.476 1.00 21.90 4 ILE E CA 1
ATOM 8879 C C . ILE E 1 4 ? 60.928 18.277 47.156 1.00 29.23 4 ILE E C 1
ATOM 8880 O O . ILE E 1 4 ? 60.192 17.376 46.745 1.00 26.77 4 ILE E O 1
ATOM 8885 N N . ASP E 1 5 ? 60.659 19.011 48.234 1.00 28.87 5 ASP E N 1
ATOM 8886 C CA . ASP E 1 5 ? 59.572 18.672 49.148 1.00 28.98 5 ASP E CA 1
ATOM 8887 C C . ASP E 1 5 ? 58.366 19.597 48.988 1.00 30.42 5 ASP E C 1
ATOM 8888 O O . ASP E 1 5 ? 58.397 20.751 49.416 1.00 28.50 5 ASP E O 1
ATOM 8893 N N . LEU E 1 6 ? 57.297 19.081 48.392 1.00 27.13 6 LEU E N 1
ATOM 8894 C CA . LEU E 1 6 ? 56.101 19.877 48.168 1.00 25.84 6 LEU E CA 1
ATOM 8895 C C . LEU E 1 6 ? 54.923 19.296 48.940 1.00 31.03 6 LEU E C 1
ATOM 8896 O O . LEU E 1 6 ? 53.770 19.573 48.621 1.00 27.15 6 LEU E O 1
ATOM 8901 N N . THR E 1 7 ? 55.230 18.492 49.957 1.00 26.27 7 THR E N 1
ATOM 8902 C CA . THR E 1 7 ? 54.214 17.881 50.805 1.00 26.56 7 THR E CA 1
ATOM 8903 C C . THR E 1 7 ? 53.249 18.926 51.351 1.00 32.38 7 THR E C 1
ATOM 8904 O O . THR E 1 7 ? 53.669 19.938 51.912 1.00 29.89 7 THR E O 1
ATOM 8908 N N . GLY E 1 8 ? 51.955 18.683 51.168 1.00 32.43 8 GLY E N 1
ATOM 8909 C CA . GLY E 1 8 ? 50.934 19.565 51.694 1.00 32.16 8 GLY E CA 1
ATOM 8910 C C . GLY E 1 8 ? 50.671 20.816 50.873 1.00 29.38 8 GLY E C 1
ATOM 8911 O O . GLY E 1 8 ? 49.707 21.522 51.127 1.00 28.62 8 GLY E O 1
ATOM 8912 N N . LYS E 1 9 ? 51.525 21.101 49.895 1.00 26.52 9 LYS E N 1
ATOM 8913 C CA . LYS E 1 9 ? 51.337 22.276 49.058 1.00 27.64 9 LYS E CA 1
ATOM 8914 C C . LYS E 1 9 ? 50.254 22.028 48.017 1.00 30.04 9 LYS E C 1
ATOM 8915 O O . LYS E 1 9 ? 50.163 20.940 47.452 1.00 30.83 9 LYS E O 1
ATOM 8921 N N . ILE E 1 10 ? 49.442 23.047 47.764 1.00 28.34 10 ILE E N 1
ATOM 8922 C CA . ILE E 1 10 ? 48.350 22.938 46.810 1.00 28.00 10 ILE E CA 1
ATOM 8923 C C . ILE E 1 10 ? 48.723 23.602 45.485 1.00 24.79 10 ILE E C 1
ATOM 8924 O O . ILE E 1 10 ? 49.064 24.787 45.443 1.00 21.81 10 ILE E O 1
ATOM 8929 N N . ALA E 1 11 ? 48.664 22.813 44.413 1.00 25.31 11 ALA E N 1
ATOM 8930 C CA . ALA E 1 11 ? 48.979 23.258 43.063 1.00 19.58 11 ALA E CA 1
ATOM 8931 C C . ALA E 1 11 ? 47.720 23.349 42.217 1.00 20.18 11 ALA E C 1
ATOM 8932 O O . ALA E 1 11 ? 46.893 22.429 42.239 1.00 28.09 11 ALA E O 1
ATOM 8934 N N . PHE E 1 12 ? 47.575 24.448 41.479 1.00 17.69 12 PHE E N 1
ATOM 8935 C CA . PHE E 1 12 ? 46.518 24.563 40.481 1.00 19.15 12 PHE E CA 1
ATOM 8936 C C . PHE E 1 12 ? 47.164 24.554 39.110 1.00 17.40 12 PHE E C 1
ATOM 8937 O O . PHE E 1 12 ? 47.977 25.429 38.794 1.00 19.34 12 PHE E O 1
ATOM 8945 N N . ILE E 1 13 ? 46.807 23.571 38.290 1.00 20.32 13 ILE E N 1
ATOM 8946 C CA . ILE E 1 13 ? 47.380 23.473 36.954 1.00 16.73 13 ILE E CA 1
ATOM 8947 C C . ILE E 1 13 ? 46.391 23.800 35.841 1.00 20.66 13 ILE E C 1
ATOM 8948 O O . ILE E 1 13 ? 45.424 23.066 35.607 1.00 18.27 13 ILE E O 1
ATOM 8953 N N . ALA E 1 14 ? 46.663 24.889 35.141 1.00 20.25 14 ALA E N 1
ATOM 8954 C CA . ALA E 1 14 ? 45.791 25.350 34.070 1.00 20.26 14 ALA E CA 1
ATOM 8955 C C . ALA E 1 14 ? 46.294 24.795 32.743 1.00 19.30 14 ALA E C 1
ATOM 8956 O O . ALA E 1 14 ? 47.389 25.139 32.298 1.00 23.97 14 ALA E O 1
ATOM 8958 N N . GLY E 1 15 ? 45.507 23.915 32.131 1.00 22.53 15 GLY E N 1
ATOM 8959 C CA . GLY E 1 15 ? 45.845 23.391 30.821 1.00 24.60 15 GLY E CA 1
ATOM 8960 C C . GLY E 1 15 ? 46.257 21.931 30.807 1.00 27.01 15 GLY E C 1
ATOM 8961 O O . GLY E 1 15 ? 47.352 21.590 30.376 1.00 27.73 15 GLY E O 1
ATOM 8962 N N . ILE E 1 16 ? 45.377 21.060 31.289 1.00 26.25 16 ILE E N 1
ATOM 8963 C CA . ILE E 1 16 ? 45.565 19.630 31.110 1.00 19.41 16 ILE E CA 1
ATOM 8964 C C . ILE E 1 16 ? 44.304 19.116 30.438 1.00 26.98 16 ILE E C 1
ATOM 8965 O O . ILE E 1 16 ? 43.205 19.315 30.959 1.00 24.22 16 ILE E O 1
ATOM 8970 N N . GLY E 1 17 ? 44.461 18.481 29.279 1.00 30.19 17 GLY E N 1
ATOM 8971 C CA . GLY E 1 17 ? 43.332 17.949 28.532 1.00 28.39 17 GLY E CA 1
ATOM 8972 C C . GLY E 1 17 ? 43.438 16.464 28.236 1.00 29.33 17 GLY E C 1
ATOM 8973 O O . GLY E 1 17 ? 42.471 15.829 27.806 1.00 34.62 17 GLY E O 1
ATOM 8974 N N . ASP E 1 18 ? 44.637 15.928 28.443 1.00 28.03 18 ASP E N 1
ATOM 8975 C CA . ASP E 1 18 ? 44.912 14.501 28.339 1.00 20.95 18 ASP E CA 1
ATOM 8976 C C . ASP E 1 18 ? 46.256 14.239 29.005 1.00 21.96 18 ASP E C 1
ATOM 8977 O O . ASP E 1 18 ? 46.777 15.116 29.701 1.00 23.66 18 ASP E O 1
ATOM 8982 N N . ASP E 1 19 ? 46.819 13.055 28.776 1.00 22.65 19 ASP E N 1
ATOM 8983 C CA . ASP E 1 19 ? 48.091 12.674 29.393 1.00 28.88 19 ASP E CA 1
ATOM 8984 C C . ASP E 1 19 ? 49.293 12.856 28.474 1.00 26.76 19 ASP E C 1
ATOM 8985 O O . ASP E 1 19 ? 50.372 12.332 28.749 1.00 28.22 19 ASP E O 1
ATOM 8990 N N . ASN E 1 20 ? 49.106 13.610 27.397 1.00 22.92 20 ASN E N 1
ATOM 8991 C CA . ASN E 1 20 ? 50.105 13.676 26.345 1.00 19.19 20 ASN E CA 1
ATOM 8992 C C . ASN E 1 20 ? 50.840 14.996 26.266 1.00 20.21 20 ASN E C 1
ATOM 8993 O O . ASN E 1 20 ? 51.736 15.151 25.437 1.00 25.95 20 ASN E O 1
ATOM 8998 N N . GLY E 1 21 ? 50.453 15.950 27.112 1.00 18.35 21 GLY E N 1
ATOM 8999 C CA . GLY E 1 21 ? 51.080 17.259 27.068 1.00 17.72 21 GLY E CA 1
ATOM 9000 C C . GLY E 1 21 ? 51.979 17.552 28.247 1.00 19.16 21 GLY E C 1
ATOM 9001 O O . GLY E 1 21 ? 52.193 16.710 29.119 1.00 21.43 21 GLY E O 1
ATOM 9002 N N . TYR E 1 22 ? 52.524 18.761 28.274 1.00 20.75 22 TYR E N 1
ATOM 9003 C CA . TYR E 1 22 ? 53.421 19.128 29.360 1.00 19.36 22 TYR E CA 1
ATOM 9004 C C . TYR E 1 22 ? 52.692 19.257 30.697 1.00 17.90 22 TYR E C 1
ATOM 9005 O O . TYR E 1 22 ? 53.270 18.961 31.753 1.00 20.40 22 TYR E O 1
ATOM 9014 N N . GLY E 1 23 ? 51.439 19.715 30.639 1.00 19.13 23 GLY E N 1
ATOM 9015 C CA . GLY E 1 23 ? 50.587 19.825 31.815 1.00 20.82 23 GLY E CA 1
ATOM 9016 C C . GLY E 1 23 ? 50.555 18.559 32.660 1.00 21.81 23 GLY E C 1
ATOM 9017 O O . GLY E 1 23 ? 50.781 18.600 33.870 1.00 20.73 23 GLY E O 1
ATOM 9018 N N . TRP E 1 24 ? 50.289 17.429 32.013 1.00 21.89 24 TRP E N 1
ATOM 9019 C CA . TRP E 1 24 ? 50.252 16.134 32.690 1.00 22.80 24 TRP E CA 1
ATOM 9020 C C . TRP E 1 24 ? 51.600 15.788 33.316 1.00 24.00 24 TRP E C 1
ATOM 9021 O O . TRP E 1 24 ? 51.668 15.328 34.458 1.00 21.46 24 TRP E O 1
ATOM 9032 N N . GLY E 1 25 ? 52.675 16.019 32.567 1.00 22.02 25 GLY E N 1
ATOM 9033 C CA . GLY E 1 25 ? 54.014 15.735 33.060 1.00 24.46 25 GLY E CA 1
ATOM 9034 C C . GLY E 1 25 ? 54.333 16.540 34.310 1.00 19.86 25 GLY E C 1
ATOM 9035 O O . GLY E 1 25 ? 54.868 16.011 35.290 1.00 18.27 25 GLY E O 1
ATOM 9036 N N . ILE E 1 26 ? 53.963 17.817 34.287 1.00 22.11 26 ILE E N 1
ATOM 9037 C CA . ILE E 1 26 ? 54.138 18.682 35.441 1.00 16.82 26 ILE E CA 1
ATOM 9038 C C . ILE E 1 26 ? 53.312 18.186 36.634 1.00 19.71 26 ILE E C 1
ATOM 9039 O O . ILE E 1 26 ? 53.813 18.127 37.760 1.00 21.80 26 ILE E O 1
ATOM 9044 N N . ALA E 1 27 ? 52.058 17.810 36.376 1.00 21.11 27 ALA E N 1
ATOM 9045 C CA . ALA E 1 27 ? 51.193 17.246 37.419 1.00 20.48 27 ALA E CA 1
ATOM 9046 C C . ALA E 1 27 ? 51.838 16.035 38.081 1.00 18.95 27 ALA E C 1
ATOM 9047 O O . ALA E 1 27 ? 51.914 15.955 39.308 1.00 23.51 27 ALA E O 1
ATOM 9049 N N . LYS E 1 28 ? 52.298 15.094 37.263 1.00 19.80 28 LYS E N 1
ATOM 9050 C CA . LYS E 1 28 ? 52.962 13.899 37.769 1.00 29.43 28 LYS E CA 1
ATOM 9051 C C . LYS E 1 28 ? 54.138 14.193 38.693 1.00 25.14 28 LYS E C 1
ATOM 9052 O O . LYS E 1 28 ? 54.256 13.582 39.756 1.00 22.64 28 LYS E O 1
ATOM 9058 N N . MET E 1 29 ? 55.009 15.119 38.288 1.00 25.27 29 MET E N 1
ATOM 9059 C CA . MET E 1 29 ? 56.206 15.409 39.071 1.00 19.49 29 MET E CA 1
ATOM 9060 C C . MET E 1 29 ? 55.903 16.171 40.363 1.00 20.10 29 MET E C 1
ATOM 9061 O O . MET E 1 29 ? 56.508 15.890 41.403 1.00 21.57 29 MET E O 1
ATOM 9066 N N . LEU E 1 30 ? 54.976 17.126 40.312 1.00 16.87 30 LEU E N 1
ATOM 9067 C CA . LEU E 1 30 ? 54.558 17.812 41.538 1.00 19.20 30 LEU E CA 1
ATOM 9068 C C . LEU E 1 30 ? 53.907 16.821 42.509 1.00 24.21 30 LEU E C 1
ATOM 9069 O O . LEU E 1 30 ? 54.063 16.923 43.728 1.00 22.42 30 LEU E O 1
ATOM 9074 N N . ALA E 1 31 ? 53.174 15.862 41.958 1.00 21.72 31 ALA E N 1
ATOM 9075 C CA . ALA E 1 31 ? 52.543 14.826 42.775 1.00 21.12 31 ALA E CA 1
ATOM 9076 C C . ALA E 1 31 ? 53.595 13.927 43.412 1.00 24.08 31 ALA E C 1
ATOM 9077 O O . ALA E 1 31 ? 53.459 13.520 44.563 1.00 23.71 31 ALA E O 1
ATOM 9079 N N . GLU E 1 32 ? 54.642 13.614 42.656 1.00 24.04 32 GLU E N 1
ATOM 9080 C CA . GLU E 1 32 ? 55.750 12.823 43.196 1.00 30.10 32 GLU E CA 1
ATOM 9081 C C . GLU E 1 32 ? 56.380 13.556 44.378 1.00 29.37 32 GLU E C 1
ATOM 9082 O O . GLU E 1 32 ? 56.694 12.945 45.410 1.00 27.71 32 GLU E O 1
ATOM 9088 N N . ALA E 1 33 ? 56.521 14.874 44.234 1.00 23.75 33 ALA E N 1
ATOM 9089 C CA . ALA E 1 33 ? 57.080 15.703 45.293 1.00 24.00 33 ALA E CA 1
ATOM 9090 C C . ALA E 1 33 ? 56.122 15.890 46.474 1.00 25.67 33 ALA E C 1
ATOM 9091 O O . ALA E 1 33 ? 56.511 16.404 47.519 1.00 30.75 33 ALA E O 1
ATOM 9093 N N . GLY E 1 34 ? 54.874 15.455 46.313 1.00 29.62 34 GLY E N 1
ATOM 9094 C CA . GLY E 1 34 ? 53.936 15.436 47.422 1.00 30.42 34 GLY E CA 1
ATOM 9095 C C . GLY E 1 34 ? 52.817 16.461 47.342 1.00 28.70 34 GLY E C 1
ATOM 9096 O O . GLY E 1 34 ? 51.979 16.551 48.238 1.00 26.82 34 GLY E O 1
ATOM 9097 N N . ALA E 1 35 ? 52.804 17.227 46.260 1.00 23.09 35 ALA E N 1
ATOM 9098 C CA . ALA E 1 35 ? 51.831 18.292 46.083 1.00 19.99 35 ALA E CA 1
ATOM 9099 C C . ALA E 1 35 ? 50.426 17.722 45.904 1.00 26.79 35 ALA E C 1
ATOM 9100 O O . ALA E 1 35 ? 50.255 16.634 45.350 1.00 23.94 35 ALA E O 1
ATOM 9102 N N . THR E 1 36 ? 49.433 18.459 46.395 1.00 22.99 36 THR E N 1
ATOM 9103 C CA . THR E 1 36 ? 48.032 18.212 46.068 1.00 25.85 36 THR E CA 1
ATOM 9104 C C . THR E 1 36 ? 47.704 18.871 44.725 1.00 29.27 36 THR E C 1
ATOM 9105 O O . THR E 1 36 ? 48.116 20.006 44.471 1.00 28.13 36 THR E O 1
ATOM 9109 N N . ILE E 1 37 ? 46.991 18.158 43.859 1.00 20.96 37 ILE E N 1
ATOM 9110 C CA . ILE E 1 37 ? 46.815 18.604 42.478 1.00 23.17 37 ILE E CA 1
ATOM 9111 C C . ILE E 1 37 ? 45.382 19.028 42.133 1.00 26.88 37 ILE E C 1
ATOM 9112 O O . ILE E 1 37 ? 44.433 18.235 42.246 1.00 32.36 37 ILE E O 1
ATOM 9117 N N . LEU E 1 38 ? 45.239 20.285 41.729 1.00 22.75 38 LEU E N 1
ATOM 9118 C CA . LEU E 1 38 ? 43.980 20.829 41.209 1.00 20.62 38 LEU E CA 1
ATOM 9119 C C . LEU E 1 38 ? 44.163 21.177 39.736 1.00 21.05 38 LEU E C 1
ATOM 9120 O O . LEU E 1 38 ? 45.183 21.749 39.356 1.00 23.07 38 LEU E O 1
ATOM 9125 N N . VAL E 1 39 ? 43.169 20.855 38.916 1.00 24.49 39 VAL E N 1
ATOM 9126 C CA . VAL E 1 39 ? 43.292 20.977 37.469 1.00 21.15 39 VAL E CA 1
ATOM 9127 C C . VAL E 1 39 ? 42.219 21.894 36.887 1.00 27.42 39 VAL E C 1
ATOM 9128 O O . VAL E 1 39 ? 41.048 21.822 37.264 1.00 27.77 39 VAL E O 1
ATOM 9132 N N . GLY E 1 40 ? 42.640 22.772 35.981 1.00 20.38 40 GLY E N 1
ATOM 9133 C CA . GLY E 1 40 ? 41.719 23.540 35.170 1.00 26.81 40 GLY E CA 1
ATOM 9134 C C . GLY E 1 40 ? 41.713 22.909 33.795 1.00 31.97 40 GLY E C 1
ATOM 9135 O O . GLY E 1 40 ? 42.761 22.786 33.150 1.00 28.31 40 GLY E O 1
ATOM 9136 N N . THR E 1 41 ? 40.537 22.460 33.366 1.00 32.60 41 THR E N 1
ATOM 9137 C CA . THR E 1 41 ? 40.391 21.839 32.061 1.00 25.89 41 THR E CA 1
ATOM 9138 C C . THR E 1 41 ? 39.443 22.653 31.187 1.00 23.98 41 THR E C 1
ATOM 9139 O O . THR E 1 41 ? 38.340 23.005 31.615 1.00 20.92 41 THR E O 1
ATOM 9143 N N . TRP E 1 42 ? 39.877 22.928 29.961 1.00 23.18 42 TRP E N 1
ATOM 9144 C CA . TRP E 1 42 ? 39.081 23.693 29.004 1.00 25.17 42 TRP E CA 1
ATOM 9145 C C . TRP E 1 42 ? 37.684 23.114 28.835 1.00 23.12 42 TRP E C 1
ATOM 9146 O O . TRP E 1 42 ? 37.539 21.926 28.551 1.00 21.03 42 TRP E O 1
ATOM 9157 N N . VAL E 1 43 ? 36.660 23.955 28.999 1.00 20.47 43 VAL E N 1
ATOM 9158 C CA . VAL E 1 43 ? 35.259 23.489 28.972 1.00 21.55 43 VAL E CA 1
ATOM 9159 C C . VAL E 1 43 ? 34.888 22.508 27.848 1.00 23.52 43 VAL E C 1
ATOM 9160 O O . VAL E 1 43 ? 34.230 21.495 28.117 1.00 25.49 43 VAL E O 1
ATOM 9164 N N . PRO E 1 44 ? 35.297 22.786 26.595 1.00 25.60 44 PRO E N 1
ATOM 9165 C CA . PRO E 1 44 ? 34.896 21.893 25.498 1.00 28.69 44 PRO E CA 1
ATOM 9166 C C . PRO E 1 44 ? 35.403 20.456 25.615 1.00 30.60 44 PRO E C 1
ATOM 9167 O O . PRO E 1 44 ? 34.893 19.569 24.932 1.00 29.36 44 PRO E O 1
ATOM 9171 N N . ILE E 1 45 ? 36.406 20.218 26.447 1.00 31.39 45 ILE E N 1
ATOM 9172 C CA . ILE E 1 45 ? 36.914 18.860 26.573 1.00 32.69 45 ILE E CA 1
ATOM 9173 C C . ILE E 1 45 ? 36.930 18.386 28.021 1.00 30.88 45 ILE E C 1
ATOM 9174 O O . ILE E 1 45 ? 37.553 17.378 28.335 1.00 30.91 45 ILE E O 1
ATOM 9179 N N . TYR E 1 46 ? 36.249 19.118 28.897 1.00 28.38 46 TYR E N 1
ATOM 9180 C CA . TYR E 1 46 ? 36.193 18.752 30.309 1.00 26.35 46 TYR E CA 1
ATOM 9181 C C . TYR E 1 46 ? 35.448 17.432 30.545 1.00 33.24 46 TYR E C 1
ATOM 9182 O O . TYR E 1 46 ? 35.883 16.597 31.343 1.00 37.71 46 TYR E O 1
ATOM 9191 N N . LYS E 1 47 ? 34.328 17.250 29.856 1.00 27.21 47 LYS E N 1
ATOM 9192 C CA . LYS E 1 47 ? 33.518 16.042 30.020 1.00 28.62 47 LYS E CA 1
ATOM 9193 C C . LYS E 1 47 ? 34.263 14.815 29.494 1.00 26.33 47 LYS E C 1
ATOM 9194 O O . LYS E 1 47 ? 34.344 13.792 30.172 1.00 34.49 47 LYS E O 1
ATOM 9200 N N . ILE E 1 48 ? 34.825 14.930 28.295 1.00 30.05 48 ILE E N 1
ATOM 9201 C CA . ILE E 1 48 ? 35.637 13.855 27.717 1.00 32.42 48 ILE E CA 1
ATOM 9202 C C . ILE E 1 48 ? 36.864 13.517 28.577 1.00 31.32 48 ILE E C 1
ATOM 9203 O O . ILE E 1 48 ? 37.201 12.341 28.762 1.00 31.81 48 ILE E O 1
ATOM 9208 N N . PHE E 1 49 ? 37.514 14.545 29.119 1.00 32.56 49 PHE E N 1
ATOM 9209 C CA . PHE E 1 49 ? 38.676 14.335 29.976 1.00 32.58 49 PHE E CA 1
ATOM 9210 C C . PHE E 1 49 ? 38.324 13.586 31.268 1.00 33.16 49 PHE E C 1
ATOM 9211 O O . PHE E 1 49 ? 38.917 12.545 31.567 1.00 31.21 49 PHE E O 1
ATOM 9219 N N . SER E 1 50 ? 37.363 14.101 32.031 1.00 30.16 50 SER E N 1
ATOM 9220 C CA . SER E 1 50 ? 37.043 13.482 33.318 1.00 32.83 50 SER E CA 1
ATOM 9221 C C . SER E 1 50 ? 36.426 12.089 33.164 1.00 35.81 50 SER E C 1
ATOM 9222 O O . SER E 1 50 ? 36.660 11.210 33.999 1.00 32.67 50 SER E O 1
ATOM 9225 N N . GLN E 1 51 ? 35.663 11.884 32.091 1.00 31.78 51 GLN E N 1
ATOM 9226 C CA . GLN E 1 51 ? 35.122 10.560 31.800 1.00 39.03 51 GLN E CA 1
ATOM 9227 C C . GLN E 1 51 ? 36.251 9.596 31.438 1.00 36.30 51 GLN E C 1
ATOM 9228 O O . GLN E 1 51 ? 36.280 8.465 31.910 1.00 44.79 51 GLN E O 1
ATOM 9230 N N . SER E 1 52 ? 37.193 10.050 30.617 1.00 28.75 52 SER E N 1
ATOM 9231 C CA . SER E 1 52 ? 38.340 9.220 30.259 1.00 29.18 52 SER E CA 1
ATOM 9232 C C . SER E 1 52 ? 39.154 8.857 31.491 1.00 34.37 52 SER E C 1
ATOM 9233 O O . SER E 1 52 ? 39.614 7.726 31.628 1.00 35.73 52 SER E O 1
ATOM 9236 N N . LEU E 1 53 ? 39.312 9.818 32.396 1.00 40.16 53 LEU E N 1
ATOM 9237 C CA . LEU E 1 53 ? 40.025 9.586 33.647 1.00 39.51 53 LEU E CA 1
ATOM 9238 C C . LEU E 1 53 ? 39.298 8.551 34.514 1.00 41.40 53 LEU E C 1
ATOM 9239 O O . LEU E 1 53 ? 39.890 7.557 34.943 1.00 37.05 53 LEU E O 1
ATOM 9244 N N . GLU E 1 54 ? 38.015 8.788 34.763 1.00 42.98 54 GLU E N 1
ATOM 9245 C CA . GLU E 1 54 ? 37.190 7.879 35.563 1.00 43.69 54 GLU E CA 1
ATOM 9246 C C . GLU E 1 54 ? 37.175 6.444 35.025 1.00 41.72 54 GLU E C 1
ATOM 9247 O O . GLU E 1 54 ? 37.268 5.480 35.790 1.00 43.26 54 GLU E O 1
ATOM 9253 N N . LEU E 1 55 ? 37.070 6.302 33.710 1.00 40.64 55 LEU E N 1
ATOM 9254 C CA . LEU E 1 55 ? 37.003 4.981 33.094 1.00 45.43 55 LEU E CA 1
ATOM 9255 C C . LEU E 1 55 ? 38.373 4.288 33.022 1.00 47.12 55 LEU E C 1
ATOM 9256 O O . LEU E 1 55 ? 38.476 3.154 32.546 1.00 46.29 55 LEU E O 1
ATOM 9261 N N . GLY E 1 56 ? 39.412 4.978 33.494 1.00 42.26 56 GLY E N 1
ATOM 9262 C CA . GLY E 1 56 ? 40.751 4.415 33.612 1.00 40.54 56 GLY E CA 1
ATOM 9263 C C . GLY E 1 56 ? 41.614 4.465 32.363 1.00 33.15 56 GLY E C 1
ATOM 9264 O O . GLY E 1 56 ? 42.621 3.757 32.270 1.00 35.67 56 GLY E O 1
ATOM 9265 N N . LYS E 1 57 ? 41.220 5.296 31.404 1.00 33.10 57 LYS E N 1
ATOM 9266 C CA . LYS E 1 57 ? 41.925 5.407 30.126 1.00 35.48 57 LYS E CA 1
ATOM 9267 C C . LYS E 1 57 ? 43.365 5.911 30.280 1.00 31.58 57 LYS E C 1
ATOM 9268 O O . LYS E 1 57 ? 44.224 5.612 29.452 1.00 34.80 57 LYS E O 1
ATOM 9274 N N . PHE E 1 58 ? 43.635 6.635 31.360 1.00 27.28 58 PHE E N 1
ATOM 9275 C CA . PHE E 1 58 ? 44.951 7.240 31.565 1.00 35.17 58 PHE E CA 1
ATOM 9276 C C . PHE E 1 58 ? 45.808 6.532 32.616 1.00 37.36 58 PHE E C 1
ATOM 9277 O O . PHE E 1 58 ? 46.847 7.056 33.027 1.00 33.56 58 PHE E O 1
ATOM 9285 N N . ASN E 1 59 ? 45.378 5.344 33.039 1.00 41.21 59 ASN E N 1
ATOM 9286 C CA . ASN E 1 59 ? 46.005 4.651 34.165 1.00 36.66 59 ASN E CA 1
ATOM 9287 C C . ASN E 1 59 ? 47.489 4.303 33.983 1.00 35.79 59 ASN E C 1
ATOM 9288 O O . ASN E 1 59 ? 48.244 4.272 34.954 1.00 34.53 59 ASN E O 1
ATOM 9293 N N . ALA E 1 60 ? 47.909 4.046 32.749 1.00 34.05 60 ALA E N 1
ATOM 9294 C CA . ALA E 1 60 ? 49.313 3.757 32.479 1.00 38.12 60 ALA E CA 1
ATOM 9295 C C . ALA E 1 60 ? 50.184 4.987 32.722 1.00 30.57 60 ALA E C 1
ATOM 9296 O O . ALA E 1 60 ? 51.369 4.872 33.027 1.00 35.24 60 ALA E O 1
ATOM 9298 N N . SER E 1 61 ? 49.589 6.166 32.583 1.00 30.26 61 SER E N 1
ATOM 9299 C CA . SER E 1 61 ? 50.333 7.412 32.735 1.00 32.49 61 SER E CA 1
ATOM 9300 C C . SER E 1 61 ? 50.182 7.995 34.134 1.00 27.67 61 SER E C 1
ATOM 9301 O O . SER E 1 61 ? 50.745 9.042 34.435 1.00 28.99 61 SER E O 1
ATOM 9304 N N . ARG E 1 62 ? 49.417 7.310 34.980 1.00 30.24 62 ARG E N 1
ATOM 9305 C CA . ARG E 1 62 ? 49.101 7.806 36.313 1.00 26.85 62 ARG E CA 1
ATOM 9306 C C . ARG E 1 62 ? 50.022 7.227 37.376 1.00 27.64 62 ARG E C 1
ATOM 9307 O O . ARG E 1 62 ? 50.003 7.667 38.522 1.00 33.91 62 ARG E O 1
ATOM 9315 N N . GLU E 1 63 ? 50.817 6.234 36.998 1.00 25.76 63 GLU E N 1
ATOM 9316 C CA . GLU E 1 63 ? 51.652 5.509 37.957 1.00 31.71 63 GLU E CA 1
ATOM 9317 C C . GLU E 1 63 ? 52.801 6.338 38.524 1.00 37.29 63 GLU E C 1
ATOM 9318 O O . GLU E 1 63 ? 53.659 6.821 37.785 1.00 37.74 63 GLU E O 1
ATOM 9324 N N . LEU E 1 64 ? 52.811 6.477 39.846 1.00 32.13 64 LEU E N 1
ATOM 9325 C CA . LEU E 1 64 ? 53.857 7.204 40.548 1.00 35.30 64 LEU E CA 1
ATOM 9326 C C . LEU E 1 64 ? 54.903 6.236 41.095 1.00 37.66 64 LEU E C 1
ATOM 9327 O O . LEU E 1 64 ? 54.683 5.022 41.129 1.00 40.37 64 LEU E O 1
ATOM 9332 N N . SER E 1 65 ? 56.036 6.778 41.530 1.00 34.59 65 SER E N 1
ATOM 9333 C CA . SER E 1 65 ? 57.127 5.939 42.019 1.00 40.25 65 SER E CA 1
ATOM 9334 C C . SER E 1 65 ? 56.805 5.300 43.364 1.00 44.98 65 SER E C 1
ATOM 9335 O O . SER E 1 65 ? 57.290 4.212 43.667 1.00 53.01 65 SER E O 1
ATOM 9338 N N . ASN E 1 66 ? 55.984 5.969 44.169 1.00 42.22 66 ASN E N 1
ATOM 9339 C CA . ASN E 1 66 ? 55.608 5.429 45.474 1.00 46.72 66 ASN E CA 1
ATOM 9340 C C . ASN E 1 66 ? 54.604 4.287 45.366 1.00 43.44 66 ASN E C 1
ATOM 9341 O O . ASN E 1 66 ? 54.170 3.735 46.377 1.00 41.51 66 ASN E O 1
ATOM 9346 N N . GLY E 1 67 ? 54.226 3.952 44.136 1.00 45.10 67 GLY E N 1
ATOM 9347 C CA . GLY E 1 67 ? 53.285 2.877 43.890 1.00 46.98 67 GLY E CA 1
ATOM 9348 C C . GLY E 1 67 ? 51.844 3.344 43.792 1.00 48.30 67 GLY E C 1
ATOM 9349 O O . GLY E 1 67 ? 50.966 2.575 43.410 1.00 43.08 67 GLY E O 1
ATOM 9350 N N . GLU E 1 68 ? 51.599 4.604 44.140 1.00 48.68 68 GLU E N 1
ATOM 9351 C CA . GLU E 1 68 ? 50.252 5.165 44.088 1.00 47.60 68 GLU E CA 1
ATOM 9352 C C . GLU E 1 68 ? 49.936 5.702 42.696 1.00 44.00 68 GLU E C 1
ATOM 9353 O O . GLU E 1 68 ? 50.806 5.748 41.822 1.00 42.12 68 GLU E O 1
ATOM 9359 N N . LEU E 1 69 ? 48.687 6.114 42.500 1.00 40.86 69 LEU E N 1
ATOM 9360 C CA . LEU E 1 69 ? 48.255 6.701 41.238 1.00 37.25 69 LEU E CA 1
ATOM 9361 C C . LEU E 1 69 ? 48.154 8.213 41.360 1.00 38.25 69 LEU E C 1
ATOM 9362 O O . LEU E 1 69 ? 47.857 8.739 42.434 1.00 40.67 69 LEU E O 1
ATOM 9367 N N . LEU E 1 70 ? 48.421 8.908 40.259 1.00 32.83 70 LEU E N 1
ATOM 9368 C CA . LEU E 1 70 ? 48.200 10.341 40.196 1.00 32.81 70 LEU E CA 1
ATOM 9369 C C . LEU E 1 70 ? 46.722 10.609 40.407 1.00 33.02 70 LEU E C 1
ATOM 9370 O O . LEU E 1 70 ? 45.870 9.998 39.759 1.00 36.56 70 LEU E O 1
ATOM 9375 N N . THR E 1 71 ? 46.423 11.520 41.324 1.00 33.77 71 THR E N 1
ATOM 9376 C CA . THR E 1 71 ? 45.052 11.806 41.708 1.00 29.90 71 THR E CA 1
ATOM 9377 C C . THR E 1 71 ? 44.816 13.299 41.708 1.00 30.95 71 THR E C 1
ATOM 9378 O O . THR E 1 71 ? 45.582 14.060 42.301 1.00 34.64 71 THR E O 1
ATOM 9382 N N . PHE E 1 72 ? 43.760 13.722 41.026 1.00 29.47 72 PHE E N 1
ATOM 9383 C CA . PHE E 1 72 ? 43.405 15.130 41.010 1.00 25.95 72 PHE E CA 1
ATOM 9384 C C . PHE E 1 72 ? 42.364 15.341 42.097 1.00 29.71 72 PHE E C 1
ATOM 9385 O O . PHE E 1 72 ? 41.336 14.665 42.112 1.00 28.35 72 PHE E O 1
ATOM 9393 N N . ALA E 1 73 ? 42.633 16.254 43.025 1.00 26.65 73 ALA E N 1
ATOM 9394 C CA . ALA E 1 73 ? 41.691 16.499 44.119 1.00 29.51 73 ALA E CA 1
ATOM 9395 C C . ALA E 1 73 ? 40.379 17.126 43.629 1.00 28.71 73 ALA E C 1
ATOM 9396 O O . ALA E 1 73 ? 39.298 16.776 44.105 1.00 27.87 73 ALA E O 1
ATOM 9398 N N . LYS E 1 74 ? 40.483 18.039 42.671 1.00 27.20 74 LYS E N 1
ATOM 9399 C CA . LYS E 1 74 ? 39.319 18.648 42.029 1.00 29.17 74 LYS E CA 1
ATOM 9400 C C . LYS E 1 74 ? 39.678 18.973 40.588 1.00 30.71 74 LYS E C 1
ATOM 9401 O O . LYS E 1 74 ? 40.781 19.461 40.316 1.00 29.61 74 LYS E O 1
ATOM 9407 N N . ILE E 1 75 ? 38.764 18.680 39.665 1.00 29.72 75 ILE E N 1
ATOM 9408 C CA . ILE E 1 75 ? 38.914 19.120 38.280 1.00 29.65 75 ILE E CA 1
ATOM 9409 C C . ILE E 1 75 ? 37.858 20.184 38.017 1.00 31.83 75 ILE E C 1
ATOM 9410 O O . ILE E 1 75 ? 36.664 19.911 38.154 1.00 29.03 75 ILE E O 1
ATOM 9415 N N . TYR E 1 76 ? 38.305 21.384 37.653 1.00 27.81 76 TYR E N 1
ATOM 9416 C CA . TYR E 1 76 ? 37.414 22.518 37.397 1.00 30.51 76 TYR E CA 1
ATOM 9417 C C . TYR E 1 76 ? 37.302 22.808 35.903 1.00 27.81 76 TYR E C 1
ATOM 9418 O O . TYR E 1 76 ? 38.311 23.047 35.234 1.00 26.52 76 TYR E O 1
ATOM 9427 N N . PRO E 1 77 ? 36.072 22.794 35.372 1.00 27.27 77 PRO E N 1
ATOM 9428 C CA . PRO E 1 77 ? 35.877 23.229 33.990 1.00 23.76 77 PRO E CA 1
ATOM 9429 C C . PRO E 1 77 ? 36.265 24.700 33.916 1.00 24.71 77 PRO E C 1
ATOM 9430 O O . PRO E 1 77 ? 35.948 25.454 34.831 1.00 27.65 77 PRO E O 1
ATOM 9434 N N . MET E 1 78 ? 36.965 25.105 32.867 1.00 27.36 78 MET E N 1
ATOM 9435 C CA . MET E 1 78 ? 37.463 26.472 32.828 1.00 23.07 78 MET E CA 1
ATOM 9436 C C . MET E 1 78 ? 37.663 26.970 31.412 1.00 24.35 78 MET E C 1
ATOM 9437 O O . MET E 1 78 ? 38.089 26.222 30.533 1.00 24.54 78 MET E O 1
ATOM 9442 N N . ASP E 1 79 ? 37.319 28.231 31.180 1.00 24.68 79 ASP E N 1
ATOM 9443 C CA . ASP E 1 79 ? 37.764 28.885 29.964 1.00 21.15 79 ASP E CA 1
ATOM 9444 C C . ASP E 1 79 ? 38.495 30.165 30.323 1.00 20.95 79 ASP E C 1
ATOM 9445 O O . ASP E 1 79 ? 37.881 31.165 30.717 1.00 21.51 79 ASP E O 1
ATOM 9450 N N . ALA E 1 80 ? 39.812 30.103 30.167 1.00 21.83 80 ALA E N 1
ATOM 9451 C CA . ALA E 1 80 ? 40.720 31.178 30.528 1.00 23.42 80 ALA E CA 1
ATOM 9452 C C . ALA E 1 80 ? 40.638 32.372 29.572 1.00 24.81 80 ALA E C 1
ATOM 9453 O O . ALA E 1 80 ? 41.347 33.356 29.750 1.00 24.67 80 ALA E O 1
ATOM 9455 N N . SER E 1 81 ? 39.764 32.294 28.569 1.00 22.63 81 SER E N 1
ATOM 9456 C CA . SER E 1 81 ? 39.523 33.442 27.698 1.00 27.32 81 SER E CA 1
ATOM 9457 C C . SER E 1 81 ? 38.637 34.456 28.416 1.00 26.56 81 SER E C 1
ATOM 9458 O O . SER E 1 81 ? 38.504 35.597 27.976 1.00 26.91 81 SER E O 1
ATOM 9461 N N . PHE E 1 82 ? 38.026 34.028 29.517 1.00 18.38 82 PHE E N 1
ATOM 9462 C CA . PHE E 1 82 ? 36.999 34.825 30.186 1.00 20.23 82 PHE E CA 1
ATOM 9463 C C . PHE E 1 82 ? 37.386 35.089 31.636 1.00 24.26 82 PHE E C 1
ATOM 9464 O O . PHE E 1 82 ? 37.809 34.182 32.341 1.00 25.42 82 PHE E O 1
ATOM 9472 N N . ASP E 1 83 ? 37.232 36.331 32.083 1.00 24.40 83 ASP E N 1
ATOM 9473 C CA . ASP E 1 83 ? 37.562 36.691 33.461 1.00 24.85 83 ASP E CA 1
ATOM 9474 C C . ASP E 1 83 ? 36.369 36.645 34.420 1.00 29.13 83 ASP E C 1
ATOM 9475 O O . ASP E 1 83 ? 36.469 36.040 35.484 1.00 23.62 83 ASP E O 1
ATOM 9480 N N . THR E 1 84 ? 35.268 37.303 34.040 1.00 27.21 84 THR E N 1
ATOM 9481 C CA . THR E 1 84 ? 33.983 37.277 34.765 1.00 29.52 84 THR E CA 1
ATOM 9482 C C . THR E 1 84 ? 32.861 36.893 33.788 1.00 28.69 84 THR E C 1
ATOM 9483 O O . THR E 1 84 ? 33.054 36.971 32.571 1.00 28.20 84 THR E O 1
ATOM 9487 N N . PRO E 1 85 ? 31.682 36.485 34.308 1.00 31.81 85 PRO E N 1
ATOM 9488 C CA . PRO E 1 85 ? 30.580 36.106 33.411 1.00 30.06 85 PRO E CA 1
ATOM 9489 C C . PRO E 1 85 ? 30.203 37.215 32.421 1.00 35.57 85 PRO E C 1
ATOM 9490 O O . PRO E 1 85 ? 29.775 36.917 31.308 1.00 38.64 85 PRO E O 1
ATOM 9494 N N . GLU E 1 86 ? 30.381 38.472 32.819 1.00 32.92 86 GLU E N 1
ATOM 9495 C CA . GLU E 1 86 ? 30.120 39.610 31.934 1.00 33.90 86 GLU E CA 1
ATOM 9496 C C . GLU E 1 86 ? 30.944 39.523 30.639 1.00 36.67 86 GLU E C 1
ATOM 9497 O O . GLU E 1 86 ? 30.604 40.147 29.633 1.00 37.72 86 GLU E O 1
ATOM 9503 N N . ASP E 1 87 ? 32.012 38.728 30.667 1.00 31.67 87 ASP E N 1
ATOM 9504 C CA . ASP E 1 87 ? 32.938 38.626 29.538 1.00 36.18 87 ASP E CA 1
ATOM 9505 C C . ASP E 1 87 ? 32.501 37.660 28.437 1.00 38.64 87 ASP E C 1
ATOM 9506 O O . ASP E 1 87 ? 33.001 37.734 27.315 1.00 37.01 87 ASP E O 1
ATOM 9511 N N . ILE E 1 88 ? 31.573 36.760 28.756 1.00 36.02 88 ILE E N 1
ATOM 9512 C CA . ILE E 1 88 ? 31.208 35.668 27.850 1.00 34.78 88 ILE E CA 1
ATOM 9513 C C . ILE E 1 88 ? 30.220 36.086 26.761 1.00 35.25 88 ILE E C 1
ATOM 9514 O O . ILE E 1 88 ? 29.122 36.551 27.060 1.00 40.12 88 ILE E O 1
ATOM 9519 N N . PRO E 1 89 ? 30.605 35.902 25.490 1.00 35.99 89 PRO E N 1
ATOM 9520 C CA . PRO E 1 89 ? 29.756 36.251 24.345 1.00 37.62 89 PRO E CA 1
ATOM 9521 C C . PRO E 1 89 ? 28.567 35.312 24.209 1.00 37.69 89 PRO E C 1
ATOM 9522 O O . PRO E 1 89 ? 28.598 34.190 24.725 1.00 33.47 89 PRO E O 1
ATOM 9526 N N . GLN E 1 90 ? 27.541 35.771 23.500 1.00 39.64 90 GLN E N 1
ATOM 9527 C CA . GLN E 1 90 ? 26.281 35.045 23.383 1.00 43.25 90 GLN E CA 1
ATOM 9528 C C . GLN E 1 90 ? 26.441 33.648 22.793 1.00 42.38 90 GLN E C 1
ATOM 9529 O O . GLN E 1 90 ? 25.868 32.689 23.302 1.00 50.60 90 GLN E O 1
ATOM 9535 N N . GLU E 1 91 ? 27.217 33.545 21.719 1.00 40.56 91 GLU E N 1
ATOM 9536 C CA . GLU E 1 91 ? 27.445 32.274 21.038 1.00 46.28 91 GLU E CA 1
ATOM 9537 C C . GLU E 1 91 ? 28.052 31.213 21.960 1.00 43.39 91 GLU E C 1
ATOM 9538 O O . GLU E 1 91 ? 27.740 30.031 21.841 1.00 42.71 91 GLU E O 1
ATOM 9540 N N . ILE E 1 92 ? 28.918 31.634 22.877 1.00 40.97 92 ILE E N 1
ATOM 9541 C CA . ILE E 1 92 ? 29.486 30.706 23.857 1.00 38.64 92 ILE E CA 1
ATOM 9542 C C . ILE E 1 92 ? 28.453 30.343 24.921 1.00 36.39 92 ILE E C 1
ATOM 9543 O O . ILE E 1 92 ? 28.389 29.207 25.377 1.00 34.83 92 ILE E O 1
ATOM 9548 N N . LEU E 1 93 ? 27.646 31.323 25.306 1.00 36.52 93 LEU E N 1
ATOM 9549 C CA . LEU E 1 93 ? 26.654 31.145 26.357 1.00 43.23 93 LEU E CA 1
ATOM 9550 C C . LEU E 1 93 ? 25.613 30.092 26.015 1.00 44.34 93 LEU E C 1
ATOM 9551 O O . LEU E 1 93 ? 25.153 29.367 26.891 1.00 47.95 93 LEU E O 1
ATOM 9556 N N . GLU E 1 94 ? 25.238 30.022 24.743 1.00 46.10 94 GLU E N 1
ATOM 9557 C CA . GLU E 1 94 ? 24.200 29.102 24.295 1.00 47.74 94 GLU E CA 1
ATOM 9558 C C . GLU E 1 94 ? 24.828 27.878 23.645 1.00 47.27 94 GLU E C 1
ATOM 9559 O O . GLU E 1 94 ? 24.134 27.036 23.073 1.00 48.15 94 GLU E O 1
ATOM 9561 N N . ASN E 1 95 ? 26.148 27.786 23.737 1.00 44.82 95 ASN E N 1
ATOM 9562 C CA . ASN E 1 95 ? 26.857 26.659 23.165 1.00 39.06 95 ASN E CA 1
ATOM 9563 C C . ASN E 1 95 ? 26.654 25.414 24.005 1.00 38.60 95 ASN E C 1
ATOM 9564 O O . ASN E 1 95 ? 26.731 25.445 25.235 1.00 35.88 95 ASN E O 1
ATOM 9569 N N . LYS E 1 96 ? 26.405 24.322 23.301 1.00 34.69 96 LYS E N 1
ATOM 9570 C CA . LYS E 1 96 ? 26.117 23.017 23.870 1.00 43.15 96 LYS E CA 1
ATOM 9571 C C . LYS E 1 96 ? 26.986 22.627 25.065 1.00 38.57 96 LYS E C 1
ATOM 9572 O O . LYS E 1 96 ? 26.481 22.154 26.084 1.00 36.35 96 LYS E O 1
ATOM 9578 N N . ARG E 1 97 ? 28.293 22.818 24.944 1.00 38.27 97 ARG E N 1
ATOM 9579 C CA . ARG E 1 97 ? 29.200 22.295 25.955 1.00 34.83 97 ARG E CA 1
ATOM 9580 C C . ARG E 1 97 ? 29.362 23.249 27.132 1.00 35.00 97 ARG E C 1
ATOM 9581 O O . ARG E 1 97 ? 29.882 22.872 28.177 1.00 36.53 97 ARG E O 1
ATOM 9589 N N . TYR E 1 98 ? 28.896 24.481 26.973 1.00 35.90 98 TYR E N 1
ATOM 9590 C CA . TYR E 1 98 ? 29.024 25.463 28.044 1.00 40.73 98 TYR E CA 1
ATOM 9591 C C . TYR E 1 98 ? 27.728 25.641 28.828 1.00 39.43 98 TYR E C 1
ATOM 9592 O O . TYR E 1 98 ? 27.757 25.834 30.040 1.00 39.61 98 TYR E O 1
ATOM 9601 N N . LYS E 1 99 ? 26.598 25.578 28.128 1.00 44.32 99 LYS E N 1
ATOM 9602 C CA . LYS E 1 99 ? 25.313 26.032 28.670 1.00 49.45 99 LYS E CA 1
ATOM 9603 C C . LYS E 1 99 ? 24.787 25.232 29.871 1.00 56.46 99 LYS E C 1
ATOM 9604 O O . LYS E 1 99 ? 23.999 25.742 30.672 1.00 58.74 99 LYS E O 1
ATOM 9610 N N . ASP E 1 100 ? 25.221 23.985 30.004 1.00 58.34 100 ASP E N 1
ATOM 9611 C CA . ASP E 1 100 ? 24.812 23.178 31.148 1.00 60.71 100 ASP E CA 1
ATOM 9612 C C . ASP E 1 100 ? 25.799 23.346 32.296 1.00 60.68 100 ASP E C 1
ATOM 9613 O O . ASP E 1 100 ? 25.575 22.860 33.403 1.00 63.02 100 ASP E O 1
ATOM 9618 N N . LEU E 1 101 ? 26.892 24.048 32.019 1.00 57.54 101 LEU E N 1
ATOM 9619 C CA . LEU E 1 101 ? 27.939 24.277 33.007 1.00 49.33 101 LEU E CA 1
ATOM 9620 C C . LEU E 1 101 ? 27.936 25.724 33.496 1.00 51.47 101 LEU E C 1
ATOM 9621 O O . LEU E 1 101 ? 27.386 26.611 32.841 1.00 52.60 101 LEU E O 1
ATOM 9626 N N . SER E 1 102 ? 28.545 25.955 34.655 1.00 54.92 102 SER E N 1
ATOM 9627 C CA . SER E 1 102 ? 28.701 27.308 35.181 1.00 56.59 102 SER E CA 1
ATOM 9628 C C . SER E 1 102 ? 29.891 27.385 36.129 1.00 47.94 102 SER E C 1
ATOM 9629 O O . SER E 1 102 ? 30.340 26.371 36.661 1.00 46.98 102 SER E O 1
ATOM 9632 N N . GLY E 1 103 ? 30.392 28.596 36.341 1.00 41.61 103 GLY E N 1
ATOM 9633 C CA . GLY E 1 103 ? 31.513 28.806 37.235 1.00 41.83 103 GLY E CA 1
ATOM 9634 C C . GLY E 1 103 ? 32.844 28.580 36.548 1.00 40.91 103 GLY E C 1
ATOM 9635 O O . GLY E 1 103 ? 33.840 28.255 37.201 1.00 36.44 103 GLY E O 1
ATOM 9636 N N . TYR E 1 104 ? 32.874 28.761 35.230 1.00 28.43 104 TYR E N 1
ATOM 9637 C CA . TYR E 1 104 ? 34.085 28.459 34.473 1.00 27.02 104 TYR E CA 1
ATOM 9638 C C . TYR E 1 104 ? 34.935 29.672 34.079 1.00 25.72 104 TYR E C 1
ATOM 9639 O O . TYR E 1 104 ? 35.963 29.499 33.429 1.00 30.02 104 TYR E O 1
ATOM 9648 N N . THR E 1 105 ? 34.513 30.885 34.433 1.00 27.83 105 THR E N 1
ATOM 9649 C CA . THR E 1 105 ? 35.386 32.046 34.230 1.00 26.79 105 THR E CA 1
ATOM 9650 C C . THR E 1 105 ? 36.483 31.997 35.278 1.00 30.10 105 THR E C 1
ATOM 9651 O O . THR E 1 105 ? 36.315 31.372 36.319 1.00 27.95 105 THR E O 1
ATOM 9655 N N . VAL E 1 106 ? 37.607 32.654 35.001 1.00 25.62 106 VAL E N 1
ATOM 9656 C CA . VAL E 1 106 ? 38.755 32.589 35.898 1.00 22.15 106 VAL E CA 1
ATOM 9657 C C . VAL E 1 106 ? 38.388 33.012 37.322 1.00 20.60 106 VAL E C 1
ATOM 9658 O O . VAL E 1 106 ? 38.772 32.359 38.295 1.00 19.95 106 VAL E O 1
ATOM 9662 N N . SER E 1 107 ? 37.639 34.105 37.431 1.00 22.07 107 SER E N 1
ATOM 9663 C CA . SER E 1 107 ? 37.269 34.652 38.733 1.00 25.46 107 SER E CA 1
ATOM 9664 C C . SER E 1 107 ? 36.401 33.673 39.520 1.00 24.58 107 SER E C 1
ATOM 9665 O O . SER E 1 107 ? 36.574 33.513 40.730 1.00 29.68 107 SER E O 1
ATOM 9668 N N . GLU E 1 108 ? 35.478 33.017 38.828 1.00 23.96 108 GLU E N 1
ATOM 9669 C CA . GLU E 1 108 ? 34.591 32.045 39.469 1.00 30.20 108 GLU E CA 1
ATOM 9670 C C . GLU E 1 108 ? 35.370 30.819 39.933 1.00 29.46 108 GLU E C 1
ATOM 9671 O O . GLU E 1 108 ? 35.130 30.301 41.024 1.00 32.60 108 GLU E O 1
ATOM 9677 N N . VAL E 1 109 ? 36.298 30.356 39.100 1.00 26.43 109 VAL E N 1
ATOM 9678 C CA . VAL E 1 109 ? 37.120 29.197 39.451 1.00 29.11 109 VAL E CA 1
ATOM 9679 C C . VAL E 1 109 ? 37.965 29.498 40.685 1.00 26.85 109 VAL E C 1
ATOM 9680 O O . VAL E 1 109 ? 38.029 28.693 41.610 1.00 27.97 109 VAL E O 1
ATOM 9684 N N . VAL E 1 110 ? 38.599 30.668 40.702 1.00 24.99 110 VAL E N 1
ATOM 9685 C CA . VAL E 1 110 ? 39.379 31.091 41.860 1.00 25.01 110 VAL E CA 1
ATOM 9686 C C . VAL E 1 110 ? 38.532 31.142 43.136 1.00 29.61 110 VAL E C 1
ATOM 9687 O O . VAL E 1 110 ? 38.988 30.750 44.214 1.00 31.12 110 VAL E O 1
ATOM 9691 N N . GLU E 1 111 ? 37.286 31.589 43.009 1.00 32.04 111 GLU E N 1
ATOM 9692 C CA . GLU E 1 111 ? 36.391 31.649 44.160 1.00 36.56 111 GLU E CA 1
ATOM 9693 C C . GLU E 1 111 ? 36.041 30.259 44.694 1.00 31.30 111 GLU E C 1
ATOM 9694 O O . GLU E 1 111 ? 35.943 30.059 45.905 1.00 32.43 111 GLU E O 1
ATOM 9700 N N . GLN E 1 112 ? 35.853 29.304 43.788 1.00 28.07 112 GLN E N 1
ATOM 9701 C CA . GLN E 1 112 ? 35.576 27.925 44.183 1.00 37.30 112 GLN E CA 1
ATOM 9702 C C . GLN E 1 112 ? 36.772 27.325 44.908 1.00 32.10 112 GLN E C 1
ATOM 9703 O O . GLN E 1 112 ? 36.616 26.687 45.950 1.00 30.46 112 GLN E O 1
ATOM 9709 N N . VAL E 1 113 ? 37.963 27.537 44.356 1.00 28.75 113 VAL E N 1
ATOM 9710 C CA . VAL E 1 113 ? 39.188 27.036 44.977 1.00 28.91 113 VAL E CA 1
ATOM 9711 C C . VAL E 1 113 ? 39.333 27.623 46.376 1.00 32.87 113 VAL E C 1
ATOM 9712 O O . VAL E 1 113 ? 39.660 26.914 47.328 1.00 31.83 113 VAL E O 1
ATOM 9716 N N . LYS E 1 114 ? 39.045 28.916 46.499 1.00 31.12 114 LYS E N 1
ATOM 9717 C CA . LYS E 1 114 ? 39.147 29.603 47.780 1.00 31.78 114 LYS E CA 1
ATOM 9718 C C . LYS E 1 114 ? 38.191 29.020 48.815 1.00 35.80 114 LYS E C 1
ATOM 9719 O O . LYS E 1 114 ? 38.528 28.905 49.988 1.00 36.60 114 LYS E O 1
ATOM 9725 N N . LYS E 1 115 ? 36.994 28.652 48.376 1.00 37.09 115 LYS E N 1
ATOM 9726 C CA . LYS E 1 115 ? 36.015 28.056 49.273 1.00 41.93 115 LYS E CA 1
ATOM 9727 C C . LYS E 1 115 ? 36.437 26.655 49.712 1.00 40.06 115 LYS E C 1
ATOM 9728 O O . LYS E 1 115 ? 36.368 26.315 50.896 1.00 41.38 115 LYS E O 1
ATOM 9734 N N . HIS E 1 116 ? 36.884 25.848 48.756 1.00 38.44 116 HIS E N 1
ATOM 9735 C CA . HIS E 1 116 ? 37.300 24.485 49.054 1.00 42.45 116 HIS E CA 1
ATOM 9736 C C . HIS E 1 116 ? 38.589 24.465 49.865 1.00 38.58 116 HIS E C 1
ATOM 9737 O O . HIS E 1 116 ? 38.645 23.851 50.924 1.00 37.61 116 HIS E O 1
ATOM 9744 N N . PHE E 1 117 ? 39.619 25.146 49.364 1.00 31.12 117 PHE E N 1
ATOM 9745 C CA . PHE E 1 117 ? 40.973 24.992 49.902 1.00 34.95 117 PHE E CA 1
ATOM 9746 C C . PHE E 1 117 ? 41.530 26.203 50.655 1.00 34.72 117 PHE E C 1
ATOM 9747 O O . PHE E 1 117 ? 42.555 26.101 51.318 1.00 37.28 117 PHE E O 1
ATOM 9755 N N . GLY E 1 118 ? 40.864 27.346 50.557 1.00 33.19 118 GLY E N 1
ATOM 9756 C CA . GLY E 1 118 ? 41.300 28.515 51.298 1.00 37.32 118 GLY E CA 1
ATOM 9757 C C . GLY E 1 118 ? 42.462 29.251 50.649 1.00 32.92 118 GLY E C 1
ATOM 9758 O O . GLY E 1 118 ? 42.411 30.468 50.492 1.00 29.30 118 GLY E O 1
ATOM 9759 N N . HIS E 1 119 ? 43.503 28.510 50.270 1.00 25.17 119 HIS E N 1
ATOM 9760 C CA . HIS E 1 119 ? 44.702 29.084 49.672 1.00 30.83 119 HIS E CA 1
ATOM 9761 C C . HIS E 1 119 ? 45.345 28.102 48.696 1.00 33.17 119 HIS E C 1
ATOM 9762 O O . HIS E 1 119 ? 45.108 26.897 48.769 1.00 31.10 119 HIS E O 1
ATOM 9769 N N . ILE E 1 120 ? 46.170 28.613 47.787 1.00 24.25 120 ILE E N 1
ATOM 9770 C CA . ILE E 1 120 ? 47.005 27.730 46.986 1.00 22.53 120 ILE E CA 1
ATOM 9771 C C . ILE E 1 120 ? 48.471 28.112 47.163 1.00 21.35 120 ILE E C 1
ATOM 9772 O O . ILE E 1 120 ? 48.788 29.141 47.765 1.00 24.28 120 ILE E O 1
ATOM 9777 N N . ASP E 1 121 ? 49.355 27.266 46.652 1.00 19.15 121 ASP E N 1
ATOM 9778 C CA . ASP E 1 121 ? 50.792 27.458 46.810 1.00 19.35 121 ASP E CA 1
ATOM 9779 C C . ASP E 1 121 ? 51.488 27.555 45.463 1.00 21.56 121 ASP E C 1
ATOM 9780 O O . ASP E 1 121 ? 52.502 28.243 45.317 1.00 21.04 121 ASP E O 1
ATOM 9785 N N . ILE E 1 122 ? 50.944 26.857 44.476 1.00 19.00 122 ILE E N 1
ATOM 9786 C CA . ILE E 1 122 ? 51.602 26.751 43.185 1.00 15.34 122 ILE E CA 1
ATOM 9787 C C . ILE E 1 122 ? 50.613 26.952 42.053 1.00 22.48 122 ILE E C 1
ATOM 9788 O O . ILE E 1 122 ? 49.525 26.372 42.052 1.00 19.06 122 ILE E O 1
ATOM 9793 N N . LEU E 1 123 ? 50.984 27.787 41.091 1.00 20.46 123 LEU E N 1
ATOM 9794 C CA . LEU E 1 123 ? 50.150 27.985 39.922 1.00 19.92 123 LEU E CA 1
ATOM 9795 C C . LEU E 1 123 ? 50.938 27.628 38.680 1.00 20.98 123 LEU E C 1
ATOM 9796 O O . LEU E 1 123 ? 52.006 28.192 38.420 1.00 18.14 123 LEU E O 1
ATOM 9801 N N . VAL E 1 124 ? 50.404 26.683 37.918 1.00 19.70 124 VAL E N 1
ATOM 9802 C CA . VAL E 1 124 ? 51.037 26.245 36.690 1.00 21.51 124 VAL E CA 1
ATOM 9803 C C . VAL E 1 124 ? 50.149 26.654 35.523 1.00 21.60 124 VAL E C 1
ATOM 9804 O O . VAL E 1 124 ? 48.963 26.337 35.496 1.00 23.55 124 VAL E O 1
ATOM 9808 N N . HIS E 1 125 ? 50.741 27.362 34.569 1.00 16.88 125 HIS E N 1
ATOM 9809 C CA . HIS E 1 125 ? 50.068 27.774 33.353 1.00 19.05 125 HIS E CA 1
ATOM 9810 C C . HIS E 1 125 ? 50.644 26.961 32.194 1.00 19.72 125 HIS E C 1
ATOM 9811 O O . HIS E 1 125 ? 51.786 27.176 31.773 1.00 20.13 125 HIS E O 1
ATOM 9818 N N . SER E 1 126 ? 49.865 26.008 31.694 1.00 19.76 126 SER E N 1
ATOM 9819 C CA . SER E 1 126 ? 50.316 25.178 30.586 1.00 17.10 126 SER E CA 1
ATOM 9820 C C . SER E 1 126 ? 49.317 25.209 29.441 1.00 22.38 126 SER E C 1
ATOM 9821 O O . SER E 1 126 ? 48.781 24.169 29.039 1.00 24.80 126 SER E O 1
ATOM 9824 N N . LEU E 1 127 ? 49.043 26.403 28.931 1.00 24.59 127 LEU E N 1
ATOM 9825 C CA . LEU E 1 127 ? 48.030 26.540 27.904 1.00 29.84 127 LEU E CA 1
ATOM 9826 C C . LEU E 1 127 ? 48.380 27.591 26.859 1.00 24.28 127 LEU E C 1
ATOM 9827 O O . LEU E 1 127 ? 49.106 28.564 27.122 1.00 21.37 127 LEU E O 1
ATOM 9832 N N . ALA E 1 128 ? 47.889 27.360 25.651 1.00 24.12 128 ALA E N 1
ATOM 9833 C CA . ALA E 1 128 ? 48.208 28.214 24.519 1.00 24.58 128 ALA E CA 1
ATOM 9834 C C . ALA E 1 128 ? 47.335 27.830 23.341 1.00 24.85 128 ALA E C 1
ATOM 9835 O O . ALA E 1 128 ? 47.018 26.652 23.153 1.00 28.12 128 ALA E O 1
ATOM 9837 N N . ASN E 1 129 ? 46.936 28.827 22.558 1.00 20.19 129 ASN E N 1
ATOM 9838 C CA . ASN E 1 129 ? 46.202 28.575 21.339 1.00 17.77 129 ASN E CA 1
ATOM 9839 C C . ASN E 1 129 ? 46.165 29.781 20.447 1.00 19.63 129 ASN E C 1
ATOM 9840 O O . ASN E 1 129 ? 46.031 30.910 20.908 1.00 19.29 129 ASN E O 1
ATOM 9845 N N . SER E 1 130 ? 46.271 29.524 19.155 1.00 23.13 130 SER E N 1
ATOM 9846 C CA . SER E 1 130 ? 45.946 30.512 18.156 1.00 21.71 130 SER E CA 1
ATOM 9847 C C . SER E 1 130 ? 45.107 29.820 17.106 1.00 19.97 130 SER E C 1
ATOM 9848 O O . SER E 1 130 ? 45.480 28.757 16.618 1.00 21.27 130 SER E O 1
ATOM 9851 N N . PRO E 1 131 ? 43.980 30.434 16.737 1.00 18.55 131 PRO E N 1
ATOM 9852 C CA . PRO E 1 131 ? 43.090 29.877 15.716 1.00 21.07 131 PRO E CA 1
ATOM 9853 C C . PRO E 1 131 ? 43.700 30.004 14.322 1.00 19.28 131 PRO E C 1
ATOM 9854 O O . PRO E 1 131 ? 43.090 29.585 13.341 1.00 23.61 131 PRO E O 1
ATOM 9858 N N . GLU E 1 132 ? 44.883 30.600 14.222 1.00 17.59 132 GLU E N 1
ATOM 9859 C CA . GLU E 1 132 ? 45.507 30.793 12.915 1.00 21.19 132 GLU E CA 1
ATOM 9860 C C . GLU E 1 132 ? 46.976 30.378 12.909 1.00 26.88 132 GLU E C 1
ATOM 9861 O O . GLU E 1 132 ? 47.788 30.962 12.188 1.00 23.31 132 GLU E O 1
ATOM 9867 N N . ILE E 1 133 ? 47.317 29.359 13.696 1.00 21.15 133 ILE E N 1
ATOM 9868 C CA . ILE E 1 133 ? 48.724 28.967 13.822 1.00 23.59 133 ILE E CA 1
ATOM 9869 C C . ILE E 1 133 ? 49.390 28.618 12.478 1.00 22.84 133 ILE E C 1
ATOM 9870 O O . ILE E 1 133 ? 50.596 28.811 12.303 1.00 25.36 133 ILE E O 1
ATOM 9875 N N . ALA E 1 134 ? 48.594 28.155 11.520 1.00 20.93 134 ALA E N 1
ATOM 9876 C CA . ALA E 1 134 ? 49.112 27.752 10.220 1.00 21.12 134 ALA E CA 1
ATOM 9877 C C . ALA E 1 134 ? 49.415 28.923 9.279 1.00 25.55 134 ALA E C 1
ATOM 9878 O O . ALA E 1 134 ? 50.035 28.730 8.235 1.00 32.41 134 ALA E O 1
ATOM 9880 N N . LYS E 1 135 ? 48.996 30.132 9.643 1.00 18.97 135 LYS E N 1
ATOM 9881 C CA . LYS E 1 135 ? 49.164 31.278 8.760 1.00 21.93 135 LYS E CA 1
ATOM 9882 C C . LYS E 1 135 ? 50.435 32.051 9.072 1.00 18.74 135 LYS E C 1
ATOM 9883 O O . LYS E 1 135 ? 50.771 32.239 10.245 1.00 17.95 135 LYS E O 1
ATOM 9889 N N . PRO E 1 136 ? 51.143 32.505 8.021 1.00 14.28 136 PRO E N 1
ATOM 9890 C CA . PRO E 1 136 ? 52.255 33.431 8.237 1.00 14.74 136 PRO E CA 1
ATOM 9891 C C . PRO E 1 136 ? 51.757 34.622 9.037 1.00 17.82 136 PRO E C 1
ATOM 9892 O O . PRO E 1 136 ? 50.582 34.981 8.911 1.00 18.73 136 PRO E O 1
ATOM 9896 N N . LEU E 1 137 ? 52.623 35.219 9.850 1.00 19.09 137 LEU E N 1
ATOM 9897 C CA . LEU E 1 137 ? 52.239 36.397 10.614 1.00 17.14 137 LEU E CA 1
ATOM 9898 C C . LEU E 1 137 ? 51.679 37.492 9.694 1.00 22.15 137 LEU E C 1
ATOM 9899 O O . LEU E 1 137 ? 50.716 38.171 10.048 1.00 18.18 137 LEU E O 1
ATOM 9904 N N . LEU E 1 138 ? 52.281 37.652 8.514 1.00 21.22 138 LEU E N 1
ATOM 9905 C CA . LEU E 1 138 ? 51.796 38.601 7.510 1.00 21.13 138 LEU E CA 1
ATOM 9906 C C . LEU E 1 138 ? 50.346 38.381 7.115 1.00 22.53 138 LEU E C 1
ATOM 9907 O O . LEU E 1 138 ? 49.657 39.314 6.700 1.00 21.57 138 LEU E O 1
ATOM 9912 N N . ASP E 1 139 ? 49.892 37.138 7.198 1.00 21.14 139 ASP E N 1
ATOM 9913 C CA . ASP E 1 139 ? 48.544 36.801 6.752 1.00 23.78 139 ASP E CA 1
ATOM 9914 C C . ASP E 1 139 ? 47.586 36.553 7.919 1.00 21.57 139 ASP E C 1
ATOM 9915 O O . ASP E 1 139 ? 46.437 36.141 7.716 1.00 22.64 139 ASP E O 1
ATOM 9920 N N . THR E 1 140 ? 48.063 36.807 9.136 1.00 18.96 140 THR E N 1
ATOM 9921 C CA . THR E 1 140 ? 47.266 36.596 10.343 1.00 15.72 140 THR E CA 1
ATOM 9922 C C . THR E 1 140 ? 46.343 37.789 10.577 1.00 22.93 140 THR E C 1
ATOM 9923 O O . THR E 1 140 ? 46.776 38.934 10.477 1.00 18.09 140 THR E O 1
ATOM 9927 N N . SER E 1 141 ? 45.078 37.523 10.898 1.00 15.23 141 SER E N 1
ATOM 9928 C CA . SER E 1 141 ? 44.109 38.600 11.113 1.00 18.02 141 SER E CA 1
ATOM 9929 C C . SER E 1 141 ? 44.256 39.226 12.498 1.00 14.12 141 SER E C 1
ATOM 9930 O O . SER E 1 141 ? 44.834 38.623 13.394 1.00 14.57 141 SER E O 1
ATOM 9933 N N . ARG E 1 142 ? 43.696 40.423 12.678 1.00 17.96 142 ARG E N 1
ATOM 9934 C CA . ARG E 1 142 ? 43.697 41.077 13.986 1.00 13.42 142 ARG E CA 1
ATOM 9935 C C . ARG E 1 142 ? 43.019 40.209 15.040 1.00 15.73 142 ARG E C 1
ATOM 9936 O O . ARG E 1 142 ? 43.536 40.037 16.146 1.00 17.24 142 ARG E O 1
ATOM 9944 N N . LYS E 1 143 ? 41.860 39.655 14.695 1.00 17.03 143 LYS E N 1
ATOM 9945 C CA . LYS E 1 143 ? 41.101 38.848 15.650 1.00 17.42 143 LYS E CA 1
ATOM 9946 C C . LYS E 1 143 ? 41.884 37.592 16.050 1.00 17.44 143 LYS E C 1
ATOM 9947 O O . LYS E 1 143 ? 41.866 37.185 17.210 1.00 18.81 143 LYS E O 1
ATOM 9953 N N . GLY E 1 144 ? 42.585 36.995 15.094 1.00 14.63 144 GLY E N 1
ATOM 9954 C CA . GLY E 1 144 ? 43.389 35.811 15.380 1.00 20.44 144 GLY E CA 1
ATOM 9955 C C . GLY E 1 144 ? 44.590 36.081 16.269 1.00 18.92 144 GLY E C 1
ATOM 9956 O O . GLY E 1 144 ? 44.878 35.326 17.211 1.00 17.03 144 GLY E O 1
ATOM 9957 N N . TYR E 1 145 ? 45.297 37.163 15.956 1.00 13.89 145 TYR E N 1
ATOM 9958 C CA . TYR E 1 145 ? 46.464 37.601 16.704 1.00 12.83 145 TYR E CA 1
ATOM 9959 C C . TYR E 1 145 ? 46.074 37.900 18.143 1.00 17.20 145 TYR E C 1
ATOM 9960 O O . TYR E 1 145 ? 46.704 37.417 19.083 1.00 15.63 145 TYR E O 1
ATOM 9969 N N . LEU E 1 146 ? 45.029 38.702 18.317 1.00 15.30 146 LEU E N 1
ATOM 9970 C CA . LEU E 1 146 ? 44.596 39.066 19.655 1.00 17.00 146 LEU E CA 1
ATOM 9971 C C . LEU E 1 146 ? 44.052 37.846 20.397 1.00 20.16 146 LEU E C 1
ATOM 9972 O O . LEU E 1 146 ? 44.194 37.743 21.616 1.00 16.73 146 LEU E O 1
ATOM 9977 N N . ALA E 1 147 ? 43.431 36.924 19.664 1.00 18.50 147 ALA E N 1
ATOM 9978 C CA . ALA E 1 147 ? 42.900 35.714 20.291 1.00 13.72 147 ALA E CA 1
ATOM 9979 C C . ALA E 1 147 ? 44.059 34.887 20.842 1.00 15.18 147 ALA E C 1
ATOM 9980 O O . ALA E 1 147 ? 43.949 34.282 21.912 1.00 16.57 147 ALA E O 1
ATOM 9982 N N . ALA E 1 148 ? 45.181 34.901 20.128 1.00 16.59 148 ALA E N 1
ATOM 9983 C CA . ALA E 1 148 ? 46.374 34.180 20.577 1.00 14.47 148 ALA E CA 1
ATOM 9984 C C . ALA E 1 148 ? 46.916 34.795 21.861 1.00 17.30 148 ALA E C 1
ATOM 9985 O O . ALA E 1 148 ? 47.146 34.102 22.842 1.00 19.06 148 ALA E O 1
ATOM 9987 N N . LEU E 1 149 ? 47.109 36.112 21.854 1.00 20.38 149 LEU E N 1
ATOM 9988 C CA . LEU E 1 149 ? 47.567 36.808 23.048 1.00 18.53 149 LEU E CA 1
ATOM 9989 C C . LEU E 1 149 ? 46.612 36.647 24.227 1.00 20.75 149 LEU E C 1
ATOM 9990 O O . LEU E 1 149 ? 47.056 36.439 25.363 1.00 16.55 149 LEU E O 1
ATOM 9995 N N . SER E 1 150 ? 45.310 36.746 23.954 1.00 18.22 150 SER E N 1
ATOM 9996 C CA . SER E 1 150 ? 44.293 36.581 24.984 1.00 21.55 150 SER E CA 1
ATOM 9997 C C . SER E 1 150 ? 44.405 35.212 25.650 1.00 21.79 150 SER E C 1
ATOM 9998 O O . SER E 1 150 ? 44.501 35.115 26.874 1.00 19.81 150 SER E O 1
ATOM 10001 N N . THR E 1 151 ? 44.419 34.158 24.841 1.00 21.51 151 THR E N 1
ATOM 10002 C CA . THR E 1 151 ? 44.415 32.799 25.373 1.00 24.01 151 THR E CA 1
ATOM 10003 C C . THR E 1 151 ? 45.770 32.396 25.938 1.00 19.87 151 THR E C 1
ATOM 10004 O O . THR E 1 151 ? 45.844 31.780 27.006 1.00 16.70 151 THR E O 1
ATOM 10008 N N . SER E 1 152 ? 46.841 32.782 25.245 1.00 20.54 152 SER E N 1
ATOM 10009 C CA . SER E 1 152 ? 48.178 32.283 25.558 1.00 21.10 152 SER E CA 1
ATOM 10010 C C . SER E 1 152 ? 48.977 33.174 26.508 1.00 16.51 152 SER E C 1
ATOM 10011 O O . SER E 1 152 ? 49.909 32.702 27.142 1.00 17.79 152 SER E O 1
ATOM 10014 N N . SER E 1 153 ? 48.633 34.454 26.604 1.00 16.00 153 SER E N 1
ATOM 10015 C CA . SER E 1 153 ? 49.454 35.358 27.402 1.00 18.08 153 SER E CA 1
ATOM 10016 C C . SER E 1 153 ? 48.671 36.020 28.520 1.00 19.48 153 SER E C 1
ATOM 10017 O O . SER E 1 153 ? 49.055 35.927 29.690 1.00 14.59 153 SER E O 1
ATOM 10020 N N . TYR E 1 154 ? 47.581 36.695 28.169 1.00 15.01 154 TYR E N 1
ATOM 10021 C CA . TYR E 1 154 ? 46.825 37.395 29.196 1.00 12.57 154 TYR E CA 1
ATOM 10022 C C . TYR E 1 154 ? 46.222 36.434 30.217 1.00 15.30 154 TYR E C 1
ATOM 10023 O O . TYR E 1 154 ? 46.080 36.776 31.397 1.00 19.55 154 TYR E O 1
ATOM 10032 N N . SER E 1 155 ? 45.867 35.237 29.770 1.00 14.40 155 SER E N 1
ATOM 10033 C CA . SER E 1 155 ? 45.305 34.237 30.685 1.00 13.78 155 SER E CA 1
ATOM 10034 C C . SER E 1 155 ? 46.197 34.025 31.904 1.00 14.07 155 SER E C 1
ATOM 10035 O O . SER E 1 155 ? 45.706 33.838 33.016 1.00 16.04 155 SER E O 1
ATOM 10038 N N . PHE E 1 156 ? 47.513 34.074 31.705 1.00 21.25 156 PHE E N 1
ATOM 10039 C CA . PHE E 1 156 ? 48.408 33.959 32.848 1.00 21.09 156 PHE E CA 1
ATOM 10040 C C . PHE E 1 156 ? 48.233 35.130 33.816 1.00 20.57 156 PHE E C 1
ATOM 10041 O O . PHE E 1 156 ? 48.171 34.935 35.026 1.00 18.64 156 PHE E O 1
ATOM 10049 N N . ILE E 1 157 ? 48.179 36.346 33.282 1.00 19.80 157 ILE E N 1
ATOM 10050 C CA . ILE E 1 157 ? 47.981 37.528 34.121 1.00 18.33 157 ILE E CA 1
ATOM 10051 C C . ILE E 1 157 ? 46.689 37.404 34.913 1.00 19.79 157 ILE E C 1
ATOM 10052 O O . ILE E 1 157 ? 46.658 37.659 36.122 1.00 21.85 157 ILE E O 1
ATOM 10057 N N . SER E 1 158 ? 45.622 37.002 34.230 1.00 18.11 158 SER E N 1
ATOM 10058 C CA . SER E 1 158 ? 44.328 36.854 34.887 1.00 17.90 158 SER E CA 1
ATOM 10059 C C . SER E 1 158 ? 44.423 35.847 36.035 1.00 22.14 158 SER E C 1
ATOM 10060 O O . SER E 1 158 ? 43.950 36.107 37.145 1.00 17.91 158 SER E O 1
ATOM 10063 N N . LEU E 1 159 ? 45.063 34.708 35.776 1.00 18.22 159 LEU E N 1
ATOM 10064 C CA . LEU E 1 159 ? 45.180 33.671 36.804 1.00 19.31 159 LEU E CA 1
ATOM 10065 C C . LEU E 1 159 ? 45.997 34.156 38.009 1.00 16.64 159 LEU E C 1
ATOM 10066 O O . LEU E 1 159 ? 45.633 33.907 39.154 1.00 19.81 159 LEU E O 1
ATOM 10071 N N . LEU E 1 160 ? 47.095 34.855 37.750 1.00 15.89 160 LEU E N 1
ATOM 10072 C CA . LEU E 1 160 ? 47.925 35.365 38.844 1.00 15.48 160 LEU E CA 1
ATOM 10073 C C . LEU E 1 160 ? 47.213 36.466 39.633 1.00 16.84 160 LEU E C 1
ATOM 10074 O O . LEU E 1 160 ? 47.214 36.469 40.873 1.00 18.20 160 LEU E O 1
ATOM 10079 N N . SER E 1 161 ? 46.618 37.407 38.909 1.00 13.99 161 SER E N 1
ATOM 10080 C CA . SER E 1 161 ? 45.879 38.499 39.550 1.00 21.16 161 SER E CA 1
ATOM 10081 C C . SER E 1 161 ? 44.764 37.980 40.476 1.00 24.11 161 SER E C 1
ATOM 10082 O O . SER E 1 161 ? 44.608 38.460 41.596 1.00 22.72 161 SER E O 1
ATOM 10085 N N . HIS E 1 162 ? 44.000 36.990 40.017 1.00 20.42 162 HIS E N 1
ATOM 10086 C CA . HIS E 1 162 ? 42.939 36.431 40.851 1.00 19.71 162 HIS E CA 1
ATOM 10087 C C . HIS E 1 162 ? 43.450 35.528 41.981 1.00 23.26 162 HIS E C 1
ATOM 10088 O O . HIS E 1 162 ? 42.921 35.585 43.089 1.00 25.23 162 HIS E O 1
ATOM 10095 N N . PHE E 1 163 ? 44.467 34.706 41.709 1.00 24.19 163 PHE E N 1
ATOM 10096 C CA . PHE E 1 163 ? 44.975 33.734 42.693 1.00 22.95 163 PHE E CA 1
ATOM 10097 C C . PHE E 1 163 ? 45.912 34.369 43.714 1.00 24.18 163 PHE E C 1
ATOM 10098 O O . PHE E 1 163 ? 45.975 33.928 44.863 1.00 24.86 163 PHE E O 1
ATOM 10106 N N . GLY E 1 164 ? 46.650 35.386 43.276 1.00 22.55 164 GLY E N 1
ATOM 10107 C CA . GLY E 1 164 ? 47.603 36.097 44.117 1.00 22.24 164 GLY E CA 1
ATOM 10108 C C . GLY E 1 164 ? 47.198 36.337 45.568 1.00 19.65 164 GLY E C 1
ATOM 10109 O O . GLY E 1 164 ? 47.913 35.932 46.489 1.00 21.43 164 GLY E O 1
ATOM 10110 N N . PRO E 1 165 ? 46.051 37.001 45.784 1.00 18.51 165 PRO E N 1
ATOM 10111 C CA . PRO E 1 165 ? 45.614 37.317 47.151 1.00 25.04 165 PRO E CA 1
ATOM 10112 C C . PRO E 1 165 ? 45.374 36.097 48.051 1.00 29.77 165 PRO E C 1
ATOM 10113 O O . PRO E 1 165 ? 45.366 36.237 49.278 1.00 28.06 165 PRO E O 1
ATOM 10117 N N . ILE E 1 166 ? 45.168 34.923 47.465 1.00 29.34 166 ILE E N 1
ATOM 10118 C CA . ILE E 1 166 ? 44.972 33.725 48.280 1.00 30.45 166 ILE E CA 1
ATOM 10119 C C . ILE E 1 166 ? 46.168 32.782 48.198 1.00 31.16 166 ILE E C 1
ATOM 10120 O O . ILE E 1 166 ? 46.079 31.622 48.571 1.00 30.41 166 ILE E O 1
ATOM 10125 N N . MET E 1 167 ? 47.291 33.287 47.709 1.00 25.29 167 MET E N 1
ATOM 10126 C CA . MET E 1 167 ? 48.512 32.492 47.688 1.00 18.21 167 MET E CA 1
ATOM 10127 C C . MET E 1 167 ? 49.236 32.578 49.022 1.00 25.34 167 MET E C 1
ATOM 10128 O O . MET E 1 167 ? 49.369 33.660 49.599 1.00 31.11 167 MET E O 1
ATOM 10133 N N . ASN E 1 168 ? 49.710 31.435 49.508 1.00 25.85 168 ASN E N 1
ATOM 10134 C CA . ASN E 1 168 ? 50.435 31.388 50.772 1.00 28.58 168 ASN E CA 1
ATOM 10135 C C . ASN E 1 168 ? 51.837 31.943 50.653 1.00 26.71 168 ASN E C 1
ATOM 10136 O O . ASN E 1 168 ? 52.332 32.177 49.547 1.00 28.07 168 ASN E O 1
ATOM 10141 N N . ALA E 1 169 ? 52.476 32.146 51.800 1.00 25.17 169 ALA E N 1
ATOM 10142 C CA . ALA E 1 169 ? 53.909 32.427 51.832 1.00 27.75 169 ALA E CA 1
ATOM 10143 C C . ALA E 1 169 ? 54.626 31.357 51.019 1.00 22.48 169 ALA E C 1
ATOM 10144 O O . ALA E 1 169 ? 54.232 30.197 51.052 1.00 26.10 169 ALA E O 1
ATOM 10146 N N . GLY E 1 170 ? 55.656 31.753 50.272 1.00 24.50 170 GLY E N 1
ATOM 10147 C CA . GLY E 1 170 ? 56.495 30.799 49.560 1.00 20.92 170 GLY E CA 1
ATOM 10148 C C . GLY E 1 170 ? 55.942 30.367 48.217 1.00 19.72 170 GLY E C 1
ATOM 10149 O O . GLY E 1 170 ? 56.487 29.472 47.561 1.00 19.19 170 GLY E O 1
ATOM 10150 N N . ALA E 1 171 ? 54.866 31.018 47.791 1.00 17.84 171 ALA E N 1
ATOM 10151 C CA . ALA E 1 171 ? 54.162 30.599 46.586 1.00 22.68 171 ALA E CA 1
ATOM 10152 C C . ALA E 1 171 ? 54.920 30.981 45.313 1.00 20.93 171 ALA E C 1
ATOM 10153 O O . ALA E 1 171 ? 55.692 31.945 45.292 1.00 24.82 171 ALA E O 1
ATOM 10155 N N . SER E 1 172 ? 54.687 30.229 44.245 1.00 18.25 172 SER E N 1
ATOM 10156 C CA . SER E 1 172 ? 55.308 30.569 42.974 1.00 15.01 172 SER E CA 1
ATOM 10157 C C . SER E 1 172 ? 54.502 30.095 41.786 1.00 18.11 172 SER E C 1
ATOM 10158 O O . SER E 1 172 ? 53.534 29.334 41.923 1.00 19.88 172 SER E O 1
ATOM 10161 N N . THR E 1 173 ? 54.908 30.561 40.613 1.00 12.86 173 THR E N 1
ATOM 10162 C CA . THR E 1 173 ? 54.228 30.207 39.382 1.00 17.49 173 THR E CA 1
ATOM 10163 C C . THR E 1 173 ? 55.189 29.692 38.324 1.00 19.28 173 THR E C 1
ATOM 10164 O O . THR E 1 173 ? 56.368 30.064 38.292 1.00 20.81 173 THR E O 1
ATOM 10168 N N . ILE E 1 174 ? 54.648 28.867 37.437 1.00 14.59 174 ILE E N 1
ATOM 10169 C CA . ILE E 1 174 ? 55.355 28.349 36.275 1.00 16.06 174 ILE E CA 1
ATOM 10170 C C . ILE E 1 174 ? 54.499 28.554 35.028 1.00 18.36 174 ILE E C 1
ATOM 10171 O O . ILE E 1 174 ? 53.298 28.291 35.044 1.00 22.27 174 ILE E O 1
ATOM 10176 N N . SER E 1 175 ? 55.109 29.014 33.947 1.00 12.15 175 SER E N 1
ATOM 10177 C CA . SER E 1 175 ? 54.444 28.993 32.647 1.00 16.91 175 SER E CA 1
ATOM 10178 C C . SER E 1 175 ? 55.379 28.349 31.638 1.00 17.24 175 SER E C 1
ATOM 10179 O O . SER E 1 175 ? 56.560 28.123 31.931 1.00 21.63 175 SER E O 1
ATOM 10182 N N . LEU E 1 176 ? 54.856 28.041 30.457 1.00 13.65 176 LEU E N 1
ATOM 10183 C CA . LEU E 1 176 ? 55.662 27.375 29.440 1.00 15.26 176 LEU E CA 1
ATOM 10184 C C . LEU E 1 176 ? 55.764 28.228 28.186 1.00 18.18 176 LEU E C 1
ATOM 10185 O O . LEU E 1 176 ? 54.782 28.844 27.754 1.00 18.18 176 LEU E O 1
ATOM 10190 N N . THR E 1 177 ? 56.971 28.295 27.629 1.00 17.50 177 THR E N 1
ATOM 10191 C CA . THR E 1 177 ? 57.220 29.116 26.450 1.00 16.44 177 THR E CA 1
ATOM 10192 C C . THR E 1 177 ? 58.069 28.342 25.423 1.00 17.77 177 THR E C 1
ATOM 10193 O O . THR E 1 177 ? 58.432 27.186 25.655 1.00 18.74 177 THR E O 1
ATOM 10197 N N . TYR E 1 178 ? 58.375 28.983 24.293 1.00 14.70 178 TYR E N 1
ATOM 10198 C CA . TYR E 1 178 ? 59.168 28.358 23.236 1.00 14.72 178 TYR E CA 1
ATOM 10199 C C . TYR E 1 178 ? 60.091 29.420 22.599 1.00 13.07 178 TYR E C 1
ATOM 10200 O O . TYR E 1 178 ? 59.771 30.609 22.612 1.00 14.27 178 TYR E O 1
ATOM 10209 N N . LEU E 1 179 ? 61.223 29.003 22.043 1.00 15.40 179 LEU E N 1
ATOM 10210 C CA . LEU E 1 179 ? 62.266 29.967 21.654 1.00 19.52 179 LEU E CA 1
ATOM 10211 C C . LEU E 1 179 ? 61.867 30.913 20.518 1.00 19.27 179 LEU E C 1
ATOM 10212 O O . LEU E 1 179 ? 62.563 31.893 20.241 1.00 17.71 179 LEU E O 1
ATOM 10217 N N . ALA E 1 180 ? 60.753 30.611 19.861 1.00 16.62 180 ALA E N 1
ATOM 10218 C CA . ALA E 1 180 ? 60.257 31.442 18.769 1.00 14.17 180 ALA E CA 1
ATOM 10219 C C . ALA E 1 180 ? 59.755 32.799 19.268 1.00 13.14 180 ALA E C 1
ATOM 10220 O O . ALA E 1 180 ? 59.375 33.663 18.469 1.00 21.80 180 ALA E O 1
ATOM 10222 N N . SER E 1 181 ? 59.749 32.978 20.588 1.00 13.78 181 SER E N 1
ATOM 10223 C CA . SER E 1 181 ? 59.362 34.241 21.203 1.00 17.24 181 SER E CA 1
ATOM 10224 C C . SER E 1 181 ? 60.244 35.395 20.741 1.00 21.27 181 SER E C 1
ATOM 10225 O O . SER E 1 181 ? 59.741 36.476 20.459 1.00 24.04 181 SER E O 1
ATOM 10228 N N . MET E 1 182 ? 61.553 35.171 20.683 1.00 19.49 182 MET E N 1
ATOM 10229 C CA . MET E 1 182 ? 62.474 36.255 20.316 1.00 19.48 182 MET E CA 1
ATOM 10230 C C . MET E 1 182 ? 63.511 35.841 19.264 1.00 16.12 182 MET E C 1
ATOM 10231 O O . MET E 1 182 ? 64.559 36.476 19.097 1.00 17.98 182 MET E O 1
ATOM 10236 N N . ARG E 1 183 ? 63.199 34.769 18.549 1.00 14.74 183 ARG E N 1
ATOM 10237 C CA . ARG E 1 183 ? 63.924 34.399 17.349 1.00 17.58 183 ARG E CA 1
ATOM 10238 C C . ARG E 1 183 ? 62.913 33.911 16.330 1.00 19.00 183 ARG E C 1
ATOM 10239 O O . ARG E 1 183 ? 61.980 33.187 16.673 1.00 18.76 183 ARG E O 1
ATOM 10247 N N . ALA E 1 184 ? 63.093 34.313 15.079 1.00 18.22 184 ALA E N 1
ATOM 10248 C CA . ALA E 1 184 ? 62.162 33.969 14.011 1.00 13.91 184 ALA E CA 1
ATOM 10249 C C . ALA E 1 184 ? 62.127 32.477 13.689 1.00 16.53 184 ALA E C 1
ATOM 10250 O O . ALA E 1 184 ? 63.112 31.918 13.216 1.00 19.06 184 ALA E O 1
ATOM 10252 N N . VAL E 1 185 ? 60.978 31.851 13.920 1.00 18.00 185 VAL E N 1
ATOM 10253 C CA . VAL E 1 185 ? 60.758 30.472 13.511 1.00 16.69 185 VAL E CA 1
ATOM 10254 C C . VAL E 1 185 ? 59.583 30.429 12.544 1.00 19.13 185 VAL E C 1
ATOM 10255 O O . VAL E 1 185 ? 58.424 30.491 12.964 1.00 15.31 185 VAL E O 1
ATOM 10259 N N . PRO E 1 186 ? 59.879 30.364 11.238 1.00 22.36 186 PRO E N 1
ATOM 10260 C CA . PRO E 1 186 ? 58.814 30.313 10.231 1.00 26.72 186 PRO E CA 1
ATOM 10261 C C . PRO E 1 186 ? 57.904 29.128 10.493 1.00 22.08 186 PRO E C 1
ATOM 10262 O O . PRO E 1 186 ? 58.398 28.034 10.761 1.00 19.59 186 PRO E O 1
ATOM 10266 N N . GLY E 1 187 ? 56.596 29.358 10.457 1.00 25.34 187 GLY E N 1
ATOM 10267 C CA . GLY E 1 187 ? 55.634 28.300 10.707 1.00 24.05 187 GLY E CA 1
ATOM 10268 C C . GLY E 1 187 ? 55.023 28.357 12.092 1.00 19.20 187 GLY E C 1
ATOM 10269 O O . GLY E 1 187 ? 54.011 27.702 12.357 1.00 19.54 187 GLY E O 1
ATOM 10270 N N . TYR E 1 188 ? 55.652 29.102 12.999 1.00 13.03 188 TYR E N 1
ATOM 10271 C CA . TYR E 1 188 ? 55.038 29.355 14.293 1.00 16.92 188 TYR E CA 1
ATOM 10272 C C . TYR E 1 188 ? 54.116 30.548 14.095 1.00 18.52 188 TYR E C 1
ATOM 10273 O O . TYR E 1 188 ? 54.415 31.647 14.531 1.00 17.91 188 TYR E O 1
ATOM 10282 N N . GLY E 1 189 ? 52.986 30.314 13.429 1.00 18.75 189 GLY E N 1
ATOM 10283 C CA . GLY E 1 189 ? 52.174 31.404 12.926 1.00 19.58 189 GLY E CA 1
ATOM 10284 C C . GLY E 1 189 ? 51.050 31.863 13.828 1.00 15.04 189 GLY E C 1
ATOM 10285 O O . GLY E 1 189 ? 50.995 31.517 15.014 1.00 14.53 189 GLY E O 1
ATOM 10286 N N . GLY E 1 190 ? 50.169 32.680 13.258 1.00 16.70 190 GLY E N 1
ATOM 10287 C CA . GLY E 1 190 ? 48.983 33.145 13.950 1.00 16.83 190 GLY E CA 1
ATOM 10288 C C . GLY E 1 190 ? 49.244 34.001 15.168 1.00 16.98 190 GLY E C 1
ATOM 10289 O O . GLY E 1 190 ? 48.417 34.035 16.076 1.00 17.75 190 GLY E O 1
ATOM 10290 N N . GLY E 1 191 ? 50.391 34.682 15.190 1.00 15.46 191 GLY E N 1
ATOM 10291 C CA . GLY E 1 191 ? 50.763 35.524 16.318 1.00 16.95 191 GLY E CA 1
ATOM 10292 C C . GLY E 1 191 ? 51.259 34.786 17.557 1.00 19.02 191 GLY E C 1
ATOM 10293 O O . GLY E 1 191 ? 51.390 35.381 18.636 1.00 17.85 191 GLY E O 1
ATOM 10294 N N . MET E 1 192 ? 51.543 33.494 17.419 1.00 17.56 192 MET E N 1
ATOM 10295 C CA . MET E 1 192 ? 52.059 32.724 18.550 1.00 16.07 192 MET E CA 1
ATOM 10296 C C . MET E 1 192 ? 53.456 33.223 18.965 1.00 14.37 192 MET E C 1
ATOM 10297 O O . MET E 1 192 ? 53.825 33.147 20.126 1.00 17.19 192 MET E O 1
ATOM 10302 N N . ASN E 1 193 ? 54.225 33.739 18.016 1.00 15.80 193 ASN E N 1
ATOM 10303 C CA . ASN E 1 193 ? 55.508 34.353 18.361 1.00 13.77 193 ASN E CA 1
ATOM 10304 C C . ASN E 1 193 ? 55.321 35.533 19.314 1.00 16.29 193 ASN E C 1
ATOM 10305 O O . ASN E 1 193 ? 56.008 35.632 20.328 1.00 15.45 193 ASN E O 1
ATOM 10310 N N . ALA E 1 194 ? 54.370 36.413 19.002 1.00 16.84 194 ALA E N 1
ATOM 10311 C CA . ALA E 1 194 ? 54.078 37.550 19.865 1.00 17.98 194 ALA E CA 1
ATOM 10312 C C . ALA E 1 194 ? 53.508 37.084 21.200 1.00 15.56 194 ALA E C 1
ATOM 10313 O O . ALA E 1 194 ? 53.832 37.648 22.248 1.00 11.03 194 ALA E O 1
ATOM 10315 N N . ALA E 1 195 ? 52.674 36.047 21.163 1.00 14.38 195 ALA E N 1
ATOM 10316 C CA . ALA E 1 195 ? 52.089 35.526 22.388 1.00 14.73 195 ALA E CA 1
ATOM 10317 C C . ALA E 1 195 ? 53.169 35.060 23.353 1.00 15.87 195 ALA E C 1
ATOM 10318 O O . ALA E 1 195 ? 53.116 35.354 24.535 1.00 17.27 195 ALA E O 1
ATOM 10320 N N . LYS E 1 196 ? 54.165 34.345 22.844 1.00 12.19 196 LYS E N 1
ATOM 10321 C CA . LYS E 1 196 ? 55.243 33.887 23.704 1.00 9.16 196 LYS E CA 1
ATOM 10322 C C . LYS E 1 196 ? 56.201 35.036 24.086 1.00 11.96 196 LYS E C 1
ATOM 10323 O O . LYS E 1 196 ? 56.734 35.062 25.194 1.00 13.85 196 LYS E O 1
ATOM 10329 N N . ALA E 1 197 ? 56.438 35.965 23.170 1.00 14.20 197 ALA E N 1
ATOM 10330 C CA . ALA E 1 197 ? 57.226 37.153 23.525 1.00 12.27 197 ALA E CA 1
ATOM 10331 C C . ALA E 1 197 ? 56.575 37.871 24.706 1.00 11.71 197 ALA E C 1
ATOM 10332 O O . ALA E 1 197 ? 57.251 38.270 25.660 1.00 14.00 197 ALA E O 1
ATOM 10334 N N . ALA E 1 198 ? 55.257 38.030 24.631 1.00 16.86 198 ALA E N 1
ATOM 10335 C CA . ALA E 1 198 ? 54.508 38.715 25.673 1.00 17.53 198 ALA E CA 1
ATOM 10336 C C . ALA E 1 198 ? 54.587 37.929 26.974 1.00 14.80 198 ALA E C 1
ATOM 10337 O O . ALA E 1 198 ? 54.813 38.504 28.037 1.00 14.20 198 ALA E O 1
ATOM 10339 N N . LEU E 1 199 ? 54.383 36.617 26.888 1.00 16.84 199 LEU E N 1
ATOM 10340 C CA . LEU E 1 199 ? 54.436 35.777 28.083 1.00 19.59 199 LEU E CA 1
ATOM 10341 C C . LEU E 1 199 ? 55.786 35.929 28.806 1.00 18.31 199 LEU E C 1
ATOM 10342 O O . LEU E 1 199 ? 55.829 36.094 30.031 1.00 13.19 199 LEU E O 1
ATOM 10347 N N . GLU E 1 200 ? 56.877 35.912 28.042 1.00 12.33 200 GLU E N 1
ATOM 10348 C CA . GLU E 1 200 ? 58.223 36.057 28.610 1.00 17.16 200 GLU E CA 1
ATOM 10349 C C . GLU E 1 200 ? 58.477 37.447 29.182 1.00 17.57 200 GLU E C 1
ATOM 10350 O O . GLU E 1 200 ? 59.124 37.592 30.219 1.00 16.62 200 GLU E O 1
ATOM 10356 N N . SER E 1 201 ? 57.962 38.474 28.514 1.00 13.95 201 SER E N 1
ATOM 10357 C CA . SER E 1 201 ? 58.132 39.829 29.020 1.00 14.70 201 SER E CA 1
ATOM 10358 C C . SER E 1 201 ? 57.313 39.998 30.289 1.00 17.20 201 SER E C 1
ATOM 10359 O O . SER E 1 201 ? 57.772 40.596 31.266 1.00 15.11 201 SER E O 1
ATOM 10362 N N . ASP E 1 202 ? 56.095 39.452 30.266 1.00 15.36 202 ASP E N 1
ATOM 10363 C CA . ASP E 1 202 ? 55.226 39.469 31.440 1.00 17.51 202 ASP E CA 1
ATOM 10364 C C . ASP E 1 202 ? 55.876 38.740 32.619 1.00 13.85 202 ASP E C 1
ATOM 10365 O O . ASP E 1 202 ? 55.727 39.152 33.764 1.00 16.55 202 ASP E O 1
ATOM 10370 N N . THR E 1 203 ? 56.602 37.659 32.337 1.00 9.81 203 THR E N 1
ATOM 10371 C CA . THR E 1 203 ? 57.263 36.883 33.396 1.00 15.21 203 THR E CA 1
ATOM 10372 C C . THR E 1 203 ? 58.211 37.754 34.220 1.00 18.00 203 THR E C 1
ATOM 10373 O O . THR E 1 203 ? 58.225 37.707 35.455 1.00 18.50 203 THR E O 1
ATOM 10377 N N . LYS E 1 204 ? 59.004 38.557 33.523 1.00 13.06 204 LYS E N 1
ATOM 10378 C CA . LYS E 1 204 ? 59.901 39.492 34.189 1.00 14.71 204 LYS E CA 1
ATOM 10379 C C . LYS E 1 204 ? 59.151 40.564 34.997 1.00 13.55 204 LYS E C 1
ATOM 10380 O O . LYS E 1 204 ? 59.453 40.787 36.175 1.00 15.49 204 LYS E O 1
ATOM 10386 N N . VAL E 1 205 ? 58.188 41.233 34.370 1.00 17.21 205 VAL E N 1
ATOM 10387 C CA . VAL E 1 205 ? 57.452 42.305 35.044 1.00 13.47 205 VAL E CA 1
ATOM 10388 C C . VAL E 1 205 ? 56.686 41.796 36.262 1.00 14.94 205 VAL E C 1
ATOM 10389 O O . VAL E 1 205 ? 56.725 42.404 37.339 1.00 14.89 205 VAL E O 1
ATOM 10393 N N . LEU E 1 206 ? 55.999 40.674 36.081 1.00 13.64 206 LEU E N 1
ATOM 10394 C CA . LEU E 1 206 ? 55.217 40.072 37.149 1.00 13.05 206 LEU E CA 1
ATOM 10395 C C . LEU E 1 206 ? 56.108 39.511 38.258 1.00 16.53 206 LEU E C 1
ATOM 10396 O O . LEU E 1 206 ? 55.720 39.499 39.428 1.00 18.42 206 LEU E O 1
ATOM 10401 N N . ALA E 1 207 ? 57.306 39.053 37.908 1.00 16.96 207 ALA E N 1
ATOM 10402 C CA . ALA E 1 207 ? 58.245 38.656 38.955 1.00 15.72 207 ALA E CA 1
ATOM 10403 C C . ALA E 1 207 ? 58.529 39.833 39.903 1.00 17.91 207 ALA E C 1
ATOM 10404 O O . ALA E 1 207 ? 58.623 39.651 41.120 1.00 16.53 207 ALA E O 1
ATOM 10406 N N . TRP E 1 208 ? 58.621 41.042 39.356 1.00 15.32 208 TRP E N 1
ATOM 10407 C CA . TRP E 1 208 ? 58.786 42.210 40.215 1.00 19.87 208 TRP E CA 1
ATOM 10408 C C . TRP E 1 208 ? 57.480 42.537 40.927 1.00 16.25 208 TRP E C 1
ATOM 10409 O O . TRP E 1 208 ? 57.439 42.631 42.154 1.00 18.25 208 TRP E O 1
ATOM 10420 N N . GLU E 1 209 ? 56.403 42.676 40.161 1.00 20.55 209 GLU E N 1
ATOM 10421 C CA . GLU E 1 209 ? 55.130 43.084 40.747 1.00 21.03 209 GLU E CA 1
ATOM 10422 C C . GLU E 1 209 ? 54.604 42.103 41.804 1.00 17.44 209 GLU E C 1
ATOM 10423 O O . GLU E 1 209 ? 54.278 42.510 42.925 1.00 17.03 209 GLU E O 1
ATOM 10429 N N . ALA E 1 210 ? 54.514 40.827 41.445 1.00 19.28 210 ALA E N 1
ATOM 10430 C CA . ALA E 1 210 ? 54.030 39.810 42.375 1.00 21.47 210 ALA E CA 1
ATOM 10431 C C . ALA E 1 210 ? 55.039 39.558 43.494 1.00 18.57 210 ALA E C 1
ATOM 10432 O O . ALA E 1 210 ? 54.663 39.221 44.623 1.00 18.24 210 ALA E O 1
ATOM 10434 N N . GLY E 1 211 ? 56.320 39.737 43.184 1.00 16.06 211 GLY E N 1
ATOM 10435 C CA . GLY E 1 211 ? 57.356 39.632 44.196 1.00 18.23 211 GLY E CA 1
ATOM 10436 C C . GLY E 1 211 ? 57.154 40.659 45.295 1.00 22.33 211 GLY E C 1
ATOM 10437 O O . GLY E 1 211 ? 57.108 40.327 46.481 1.00 20.16 211 GLY E O 1
ATOM 10438 N N . ARG E 1 212 ? 57.027 41.921 44.903 1.00 22.10 212 ARG E N 1
ATOM 10439 C CA . ARG E 1 212 ? 56.821 42.985 45.874 1.00 22.84 212 ARG E CA 1
ATOM 10440 C C . ARG E 1 212 ? 55.429 42.936 46.508 1.00 21.32 212 ARG E C 1
ATOM 10441 O O . ARG E 1 212 ? 55.271 43.254 47.686 1.00 20.35 212 ARG E O 1
ATOM 10449 N N . ARG E 1 213 ? 54.417 42.551 45.739 1.00 20.28 213 ARG E N 1
ATOM 10450 C CA . ARG E 1 213 ? 53.055 42.555 46.293 1.00 19.52 213 ARG E CA 1
ATOM 10451 C C . ARG E 1 213 ? 52.783 41.418 47.285 1.00 23.18 213 ARG E C 1
ATOM 10452 O O . ARG E 1 213 ? 52.257 41.660 48.368 1.00 22.21 213 ARG E O 1
ATOM 10460 N N . TRP E 1 214 ? 53.167 40.191 46.929 1.00 23.66 214 TRP E N 1
ATOM 10461 C CA . TRP E 1 214 ? 52.844 39.022 47.748 1.00 22.68 214 TRP E CA 1
ATOM 10462 C C . TRP E 1 214 ? 54.050 38.153 48.118 1.00 21.62 214 TRP E C 1
ATOM 10463 O O . TRP E 1 214 ? 53.904 37.164 48.834 1.00 22.85 214 TRP E O 1
ATOM 10474 N N . GLY E 1 215 ? 55.229 38.484 47.608 1.00 19.55 215 GLY E N 1
ATOM 10475 C CA . GLY E 1 215 ? 56.384 37.632 47.843 1.00 22.86 215 GLY E CA 1
ATOM 10476 C C . GLY E 1 215 ? 56.359 36.386 46.975 1.00 24.19 215 GLY E C 1
ATOM 10477 O O . GLY E 1 215 ? 57.044 35.406 47.250 1.00 20.77 215 GLY E O 1
ATOM 10478 N N . VAL E 1 216 ? 55.550 36.432 45.924 1.00 23.78 216 VAL E N 1
ATOM 10479 C CA . VAL E 1 216 ? 55.425 35.332 44.977 1.00 22.06 216 VAL E CA 1
ATOM 10480 C C . VAL E 1 216 ? 56.579 35.327 43.956 1.00 17.10 216 VAL E C 1
ATOM 10481 O O . VAL E 1 216 ? 57.014 36.388 43.488 1.00 19.91 216 VAL E O 1
ATOM 10485 N N . ARG E 1 217 ? 57.104 34.140 43.641 1.00 15.63 217 ARG E N 1
ATOM 10486 C CA . ARG E 1 217 ? 58.075 34.004 42.554 1.00 14.27 217 ARG E CA 1
ATOM 10487 C C . ARG E 1 217 ? 57.390 33.647 41.225 1.00 13.49 217 ARG E C 1
ATOM 10488 O O . ARG E 1 217 ? 56.370 32.954 41.202 1.00 13.29 217 ARG E O 1
ATOM 10496 N N . VAL E 1 218 ? 57.958 34.123 40.120 1.00 16.84 218 VAL E N 1
ATOM 10497 C CA . VAL E 1 218 ? 57.359 33.929 38.801 1.00 17.76 218 VAL E CA 1
ATOM 10498 C C . VAL E 1 218 ? 58.419 33.494 37.792 1.00 13.61 218 VAL E C 1
ATOM 10499 O O . VAL E 1 218 ? 59.354 34.244 37.493 1.00 14.28 218 VAL E O 1
ATOM 10503 N N . ASN E 1 219 ? 58.266 32.283 37.265 1.00 16.95 219 ASN E N 1
ATOM 10504 C CA . ASN E 1 219 ? 59.244 31.702 36.341 1.00 13.35 219 ASN E CA 1
ATOM 10505 C C . ASN E 1 219 ? 58.605 31.048 35.111 1.00 16.93 219 ASN E C 1
ATOM 10506 O O . ASN E 1 219 ? 57.434 30.653 35.133 1.00 17.31 219 ASN E O 1
ATOM 10511 N N . THR E 1 220 ? 59.378 30.932 34.035 1.00 13.74 220 THR E N 1
ATOM 10512 C CA . THR E 1 220 ? 58.884 30.299 32.820 1.00 16.35 220 THR E CA 1
ATOM 10513 C C . THR E 1 220 ? 59.912 29.282 32.306 1.00 18.16 220 THR E C 1
ATOM 10514 O O . THR E 1 220 ? 61.111 29.449 32.505 1.00 13.80 220 THR E O 1
ATOM 10518 N N . ILE E 1 221 ? 59.425 28.227 31.668 1.00 15.28 221 ILE E N 1
ATOM 10519 C CA . ILE E 1 221 ? 60.279 27.181 31.125 1.00 19.13 221 ILE E CA 1
ATOM 10520 C C . ILE E 1 221 ? 60.123 27.137 29.612 1.00 17.92 221 ILE E C 1
ATOM 10521 O O . ILE E 1 221 ? 59.014 27.062 29.102 1.00 17.71 221 ILE E O 1
ATOM 10526 N N . SER E 1 222 ? 61.241 27.186 28.899 1.00 17.19 222 SER E N 1
ATOM 10527 C CA . SER E 1 222 ? 61.228 27.139 27.442 1.00 14.84 222 SER E CA 1
ATOM 10528 C C . SER E 1 222 ? 61.605 25.720 27.029 1.00 16.53 222 SER E C 1
ATOM 10529 O O . SER E 1 222 ? 62.738 25.308 27.216 1.00 16.69 222 SER E O 1
ATOM 10532 N N . ALA E 1 223 ? 60.642 24.961 26.500 1.00 17.37 223 ALA E N 1
ATOM 10533 C CA . ALA E 1 223 ? 60.834 23.531 26.272 1.00 13.94 223 ALA E CA 1
ATOM 10534 C C . ALA E 1 223 ? 61.119 23.180 24.816 1.00 14.94 223 ALA E C 1
ATOM 10535 O O . ALA E 1 223 ? 60.823 23.955 23.902 1.00 14.69 223 ALA E O 1
ATOM 10537 N N . GLY E 1 224 ? 61.712 22.005 24.606 1.00 18.32 224 GLY E N 1
ATOM 10538 C CA . GLY E 1 224 ? 61.879 21.477 23.267 1.00 19.11 224 GLY E CA 1
ATOM 10539 C C . GLY E 1 224 ? 60.578 20.881 22.761 1.00 17.80 224 GLY E C 1
ATOM 10540 O O . GLY E 1 224 ? 59.592 20.813 23.499 1.00 16.03 224 GLY E O 1
ATOM 10541 N N . PRO E 1 225 ? 60.565 20.442 21.493 1.00 16.41 225 PRO E N 1
ATOM 10542 C CA . PRO E 1 225 ? 59.342 19.933 20.863 1.00 14.58 225 PRO E CA 1
ATOM 10543 C C . PRO E 1 225 ? 58.819 18.638 21.478 1.00 21.51 225 PRO E C 1
ATOM 10544 O O . PRO E 1 225 ? 59.589 17.735 21.803 1.00 19.05 225 PRO E O 1
ATOM 10548 N N . LEU E 1 226 ? 57.500 18.567 21.617 1.00 18.85 226 LEU E N 1
ATOM 10549 C CA . LEU E 1 226 ? 56.814 17.408 22.177 1.00 21.39 226 LEU E CA 1
ATOM 10550 C C . LEU E 1 226 ? 55.557 17.082 21.357 1.00 27.76 226 LEU E C 1
ATOM 10551 O O . LEU E 1 226 ? 54.772 17.978 21.010 1.00 34.98 226 LEU E O 1
ATOM 10556 N N . ALA E 1 227 ? 55.372 15.804 21.052 1.00 27.88 227 ALA E N 1
ATOM 10557 C CA . ALA E 1 227 ? 54.176 15.316 20.348 1.00 32.96 227 ALA E CA 1
ATOM 10558 C C . ALA E 1 227 ? 52.917 15.330 21.228 1.00 31.69 227 ALA E C 1
ATOM 10559 O O . ALA E 1 227 ? 52.363 14.286 21.566 1.00 34.28 227 ALA E O 1
ATOM 10561 N N . SER E 1 228 ? 52.472 16.528 21.586 1.00 33.66 228 SER E N 1
ATOM 10562 C CA . SER E 1 228 ? 51.319 16.694 22.448 1.00 39.60 228 SER E CA 1
ATOM 10563 C C . SER E 1 228 ? 50.073 16.830 21.587 1.00 36.16 228 SER E C 1
ATOM 10564 O O . SER E 1 228 ? 50.129 16.613 20.374 1.00 40.44 228 SER E O 1
ATOM 10567 N N . ARG E 1 229 ? 48.953 17.190 22.210 1.00 32.86 229 ARG E N 1
ATOM 10568 C CA . ARG E 1 229 ? 47.734 17.462 21.456 1.00 38.28 229 ARG E CA 1
ATOM 10569 C C . ARG E 1 229 ? 48.006 18.605 20.491 1.00 37.65 229 ARG E C 1
ATOM 10570 O O . ARG E 1 229 ? 47.884 18.446 19.277 1.00 34.80 229 ARG E O 1
ATOM 10572 N N . ALA E 1 230 ? 48.382 19.751 21.055 1.00 39.58 230 ALA E N 1
ATOM 10573 C CA . ALA E 1 230 ? 48.755 20.930 20.281 1.00 43.67 230 ALA E CA 1
ATOM 10574 C C . ALA E 1 230 ? 49.886 20.626 19.301 1.00 40.97 230 ALA E C 1
ATOM 10575 O O . ALA E 1 230 ? 49.832 21.023 18.139 1.00 35.13 230 ALA E O 1
ATOM 10577 N N . GLY E 1 231 ? 50.906 19.919 19.779 1.00 45.54 231 GLY E N 1
ATOM 10578 C CA . GLY E 1 231 ? 52.064 19.586 18.969 1.00 42.37 231 GLY E CA 1
ATOM 10579 C C . GLY E 1 231 ? 51.742 18.890 17.658 1.00 42.16 231 GLY E C 1
ATOM 10580 O O . GLY E 1 231 ? 52.272 19.265 16.615 1.00 45.23 231 GLY E O 1
ATOM 10581 N N . LYS E 1 232 ? 50.859 17.893 17.698 1.00 40.20 232 LYS E N 1
ATOM 10582 C CA . LYS E 1 232 ? 50.561 17.090 16.515 1.00 30.14 232 LYS E CA 1
ATOM 10583 C C . LYS E 1 232 ? 49.678 17.804 15.470 1.00 40.52 232 LYS E C 1
ATOM 10584 O O . LYS E 1 232 ? 49.738 17.504 14.269 1.00 35.57 232 LYS E O 1
ATOM 10590 N N . ALA E 1 233 ? 48.847 18.739 15.924 1.00 42.12 233 ALA E N 1
ATOM 10591 C CA . ALA E 1 233 ? 47.924 19.422 15.020 1.00 38.01 233 ALA E CA 1
ATOM 10592 C C . ALA E 1 233 ? 48.666 20.432 14.137 1.00 42.09 233 ALA E C 1
ATOM 10593 O O . ALA E 1 233 ? 48.150 20.891 13.113 1.00 42.27 233 ALA E O 1
ATOM 10595 N N . ILE E 1 234 ? 49.887 20.762 14.548 1.00 44.68 234 ILE E N 1
ATOM 10596 C CA . ILE E 1 234 ? 50.764 21.653 13.797 1.00 48.00 234 ILE E CA 1
ATOM 10597 C C . ILE E 1 234 ? 51.125 21.059 12.430 1.00 50.87 234 ILE E C 1
ATOM 10598 O O . ILE E 1 234 ? 51.249 21.786 11.441 1.00 46.19 234 ILE E O 1
ATOM 10603 N N . GLY E 1 235 ? 51.274 19.737 12.379 1.00 59.41 235 GLY E N 1
ATOM 10604 C CA . GLY E 1 235 ? 51.402 19.037 11.113 1.00 62.22 235 GLY E CA 1
ATOM 10605 C C . GLY E 1 235 ? 52.799 18.556 10.769 1.00 52.66 235 GLY E C 1
ATOM 10606 O O . GLY E 1 235 ? 52.993 17.906 9.741 1.00 47.58 235 GLY E O 1
ATOM 10607 N N . PHE E 1 236 ? 53.774 18.872 11.617 1.00 46.23 236 PHE E N 1
ATOM 10608 C CA . PHE E 1 236 ? 55.155 18.471 11.355 1.00 37.83 236 PHE E CA 1
ATOM 10609 C C . PHE E 1 236 ? 55.986 18.239 12.621 1.00 29.86 236 PHE E C 1
ATOM 10610 O O . PHE E 1 236 ? 57.214 18.303 12.581 1.00 25.23 236 PHE E O 1
ATOM 10618 N N . ILE E 1 237 ? 55.321 17.945 13.734 1.00 26.27 237 ILE E N 1
ATOM 10619 C CA . ILE E 1 237 ? 56.009 17.795 15.017 1.00 29.13 237 ILE E CA 1
ATOM 10620 C C . ILE E 1 237 ? 57.109 16.722 14.996 1.00 32.20 237 ILE E C 1
ATOM 10621 O O . ILE E 1 237 ? 58.160 16.904 15.619 1.00 29.91 237 ILE E O 1
ATOM 10626 N N . GLU E 1 238 ? 56.880 15.623 14.270 1.00 28.76 238 GLU E N 1
ATOM 10627 C CA . GLU E 1 238 ? 57.878 14.553 14.158 1.00 26.21 238 GLU E CA 1
ATOM 10628 C C . GLU E 1 238 ? 59.166 15.044 13.501 1.00 28.41 238 GLU E C 1
ATOM 10629 O O . GLU E 1 238 ? 60.265 14.663 13.911 1.00 26.57 238 GLU E O 1
ATOM 10635 N N . ARG E 1 239 ? 59.030 15.875 12.473 1.00 24.34 239 ARG E N 1
ATOM 10636 C CA . ARG E 1 239 ? 60.207 16.461 11.833 1.00 26.15 239 ARG E CA 1
ATOM 10637 C C . ARG E 1 239 ? 60.938 17.436 12.757 1.00 25.77 239 ARG E C 1
ATOM 10638 O O . ARG E 1 239 ? 62.160 17.549 12.704 1.00 23.53 239 ARG E O 1
ATOM 10646 N N . MET E 1 240 ? 60.195 18.134 13.610 1.00 23.07 240 MET E N 1
ATOM 10647 C CA . MET E 1 240 ? 60.812 19.044 14.561 1.00 24.27 240 MET E CA 1
ATOM 10648 C C . MET E 1 240 ? 61.590 18.260 15.615 1.00 21.61 240 MET E C 1
ATOM 10649 O O . MET E 1 240 ? 62.676 18.663 16.036 1.00 15.60 240 MET E O 1
ATOM 10654 N N . VAL E 1 241 ? 61.023 17.138 16.037 1.00 19.11 241 VAL E N 1
ATOM 10655 C CA . VAL E 1 241 ? 61.697 16.242 16.969 1.00 19.78 241 VAL E CA 1
ATOM 10656 C C . VAL E 1 241 ? 62.998 15.691 16.382 1.00 20.22 241 VAL E C 1
ATOM 10657 O O . VAL E 1 241 ? 64.019 15.662 17.060 1.00 18.94 241 VAL E O 1
ATOM 10661 N N . ASP E 1 242 ? 62.958 15.267 15.121 1.00 16.61 242 ASP E N 1
ATOM 10662 C CA . ASP E 1 242 ? 64.153 14.776 14.445 1.00 20.88 242 ASP E CA 1
ATOM 10663 C C . ASP E 1 242 ? 65.198 15.871 14.282 1.00 18.89 242 ASP E C 1
ATOM 10664 O O . ASP E 1 242 ? 66.381 15.628 14.482 1.00 17.38 242 ASP E O 1
ATOM 10669 N N . TYR E 1 243 ? 64.748 17.067 13.907 1.00 19.82 243 TYR E N 1
ATOM 10670 C CA . TYR E 1 243 ? 65.654 18.206 13.722 1.00 14.43 243 TYR E CA 1
ATOM 10671 C C . TYR E 1 243 ? 66.406 18.492 15.012 1.00 19.77 243 TYR E C 1
ATOM 10672 O O . TYR E 1 243 ? 67.630 18.653 14.995 1.00 17.96 243 TYR E O 1
ATOM 10681 N N . TYR E 1 244 ? 65.684 18.540 16.130 1.00 15.22 244 TYR E N 1
ATOM 10682 C CA . TYR E 1 244 ? 66.309 18.851 17.418 1.00 16.47 244 TYR E CA 1
ATOM 10683 C C . TYR E 1 244 ? 67.346 17.796 17.822 1.00 17.71 244 TYR E C 1
ATOM 10684 O O . TYR E 1 244 ? 68.367 18.125 18.433 1.00 19.71 244 TYR E O 1
ATOM 10693 N N . GLN E 1 245 ? 67.067 16.536 17.508 1.00 16.00 245 GLN E N 1
ATOM 10694 C CA . GLN E 1 245 ? 68.016 15.463 17.790 1.00 15.46 245 GLN E CA 1
ATOM 10695 C C . GLN E 1 245 ? 69.316 15.631 17.005 1.00 19.15 245 GLN E C 1
ATOM 10696 O O . GLN E 1 245 ? 70.392 15.282 17.488 1.00 27.91 245 GLN E O 1
ATOM 10702 N N . ASP E 1 246 ? 69.213 16.148 15.785 1.00 20.38 246 ASP E N 1
ATOM 10703 C CA . ASP E 1 246 ? 70.394 16.408 14.961 1.00 20.65 246 ASP E CA 1
ATOM 10704 C C . ASP E 1 246 ? 71.135 17.683 15.374 1.00 22.68 246 ASP E C 1
ATOM 10705 O O . ASP E 1 246 ? 72.337 17.821 15.147 1.00 23.52 246 ASP E O 1
ATOM 10710 N N . TRP E 1 247 ? 70.409 18.605 15.990 1.00 17.29 247 TRP E N 1
ATOM 10711 C CA . TRP E 1 247 ? 70.885 19.968 16.219 1.00 18.28 247 TRP E CA 1
ATOM 10712 C C . TRP E 1 247 ? 71.516 20.145 17.590 1.00 18.57 247 TRP E C 1
ATOM 10713 O O . TRP E 1 247 ? 72.547 20.804 17.730 1.00 20.01 247 TRP E O 1
ATOM 10724 N N . ALA E 1 248 ? 70.879 19.569 18.603 1.00 18.69 248 ALA E N 1
ATOM 10725 C CA . ALA E 1 248 ? 71.181 19.900 19.992 1.00 21.86 248 ALA E CA 1
ATOM 10726 C C . ALA E 1 248 ? 72.488 19.284 20.487 1.00 21.64 248 ALA E C 1
ATOM 10727 O O . ALA E 1 248 ? 72.941 18.283 19.944 1.00 20.65 248 ALA E O 1
ATOM 10729 N N . PRO E 1 249 ? 73.103 19.896 21.517 1.00 17.05 249 PRO E N 1
ATOM 10730 C CA . PRO E 1 249 ? 74.236 19.284 22.220 1.00 14.08 249 PRO E CA 1
ATOM 10731 C C . PRO E 1 249 ? 73.977 17.817 22.596 1.00 16.67 249 PRO E C 1
ATOM 10732 O O . PRO E 1 249 ? 74.855 16.985 22.397 1.00 23.21 249 PRO E O 1
ATOM 10736 N N . LEU E 1 250 ? 72.791 17.513 23.119 1.00 21.54 250 LEU E N 1
ATOM 10737 C CA . LEU E 1 250 ? 72.429 16.131 23.454 1.00 18.59 250 LEU E CA 1
ATOM 10738 C C . LEU E 1 250 ? 71.221 15.648 22.657 1.00 18.85 250 LEU E C 1
ATOM 10739 O O . LEU E 1 250 ? 70.243 16.370 22.511 1.00 18.24 250 LEU E O 1
ATOM 10744 N N . PRO E 1 251 ? 71.272 14.406 22.159 1.00 22.58 251 PRO E N 1
ATOM 10745 C CA . PRO E 1 251 ? 70.232 13.902 21.249 1.00 23.66 251 PRO E CA 1
ATOM 10746 C C . PRO E 1 251 ? 68.897 13.423 21.848 1.00 26.24 251 PRO E C 1
ATOM 10747 O O . PRO E 1 251 ? 67.979 13.217 21.060 1.00 32.94 251 PRO E O 1
ATOM 10751 N N . SER E 1 252 ? 68.774 13.225 23.159 1.00 23.42 252 SER E N 1
ATOM 10752 C CA . SER E 1 252 ? 67.557 12.612 23.701 1.00 22.33 252 SER E CA 1
ATOM 10753 C C . SER E 1 252 ? 66.304 13.425 23.354 1.00 22.31 252 SER E C 1
ATOM 10754 O O . SER E 1 252 ? 66.346 14.647 23.308 1.00 26.49 252 SER E O 1
ATOM 10757 N N . PRO E 1 253 ? 65.192 12.737 23.072 1.00 26.08 253 PRO E N 1
ATOM 10758 C CA . PRO E 1 253 ? 63.934 13.461 22.835 1.00 18.85 253 PRO E CA 1
ATOM 10759 C C . PRO E 1 253 ? 63.380 14.045 24.132 1.00 17.12 253 PRO E C 1
ATOM 10760 O O . PRO E 1 253 ? 63.723 13.571 25.218 1.00 20.91 253 PRO E O 1
ATOM 10764 N N . MET E 1 254 ? 62.540 15.074 24.019 1.00 17.33 254 MET E N 1
ATOM 10765 C CA . MET E 1 254 ? 61.871 15.623 25.180 1.00 14.40 254 MET E CA 1
ATOM 10766 C C . MET E 1 254 ? 60.959 14.575 25.783 1.00 19.63 254 MET E C 1
ATOM 10767 O O . MET E 1 254 ? 60.316 13.820 25.055 1.00 19.25 254 MET E O 1
ATOM 10772 N N . GLU E 1 255 ? 60.902 14.537 27.109 1.00 20.73 255 GLU E N 1
ATOM 10773 C CA . GLU E 1 255 ? 59.858 13.803 27.809 1.00 19.62 255 GLU E CA 1
ATOM 10774 C C . GLU E 1 255 ? 59.147 14.819 28.702 1.00 21.35 255 GLU E C 1
ATOM 10775 O O . GLU E 1 255 ? 59.793 15.697 29.283 1.00 21.23 255 GLU E O 1
ATOM 10781 N N . ALA E 1 256 ? 57.825 14.717 28.784 1.00 19.25 256 ALA E N 1
ATOM 10782 C CA . ALA E 1 256 ? 57.015 15.682 29.530 1.00 21.50 256 ALA E CA 1
ATOM 10783 C C . ALA E 1 256 ? 57.527 15.844 30.960 1.00 19.39 256 ALA E C 1
ATOM 10784 O O . ALA E 1 256 ? 57.501 16.928 31.520 1.00 18.31 256 ALA E O 1
ATOM 10786 N N . GLU E 1 257 ? 58.019 14.752 31.527 1.00 20.92 257 GLU E N 1
ATOM 10787 C CA . GLU E 1 257 ? 58.440 14.730 32.921 1.00 19.38 257 GLU E CA 1
ATOM 10788 C C . GLU E 1 257 ? 59.784 15.455 33.142 1.00 16.33 257 GLU E C 1
ATOM 10789 O O . GLU E 1 257 ? 60.131 15.799 34.272 1.00 16.89 257 GLU E O 1
ATOM 10795 N N . GLN E 1 258 ? 60.527 15.705 32.068 1.00 18.60 258 GLN E N 1
ATOM 10796 C CA . GLN E 1 258 ? 61.733 16.542 32.183 1.00 16.42 258 GLN E CA 1
ATOM 10797 C C . GLN E 1 258 ? 61.355 17.976 32.544 1.00 18.50 258 GLN E C 1
ATOM 10798 O O . GLN E 1 258 ? 61.956 18.601 33.426 1.00 15.49 258 GLN E O 1
ATOM 10804 N N . VAL E 1 259 ? 60.358 18.501 31.842 1.00 17.83 259 VAL E N 1
ATOM 10805 C CA . VAL E 1 259 ? 59.838 19.828 32.137 1.00 19.38 259 VAL E CA 1
ATOM 10806 C C . VAL E 1 259 ? 59.209 19.796 33.521 1.00 19.14 259 VAL E C 1
ATOM 10807 O O . VAL E 1 259 ? 59.384 20.717 34.320 1.00 19.44 259 VAL E O 1
ATOM 10811 N N . GLY E 1 260 ? 58.508 18.705 33.813 1.00 17.98 260 GLY E N 1
ATOM 10812 C CA . GLY E 1 260 ? 57.868 18.538 35.102 1.00 16.10 260 GLY E CA 1
ATOM 10813 C C . GLY E 1 260 ? 58.856 18.567 36.254 1.00 17.48 260 GLY E C 1
ATOM 10814 O O . GLY E 1 260 ? 58.573 19.134 37.308 1.00 19.90 260 GLY E O 1
ATOM 10815 N N . ALA E 1 261 ? 60.016 17.946 36.064 1.00 18.82 261 ALA E N 1
ATOM 10816 C CA . ALA E 1 261 ? 61.005 17.867 37.130 1.00 22.16 261 ALA E CA 1
ATOM 10817 C C . ALA E 1 261 ? 61.589 19.241 37.349 1.00 21.15 261 ALA E C 1
ATOM 10818 O O . ALA E 1 261 ? 61.855 19.631 38.491 1.00 18.24 261 ALA E O 1
ATOM 10820 N N . ALA E 1 262 ? 61.758 19.987 36.256 1.00 17.13 262 ALA E N 1
ATOM 10821 C CA . ALA E 1 262 ? 62.286 21.350 36.339 1.00 16.14 262 ALA E CA 1
ATOM 10822 C C . ALA E 1 262 ? 61.287 22.248 37.046 1.00 17.95 262 ALA E C 1
ATOM 10823 O O . ALA E 1 262 ? 61.675 23.111 37.825 1.00 18.26 262 ALA E O 1
ATOM 10825 N N . ALA E 1 263 ? 59.997 22.039 36.779 1.00 15.71 263 ALA E N 1
ATOM 10826 C CA . ALA E 1 263 ? 58.978 22.898 37.373 1.00 13.46 263 ALA E CA 1
ATOM 10827 C C . ALA E 1 263 ? 58.931 22.626 38.876 1.00 16.56 263 ALA E C 1
ATOM 10828 O O . ALA E 1 263 ? 58.820 23.550 39.683 1.00 18.36 263 ALA E O 1
ATOM 10830 N N . ALA E 1 264 ? 59.026 21.352 39.238 1.00 18.41 264 ALA E N 1
ATOM 10831 C CA . ALA E 1 264 ? 59.009 20.940 40.640 1.00 21.22 264 ALA E CA 1
ATOM 10832 C C . ALA E 1 264 ? 60.136 21.609 41.422 1.00 20.32 264 ALA E C 1
ATOM 10833 O O . ALA E 1 264 ? 59.927 22.114 42.528 1.00 17.70 264 ALA E O 1
ATOM 10835 N N . PHE E 1 265 ? 61.333 21.615 40.845 1.00 18.31 265 PHE E N 1
ATOM 10836 C CA . PHE E 1 265 ? 62.450 22.282 41.499 1.00 18.29 265 PHE E CA 1
ATOM 10837 C C . PHE E 1 265 ? 62.138 23.763 41.664 1.00 18.73 265 PHE E C 1
ATOM 10838 O O . PHE E 1 265 ? 62.282 24.315 42.756 1.00 21.92 265 PHE E O 1
ATOM 10846 N N . LEU E 1 266 ? 61.706 24.398 40.577 1.00 15.58 266 LEU E N 1
ATOM 10847 C CA . LEU E 1 266 ? 61.481 25.845 40.591 1.00 16.31 266 LEU E CA 1
ATOM 10848 C C . LEU E 1 266 ? 60.425 26.292 41.593 1.00 19.48 266 LEU E C 1
ATOM 10849 O O . LEU E 1 266 ? 60.523 27.395 42.124 1.00 19.94 266 LEU E O 1
ATOM 10854 N N . VAL E 1 267 ? 59.423 25.450 41.849 1.00 19.08 267 VAL E N 1
ATOM 10855 C CA . VAL E 1 267 ? 58.381 25.808 42.816 1.00 18.84 267 VAL E CA 1
ATOM 10856 C C . VAL E 1 267 ? 58.740 25.405 44.256 1.00 18.80 267 VAL E C 1
ATOM 10857 O O . VAL E 1 267 ? 58.026 25.755 45.197 1.00 21.11 267 VAL E O 1
ATOM 10861 N N . SER E 1 268 ? 59.857 24.692 44.413 1.00 20.00 268 SER E N 1
ATOM 10862 C CA . SER E 1 268 ? 60.282 24.173 45.717 1.00 19.95 268 SER E CA 1
ATOM 10863 C C . SER E 1 268 ? 61.041 25.229 46.519 1.00 21.70 268 SER E C 1
ATOM 10864 O O . SER E 1 268 ? 61.531 26.208 45.952 1.00 18.71 268 SER E O 1
ATOM 10867 N N . PRO E 1 269 ? 61.163 25.025 47.843 1.00 22.29 269 PRO E N 1
ATOM 10868 C CA . PRO E 1 269 ? 61.962 25.937 48.671 1.00 26.04 269 PRO E CA 1
ATOM 10869 C C . PRO E 1 269 ? 63.432 25.994 48.249 1.00 27.83 269 PRO E C 1
ATOM 10870 O O . PRO E 1 269 ? 64.143 26.917 48.648 1.00 25.19 269 PRO E O 1
ATOM 10874 N N . LEU E 1 270 ? 63.888 25.023 47.461 1.00 22.32 270 LEU E N 1
ATOM 10875 C CA . LEU E 1 270 ? 65.275 25.016 47.005 1.00 24.86 270 LEU E CA 1
ATOM 10876 C C . LEU E 1 270 ? 65.552 26.067 45.923 1.00 24.74 270 LEU E C 1
ATOM 10877 O O . LEU E 1 270 ? 66.696 26.219 45.479 1.00 21.79 270 LEU E O 1
ATOM 10882 N N . ALA E 1 271 ? 64.515 26.786 45.500 1.00 18.80 271 ALA E N 1
ATOM 10883 C CA . ALA E 1 271 ? 64.663 27.789 44.445 1.00 20.83 271 ALA E CA 1
ATOM 10884 C C . ALA E 1 271 ? 64.193 29.189 44.878 1.00 18.06 271 ALA E C 1
ATOM 10885 O O . ALA E 1 271 ? 63.777 29.990 44.045 1.00 18.49 271 ALA E O 1
ATOM 10887 N N . SER E 1 272 ? 64.284 29.479 46.175 1.00 18.35 272 SER E N 1
ATOM 10888 C CA . SER E 1 272 ? 63.794 30.747 46.736 1.00 24.25 272 SER E CA 1
ATOM 10889 C C . SER E 1 272 ? 64.461 32.012 46.170 1.00 22.11 272 SER E C 1
ATOM 10890 O O . SER E 1 272 ? 63.891 33.105 46.235 1.00 24.56 272 SER E O 1
ATOM 10893 N N . ALA E 1 273 ? 65.666 31.866 45.632 1.00 17.49 273 ALA E N 1
ATOM 10894 C CA . ALA E 1 273 ? 66.387 32.998 45.044 1.00 16.11 273 ALA E CA 1
ATOM 10895 C C . ALA E 1 273 ? 66.210 33.049 43.531 1.00 17.54 273 ALA E C 1
ATOM 10896 O O . ALA E 1 273 ? 66.888 33.806 42.850 1.00 20.77 273 ALA E O 1
ATOM 10898 N N . ILE E 1 274 ? 65.306 32.237 42.997 1.00 16.10 274 ILE E N 1
ATOM 10899 C CA . ILE E 1 274 ? 65.121 32.189 41.545 1.00 16.47 274 ILE E CA 1
ATOM 10900 C C . ILE E 1 274 ? 63.758 32.743 41.153 1.00 14.46 274 ILE E C 1
ATOM 10901 O O . ILE E 1 274 ? 62.717 32.148 41.449 1.00 19.27 274 ILE E O 1
ATOM 10906 N N . THR E 1 275 ? 63.769 33.880 40.476 1.00 16.81 275 THR E N 1
ATOM 10907 C CA . THR E 1 275 ? 62.522 34.495 40.032 1.00 11.27 275 THR E CA 1
ATOM 10908 C C . THR E 1 275 ? 62.746 35.310 38.770 1.00 13.98 275 THR E C 1
ATOM 10909 O O . THR E 1 275 ? 63.835 35.843 38.558 1.00 16.59 275 THR E O 1
ATOM 10913 N N . GLY E 1 276 ? 61.723 35.395 37.918 1.00 18.19 276 GLY E N 1
ATOM 10914 C CA . GLY E 1 276 ? 61.850 36.100 36.649 1.00 21.40 276 GLY E CA 1
ATOM 10915 C C . GLY E 1 276 ? 62.598 35.335 35.569 1.00 12.91 276 GLY E C 1
ATOM 10916 O O . GLY E 1 276 ? 62.792 35.831 34.450 1.00 13.54 276 GLY E O 1
ATOM 10917 N N . GLU E 1 277 ? 63.015 34.119 35.901 1.00 15.06 277 GLU E N 1
ATOM 10918 C CA . GLU E 1 277 ? 63.897 33.349 35.033 1.00 15.70 277 GLU E CA 1
ATOM 10919 C C . GLU E 1 277 ? 63.180 32.661 33.876 1.00 17.99 277 GLU E C 1
ATOM 10920 O O . GLU E 1 277 ? 62.052 32.203 34.029 1.00 19.94 277 GLU E O 1
ATOM 10926 N N . THR E 1 278 ? 63.842 32.613 32.721 1.00 15.37 278 THR E N 1
ATOM 10927 C CA . THR E 1 278 ? 63.450 31.713 31.637 1.00 23.93 278 THR E CA 1
ATOM 10928 C C . THR E 1 278 ? 64.437 30.545 31.604 1.00 25.91 278 THR E C 1
ATOM 10929 O O . THR E 1 278 ? 65.597 30.716 31.221 1.00 20.70 278 THR E O 1
ATOM 10933 N N . LEU E 1 279 ? 63.979 29.373 32.038 1.00 12.78 279 LEU E N 1
ATOM 10934 C CA . LEU E 1 279 ? 64.836 28.187 32.101 1.00 14.35 279 LEU E CA 1
ATOM 10935 C C . LEU E 1 279 ? 64.676 27.338 30.847 1.00 17.77 279 LEU E C 1
ATOM 10936 O O . LEU E 1 279 ? 63.587 26.824 30.577 1.00 18.45 279 LEU E O 1
ATOM 10941 N N . TYR E 1 280 ? 65.751 27.170 30.085 1.00 17.16 280 TYR E N 1
ATOM 10942 C CA . TYR E 1 280 ? 65.673 26.263 28.947 1.00 17.11 280 TYR E CA 1
ATOM 10943 C C . TYR E 1 280 ? 65.831 24.798 29.336 1.00 16.75 280 TYR E C 1
ATOM 10944 O O . TYR E 1 280 ? 66.800 24.386 29.992 1.00 18.17 280 TYR E O 1
ATOM 10953 N N . VAL E 1 281 ? 64.839 24.020 28.931 1.00 15.32 281 VAL E N 1
ATOM 10954 C CA . VAL E 1 281 ? 64.857 22.584 29.117 1.00 14.44 281 VAL E CA 1
ATOM 10955 C C . VAL E 1 281 ? 64.598 22.031 27.722 1.00 17.86 281 VAL E C 1
ATOM 10956 O O . VAL E 1 281 ? 63.466 21.693 27.378 1.00 13.97 281 VAL E O 1
ATOM 10960 N N . ASP E 1 282 ? 65.649 22.000 26.901 1.00 15.72 282 ASP E N 1
ATOM 10961 C CA . ASP E 1 282 ? 65.508 21.634 25.490 1.00 11.65 282 ASP E CA 1
ATOM 10962 C C . ASP E 1 282 ? 66.727 20.905 24.935 1.00 14.32 282 ASP E C 1
ATOM 10963 O O . ASP E 1 282 ? 66.963 20.941 23.729 1.00 18.05 282 ASP E O 1
ATOM 10968 N N . HIS E 1 283 ? 67.493 20.267 25.817 1.00 13.78 283 HIS E N 1
ATOM 10969 C CA . HIS E 1 283 ? 68.719 19.544 25.438 1.00 14.31 283 HIS E CA 1
ATOM 10970 C C . HIS E 1 283 ? 69.795 20.471 24.850 1.00 16.31 283 HIS E C 1
ATOM 10971 O O . HIS E 1 283 ? 70.749 20.016 24.207 1.00 15.56 283 HIS E O 1
ATOM 10978 N N . GLY E 1 284 ? 69.624 21.762 25.095 1.00 16.32 284 GLY E N 1
ATOM 10979 C CA . GLY E 1 284 ? 70.608 22.771 24.731 1.00 13.82 284 GLY E CA 1
ATOM 10980 C C . GLY E 1 284 ? 70.467 23.343 23.325 1.00 18.33 284 GLY E C 1
ATOM 10981 O O . GLY E 1 284 ? 71.329 24.093 22.877 1.00 17.10 284 GLY E O 1
ATOM 10982 N N . ALA E 1 285 ? 69.398 22.983 22.616 1.00 21.27 285 ALA E N 1
ATOM 10983 C CA . ALA E 1 285 ? 69.237 23.442 21.236 1.00 22.14 285 ALA E CA 1
ATOM 10984 C C . ALA E 1 285 ? 69.303 24.965 21.117 1.00 20.05 285 ALA E C 1
ATOM 10985 O O . ALA E 1 285 ? 69.893 25.502 20.176 1.00 16.64 285 ALA E O 1
ATOM 10987 N N . ASN E 1 286 ? 68.723 25.654 22.093 1.00 19.22 286 ASN E N 1
ATOM 10988 C CA . ASN E 1 286 ? 68.639 27.115 22.059 1.00 19.58 286 ASN E CA 1
ATOM 10989 C C . ASN E 1 286 ? 69.984 27.850 22.030 1.00 18.67 286 ASN E C 1
ATOM 10990 O O . ASN E 1 286 ? 70.033 28.996 21.612 1.00 19.16 286 ASN E O 1
ATOM 10995 N N . VAL E 1 287 ? 71.055 27.199 22.487 1.00 16.88 287 VAL E N 1
ATOM 10996 C CA . VAL E 1 287 ? 72.365 27.844 22.538 1.00 16.52 287 VAL E CA 1
ATOM 10997 C C . VAL E 1 287 ? 73.120 27.761 21.212 1.00 17.38 287 VAL E C 1
ATOM 10998 O O . VAL E 1 287 ? 74.156 28.397 21.052 1.00 17.54 287 VAL E O 1
ATOM 11002 N N . MET E 1 288 ? 72.606 26.986 20.260 1.00 16.22 288 MET E N 1
ATOM 11003 C CA . MET E 1 288 ? 73.317 26.794 18.994 1.00 17.45 288 MET E CA 1
ATOM 11004 C C . MET E 1 288 ? 73.232 28.013 18.072 1.00 21.07 288 MET E C 1
ATOM 11005 O O . MET E 1 288 ? 72.184 28.668 17.989 1.00 15.86 288 MET E O 1
ATOM 11010 N N . GLY E 1 289 ? 74.344 28.323 17.401 1.00 18.32 289 GLY E N 1
ATOM 11011 C CA . GLY E 1 289 ? 74.431 29.474 16.519 1.00 18.63 289 GLY E CA 1
ATOM 11012 C C . GLY E 1 289 ? 74.259 29.213 15.030 1.00 23.87 289 GLY E C 1
ATOM 11013 O O . GLY E 1 289 ? 74.190 30.154 14.243 1.00 27.35 289 GLY E O 1
ATOM 11014 N N . ILE E 1 290 ? 74.210 27.942 14.644 1.00 21.58 290 ILE E N 1
ATOM 11015 C CA . ILE E 1 290 ? 73.928 27.540 13.269 1.00 16.57 290 ILE E CA 1
ATOM 11016 C C . ILE E 1 290 ? 73.158 26.228 13.339 1.00 18.93 290 ILE E C 1
ATOM 11017 O O . ILE E 1 290 ? 73.088 25.613 14.400 1.00 21.73 290 ILE E O 1
ATOM 11022 N N . GLY E 1 291 ? 72.612 25.797 12.207 1.00 26.06 291 GLY E N 1
ATOM 11023 C CA . GLY E 1 291 ? 71.873 24.544 12.140 1.00 30.81 291 GLY E CA 1
ATOM 11024 C C . GLY E 1 291 ? 72.777 23.362 11.851 1.00 31.73 291 GLY E C 1
ATOM 11025 O O . GLY E 1 291 ? 73.967 23.535 11.600 1.00 29.94 291 GLY E O 1
ATOM 11026 N N . PRO E 1 292 ? 72.210 22.145 11.894 1.00 33.88 292 PRO E N 1
ATOM 11027 C CA . PRO E 1 292 ? 72.930 20.876 11.733 1.00 41.33 292 PRO E CA 1
ATOM 11028 C C . PRO E 1 292 ? 73.724 20.738 10.428 1.00 53.37 292 PRO E C 1
ATOM 11029 O O . PRO E 1 292 ? 74.712 19.998 10.407 1.00 57.26 292 PRO E O 1
ATOM 11033 N N . GLU E 1 293 ? 73.313 21.430 9.368 1.00 53.73 293 GLU E N 1
ATOM 11034 C CA . GLU E 1 293 ? 73.957 21.261 8.061 1.00 51.94 293 GLU E CA 1
ATOM 11035 C C . GLU E 1 293 ? 75.410 21.745 7.997 1.00 53.34 293 GLU E C 1
ATOM 11036 O O . GLU E 1 293 ? 76.171 21.322 7.126 1.00 58.00 293 GLU E O 1
ATOM 11038 N N . MET E 1 294 ? 75.797 22.626 8.916 1.00 49.08 294 MET E N 1
ATOM 11039 C CA . MET E 1 294 ? 77.135 23.219 8.883 1.00 48.61 294 MET E CA 1
ATOM 11040 C C . MET E 1 294 ? 78.078 22.688 9.968 1.00 48.99 294 MET E C 1
ATOM 11041 O O . MET E 1 294 ? 79.192 23.195 10.123 1.00 48.25 294 MET E O 1
ATOM 11046 N N . PHE E 1 295 ? 77.640 21.677 10.714 1.00 47.89 295 PHE E N 1
ATOM 11047 C CA . PHE E 1 295 ? 78.476 21.088 11.761 1.00 47.19 295 PHE E CA 1
ATOM 11048 C C . PHE E 1 295 ? 79.767 20.483 11.196 1.00 54.28 295 PHE E C 1
ATOM 11049 O O . PHE E 1 295 ? 80.797 20.432 11.875 1.00 51.95 295 PHE E O 1
ATOM 11057 N N . MET F 1 1 ? 81.858 61.976 -1.956 1.00 34.16 1 MET F N 1
ATOM 11058 C CA . MET F 1 1 ? 81.005 62.156 -0.789 1.00 31.05 1 MET F CA 1
ATOM 11059 C C . MET F 1 1 ? 80.135 60.921 -0.551 1.00 30.90 1 MET F C 1
ATOM 11060 O O . MET F 1 1 ? 79.934 60.100 -1.453 1.00 29.72 1 MET F O 1
ATOM 11062 N N . LEU F 1 2 ? 79.645 60.781 0.673 1.00 24.72 2 LEU F N 1
ATOM 11063 C CA . LEU F 1 2 ? 78.732 59.690 1.012 1.00 22.82 2 LEU F CA 1
ATOM 11064 C C . LEU F 1 2 ? 77.417 60.280 1.504 1.00 33.21 2 LEU F C 1
ATOM 11065 O O . LEU F 1 2 ? 77.369 60.941 2.543 1.00 34.12 2 LEU F O 1
ATOM 11070 N N . LYS F 1 3 ? 76.351 60.059 0.747 1.00 25.92 3 LYS F N 1
ATOM 11071 C CA . LYS F 1 3 ? 75.062 60.608 1.120 1.00 22.71 3 LYS F CA 1
ATOM 11072 C C . LYS F 1 3 ? 74.035 59.526 1.417 1.00 23.39 3 LYS F C 1
ATOM 11073 O O . LYS F 1 3 ? 74.045 58.458 0.818 1.00 23.45 3 LYS F O 1
ATOM 11079 N N . ILE F 1 4 ? 73.176 59.815 2.381 1.00 21.11 4 ILE F N 1
ATOM 11080 C CA . ILE F 1 4 ? 71.966 59.050 2.596 1.00 22.28 4 ILE F CA 1
ATOM 11081 C C . ILE F 1 4 ? 70.956 59.665 1.643 1.00 26.90 4 ILE F C 1
ATOM 11082 O O . ILE F 1 4 ? 70.363 60.707 1.930 1.00 30.42 4 ILE F O 1
ATOM 11087 N N . ASP F 1 5 ? 70.798 59.042 0.483 1.00 24.81 5 ASP F N 1
ATOM 11088 C CA . ASP F 1 5 ? 69.990 59.623 -0.580 1.00 28.77 5 ASP F CA 1
ATOM 11089 C C . ASP F 1 5 ? 68.644 58.916 -0.715 1.00 29.92 5 ASP F C 1
ATOM 11090 O O . ASP F 1 5 ? 68.586 57.747 -1.098 1.00 26.18 5 ASP F O 1
ATOM 11095 N N . LEU F 1 6 ? 67.570 59.638 -0.392 1.00 28.23 6 LEU F N 1
ATOM 11096 C CA . LEU F 1 6 ? 66.210 59.119 -0.502 1.00 24.03 6 LEU F CA 1
ATOM 11097 C C . LEU F 1 6 ? 65.407 59.946 -1.508 1.00 21.89 6 LEU F C 1
ATOM 11098 O O . LEU F 1 6 ? 64.185 59.993 -1.448 1.00 24.26 6 LEU F O 1
ATOM 11103 N N . THR F 1 7 ? 66.103 60.630 -2.411 1.00 26.61 7 THR F N 1
ATOM 11104 C CA . THR F 1 7 ? 65.433 61.475 -3.392 1.00 26.13 7 THR F CA 1
ATOM 11105 C C . THR F 1 7 ? 64.461 60.647 -4.231 1.00 28.37 7 THR F C 1
ATOM 11106 O O . THR F 1 7 ? 64.810 59.572 -4.718 1.00 28.12 7 THR F O 1
ATOM 11110 N N . GLY F 1 8 ? 63.231 61.136 -4.364 1.00 31.65 8 GLY F N 1
ATOM 11111 C CA . GLY F 1 8 ? 62.211 60.443 -5.132 1.00 33.66 8 GLY F CA 1
ATOM 11112 C C . GLY F 1 8 ? 61.490 59.342 -4.368 1.00 30.94 8 GLY F C 1
ATOM 11113 O O . GLY F 1 8 ? 60.442 58.869 -4.792 1.00 32.88 8 GLY F O 1
ATOM 11114 N N . LYS F 1 9 ? 62.048 58.935 -3.237 1.00 24.32 9 LYS F N 1
ATOM 11115 C CA . LYS F 1 9 ? 61.440 57.889 -2.431 1.00 26.01 9 LYS F CA 1
ATOM 11116 C C . LYS F 1 9 ? 60.221 58.436 -1.717 1.00 27.52 9 LYS F C 1
ATOM 11117 O O . LYS F 1 9 ? 60.208 59.594 -1.289 1.00 29.19 9 LYS F O 1
ATOM 11123 N N . ILE F 1 10 ? 59.204 57.592 -1.588 1.00 21.38 10 ILE F N 1
ATOM 11124 C CA . ILE F 1 10 ? 57.959 57.971 -0.944 1.00 22.13 10 ILE F CA 1
ATOM 11125 C C . ILE F 1 10 ? 57.844 57.267 0.399 1.00 23.32 10 ILE F C 1
ATOM 11126 O O . ILE F 1 10 ? 57.788 56.038 0.456 1.00 22.59 10 ILE F O 1
ATOM 11131 N N . ALA F 1 11 ? 57.799 58.051 1.470 1.00 22.66 11 ALA F N 1
ATOM 11132 C CA . ALA F 1 11 ? 57.685 57.520 2.820 1.00 20.31 11 ALA F CA 1
ATOM 11133 C C . ALA F 1 11 ? 56.304 57.771 3.417 1.00 20.80 11 ALA F C 1
ATOM 11134 O O . ALA F 1 11 ? 55.767 58.879 3.325 1.00 24.53 11 ALA F O 1
ATOM 11136 N N . PHE F 1 12 ? 55.735 56.734 4.024 1.00 16.08 12 PHE F N 1
ATOM 11137 C CA . PHE F 1 12 ? 54.519 56.869 4.806 1.00 18.42 12 PHE F CA 1
ATOM 11138 C C . PHE F 1 12 ? 54.844 56.750 6.291 1.00 19.37 12 PHE F C 1
ATOM 11139 O O . PHE F 1 12 ? 55.344 55.713 6.762 1.00 16.60 12 PHE F O 1
ATOM 11147 N N . ILE F 1 13 ? 54.540 57.815 7.025 1.00 20.74 13 ILE F N 1
ATOM 11148 C CA . ILE F 1 13 ? 54.800 57.858 8.451 1.00 19.78 13 ILE F CA 1
ATOM 11149 C C . ILE F 1 13 ? 53.516 57.815 9.262 1.00 20.89 13 ILE F C 1
ATOM 11150 O O . ILE F 1 13 ? 52.760 58.787 9.312 1.00 21.33 13 ILE F O 1
ATOM 11155 N N . ALA F 1 14 ? 53.278 56.661 9.876 1.00 21.93 14 ALA F N 1
ATOM 11156 C CA . ALA F 1 14 ? 52.113 56.435 10.712 1.00 17.03 14 ALA F CA 1
ATOM 11157 C C . ALA F 1 14 ? 52.394 56.849 12.147 1.00 19.92 14 ALA F C 1
ATOM 11158 O O . ALA F 1 14 ? 53.132 56.176 12.868 1.00 22.16 14 ALA F O 1
ATOM 11160 N N . GLY F 1 15 ? 51.805 57.962 12.568 1.00 20.84 15 GLY F N 1
ATOM 11161 C CA . GLY F 1 15 ? 51.973 58.410 13.938 1.00 23.14 15 GLY F CA 1
ATOM 11162 C C . GLY F 1 15 ? 52.627 59.767 14.096 1.00 27.70 15 GLY F C 1
ATOM 11163 O O . GLY F 1 15 ? 53.628 59.895 14.794 1.00 28.43 15 GLY F O 1
ATOM 11164 N N . ILE F 1 16 ? 52.068 60.791 13.456 1.00 24.02 16 ILE F N 1
ATOM 11165 C CA . ILE F 1 16 ? 52.517 62.153 13.713 1.00 23.47 16 ILE F CA 1
ATOM 11166 C C . ILE F 1 16 ? 51.320 62.964 14.189 1.00 28.20 16 ILE F C 1
ATOM 11167 O O . ILE F 1 16 ? 50.352 63.129 13.449 1.00 23.60 16 ILE F O 1
ATOM 11172 N N . GLY F 1 17 ? 51.377 63.458 15.424 1.00 22.74 17 GLY F N 1
ATOM 11173 C CA . GLY F 1 17 ? 50.268 64.218 15.981 1.00 20.01 17 GLY F CA 1
ATOM 11174 C C . GLY F 1 17 ? 50.626 65.650 16.328 1.00 19.92 17 GLY F C 1
ATOM 11175 O O . GLY F 1 17 ? 49.747 66.480 16.592 1.00 24.78 17 GLY F O 1
ATOM 11176 N N . ASP F 1 18 ? 51.926 65.933 16.340 1.00 22.36 18 ASP F N 1
ATOM 11177 C CA . ASP F 1 18 ? 52.451 67.282 16.518 1.00 23.69 18 ASP F CA 1
ATOM 11178 C C . ASP F 1 18 ? 53.934 67.282 16.163 1.00 24.11 18 ASP F C 1
ATOM 11179 O O . ASP F 1 18 ? 54.422 66.336 15.550 1.00 21.59 18 ASP F O 1
ATOM 11184 N N . ASP F 1 19 ? 54.646 68.326 16.574 1.00 21.05 19 ASP F N 1
ATOM 11185 C CA . ASP F 1 19 ? 56.056 68.467 16.226 1.00 23.75 19 ASP F CA 1
ATOM 11186 C C . ASP F 1 19 ? 56.999 67.997 17.346 1.00 25.14 19 ASP F C 1
ATOM 11187 O O . ASP F 1 19 ? 58.199 68.244 17.287 1.00 21.76 19 ASP F O 1
ATOM 11192 N N . ASN F 1 20 ? 56.459 67.300 18.346 1.00 20.24 20 ASN F N 1
ATOM 11193 C CA . ASN F 1 20 ? 57.222 66.996 19.563 1.00 17.44 20 ASN F CA 1
ATOM 11194 C C . ASN F 1 20 ? 57.624 65.539 19.767 1.00 20.28 20 ASN F C 1
ATOM 11195 O O . ASN F 1 20 ? 58.337 65.219 20.718 1.00 21.05 20 ASN F O 1
ATOM 11200 N N . GLY F 1 21 ? 57.174 64.658 18.886 1.00 21.43 21 GLY F N 1
ATOM 11201 C CA . GLY F 1 21 ? 57.495 63.246 19.044 1.00 22.49 21 GLY F CA 1
ATOM 11202 C C . GLY F 1 21 ? 58.517 62.732 18.049 1.00 19.27 21 GLY F C 1
ATOM 11203 O O . GLY F 1 21 ? 59.071 63.491 17.245 1.00 18.49 21 GLY F O 1
ATOM 11204 N N . TYR F 1 22 ? 58.793 61.433 18.107 1.00 13.13 22 TYR F N 1
ATOM 11205 C CA . TYR F 1 22 ? 59.761 60.866 17.189 1.00 14.25 22 TYR F CA 1
ATOM 11206 C C . TYR F 1 22 ? 59.285 60.876 15.730 1.00 14.91 22 TYR F C 1
ATOM 11207 O O . TYR F 1 22 ? 60.093 60.968 14.821 1.00 14.37 22 TYR F O 1
ATOM 11216 N N . GLY F 1 23 ? 57.978 60.802 15.509 1.00 16.73 23 GLY F N 1
ATOM 11217 C CA . GLY F 1 23 ? 57.442 60.774 14.154 1.00 17.47 23 GLY F CA 1
ATOM 11218 C C . GLY F 1 23 ? 57.824 62.007 13.351 1.00 22.55 23 GLY F C 1
ATOM 11219 O O . GLY F 1 23 ? 58.204 61.915 12.177 1.00 16.77 23 GLY F O 1
ATOM 11220 N N . TRP F 1 24 ? 57.701 63.167 13.988 1.00 25.86 24 TRP F N 1
ATOM 11221 C CA . TRP F 1 24 ? 58.100 64.428 13.381 1.00 24.52 24 TRP F CA 1
ATOM 11222 C C . TRP F 1 24 ? 59.587 64.410 13.097 1.00 18.64 24 TRP F C 1
ATOM 11223 O O . TRP F 1 24 ? 60.020 64.786 12.014 1.00 20.18 24 TRP F O 1
ATOM 11234 N N . GLY F 1 25 ? 60.362 63.967 14.083 1.00 18.29 25 GLY F N 1
ATOM 11235 C CA . GLY F 1 25 ? 61.809 63.901 13.960 1.00 21.13 25 GLY F CA 1
ATOM 11236 C C . GLY F 1 25 ? 62.263 63.041 12.795 1.00 18.10 25 GLY F C 1
ATOM 11237 O O . GLY F 1 25 ? 63.208 63.390 12.077 1.00 19.70 25 GLY F O 1
ATOM 11238 N N . ILE F 1 26 ? 61.586 61.915 12.609 1.00 15.89 26 ILE F N 1
ATOM 11239 C CA . ILE F 1 26 ? 61.861 61.029 11.487 1.00 17.16 26 ILE F CA 1
ATOM 11240 C C . ILE F 1 26 ? 61.423 61.666 10.176 1.00 15.53 26 ILE F C 1
ATOM 11241 O O . ILE F 1 26 ? 62.152 61.631 9.184 1.00 18.00 26 ILE F O 1
ATOM 11246 N N . ALA F 1 27 ? 60.241 62.275 10.186 1.00 17.27 27 ALA F N 1
ATOM 11247 C CA . ALA F 1 27 ? 59.754 63.013 9.026 1.00 17.79 27 ALA F CA 1
ATOM 11248 C C . ALA F 1 27 ? 60.782 64.037 8.552 1.00 18.54 27 ALA F C 1
ATOM 11249 O O . ALA F 1 27 ? 61.079 64.118 7.365 1.00 21.91 27 ALA F O 1
ATOM 11251 N N . LYS F 1 28 ? 61.331 64.801 9.491 1.00 16.94 28 LYS F N 1
ATOM 11252 C CA . LYS F 1 28 ? 62.281 65.865 9.173 1.00 18.90 28 LYS F CA 1
ATOM 11253 C C . LYS F 1 28 ? 63.563 65.344 8.526 1.00 21.32 28 LYS F C 1
ATOM 11254 O O . LYS F 1 28 ? 64.080 65.933 7.561 1.00 21.55 28 LYS F O 1
ATOM 11260 N N . MET F 1 29 ? 64.093 64.255 9.074 1.00 20.93 29 MET F N 1
ATOM 11261 C CA . MET F 1 29 ? 65.339 63.705 8.566 1.00 17.05 29 MET F CA 1
ATOM 11262 C C . MET F 1 29 ? 65.141 62.978 7.243 1.00 19.17 29 MET F C 1
ATOM 11263 O O . MET F 1 29 ? 66.020 63.006 6.387 1.00 19.27 29 MET F O 1
ATOM 11268 N N . LEU F 1 30 ? 63.993 62.326 7.067 1.00 16.58 30 LEU F N 1
ATOM 11269 C CA . LEU F 1 30 ? 63.706 61.699 5.779 1.00 19.84 30 LEU F CA 1
ATOM 11270 C C . LEU F 1 30 ? 63.599 62.757 4.676 1.00 22.92 30 LEU F C 1
ATOM 11271 O O . LEU F 1 30 ? 64.055 62.552 3.544 1.00 24.13 30 LEU F O 1
ATOM 11276 N N . ALA F 1 31 ? 62.997 63.892 5.016 1.00 20.39 31 ALA F N 1
ATOM 11277 C CA . ALA F 1 31 ? 62.891 65.008 4.079 1.00 24.06 31 ALA F CA 1
ATOM 11278 C C . ALA F 1 31 ? 64.272 65.555 3.731 1.00 24.51 31 ALA F C 1
ATOM 11279 O O . ALA F 1 31 ? 64.562 65.831 2.560 1.00 23.98 31 ALA F O 1
ATOM 11281 N N . GLU F 1 32 ? 65.126 65.692 4.742 1.00 20.17 32 GLU F N 1
ATOM 11282 C CA . GLU F 1 32 ? 66.498 66.159 4.528 1.00 22.38 32 GLU F CA 1
ATOM 11283 C C . GLU F 1 32 ? 67.234 65.283 3.517 1.00 20.43 32 GLU F C 1
ATOM 11284 O O . GLU F 1 32 ? 68.081 65.769 2.758 1.00 26.63 32 GLU F O 1
ATOM 11290 N N . ALA F 1 33 ? 66.908 63.994 3.521 1.00 21.82 33 ALA F N 1
ATOM 11291 C CA . ALA F 1 33 ? 67.533 63.026 2.628 1.00 25.83 33 ALA F CA 1
ATOM 11292 C C . ALA F 1 33 ? 66.833 62.983 1.272 1.00 24.92 33 ALA F C 1
ATOM 11293 O O . ALA F 1 33 ? 67.224 62.225 0.389 1.00 27.91 33 ALA F O 1
ATOM 11295 N N . GLY F 1 34 ? 65.788 63.787 1.112 1.00 18.68 34 GLY F N 1
ATOM 11296 C CA . GLY F 1 34 ? 65.158 63.950 -0.189 1.00 27.24 34 GLY F CA 1
ATOM 11297 C C . GLY F 1 34 ? 63.831 63.234 -0.404 1.00 27.93 34 GLY F C 1
ATOM 11298 O O . GLY F 1 34 ? 63.259 63.284 -1.495 1.00 25.72 34 GLY F O 1
ATOM 11299 N N . ALA F 1 35 ? 63.324 62.586 0.634 1.00 23.30 35 ALA F N 1
ATOM 11300 C CA . ALA F 1 35 ? 62.113 61.780 0.487 1.00 17.37 35 ALA F CA 1
ATOM 11301 C C . ALA F 1 35 ? 60.844 62.628 0.463 1.00 19.47 35 ALA F C 1
ATOM 11302 O O . ALA F 1 35 ? 60.797 63.688 1.071 1.00 24.38 35 ALA F O 1
ATOM 11304 N N . THR F 1 36 ? 59.824 62.137 -0.244 1.00 23.81 36 THR F N 1
ATOM 11305 C CA . THR F 1 36 ? 58.469 62.686 -0.209 1.00 22.42 36 THR F CA 1
ATOM 11306 C C . THR F 1 36 ? 57.743 62.089 0.994 1.00 20.95 36 THR F C 1
ATOM 11307 O O . THR F 1 36 ? 57.819 60.880 1.231 1.00 21.63 36 THR F O 1
ATOM 11311 N N . ILE F 1 37 ? 57.030 62.925 1.743 1.00 18.25 37 ILE F N 1
ATOM 11312 C CA . ILE F 1 37 ? 56.465 62.490 3.017 1.00 18.62 37 ILE F CA 1
ATOM 11313 C C . ILE F 1 37 ? 54.932 62.423 3.020 1.00 17.43 37 ILE F C 1
ATOM 11314 O O . ILE F 1 37 ? 54.248 63.422 2.757 1.00 20.24 37 ILE F O 1
ATOM 11319 N N . LEU F 1 38 ? 54.400 61.236 3.300 1.00 19.68 38 LEU F N 1
ATOM 11320 C CA . LEU F 1 38 ? 52.970 61.065 3.534 1.00 18.06 38 LEU F CA 1
ATOM 11321 C C . LEU F 1 38 ? 52.789 60.792 5.018 1.00 18.08 38 LEU F C 1
ATOM 11322 O O . LEU F 1 38 ? 53.604 60.102 5.628 1.00 24.14 38 LEU F O 1
ATOM 11327 N N . VAL F 1 39 ? 51.719 61.319 5.601 1.00 19.77 39 VAL F N 1
ATOM 11328 C CA . VAL F 1 39 ? 51.518 61.197 7.036 1.00 21.83 39 VAL F CA 1
ATOM 11329 C C . VAL F 1 39 ? 50.171 60.577 7.368 1.00 24.14 39 VAL F C 1
ATOM 11330 O O . VAL F 1 39 ? 49.149 60.966 6.807 1.00 23.68 39 VAL F O 1
ATOM 11334 N N . GLY F 1 40 ? 50.184 59.609 8.281 1.00 18.17 40 GLY F N 1
ATOM 11335 C CA . GLY F 1 40 ? 48.968 59.117 8.902 1.00 17.78 40 GLY F CA 1
ATOM 11336 C C . GLY F 1 40 ? 48.811 59.707 10.297 1.00 20.74 40 GLY F C 1
ATOM 11337 O O . GLY F 1 40 ? 49.642 59.478 11.175 1.00 17.21 40 GLY F O 1
ATOM 11338 N N . THR F 1 41 ? 47.753 60.486 10.503 1.00 20.28 41 THR F N 1
ATOM 11339 C CA . THR F 1 41 ? 47.513 61.106 11.803 1.00 17.22 41 THR F CA 1
ATOM 11340 C C . THR F 1 41 ? 46.239 60.543 12.412 1.00 19.00 41 THR F C 1
ATOM 11341 O O . THR F 1 41 ? 45.217 60.446 11.733 1.00 21.37 41 THR F O 1
ATOM 11345 N N . TRP F 1 42 ? 46.312 60.172 13.688 1.00 19.61 42 TRP F N 1
ATOM 11346 C CA . TRP F 1 42 ? 45.197 59.511 14.375 1.00 16.62 42 TRP F CA 1
ATOM 11347 C C . TRP F 1 42 ? 43.956 60.378 14.317 1.00 21.52 42 TRP F C 1
ATOM 11348 O O . TRP F 1 42 ? 44.021 61.554 14.637 1.00 22.80 42 TRP F O 1
ATOM 11359 N N . VAL F 1 43 ? 42.829 59.777 13.931 1.00 16.59 43 VAL F N 1
ATOM 11360 C CA . VAL F 1 43 ? 41.578 60.514 13.698 1.00 20.16 43 VAL F CA 1
ATOM 11361 C C . VAL F 1 43 ? 41.180 61.585 14.735 1.00 21.70 43 VAL F C 1
ATOM 11362 O O . VAL F 1 43 ? 40.891 62.717 14.349 1.00 28.32 43 VAL F O 1
ATOM 11366 N N . PRO F 1 44 ? 41.176 61.251 16.044 1.00 21.96 44 PRO F N 1
ATOM 11367 C CA . PRO F 1 44 ? 40.661 62.248 16.994 1.00 24.07 44 PRO F CA 1
ATOM 11368 C C . PRO F 1 44 ? 41.521 63.503 17.069 1.00 27.34 44 PRO F C 1
ATOM 11369 O O . PRO F 1 44 ? 41.048 64.518 17.570 1.00 27.67 44 PRO F O 1
ATOM 11373 N N . ILE F 1 45 ? 42.758 63.441 16.590 1.00 25.69 45 ILE F N 1
ATOM 11374 C CA . ILE F 1 45 ? 43.614 64.632 16.612 1.00 28.09 45 ILE F CA 1
ATOM 11375 C C . ILE F 1 45 ? 43.963 65.174 15.229 1.00 26.23 45 ILE F C 1
ATOM 11376 O O . ILE F 1 45 ? 44.714 66.148 15.116 1.00 28.10 45 ILE F O 1
ATOM 11381 N N . TYR F 1 46 ? 43.393 64.567 14.189 1.00 25.94 46 TYR F N 1
ATOM 11382 C CA . TYR F 1 46 ? 43.669 64.963 12.808 1.00 23.30 46 TYR F CA 1
ATOM 11383 C C . TYR F 1 46 ? 43.359 66.431 12.522 1.00 28.60 46 TYR F C 1
ATOM 11384 O O . TYR F 1 46 ? 44.188 67.136 11.947 1.00 26.77 46 TYR F O 1
ATOM 11393 N N . LYS F 1 47 ? 42.166 66.875 12.911 1.00 21.95 47 LYS F N 1
ATOM 11394 C CA . LYS F 1 47 ? 41.719 68.247 12.644 1.00 24.12 47 LYS F CA 1
ATOM 11395 C C . LYS F 1 47 ? 42.654 69.266 13.277 1.00 28.74 47 LYS F C 1
ATOM 11396 O O . LYS F 1 47 ? 43.086 70.211 12.621 1.00 27.89 47 LYS F O 1
ATOM 11402 N N . ILE F 1 48 ? 42.978 69.051 14.548 1.00 28.54 48 ILE F N 1
ATOM 11403 C CA . ILE F 1 48 ? 43.836 69.965 15.292 1.00 29.79 48 ILE F CA 1
ATOM 11404 C C . ILE F 1 48 ? 45.267 69.959 14.764 1.00 27.05 48 ILE F C 1
ATOM 11405 O O . ILE F 1 48 ? 45.903 71.005 14.684 1.00 26.45 48 ILE F O 1
ATOM 11410 N N . PHE F 1 49 ? 45.768 68.785 14.389 1.00 25.63 49 PHE F N 1
ATOM 11411 C CA . PHE F 1 49 ? 47.114 68.697 13.829 1.00 27.27 49 PHE F CA 1
ATOM 11412 C C . PHE F 1 49 ? 47.188 69.427 12.488 1.00 22.55 49 PHE F C 1
ATOM 11413 O O . PHE F 1 49 ? 48.061 70.273 12.280 1.00 23.01 49 PHE F O 1
ATOM 11421 N N . SER F 1 50 ? 46.262 69.119 11.587 1.00 20.51 50 SER F N 1
ATOM 11422 C CA . SER F 1 50 ? 46.321 69.691 10.245 1.00 29.07 50 SER F CA 1
ATOM 11423 C C . SER F 1 50 ? 46.053 71.202 10.263 1.00 31.45 50 SER F C 1
ATOM 11424 O O . SER F 1 50 ? 46.689 71.970 9.533 1.00 26.71 50 SER F O 1
ATOM 11427 N N . GLN F 1 51 ? 45.128 71.623 11.118 1.00 27.14 51 GLN F N 1
ATOM 11428 C CA . GLN F 1 51 ? 44.831 73.044 11.293 1.00 26.23 51 GLN F CA 1
ATOM 11429 C C . GLN F 1 51 ? 46.029 73.790 11.891 1.00 22.96 51 GLN F C 1
ATOM 11430 O O . GLN F 1 51 ? 46.439 74.825 11.368 1.00 23.60 51 GLN F O 1
ATOM 11436 N N . SER F 1 52 ? 46.612 73.242 12.958 1.00 29.53 52 SER F N 1
ATOM 11437 C CA . SER F 1 52 ? 47.822 73.817 13.564 1.00 28.58 52 SER F CA 1
ATOM 11438 C C . SER F 1 52 ? 48.964 73.952 12.559 1.00 28.85 52 SER F C 1
ATOM 11439 O O . SER F 1 52 ? 49.707 74.934 12.580 1.00 27.80 52 SER F O 1
ATOM 11442 N N . LEU F 1 53 ? 49.112 72.959 11.689 1.00 27.93 53 LEU F N 1
ATOM 11443 C CA . LEU F 1 53 ? 50.130 73.015 10.649 1.00 29.38 53 LEU F CA 1
ATOM 11444 C C . LEU F 1 53 ? 49.843 74.167 9.677 1.00 26.39 53 LEU F C 1
ATOM 11445 O O . LEU F 1 53 ? 50.729 74.954 9.354 1.00 25.14 53 LEU F O 1
ATOM 11450 N N . GLU F 1 54 ? 48.597 74.263 9.222 1.00 29.75 54 GLU F N 1
ATOM 11451 C CA . GLU F 1 54 ? 48.204 75.302 8.263 1.00 38.69 54 GLU F CA 1
ATOM 11452 C C . GLU F 1 54 ? 48.231 76.704 8.866 1.00 34.07 54 GLU F C 1
ATOM 11453 O O . GLU F 1 54 ? 48.356 77.701 8.147 1.00 36.35 54 GLU F O 1
ATOM 11459 N N . LEU F 1 55 ? 48.101 76.786 10.185 1.00 28.13 55 LEU F N 1
ATOM 11460 C CA . LEU F 1 55 ? 48.103 78.091 10.841 1.00 25.94 55 LEU F CA 1
ATOM 11461 C C . LEU F 1 55 ? 49.523 78.463 11.263 1.00 26.55 55 LEU F C 1
ATOM 11462 O O . LEU F 1 55 ? 49.734 79.431 11.982 1.00 26.93 55 LEU F O 1
ATOM 11467 N N . GLY F 1 56 ? 50.490 77.657 10.827 1.00 27.77 56 GLY F N 1
ATOM 11468 C CA . GLY F 1 56 ? 51.897 77.967 11.017 1.00 25.64 56 GLY F CA 1
ATOM 11469 C C . GLY F 1 56 ? 52.449 77.758 12.420 1.00 29.93 56 GLY F C 1
ATOM 11470 O O . GLY F 1 56 ? 53.520 78.266 12.755 1.00 33.59 56 GLY F O 1
ATOM 11471 N N . LYS F 1 57 ? 51.727 77.003 13.237 1.00 31.93 57 LYS F N 1
ATOM 11472 C CA . LYS F 1 57 ? 52.079 76.835 14.644 1.00 31.60 57 LYS F CA 1
ATOM 11473 C C . LYS F 1 57 ? 53.280 75.913 14.860 1.00 34.29 57 LYS F C 1
ATOM 11474 O O . LYS F 1 57 ? 53.859 75.871 15.951 1.00 38.49 57 LYS F O 1
ATOM 11480 N N . PHE F 1 58 ? 53.658 75.181 13.818 1.00 24.38 58 PHE F N 1
ATOM 11481 C CA . PHE F 1 58 ? 54.790 74.269 13.904 1.00 21.85 58 PHE F CA 1
ATOM 11482 C C . PHE F 1 58 ? 55.991 74.817 13.135 1.00 27.61 58 PHE F C 1
ATOM 11483 O O . PHE F 1 58 ? 56.992 74.119 12.969 1.00 28.52 58 PHE F O 1
ATOM 11491 N N . ASN F 1 59 ? 55.899 76.062 12.666 1.00 23.97 59 ASN F N 1
ATOM 11492 C CA . ASN F 1 59 ? 56.915 76.581 11.756 1.00 27.95 59 ASN F CA 1
ATOM 11493 C C . ASN F 1 59 ? 58.346 76.582 12.298 1.00 31.60 59 ASN F C 1
ATOM 11494 O O . ASN F 1 59 ? 59.291 76.386 11.539 1.00 27.07 59 ASN F O 1
ATOM 11499 N N . ALA F 1 60 ? 58.501 76.785 13.603 1.00 32.38 60 ALA F N 1
ATOM 11500 C CA . ALA F 1 60 ? 59.830 76.768 14.217 1.00 32.10 60 ALA F CA 1
ATOM 11501 C C . ALA F 1 60 ? 60.496 75.399 14.067 1.00 31.44 60 ALA F C 1
ATOM 11502 O O . ALA F 1 60 ? 61.725 75.292 14.070 1.00 30.58 60 ALA F O 1
ATOM 11504 N N . SER F 1 61 ? 59.678 74.360 13.921 1.00 27.63 61 SER F N 1
ATOM 11505 C CA . SER F 1 61 ? 60.168 72.988 13.822 1.00 27.32 61 SER F CA 1
ATOM 11506 C C . SER F 1 61 ? 60.229 72.467 12.388 1.00 28.09 61 SER F C 1
ATOM 11507 O O . SER F 1 61 ? 60.545 71.304 12.168 1.00 25.70 61 SER F O 1
ATOM 11510 N N . ARG F 1 62 ? 59.918 73.311 11.413 1.00 28.97 62 ARG F N 1
ATOM 11511 C CA . ARG F 1 62 ? 59.863 72.873 10.022 1.00 24.25 62 ARG F CA 1
ATOM 11512 C C . ARG F 1 62 ? 61.093 73.261 9.198 1.00 21.90 62 ARG F C 1
ATOM 11513 O O . ARG F 1 62 ? 61.183 72.919 8.020 1.00 26.19 62 ARG F O 1
ATOM 11521 N N . GLU F 1 63 ? 62.026 74.003 9.790 1.00 24.96 63 GLU F N 1
ATOM 11522 C CA . GLU F 1 63 ? 63.174 74.488 9.032 1.00 29.49 63 GLU F CA 1
ATOM 11523 C C . GLU F 1 63 ? 64.148 73.373 8.622 1.00 28.73 63 GLU F C 1
ATOM 11524 O O . GLU F 1 63 ? 64.716 72.689 9.467 1.00 29.10 63 GLU F O 1
ATOM 11530 N N . LEU F 1 64 ? 64.327 73.200 7.314 1.00 25.64 64 LEU F N 1
ATOM 11531 C CA . LEU F 1 64 ? 65.270 72.226 6.776 1.00 27.87 64 LEU F CA 1
ATOM 11532 C C . LEU F 1 64 ? 66.590 72.904 6.474 1.00 32.01 64 LEU F C 1
ATOM 11533 O O . LEU F 1 64 ? 66.628 74.105 6.198 1.00 31.58 64 LEU F O 1
ATOM 11538 N N . SER F 1 65 ? 67.669 72.127 6.495 1.00 35.60 65 SER F N 1
ATOM 11539 C CA . SER F 1 65 ? 69.009 72.674 6.305 1.00 35.24 65 SER F CA 1
ATOM 11540 C C . SER F 1 65 ? 69.206 73.350 4.948 1.00 41.69 65 SER F C 1
ATOM 11541 O O . SER F 1 65 ? 70.161 74.106 4.763 1.00 42.30 65 SER F O 1
ATOM 11544 N N . ASN F 1 66 ? 68.308 73.088 4.004 1.00 45.69 66 ASN F N 1
ATOM 11545 C CA . ASN F 1 66 ? 68.396 73.720 2.688 1.00 50.01 66 ASN F CA 1
ATOM 11546 C C . ASN F 1 66 ? 67.576 75.007 2.555 1.00 47.29 66 ASN F C 1
ATOM 11547 O O . ASN F 1 66 ? 67.382 75.519 1.450 1.00 50.30 66 ASN F O 1
ATOM 11552 N N . GLY F 1 67 ? 67.090 75.521 3.681 1.00 46.99 67 GLY F N 1
ATOM 11553 C CA . GLY F 1 67 ? 66.319 76.755 3.690 1.00 42.58 67 GLY F CA 1
ATOM 11554 C C . GLY F 1 67 ? 64.822 76.580 3.465 1.00 43.08 67 GLY F C 1
ATOM 11555 O O . GLY F 1 67 ? 64.037 77.514 3.660 1.00 41.74 67 GLY F O 1
ATOM 11556 N N . GLU F 1 68 ? 64.422 75.383 3.048 1.00 38.58 68 GLU F N 1
ATOM 11557 C CA . GLU F 1 68 ? 63.013 75.094 2.790 1.00 40.13 68 GLU F CA 1
ATOM 11558 C C . GLU F 1 68 ? 62.285 74.691 4.066 1.00 37.61 68 GLU F C 1
ATOM 11559 O O . GLU F 1 68 ? 62.917 74.378 5.078 1.00 34.82 68 GLU F O 1
ATOM 11565 N N . LEU F 1 69 ? 60.955 74.698 4.009 1.00 37.88 69 LEU F N 1
ATOM 11566 C CA . LEU F 1 69 ? 60.124 74.219 5.111 1.00 35.24 69 LEU F CA 1
ATOM 11567 C C . LEU F 1 69 ? 59.690 72.779 4.871 1.00 31.67 69 LEU F C 1
ATOM 11568 O O . LEU F 1 69 ? 59.358 72.408 3.747 1.00 31.63 69 LEU F O 1
ATOM 11573 N N . LEU F 1 70 ? 59.700 71.980 5.935 1.00 30.77 70 LEU F N 1
ATOM 11574 C CA . LEU F 1 70 ? 59.248 70.595 5.884 1.00 27.67 70 LEU F CA 1
ATOM 11575 C C . LEU F 1 70 ? 57.812 70.578 5.386 1.00 31.66 70 LEU F C 1
ATOM 11576 O O . LEU F 1 70 ? 56.961 71.281 5.922 1.00 29.44 70 LEU F O 1
ATOM 11581 N N . THR F 1 71 ? 57.551 69.786 4.354 1.00 29.49 71 THR F N 1
ATOM 11582 C CA . THR F 1 71 ? 56.228 69.756 3.740 1.00 29.27 71 THR F CA 1
ATOM 11583 C C . THR F 1 71 ? 55.743 68.326 3.556 1.00 24.45 71 THR F C 1
ATOM 11584 O O . THR F 1 71 ? 56.513 67.434 3.18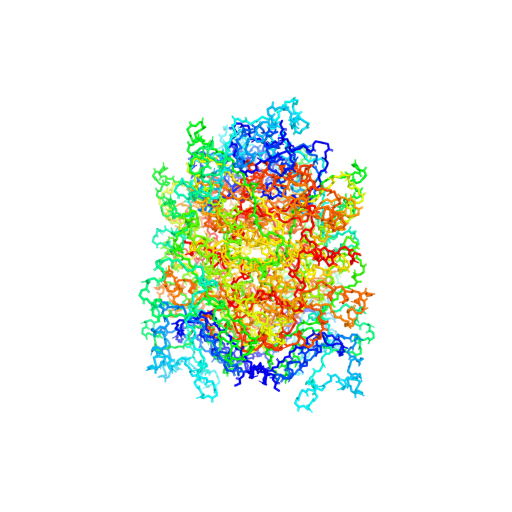4 1.00 32.42 71 THR F O 1
ATOM 11588 N N . PHE F 1 72 ? 54.463 68.110 3.840 1.00 25.22 72 PHE F N 1
ATOM 11589 C CA . PHE F 1 72 ? 53.833 66.809 3.664 1.00 22.75 72 PHE F CA 1
ATOM 11590 C C . PHE F 1 72 ? 53.003 66.804 2.391 1.00 26.73 72 PHE F C 1
ATOM 11591 O O . PHE F 1 72 ? 52.187 67.708 2.167 1.00 27.49 72 PHE F O 1
ATOM 11599 N N . ALA F 1 73 ? 53.214 65.794 1.556 1.00 19.50 73 ALA F N 1
ATOM 11600 C CA . ALA F 1 73 ? 52.499 65.693 0.290 1.00 26.84 73 ALA F CA 1
ATOM 11601 C C . ALA F 1 73 ? 51.006 65.414 0.518 1.00 25.61 73 ALA F C 1
ATOM 11602 O O . ALA F 1 73 ? 50.161 65.818 -0.279 1.00 22.53 73 ALA F O 1
ATOM 11604 N N . LYS F 1 74 ? 50.692 64.755 1.625 1.00 23.94 74 LYS F N 1
ATOM 11605 C CA . LYS F 1 74 ? 49.306 64.447 1.970 1.00 27.18 74 LYS F CA 1
ATOM 11606 C C . LYS F 1 74 ? 49.233 63.988 3.416 1.00 24.30 74 LYS F C 1
ATOM 11607 O O . LYS F 1 74 ? 50.112 63.268 3.884 1.00 28.14 74 LYS F O 1
ATOM 11613 N N . ILE F 1 75 ? 48.192 64.403 4.131 1.00 20.57 75 ILE F N 1
ATOM 11614 C CA . ILE F 1 75 ? 47.988 63.888 5.484 1.00 19.30 75 ILE F CA 1
ATOM 11615 C C . ILE F 1 75 ? 46.678 63.115 5.530 1.00 19.64 75 ILE F C 1
ATOM 11616 O O . ILE F 1 75 ? 45.616 63.656 5.218 1.00 20.54 75 ILE F O 1
ATOM 11621 N N . TYR F 1 76 ? 46.764 61.849 5.905 1.00 18.26 76 TYR F N 1
ATOM 11622 C CA . TYR F 1 76 ? 45.596 60.969 5.931 1.00 15.28 76 TYR F CA 1
ATOM 11623 C C . TYR F 1 76 ? 45.123 60.810 7.360 1.00 22.32 76 TYR F C 1
ATOM 11624 O O . TYR F 1 76 ? 45.904 60.410 8.219 1.00 21.31 76 TYR F O 1
ATOM 11633 N N . PRO F 1 77 ? 43.843 61.134 7.624 1.00 21.10 77 PRO F N 1
ATOM 11634 C CA . PRO F 1 77 ? 43.247 60.705 8.892 1.00 24.00 77 PRO F CA 1
ATOM 11635 C C . PRO F 1 77 ? 43.330 59.186 8.954 1.00 23.95 77 PRO F C 1
ATOM 11636 O O . PRO F 1 77 ? 43.055 58.531 7.952 1.00 19.58 77 PRO F O 1
ATOM 11640 N N . MET F 1 78 ? 43.708 58.637 10.101 1.00 17.73 78 MET F N 1
ATOM 11641 C CA . MET F 1 78 ? 43.891 57.195 10.208 1.00 18.85 78 MET F CA 1
ATOM 11642 C C . MET F 1 78 ? 43.617 56.696 11.620 1.00 20.82 78 MET F C 1
ATOM 11643 O O . MET F 1 78 ? 43.930 57.379 12.592 1.00 22.32 78 MET F O 1
ATOM 11648 N N . ASP F 1 79 ? 42.983 55.530 11.735 1.00 21.08 79 ASP F N 1
ATOM 11649 C CA . ASP F 1 79 ? 42.954 54.814 13.004 1.00 17.91 79 ASP F CA 1
ATOM 11650 C C . ASP F 1 79 ? 43.410 53.388 12.747 1.00 21.56 79 ASP F C 1
ATOM 11651 O O . ASP F 1 79 ? 42.639 52.554 12.255 1.00 20.37 79 ASP F O 1
ATOM 11656 N N . ALA F 1 80 ? 44.662 53.113 13.098 1.00 20.06 80 ALA F N 1
ATOM 11657 C CA . ALA F 1 80 ? 45.252 51.806 12.848 1.00 22.85 80 ALA F CA 1
ATOM 11658 C C . ALA F 1 80 ? 44.752 50.713 13.805 1.00 22.98 80 ALA F C 1
ATOM 11659 O O . ALA F 1 80 ? 45.337 49.630 13.874 1.00 18.02 80 ALA F O 1
ATOM 11661 N N . SER F 1 81 ? 43.685 51.001 14.547 1.00 16.41 81 SER F N 1
ATOM 11662 C CA . SER F 1 81 ? 42.986 49.974 15.318 1.00 20.88 81 SER F CA 1
ATOM 11663 C C . SER F 1 81 ? 42.036 49.191 14.425 1.00 18.89 81 SER F C 1
ATOM 11664 O O . SER F 1 81 ? 41.519 48.140 14.825 1.00 20.49 81 SER F O 1
ATOM 11667 N N . PHE F 1 82 ? 41.789 49.712 13.225 1.00 16.72 82 PHE F N 1
ATOM 11668 C CA . PHE F 1 82 ? 40.761 49.146 12.352 1.00 19.31 82 PHE F CA 1
ATOM 11669 C C . PHE F 1 82 ? 41.332 48.868 10.981 1.00 24.37 82 PHE F C 1
ATOM 11670 O O . PHE F 1 82 ? 41.967 49.738 10.381 1.00 20.85 82 PHE F O 1
ATOM 11678 N N . ASP F 1 83 ? 41.109 47.653 10.486 1.00 18.34 83 ASP F N 1
ATOM 11679 C CA . ASP F 1 83 ? 41.611 47.274 9.168 1.00 20.25 83 ASP F CA 1
ATOM 11680 C C . ASP F 1 83 ? 40.646 47.617 8.026 1.00 19.10 83 ASP F C 1
ATOM 11681 O O . ASP F 1 83 ? 41.070 48.037 6.960 1.00 18.38 83 ASP F O 1
ATOM 11686 N N . THR F 1 84 ? 39.352 47.403 8.243 1.00 22.67 84 THR F N 1
ATOM 11687 C CA . THR F 1 84 ? 38.345 47.719 7.235 1.00 20.48 84 THR F CA 1
ATOM 11688 C C . THR F 1 84 ? 37.174 48.392 7.950 1.00 22.37 84 THR F C 1
ATOM 11689 O O . THR F 1 84 ? 37.087 48.316 9.173 1.00 24.93 84 THR F O 1
ATOM 11693 N N . PRO F 1 85 ? 36.278 49.058 7.202 1.00 24.41 85 PRO F N 1
ATOM 11694 C CA . PRO F 1 85 ? 35.114 49.678 7.846 1.00 26.01 85 PRO F CA 1
ATOM 11695 C C . PRO F 1 85 ? 34.319 48.750 8.777 1.00 29.47 85 PRO F C 1
ATOM 11696 O O . PRO F 1 85 ? 33.802 49.222 9.794 1.00 28.64 85 PRO F O 1
ATOM 11700 N N . GLU F 1 86 ? 34.229 47.464 8.444 1.00 27.96 86 GLU F N 1
ATOM 11701 C CA . GLU F 1 86 ? 33.471 46.514 9.261 1.00 38.24 86 GLU F CA 1
ATOM 11702 C C . GLU F 1 86 ? 34.003 46.389 10.686 1.00 32.44 86 GLU F C 1
ATOM 11703 O O . GLU F 1 86 ? 33.279 45.978 11.586 1.00 32.45 86 GLU F O 1
ATOM 11709 N N . ASP F 1 87 ? 35.268 46.739 10.885 1.00 30.07 87 ASP F N 1
ATOM 11710 C CA . ASP F 1 87 ? 35.899 46.611 12.199 1.00 31.70 87 ASP F CA 1
ATOM 11711 C C . ASP F 1 87 ? 35.479 47.718 13.166 1.00 31.12 87 ASP F C 1
ATOM 11712 O O . ASP F 1 87 ? 35.668 47.601 14.379 1.00 31.55 87 ASP F O 1
ATOM 11717 N N . ILE F 1 88 ? 34.911 48.792 12.629 1.00 30.96 88 ILE F N 1
ATOM 11718 C CA . ILE F 1 88 ? 34.597 49.961 13.437 1.00 30.62 88 ILE F CA 1
ATOM 11719 C C . ILE F 1 88 ? 33.318 49.779 14.241 1.00 31.93 88 ILE F C 1
ATOM 11720 O O . ILE F 1 88 ? 32.265 49.476 13.683 1.00 30.59 88 ILE F O 1
ATOM 11725 N N . PRO F 1 89 ? 33.409 49.965 15.566 1.00 34.90 89 PRO F N 1
ATOM 11726 C CA . PRO F 1 89 ? 32.231 49.828 16.427 1.00 33.94 89 PRO F CA 1
ATOM 11727 C C . PRO F 1 89 ? 31.344 51.070 16.358 1.00 35.41 89 PRO F C 1
ATOM 11728 O O . PRO F 1 89 ? 31.803 52.132 15.917 1.00 29.02 89 PRO F O 1
ATOM 11732 N N . GLN F 1 90 ? 30.090 50.932 16.782 1.00 29.98 90 GLN F N 1
ATOM 11733 C CA . GLN F 1 90 ? 29.150 52.047 16.763 1.00 38.14 90 GLN F CA 1
ATOM 11734 C C . GLN F 1 90 ? 29.634 53.249 17.566 1.00 40.37 90 GLN F C 1
ATOM 11735 O O . GLN F 1 90 ? 29.436 54.400 17.149 1.00 34.72 90 GLN F O 1
ATOM 11741 N N . GLU F 1 91 ? 30.266 52.984 18.711 1.00 34.66 91 GLU F N 1
ATOM 11742 C CA . GLU F 1 91 ? 30.708 54.068 19.591 1.00 39.35 91 GLU F CA 1
ATOM 11743 C C . GLU F 1 91 ? 31.706 54.982 18.891 1.00 29.47 91 GLU F C 1
ATOM 11744 O O . GLU F 1 91 ? 31.698 56.197 19.096 1.00 29.35 91 GLU F O 1
ATOM 11750 N N . ILE F 1 92 ? 32.541 54.386 18.046 1.00 25.88 92 ILE F N 1
ATOM 11751 C CA . ILE F 1 92 ? 33.497 55.136 17.246 1.00 23.89 92 ILE F CA 1
ATOM 11752 C C . ILE F 1 92 ? 32.818 55.877 16.090 1.00 30.98 92 ILE F C 1
ATOM 11753 O O . ILE F 1 92 ? 33.060 57.064 15.880 1.00 30.66 92 ILE F O 1
ATOM 11758 N N . LEU F 1 93 ? 31.979 55.174 15.341 1.00 24.32 93 LEU F N 1
ATOM 11759 C CA . LEU F 1 93 ? 31.239 55.786 14.238 1.00 36.07 93 LEU F CA 1
ATOM 11760 C C . LEU F 1 93 ? 30.460 57.019 14.686 1.00 37.67 93 LEU F C 1
ATOM 11761 O O . LEU F 1 93 ? 30.475 58.053 14.010 1.00 35.60 93 LEU F O 1
ATOM 11766 N N . GLU F 1 94 ? 29.803 56.908 15.838 1.00 35.65 94 GLU F N 1
ATOM 11767 C CA . GLU F 1 94 ? 28.975 57.986 16.369 1.00 38.79 94 GLU F CA 1
ATOM 11768 C C . GLU F 1 94 ? 29.781 59.080 17.068 1.00 36.39 94 GLU F C 1
ATOM 11769 O O . GLU F 1 94 ? 29.230 60.107 17.462 1.00 35.12 94 GLU F O 1
ATOM 11775 N N . ASN F 1 95 ? 31.080 58.861 17.230 1.00 31.59 95 ASN F N 1
ATOM 11776 C CA . ASN F 1 95 ? 31.926 59.879 17.837 1.00 34.04 95 ASN F CA 1
ATOM 11777 C C . ASN F 1 95 ? 32.152 61.020 16.853 1.00 32.37 95 ASN F C 1
ATOM 11778 O O . ASN F 1 95 ? 32.471 60.778 15.692 1.00 29.50 95 ASN F O 1
ATOM 11783 N N . LYS F 1 96 ? 31.967 62.255 17.322 1.00 35.84 96 LYS F N 1
ATOM 11784 C CA . LYS F 1 96 ? 32.013 63.439 16.455 1.00 45.30 96 LYS F CA 1
ATOM 11785 C C . LYS F 1 96 ? 33.310 63.621 15.648 1.00 43.49 96 LYS F C 1
ATOM 11786 O O . LYS F 1 96 ? 33.272 64.141 14.532 1.00 46.99 96 LYS F O 1
ATOM 11792 N N . ARG F 1 97 ? 34.447 63.197 16.201 1.00 39.44 97 ARG F N 1
ATOM 11793 C CA . ARG F 1 97 ? 35.729 63.358 15.506 1.00 37.72 97 ARG F CA 1
ATOM 11794 C C . ARG F 1 97 ? 35.800 62.434 14.295 1.00 32.98 97 ARG F C 1
ATOM 11795 O O . ARG F 1 97 ? 36.456 62.745 13.301 1.00 30.04 97 ARG F O 1
ATOM 11803 N N . TYR F 1 98 ? 35.116 61.299 14.393 1.00 29.96 98 TYR F N 1
ATOM 11804 C CA . TYR F 1 98 ? 35.118 60.298 13.332 1.00 30.39 98 TYR F CA 1
ATOM 11805 C C . TYR F 1 98 ? 33.961 60.504 12.340 1.00 31.77 98 TYR F C 1
ATOM 11806 O O . TYR F 1 98 ? 34.121 60.292 11.139 1.00 29.46 98 TYR F O 1
ATOM 11815 N N . LYS F 1 99 ? 32.799 60.911 12.848 1.00 37.87 99 LYS F N 1
ATOM 11816 C CA . LYS F 1 99 ? 31.592 61.034 12.024 1.00 42.33 99 LYS F CA 1
ATOM 11817 C C . LYS F 1 99 ? 31.777 61.992 10.843 1.00 44.71 99 LYS F C 1
ATOM 11818 O O . LYS F 1 99 ? 31.139 61.844 9.800 1.00 46.49 99 LYS F O 1
ATOM 11824 N N . ASP F 1 100 ? 32.661 62.967 11.009 1.00 44.93 100 ASP F N 1
ATOM 11825 C CA . ASP F 1 100 ? 32.896 63.962 9.970 1.00 51.80 100 ASP F CA 1
ATOM 11826 C C . ASP F 1 100 ? 34.008 63.558 9.007 1.00 50.29 100 ASP F C 1
ATOM 11827 O O . ASP F 1 100 ? 34.377 64.323 8.115 1.00 55.05 100 ASP F O 1
ATOM 11832 N N . LEU F 1 101 ? 34.540 62.356 9.195 1.00 38.36 101 LEU F N 1
ATOM 11833 C CA . LEU F 1 101 ? 35.618 61.855 8.350 1.00 36.98 101 LEU F CA 1
ATOM 11834 C C . LEU F 1 101 ? 35.267 60.493 7.773 1.00 40.13 101 LEU F C 1
ATOM 11835 O O . LEU F 1 101 ? 34.276 59.877 8.168 1.00 43.56 101 LEU F O 1
ATOM 11840 N N . SER F 1 102 ? 36.087 60.026 6.837 1.00 42.53 102 SER F N 1
ATOM 11841 C CA . SER F 1 102 ? 35.891 58.722 6.213 1.00 40.26 102 SER F CA 1
ATOM 11842 C C . SER F 1 102 ? 37.171 58.256 5.531 1.00 36.95 102 SER F C 1
ATOM 11843 O O . SER F 1 102 ? 38.080 59.053 5.285 1.00 37.14 102 SER F O 1
ATOM 11846 N N . GLY F 1 103 ? 37.237 56.963 5.232 1.00 29.20 103 GLY F N 1
ATOM 11847 C CA . GLY F 1 103 ? 38.388 56.389 4.565 1.00 28.83 103 GLY F CA 1
ATOM 11848 C C . GLY F 1 103 ? 39.621 56.345 5.449 1.00 25.46 103 GLY F C 1
ATOM 11849 O O . GLY F 1 103 ? 40.737 56.504 4.963 1.00 28.39 103 GLY F O 1
ATOM 11850 N N . TYR F 1 104 ? 39.417 56.125 6.744 1.00 23.87 104 TYR F N 1
ATOM 11851 C CA . TYR F 1 104 ? 40.511 56.185 7.713 1.00 26.53 104 TYR F CA 1
ATOM 11852 C C . TYR F 1 104 ? 41.005 54.831 8.243 1.00 25.09 104 TYR F C 1
ATOM 11853 O O . TYR F 1 104 ? 41.947 54.790 9.036 1.00 23.12 104 TYR F O 1
ATOM 11862 N N . THR F 1 105 ? 40.375 53.728 7.836 1.00 16.34 105 THR F N 1
ATOM 11863 C CA . THR F 1 105 ? 40.919 52.409 8.189 1.00 14.40 105 THR F CA 1
ATOM 11864 C C . THR F 1 105 ? 42.143 52.100 7.342 1.00 20.80 105 THR F C 1
ATOM 11865 O O . THR F 1 105 ? 42.349 52.716 6.297 1.00 24.90 105 THR F O 1
ATOM 11869 N N . VAL F 1 106 ? 42.957 51.148 7.794 1.00 22.27 106 VAL F N 1
ATOM 11870 C CA . VAL F 1 106 ? 44.228 50.860 7.134 1.00 15.88 106 VAL F CA 1
ATOM 11871 C C . VAL F 1 106 ? 44.047 50.497 5.660 1.00 19.15 106 VAL F C 1
ATOM 11872 O O . VAL F 1 106 ? 44.744 51.034 4.807 1.00 19.11 106 VAL F O 1
ATOM 11876 N N . SER F 1 107 ? 43.106 49.601 5.362 1.00 20.68 107 SER F N 1
ATOM 11877 C CA . SER F 1 107 ? 42.869 49.189 3.979 1.00 19.67 107 SER F CA 1
ATOM 11878 C C . SER F 1 107 ? 42.495 50.385 3.100 1.00 21.93 107 SER F C 1
ATOM 11879 O O . SER F 1 107 ? 42.866 50.445 1.927 1.00 25.61 107 SER F O 1
ATOM 11882 N N . GLU F 1 108 ? 41.758 51.330 3.679 1.00 19.46 108 GLU F N 1
ATOM 11883 C CA . GLU F 1 108 ? 41.250 52.481 2.933 1.00 21.35 108 GLU F CA 1
ATOM 11884 C C . GLU F 1 108 ? 42.352 53.506 2.661 1.00 21.36 108 GLU F C 1
ATOM 11885 O O . GLU F 1 108 ? 42.466 54.031 1.551 1.00 24.38 108 GLU F O 1
ATOM 11891 N N . VAL F 1 109 ? 43.143 53.803 3.684 1.00 22.44 109 VAL F N 1
ATOM 11892 C CA . VAL F 1 109 ? 44.284 54.700 3.528 1.00 17.43 109 VAL F CA 1
ATOM 11893 C C . VAL F 1 109 ? 45.257 54.174 2.475 1.00 20.58 109 VAL F C 1
ATOM 11894 O O . VAL F 1 109 ? 45.682 54.917 1.592 1.00 22.80 109 VAL F O 1
ATOM 11898 N N . VAL F 1 110 ? 45.588 52.887 2.563 1.00 19.37 110 VAL F N 1
ATOM 11899 C CA . VAL F 1 110 ? 46.468 52.243 1.596 1.00 20.88 110 VAL F CA 1
ATOM 11900 C C . VAL F 1 110 ? 45.900 52.303 0.180 1.00 20.48 110 VAL F C 1
ATOM 11901 O O . VAL F 1 110 ? 46.622 52.574 -0.767 1.00 22.35 110 VAL F O 1
ATOM 11905 N N . GLU F 1 111 ? 44.609 52.042 0.029 1.00 19.74 111 GLU F N 1
ATOM 11906 C CA . GLU F 1 111 ? 43.979 52.198 -1.280 1.00 25.31 111 GLU F CA 1
ATOM 11907 C C . GLU F 1 111 ? 44.096 53.614 -1.869 1.00 26.75 111 GLU F C 1
ATOM 11908 O O . GLU F 1 111 ? 44.253 53.774 -3.081 1.00 25.93 111 GLU F O 1
ATOM 11914 N N . GLN F 1 112 ? 44.013 54.635 -1.019 1.00 24.84 112 GLN F N 1
ATOM 11915 C CA . GLN F 1 112 ? 44.172 56.022 -1.469 1.00 30.26 112 GLN F CA 1
ATOM 11916 C C . GLN F 1 112 ? 45.616 56.330 -1.863 1.00 26.62 112 GLN F C 1
ATOM 11917 O O . GLN F 1 112 ? 45.868 56.969 -2.880 1.00 24.13 112 GLN F O 1
ATOM 11923 N N . VAL F 1 113 ? 46.556 55.899 -1.032 1.00 23.35 113 VAL F N 1
ATOM 11924 C CA . VAL F 1 113 ? 47.968 56.013 -1.370 1.00 24.88 113 VAL F CA 1
ATOM 11925 C C . VAL F 1 113 ? 48.237 55.347 -2.716 1.00 21.06 113 VAL F C 1
ATOM 11926 O O . VAL F 1 113 ? 48.912 55.917 -3.577 1.00 25.17 113 VAL F O 1
ATOM 11930 N N . LYS F 1 114 ? 47.678 54.156 -2.909 1.00 24.83 114 LYS F N 1
ATOM 11931 C CA . LYS F 1 114 ? 47.882 53.428 -4.158 1.00 25.35 114 LYS F CA 1
ATOM 11932 C C . LYS F 1 114 ? 47.315 54.213 -5.342 1.00 29.40 114 LYS F C 1
ATOM 11933 O O . LYS F 1 114 ? 47.949 54.303 -6.401 1.00 26.15 114 LYS F O 1
ATOM 11939 N N . LYS F 1 115 ? 46.132 54.795 -5.151 1.00 26.61 115 LYS F N 1
ATOM 11940 C CA . LYS F 1 115 ? 45.477 55.583 -6.189 1.00 30.15 115 LYS F CA 1
ATOM 11941 C C . LYS F 1 115 ? 46.273 56.847 -6.520 1.00 32.05 115 LYS F C 1
ATOM 11942 O O . LYS F 1 115 ? 46.479 57.176 -7.690 1.00 30.30 115 LYS F O 1
ATOM 11948 N N . HIS F 1 116 ? 46.738 57.538 -5.484 1.00 30.80 116 HIS F N 1
ATOM 11949 C CA . HIS F 1 116 ? 47.408 58.823 -5.657 1.00 33.39 116 HIS F CA 1
ATOM 11950 C C . HIS F 1 116 ? 48.893 58.715 -6.025 1.00 34.92 116 HIS F C 1
ATOM 11951 O O . HIS F 1 116 ? 49.396 59.520 -6.813 1.00 35.87 116 HIS F O 1
ATOM 11958 N N . PHE F 1 117 ? 49.584 57.730 -5.454 1.00 31.60 117 PHE F N 1
ATOM 11959 C CA . PHE F 1 117 ? 51.040 57.621 -5.592 1.00 30.01 117 PHE F CA 1
ATOM 11960 C C . PHE F 1 117 ? 51.534 56.321 -6.240 1.00 30.75 117 PHE F C 1
ATOM 11961 O O . PHE F 1 117 ? 52.681 56.241 -6.679 1.00 28.79 117 PHE F O 1
ATOM 11969 N N . GLY F 1 118 ? 50.677 55.305 -6.296 1.00 26.36 118 GLY F N 1
ATOM 11970 C CA . GLY F 1 118 ? 51.026 54.060 -6.960 1.00 26.58 118 GLY F CA 1
ATOM 11971 C C . GLY F 1 118 ? 51.804 53.077 -6.097 1.00 24.27 118 GLY F C 1
ATOM 11972 O O . GLY F 1 118 ? 51.465 51.901 -6.034 1.00 25.28 118 GLY F O 1
ATOM 11973 N N . HIS F 1 119 ? 52.844 53.567 -5.425 1.00 21.14 119 HIS F N 1
ATOM 11974 C CA . HIS F 1 119 ? 53.723 52.732 -4.612 1.00 21.78 119 HIS F CA 1
ATOM 11975 C C . HIS F 1 119 ? 54.291 53.544 -3.455 1.00 27.07 119 HIS F C 1
ATOM 11976 O O . HIS F 1 119 ? 54.277 54.774 -3.498 1.00 30.97 119 HIS F O 1
ATOM 11983 N N . ILE F 1 120 ? 54.787 52.870 -2.420 1.00 19.60 120 ILE F N 1
ATOM 11984 C CA . ILE F 1 120 ? 55.656 53.542 -1.454 1.00 18.03 120 ILE F CA 1
ATOM 11985 C C . ILE F 1 120 ? 57.006 52.841 -1.366 1.00 22.29 120 ILE F C 1
ATOM 11986 O O . ILE F 1 120 ? 57.181 51.733 -1.884 1.00 23.36 120 ILE F O 1
ATOM 11991 N N . ASP F 1 121 ? 57.956 53.501 -0.709 1.00 16.82 121 ASP F N 1
ATOM 11992 C CA . ASP F 1 121 ? 59.298 52.970 -0.544 1.00 17.63 121 ASP F CA 1
ATOM 11993 C C . ASP F 1 121 ? 59.653 52.771 0.915 1.00 17.81 121 ASP F C 1
ATOM 11994 O O . ASP F 1 121 ? 60.464 51.914 1.257 1.00 19.89 121 ASP F O 1
ATOM 11999 N N . ILE F 1 122 ? 59.053 53.579 1.774 1.00 14.54 122 ILE F N 1
ATOM 12000 C CA . ILE F 1 122 ? 59.435 53.590 3.177 1.00 15.82 122 ILE F CA 1
ATOM 12001 C C . ILE F 1 122 ? 58.193 53.611 4.037 1.00 18.56 122 ILE F C 1
ATOM 12002 O O . ILE F 1 122 ? 57.303 54.449 3.841 1.00 21.84 122 ILE F O 1
ATOM 12007 N N . LEU F 1 123 ? 58.121 52.685 4.985 1.00 15.60 123 LEU F N 1
ATOM 12008 C CA . LEU F 1 123 ? 57.013 52.670 5.933 1.00 14.23 123 LEU F CA 1
ATOM 12009 C C . LEU F 1 123 ? 57.538 52.874 7.344 1.00 15.59 123 LEU F C 1
ATOM 12010 O O . LEU F 1 123 ? 58.362 52.093 7.823 1.00 15.42 123 LEU F O 1
ATOM 12015 N N . VAL F 1 124 ? 57.064 53.929 8.002 1.00 20.07 124 VAL F N 1
ATOM 12016 C CA . VAL F 1 124 ? 57.488 54.241 9.360 1.00 20.98 124 VAL F CA 1
ATOM 12017 C C . VAL F 1 124 ? 56.311 54.125 10.313 1.00 19.21 124 VAL F C 1
ATOM 12018 O O . VAL F 1 124 ? 55.250 54.709 10.088 1.00 16.73 124 VAL F O 1
ATOM 12022 N N . HIS F 1 125 ? 56.512 53.370 11.384 1.00 15.13 125 HIS F N 1
ATOM 12023 C CA . HIS F 1 125 ? 55.490 53.146 12.396 1.00 16.80 125 HIS F CA 1
ATOM 12024 C C . HIS F 1 125 ? 55.942 53.843 13.678 1.00 15.47 125 HIS F C 1
ATOM 12025 O O . HIS F 1 125 ? 56.899 53.423 14.308 1.00 16.08 125 HIS F O 1
ATOM 12032 N N . SER F 1 126 ? 55.261 54.924 14.050 1.00 19.58 126 SER F N 1
ATOM 12033 C CA . SER F 1 126 ? 55.656 55.689 15.224 1.00 21.67 126 SER F CA 1
ATOM 12034 C C . SER F 1 126 ? 54.449 55.956 16.101 1.00 20.17 126 SER F C 1
ATOM 12035 O O . SER F 1 126 ? 54.089 57.105 16.357 1.00 24.52 126 SER F O 1
ATOM 12038 N N . LEU F 1 127 ? 53.817 54.888 16.561 1.00 24.61 127 LEU F N 1
ATOM 12039 C CA . LEU F 1 127 ? 52.584 55.040 17.309 1.00 32.66 127 LEU F CA 1
ATOM 12040 C C . LEU F 1 127 ? 52.428 53.937 18.340 1.00 26.94 127 LEU F C 1
ATOM 12041 O O . LEU F 1 127 ? 52.890 52.819 18.144 1.00 24.64 127 LEU F O 1
ATOM 12046 N N . ALA F 1 128 ? 51.775 54.275 19.444 1.00 21.25 128 ALA F N 1
ATOM 12047 C CA . ALA F 1 128 ? 51.568 53.341 20.535 1.00 22.78 128 ALA F CA 1
ATOM 12048 C C . ALA F 1 128 ? 50.523 53.936 21.449 1.00 21.93 128 ALA F C 1
ATOM 12049 O O . ALA F 1 128 ? 50.369 55.156 21.512 1.00 25.50 128 ALA F O 1
ATOM 12051 N N . ASN F 1 129 ? 49.788 53.067 22.133 1.00 19.21 129 ASN F N 1
ATOM 12052 C CA . ASN F 1 129 ? 48.850 53.506 23.154 1.00 21.99 129 ASN F CA 1
ATOM 12053 C C . ASN F 1 129 ? 48.357 52.350 24.001 1.00 22.50 129 ASN F C 1
ATOM 12054 O O . ASN F 1 129 ? 48.135 51.251 23.502 1.00 20.62 129 ASN F O 1
ATOM 12059 N N . SER F 1 130 ? 48.205 52.613 25.292 1.00 20.19 130 SER F N 1
ATOM 12060 C CA . SER F 1 130 ? 47.454 51.737 26.174 1.00 13.34 130 SER F CA 1
ATOM 12061 C C . SER F 1 130 ? 46.580 52.632 27.024 1.00 12.65 130 SER F C 1
ATOM 12062 O O . SER F 1 130 ? 47.044 53.668 27.529 1.00 19.89 130 SER F O 1
ATOM 12065 N N . PRO F 1 131 ? 45.319 52.245 27.199 1.00 15.50 131 PRO F N 1
ATOM 12066 C CA . PRO F 1 131 ? 44.392 53.044 28.004 1.00 24.23 131 PRO F CA 1
ATOM 12067 C C . PRO F 1 131 ? 44.648 52.884 29.501 1.00 23.59 131 PRO F C 1
ATOM 12068 O O . PRO F 1 131 ? 44.025 53.577 30.310 1.00 24.10 131 PRO F O 1
ATOM 12072 N N . GLU F 1 132 ? 45.551 51.978 29.862 1.00 16.49 132 GLU F N 1
ATOM 12073 C CA . GLU F 1 132 ? 45.800 51.669 31.265 1.00 20.98 132 GLU F CA 1
ATOM 12074 C C . GLU F 1 132 ? 47.282 51.711 31.632 1.00 22.39 132 GLU F C 1
ATOM 12075 O O . GLU F 1 132 ? 47.720 51.016 32.551 1.00 19.64 132 GLU F O 1
ATOM 12081 N N . ILE F 1 133 ? 48.056 52.539 30.934 1.00 27.32 133 ILE F N 1
ATOM 12082 C CA . ILE F 1 133 ? 49.505 52.547 31.147 1.00 24.10 133 ILE F CA 1
ATOM 12083 C C . ILE F 1 133 ? 49.889 52.880 32.591 1.00 23.25 133 ILE F C 1
ATOM 12084 O O . ILE F 1 133 ? 50.966 52.504 33.056 1.00 19.72 133 ILE F O 1
ATOM 12089 N N . ALA F 1 134 ? 49.013 53.578 33.307 1.00 19.73 134 ALA F N 1
ATOM 12090 C CA . ALA F 1 134 ? 49.303 53.917 34.698 1.00 24.07 134 ALA F CA 1
ATOM 12091 C C . ALA F 1 134 ? 49.153 52.735 35.664 1.00 24.97 134 ALA F C 1
ATOM 12092 O O . ALA F 1 134 ? 49.584 52.802 36.813 1.00 21.82 134 ALA F O 1
ATOM 12094 N N . LYS F 1 135 ? 48.546 51.648 35.197 1.00 12.12 135 LYS F N 1
ATOM 12095 C CA . LYS F 1 135 ? 48.263 50.529 36.066 1.00 21.54 135 LYS F CA 1
ATOM 12096 C C . LYS F 1 135 ? 49.387 49.505 35.997 1.00 17.89 135 LYS F C 1
ATOM 12097 O O . LYS F 1 135 ? 49.904 49.228 34.922 1.00 18.27 135 LYS F O 1
ATOM 12103 N N . PRO F 1 136 ? 49.744 48.933 37.154 1.00 12.20 136 PRO F N 1
ATOM 12104 C CA . PRO F 1 136 ? 50.592 47.744 37.225 1.00 17.35 136 PRO F CA 1
ATOM 12105 C C . PRO F 1 136 ? 50.012 46.657 36.329 1.00 20.66 136 PRO F C 1
ATOM 12106 O O . PRO F 1 136 ? 48.795 46.601 36.152 1.00 21.33 136 PRO F O 1
ATOM 12110 N N . LEU F 1 137 ? 50.866 45.807 35.766 1.00 18.23 137 LEU F N 1
ATOM 12111 C CA . LEU F 1 137 ? 50.383 44.781 34.859 1.00 19.56 137 LEU F CA 1
ATOM 12112 C C . LEU F 1 137 ? 49.358 43.899 35.588 1.00 20.81 137 LEU F C 1
ATOM 12113 O O . LEU F 1 137 ? 48.331 43.498 35.014 1.00 19.63 137 LEU F O 1
ATOM 12118 N N . LEU F 1 138 ? 49.621 43.652 36.873 1.00 17.12 138 LEU F N 1
ATOM 12119 C CA . LEU F 1 138 ? 48.739 42.844 37.714 1.00 22.10 138 LEU F CA 1
ATOM 12120 C C . LEU F 1 138 ? 47.316 43.381 37.750 1.00 20.23 138 LEU F C 1
ATOM 12121 O O . LEU F 1 138 ? 46.356 42.629 37.943 1.00 23.28 138 LEU F O 1
ATOM 12126 N N . ASP F 1 139 ? 47.191 44.685 37.566 1.00 18.46 139 ASP F N 1
ATOM 12127 C CA . ASP F 1 139 ? 45.900 45.356 37.709 1.00 18.18 139 ASP F CA 1
ATOM 12128 C C . ASP F 1 139 ? 45.301 45.774 36.372 1.00 17.01 139 ASP F C 1
ATOM 12129 O O . ASP F 1 139 ? 44.269 46.458 36.320 1.00 19.71 139 ASP F O 1
ATOM 12134 N N . THR F 1 140 ? 45.957 45.358 35.295 1.00 16.77 140 THR F N 1
ATOM 12135 C CA . THR F 1 140 ? 45.522 45.694 33.942 1.00 16.72 140 THR F CA 1
ATOM 12136 C C . THR F 1 140 ? 44.422 44.730 33.491 1.00 19.92 140 THR F C 1
ATOM 12137 O O . THR F 1 140 ? 44.518 43.528 33.700 1.00 17.35 140 THR F O 1
ATOM 12141 N N . SER F 1 141 ? 43.370 45.275 32.893 1.00 16.52 141 SER F N 1
ATOM 12142 C CA . SER F 1 141 ? 42.251 44.468 32.435 1.00 18.20 141 SER F CA 1
ATOM 12143 C C . SER F 1 141 ? 42.590 43.777 31.114 1.00 18.26 141 SER F C 1
ATOM 12144 O O . SER F 1 141 ? 43.520 44.172 30.410 1.00 14.82 141 SER F O 1
ATOM 12147 N N . ARG F 1 142 ? 41.813 42.756 30.769 1.00 14.16 142 ARG F N 1
ATOM 12148 C CA . ARG F 1 142 ? 42.000 42.063 29.509 1.00 14.83 142 ARG F CA 1
ATOM 12149 C C . ARG F 1 142 ? 41.785 42.991 28.319 1.00 13.84 142 ARG F C 1
ATOM 12150 O O . ARG F 1 142 ? 42.578 42.983 27.373 1.00 13.96 142 ARG F O 1
ATOM 12158 N N . LYS F 1 143 ? 40.719 43.795 28.360 1.00 14.40 143 LYS F N 1
ATOM 12159 C CA . LYS F 1 143 ? 40.461 44.718 27.258 1.00 16.92 143 LYS F CA 1
ATOM 12160 C C . LYS F 1 143 ? 41.593 45.741 27.110 1.00 18.38 143 LYS F C 1
ATOM 12161 O O . LYS F 1 143 ? 41.963 46.101 25.998 1.00 19.75 143 LYS F O 1
ATOM 12167 N N . GLY F 1 144 ? 42.137 46.209 28.229 1.00 12.95 144 GLY F N 1
ATOM 12168 C CA . GLY F 1 144 ? 43.222 47.178 28.178 1.00 12.16 144 GLY F CA 1
ATOM 12169 C C . GLY F 1 144 ? 44.480 46.616 27.543 1.00 17.37 144 GLY F C 1
ATOM 12170 O O . GLY F 1 144 ? 45.110 47.239 26.677 1.00 16.48 144 GLY F O 1
ATOM 12171 N N . TYR F 1 145 ? 44.841 45.427 28.004 1.00 14.89 145 TYR F N 1
ATOM 12172 C CA . TYR F 1 145 ? 46.027 44.721 27.548 1.00 11.26 145 TYR F CA 1
ATOM 12173 C C . TYR F 1 145 ? 45.915 44.485 26.051 1.00 13.24 145 TYR F C 1
ATOM 12174 O O . TYR F 1 145 ? 46.846 44.775 25.304 1.00 17.50 145 TYR F O 1
ATOM 12183 N N . LEU F 1 146 ? 44.770 43.963 25.610 1.00 15.21 146 LEU F N 1
ATOM 12184 C CA . LEU F 1 146 ? 44.574 43.656 24.199 1.00 13.38 146 LEU F CA 1
ATOM 12185 C C . LEU F 1 146 ? 44.492 44.923 23.355 1.00 18.86 146 LEU F C 1
ATOM 12186 O O . LEU F 1 146 ? 44.884 44.919 22.189 1.00 17.17 146 LEU F O 1
ATOM 12191 N N . ALA F 1 147 ? 43.996 46.009 23.952 1.00 19.22 147 ALA F N 1
ATOM 12192 C CA . ALA F 1 147 ? 43.973 47.293 23.268 1.00 18.37 147 ALA F CA 1
ATOM 12193 C C . ALA F 1 147 ? 45.393 47.806 23.067 1.00 16.49 147 ALA F C 1
ATOM 12194 O O . ALA F 1 147 ? 45.727 48.324 22.002 1.00 17.14 147 ALA F O 1
ATOM 12196 N N . ALA F 1 148 ? 46.230 47.645 24.087 1.00 17.41 148 ALA F N 1
ATOM 12197 C CA . ALA F 1 148 ? 47.633 48.043 23.982 1.00 15.54 148 ALA F CA 1
ATOM 12198 C C . ALA F 1 148 ? 48.314 47.302 22.822 1.00 17.32 148 ALA F C 1
ATOM 12199 O O . ALA F 1 148 ? 48.994 47.916 21.990 1.00 18.14 148 ALA F O 1
ATOM 12201 N N . LEU F 1 149 ? 48.116 45.987 22.767 1.00 16.23 149 LEU F N 1
ATOM 12202 C CA . LEU F 1 149 ? 48.669 45.166 21.692 1.00 16.57 149 LEU F CA 1
ATOM 12203 C C . LEU F 1 149 ? 48.086 45.487 20.325 1.00 18.83 149 LEU F C 1
ATOM 12204 O O . LEU F 1 149 ? 48.805 45.525 19.328 1.00 14.71 149 LEU F O 1
ATOM 12209 N N . SER F 1 150 ? 46.773 45.684 20.275 1.00 19.98 150 SER F N 1
ATOM 12210 C CA . SER F 1 150 ? 46.123 45.977 19.002 1.00 21.27 150 SER F CA 1
ATOM 12211 C C . SER F 1 150 ? 46.639 47.287 18.405 1.00 19.67 150 SER F C 1
ATOM 12212 O O . SER F 1 150 ? 46.939 47.358 17.211 1.00 17.51 150 SER F O 1
ATOM 12215 N N . THR F 1 151 ? 46.737 48.324 19.230 1.00 17.61 151 THR F N 1
ATOM 12216 C CA . THR F 1 151 ? 47.127 49.647 18.726 1.00 18.44 151 THR F CA 1
ATOM 12217 C C . THR F 1 151 ? 48.623 49.740 18.483 1.00 19.79 151 THR F C 1
ATOM 12218 O O . THR F 1 151 ? 49.075 50.378 17.530 1.00 17.80 151 THR F O 1
ATOM 12222 N N . SER F 1 152 ? 49.398 49.100 19.348 1.00 20.73 152 SER F N 1
ATOM 12223 C CA . SER F 1 152 ? 50.839 49.343 19.373 1.00 18.42 152 SER F CA 1
ATOM 12224 C C . SER F 1 152 ? 51.636 48.296 18.607 1.00 17.80 152 SER F C 1
ATOM 12225 O O . SER F 1 152 ? 52.763 48.559 18.206 1.00 22.59 152 SER F O 1
ATOM 12228 N N . SER F 1 153 ? 51.041 47.122 18.396 1.00 15.56 153 SER F N 1
ATOM 12229 C CA . SER F 1 153 ? 51.772 45.997 17.817 1.00 15.02 153 SER F CA 1
ATOM 12230 C C . SER F 1 153 ? 51.130 45.493 16.534 1.00 18.44 153 SER F C 1
ATOM 12231 O O . SER F 1 153 ? 51.768 45.498 15.475 1.00 16.88 153 SER F O 1
ATOM 12234 N N . TYR F 1 154 ? 49.875 45.054 16.617 1.00 17.74 154 TYR F N 1
ATOM 12235 C CA . TYR F 1 154 ? 49.251 44.480 15.436 1.00 15.26 154 TYR F CA 1
ATOM 12236 C C . TYR F 1 154 ? 49.144 45.529 14.341 1.00 14.92 154 TYR F C 1
ATOM 12237 O O . TYR F 1 154 ? 49.254 45.196 13.158 1.00 15.26 154 TYR F O 1
ATOM 12246 N N . SER F 1 155 ? 48.978 46.791 14.745 1.00 13.61 155 SER F N 1
ATOM 12247 C CA . SER F 1 155 ? 48.887 47.898 13.799 1.00 18.51 155 SER F CA 1
ATOM 12248 C C . SER F 1 155 ? 50.033 47.847 12.802 1.00 17.42 155 SER F C 1
ATOM 12249 O O . SER F 1 155 ? 49.841 48.135 11.619 1.00 18.33 155 SER F O 1
ATOM 12252 N N . PHE F 1 156 ? 51.218 47.462 13.272 1.00 16.37 156 PHE F N 1
ATOM 12253 C CA . PHE F 1 156 ? 52.348 47.348 12.356 1.00 19.33 156 PHE F CA 1
ATOM 12254 C C . PHE F 1 156 ? 52.162 46.251 11.308 1.00 15.76 156 PHE F C 1
ATOM 12255 O O . PHE F 1 156 ? 52.413 46.472 10.119 1.00 15.88 156 PHE F O 1
ATOM 12263 N N . ILE F 1 157 ? 51.734 45.072 11.755 1.00 15.60 157 ILE F N 1
ATOM 12264 C CA . ILE F 1 157 ? 51.400 43.960 10.860 1.00 14.63 157 ILE F CA 1
ATOM 12265 C C . ILE F 1 157 ? 50.352 44.370 9.836 1.00 13.43 157 ILE F C 1
ATOM 12266 O O . ILE F 1 157 ? 50.486 44.066 8.655 1.00 17.94 157 ILE F O 1
ATOM 12271 N N . SER F 1 158 ? 49.317 45.081 10.280 1.00 12.18 158 SER F N 1
ATOM 12272 C CA . SER F 1 158 ? 48.297 45.560 9.351 1.00 17.86 158 SER F CA 1
ATOM 12273 C C . SER F 1 158 ? 48.894 46.515 8.317 1.00 16.37 158 SER F C 1
ATOM 12274 O O . SER F 1 158 ? 48.611 46.412 7.123 1.00 15.91 158 SER F O 1
ATOM 12277 N N . LEU F 1 159 ? 49.718 47.452 8.771 1.00 15.89 159 LEU F N 1
ATOM 12278 C CA . LEU F 1 159 ? 50.288 48.418 7.836 1.00 18.84 159 LEU F CA 1
ATOM 12279 C C . LEU F 1 159 ? 51.201 47.735 6.813 1.00 18.92 159 LEU F C 1
ATOM 12280 O O . LEU F 1 159 ? 51.109 48.004 5.618 1.00 18.72 159 LEU F O 1
ATOM 12285 N N . LEU F 1 160 ? 52.045 46.824 7.281 1.00 16.30 160 LEU F N 1
ATOM 12286 C CA . LEU F 1 160 ? 52.940 46.097 6.388 1.00 13.71 160 LEU F CA 1
ATOM 12287 C C . LEU F 1 160 ? 52.186 45.128 5.470 1.00 15.21 160 LEU F C 1
ATOM 12288 O O . LEU F 1 160 ? 52.509 45.009 4.280 1.00 18.90 160 LEU F O 1
ATOM 12293 N N . SER F 1 161 ? 51.190 44.436 6.019 1.00 14.05 161 SER F N 1
ATOM 12294 C CA . SER F 1 161 ? 50.394 43.505 5.222 1.00 16.19 161 SER F CA 1
ATOM 12295 C C . SER F 1 161 ? 49.718 44.204 4.049 1.00 16.04 161 SER F C 1
ATOM 12296 O O . SER F 1 161 ? 49.743 43.713 2.914 1.00 16.69 161 SER F O 1
ATOM 12299 N N . HIS F 1 162 ? 49.123 45.362 4.322 1.00 15.12 162 HIS F N 1
ATOM 12300 C CA . HIS F 1 162 ? 48.408 46.110 3.296 1.00 18.13 162 HIS F CA 1
ATOM 12301 C C . HIS F 1 162 ? 49.322 46.891 2.340 1.00 14.78 162 HIS F C 1
ATOM 12302 O O . HIS F 1 162 ? 49.075 46.925 1.135 1.00 16.99 162 HIS F O 1
ATOM 12309 N N . PHE F 1 163 ? 50.365 47.521 2.874 1.00 17.72 163 PHE F N 1
ATOM 12310 C CA . PHE F 1 163 ? 51.319 48.274 2.046 1.00 19.55 163 PHE F CA 1
ATOM 12311 C C . PHE F 1 163 ? 52.280 47.397 1.236 1.00 22.90 163 PHE F C 1
ATOM 12312 O O . PHE F 1 163 ? 52.672 47.762 0.126 1.00 20.58 163 PHE F O 1
ATOM 12320 N N . GLY F 1 164 ? 52.665 46.258 1.802 1.00 24.33 164 GLY F N 1
ATOM 12321 C CA . GLY F 1 164 ? 53.587 45.330 1.157 1.00 18.99 164 GLY F CA 1
ATOM 12322 C C . GLY F 1 164 ? 53.449 45.141 -0.352 1.00 21.22 164 GLY F C 1
ATOM 12323 O O . GLY F 1 164 ? 54.416 45.327 -1.095 1.00 21.20 164 GLY F O 1
ATOM 12324 N N . PRO F 1 165 ? 52.245 44.772 -0.818 1.00 25.11 165 PRO F N 1
ATOM 12325 C CA . PRO F 1 165 ? 52.023 44.573 -2.255 1.00 27.15 165 PRO F CA 1
ATOM 12326 C C . PRO F 1 165 ? 52.261 45.814 -3.126 1.00 27.33 165 PRO F C 1
ATOM 12327 O O . PRO F 1 165 ? 52.353 45.674 -4.345 1.00 26.13 165 PRO F O 1
ATOM 12331 N N . ILE F 1 166 ? 52.366 46.998 -2.536 1.00 23.05 166 ILE F N 1
ATOM 12332 C CA . ILE F 1 166 ? 52.634 48.177 -3.359 1.00 26.42 166 ILE F CA 1
ATOM 12333 C C . ILE F 1 166 ? 53.984 48.785 -3.044 1.00 22.07 166 ILE F C 1
ATOM 12334 O O . ILE F 1 166 ? 54.263 49.915 -3.421 1.00 29.15 166 ILE F O 1
ATOM 12339 N N . MET F 1 167 ? 54.827 48.027 -2.357 1.00 18.49 167 MET F N 1
ATOM 12340 C CA . MET F 1 167 ? 56.179 48.499 -2.074 1.00 23.76 167 MET F CA 1
ATOM 12341 C C . MET F 1 167 ? 57.137 48.207 -3.223 1.00 24.66 167 MET F C 1
ATOM 12342 O O . MET F 1 167 ? 57.115 47.122 -3.796 1.00 28.70 167 MET F O 1
ATOM 12347 N N . ASN F 1 168 ? 57.965 49.190 -3.566 1.00 25.90 168 ASN F N 1
ATOM 12348 C CA . ASN F 1 168 ? 58.936 49.016 -4.641 1.00 25.46 168 ASN F CA 1
ATOM 12349 C C . ASN F 1 168 ? 60.114 48.187 -4.178 1.00 27.87 168 ASN F C 1
ATOM 12350 O O . ASN F 1 168 ? 60.214 47.837 -3.001 1.00 27.56 168 ASN F O 1
ATOM 12355 N N . ALA F 1 169 ? 61.001 47.869 -5.113 1.00 26.67 169 ALA F N 1
ATOM 12356 C CA . ALA F 1 169 ? 62.246 47.205 -4.773 1.00 27.25 169 ALA F CA 1
ATOM 12357 C C . ALA F 1 169 ? 63.027 48.109 -3.827 1.00 25.56 169 ALA F C 1
ATOM 12358 O O . ALA F 1 169 ? 62.967 49.334 -3.944 1.00 27.28 169 ALA F O 1
ATOM 12360 N N . GLY F 1 170 ? 63.744 47.511 -2.881 1.00 27.90 170 GLY F N 1
ATOM 12361 C CA . GLY F 1 170 ? 64.581 48.280 -1.977 1.00 23.93 170 GLY F CA 1
ATOM 12362 C C . GLY F 1 170 ? 63.821 48.920 -0.829 1.00 24.67 170 GLY F C 1
ATOM 12363 O O . GLY F 1 170 ? 64.397 49.668 -0.037 1.00 24.30 170 GLY F O 1
ATOM 12364 N N . ALA F 1 171 ? 62.533 48.598 -0.725 1.00 20.84 171 ALA F N 1
ATOM 12365 C CA . ALA F 1 171 ? 61.671 49.155 0.317 1.00 19.18 171 ALA F CA 1
ATOM 12366 C C . ALA F 1 171 ? 62.000 48.609 1.704 1.00 15.55 171 ALA F C 1
ATOM 12367 O O . ALA F 1 171 ? 62.521 47.503 1.844 1.00 17.38 171 ALA F O 1
ATOM 12369 N N . SER F 1 172 ? 61.695 49.380 2.739 1.00 13.59 172 SER F N 1
ATOM 12370 C CA . SER F 1 172 ? 61.962 48.916 4.098 1.00 12.61 172 SER F CA 1
ATOM 12371 C C . SER F 1 172 ? 61.073 49.608 5.120 1.00 15.36 172 SER F C 1
ATOM 12372 O O . SER F 1 172 ? 60.368 50.565 4.794 1.00 15.04 172 SER F O 1
ATOM 12375 N N . THR F 1 173 ? 61.118 49.126 6.358 1.00 15.66 173 THR F N 1
ATOM 12376 C CA . THR F 1 173 ? 60.247 49.647 7.404 1.00 13.62 173 THR F CA 1
ATOM 12377 C C . THR F 1 173 ? 60.989 49.933 8.680 1.00 15.83 173 THR F C 1
ATOM 12378 O O . THR F 1 173 ? 62.051 49.359 8.946 1.00 15.65 173 THR F O 1
ATOM 12382 N N . ILE F 1 174 ? 60.396 50.814 9.479 1.00 14.78 174 ILE F N 1
ATOM 12383 C CA . ILE F 1 174 ? 60.945 51.229 10.764 1.00 15.79 174 ILE F CA 1
ATOM 12384 C C . ILE F 1 174 ? 59.788 51.219 11.753 1.00 22.14 174 ILE F C 1
ATOM 12385 O O . ILE F 1 174 ? 58.670 51.597 11.410 1.00 21.83 174 ILE F O 1
ATOM 12390 N N . SER F 1 175 ? 60.044 50.765 12.970 1.00 19.48 175 SER F N 1
ATOM 12391 C CA . SER F 1 175 ? 59.096 50.938 14.057 1.00 11.92 175 SER F CA 1
ATOM 12392 C C . SER F 1 175 ? 59.891 51.364 15.279 1.00 17.57 175 SER F C 1
ATOM 12393 O O . SER F 1 175 ? 61.114 51.249 15.295 1.00 19.84 175 SER F O 1
ATOM 12396 N N . LEU F 1 176 ? 59.215 51.879 16.299 1.00 17.95 176 LEU F N 1
ATOM 12397 C CA . LEU F 1 176 ? 59.936 52.382 17.471 1.00 16.76 176 LEU F CA 1
ATOM 12398 C C . LEU F 1 176 ? 59.558 51.548 18.685 1.00 17.72 176 LEU F C 1
ATOM 12399 O O . LEU F 1 176 ? 58.405 51.162 18.823 1.00 15.78 176 LEU F O 1
ATOM 12404 N N . THR F 1 177 ? 60.536 51.248 19.539 1.00 16.66 177 THR F N 1
ATOM 12405 C CA . THR F 1 177 ? 60.318 50.396 20.706 1.00 16.02 177 THR F CA 1
ATOM 12406 C C . THR F 1 177 ? 61.076 50.942 21.913 1.00 16.32 177 THR F C 1
ATOM 12407 O O . THR F 1 177 ? 61.780 51.948 21.824 1.00 11.12 177 THR F O 1
ATOM 12411 N N . TYR F 1 178 ? 60.946 50.275 23.048 1.00 16.34 178 TYR F N 1
ATOM 12412 C CA . TYR F 1 178 ? 61.606 50.738 24.256 1.00 17.36 178 TYR F CA 1
ATOM 12413 C C . TYR F 1 178 ? 62.108 49.537 25.056 1.00 17.71 178 TYR F C 1
ATOM 12414 O O . TYR F 1 178 ? 61.532 48.446 24.971 1.00 18.61 178 TYR F O 1
ATOM 12423 N N . LEU F 1 179 ? 63.168 49.722 25.837 1.00 16.86 179 LEU F N 1
ATOM 12424 C CA . LEU F 1 179 ? 63.861 48.562 26.429 1.00 24.04 179 LEU F CA 1
ATOM 12425 C C . LEU F 1 179 ? 63.037 47.777 27.451 1.00 22.46 179 LEU F C 1
ATOM 12426 O O . LEU F 1 179 ? 63.425 46.680 27.863 1.00 18.14 179 LEU F O 1
ATOM 12431 N N . ALA F 1 180 ? 61.898 48.338 27.838 1.00 20.06 180 ALA F N 1
ATOM 12432 C CA . ALA F 1 180 ? 60.997 47.685 28.777 1.00 18.33 180 ALA F CA 1
ATOM 12433 C C . ALA F 1 180 ? 60.320 46.459 28.159 1.00 20.46 180 ALA F C 1
ATOM 12434 O O . ALA F 1 180 ? 59.622 45.710 28.844 1.00 27.27 180 ALA F O 1
ATOM 12436 N N . SER F 1 181 ? 60.537 46.267 26.861 1.00 20.91 181 SER F N 1
ATOM 12437 C CA . SER F 1 181 ? 60.072 45.087 26.145 1.00 20.08 181 SER F CA 1
ATOM 12438 C C . SER F 1 181 ? 60.527 43.783 26.806 1.00 26.28 181 SER F C 1
ATOM 12439 O O . SER F 1 181 ? 59.723 42.888 27.032 1.00 22.78 181 SER F O 1
ATOM 12442 N N . MET F 1 182 ? 61.816 43.661 27.109 1.00 23.03 182 MET F N 1
ATOM 12443 C CA . MET F 1 182 ? 62.300 42.417 27.705 1.00 24.99 182 MET F CA 1
ATOM 12444 C C . MET F 1 182 ? 63.117 42.584 28.988 1.00 21.69 182 MET F C 1
ATOM 12445 O O . MET F 1 182 ? 63.859 41.693 29.379 1.00 19.11 182 MET F O 1
ATOM 12450 N N . ARG F 1 183 ? 62.966 43.734 29.635 1.00 17.62 183 ARG F N 1
ATOM 12451 C CA . ARG F 1 183 ? 63.493 43.953 30.976 1.00 15.49 183 ARG F CA 1
ATOM 12452 C C . ARG F 1 183 ? 62.414 44.665 31.777 1.00 21.44 183 ARG F C 1
ATOM 12453 O O . ARG F 1 183 ? 61.714 45.525 31.242 1.00 20.95 183 ARG F O 1
ATOM 12461 N N . ALA F 1 184 ? 62.287 44.327 33.056 1.00 16.87 184 ALA F N 1
ATOM 12462 C CA . ALA F 1 184 ? 61.223 44.888 33.880 1.00 17.97 184 ALA F CA 1
ATOM 12463 C C . ALA F 1 184 ? 61.413 46.379 34.206 1.00 18.55 184 ALA F C 1
ATOM 12464 O O . ALA F 1 184 ? 62.362 46.750 34.890 1.00 18.44 184 ALA F O 1
ATOM 12466 N N . VAL F 1 185 ? 60.494 47.220 33.733 1.00 17.99 185 VAL F N 1
ATOM 12467 C CA . VAL F 1 185 ? 60.501 48.637 34.096 1.00 15.16 185 VAL F CA 1
ATOM 12468 C C . VAL F 1 185 ? 59.183 49.006 34.782 1.00 17.26 185 VAL F C 1
ATOM 12469 O O . VAL F 1 185 ? 58.164 49.195 34.116 1.00 21.14 185 VAL F O 1
ATOM 12473 N N . PRO F 1 186 ? 59.201 49.086 36.120 1.00 24.04 186 PRO F N 1
ATOM 12474 C CA . PRO F 1 186 ? 58.035 49.502 36.907 1.00 27.27 186 PRO F CA 1
ATOM 12475 C C . PRO F 1 186 ? 57.518 50.847 36.429 1.00 25.07 186 PRO F C 1
ATOM 12476 O O . PRO F 1 186 ? 58.297 51.792 36.294 1.00 25.22 186 PRO F O 1
ATOM 12480 N N . GLY F 1 187 ? 56.222 50.927 36.158 1.00 24.76 187 GLY F N 1
ATOM 12481 C CA . GLY F 1 187 ? 55.640 52.155 35.655 1.00 21.49 187 GLY F CA 1
ATOM 12482 C C . GLY F 1 187 ? 55.317 52.076 34.177 1.00 21.44 187 GLY F C 1
ATOM 12483 O O . GLY F 1 187 ? 54.534 52.872 33.675 1.00 23.81 187 GLY F O 1
ATOM 12484 N N . TYR F 1 188 ? 55.912 51.123 33.465 1.00 15.63 188 TYR F N 1
ATOM 12485 C CA . TYR F 1 188 ? 55.542 50.913 32.065 1.00 16.24 188 TYR F CA 1
ATOM 12486 C C . TYR F 1 188 ? 54.350 49.951 32.005 1.00 18.94 188 TYR F C 1
ATOM 12487 O O . TYR F 1 188 ? 54.500 48.780 31.640 1.00 19.09 188 TYR F O 1
ATOM 12496 N N . GLY F 1 189 ? 53.169 50.451 32.367 1.00 16.79 189 GLY F N 1
ATOM 12497 C CA . GLY F 1 189 ? 52.037 49.579 32.657 1.00 17.56 189 GLY F CA 1
ATOM 12498 C C . GLY F 1 189 ? 51.068 49.351 31.519 1.00 19.77 189 GLY F C 1
ATOM 12499 O O . GLY F 1 189 ? 51.396 49.586 30.360 1.00 17.92 189 GLY F O 1
ATOM 12500 N N . GLY F 1 190 ? 49.871 48.869 31.858 1.00 19.52 190 GLY F N 1
ATOM 12501 C CA . GLY F 1 190 ? 48.800 48.697 30.892 1.00 16.49 190 GLY F CA 1
ATOM 12502 C C . GLY F 1 190 ? 49.121 47.741 29.763 1.00 14.25 190 GLY F C 1
ATOM 12503 O O . GLY F 1 190 ? 48.501 47.797 28.704 1.00 18.73 190 GLY F O 1
ATOM 12504 N N . GLY F 1 191 ? 50.089 46.861 29.991 1.00 15.98 191 GLY F N 1
ATOM 12505 C CA . GLY F 1 191 ? 50.506 45.922 28.971 1.00 17.86 191 GLY F CA 1
ATOM 12506 C C . GLY F 1 191 ? 51.445 46.501 27.924 1.00 16.91 191 GLY F C 1
ATOM 12507 O O . GLY F 1 191 ? 51.741 45.830 26.935 1.00 15.62 191 GLY F O 1
ATOM 12508 N N . MET F 1 192 ? 51.931 47.722 28.132 1.00 17.08 192 MET F N 1
ATOM 12509 C CA . MET F 1 192 ? 52.875 48.297 27.174 1.00 15.04 192 MET F CA 1
ATOM 12510 C C . MET F 1 192 ? 54.142 47.447 27.047 1.00 15.43 192 MET F C 1
ATOM 12511 O O . MET F 1 192 ? 54.735 47.392 25.978 1.00 16.52 192 MET F O 1
ATOM 12516 N N . ASN F 1 193 ? 54.544 46.772 28.122 1.00 13.99 193 ASN F N 1
ATOM 12517 C CA . ASN F 1 193 ? 55.701 45.868 28.035 1.00 15.30 193 ASN F CA 1
ATOM 12518 C C . ASN F 1 193 ? 55.501 44.739 27.022 1.00 16.65 193 ASN F C 1
ATOM 12519 O O . ASN F 1 193 ? 56.398 44.430 26.220 1.00 11.66 193 ASN F O 1
ATOM 12524 N N . ALA F 1 194 ? 54.325 44.120 27.064 1.00 14.65 194 ALA F N 1
ATOM 12525 C CA . ALA F 1 194 ? 54.019 43.027 26.163 1.00 13.67 194 ALA F CA 1
ATOM 12526 C C . ALA F 1 194 ? 53.851 43.538 24.740 1.00 11.41 194 ALA F C 1
ATOM 12527 O O . ALA F 1 194 ? 54.216 42.851 23.786 1.00 15.69 194 ALA F O 1
ATOM 12529 N N . ALA F 1 195 ? 53.257 44.723 24.597 1.00 10.21 195 ALA F N 1
ATOM 12530 C CA . ALA F 1 195 ? 53.105 45.323 23.279 1.00 16.17 195 ALA F CA 1
ATOM 12531 C C . ALA F 1 195 ? 54.464 45.564 22.627 1.00 16.68 195 ALA F C 1
ATOM 12532 O O . ALA F 1 195 ? 54.631 45.335 21.429 1.00 13.42 195 ALA F O 1
ATOM 12534 N N . LYS F 1 196 ? 55.445 46.013 23.405 1.00 17.24 196 LYS F N 1
ATOM 12535 C CA . LYS F 1 196 ? 56.779 46.208 22.826 1.00 15.92 196 LYS F CA 1
ATOM 12536 C C . LYS F 1 196 ? 57.516 44.885 22.613 1.00 14.11 196 LYS F C 1
ATOM 12537 O O . LYS F 1 196 ? 58.280 44.753 21.665 1.00 15.52 196 LYS F O 1
ATOM 12543 N N . ALA F 1 197 ? 57.280 43.910 23.485 1.00 12.95 197 ALA F N 1
ATOM 12544 C CA . ALA F 1 197 ? 57.885 42.585 23.311 1.00 11.70 197 ALA F CA 1
ATOM 12545 C C . ALA F 1 197 ? 57.377 41.993 21.994 1.00 14.29 197 ALA F C 1
ATOM 12546 O O . ALA F 1 197 ? 58.142 41.425 21.206 1.00 12.70 197 ALA F O 1
ATOM 12548 N N . ALA F 1 198 ? 56.076 42.152 21.766 1.00 12.64 198 ALA F N 1
ATOM 12549 C CA . ALA F 1 198 ? 55.423 41.678 20.551 1.00 16.15 198 ALA F CA 1
ATOM 12550 C C . ALA F 1 198 ? 55.957 42.376 19.314 1.00 11.33 198 ALA F C 1
ATOM 12551 O O . ALA F 1 198 ? 56.255 41.728 18.311 1.00 14.31 198 ALA F O 1
ATOM 12553 N N . LEU F 1 199 ? 56.055 43.704 19.384 1.00 14.56 199 LEU F N 1
ATOM 12554 C CA . LEU F 1 199 ? 56.613 44.499 18.289 1.00 13.08 199 LEU F CA 1
ATOM 12555 C C . LEU F 1 199 ? 58.016 44.014 17.910 1.00 14.66 199 LEU F C 1
ATOM 12556 O O . LEU F 1 199 ? 58.318 43.837 16.727 1.00 12.61 199 LEU F O 1
ATOM 12561 N N . GLU F 1 200 ? 58.864 43.786 18.907 1.00 13.80 200 GLU F N 1
ATOM 12562 C CA . GLU F 1 200 ? 60.228 43.310 18.634 1.00 15.06 200 GLU F CA 1
ATOM 12563 C C . GLU F 1 200 ? 60.282 41.897 18.073 1.00 15.00 200 GLU F C 1
ATOM 12564 O O . GLU F 1 200 ? 61.044 41.613 17.153 1.00 14.50 200 GLU F O 1
ATOM 12570 N N . SER F 1 201 ? 59.470 41.008 18.628 1.00 14.68 201 SER F N 1
ATOM 12571 C CA . SER F 1 201 ? 59.396 39.642 18.133 1.00 13.48 201 SER F CA 1
ATOM 12572 C C . SER F 1 201 ? 58.909 39.659 16.690 1.00 16.05 201 SER F C 1
ATOM 12573 O O . SER F 1 201 ? 59.467 38.978 15.818 1.00 17.89 201 SER F O 1
ATOM 12576 N N . ASP F 1 202 ? 57.881 40.461 16.441 1.00 15.17 202 ASP F N 1
ATOM 12577 C CA . ASP F 1 202 ? 57.277 40.537 15.120 1.00 16.55 202 ASP F CA 1
ATOM 12578 C C . ASP F 1 202 ? 58.288 41.110 14.123 1.00 13.02 202 ASP F C 1
ATOM 12579 O O . ASP F 1 202 ? 58.285 40.744 12.950 1.00 18.88 202 ASP F O 1
ATOM 12584 N N . THR F 1 203 ? 59.161 41.999 14.600 1.00 13.34 203 THR F N 1
ATOM 12585 C CA . THR F 1 203 ? 60.193 42.596 13.749 1.00 10.86 203 THR F CA 1
ATOM 12586 C C . THR F 1 203 ? 61.056 41.504 13.128 1.00 15.32 203 THR F C 1
ATOM 12587 O O . THR F 1 203 ? 61.360 41.528 11.924 1.00 15.40 203 THR F O 1
ATOM 12591 N N . LYS F 1 204 ? 61.412 40.523 13.951 1.00 10.40 204 LYS F N 1
ATOM 12592 C CA . LYS F 1 204 ? 62.214 39.398 13.482 1.00 12.17 204 LYS F CA 1
ATOM 12593 C C . LYS F 1 204 ? 61.456 38.525 12.494 1.00 12.92 204 LYS F C 1
ATOM 12594 O O . LYS F 1 204 ? 61.922 38.297 11.383 1.00 16.79 204 LYS F O 1
ATOM 12600 N N . VAL F 1 205 ? 60.277 38.059 12.890 1.00 13.94 205 VAL F N 1
ATOM 12601 C CA . VAL F 1 205 ? 59.463 37.216 12.024 1.00 14.85 205 VAL F CA 1
ATOM 12602 C C . VAL F 1 205 ? 59.120 37.904 10.690 1.00 14.12 205 VAL F C 1
ATOM 12603 O O . VAL F 1 205 ? 59.265 37.311 9.612 1.00 15.58 205 VAL F O 1
ATOM 12607 N N . LEU F 1 206 ? 58.672 39.151 10.767 1.00 12.96 206 LEU F N 1
ATOM 12608 C CA . LEU F 1 206 ? 58.343 39.915 9.562 1.00 13.77 206 LEU F CA 1
ATOM 12609 C C . LEU F 1 206 ? 59.552 40.199 8.647 1.00 17.61 206 LEU F C 1
ATOM 12610 O O . LEU F 1 206 ? 59.409 40.195 7.423 1.00 16.81 206 LEU F O 1
ATOM 12615 N N . ALA F 1 207 ? 60.725 40.451 9.227 1.00 16.73 207 ALA F N 1
ATOM 12616 C CA . ALA F 1 207 ? 61.945 40.565 8.415 1.00 17.67 207 ALA F CA 1
ATOM 12617 C C . ALA F 1 207 ? 62.113 39.327 7.542 1.00 16.34 207 ALA F C 1
ATOM 12618 O O . ALA F 1 207 ? 62.417 39.441 6.357 1.00 14.45 207 ALA F O 1
ATOM 12620 N N . TRP F 1 208 ? 61.884 38.147 8.112 1.00 19.85 208 TRP F N 1
ATOM 12621 C CA . TRP F 1 208 ? 61.951 36.926 7.310 1.00 18.47 208 TRP F CA 1
ATOM 12622 C C . TRP F 1 208 ? 60.810 36.848 6.295 1.00 13.48 208 TRP F C 1
ATOM 12623 O O . TRP F 1 208 ? 61.040 36.631 5.100 1.00 14.27 208 TRP F O 1
ATOM 12634 N N . GLU F 1 209 ? 59.585 37.042 6.763 1.00 18.99 209 GLU F N 1
ATOM 12635 C CA . GLU F 1 209 ? 58.431 36.855 5.895 1.00 19.04 209 GLU F CA 1
ATOM 12636 C C . GLU F 1 209 ? 58.376 37.894 4.780 1.00 21.27 209 GLU F C 1
ATOM 12637 O O . GLU F 1 209 ? 58.236 37.539 3.604 1.00 18.92 209 GLU F O 1
ATOM 12643 N N . ALA F 1 210 ? 58.493 39.169 5.151 1.00 19.97 210 ALA F N 1
ATOM 12644 C CA . ALA F 1 210 ? 58.449 40.252 4.174 1.00 21.94 210 ALA F CA 1
ATOM 12645 C C . ALA F 1 210 ? 59.683 40.217 3.281 1.00 24.27 210 ALA F C 1
ATOM 12646 O O . ALA F 1 210 ? 59.608 40.583 2.111 1.00 18.85 210 ALA F O 1
ATOM 12648 N N . GLY F 1 211 ? 60.806 39.762 3.842 1.00 19.95 211 GLY F N 1
ATOM 12649 C CA . GLY F 1 211 ? 62.043 39.603 3.097 1.00 17.99 211 GLY F CA 1
ATOM 12650 C C . GLY F 1 211 ? 61.927 38.590 1.969 1.00 15.95 211 GLY F C 1
ATOM 12651 O O . GLY F 1 211 ? 62.315 38.857 0.829 1.00 18.84 211 GLY F O 1
ATOM 12652 N N . ARG F 1 212 ? 61.364 37.428 2.279 1.00 16.56 212 ARG F N 1
ATOM 12653 C CA . ARG F 1 212 ? 61.177 36.395 1.274 1.00 19.52 212 ARG F CA 1
ATOM 12654 C C . ARG F 1 212 ? 60.019 36.688 0.320 1.00 22.48 212 ARG F C 1
ATOM 12655 O O . ARG F 1 212 ? 60.040 36.242 -0.828 1.00 21.26 212 ARG F O 1
ATOM 12663 N N . ARG F 1 213 ? 59.018 37.434 0.786 1.00 19.18 213 ARG F N 1
ATOM 12664 C CA . ARG F 1 213 ? 57.864 37.752 -0.058 1.00 23.84 213 ARG F CA 1
ATOM 12665 C C . ARG F 1 213 ? 58.085 38.936 -1.001 1.00 18.51 213 ARG F C 1
ATOM 12666 O O . ARG F 1 213 ? 57.732 38.863 -2.181 1.00 22.03 213 ARG F O 1
ATOM 12674 N N . TRP F 1 214 ? 58.660 40.025 -0.500 1.00 19.86 214 TRP F N 1
ATOM 12675 C CA . TRP F 1 214 ? 58.773 41.241 -1.308 1.00 21.77 214 TRP F CA 1
ATOM 12676 C C . TRP F 1 214 ? 60.186 41.824 -1.382 1.00 19.73 214 TRP F C 1
ATOM 12677 O O . TRP F 1 214 ? 60.413 42.818 -2.079 1.00 18.46 214 TRP F O 1
ATOM 12688 N N . GLY F 1 215 ? 61.120 41.227 -0.652 1.00 18.18 215 GLY F N 1
ATOM 12689 C CA . GLY F 1 215 ? 62.474 41.748 -0.591 1.00 18.82 215 GLY F CA 1
ATOM 12690 C C . GLY F 1 215 ? 62.569 42.955 0.327 1.00 16.37 215 GLY F C 1
ATOM 12691 O O . GLY F 1 215 ? 63.524 43.729 0.264 1.00 22.20 215 GLY F O 1
ATOM 12692 N N . VAL F 1 216 ? 61.578 43.099 1.199 1.00 18.24 216 VAL F N 1
ATOM 12693 C CA . VAL F 1 216 ? 61.486 44.247 2.092 1.00 16.73 216 VAL F CA 1
ATOM 12694 C C . VAL F 1 216 ? 62.272 44.036 3.374 1.00 17.74 216 VAL F C 1
ATOM 12695 O O . VAL F 1 216 ? 62.316 42.929 3.909 1.00 20.58 216 VAL F O 1
ATOM 12699 N N . ARG F 1 217 ? 62.950 45.087 3.841 1.00 13.22 217 ARG F N 1
ATOM 12700 C CA . ARG F 1 217 ? 63.697 45.003 5.090 1.00 14.04 217 ARG F CA 1
ATOM 12701 C C . ARG F 1 217 ? 62.850 45.563 6.225 1.00 10.46 217 ARG F C 1
ATOM 12702 O O . ARG F 1 217 ? 62.057 46.481 6.019 1.00 14.61 217 ARG F O 1
ATOM 12710 N N . VAL F 1 218 ? 63.025 45.032 7.427 1.00 10.24 218 VAL F N 1
ATOM 12711 C CA . VAL F 1 218 ? 62.151 45.386 8.544 1.00 13.36 218 VAL F CA 1
ATOM 12712 C C . VAL F 1 218 ? 63.022 45.565 9.779 1.00 15.03 218 VAL F C 1
ATOM 12713 O O . VAL F 1 218 ? 63.673 44.610 10.222 1.00 13.20 218 VAL F O 1
ATOM 12717 N N . ASN F 1 219 ? 63.072 46.790 10.312 1.00 14.14 219 ASN F N 1
ATOM 12718 C CA . ASN F 1 219 ? 63.949 47.101 11.442 1.00 11.98 219 ASN F CA 1
ATOM 12719 C C . ASN F 1 219 ? 63.231 47.902 12.520 1.00 11.13 219 ASN F C 1
ATOM 12720 O O . ASN F 1 219 ? 62.262 48.603 12.236 1.00 14.66 219 ASN F O 1
ATOM 12725 N N . THR F 1 220 ? 63.702 47.806 13.758 1.00 12.74 220 THR F N 1
ATOM 12726 C CA . THR F 1 220 ? 63.096 48.586 14.837 1.00 12.23 220 THR F CA 1
ATOM 12727 C C . THR F 1 220 ? 64.169 49.415 15.564 1.00 19.93 220 THR F C 1
ATOM 12728 O O . THR F 1 220 ? 65.316 48.995 15.665 1.00 17.32 220 THR F O 1
ATOM 12732 N N . ILE F 1 221 ? 63.807 50.609 16.030 1.00 12.62 221 ILE F N 1
ATOM 12733 C CA . ILE F 1 221 ? 64.756 51.437 16.782 1.00 14.10 221 ILE F CA 1
ATOM 12734 C C . ILE F 1 221 ? 64.261 51.529 18.221 1.00 13.97 221 ILE F C 1
ATOM 12735 O O . ILE F 1 221 ? 63.107 51.879 18.453 1.00 15.21 221 ILE F O 1
ATOM 12740 N N . SER F 1 222 ? 65.123 51.194 19.174 1.00 13.25 222 SER F N 1
ATOM 12741 C CA . SER F 1 222 ? 64.817 51.344 20.592 1.00 11.53 222 SER F CA 1
ATOM 12742 C C . SER F 1 222 ? 65.418 52.651 21.096 1.00 13.62 222 SER F C 1
ATOM 12743 O O . SER F 1 222 ? 66.631 52.798 21.179 1.00 16.86 222 SER F O 1
ATOM 12746 N N . ALA F 1 223 ? 64.556 53.598 21.444 1.00 17.59 223 ALA F N 1
ATOM 12747 C CA . ALA F 1 223 ? 65.003 54.957 21.719 1.00 15.50 223 ALA F CA 1
ATOM 12748 C C . ALA F 1 223 ? 65.014 55.277 23.206 1.00 15.73 223 ALA F C 1
ATOM 12749 O O . ALA F 1 223 ? 64.304 54.654 23.997 1.00 17.51 223 ALA F O 1
ATOM 12751 N N . GLY F 1 224 ? 65.818 56.259 23.590 1.00 16.40 224 GLY F N 1
ATOM 12752 C CA . GLY F 1 224 ? 65.772 56.749 24.956 1.00 14.79 224 GLY F CA 1
ATOM 12753 C C . GLY F 1 224 ? 64.563 57.649 25.181 1.00 15.38 224 GLY F C 1
ATOM 12754 O O . GLY F 1 224 ? 63.800 57.927 24.251 1.00 15.85 224 GLY F O 1
ATOM 12755 N N . PRO F 1 225 ? 64.391 58.126 26.420 1.00 17.21 225 PRO F N 1
ATOM 12756 C CA . PRO F 1 225 ? 63.217 58.902 26.836 1.00 22.75 225 PRO F CA 1
ATOM 12757 C C . PRO F 1 225 ? 63.096 60.254 26.135 1.00 21.79 225 PRO F C 1
ATOM 12758 O O . PRO F 1 225 ? 64.075 60.993 26.002 1.00 17.61 225 PRO F O 1
ATOM 12762 N N . LEU F 1 226 ? 61.886 60.571 25.685 1.00 22.27 226 LEU F N 1
ATOM 12763 C CA . LEU F 1 226 ? 61.621 61.861 25.047 1.00 22.41 226 LEU F CA 1
ATOM 12764 C C . LEU F 1 226 ? 60.335 62.495 25.567 1.00 22.94 226 LEU F C 1
ATOM 12765 O O . LEU F 1 226 ? 59.286 61.838 25.662 1.00 20.55 226 LEU F O 1
ATOM 12770 N N . ALA F 1 227 ? 60.416 63.780 25.902 1.00 21.04 227 ALA F N 1
ATOM 12771 C CA . ALA F 1 227 ? 59.251 64.526 26.382 1.00 25.79 227 ALA F CA 1
ATOM 12772 C C . ALA F 1 227 ? 58.271 64.848 25.248 1.00 27.48 227 ALA F C 1
ATOM 12773 O O . ALA F 1 227 ? 58.033 66.008 24.921 1.00 25.71 227 ALA F O 1
ATOM 12775 N N . SER F 1 228 ? 57.720 63.800 24.646 1.00 27.36 228 SER F N 1
ATOM 12776 C CA . SER F 1 228 ? 56.742 63.926 23.578 1.00 28.97 228 SER F CA 1
ATOM 12777 C C . SER F 1 228 ? 55.367 64.043 24.205 1.00 30.56 228 SER F C 1
ATOM 12778 O O . SER F 1 228 ? 55.246 64.098 25.427 1.00 29.76 228 SER F O 1
ATOM 12781 N N . ARG F 1 229 ? 54.328 64.058 23.376 1.00 33.55 229 ARG F N 1
ATOM 12782 C CA . ARG F 1 229 ? 52.967 64.090 23.899 1.00 38.84 229 ARG F CA 1
ATOM 12783 C C . ARG F 1 229 ? 52.738 62.852 24.762 1.00 35.77 229 ARG F C 1
ATOM 12784 O O . ARG F 1 229 ? 52.340 62.964 25.923 1.00 34.76 229 ARG F O 1
ATOM 12792 N N . ALA F 1 230 ? 53.012 61.681 24.188 1.00 27.60 230 ALA F N 1
ATOM 12793 C CA . ALA F 1 230 ? 52.904 60.414 24.904 1.00 36.68 230 ALA F CA 1
ATOM 12794 C C . ALA F 1 230 ? 53.804 60.389 26.141 1.00 41.34 230 ALA F C 1
ATOM 12795 O O . ALA F 1 230 ? 53.376 59.975 27.223 1.00 40.31 230 ALA F O 1
ATOM 12797 N N . GLY F 1 231 ? 55.047 60.836 25.970 1.00 36.14 231 GLY F N 1
ATOM 12798 C CA . GLY F 1 231 ? 55.995 60.925 27.068 1.00 33.62 231 GLY F CA 1
ATOM 12799 C C . GLY F 1 231 ? 55.482 61.800 28.197 1.00 35.57 231 GLY F C 1
ATOM 12800 O O . GLY F 1 231 ? 55.364 61.352 29.339 1.00 31.49 231 GLY F O 1
ATOM 12801 N N . LYS F 1 232 ? 55.163 63.051 27.874 1.00 35.14 232 LYS F N 1
ATOM 12802 C CA . LYS F 1 232 ? 54.660 64.003 28.861 1.00 36.73 232 LYS F CA 1
ATOM 12803 C C . LYS F 1 232 ? 53.456 63.468 29.627 1.00 36.33 232 LYS F C 1
ATOM 12804 O O . LYS F 1 232 ? 53.296 63.743 30.816 1.00 39.01 232 LYS F O 1
ATOM 12810 N N . ALA F 1 233 ? 52.621 62.690 28.945 1.00 31.19 233 ALA F N 1
ATOM 12811 C CA . ALA F 1 233 ? 51.402 62.162 29.548 1.00 30.86 233 ALA F CA 1
ATOM 12812 C C . ALA F 1 233 ? 51.615 61.089 30.632 1.00 35.65 233 ALA F C 1
ATOM 12813 O O . ALA F 1 233 ? 50.726 60.868 31.462 1.00 35.77 233 ALA F O 1
ATOM 12815 N N . ILE F 1 234 ? 52.776 60.428 30.630 1.00 36.83 234 ILE F N 1
ATOM 12816 C CA . ILE F 1 234 ? 53.074 59.420 31.655 1.00 36.62 234 ILE F CA 1
ATOM 12817 C C . ILE F 1 234 ? 53.291 60.054 33.036 1.00 38.42 234 ILE F C 1
ATOM 12818 O O . ILE F 1 234 ? 53.097 59.402 34.066 1.00 34.05 234 ILE F O 1
ATOM 12823 N N . GLY F 1 235 ? 53.696 61.324 33.048 1.00 38.10 235 GLY F N 1
ATOM 12824 C CA . GLY F 1 235 ? 53.706 62.114 34.269 1.00 44.66 235 GLY F CA 1
ATOM 12825 C C . GLY F 1 235 ? 55.052 62.315 34.944 1.00 43.40 235 GLY F C 1
ATOM 12826 O O . GLY F 1 235 ? 55.161 63.092 35.896 1.00 41.42 235 GLY F O 1
ATOM 12827 N N . PHE F 1 236 ? 56.076 61.620 34.458 1.00 41.54 236 PHE F N 1
ATOM 12828 C CA . PHE F 1 236 ? 57.391 61.652 35.093 1.00 37.80 236 PHE F CA 1
ATOM 12829 C C . PHE F 1 236 ? 58.512 61.505 34.076 1.00 33.19 236 PHE F C 1
ATOM 12830 O O . PHE F 1 236 ? 59.631 61.120 34.425 1.00 33.19 236 PHE F O 1
ATOM 12838 N N . ILE F 1 237 ? 58.206 61.800 32.818 1.00 25.96 237 ILE F N 1
ATOM 12839 C CA . ILE F 1 237 ? 59.170 61.650 31.742 1.00 23.33 237 ILE F CA 1
ATOM 12840 C C . ILE F 1 237 ? 60.421 62.476 32.051 1.00 31.54 237 ILE F C 1
ATOM 12841 O O . ILE F 1 237 ? 61.523 62.096 31.660 1.00 26.87 237 ILE F O 1
ATOM 12846 N N . GLU F 1 238 ? 60.248 63.576 32.787 1.00 33.90 238 GLU F N 1
ATOM 12847 C CA . GLU F 1 238 ? 61.382 64.406 33.192 1.00 39.16 238 GLU F CA 1
ATOM 12848 C C . GLU F 1 238 ? 62.341 63.667 34.116 1.00 35.51 238 GLU F C 1
ATOM 12849 O O . GLU F 1 238 ? 63.552 63.739 33.928 1.00 30.87 238 GLU F O 1
ATOM 12855 N N . ARG F 1 239 ? 61.800 62.968 35.112 1.00 34.52 239 ARG F N 1
ATOM 12856 C CA . ARG F 1 239 ? 62.622 62.148 35.999 1.00 32.81 239 ARG F CA 1
ATOM 12857 C C . ARG F 1 239 ? 63.408 61.120 35.187 1.00 29.44 239 ARG F C 1
ATOM 12858 O O . ARG F 1 239 ? 64.576 60.847 35.468 1.00 29.41 239 ARG F O 1
ATOM 12866 N N . MET F 1 240 ? 62.761 60.556 34.173 1.00 27.67 240 MET F N 1
ATOM 12867 C CA . MET F 1 240 ? 63.387 59.520 33.363 1.00 26.07 240 MET F CA 1
ATOM 12868 C C . MET F 1 240 ? 64.498 60.094 32.493 1.00 20.47 240 MET F C 1
ATOM 12869 O O . MET F 1 240 ? 65.521 59.453 32.299 1.00 19.77 240 MET F O 1
ATOM 12874 N N . VAL F 1 241 ? 64.281 61.296 31.968 1.00 18.30 241 VAL F N 1
ATOM 12875 C CA . VAL F 1 241 ? 65.291 61.994 31.179 1.00 21.73 241 VAL F CA 1
ATOM 12876 C C . VAL F 1 241 ? 66.531 62.269 32.021 1.00 27.31 241 VAL F C 1
ATOM 12877 O O . VAL F 1 241 ? 67.663 62.013 31.589 1.00 22.30 241 VAL F O 1
ATOM 12881 N N . ASP F 1 242 ? 66.313 62.785 33.227 1.00 27.50 242 ASP F N 1
ATOM 12882 C CA . ASP F 1 242 ? 67.419 63.056 34.139 1.00 27.03 242 ASP F CA 1
ATOM 12883 C C . ASP F 1 242 ? 68.125 61.764 34.559 1.00 26.71 242 ASP F C 1
ATOM 12884 O O . ASP F 1 242 ? 69.346 61.739 34.693 1.00 24.61 242 ASP F O 1
ATOM 12889 N N . TYR F 1 243 ? 67.358 60.690 34.757 1.00 17.95 243 TYR F N 1
ATOM 12890 C CA . TYR F 1 243 ? 67.949 59.417 35.179 1.00 17.53 243 TYR F CA 1
ATOM 12891 C C . TYR F 1 243 ? 68.878 58.859 34.109 1.00 16.25 243 TYR F C 1
ATOM 12892 O O . TYR F 1 243 ? 69.967 58.363 34.415 1.00 19.82 243 TYR F O 1
ATOM 12901 N N . TYR F 1 244 ? 68.451 58.938 32.854 1.00 15.34 244 TYR F N 1
ATOM 12902 C CA . TYR F 1 244 ? 69.271 58.464 31.744 1.00 19.87 244 TYR F CA 1
ATOM 12903 C C . TYR F 1 244 ? 70.550 59.294 31.617 1.00 24.14 244 TYR F C 1
ATOM 12904 O O . TYR F 1 244 ? 71.597 58.778 31.258 1.00 20.96 244 TYR F O 1
ATOM 12913 N N . GLN F 1 245 ? 70.469 60.582 31.923 1.00 18.38 245 GLN F N 1
ATOM 12914 C CA . GLN F 1 245 ? 71.663 61.427 31.865 1.00 20.59 245 GLN F CA 1
ATOM 12915 C C . GLN F 1 245 ? 72.723 61.036 32.899 1.00 21.74 245 GLN F C 1
ATOM 12916 O O . GLN F 1 245 ? 73.923 61.149 32.637 1.00 24.13 245 GLN F O 1
ATOM 12922 N N . ASP F 1 246 ? 72.285 60.555 34.057 1.00 21.26 246 ASP F N 1
ATOM 12923 C CA . ASP F 1 246 ? 73.214 60.098 35.087 1.00 22.78 246 ASP F CA 1
ATOM 12924 C C . ASP F 1 246 ? 73.709 58.676 34.823 1.00 18.75 246 ASP F C 1
ATOM 12925 O O . ASP F 1 246 ? 74.778 58.285 35.290 1.00 23.44 246 ASP F O 1
ATOM 12930 N N . TRP F 1 247 ? 72.923 57.919 34.068 1.00 19.86 247 TRP F N 1
ATOM 12931 C CA . TRP F 1 247 ? 73.102 56.479 33.914 1.00 22.07 247 TRP F CA 1
ATOM 12932 C C . TRP F 1 247 ? 73.959 56.089 32.725 1.00 18.81 247 TRP F C 1
ATOM 12933 O O . TRP F 1 247 ? 74.782 55.167 32.809 1.00 21.29 247 TRP F O 1
ATOM 12944 N N . ALA F 1 248 ? 73.733 56.764 31.605 1.00 18.07 248 ALA F N 1
ATOM 12945 C CA . ALA F 1 248 ? 74.242 56.299 30.319 1.00 16.68 248 ALA F CA 1
ATOM 12946 C C . ALA F 1 248 ? 75.730 56.593 30.149 1.00 15.71 248 ALA F C 1
ATOM 12947 O O . ALA F 1 248 ? 76.269 57.478 30.810 1.00 17.53 248 ALA F O 1
ATOM 12949 N N . PRO F 1 249 ? 76.405 55.817 29.280 1.00 19.06 249 PRO F N 1
ATOM 12950 C CA . PRO F 1 249 ? 77.762 56.150 28.834 1.00 20.72 249 PRO F CA 1
ATOM 12951 C C . PRO F 1 249 ? 77.945 57.621 28.424 1.00 20.92 249 PRO F C 1
ATOM 12952 O O . PRO F 1 249 ? 78.950 58.226 28.801 1.00 20.20 249 PRO F O 1
ATOM 12956 N N . LEU F 1 250 ? 76.997 58.176 27.666 1.00 25.58 250 LEU F N 1
ATOM 12957 C CA . LEU F 1 250 ? 77.027 59.604 27.309 1.00 21.19 250 LEU F CA 1
ATOM 12958 C C . LEU F 1 250 ? 75.834 60.347 27.907 1.00 19.91 250 LEU F C 1
ATOM 12959 O O . LEU F 1 250 ? 74.715 59.820 27.921 1.00 21.94 250 LEU F O 1
ATOM 12964 N N . PRO F 1 251 ? 76.061 61.586 28.375 1.00 25.53 251 PRO F N 1
ATOM 12965 C CA . PRO F 1 251 ? 75.059 62.359 29.125 1.00 29.89 251 PRO F CA 1
ATOM 12966 C C . PRO F 1 251 ? 74.067 63.174 28.294 1.00 31.66 251 PRO F C 1
ATOM 12967 O O . PRO F 1 251 ? 73.147 63.751 28.872 1.00 35.56 251 PRO F O 1
ATOM 12971 N N . SER F 1 252 ? 74.231 63.239 26.981 1.00 28.67 252 SER F N 1
ATOM 12972 C CA . SER F 1 252 ? 73.349 64.088 26.189 1.00 22.55 252 SER F CA 1
ATOM 12973 C C . SER F 1 252 ? 71.907 63.569 26.172 1.00 24.66 252 SER F C 1
ATOM 12974 O O . SER F 1 252 ? 71.679 62.370 26.087 1.00 23.02 252 SER F O 1
ATOM 12977 N N . PRO F 1 253 ? 70.929 64.488 26.268 1.00 21.82 253 PRO F N 1
ATOM 12978 C CA . PRO F 1 253 ? 69.514 64.107 26.195 1.00 15.08 253 PRO F CA 1
ATOM 12979 C C . PRO F 1 253 ? 69.105 63.667 24.784 1.00 17.64 253 PRO F C 1
ATOM 12980 O O . PRO F 1 253 ? 69.750 64.036 23.791 1.00 15.78 253 PRO F O 1
ATOM 12984 N N . MET F 1 254 ? 68.030 62.892 24.689 1.00 18.28 254 MET F N 1
ATOM 12985 C CA . MET F 1 254 ? 67.528 62.488 23.385 1.00 13.55 254 MET F CA 1
ATOM 12986 C C . MET F 1 254 ? 66.996 63.688 22.638 1.00 16.01 254 MET F C 1
ATOM 12987 O O . MET F 1 254 ? 66.463 64.619 23.237 1.00 16.55 254 MET F O 1
ATOM 12992 N N . GLU F 1 255 ? 67.139 63.657 21.322 1.00 17.40 255 GLU F N 1
ATOM 12993 C CA . GLU F 1 255 ? 66.455 64.608 20.462 1.00 18.20 255 GLU F CA 1
ATOM 12994 C C . GLU F 1 255 ? 65.816 63.765 19.370 1.00 21.49 255 GLU F C 1
ATOM 12995 O O . GLU F 1 255 ? 66.417 62.794 18.916 1.00 21.56 255 GLU F O 1
ATOM 13001 N N . ALA F 1 256 ? 64.604 64.119 18.955 1.00 18.35 256 ALA F N 1
ATOM 13002 C CA . ALA F 1 256 ? 63.870 63.295 17.991 1.00 19.43 256 ALA F CA 1
ATOM 13003 C C . ALA F 1 256 ? 64.646 63.111 16.691 1.00 19.85 256 ALA F C 1
ATOM 13004 O O . ALA F 1 256 ? 64.491 62.100 16.017 1.00 18.77 256 ALA F O 1
ATOM 13006 N N . GLU F 1 257 ? 65.510 64.068 16.356 1.00 15.28 257 GLU F N 1
ATOM 13007 C CA . GLU F 1 257 ? 66.258 63.992 15.110 1.00 13.41 257 GLU F CA 1
ATOM 13008 C C . GLU F 1 257 ? 67.395 62.959 15.164 1.00 15.73 257 GLU F C 1
ATOM 13009 O O . GLU F 1 257 ? 67.906 62.528 14.127 1.00 17.87 257 GLU F O 1
ATOM 13015 N N . GLN F 1 258 ? 67.791 62.570 16.366 1.00 16.29 258 GLN F N 1
ATOM 13016 C CA . GLN F 1 258 ? 68.751 61.477 16.507 1.00 18.33 258 GLN F CA 1
ATOM 13017 C C . GLN F 1 258 ? 68.166 60.157 16.003 1.00 19.16 258 GLN F C 1
ATOM 13018 O O . GLN F 1 258 ? 68.813 59.410 15.256 1.00 18.63 258 GLN F O 1
ATOM 13024 N N . VAL F 1 259 ? 66.943 59.864 16.431 1.00 15.02 259 VAL F N 1
ATOM 13025 C CA . VAL F 1 259 ? 66.244 58.693 15.950 1.00 13.33 259 VAL F CA 1
ATOM 13026 C C . VAL F 1 259 ? 65.947 58.856 14.462 1.00 15.34 259 VAL F C 1
ATOM 13027 O O . VAL F 1 259 ? 66.045 57.905 13.691 1.00 14.84 259 VAL F O 1
ATOM 13031 N N . GLY F 1 260 ? 65.592 60.073 14.060 1.00 14.65 260 GLY F N 1
ATOM 13032 C CA . GLY F 1 260 ? 65.369 60.359 12.654 1.00 16.98 260 GLY F CA 1
ATOM 13033 C C . GLY F 1 260 ? 66.550 60.025 11.752 1.00 13.86 260 GLY F C 1
ATOM 13034 O O . GLY F 1 260 ? 66.367 59.506 10.649 1.00 15.80 260 GLY F O 1
ATOM 13035 N N . ALA F 1 261 ? 67.768 60.298 12.218 1.00 17.24 261 ALA F N 1
ATOM 13036 C CA . ALA F 1 261 ? 68.939 60.098 11.387 1.00 19.37 261 ALA F CA 1
ATOM 13037 C C . ALA F 1 261 ? 69.229 58.610 11.284 1.00 17.53 261 ALA F C 1
ATOM 13038 O O . ALA F 1 261 ? 69.623 58.103 10.226 1.00 18.11 261 ALA F O 1
ATOM 13040 N N . ALA F 1 262 ? 69.016 57.905 12.389 1.00 16.41 262 ALA F N 1
ATOM 13041 C CA . ALA F 1 262 ? 69.163 56.457 12.393 1.00 16.41 262 ALA F CA 1
ATOM 13042 C C . ALA F 1 262 ? 68.152 55.809 11.437 1.00 13.65 262 ALA F C 1
ATOM 13043 O O . ALA F 1 262 ? 68.502 54.900 10.693 1.00 16.10 262 ALA F O 1
ATOM 13045 N N . ALA F 1 263 ? 66.914 56.300 11.435 1.00 14.17 263 ALA F N 1
ATOM 13046 C CA . ALA F 1 263 ? 65.893 55.780 10.520 1.00 14.73 263 ALA F CA 1
ATOM 13047 C C . ALA F 1 263 ? 66.290 56.053 9.064 1.00 20.46 263 ALA F C 1
ATOM 13048 O O . ALA F 1 263 ? 66.132 55.199 8.186 1.00 15.97 263 ALA F O 1
ATOM 13050 N N . ALA F 1 264 ? 66.796 57.252 8.811 1.00 17.42 264 ALA F N 1
ATOM 13051 C CA . ALA F 1 264 ? 67.209 57.620 7.466 1.00 15.94 264 ALA F CA 1
ATOM 13052 C C . ALA F 1 264 ? 68.281 56.655 6.981 1.00 19.30 264 ALA F C 1
ATOM 13053 O O . ALA F 1 264 ? 68.213 56.167 5.858 1.00 17.51 264 ALA F O 1
ATOM 13055 N N . PHE F 1 265 ? 69.265 56.373 7.830 1.00 16.43 265 PHE F N 1
ATOM 13056 C CA . PHE F 1 265 ? 70.303 55.426 7.444 1.00 13.70 265 PHE F CA 1
ATOM 13057 C C . PHE F 1 265 ? 69.719 54.033 7.164 1.00 19.08 265 PHE F C 1
ATOM 13058 O O . PHE F 1 265 ? 70.050 53.398 6.159 1.00 20.01 265 PHE F O 1
ATOM 13066 N N . LEU F 1 266 ? 68.854 53.559 8.056 1.00 16.78 266 LEU F N 1
ATOM 13067 C CA . LEU F 1 266 ? 68.315 52.203 7.927 1.00 15.63 266 LEU F CA 1
ATOM 13068 C C . LEU F 1 266 ? 67.456 51.967 6.680 1.00 17.50 266 LEU F C 1
ATOM 13069 O O . LEU F 1 266 ? 67.431 50.858 6.148 1.00 22.53 266 LEU F O 1
ATOM 13074 N N . VAL F 1 267 ? 66.756 52.996 6.209 1.00 18.51 267 VAL F N 1
ATOM 13075 C CA . VAL F 1 267 ? 65.880 52.826 5.052 1.00 15.22 267 VAL F CA 1
ATOM 13076 C C . VAL F 1 267 ? 66.610 53.167 3.751 1.00 16.94 267 VAL F C 1
ATOM 13077 O O . VAL F 1 267 ? 66.037 53.081 2.655 1.00 19.83 267 VAL F O 1
ATOM 13081 N N . SER F 1 268 ? 67.867 53.585 3.880 1.00 15.72 268 SER F N 1
ATOM 13082 C CA . SER F 1 268 ? 68.675 53.967 2.719 1.00 20.32 268 SER F CA 1
ATOM 13083 C C . SER F 1 268 ? 69.374 52.737 2.115 1.00 22.69 268 SER F C 1
ATOM 13084 O O . SER F 1 268 ? 69.483 51.701 2.768 1.00 20.75 268 SER F O 1
ATOM 13087 N N . PRO F 1 269 ? 69.849 52.848 0.863 1.00 22.40 269 PRO F N 1
ATOM 13088 C CA . PRO F 1 269 ? 70.551 51.716 0.243 1.00 23.86 269 PRO F CA 1
ATOM 13089 C C . PRO F 1 269 ? 71.871 51.366 0.929 1.00 26.39 269 PRO F C 1
ATOM 13090 O O . PRO F 1 269 ? 72.450 50.315 0.640 1.00 22.71 269 PRO F O 1
ATOM 13094 N N . LEU F 1 270 ? 72.344 52.232 1.822 1.00 22.58 270 LEU F N 1
ATOM 13095 C CA . LEU F 1 270 ? 73.561 51.956 2.574 1.00 20.77 270 LEU F CA 1
ATOM 13096 C C . LEU F 1 270 ? 73.349 50.867 3.633 1.00 21.74 270 LEU F C 1
ATOM 13097 O O . LEU F 1 270 ? 74.310 50.354 4.216 1.00 19.41 270 LEU F O 1
ATOM 13102 N N . ALA F 1 271 ? 72.094 50.505 3.870 1.00 18.99 271 ALA F N 1
ATOM 13103 C CA . ALA F 1 271 ? 71.779 49.511 4.897 1.00 20.43 271 ALA F CA 1
ATOM 13104 C C . ALA F 1 271 ? 71.141 48.240 4.325 1.00 18.39 271 ALA F C 1
ATOM 13105 O O . ALA F 1 271 ? 70.436 47.520 5.036 1.00 14.66 271 ALA F O 1
ATOM 13107 N N . SER F 1 272 ? 71.414 47.948 3.055 1.00 19.27 272 SER F N 1
ATOM 13108 C CA . SER F 1 272 ? 70.766 46.825 2.374 1.00 18.27 272 SER F CA 1
ATOM 13109 C C . SER F 1 272 ? 71.002 45.461 3.043 1.00 14.16 272 SER F C 1
ATOM 13110 O O . SER F 1 272 ? 70.203 44.541 2.869 1.00 17.48 272 SER F O 1
ATOM 13113 N N . ALA F 1 273 ? 72.067 45.338 3.825 1.00 14.84 273 ALA F N 1
ATOM 13114 C CA . ALA F 1 273 ? 72.322 44.086 4.528 1.00 19.47 273 ALA F CA 1
ATOM 13115 C C . ALA F 1 273 ? 71.845 44.115 5.983 1.00 19.69 273 ALA F C 1
ATOM 13116 O O . ALA F 1 273 ? 72.186 43.236 6.767 1.00 21.78 273 ALA F O 1
ATOM 13118 N N . ILE F 1 274 ? 71.055 45.125 6.342 1.00 14.45 274 ILE F N 1
ATOM 13119 C CA . ILE F 1 274 ? 70.560 45.230 7.716 1.00 15.27 274 ILE F CA 1
ATOM 13120 C C . ILE F 1 274 ? 69.057 44.973 7.772 1.00 13.79 274 ILE F C 1
ATOM 13121 O O . ILE F 1 274 ? 68.250 45.745 7.234 1.00 14.73 274 ILE F O 1
ATOM 13126 N N . THR F 1 275 ? 68.672 43.877 8.412 1.00 15.53 275 THR F N 1
ATOM 13127 C CA . THR F 1 275 ? 67.255 43.547 8.511 1.00 11.97 275 THR F CA 1
ATOM 13128 C C . THR F 1 275 ? 66.964 42.749 9.775 1.00 12.16 275 THR F C 1
ATOM 13129 O O . THR F 1 275 ? 67.795 41.958 10.224 1.00 14.92 275 THR F O 1
ATOM 13133 N N . GLY F 1 276 ? 65.779 42.953 10.349 1.00 13.40 276 GLY F N 1
ATOM 13134 C CA . GLY F 1 276 ? 65.428 42.302 11.598 1.00 15.53 276 GLY F CA 1
ATOM 13135 C C . GLY F 1 276 ? 66.086 42.895 12.830 1.00 14.63 276 GLY F C 1
ATOM 13136 O O . GLY F 1 276 ? 65.946 42.360 13.927 1.00 15.53 276 GLY F O 1
ATOM 13137 N N . GLU F 1 277 ? 66.796 44.009 12.663 1.00 14.70 277 GLU F N 1
ATOM 13138 C CA . GLU F 1 277 ? 67.614 44.529 13.758 1.00 14.11 277 GLU F CA 1
ATOM 13139 C C . GLU F 1 277 ? 66.818 45.362 14.757 1.00 16.54 277 GLU F C 1
ATOM 13140 O O . GLU F 1 277 ? 65.840 46.019 14.398 1.00 18.37 277 GLU F O 1
ATOM 13146 N N . THR F 1 278 ? 67.231 45.311 16.019 1.00 15.54 278 THR F N 1
ATOM 13147 C CA . THR F 1 278 ? 66.800 46.290 17.001 1.00 13.62 278 THR F CA 1
ATOM 13148 C C . THR F 1 278 ? 68.007 47.198 17.281 1.00 19.55 278 THR F C 1
ATOM 13149 O O . THR F 1 278 ? 69.003 46.764 17.870 1.00 23.37 278 THR F O 1
ATOM 13153 N N . LEU F 1 279 ? 67.939 48.443 16.819 1.00 11.49 279 LEU F N 1
ATOM 13154 C CA . LEU F 1 279 ? 69.058 49.375 16.976 1.00 13.20 279 LEU F CA 1
ATOM 13155 C C . LEU F 1 279 ? 68.784 50.302 18.131 1.00 16.85 279 LEU F C 1
ATOM 13156 O O . LEU F 1 279 ? 67.773 51.018 18.129 1.00 17.07 279 LEU F O 1
ATOM 13161 N N . TYR F 1 280 ? 69.672 50.312 19.119 1.00 15.40 280 TYR F N 1
ATOM 13162 C CA . TYR F 1 280 ? 69.478 51.194 20.267 1.00 12.79 280 TYR F CA 1
ATOM 13163 C C . TYR F 1 280 ? 70.030 52.580 19.984 1.00 14.46 280 TYR F C 1
ATOM 13164 O O . TYR F 1 280 ? 71.194 52.729 19.666 1.00 16.32 280 TYR F O 1
ATOM 13173 N N . VAL F 1 281 ? 69.169 53.583 20.099 1.00 15.68 281 VAL F N 1
ATOM 13174 C CA . VAL F 1 281 ? 69.570 54.962 19.986 1.00 15.32 281 VAL F CA 1
ATOM 13175 C C . VAL F 1 281 ? 69.182 55.601 21.309 1.00 12.09 281 VAL F C 1
ATOM 13176 O O . VAL F 1 281 ? 68.184 56.301 21.408 1.00 15.39 281 VAL F O 1
ATOM 13180 N N . ASP F 1 282 ? 69.986 55.346 22.332 1.00 15.05 282 ASP F N 1
ATOM 13181 C CA . ASP F 1 282 ? 69.635 55.757 23.684 1.00 16.20 282 ASP F CA 1
ATOM 13182 C C . ASP F 1 282 ? 70.848 56.162 24.494 1.00 12.54 282 ASP F C 1
ATOM 13183 O O . ASP F 1 282 ? 70.837 56.078 25.725 1.00 13.22 282 ASP F O 1
ATOM 13188 N N . HIS F 1 283 ? 71.886 56.600 23.793 1.00 13.53 283 HIS F N 1
ATOM 13189 C CA . HIS F 1 283 ? 73.136 57.024 24.430 1.00 13.74 283 HIS F CA 1
ATOM 13190 C C . HIS F 1 283 ? 73.837 55.907 25.230 1.00 14.05 283 HIS F C 1
ATOM 13191 O O . HIS F 1 283 ? 74.715 56.173 26.064 1.00 15.09 283 HIS F O 1
ATOM 13198 N N . GLY F 1 284 ? 73.445 54.664 24.963 1.00 18.59 284 GLY F N 1
ATOM 13199 C CA . GLY F 1 284 ? 74.117 53.503 25.530 1.00 18.79 284 GLY F CA 1
ATOM 13200 C C . GLY F 1 284 ? 73.549 53.025 26.857 1.00 18.64 284 GLY F C 1
ATOM 13201 O O . GLY F 1 284 ? 74.072 52.089 27.453 1.00 15.33 284 GLY F O 1
ATOM 13202 N N . ALA F 1 285 ? 72.476 53.658 27.328 1.00 15.88 285 ALA F N 1
ATOM 13203 C CA . ALA F 1 285 ? 71.894 53.282 28.617 1.00 15.05 285 ALA F CA 1
ATOM 13204 C C . ALA F 1 285 ? 71.589 51.787 28.729 1.00 18.42 285 ALA F C 1
ATOM 13205 O O . ALA F 1 285 ? 71.772 51.185 29.791 1.00 16.09 285 ALA F O 1
ATOM 13207 N N . ASN F 1 286 ? 71.155 51.191 27.620 1.00 13.88 286 ASN F N 1
ATOM 13208 C CA . ASN F 1 286 ? 70.704 49.804 27.603 1.00 15.89 286 ASN F CA 1
ATOM 13209 C C . ASN F 1 286 ? 71.821 48.792 27.894 1.00 13.56 286 ASN F C 1
ATOM 13210 O O . ASN F 1 286 ? 71.538 47.667 28.271 1.00 15.28 286 ASN F O 1
ATOM 13215 N N . VAL F 1 287 ? 73.087 49.195 27.729 1.00 16.30 287 VAL F N 1
ATOM 13216 C CA . VAL F 1 287 ? 74.177 48.246 27.968 1.00 16.06 287 VAL F CA 1
ATOM 13217 C C . VAL F 1 287 ? 74.553 48.172 29.438 1.00 15.27 287 VAL F C 1
ATOM 13218 O O . VAL F 1 287 ? 75.281 47.277 29.840 1.00 18.30 287 VAL F O 1
ATOM 13222 N N . MET F 1 288 ? 74.044 49.097 30.249 1.00 12.50 288 MET F N 1
ATOM 13223 C CA . MET F 1 288 ? 74.458 49.146 31.655 1.00 16.05 288 MET F CA 1
ATOM 13224 C C . MET F 1 288 ? 73.881 47.987 32.471 1.00 20.34 288 MET F C 1
ATOM 13225 O O . MET F 1 288 ? 72.721 47.607 32.302 1.00 20.39 288 MET F O 1
ATOM 13230 N N . GLY F 1 289 ? 74.709 47.404 33.337 1.00 15.22 289 GLY F N 1
ATOM 13231 C CA . GLY F 1 289 ? 74.287 46.274 34.142 1.00 15.93 289 GLY F CA 1
ATOM 13232 C C . GLY F 1 289 ? 73.998 46.655 35.570 1.00 20.58 289 GLY F C 1
ATOM 13233 O O . GLY F 1 289 ? 73.782 45.795 36.429 1.00 19.77 289 GLY F O 1
ATOM 13234 N N . ILE F 1 290 ? 73.991 47.957 35.821 1.00 19.93 290 ILE F N 1
ATOM 13235 C CA . ILE F 1 290 ? 73.710 48.475 37.147 1.00 22.67 290 ILE F CA 1
ATOM 13236 C C . ILE F 1 290 ? 73.362 49.964 37.043 1.00 25.83 290 ILE F C 1
ATOM 13237 O O . ILE F 1 290 ? 73.665 50.610 36.036 1.00 24.11 290 ILE F O 1
ATOM 13242 N N . GLY F 1 291 ? 72.706 50.498 38.070 1.00 30.00 291 GLY F N 1
ATOM 13243 C CA . GLY F 1 291 ? 72.310 51.896 38.073 1.00 31.40 291 GLY F CA 1
ATOM 13244 C C . GLY F 1 291 ? 73.378 52.813 38.642 1.00 34.55 291 GLY F C 1
ATOM 13245 O O . GLY F 1 291 ? 74.338 52.351 39.261 1.00 41.56 291 GLY F O 1
ATOM 13246 N N . PRO F 1 292 ? 73.208 54.126 38.439 1.00 30.41 292 PRO F N 1
ATOM 13247 C CA . PRO F 1 292 ? 74.172 55.181 38.793 1.00 36.37 292 PRO F CA 1
ATOM 13248 C C . PRO F 1 292 ? 74.671 55.201 40.251 1.00 40.38 292 PRO F C 1
ATOM 13249 O O . PRO F 1 292 ? 75.780 55.687 40.496 1.00 46.16 292 PRO F O 1
ATOM 13253 N N . GLU F 1 293 ? 73.890 54.682 41.194 1.00 35.74 293 GLU F N 1
ATOM 13254 C CA . GLU F 1 293 ? 74.277 54.738 42.604 1.00 36.02 293 GLU F CA 1
ATOM 13255 C C . GLU F 1 293 ? 75.516 53.891 42.921 1.00 39.19 293 GLU F C 1
ATOM 13256 O O . GLU F 1 293 ? 76.200 54.123 43.920 1.00 43.12 293 GLU F O 1
ATOM 13258 N N . MET F 1 294 ? 75.805 52.915 42.067 1.00 34.94 294 MET F N 1
ATOM 13259 C CA . MET F 1 294 ? 76.921 52.004 42.309 1.00 42.48 294 MET F CA 1
ATOM 13260 C C . MET F 1 294 ? 78.152 52.355 41.474 1.00 43.73 294 MET F C 1
ATOM 13261 O O . MET F 1 294 ? 79.168 51.657 41.526 1.00 47.04 294 MET F O 1
ATOM 13266 N N . PHE F 1 295 ? 78.056 53.440 40.711 1.00 37.79 295 PHE F N 1
ATOM 13267 C CA . PHE F 1 295 ? 79.188 53.937 39.936 1.00 43.15 295 PHE F CA 1
ATOM 13268 C C . PHE F 1 295 ? 80.304 54.429 40.864 1.00 48.60 295 PHE F C 1
ATOM 13269 O O . PHE F 1 295 ? 81.408 53.881 40.875 1.00 52.44 295 PHE F O 1
ATOM 13277 N N . MET G 1 1 ? 70.114 68.054 1.638 1.00 38.97 1 MET G N 1
ATOM 13278 C CA . MET G 1 1 ? 70.739 66.743 1.499 1.00 35.93 1 MET G CA 1
ATOM 13279 C C . MET G 1 1 ? 71.106 66.187 2.873 1.00 26.36 1 MET G C 1
ATOM 13280 O O . MET G 1 1 ? 71.138 66.927 3.864 1.00 34.21 1 MET G O 1
ATOM 13282 N N . LEU G 1 2 ? 71.361 64.884 2.934 1.00 38.22 2 LEU G N 1
ATOM 13283 C CA . LEU G 1 2 ? 71.810 64.254 4.173 1.00 27.27 2 LEU G CA 1
ATOM 13284 C C . LEU G 1 2 ? 73.069 63.460 3.891 1.00 28.84 2 LEU G C 1
ATOM 13285 O O . LEU G 1 2 ? 73.010 62.372 3.332 1.00 34.17 2 LEU G O 1
ATOM 13290 N N . LYS G 1 3 ? 74.216 64.014 4.259 1.00 26.52 3 LYS G N 1
ATOM 13291 C CA . LYS G 1 3 ? 75.471 63.339 3.982 1.00 27.05 3 LYS G CA 1
ATOM 13292 C C . LYS G 1 3 ? 76.128 62.800 5.241 1.00 23.84 3 LYS G C 1
ATOM 13293 O O . LYS G 1 3 ? 75.943 63.324 6.339 1.00 24.05 3 LYS G O 1
ATOM 13299 N N . ILE G 1 4 ? 76.884 61.726 5.067 1.00 25.53 4 ILE G N 1
ATOM 13300 C CA . ILE G 1 4 ? 77.778 61.243 6.095 1.00 22.47 4 ILE G CA 1
ATOM 13301 C C . ILE G 1 4 ? 79.111 61.902 5.761 1.00 29.50 4 ILE G C 1
ATOM 13302 O O . ILE G 1 4 ? 79.810 61.480 4.839 1.00 26.38 4 ILE G O 1
ATOM 13307 N N . ASP G 1 5 ? 79.432 62.966 6.490 1.00 22.48 5 ASP G N 1
ATOM 13308 C CA . ASP G 1 5 ? 80.552 63.838 6.136 1.00 30.16 5 ASP G CA 1
ATOM 13309 C C . ASP G 1 5 ? 81.685 63.684 7.133 1.00 31.16 5 ASP G C 1
ATOM 13310 O O . ASP G 1 5 ? 81.547 64.073 8.294 1.00 31.93 5 ASP G O 1
ATOM 13315 N N . LEU G 1 6 ? 82.803 63.125 6.669 1.00 24.86 6 LEU G N 1
ATOM 13316 C CA . LEU G 1 6 ? 83.966 62.900 7.516 1.00 21.36 6 LEU G CA 1
ATOM 13317 C C . LEU G 1 6 ? 85.158 63.708 7.006 1.00 23.66 6 LEU G C 1
ATOM 13318 O O . LEU G 1 6 ? 86.300 63.411 7.336 1.00 25.63 6 LEU G O 1
ATOM 13323 N N . THR G 1 7 ? 84.886 64.716 6.184 1.00 23.95 7 THR G N 1
ATOM 13324 C CA . THR G 1 7 ? 85.959 65.527 5.625 1.00 29.34 7 THR G CA 1
ATOM 13325 C C . THR G 1 7 ? 86.696 66.216 6.763 1.00 30.59 7 THR G C 1
ATOM 13326 O O . THR G 1 7 ? 86.069 66.793 7.657 1.00 25.49 7 THR G O 1
ATOM 13330 N N . GLY G 1 8 ? 88.023 66.121 6.732 1.00 30.05 8 GLY G N 1
ATOM 13331 C CA . GLY G 1 8 ? 88.870 66.681 7.769 1.00 32.39 8 GLY G CA 1
ATOM 13332 C C . GLY G 1 8 ? 89.173 65.712 8.903 1.00 26.25 8 GLY G C 1
ATOM 13333 O O . GLY G 1 8 ? 89.979 66.018 9.778 1.00 25.37 8 GLY G O 1
ATOM 13334 N N . LYS G 1 9 ? 88.519 64.553 8.902 1.00 21.52 9 LYS G N 1
ATOM 13335 C CA . LYS G 1 9 ? 88.674 63.603 10.001 1.00 17.40 9 LYS G CA 1
ATOM 13336 C C . LYS G 1 9 ? 89.752 62.580 9.666 1.00 16.61 9 LYS G C 1
ATOM 13337 O O . LYS G 1 9 ? 89.907 62.200 8.511 1.00 24.49 9 LYS G O 1
ATOM 13343 N N . ILE G 1 10 ? 90.497 62.152 10.682 1.00 16.45 10 ILE G N 1
ATOM 13344 C CA . ILE G 1 10 ? 91.519 61.115 10.527 1.00 18.56 10 ILE G CA 1
ATOM 13345 C C . ILE G 1 10 ? 91.048 59.783 11.133 1.00 20.84 10 ILE G C 1
ATOM 13346 O O . ILE G 1 10 ? 90.649 59.729 12.304 1.00 18.84 10 ILE G O 1
ATOM 13351 N N . ALA G 1 11 ? 91.088 58.719 10.332 1.00 16.37 11 ALA G N 1
ATOM 13352 C CA . ALA G 1 11 ? 90.762 57.377 10.823 1.00 15.26 11 ALA G CA 1
ATOM 13353 C C . ALA G 1 11 ? 91.993 56.486 10.802 1.00 18.23 11 ALA G C 1
ATOM 13354 O O . ALA G 1 11 ? 92.697 56.415 9.793 1.00 22.79 11 ALA G O 1
ATOM 13356 N N . PHE G 1 12 ? 92.272 55.841 11.927 1.00 14.59 12 PHE G N 1
ATOM 13357 C CA . PHE G 1 12 ? 93.322 54.814 11.964 1.00 14.02 12 PHE G CA 1
ATOM 13358 C C . PHE G 1 12 ? 92.653 53.449 11.876 1.00 19.50 12 PHE G C 1
ATOM 13359 O O . PHE G 1 12 ? 91.825 53.095 12.728 1.00 19.49 12 PHE G O 1
ATOM 13367 N N . ILE G 1 13 ? 93.002 52.671 10.855 1.00 20.99 13 ILE G N 1
ATOM 13368 C CA . ILE G 1 13 ? 92.393 51.352 10.707 1.00 17.59 13 ILE G CA 1
ATOM 13369 C C . ILE G 1 13 ? 93.449 50.292 10.978 1.00 18.95 13 ILE G C 1
ATOM 13370 O O . ILE G 1 13 ? 94.464 50.247 10.293 1.00 17.48 13 ILE G O 1
ATOM 13375 N N . ALA G 1 14 ? 93.224 49.489 12.012 1.00 14.39 14 ALA G N 1
ATOM 13376 C CA . ALA G 1 14 ? 94.144 48.413 12.362 1.00 16.78 14 ALA G CA 1
ATOM 13377 C C . ALA G 1 14 ? 93.659 47.120 11.731 1.00 24.44 14 ALA G C 1
ATOM 13378 O O . ALA G 1 14 ? 92.635 46.583 12.136 1.00 19.49 14 ALA G O 1
ATOM 13380 N N . GLY G 1 15 ? 94.383 46.628 10.731 1.00 29.70 15 GLY G N 1
ATOM 13381 C CA . GLY G 1 15 ? 94.048 45.348 10.135 1.00 25.98 15 GLY G CA 1
ATOM 13382 C C . GLY G 1 15 ? 93.631 45.361 8.676 1.00 24.01 15 GLY G C 1
ATOM 13383 O O . GLY G 1 15 ? 92.599 44.804 8.317 1.00 26.16 15 GLY G O 1
ATOM 13384 N N . ILE G 1 16 ? 94.436 45.992 7.829 1.00 20.65 16 ILE G N 1
ATOM 13385 C CA . ILE G 1 16 ? 94.289 45.858 6.381 1.00 20.90 16 ILE G CA 1
ATOM 13386 C C . ILE G 1 16 ? 95.542 45.172 5.820 1.00 26.29 16 ILE G C 1
ATOM 13387 O O . ILE G 1 16 ? 96.647 45.711 5.914 1.00 20.69 16 ILE G O 1
ATOM 13392 N N . GLY G 1 17 ? 95.370 43.980 5.252 1.00 25.25 17 GLY G N 1
ATOM 13393 C CA . GLY G 1 17 ? 96.490 43.220 4.723 1.00 28.47 17 GLY G CA 1
ATOM 13394 C C . GLY G 1 17 ? 96.415 43.027 3.219 1.00 29.05 17 GLY G C 1
ATOM 13395 O O . GLY G 1 17 ? 97.399 42.657 2.580 1.00 31.99 17 GLY G O 1
ATOM 13396 N N . ASP G 1 18 ? 95.236 43.280 2.662 1.00 23.25 18 ASP G N 1
ATOM 13397 C CA . ASP G 1 18 ? 94.993 43.194 1.223 1.00 25.26 18 ASP G CA 1
ATOM 13398 C C . ASP G 1 18 ? 93.647 43.858 0.944 1.00 21.16 18 ASP G C 1
ATOM 13399 O O . ASP G 1 18 ? 93.050 44.435 1.846 1.00 17.32 18 ASP G O 1
ATOM 13404 N N . ASP G 1 19 ? 93.166 43.767 -0.290 1.00 18.97 19 ASP G N 1
ATOM 13405 C CA . ASP G 1 19 ? 91.901 44.418 -0.640 1.00 17.81 19 ASP G CA 1
ATOM 13406 C C . ASP G 1 19 ? 90.666 43.523 -0.513 1.00 23.93 19 ASP G C 1
ATOM 13407 O O . ASP G 1 19 ? 89.591 43.879 -0.993 1.00 24.74 19 ASP G O 1
ATOM 13412 N N . ASN G 1 20 ? 90.813 42.380 0.153 1.00 24.58 20 ASN G N 1
ATOM 13413 C CA . ASN G 1 20 ? 89.757 41.366 0.170 1.00 22.68 20 ASN G CA 1
ATOM 13414 C C . ASN G 1 20 ? 89.013 41.222 1.488 1.00 18.87 20 ASN G C 1
ATOM 13415 O O . ASN G 1 20 ? 88.128 40.365 1.625 1.00 23.50 20 ASN G O 1
ATOM 13420 N N . GLY G 1 21 ? 89.372 42.039 2.464 1.00 16.60 21 GLY G N 1
ATOM 13421 C CA . GLY G 1 21 ? 88.784 41.903 3.782 1.00 15.80 21 GLY G CA 1
ATOM 13422 C C . GLY G 1 21 ? 87.864 43.057 4.133 1.00 20.02 21 GLY G C 1
ATOM 13423 O O . GLY G 1 21 ? 87.642 43.959 3.329 1.00 16.87 21 GLY G O 1
ATOM 13424 N N . TYR G 1 22 ? 87.331 43.013 5.349 1.00 13.76 22 TYR G N 1
ATOM 13425 C CA . TYR G 1 22 ? 86.471 44.070 5.864 1.00 13.65 22 TYR G CA 1
ATOM 13426 C C . TYR G 1 22 ? 87.231 45.374 6.132 1.00 18.39 22 TYR G C 1
ATOM 13427 O O . TYR G 1 22 ? 86.675 46.455 5.962 1.00 21.37 22 TYR G O 1
ATOM 13436 N N . GLY G 1 23 ? 88.486 45.272 6.555 1.00 18.21 23 GLY G N 1
ATOM 13437 C CA . GLY G 1 23 ? 89.315 46.461 6.744 1.00 15.54 23 GLY G CA 1
ATOM 13438 C C . GLY G 1 23 ? 89.364 47.344 5.505 1.00 17.94 23 GLY G C 1
ATOM 13439 O O . GLY G 1 23 ? 89.191 48.575 5.593 1.00 19.95 23 GLY G O 1
ATOM 13440 N N . TRP G 1 24 ? 89.577 46.725 4.343 1.00 14.23 24 TRP G N 1
ATOM 13441 C CA . TRP G 1 24 ? 89.624 47.474 3.078 1.00 16.90 24 TRP G CA 1
ATOM 13442 C C . TRP G 1 24 ? 88.276 48.137 2.773 1.00 22.32 24 TRP G C 1
ATOM 13443 O O . TRP G 1 24 ? 88.215 49.308 2.413 1.00 20.33 24 TRP G O 1
ATOM 13454 N N . GLY G 1 25 ? 87.194 47.375 2.920 1.00 17.20 25 GLY G N 1
ATOM 13455 C CA . GLY G 1 25 ? 85.856 47.888 2.672 1.00 17.66 25 GLY G CA 1
ATOM 13456 C C . GLY G 1 25 ? 85.528 49.077 3.558 1.00 17.85 25 GLY G C 1
ATOM 13457 O O . GLY G 1 25 ? 84.947 50.064 3.097 1.00 20.49 25 GLY G O 1
ATOM 13458 N N . ILE G 1 26 ? 85.899 48.992 4.830 1.00 13.98 26 ILE G N 1
ATOM 13459 C CA . ILE G 1 26 ? 85.711 50.117 5.743 1.00 17.42 26 ILE G CA 1
ATOM 13460 C C . ILE G 1 26 ? 86.572 51.311 5.318 1.00 18.34 26 ILE G C 1
ATOM 13461 O O . ILE G 1 26 ? 86.126 52.454 5.365 1.00 18.89 26 ILE G O 1
ATOM 13466 N N . ALA G 1 27 ? 87.796 51.036 4.883 1.00 15.51 27 ALA G N 1
ATOM 13467 C CA . ALA G 1 27 ? 88.691 52.103 4.422 1.00 15.35 27 ALA G CA 1
ATOM 13468 C C . ALA G 1 27 ? 88.035 52.891 3.298 1.00 18.97 27 ALA G C 1
ATOM 13469 O O . ALA G 1 27 ? 87.997 54.120 3.311 1.00 21.87 27 ALA G O 1
ATOM 13471 N N . LYS G 1 28 ? 87.497 52.159 2.333 1.00 20.23 28 LYS G N 1
ATOM 13472 C CA . LYS G 1 28 ? 86.964 52.751 1.122 1.00 21.77 28 LYS G CA 1
ATOM 13473 C C . LYS G 1 28 ? 85.733 53.613 1.414 1.00 21.53 28 LYS G C 1
ATOM 13474 O O . LYS G 1 28 ? 85.573 54.683 0.835 1.00 20.52 28 LYS G O 1
ATOM 13480 N N . MET G 1 29 ? 84.873 53.148 2.316 1.00 19.46 29 MET G N 1
ATOM 13481 C CA . MET G 1 29 ? 83.650 53.882 2.649 1.00 14.02 29 MET G CA 1
ATOM 13482 C C . MET G 1 29 ? 83.942 55.115 3.499 1.00 18.03 29 MET G C 1
ATOM 13483 O O . MET G 1 29 ? 83.287 56.152 3.340 1.00 16.96 29 MET G O 1
ATOM 13488 N N . LEU G 1 30 ? 84.917 55.011 4.396 1.00 17.35 30 LEU G N 1
ATOM 13489 C CA . LEU G 1 30 ? 85.344 56.168 5.181 1.00 20.68 30 LEU G CA 1
ATOM 13490 C C . LEU G 1 30 ? 85.950 57.215 4.256 1.00 23.14 30 LEU G C 1
ATOM 13491 O O . LEU G 1 30 ? 85.696 58.409 4.408 1.00 16.84 30 LEU G O 1
ATOM 13496 N N . ALA G 1 31 ? 86.741 56.754 3.289 1.00 21.22 31 ALA G N 1
ATOM 13497 C CA . ALA G 1 31 ? 87.322 57.643 2.285 1.00 23.77 31 ALA G CA 1
ATOM 13498 C C . ALA G 1 31 ? 86.267 58.256 1.362 1.00 25.34 31 ALA G C 1
ATOM 13499 O O . ALA G 1 31 ? 86.402 59.411 0.953 1.00 24.18 31 ALA G O 1
ATOM 13501 N N . GLU G 1 32 ? 85.228 57.490 1.024 1.00 17.36 32 GLU G N 1
ATOM 13502 C CA . GLU G 1 32 ? 84.092 58.039 0.277 1.00 19.14 32 GLU G CA 1
ATOM 13503 C C . GLU G 1 32 ? 83.468 59.205 1.035 1.00 19.97 32 GLU G C 1
ATOM 13504 O O . GLU G 1 32 ? 83.024 60.174 0.433 1.00 19.00 32 GLU G O 1
ATOM 13510 N N . ALA G 1 33 ? 83.450 59.104 2.361 1.00 19.97 33 ALA G N 1
ATOM 13511 C CA . ALA G 1 33 ? 82.871 60.135 3.215 1.00 19.24 33 ALA G CA 1
ATOM 13512 C C . ALA G 1 33 ? 83.801 61.330 3.414 1.00 21.40 33 ALA G C 1
ATOM 13513 O O . ALA G 1 33 ? 83.385 62.368 3.943 1.00 23.39 33 ALA G O 1
ATOM 13515 N N . GLY G 1 34 ? 85.052 61.175 2.991 1.00 20.83 34 GLY G N 1
ATOM 13516 C CA . GLY G 1 34 ? 86.020 62.260 3.035 1.00 21.89 34 GLY G CA 1
ATOM 13517 C C . GLY G 1 34 ? 87.057 62.135 4.136 1.00 22.68 34 GLY G C 1
ATOM 13518 O O . GLY G 1 34 ? 87.823 63.067 4.374 1.00 24.82 34 GLY G O 1
ATOM 13519 N N . ALA G 1 35 ? 87.098 60.991 4.810 1.00 19.82 35 ALA G N 1
ATOM 13520 C CA . ALA G 1 35 ? 88.067 60.810 5.886 1.00 22.94 35 ALA G CA 1
ATOM 13521 C C . ALA G 1 35 ? 89.476 60.541 5.357 1.00 21.57 35 ALA G C 1
ATOM 13522 O O . ALA G 1 35 ? 89.646 59.910 4.321 1.00 21.29 35 ALA G O 1
ATOM 13524 N N . THR G 1 36 ? 90.475 61.034 6.081 1.00 21.29 36 THR G N 1
ATOM 13525 C CA . THR G 1 36 ? 91.865 60.691 5.817 1.00 23.32 36 THR G CA 1
ATOM 13526 C C . THR G 1 36 ? 92.191 59.377 6.524 1.00 21.41 36 THR G C 1
ATOM 13527 O O . THR G 1 36 ? 91.813 59.173 7.676 1.00 20.92 36 THR G O 1
ATOM 13531 N N . ILE G 1 37 ? 92.896 58.484 5.839 1.00 18.39 37 ILE G N 1
ATOM 13532 C CA . ILE G 1 37 ? 93.077 57.125 6.339 1.00 24.83 37 ILE G CA 1
ATOM 13533 C C . ILE G 1 37 ? 94.517 56.845 6.730 1.00 22.22 37 ILE G C 1
ATOM 13534 O O . ILE G 1 37 ? 95.436 57.052 5.935 1.00 17.94 37 ILE G O 1
ATOM 13539 N N . LEU G 1 38 ? 94.690 56.414 7.975 1.00 24.18 38 LEU G N 1
ATOM 13540 C CA . LEU G 1 38 ? 95.944 55.854 8.468 1.00 26.73 38 LEU G CA 1
ATOM 13541 C C . LEU G 1 38 ? 95.731 54.362 8.638 1.00 20.86 38 LEU G C 1
ATOM 13542 O O . LEU G 1 38 ? 94.682 53.940 9.117 1.00 18.61 38 LEU G O 1
ATOM 13547 N N . VAL G 1 39 ? 96.727 53.559 8.276 1.00 19.41 39 VAL G N 1
ATOM 13548 C CA . VAL G 1 39 ? 96.560 52.113 8.278 1.00 15.46 39 VAL G CA 1
ATOM 13549 C C . VAL G 1 39 ? 97.621 51.447 9.137 1.00 16.69 39 VAL G C 1
ATOM 13550 O O . VAL G 1 39 ? 98.778 51.861 9.118 1.00 20.81 39 VAL G O 1
ATOM 13554 N N . GLY G 1 40 ? 97.225 50.430 9.897 1.00 17.52 40 GLY G N 1
ATOM 13555 C CA . GLY G 1 40 ? 98.180 49.558 10.563 1.00 18.90 40 GLY G CA 1
ATOM 13556 C C . GLY G 1 40 ? 98.127 48.190 9.911 1.00 24.97 40 GLY G C 1
ATOM 13557 O O . GLY G 1 40 ? 97.055 47.567 9.831 1.00 22.71 40 GLY G O 1
ATOM 13558 N N . THR G 1 41 ? 99.285 47.725 9.439 1.00 20.02 41 THR G N 1
ATOM 13559 C CA . THR G 1 41 ? 99.365 46.475 8.699 1.00 21.91 41 THR G CA 1
ATOM 13560 C C . THR G 1 41 ? 100.339 45.547 9.418 1.00 18.75 41 THR G C 1
ATOM 13561 O O . THR G 1 41 ? 101.438 45.962 9.780 1.00 17.69 41 THR G O 1
ATOM 13565 N N . TRP G 1 42 ? 99.903 44.314 9.641 1.00 18.05 42 TRP G N 1
ATOM 13566 C CA . TRP G 1 42 ? 100.695 43.283 10.315 1.00 20.12 42 TRP G CA 1
ATOM 13567 C C . TRP G 1 42 ? 102.097 43.174 9.726 1.00 19.45 42 TRP G C 1
ATOM 13568 O O . TRP G 1 42 ? 102.267 43.040 8.511 1.00 16.52 42 TRP G O 1
ATOM 13579 N N . VAL G 1 43 ? 103.090 43.224 10.610 1.00 17.80 43 VAL G N 1
ATOM 13580 C CA . VAL G 1 43 ? 104.499 43.273 10.218 1.00 18.86 43 VAL G CA 1
ATOM 13581 C C . VAL G 1 43 ? 104.936 42.341 9.068 1.00 21.30 43 VAL G C 1
ATOM 13582 O O . VAL G 1 43 ? 105.530 42.827 8.098 1.00 20.82 43 VAL G O 1
ATOM 13586 N N . PRO G 1 44 ? 104.619 41.023 9.145 1.00 19.39 44 PRO G N 1
ATOM 13587 C CA . PRO G 1 44 ? 105.102 40.081 8.120 1.00 26.75 44 PRO G CA 1
ATOM 13588 C C . PRO G 1 44 ? 104.485 40.230 6.729 1.00 25.62 44 PRO G C 1
ATOM 13589 O O . PRO G 1 44 ? 104.999 39.631 5.773 1.00 23.89 44 PRO G O 1
ATOM 13593 N N . ILE G 1 45 ? 103.404 40.992 6.609 1.00 23.76 45 ILE G N 1
ATOM 13594 C CA . ILE G 1 45 ? 102.808 41.223 5.299 1.00 21.58 45 ILE G CA 1
ATOM 13595 C C . ILE G 1 45 ? 102.857 42.691 4.889 1.00 23.22 45 ILE G C 1
ATOM 13596 O O . ILE G 1 45 ? 102.349 43.054 3.835 1.00 25.06 45 ILE G O 1
ATOM 13601 N N . TYR G 1 46 ? 103.487 43.525 5.712 1.00 23.26 46 TYR G N 1
ATOM 13602 C CA . TYR G 1 46 ? 103.563 44.961 5.442 1.00 21.85 46 TYR G CA 1
ATOM 13603 C C . TYR G 1 46 ? 104.291 45.295 4.140 1.00 25.62 46 TYR G C 1
ATOM 13604 O O . TYR G 1 46 ? 103.798 46.085 3.332 1.00 28.48 46 TYR G O 1
ATOM 13613 N N . LYS G 1 47 ? 105.465 44.699 3.944 1.00 25.18 47 LYS G N 1
ATOM 13614 C CA . LYS G 1 47 ? 106.267 44.987 2.760 1.00 31.21 47 LYS G CA 1
ATOM 13615 C C . LYS G 1 47 ? 105.538 44.622 1.471 1.00 31.66 47 LYS G C 1
ATOM 13616 O O . LYS G 1 47 ? 105.545 45.397 0.514 1.00 29.08 47 LYS G O 1
ATOM 13622 N N . ILE G 1 48 ? 104.899 43.455 1.453 1.00 23.45 48 ILE G N 1
ATOM 13623 C CA . ILE G 1 48 ? 104.161 43.011 0.269 1.00 24.74 48 ILE G CA 1
ATOM 13624 C C . ILE G 1 48 ? 102.874 43.822 0.023 1.00 22.63 48 ILE G C 1
ATOM 13625 O O . ILE G 1 48 ? 102.550 44.130 -1.124 1.00 25.44 48 ILE G O 1
ATOM 13630 N N . PHE G 1 49 ? 102.153 44.164 1.089 1.00 24.54 49 PHE G N 1
ATOM 13631 C CA . PHE G 1 49 ? 100.948 44.987 0.973 1.00 23.09 49 PHE G CA 1
ATOM 13632 C C . PHE G 1 49 ? 101.316 46.345 0.388 1.00 30.08 49 PHE G C 1
ATOM 13633 O O . PHE G 1 49 ? 100.698 46.814 -0.571 1.00 32.99 49 PHE G O 1
ATOM 13641 N N . SER G 1 50 ? 102.335 46.971 0.967 1.00 27.22 50 SER G N 1
ATOM 13642 C CA . SER G 1 50 ? 102.725 48.304 0.536 1.00 26.94 50 SER G CA 1
ATOM 13643 C C . SER G 1 50 ? 103.280 48.278 -0.886 1.00 28.11 50 SER G C 1
ATOM 13644 O O . SER G 1 50 ? 102.967 49.150 -1.696 1.00 30.79 50 SER G O 1
ATOM 13647 N N . GLN G 1 51 ? 104.086 47.267 -1.198 1.00 30.56 51 GLN G N 1
ATOM 13648 C CA . GLN G 1 51 ? 104.648 47.144 -2.541 1.00 31.64 51 GLN G CA 1
ATOM 13649 C C . GLN G 1 51 ? 103.563 46.876 -3.578 1.00 30.40 51 GLN G C 1
ATOM 13650 O O . GLN G 1 51 ? 103.588 47.446 -4.665 1.00 34.06 51 GLN G O 1
ATOM 13656 N N . SER G 1 52 ? 102.613 46.006 -3.242 1.00 30.70 52 SER G N 1
ATOM 13657 C CA . SER G 1 52 ? 101.510 45.702 -4.150 1.00 30.06 52 SER G CA 1
ATOM 13658 C C . SER G 1 52 ? 100.700 46.953 -4.453 1.00 32.24 52 SER G C 1
ATOM 13659 O O . SER G 1 52 ? 100.331 47.203 -5.603 1.00 33.19 52 SER G O 1
ATOM 13662 N N . LEU G 1 53 ? 100.439 47.744 -3.416 1.00 24.30 53 LEU G N 1
ATOM 13663 C CA . LEU G 1 53 ? 99.677 48.973 -3.573 1.00 28.93 53 LEU G CA 1
ATOM 13664 C C . LEU G 1 53 ? 100.403 49.909 -4.535 1.00 33.41 53 LEU G C 1
ATOM 13665 O O . LEU G 1 53 ? 99.802 50.459 -5.457 1.00 33.82 53 LEU G O 1
ATOM 13670 N N . GLU G 1 54 ? 101.706 50.058 -4.331 1.00 39.75 54 GLU G N 1
ATOM 13671 C CA . GLU G 1 54 ? 102.521 50.950 -5.150 1.00 46.42 54 GLU G CA 1
ATOM 13672 C C . GLU G 1 54 ? 102.599 50.503 -6.612 1.00 46.50 54 GLU G C 1
ATOM 13673 O O . GLU G 1 54 ? 102.663 51.329 -7.523 1.00 50.38 54 GLU G O 1
ATOM 13679 N N . LEU G 1 55 ? 102.580 49.194 -6.834 1.00 38.64 55 LEU G N 1
ATOM 13680 C CA . LEU G 1 55 ? 102.650 48.651 -8.185 1.00 38.97 55 LEU G CA 1
ATOM 13681 C C . LEU G 1 55 ? 101.341 48.844 -8.938 1.00 41.19 55 LEU G C 1
ATOM 13682 O O . LEU G 1 55 ? 101.309 48.760 -10.170 1.00 41.24 55 LEU G O 1
ATOM 13687 N N . GLY G 1 56 ? 100.267 49.105 -8.197 1.00 42.23 56 GLY G N 1
ATOM 13688 C CA . GLY G 1 56 ? 98.951 49.261 -8.788 1.00 38.95 56 GLY G CA 1
ATOM 13689 C C . GLY G 1 56 ? 98.150 47.972 -8.796 1.00 39.28 56 GLY G C 1
ATOM 13690 O O . GLY G 1 56 ? 97.139 47.866 -9.495 1.00 41.86 56 GLY G O 1
ATOM 13691 N N . LYS G 1 57 ? 98.595 46.992 -8.014 1.00 38.17 57 LYS G N 1
ATOM 13692 C CA . LYS G 1 57 ? 97.933 45.690 -7.955 1.00 38.48 57 LYS G CA 1
ATOM 13693 C C . LYS G 1 57 ? 96.487 45.770 -7.463 1.00 35.80 57 LYS G C 1
ATOM 13694 O O . LYS G 1 57 ? 95.638 44.986 -7.887 1.00 36.04 57 LYS G O 1
ATOM 13700 N N . PHE G 1 58 ? 96.206 46.720 -6.577 1.00 29.41 58 PHE G N 1
ATOM 13701 C CA . PHE G 1 58 ? 94.877 46.846 -5.997 1.00 26.23 58 PHE G CA 1
ATOM 13702 C C . PHE G 1 58 ? 94.062 47.966 -6.642 1.00 24.93 58 PHE G C 1
ATOM 13703 O O . PHE G 1 58 ? 93.049 48.373 -6.093 1.00 25.40 58 PHE G O 1
ATOM 13711 N N . ASN G 1 59 ? 94.497 48.454 -7.800 1.00 32.24 59 ASN G N 1
ATOM 13712 C CA . ASN G 1 59 ? 93.878 49.634 -8.404 1.00 31.07 59 ASN G CA 1
ATOM 13713 C C . ASN G 1 59 ? 92.383 49.491 -8.719 1.00 32.11 59 ASN G C 1
ATOM 13714 O O . ASN G 1 59 ? 91.601 50.411 -8.460 1.00 27.24 59 ASN G O 1
ATOM 13719 N N . ALA G 1 60 ? 91.981 48.341 -9.250 1.00 28.76 60 ALA G N 1
ATOM 13720 C CA . ALA G 1 60 ? 90.561 48.089 -9.481 1.00 34.21 60 ALA G CA 1
ATOM 13721 C C . ALA G 1 60 ? 89.734 48.265 -8.200 1.00 31.68 60 ALA G C 1
ATOM 13722 O O . ALA G 1 60 ? 88.635 48.817 -8.233 1.00 31.04 60 ALA G O 1
ATOM 13724 N N . SER G 1 61 ? 90.283 47.830 -7.071 1.00 25.25 61 SER G N 1
ATOM 13725 C CA . SER G 1 61 ? 89.593 47.957 -5.789 1.00 28.53 61 SER G CA 1
ATOM 13726 C C . SER G 1 61 ? 89.722 49.337 -5.132 1.00 28.73 61 SER G C 1
ATOM 13727 O O . SER G 1 61 ? 89.111 49.585 -4.088 1.00 22.12 61 SER G O 1
ATOM 13730 N N . ARG G 1 62 ? 90.519 50.225 -5.725 1.00 28.91 62 ARG G N 1
ATOM 13731 C CA . ARG G 1 62 ? 90.753 51.549 -5.138 1.00 25.63 62 ARG G CA 1
ATOM 13732 C C . ARG G 1 62 ? 89.820 52.647 -5.644 1.00 30.75 62 ARG G C 1
ATOM 13733 O O . ARG G 1 62 ? 89.866 53.772 -5.143 1.00 33.23 62 ARG G O 1
ATOM 13741 N N . GLU G 1 63 ? 88.991 52.332 -6.635 1.00 33.07 63 GLU G N 1
ATOM 13742 C CA . GLU G 1 63 ? 88.157 53.347 -7.286 1.00 37.84 63 GLU G CA 1
ATOM 13743 C C . GLU G 1 63 ? 87.090 53.953 -6.369 1.00 35.65 63 GLU G C 1
ATOM 13744 O O . GLU G 1 63 ? 86.282 53.234 -5.791 1.00 42.67 63 GLU G O 1
ATOM 13750 N N . LEU G 1 64 ? 87.084 55.277 -6.252 1.00 32.46 64 LEU G N 1
ATOM 13751 C CA . LEU G 1 64 ? 86.066 55.979 -5.471 1.00 36.14 64 LEU G CA 1
ATOM 13752 C C . LEU G 1 64 ? 85.052 56.667 -6.391 1.00 42.63 64 LEU G C 1
ATOM 13753 O O . LEU G 1 64 ? 85.340 56.909 -7.564 1.00 44.36 64 LEU G O 1
ATOM 13758 N N . SER G 1 65 ? 83.870 56.977 -5.858 1.00 44.18 65 SER G N 1
ATOM 13759 C CA . SER G 1 65 ? 82.787 57.547 -6.664 1.00 48.82 65 SER G CA 1
ATOM 13760 C C . SER G 1 65 ? 83.119 58.919 -7.248 1.00 51.06 65 SER G C 1
ATOM 13761 O O . SER G 1 65 ? 82.570 59.309 -8.279 1.00 53.92 65 SER G O 1
ATOM 13764 N N . ASN G 1 66 ? 84.011 59.651 -6.588 1.00 52.26 66 ASN G N 1
ATOM 13765 C CA . ASN G 1 66 ? 84.391 60.980 -7.059 1.00 53.84 66 ASN G CA 1
ATOM 13766 C C . ASN G 1 66 ? 85.479 60.925 -8.125 1.00 52.74 66 ASN G C 1
ATOM 13767 O O . ASN G 1 66 ? 85.926 61.955 -8.625 1.00 55.17 66 ASN G O 1
ATOM 13772 N N . GLY G 1 67 ? 85.907 59.714 -8.463 1.00 48.33 67 GLY G N 1
ATOM 13773 C CA . GLY G 1 67 ? 86.875 59.527 -9.523 1.00 49.08 67 GLY G CA 1
ATOM 13774 C C . GLY G 1 67 ? 88.283 59.300 -9.016 1.00 49.66 67 GLY G C 1
ATOM 13775 O O . GLY G 1 67 ? 89.153 58.861 -9.768 1.00 44.81 67 GLY G O 1
ATOM 13776 N N . GLU G 1 68 ? 88.510 59.603 -7.742 1.00 48.59 68 GLU G N 1
ATOM 13777 C CA . GLU G 1 68 ? 89.830 59.453 -7.147 1.00 43.89 68 GLU G CA 1
ATOM 13778 C C . GLU G 1 68 ? 90.091 58.006 -6.766 1.00 39.13 68 GLU G C 1
ATOM 13779 O O . GLU G 1 68 ? 89.188 57.162 -6.823 1.00 36.01 68 GLU G O 1
ATOM 13785 N N . LEU G 1 69 ? 91.331 57.730 -6.377 1.00 30.76 69 LEU G N 1
ATOM 13786 C CA . LEU G 1 69 ? 91.708 56.417 -5.870 1.00 30.27 69 LEU G CA 1
ATOM 13787 C C . LEU G 1 69 ? 91.891 56.472 -4.362 1.00 30.12 69 LEU G C 1
ATOM 13788 O O . LEU G 1 69 ? 92.486 57.413 -3.846 1.00 33.50 69 LEU G O 1
ATOM 13793 N N . LEU G 1 70 ? 91.374 55.465 -3.663 1.00 23.11 70 LEU G N 1
ATOM 13794 C CA . LEU G 1 70 ? 91.627 55.308 -2.234 1.00 26.41 70 LEU G CA 1
ATOM 13795 C C . LEU G 1 70 ? 93.117 55.464 -1.922 1.00 27.78 70 LEU G C 1
ATOM 13796 O O . LEU G 1 70 ? 93.960 54.782 -2.510 1.00 27.37 70 LEU G O 1
ATOM 13801 N N . THR G 1 71 ? 93.431 56.381 -1.012 1.00 24.08 71 THR G N 1
ATOM 13802 C CA . THR G 1 71 ? 94.812 56.678 -0.662 1.00 26.12 71 THR G CA 1
ATOM 13803 C C . THR G 1 71 ? 95.010 56.614 0.848 1.00 27.64 71 THR G C 1
ATOM 13804 O O . THR G 1 71 ? 94.155 57.044 1.606 1.00 25.56 71 THR G O 1
ATOM 13808 N N . PHE G 1 72 ? 96.129 56.049 1.282 1.00 22.26 72 PHE G N 1
ATOM 13809 C CA . PHE G 1 72 ? 96.472 56.046 2.695 1.00 23.49 72 PHE G CA 1
ATOM 13810 C C . PHE G 1 72 ? 97.525 57.117 2.956 1.00 24.62 72 PHE G C 1
ATOM 13811 O O . PHE G 1 72 ? 98.507 57.225 2.226 1.00 26.29 72 PHE G O 1
ATOM 13819 N N . ALA G 1 73 ? 97.298 57.921 3.988 1.00 25.30 73 ALA G N 1
ATOM 13820 C CA . ALA G 1 73 ? 98.223 58.986 4.349 1.00 25.17 73 ALA G CA 1
ATOM 13821 C C . ALA G 1 73 ? 99.515 58.371 4.886 1.00 27.77 73 ALA G C 1
ATOM 13822 O O . ALA G 1 73 ? 100.616 58.907 4.686 1.00 27.71 73 ALA G O 1
ATOM 13824 N N . LYS G 1 74 ? 99.368 57.250 5.578 1.00 23.55 74 LYS G N 1
ATOM 13825 C CA . LYS G 1 74 ? 100.510 56.516 6.124 1.00 20.69 74 LYS G CA 1
ATOM 13826 C C . LYS G 1 74 ? 100.123 55.064 6.388 1.00 25.18 74 LYS G C 1
ATOM 13827 O O . LYS G 1 74 ? 99.007 54.785 6.827 1.00 25.44 74 LYS G O 1
ATOM 13833 N N . ILE G 1 75 ? 101.035 54.142 6.097 1.00 24.55 75 ILE G N 1
ATOM 13834 C CA . ILE G 1 75 ? 100.850 52.747 6.490 1.00 27.16 75 ILE G CA 1
ATOM 13835 C C . ILE G 1 75 ? 101.914 52.439 7.521 1.00 20.72 75 ILE G C 1
ATOM 13836 O O . ILE G 1 75 ? 103.101 52.575 7.239 1.00 24.32 75 ILE G O 1
ATOM 13841 N N . TYR G 1 76 ? 101.493 52.061 8.721 1.00 18.33 76 TYR G N 1
ATOM 13842 C CA . TYR G 1 76 ? 102.436 51.682 9.770 1.00 25.88 76 TYR G CA 1
ATOM 13843 C C . TYR G 1 76 ? 102.540 50.168 9.905 1.00 19.88 76 TYR G C 1
ATOM 13844 O O . TYR G 1 76 ? 101.514 49.490 10.080 1.00 19.56 76 TYR G O 1
ATOM 13853 N N . PRO G 1 77 ? 103.772 49.636 9.860 1.00 24.75 77 PRO G N 1
ATOM 13854 C CA . PRO G 1 77 ? 103.942 48.240 10.249 1.00 24.71 77 PRO G CA 1
ATOM 13855 C C . PRO G 1 77 ? 103.546 48.139 11.713 1.00 26.16 77 PRO G C 1
ATOM 13856 O O . PRO G 1 77 ? 103.950 48.976 12.530 1.00 23.38 77 PRO G O 1
ATOM 13860 N N . MET G 1 78 ? 102.741 47.142 12.045 1.00 17.35 78 MET G N 1
ATOM 13861 C CA . MET G 1 78 ? 102.277 47.011 13.410 1.00 16.52 78 MET G CA 1
ATOM 13862 C C . MET G 1 78 ? 102.079 45.559 13.790 1.00 23.61 78 MET G C 1
ATOM 13863 O O . MET G 1 78 ? 101.697 44.745 12.953 1.00 26.31 78 MET G O 1
ATOM 13868 N N . ASP G 1 79 ? 102.348 45.239 15.052 1.00 19.16 79 ASP G N 1
ATOM 13869 C CA . ASP G 1 79 ? 101.909 43.971 15.616 1.00 18.83 79 ASP G CA 1
ATOM 13870 C C . ASP G 1 79 ? 101.221 44.232 16.940 1.00 19.45 79 ASP G C 1
ATOM 13871 O O . ASP G 1 79 ? 101.875 44.535 17.933 1.00 20.61 79 ASP G O 1
ATOM 13876 N N . ALA G 1 80 ? 99.896 44.081 16.954 1.00 21.34 80 ALA G N 1
ATOM 13877 C CA . ALA G 1 80 ? 99.085 44.450 18.108 1.00 20.71 80 ALA G CA 1
ATOM 13878 C C . ALA G 1 80 ? 99.150 43.434 19.250 1.00 14.52 80 ALA G C 1
ATOM 13879 O O . ALA G 1 80 ? 98.475 43.592 20.264 1.00 20.22 80 ALA G O 1
ATOM 13881 N N . SER G 1 81 ? 99.984 42.406 19.081 1.00 15.96 81 SER G N 1
ATOM 13882 C CA . SER G 1 81 ? 100.326 41.492 20.158 1.00 20.22 81 SER G CA 1
ATOM 13883 C C . SER G 1 81 ? 101.156 42.185 21.222 1.00 22.47 81 SER G C 1
ATOM 13884 O O . SER G 1 81 ? 101.168 41.758 22.378 1.00 18.34 81 SER G O 1
ATOM 13887 N N . PHE G 1 82 ? 101.848 43.251 20.815 1.00 17.13 82 PHE G N 1
ATOM 13888 C CA . PHE G 1 82 ? 102.812 43.951 21.658 1.00 19.62 82 PHE G CA 1
ATOM 13889 C C . PHE G 1 82 ? 102.426 45.410 21.931 1.00 22.44 82 PHE G C 1
ATOM 13890 O O . PHE G 1 82 ? 102.116 46.160 21.012 1.00 18.64 82 PHE G O 1
ATOM 13898 N N . ASP G 1 83 ? 102.459 45.797 23.202 1.00 17.62 83 ASP G N 1
ATOM 13899 C CA . ASP G 1 83 ? 102.203 47.170 23.593 1.00 18.76 83 ASP G CA 1
ATOM 13900 C C . ASP G 1 83 ? 103.492 47.997 23.590 1.00 23.29 83 ASP G C 1
ATOM 13901 O O . ASP G 1 83 ? 103.492 49.137 23.140 1.00 21.75 83 ASP G O 1
ATOM 13906 N N . THR G 1 84 ? 104.573 47.418 24.106 1.00 20.10 84 THR G N 1
ATOM 13907 C CA . THR G 1 84 ? 105.886 48.071 24.135 1.00 21.75 84 THR G CA 1
ATOM 13908 C C . THR G 1 84 ? 106.952 47.065 23.685 1.00 30.50 84 THR G C 1
ATOM 13909 O O . THR G 1 84 ? 106.693 45.864 23.676 1.00 31.81 84 THR G O 1
ATOM 13913 N N . PRO G 1 85 ? 108.147 47.547 23.295 1.00 27.31 85 PRO G N 1
ATOM 13914 C CA . PRO G 1 85 ? 109.188 46.630 22.800 1.00 26.94 85 PRO G CA 1
ATOM 13915 C C . PRO G 1 85 ? 109.594 45.524 23.782 1.00 28.02 85 PRO G C 1
ATOM 13916 O O . PRO G 1 85 ? 110.103 44.480 23.370 1.00 23.59 85 PRO G O 1
ATOM 13920 N N . GLU G 1 86 ? 109.384 45.773 25.069 1.00 31.48 86 GLU G N 1
ATOM 13921 C CA . GLU G 1 86 ? 109.751 44.837 26.123 1.00 37.12 86 GLU G CA 1
ATOM 13922 C C . GLU G 1 86 ? 108.866 43.596 26.081 1.00 31.14 86 GLU G C 1
ATOM 13923 O O . GLU G 1 86 ? 109.196 42.569 26.679 1.00 32.85 86 GLU G O 1
ATOM 13929 N N . ASP G 1 87 ? 107.748 43.701 25.372 1.00 23.41 87 ASP G N 1
ATOM 13930 C CA . ASP G 1 87 ? 106.801 42.594 25.243 1.00 24.97 87 ASP G CA 1
ATOM 13931 C C . ASP G 1 87 ? 107.222 41.594 24.172 1.00 30.40 87 ASP G C 1
ATOM 13932 O O . ASP G 1 87 ? 106.689 40.489 24.109 1.00 32.57 87 ASP G O 1
ATOM 13937 N N . ILE G 1 88 ? 108.155 41.990 23.312 1.00 28.20 88 ILE G N 1
ATOM 13938 C CA . ILE G 1 88 ? 108.457 41.197 22.125 1.00 23.10 88 ILE G CA 1
ATOM 13939 C C . ILE G 1 88 ? 109.411 40.073 22.476 1.00 30.21 88 ILE G C 1
ATOM 13940 O O . ILE G 1 88 ? 110.525 40.330 22.928 1.00 31.19 88 ILE G O 1
ATOM 13945 N N . PRO G 1 89 ? 108.982 38.820 22.258 1.00 30.32 89 PRO G N 1
ATOM 13946 C CA . PRO G 1 89 ? 109.820 37.664 22.586 1.00 32.87 89 PRO G CA 1
ATOM 13947 C C . PRO G 1 89 ? 111.041 37.587 21.677 1.00 33.57 89 PRO G C 1
ATOM 13948 O O . PRO G 1 89 ? 111.044 38.174 20.592 1.00 30.09 89 PRO G O 1
ATOM 13952 N N . GLN G 1 90 ? 112.054 36.852 22.116 1.00 38.16 90 GLN G N 1
ATOM 13953 C CA . GLN G 1 90 ? 113.330 36.791 21.415 1.00 41.37 90 GLN G CA 1
ATOM 13954 C C . GLN G 1 90 ? 113.185 36.332 19.963 1.00 39.36 90 GLN G C 1
ATOM 13955 O O . GLN G 1 90 ? 113.776 36.924 19.059 1.00 33.78 90 GLN G O 1
ATOM 13961 N N . GLU G 1 91 ? 112.379 35.295 19.747 1.00 44.64 91 GLU G N 1
ATOM 13962 C CA . GLU G 1 91 ? 112.198 34.713 18.419 1.00 47.54 91 GLU G CA 1
ATOM 13963 C C . GLU G 1 91 ? 111.676 35.731 17.411 1.00 40.53 91 GLU G C 1
ATOM 13964 O O . GLU G 1 91 ? 112.082 35.725 16.251 1.00 41.42 91 GLU G O 1
ATOM 13970 N N . ILE G 1 92 ? 110.777 36.606 17.860 1.00 24.03 92 ILE G N 1
ATOM 13971 C CA . ILE G 1 92 ? 110.204 37.620 16.988 1.00 21.92 92 ILE G CA 1
ATOM 13972 C C . ILE G 1 92 ? 111.252 38.680 16.678 1.00 27.65 92 ILE G C 1
ATOM 13973 O O . ILE G 1 92 ? 111.411 39.084 15.530 1.00 35.17 92 ILE G O 1
ATOM 13978 N N . LEU G 1 93 ? 111.978 39.110 17.702 1.00 26.47 93 LEU G N 1
ATOM 13979 C CA . LEU G 1 93 ? 113.084 40.048 17.519 1.00 36.13 93 LEU G CA 1
ATOM 13980 C C . LEU G 1 93 ? 114.117 39.572 16.492 1.00 40.55 93 LEU G C 1
ATOM 13981 O O . LEU G 1 93 ? 114.706 40.384 15.781 1.00 44.30 93 LEU G O 1
ATOM 13986 N N . GLU G 1 94 ? 114.328 38.260 16.409 1.00 41.89 94 GLU G N 1
ATOM 13987 C CA . GLU G 1 94 ? 115.302 37.707 15.469 1.00 43.08 94 GLU G CA 1
ATOM 13988 C C . GLU G 1 94 ? 114.676 37.253 14.139 1.00 42.43 94 GLU G C 1
ATOM 13989 O O . GLU G 1 94 ? 115.383 36.771 13.248 1.00 38.53 94 GLU G O 1
ATOM 13991 N N . ASN G 1 95 ? 113.357 37.407 14.009 1.00 39.91 95 ASN G N 1
ATOM 13992 C CA . ASN G 1 95 ? 112.663 37.085 12.761 1.00 38.94 95 ASN G CA 1
ATOM 13993 C C . ASN G 1 95 ? 113.044 38.066 11.655 1.00 35.99 95 ASN G C 1
ATOM 13994 O O . ASN G 1 95 ? 113.162 39.263 11.905 1.00 33.93 95 ASN G O 1
ATOM 13999 N N . LYS G 1 96 ? 113.216 37.554 10.438 1.00 30.90 96 LYS G N 1
ATOM 14000 C CA . LYS G 1 96 ? 113.676 38.359 9.305 1.00 34.45 96 LYS G CA 1
ATOM 14001 C C . LYS G 1 96 ? 112.823 39.606 9.070 1.00 37.43 96 LYS G C 1
ATOM 14002 O O . LYS G 1 96 ? 113.338 40.702 8.841 1.00 34.35 96 LYS G O 1
ATOM 14008 N N . ARG G 1 97 ? 111.514 39.436 9.144 1.00 34.82 97 ARG G N 1
ATOM 14009 C CA . ARG G 1 97 ? 110.601 40.501 8.761 1.00 25.03 97 ARG G CA 1
ATOM 14010 C C . ARG G 1 97 ? 110.404 41.503 9.882 1.00 26.06 97 ARG G C 1
ATOM 14011 O O . ARG G 1 97 ? 109.871 42.592 9.665 1.00 34.99 97 ARG G O 1
ATOM 14019 N N . TYR G 1 98 ? 110.831 41.142 11.085 1.00 24.42 98 TYR G N 1
ATOM 14020 C CA . TYR G 1 98 ? 110.750 42.075 12.207 1.00 29.24 98 TYR G CA 1
ATOM 14021 C C . TYR G 1 98 ? 112.074 42.794 12.451 1.00 27.29 98 TYR G C 1
ATOM 14022 O O . TYR G 1 98 ? 112.080 43.964 12.829 1.00 26.64 98 TYR G O 1
ATOM 14031 N N . LYS G 1 99 ? 113.185 42.086 12.255 1.00 35.05 99 LYS G N 1
ATOM 14032 C CA . LYS G 1 99 ? 114.501 42.622 12.602 1.00 33.85 99 LYS G CA 1
ATOM 14033 C C . LYS G 1 99 ? 114.935 43.786 11.710 1.00 38.36 99 LYS G C 1
ATOM 14034 O O . LYS G 1 99 ? 115.817 44.559 12.076 1.00 33.28 99 LYS G O 1
ATOM 14040 N N . ASP G 1 100 ? 114.298 43.926 10.553 1.00 52.27 100 ASP G N 1
ATOM 14041 C CA . ASP G 1 100 ? 114.596 45.048 9.670 1.00 64.65 100 ASP G CA 1
ATOM 14042 C C . ASP G 1 100 ? 113.599 46.188 9.859 1.00 62.48 100 ASP G C 1
ATOM 14043 O O . ASP G 1 100 ? 113.610 47.167 9.109 1.00 65.77 100 ASP G O 1
ATOM 14048 N N . LEU G 1 101 ? 112.741 46.060 10.866 1.00 54.04 101 LEU G N 1
ATOM 14049 C CA . LEU G 1 101 ? 111.775 47.106 11.177 1.00 44.84 101 LEU G CA 1
ATOM 14050 C C . LEU G 1 101 ? 111.882 47.547 12.634 1.00 44.39 101 LEU G C 1
ATOM 14051 O O . LEU G 1 101 ? 112.478 46.860 13.470 1.00 39.23 101 LEU G O 1
ATOM 14056 N N . SER G 1 102 ? 111.303 48.707 12.921 1.00 44.35 102 SER G N 1
ATOM 14057 C CA . SER G 1 102 ? 111.326 49.288 14.252 1.00 45.51 102 SER G CA 1
ATOM 14058 C C . SER G 1 102 ? 109.998 49.989 14.475 1.00 39.85 102 SER G C 1
ATOM 14059 O O . SER G 1 102 ? 109.269 50.248 13.519 1.00 41.56 102 SER G O 1
ATOM 14062 N N . GLY G 1 103 ? 109.679 50.277 15.733 1.00 32.01 103 GLY G N 1
ATOM 14063 C CA . GLY G 1 103 ? 108.533 51.109 16.055 1.00 24.64 103 GLY G CA 1
ATOM 14064 C C . GLY G 1 103 ? 107.196 50.468 15.689 1.00 20.58 103 GLY G C 1
ATOM 14065 O O . GLY G 1 103 ? 106.277 51.156 15.255 1.00 29.20 103 GLY G O 1
ATOM 14066 N N . TYR G 1 104 ? 107.084 49.154 15.845 1.00 22.46 104 TYR G N 1
ATOM 14067 C CA . TYR G 1 104 ? 105.851 48.469 15.438 1.00 20.89 104 TYR G CA 1
ATOM 14068 C C . TYR G 1 104 ? 104.943 48.021 16.588 1.00 18.64 104 TYR G C 1
ATOM 14069 O O . TYR G 1 104 ? 103.916 47.388 16.356 1.00 22.11 104 TYR G O 1
ATOM 14078 N N . THR G 1 105 ? 105.299 48.350 17.822 1.00 19.90 105 THR G N 1
ATOM 14079 C CA . THR G 1 105 ? 104.406 48.030 18.934 1.00 23.09 105 THR G CA 1
ATOM 14080 C C . THR G 1 105 ? 103.315 49.092 18.972 1.00 20.42 105 THR G C 1
ATOM 14081 O O . THR G 1 105 ? 103.458 50.149 18.355 1.00 22.36 105 THR G O 1
ATOM 14085 N N . VAL G 1 106 ? 102.218 48.807 19.668 1.00 20.54 106 VAL G N 1
ATOM 14086 C CA . VAL G 1 106 ? 101.109 49.768 19.760 1.00 17.10 106 VAL G CA 1
ATOM 14087 C C . VAL G 1 106 ? 101.560 51.145 20.291 1.00 21.73 106 VAL G C 1
ATOM 14088 O O . VAL G 1 106 ? 101.240 52.189 19.695 1.00 20.04 106 VAL G O 1
ATOM 14092 N N . SER G 1 107 ? 102.307 51.158 21.390 1.00 17.81 107 SER G N 1
ATOM 14093 C CA . SER G 1 107 ? 102.741 52.432 21.967 1.00 27.73 107 SER G CA 1
ATOM 14094 C C . SER G 1 107 ? 103.546 53.262 20.964 1.00 23.19 107 SER G C 1
ATOM 14095 O O . SER G 1 107 ? 103.337 54.469 20.839 1.00 22.01 107 SER G O 1
ATOM 14098 N N . GLU G 1 108 ? 104.421 52.599 20.220 1.00 18.93 108 GLU G N 1
ATOM 14099 C CA . GLU G 1 108 ? 105.295 53.283 19.267 1.00 21.16 108 GLU G CA 1
ATOM 14100 C C . GLU G 1 108 ? 104.527 53.778 18.046 1.00 22.14 108 GLU G C 1
ATOM 14101 O O . GLU G 1 108 ? 104.846 54.816 17.487 1.00 21.08 108 GLU G O 1
ATOM 14107 N N . VAL G 1 109 ? 103.519 53.033 17.614 1.00 18.93 109 VAL G N 1
ATOM 14108 C CA . VAL G 1 109 ? 102.726 53.492 16.478 1.00 19.27 109 VAL G CA 1
ATOM 14109 C C . VAL G 1 109 ? 101.922 54.742 16.849 1.00 20.47 109 VAL G C 1
ATOM 14110 O O . VAL G 1 109 ? 101.839 55.697 16.073 1.00 19.49 109 VAL G O 1
ATOM 14114 N N . VAL G 1 110 ? 101.350 54.735 18.047 1.00 18.69 110 VAL G N 1
ATOM 14115 C CA . VAL G 1 110 ? 100.579 55.874 18.532 1.00 20.88 110 VAL G CA 1
ATOM 14116 C C . VAL G 1 110 ? 101.473 57.104 18.726 1.00 24.97 110 VAL G C 1
ATOM 14117 O O . VAL G 1 110 ? 101.097 58.222 18.364 1.00 24.82 110 VAL G O 1
ATOM 14121 N N . GLU G 1 111 ? 102.666 56.906 19.269 1.00 25.32 111 GLU G N 1
ATOM 14122 C CA . GLU G 1 111 ? 103.565 58.041 19.454 1.00 25.23 111 GLU G CA 1
ATOM 14123 C C . GLU G 1 111 ? 103.926 58.670 18.105 1.00 29.46 111 GLU G C 1
ATOM 14124 O O . GLU G 1 111 ? 104.056 59.884 18.005 1.00 32.20 111 GLU G O 1
ATOM 14130 N N . GLN G 1 112 ? 104.047 57.849 17.064 1.00 25.50 112 GLN G N 1
ATOM 14131 C CA . GLN G 1 112 ? 104.336 58.373 15.734 1.00 23.68 112 GLN G CA 1
ATOM 14132 C C . GLN G 1 112 ? 103.163 59.173 15.185 1.00 20.50 112 GLN G C 1
ATOM 14133 O O . GLN G 1 112 ? 103.352 60.263 14.630 1.00 21.47 112 GLN G O 1
ATOM 14139 N N . VAL G 1 113 ? 101.956 58.631 15.337 1.00 19.24 113 VAL G N 1
ATOM 14140 C CA . VAL G 1 113 ? 100.755 59.327 14.895 1.00 20.94 113 VAL G CA 1
ATOM 14141 C C . VAL G 1 113 ? 100.619 60.664 15.619 1.00 22.65 113 VAL G C 1
ATOM 14142 O O . VAL G 1 113 ? 100.321 61.692 15.001 1.00 21.32 113 VAL G O 1
ATOM 14146 N N . LYS G 1 114 ? 100.884 60.653 16.922 1.00 20.89 114 LYS G N 1
ATOM 14147 C CA . LYS G 1 114 ? 100.772 61.856 17.734 1.00 26.96 114 LYS G CA 1
ATOM 14148 C C . LYS G 1 114 ? 101.742 62.915 17.238 1.00 29.69 114 LYS G C 1
ATOM 14149 O O . LYS G 1 114 ? 101.411 64.099 17.193 1.00 23.51 114 LYS G O 1
ATOM 14155 N N . LYS G 1 115 ? 102.938 62.487 16.858 1.00 23.18 115 LYS G N 1
ATOM 14156 C CA . LYS G 1 115 ? 103.944 63.440 16.403 1.00 22.61 115 LYS G CA 1
ATOM 14157 C C . LYS G 1 115 ? 103.543 64.077 15.081 1.00 28.00 115 LYS G C 1
ATOM 14158 O O . LYS G 1 115 ? 103.547 65.296 14.944 1.00 33.34 115 LYS G O 1
ATOM 14164 N N . HIS G 1 116 ? 103.192 63.249 14.106 1.00 26.78 116 HIS G N 1
ATOM 14165 C CA . HIS G 1 116 ? 102.956 63.758 12.762 1.00 27.90 116 HIS G CA 1
ATOM 14166 C C . HIS G 1 116 ? 101.552 64.302 12.491 1.00 27.32 116 HIS G C 1
ATOM 14167 O O . HIS G 1 116 ? 101.390 65.177 11.646 1.00 30.01 116 HIS G O 1
ATOM 14174 N N . PHE G 1 117 ? 100.552 63.802 13.214 1.00 26.40 117 PHE G N 1
ATOM 14175 C CA . PHE G 1 117 ? 99.161 64.206 13.003 1.00 26.95 117 PHE G CA 1
ATOM 14176 C C . PHE G 1 117 ? 98.483 64.804 14.239 1.00 31.78 117 PHE G C 1
ATOM 14177 O O . PHE G 1 117 ? 97.442 65.447 14.126 1.00 32.42 117 PHE G O 1
ATOM 14185 N N . GLY G 1 118 ? 99.053 64.564 15.414 1.00 27.84 118 GLY G N 1
ATOM 14186 C CA . GLY G 1 118 ? 98.590 65.204 16.633 1.00 29.59 118 GLY G CA 1
ATOM 14187 C C . GLY G 1 118 ? 97.384 64.551 17.286 1.00 28.74 118 GLY G C 1
ATOM 14188 O O . GLY G 1 118 ? 97.337 64.412 18.509 1.00 25.47 118 GLY G O 1
ATOM 14189 N N . HIS G 1 119 ? 96.406 64.165 16.467 1.00 19.68 119 HIS G N 1
ATOM 14190 C CA . HIS G 1 119 ? 95.138 63.614 16.961 1.00 18.83 119 HIS G CA 1
ATOM 14191 C C . HIS G 1 119 ? 94.531 62.673 15.930 1.00 23.97 119 HIS G C 1
ATOM 14192 O O . HIS G 1 119 ? 94.920 62.679 14.764 1.00 27.00 119 HIS G O 1
ATOM 14199 N N . ILE G 1 120 ? 93.558 61.875 16.357 1.00 23.44 120 ILE G N 1
ATOM 14200 C CA . ILE G 1 120 ? 92.747 61.103 15.420 1.00 20.90 120 ILE G CA 1
ATOM 14201 C C . ILE G 1 120 ? 91.301 61.253 15.822 1.00 22.84 120 ILE G C 1
ATOM 14202 O O . ILE G 1 120 ? 91.007 61.715 16.924 1.00 25.64 120 ILE G O 1
ATOM 14207 N N . ASP G 1 121 ? 90.404 60.845 14.928 1.00 20.81 121 ASP G N 1
ATOM 14208 C CA . ASP G 1 121 ? 88.974 60.991 15.144 1.00 19.69 121 ASP G CA 1
ATOM 14209 C C . ASP G 1 121 ? 88.255 59.645 15.159 1.00 14.81 121 ASP G C 1
ATOM 14210 O O . ASP G 1 121 ? 87.182 59.525 15.742 1.00 20.06 121 ASP G O 1
ATOM 14215 N N . ILE G 1 122 ? 88.833 58.634 14.513 1.00 13.88 122 ILE G N 1
ATOM 14216 C CA . ILE G 1 122 ? 88.130 57.363 14.355 1.00 12.95 122 ILE G CA 1
ATOM 14217 C C . ILE G 1 122 ? 89.147 56.245 14.501 1.00 18.24 122 ILE G C 1
ATOM 14218 O O . ILE G 1 122 ? 90.209 56.293 13.888 1.00 19.74 122 ILE G O 1
ATOM 14223 N N . LEU G 1 123 ? 88.817 55.263 15.333 1.00 12.82 123 LEU G N 1
ATOM 14224 C CA . LEU G 1 123 ? 89.621 54.054 15.449 1.00 15.16 123 LEU G CA 1
ATOM 14225 C C . LEU G 1 123 ? 88.829 52.852 14.927 1.00 15.65 123 LEU G C 1
ATOM 14226 O O . LEU G 1 123 ? 87.742 52.559 15.424 1.00 16.41 123 LEU G O 1
ATOM 14231 N N . VAL G 1 124 ? 89.377 52.151 13.937 1.00 15.46 124 VAL G N 1
ATOM 14232 C CA . VAL G 1 124 ? 88.724 50.958 13.413 1.00 17.15 124 VAL G CA 1
ATOM 14233 C C . VAL G 1 124 ? 89.608 49.748 13.699 1.00 15.28 124 VAL G C 1
ATOM 14234 O O . VAL G 1 124 ? 90.798 49.764 13.418 1.00 17.00 124 VAL G O 1
ATOM 14238 N N . HIS G 1 125 ? 89.010 48.718 14.280 1.00 12.92 125 HIS G N 1
ATOM 14239 C CA . HIS G 1 125 ? 89.714 47.501 14.659 1.00 13.72 125 HIS G CA 1
ATOM 14240 C C . HIS G 1 125 ? 89.122 46.400 13.800 1.00 16.66 125 HIS G C 1
ATOM 14241 O O . HIS G 1 125 ? 87.963 46.012 13.975 1.00 18.45 125 HIS G O 1
ATOM 14248 N N . SER G 1 126 ? 89.905 45.920 12.844 1.00 18.70 126 SER G N 1
ATOM 14249 C CA . SER G 1 126 ? 89.444 44.886 11.933 1.00 16.66 126 SER G CA 1
ATOM 14250 C C . SER G 1 126 ? 90.464 43.764 11.902 1.00 17.03 126 SER G C 1
ATOM 14251 O O . SER G 1 126 ? 91.013 43.438 10.856 1.00 16.34 126 SER G O 1
ATOM 14254 N N . LEU G 1 127 ? 90.726 43.186 13.063 1.00 18.71 127 LEU G N 1
ATOM 14255 C CA . LEU G 1 127 ? 91.754 42.155 13.135 1.00 24.62 127 LEU G CA 1
ATOM 14256 C C . LEU G 1 127 ? 91.435 41.052 14.142 1.00 22.37 127 LEU G C 1
ATOM 14257 O O . LEU G 1 127 ? 90.770 41.265 15.163 1.00 19.19 127 LEU G O 1
ATOM 14262 N N . ALA G 1 128 ? 91.922 39.860 13.835 1.00 19.92 128 ALA G N 1
ATOM 14263 C CA . ALA G 1 128 ? 91.656 38.702 14.650 1.00 19.71 128 ALA G CA 1
ATOM 14264 C C . ALA G 1 128 ? 92.640 37.628 14.244 1.00 19.01 128 ALA G C 1
ATOM 14265 O O . ALA G 1 128 ? 93.048 37.556 13.088 1.00 19.88 128 ALA G O 1
ATOM 14267 N N . ASN G 1 129 ? 93.025 36.810 15.207 1.00 15.58 129 ASN G N 1
ATOM 14268 C CA . ASN G 1 129 ? 93.738 35.579 14.905 1.00 17.88 129 ASN G CA 1
ATOM 14269 C C . ASN G 1 129 ? 93.695 34.643 16.084 1.00 19.68 129 ASN G C 1
ATOM 14270 O O . ASN G 1 129 ? 93.743 35.076 17.236 1.00 23.78 129 ASN G O 1
ATOM 14275 N N . SER G 1 130 ? 93.566 33.356 15.786 1.00 20.48 130 SER G N 1
ATOM 14276 C CA . SER G 1 130 ? 93.921 32.313 16.724 1.00 17.82 130 SER G CA 1
ATOM 14277 C C . SER G 1 130 ? 94.847 31.346 16.003 1.00 18.66 130 SER G C 1
ATOM 14278 O O . SER G 1 130 ? 94.589 30.950 14.863 1.00 20.17 130 SER G O 1
ATOM 14281 N N . PRO G 1 131 ? 95.932 30.955 16.668 1.00 15.89 131 PRO G N 1
ATOM 14282 C CA . PRO G 1 131 ? 96.829 29.953 16.078 1.00 21.82 131 PRO G CA 1
ATOM 14283 C C . PRO G 1 131 ? 96.211 28.544 16.086 1.00 21.97 131 PRO G C 1
ATOM 14284 O O . PRO G 1 131 ? 96.819 27.598 15.579 1.00 16.49 131 PRO G O 1
ATOM 14288 N N . GLU G 1 132 ? 95.017 28.406 16.654 1.00 18.58 132 GLU G N 1
ATOM 14289 C CA . GLU G 1 132 ? 94.403 27.087 16.811 1.00 22.50 132 GLU G CA 1
ATOM 14290 C C . GLU G 1 132 ? 92.931 27.024 16.357 1.00 20.29 132 GLU G C 1
ATOM 14291 O O . GLU G 1 132 ? 92.131 26.229 16.881 1.00 20.67 132 GLU G O 1
ATOM 14297 N N . ILE G 1 133 ? 92.564 27.843 15.373 1.00 27.65 133 ILE G N 1
ATOM 14298 C CA . ILE G 1 133 ? 91.148 27.947 14.998 1.00 24.39 133 ILE G CA 1
ATOM 14299 C C . ILE G 1 133 ? 90.548 26.622 14.506 1.00 25.63 133 ILE G C 1
ATOM 14300 O O . ILE G 1 133 ? 89.340 26.406 14.614 1.00 22.80 133 ILE G O 1
ATOM 14305 N N . ALA G 1 134 ? 91.390 25.725 13.997 1.00 23.28 134 ALA G N 1
ATOM 14306 C CA . ALA G 1 134 ? 90.903 24.441 13.488 1.00 27.10 134 ALA G CA 1
ATOM 14307 C C . ALA G 1 134 ? 90.577 23.446 14.597 1.00 27.79 134 ALA G C 1
ATOM 14308 O O . ALA G 1 134 ? 89.974 22.406 14.344 1.00 27.32 134 ALA G O 1
ATOM 14310 N N . LYS G 1 135 ? 90.974 23.761 15.824 1.00 24.57 135 LYS G N 1
ATOM 14311 C CA . LYS G 1 135 ? 90.801 22.836 16.940 1.00 22.19 135 LYS G CA 1
ATOM 14312 C C . LYS G 1 135 ? 89.513 23.090 17.711 1.00 23.26 135 LYS G C 1
ATOM 14313 O O . LYS G 1 135 ? 89.173 24.240 17.975 1.00 19.85 135 LYS G O 1
ATOM 14319 N N . PRO G 1 136 ? 88.794 22.013 18.081 1.00 22.72 136 PRO G N 1
ATOM 14320 C CA . PRO G 1 136 ? 87.681 22.158 19.025 1.00 24.16 136 PRO G CA 1
ATOM 14321 C C . PRO G 1 136 ? 88.151 22.907 20.277 1.00 21.27 136 PRO G C 1
ATOM 14322 O O . PRO G 1 136 ? 89.302 22.754 20.664 1.00 15.93 136 PRO G O 1
ATOM 14326 N N . LEU G 1 137 ? 87.285 23.715 20.882 1.00 21.17 137 LEU G N 1
ATOM 14327 C CA . LEU G 1 137 ? 87.648 24.447 22.092 1.00 17.05 137 LEU G CA 1
ATOM 14328 C C . LEU G 1 137 ? 88.215 23.519 23.177 1.00 19.05 137 LEU G C 1
ATOM 14329 O O . LEU G 1 137 ? 89.194 23.857 23.850 1.00 22.39 137 LEU G O 1
ATOM 14334 N N . LEU G 1 138 ? 87.610 22.339 23.313 1.00 18.94 138 LEU G N 1
ATOM 14335 C CA . LEU G 1 138 ? 88.065 21.306 24.247 1.00 21.09 138 LEU G CA 1
ATOM 14336 C C . LEU G 1 138 ? 89.521 20.898 24.049 1.00 25.92 138 LEU G C 1
ATOM 14337 O O . LEU G 1 138 ? 90.165 20.438 24.995 1.00 24.09 138 LEU G O 1
ATOM 14342 N N . ASP G 1 139 ? 90.022 21.028 22.820 1.00 20.60 139 ASP G N 1
ATOM 14343 C CA . ASP G 1 139 ? 91.386 20.603 22.512 1.00 20.58 139 ASP G CA 1
ATOM 14344 C C . ASP G 1 139 ? 92.318 21.785 22.267 1.00 20.00 139 ASP G C 1
ATOM 14345 O O . ASP G 1 139 ? 93.431 21.614 21.804 1.00 19.72 139 ASP G O 1
ATOM 14350 N N . THR G 1 140 ? 91.843 22.987 22.562 1.00 16.31 140 THR G N 1
ATOM 14351 C CA . THR G 1 140 ? 92.666 24.181 22.397 1.00 18.54 140 THR G CA 1
ATOM 14352 C C . THR G 1 140 ? 93.550 24.351 23.625 1.00 16.62 140 THR G C 1
ATOM 14353 O O . THR G 1 140 ? 93.092 24.129 24.751 1.00 17.93 140 THR G O 1
ATOM 14357 N N . SER G 1 141 ? 94.808 24.747 23.415 1.00 16.84 141 SER G N 1
ATOM 14358 C CA . SER G 1 141 ? 95.784 24.872 24.502 1.00 24.08 141 SER G CA 1
ATOM 14359 C C . SER G 1 141 ? 95.684 26.228 25.180 1.00 18.60 141 SER G C 1
ATOM 14360 O O . SER G 1 141 ? 95.164 27.168 24.594 1.00 16.33 141 SER G O 1
ATOM 14363 N N . ARG G 1 142 ? 96.197 26.330 26.404 1.00 18.15 142 ARG G N 1
ATOM 14364 C CA . ARG G 1 142 ? 96.179 27.604 27.122 1.00 19.37 142 ARG G CA 1
ATOM 14365 C C . ARG G 1 142 ? 96.848 28.710 26.304 1.00 19.43 142 ARG G C 1
ATOM 14366 O O . ARG G 1 142 ? 96.297 29.805 26.165 1.00 14.48 142 ARG G O 1
ATOM 14374 N N . LYS G 1 143 ? 98.017 28.416 25.742 1.00 18.58 143 LYS G N 1
ATOM 14375 C CA . LYS G 1 143 ? 98.764 29.430 24.979 1.00 15.55 143 LYS G CA 1
ATOM 14376 C C . LYS G 1 143 ? 97.984 29.868 23.754 1.00 21.19 143 LYS G C 1
ATOM 14377 O O . LYS G 1 143 ? 97.942 31.059 23.426 1.00 19.84 143 LYS G O 1
ATOM 14383 N N . GLY G 1 144 ? 97.360 28.898 23.083 1.00 18.86 144 GLY G N 1
ATOM 14384 C CA . GLY G 1 144 ? 96.527 29.186 21.929 1.00 24.11 144 GLY G CA 1
ATOM 14385 C C . GLY G 1 144 ? 95.297 30.034 22.240 1.00 19.34 144 GLY G C 1
ATOM 14386 O O . GLY G 1 144 ? 95.001 30.977 21.523 1.00 17.39 144 GLY G O 1
ATOM 14387 N N . TYR G 1 145 ? 94.576 29.674 23.299 1.00 15.95 145 TYR G N 1
ATOM 14388 C CA . TYR G 1 145 ? 93.402 30.410 23.770 1.00 17.54 145 TYR G CA 1
ATOM 14389 C C . TYR G 1 145 ? 93.778 31.836 24.152 1.00 16.73 145 TYR G C 1
ATOM 14390 O O . TYR G 1 145 ? 93.089 32.792 23.784 1.00 14.61 145 TYR G O 1
ATOM 14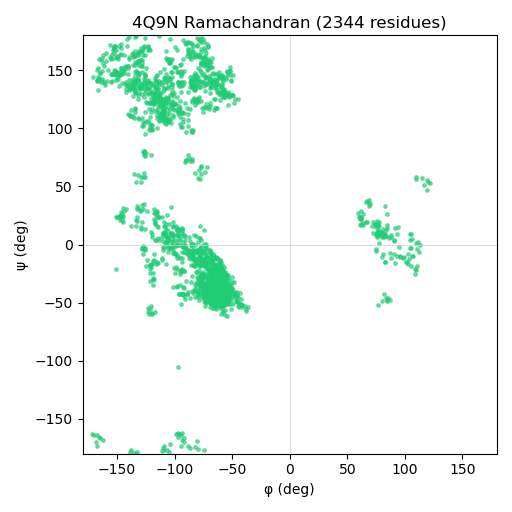399 N N . LEU G 1 146 ? 94.857 31.989 24.905 1.00 14.88 146 LEU G N 1
ATOM 14400 C CA . LEU G 1 146 ? 95.273 33.335 25.311 1.00 17.24 146 LEU G CA 1
ATOM 14401 C C . LEU G 1 146 ? 95.838 34.158 24.140 1.00 17.14 146 LEU G C 1
ATOM 14402 O O . LEU G 1 146 ? 95.691 35.391 24.104 1.00 17.51 146 LEU G O 1
ATOM 14407 N N . ALA G 1 147 ? 96.448 33.487 23.168 1.00 19.11 147 ALA G N 1
ATOM 14408 C CA . ALA G 1 147 ? 96.869 34.188 21.951 1.00 22.02 147 ALA G CA 1
ATOM 14409 C C . ALA G 1 147 ? 95.661 34.720 21.167 1.00 17.44 147 ALA G C 1
ATOM 14410 O O . ALA G 1 147 ? 95.695 35.818 20.619 1.00 12.82 147 ALA G O 1
ATOM 14412 N N . ALA G 1 148 ? 94.583 33.943 21.106 1.00 15.23 148 ALA G N 1
ATOM 14413 C CA . ALA G 1 148 ? 93.385 34.415 20.435 1.00 14.58 148 ALA G CA 1
ATOM 14414 C C . ALA G 1 148 ? 92.868 35.650 21.148 1.00 11.93 148 ALA G C 1
ATOM 14415 O O . ALA G 1 148 ? 92.487 36.614 20.509 1.00 15.68 148 ALA G O 1
ATOM 14417 N N . LEU G 1 149 ? 92.887 35.617 22.475 1.00 10.17 149 LEU G N 1
ATOM 14418 C CA . LEU G 1 149 ? 92.367 36.720 23.264 1.00 12.12 149 LEU G CA 1
ATOM 14419 C C . LEU G 1 149 ? 93.272 37.940 23.154 1.00 18.70 149 LEU G C 1
ATOM 14420 O O . LEU G 1 149 ? 92.798 39.069 23.048 1.00 16.28 149 LEU G O 1
ATOM 14425 N N . SER G 1 150 ? 94.572 37.692 23.140 1.00 17.52 150 SER G N 1
ATOM 14426 C CA . SER G 1 150 ? 95.547 38.769 23.086 1.00 15.24 150 SER G CA 1
ATOM 14427 C C . SER G 1 150 ? 95.432 39.515 21.753 1.00 18.71 150 SER G C 1
ATOM 14428 O O . SER G 1 150 ? 95.260 40.730 21.721 1.00 20.95 150 SER G O 1
ATOM 14431 N N . THR G 1 151 ? 95.527 38.773 20.657 1.00 15.89 151 THR G N 1
ATOM 14432 C CA . THR G 1 151 ? 95.475 39.359 19.328 1.00 14.85 151 THR G CA 1
ATOM 14433 C C . THR G 1 151 ? 94.109 39.937 18.967 1.00 21.59 151 THR G C 1
ATOM 14434 O O . THR G 1 151 ? 94.019 41.004 18.371 1.00 18.33 151 THR G O 1
ATOM 14438 N N . SER G 1 152 ? 93.043 39.233 19.333 1.00 18.94 152 SER G N 1
ATOM 14439 C CA . SER G 1 152 ? 91.721 39.562 18.822 1.00 14.51 152 SER G CA 1
ATOM 14440 C C . SER G 1 152 ? 90.887 40.466 19.714 1.00 15.09 152 SER G C 1
ATOM 14441 O O . SER G 1 152 ? 89.994 41.138 19.224 1.00 17.09 152 SER G O 1
ATOM 14444 N N . SER G 1 153 ? 91.144 40.457 21.016 1.00 15.77 153 SER G N 1
ATOM 14445 C CA . SER G 1 153 ? 90.322 41.255 21.918 1.00 14.23 153 SER G CA 1
ATOM 14446 C C . SER G 1 153 ? 91.137 42.289 22.688 1.00 17.51 153 SER G C 1
ATOM 14447 O O . SER G 1 153 ? 90.800 43.476 22.653 1.00 15.14 153 SER G O 1
ATOM 14450 N N . TYR G 1 154 ? 92.205 41.864 23.366 1.00 14.19 154 TYR G N 1
ATOM 14451 C CA . TYR G 1 154 ? 93.008 42.834 24.124 1.00 14.78 154 TYR G CA 1
ATOM 14452 C C . TYR G 1 154 ? 93.592 43.945 23.243 1.00 17.40 154 TYR G C 1
ATOM 14453 O O . TYR G 1 154 ? 93.687 45.084 23.685 1.00 16.92 154 TYR G O 1
ATOM 14462 N N . SER G 1 155 ? 93.979 43.611 22.011 1.00 16.70 155 SER G N 1
ATOM 14463 C CA . SER G 1 155 ? 94.536 44.600 21.083 1.00 17.83 155 SER G CA 1
ATOM 14464 C C . SER G 1 155 ? 93.607 45.811 20.929 1.00 13.25 155 SER G C 1
ATOM 14465 O O . SER G 1 155 ? 94.060 46.946 20.765 1.00 13.27 155 SER G O 1
ATOM 14468 N N . PHE G 1 156 ? 92.302 45.580 20.964 1.00 13.53 156 PHE G N 1
ATOM 14469 C CA . PHE G 1 156 ? 91.404 46.726 20.905 1.00 18.07 156 PHE G CA 1
ATOM 14470 C C . PHE G 1 156 ? 91.535 47.640 22.122 1.00 18.02 156 PHE G C 1
ATOM 14471 O O . PHE G 1 156 ? 91.587 48.865 21.983 1.00 14.26 156 PHE G O 1
ATOM 14479 N N . ILE G 1 157 ? 91.546 47.046 23.311 1.00 18.70 157 ILE G N 1
ATOM 14480 C CA . ILE G 1 157 ? 91.774 47.813 24.539 1.00 18.66 157 ILE G CA 1
ATOM 14481 C C . ILE G 1 157 ? 93.094 48.582 24.468 1.00 22.60 157 ILE G C 1
ATOM 14482 O O . ILE G 1 157 ? 93.161 49.747 24.852 1.00 20.42 157 ILE G O 1
ATOM 14487 N N . SER G 1 158 ? 94.135 47.936 23.954 1.00 14.33 158 SER G N 1
ATOM 14488 C CA . SER G 1 158 ? 95.431 48.602 23.854 1.00 18.61 158 SER G CA 1
ATOM 14489 C C . SER G 1 158 ? 95.352 49.787 22.903 1.00 19.40 158 SER G C 1
ATOM 14490 O O . SER G 1 158 ? 95.838 50.868 23.214 1.00 18.34 158 SER G O 1
ATOM 14493 N N . LEU G 1 159 ? 94.735 49.586 21.745 1.00 17.44 159 LEU G N 1
ATOM 14494 C CA . LEU G 1 159 ? 94.610 50.667 20.775 1.00 19.01 159 LEU G CA 1
ATOM 14495 C C . LEU G 1 159 ? 93.785 51.835 21.320 1.00 17.72 159 LEU G C 1
ATOM 14496 O O . LEU G 1 159 ? 94.172 52.992 21.158 1.00 16.05 159 LEU G O 1
ATOM 14501 N N . LEU G 1 160 ? 92.682 51.541 22.003 1.00 17.79 160 LEU G N 1
ATOM 14502 C CA . LEU G 1 160 ? 91.859 52.624 22.563 1.00 17.26 160 LEU G CA 1
ATOM 14503 C C . LEU G 1 160 ? 92.536 53.339 23.736 1.00 17.26 160 LEU G C 1
ATOM 14504 O O . LEU G 1 160 ? 92.418 54.557 23.885 1.00 16.43 160 LEU G O 1
ATOM 14509 N N . SER G 1 161 ? 93.227 52.574 24.575 1.00 17.43 161 SER G N 1
ATOM 14510 C CA . SER G 1 161 ? 93.874 53.134 25.749 1.00 15.74 161 SER G CA 1
ATOM 14511 C C . SER G 1 161 ? 94.982 54.075 25.309 1.00 21.06 161 SER G C 1
ATOM 14512 O O . SER G 1 161 ? 95.154 55.153 25.877 1.00 17.78 161 SER G O 1
ATOM 14515 N N . HIS G 1 162 ? 95.726 53.665 24.285 1.00 15.20 162 HIS G N 1
ATOM 14516 C CA . HIS G 1 162 ? 96.824 54.489 23.793 1.00 20.16 162 HIS G CA 1
ATOM 14517 C C . HIS G 1 162 ? 96.341 55.675 22.957 1.00 18.50 162 HIS G C 1
ATOM 14518 O O . HIS G 1 162 ? 96.879 56.761 23.098 1.00 18.05 162 HIS G O 1
ATOM 14525 N N . PHE G 1 163 ? 95.367 55.466 22.073 1.00 15.26 163 PHE G N 1
ATOM 14526 C CA . PHE G 1 163 ? 94.859 56.577 21.247 1.00 16.82 163 PHE G CA 1
ATOM 14527 C C . PHE G 1 163 ? 93.919 57.533 21.972 1.00 16.75 163 PHE G C 1
ATOM 14528 O O . PHE G 1 163 ? 93.841 58.708 21.612 1.00 17.38 163 PHE G O 1
ATOM 14536 N N . GLY G 1 164 ? 93.211 57.039 22.982 1.00 19.84 164 GLY G N 1
ATOM 14537 C CA . GLY G 1 164 ? 92.191 57.833 23.670 1.00 17.14 164 GLY G CA 1
ATOM 14538 C C . GLY G 1 164 ? 92.587 59.256 24.053 1.00 20.04 164 GLY G C 1
ATOM 14539 O O . GLY G 1 164 ? 91.835 60.206 23.790 1.00 19.61 164 GLY G O 1
ATOM 14540 N N . PRO G 1 165 ? 93.755 59.415 24.692 1.00 20.29 165 PRO G N 1
ATOM 14541 C CA . PRO G 1 165 ? 94.227 60.756 25.079 1.00 22.52 165 PRO G CA 1
ATOM 14542 C C . PRO G 1 165 ? 94.464 61.708 23.909 1.00 25.73 165 PRO G C 1
ATOM 14543 O O . PRO G 1 165 ? 94.514 62.930 24.124 1.00 26.69 165 PRO G O 1
ATOM 14547 N N . ILE G 1 166 ? 94.613 61.189 22.695 1.00 21.14 166 ILE G N 1
ATOM 14548 C CA . ILE G 1 166 ? 94.737 62.094 21.553 1.00 23.35 166 ILE G CA 1
ATOM 14549 C C . ILE G 1 166 ? 93.532 62.125 20.608 1.00 24.55 166 ILE G C 1
ATOM 14550 O O . ILE G 1 166 ? 93.620 62.700 19.533 1.00 23.99 166 ILE G O 1
ATOM 14555 N N . MET G 1 167 ? 92.414 61.504 20.982 1.00 18.35 167 MET G N 1
ATOM 14556 C CA . MET G 1 167 ? 91.239 61.580 20.127 1.00 14.19 167 MET G CA 1
ATOM 14557 C C . MET G 1 167 ? 90.534 62.915 20.310 1.00 18.71 167 MET G C 1
ATOM 14558 O O . MET G 1 167 ? 90.454 63.432 21.422 1.00 22.71 167 MET G O 1
ATOM 14563 N N . ASN G 1 168 ? 90.051 63.476 19.209 1.00 18.10 168 ASN G N 1
ATOM 14564 C CA . ASN G 1 168 ? 89.286 64.722 19.237 1.00 19.91 168 ASN G CA 1
ATOM 14565 C C . ASN G 1 168 ? 87.891 64.546 19.837 1.00 25.86 168 ASN G C 1
ATOM 14566 O O . ASN G 1 168 ? 87.440 63.421 20.067 1.00 22.29 168 ASN G O 1
ATOM 14571 N N . ALA G 1 169 ? 87.210 65.659 20.092 1.00 23.39 169 ALA G N 1
ATOM 14572 C CA . ALA G 1 169 ? 85.795 65.608 20.439 1.00 19.69 169 ALA G CA 1
ATOM 14573 C C . ALA G 1 169 ? 85.044 64.963 19.287 1.00 15.41 169 ALA G C 1
ATOM 14574 O O . ALA G 1 169 ? 85.409 65.155 18.124 1.00 16.12 169 ALA G O 1
ATOM 14576 N N . GLY G 1 170 ? 84.013 64.186 19.611 1.00 18.63 170 GLY G N 1
ATOM 14577 C CA . GLY G 1 170 ? 83.219 63.497 18.610 1.00 16.01 170 GLY G CA 1
ATOM 14578 C C . GLY G 1 170 ? 83.842 62.207 18.105 1.00 12.91 170 GLY G C 1
ATOM 14579 O O . GLY G 1 170 ? 83.349 61.589 17.154 1.00 21.99 170 GLY G O 1
ATOM 14580 N N . ALA G 1 171 ? 84.921 61.787 18.751 1.00 14.76 171 ALA G N 1
ATOM 14581 C CA . ALA G 1 171 ? 85.646 60.610 18.283 1.00 14.93 171 ALA G CA 1
ATOM 14582 C C . ALA G 1 171 ? 84.852 59.341 18.564 1.00 18.22 171 ALA G C 1
ATOM 14583 O O . ALA G 1 171 ? 84.061 59.299 19.499 1.00 16.34 171 ALA G O 1
ATOM 14585 N N . SER G 1 172 ? 85.094 58.302 17.770 1.00 13.11 172 SER G N 1
ATOM 14586 C CA . SER G 1 172 ? 84.413 57.026 17.994 1.00 17.30 172 SER G CA 1
ATOM 14587 C C . SER G 1 172 ? 85.249 55.857 17.492 1.00 18.32 172 SER G C 1
ATOM 14588 O O . SER G 1 172 ? 86.250 56.047 16.793 1.00 17.29 172 SER G O 1
ATOM 14591 N N . THR G 1 173 ? 84.829 54.648 17.854 1.00 11.33 173 THR G N 1
ATOM 14592 C CA . THR G 1 173 ? 85.583 53.450 17.495 1.00 13.96 173 THR G CA 1
ATOM 14593 C C . THR G 1 173 ? 84.635 52.413 16.894 1.00 16.96 173 THR G C 1
ATOM 14594 O O . THR G 1 173 ? 83.428 52.438 17.157 1.00 15.87 173 THR G O 1
ATOM 14598 N N . ILE G 1 174 ? 85.188 51.536 16.063 1.00 11.83 174 ILE G N 1
ATOM 14599 C CA . ILE G 1 174 ? 84.458 50.417 15.461 1.00 11.55 174 ILE G CA 1
ATOM 14600 C C . ILE G 1 174 ? 85.348 49.185 15.556 1.00 20.48 174 ILE G C 1
ATOM 14601 O O . ILE G 1 174 ? 86.529 49.270 15.255 1.00 17.96 174 ILE G O 1
ATOM 14606 N N . SER G 1 175 ? 84.783 48.049 15.968 1.00 12.19 175 SER G N 1
ATOM 14607 C CA . SER G 1 175 ? 85.490 46.767 15.925 1.00 12.87 175 SER G CA 1
ATOM 14608 C C . SER G 1 175 ? 84.535 45.749 15.272 1.00 18.04 175 SER G C 1
ATOM 14609 O O . SER G 1 175 ? 83.330 45.999 15.168 1.00 16.73 175 SER G O 1
ATOM 14612 N N . LEU G 1 176 ? 85.064 44.619 14.819 1.00 11.37 176 LEU G N 1
ATOM 14613 C CA . LEU G 1 176 ? 84.241 43.634 14.123 1.00 11.95 176 LEU G CA 1
ATOM 14614 C C . LEU G 1 176 ? 84.111 42.337 14.911 1.00 18.43 176 LEU G C 1
ATOM 14615 O O . LEU G 1 176 ? 85.076 41.844 15.497 1.00 16.17 176 LEU G O 1
ATOM 14620 N N . THR G 1 177 ? 82.913 41.764 14.892 1.00 18.93 177 THR G N 1
ATOM 14621 C CA . THR G 1 177 ? 82.661 40.545 15.645 1.00 15.37 177 THR G CA 1
ATOM 14622 C C . THR G 1 177 ? 81.802 39.587 14.826 1.00 12.04 177 THR G C 1
ATOM 14623 O O . THR G 1 177 ? 81.473 39.872 13.681 1.00 15.53 177 THR G O 1
ATOM 14627 N N . TYR G 1 178 ? 81.470 38.440 15.412 1.00 14.49 178 TYR G N 1
ATOM 14628 C CA . TYR G 1 178 ? 80.727 37.394 14.720 1.00 12.75 178 TYR G CA 1
ATOM 14629 C C . TYR G 1 178 ? 79.834 36.688 15.740 1.00 12.64 178 TYR G C 1
ATOM 14630 O O . TYR G 1 178 ? 80.169 36.635 16.930 1.00 14.44 178 TYR G O 1
ATOM 14639 N N . LEU G 1 179 ? 78.716 36.138 15.280 1.00 14.39 179 LEU G N 1
ATOM 14640 C CA . LEU G 1 179 ? 77.673 35.678 16.205 1.00 20.40 179 LEU G CA 1
ATOM 14641 C C . LEU G 1 179 ? 78.061 34.479 17.077 1.00 19.42 179 LEU G C 1
ATOM 14642 O O . LEU G 1 179 ? 77.342 34.133 18.025 1.00 20.74 179 LEU G O 1
ATOM 14647 N N . ALA G 1 180 ? 79.175 33.836 16.742 1.00 18.37 180 ALA G N 1
ATOM 14648 C CA . ALA G 1 180 ? 79.684 32.721 17.539 1.00 16.16 180 ALA G CA 1
ATOM 14649 C C . ALA G 1 180 ? 80.203 33.177 18.907 1.00 20.51 180 ALA G C 1
ATOM 14650 O O . ALA G 1 180 ? 80.588 32.357 19.744 1.00 22.52 180 ALA G O 1
ATOM 14652 N N . SER G 1 181 ? 80.233 34.490 19.116 1.00 17.24 181 SER G N 1
ATOM 14653 C CA . SER G 1 181 ? 80.539 35.073 20.421 1.00 17.49 181 SER G CA 1
ATOM 14654 C C . SER G 1 181 ? 79.693 34.507 21.564 1.00 23.16 181 SER G C 1
ATOM 14655 O O . SER G 1 181 ? 80.232 34.122 22.595 1.00 27.24 181 SER G O 1
ATOM 14658 N N . MET G 1 182 ? 78.372 34.491 21.392 1.00 21.70 182 MET G N 1
ATOM 14659 C CA . MET G 1 182 ? 77.476 34.006 22.444 1.00 24.65 182 MET G CA 1
ATOM 14660 C C . MET G 1 182 ? 76.450 32.947 21.986 1.00 21.36 182 MET G C 1
ATOM 14661 O O . MET G 1 182 ? 75.475 32.680 22.682 1.00 23.66 182 MET G O 1
ATOM 14666 N N . ARG G 1 183 ? 76.665 32.356 20.814 1.00 17.53 183 ARG G N 1
ATOM 14667 C CA . ARG G 1 183 ? 75.935 31.152 20.410 1.00 19.05 183 ARG G CA 1
ATOM 14668 C C . ARG G 1 183 ? 76.967 30.156 19.894 1.00 21.36 183 ARG G C 1
ATOM 14669 O O . ARG G 1 183 ? 77.921 30.542 19.229 1.00 24.20 183 ARG G O 1
ATOM 14677 N N . ALA G 1 184 ? 76.784 28.882 20.199 1.00 17.85 184 ALA G N 1
ATOM 14678 C CA . ALA G 1 184 ? 77.798 27.877 19.866 1.00 20.76 184 ALA G CA 1
ATOM 14679 C C . ALA G 1 184 ? 77.828 27.540 18.375 1.00 22.20 184 ALA G C 1
ATOM 14680 O O . ALA G 1 184 ? 76.844 27.052 17.812 1.00 19.77 184 ALA G O 1
ATOM 14682 N N . VAL G 1 185 ? 78.964 27.809 17.736 1.00 20.46 185 VAL G N 1
ATOM 14683 C CA . VAL G 1 185 ? 79.132 27.472 16.329 1.00 14.93 185 VAL G CA 1
ATOM 14684 C C . VAL G 1 185 ? 80.313 26.521 16.166 1.00 16.40 185 VAL G C 1
ATOM 14685 O O . VAL G 1 185 ? 81.472 26.941 16.242 1.00 18.13 185 VAL G O 1
ATOM 14689 N N . PRO G 1 186 ? 80.017 25.236 15.964 1.00 19.63 186 PRO G N 1
ATOM 14690 C CA . PRO G 1 186 ? 81.073 24.224 15.830 1.00 22.18 186 PRO G CA 1
ATOM 14691 C C . PRO G 1 186 ? 82.015 24.576 14.690 1.00 22.61 186 PRO G C 1
ATOM 14692 O O . PRO G 1 186 ? 81.550 24.878 13.591 1.00 24.22 186 PRO G O 1
ATOM 14696 N N . GLY G 1 187 ? 83.319 24.566 14.956 1.00 22.93 187 GLY G N 1
ATOM 14697 C CA . GLY G 1 187 ? 84.296 24.928 13.947 1.00 23.07 187 GLY G CA 1
ATOM 14698 C C . GLY G 1 187 ? 84.888 26.321 14.109 1.00 21.87 187 GLY G C 1
ATOM 14699 O O . GLY G 1 187 ? 85.864 26.661 13.438 1.00 20.92 187 GLY G O 1
ATOM 14700 N N . TYR G 1 188 ? 84.288 27.145 14.970 1.00 15.84 188 TYR G N 1
ATOM 14701 C CA . TYR G 1 188 ? 84.895 28.434 15.301 1.00 14.08 188 TYR G CA 1
ATOM 14702 C C . TYR G 1 188 ? 85.787 28.211 16.515 1.00 18.40 188 TYR G C 1
ATOM 14703 O O . TYR G 1 188 ? 85.468 28.647 17.620 1.00 19.01 188 TYR G O 1
ATOM 14712 N N . GLY G 1 189 ? 86.906 27.511 16.304 1.00 19.01 189 GLY G N 1
ATOM 14713 C CA . GLY G 1 189 ? 87.700 27.000 17.402 1.00 17.49 189 GLY G CA 1
ATOM 14714 C C . GLY G 1 189 ? 88.853 27.870 17.892 1.00 17.82 189 GLY G C 1
ATOM 14715 O O . GLY G 1 189 ? 88.896 29.078 17.648 1.00 17.42 189 GLY G O 1
ATOM 14716 N N . GLY G 1 190 ? 89.768 27.243 18.621 1.00 15.78 190 GLY G N 1
ATOM 14717 C CA . GLY G 1 190 ? 90.966 27.910 19.114 1.00 17.52 190 GLY G CA 1
ATOM 14718 C C . GLY G 1 190 ? 90.690 29.107 20.005 1.00 15.15 190 GLY G C 1
ATOM 14719 O O . GLY G 1 190 ? 91.510 30.033 20.090 1.00 14.51 190 GLY G O 1
ATOM 14720 N N . GLY G 1 191 ? 89.538 29.086 20.664 1.00 16.83 191 GLY G N 1
ATOM 14721 C CA . GLY G 1 191 ? 89.147 30.159 21.560 1.00 18.10 191 GLY G CA 1
ATOM 14722 C C . GLY G 1 191 ? 88.608 31.393 20.864 1.00 14.03 191 GLY G C 1
ATOM 14723 O O . GLY G 1 191 ? 88.371 32.411 21.512 1.00 13.28 191 GLY G O 1
ATOM 14724 N N . MET G 1 192 ? 88.391 31.327 19.552 1.00 17.31 192 MET G N 1
ATOM 14725 C CA . MET G 1 192 ? 87.820 32.492 18.857 1.00 14.58 192 MET G CA 1
ATOM 14726 C C . MET G 1 192 ? 86.451 32.884 19.401 1.00 19.55 192 MET G C 1
ATOM 14727 O O . MET G 1 192 ? 86.077 34.053 19.354 1.00 15.11 192 MET G O 1
ATOM 14732 N N . ASN G 1 193 ? 85.696 31.910 19.909 1.00 14.36 193 ASN G N 1
ATOM 14733 C CA . ASN G 1 193 ? 84.391 32.233 20.478 1.00 12.96 193 ASN G CA 1
ATOM 14734 C C . ASN G 1 193 ? 84.575 33.137 21.698 1.00 14.70 193 ASN G C 1
ATOM 14735 O O . ASN G 1 193 ? 83.853 34.131 21.874 1.00 15.91 193 ASN G O 1
ATOM 14740 N N . ALA G 1 194 ? 85.550 32.790 22.534 1.00 13.53 194 ALA G N 1
ATOM 14741 C CA . ALA G 1 194 ? 85.820 33.542 23.752 1.00 18.19 194 ALA G CA 1
ATOM 14742 C C . ALA G 1 194 ? 86.392 34.917 23.407 1.00 15.50 194 ALA G C 1
ATOM 14743 O O . ALA G 1 194 ? 86.083 35.905 24.072 1.00 14.15 194 ALA G O 1
ATOM 14745 N N . ALA G 1 195 ? 87.218 34.971 22.365 1.00 16.60 195 ALA G N 1
ATOM 14746 C CA . ALA G 1 195 ? 87.811 36.231 21.920 1.00 13.64 195 ALA G CA 1
ATOM 14747 C C . ALA G 1 195 ? 86.716 37.204 21.495 1.00 15.76 195 ALA G C 1
ATOM 14748 O O . ALA G 1 195 ? 86.771 38.377 21.839 1.00 12.44 195 ALA G O 1
ATOM 14750 N N . LYS G 1 196 ? 85.700 36.709 20.783 1.00 10.24 196 LYS G N 1
ATOM 14751 C CA . LYS G 1 196 ? 84.589 37.590 20.352 1.00 9.40 196 LYS G CA 1
ATOM 14752 C C . LYS G 1 196 ? 83.626 37.928 21.482 1.00 12.15 196 LYS G C 1
ATOM 14753 O O . LYS G 1 196 ? 83.049 39.029 21.504 1.00 13.58 196 LYS G O 1
ATOM 14759 N N . ALA G 1 197 ? 83.395 36.979 22.393 1.00 12.51 197 ALA G N 1
ATOM 14760 C CA . ALA G 1 197 ? 82.606 37.279 23.587 1.00 14.57 197 ALA G CA 1
ATOM 14761 C C . ALA G 1 197 ? 83.277 38.401 24.373 1.00 15.95 197 ALA G C 1
ATOM 14762 O O . ALA G 1 197 ? 82.616 39.343 24.822 1.00 14.86 197 ALA G O 1
ATOM 14764 N N . ALA G 1 198 ? 84.591 38.283 24.535 1.00 14.98 198 ALA G N 1
ATOM 14765 C CA . ALA G 1 198 ? 85.379 39.306 25.227 1.00 17.53 198 ALA G CA 1
ATOM 14766 C C . ALA G 1 198 ? 85.289 40.646 24.508 1.00 16.55 198 ALA G C 1
ATOM 14767 O O . ALA G 1 198 ? 85.040 41.672 25.133 1.00 17.05 198 ALA G O 1
ATOM 14769 N N 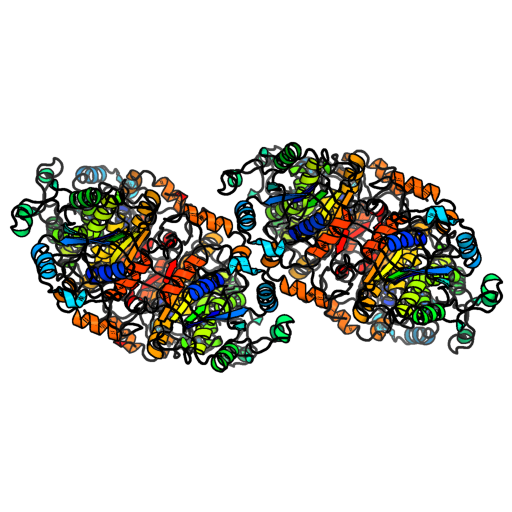. LEU G 1 199 ? 85.468 40.629 23.193 1.00 16.11 199 LEU G N 1
ATOM 14770 C CA . LEU G 1 199 ? 85.381 41.857 22.407 1.00 16.31 199 LEU G CA 1
ATOM 14771 C C . LEU G 1 199 ? 84.033 42.547 22.579 1.00 17.37 199 LEU G C 1
ATOM 14772 O O . LEU G 1 199 ? 83.976 43.764 22.753 1.00 16.37 199 LEU G O 1
ATOM 14777 N N . GLU G 1 200 ? 82.940 41.778 22.542 1.00 14.18 200 GLU G N 1
ATOM 14778 C CA . GLU G 1 200 ? 81.622 42.382 22.663 1.00 15.21 200 GLU G CA 1
ATOM 14779 C C . GLU G 1 200 ? 81.357 42.880 24.065 1.00 11.82 200 GLU G C 1
ATOM 14780 O O . GLU G 1 200 ? 80.643 43.867 24.251 1.00 11.27 200 GLU G O 1
ATOM 14786 N N . SER G 1 201 ? 81.899 42.184 25.057 1.00 10.52 201 SER G N 1
ATOM 14787 C CA . SER G 1 201 ? 81.661 42.563 26.443 1.00 12.96 201 SER G CA 1
ATOM 14788 C C . SER G 1 201 ? 82.457 43.827 26.712 1.00 18.42 201 SER G C 1
ATOM 14789 O O . SER G 1 201 ? 81.968 44.768 27.364 1.00 15.63 201 SER G O 1
ATOM 14792 N N . ASP G 1 202 ? 83.682 43.836 26.196 1.00 13.64 202 ASP G N 1
ATOM 14793 C CA . ASP G 1 202 ? 84.571 44.992 26.335 1.00 11.06 202 ASP G CA 1
ATOM 14794 C C . ASP G 1 202 ? 83.933 46.209 25.644 1.00 14.65 202 ASP G C 1
ATOM 14795 O O . ASP G 1 202 ? 84.076 47.336 26.122 1.00 15.84 202 ASP G O 1
ATOM 14800 N N . THR G 1 203 ? 83.230 45.986 24.532 1.00 17.17 203 THR G N 1
ATOM 14801 C CA . THR G 1 203 ? 82.547 47.094 23.833 1.00 14.73 203 THR G CA 1
ATOM 14802 C C . THR G 1 203 ? 81.598 47.858 24.758 1.00 17.25 203 THR G C 1
ATOM 14803 O O . THR G 1 203 ? 81.553 49.092 24.731 1.00 15.40 203 THR G O 1
ATOM 14807 N N . LYS G 1 204 ? 80.844 47.130 25.574 1.00 16.92 204 LYS G N 1
ATOM 14808 C CA . LYS G 1 204 ? 79.889 47.759 26.487 1.00 12.59 204 LYS G CA 1
ATOM 14809 C C . LYS G 1 204 ? 80.620 48.487 27.620 1.00 15.75 204 LYS G C 1
ATOM 14810 O O . LYS G 1 204 ? 80.292 49.623 27.962 1.00 15.71 204 LYS G O 1
ATOM 14816 N N . VAL G 1 205 ? 81.617 47.820 28.191 1.00 15.99 205 VAL G N 1
ATOM 14817 C CA . VAL G 1 205 ? 82.364 48.374 29.309 1.00 13.65 205 VAL G CA 1
ATOM 14818 C C . VAL G 1 205 ? 83.135 49.612 28.841 1.00 14.72 205 VAL G C 1
ATOM 14819 O O . VAL G 1 205 ? 83.076 50.675 29.465 1.00 13.53 205 VAL G O 1
ATOM 14823 N N . LEU G 1 206 ? 83.794 49.494 27.699 1.00 10.70 206 LEU G N 1
ATOM 14824 C CA . LEU G 1 206 ? 84.588 50.609 27.187 1.00 13.26 206 LEU G CA 1
ATOM 14825 C C . LEU G 1 206 ? 83.709 51.781 26.732 1.00 13.94 206 LEU G C 1
ATOM 14826 O O . LEU G 1 206 ? 84.130 52.930 26.799 1.00 14.01 206 LEU G O 1
ATOM 14831 N N . ALA G 1 207 ? 82.500 51.487 26.269 1.00 11.91 207 ALA G N 1
ATOM 14832 C CA . ALA G 1 207 ? 81.564 52.562 25.916 1.00 12.11 207 ALA G CA 1
ATOM 14833 C C . ALA G 1 207 ? 81.312 53.432 27.134 1.00 14.51 207 ALA G C 1
ATOM 14834 O O . ALA G 1 207 ? 81.245 54.652 27.020 1.00 16.47 207 ALA G O 1
ATOM 14836 N N . TRP G 1 208 ? 81.185 52.815 28.305 1.00 12.53 208 TRP G N 1
ATOM 14837 C CA . TRP G 1 208 ? 81.004 53.601 29.523 1.00 12.89 208 TRP G CA 1
ATOM 14838 C C . TRP G 1 208 ? 82.298 54.310 29.933 1.00 17.96 208 TRP G C 1
ATOM 14839 O O . TRP G 1 208 ? 82.301 55.513 30.206 1.00 16.58 208 TRP G O 1
ATOM 14850 N N . GLU G 1 209 ? 83.392 53.554 29.988 1.00 12.95 209 GLU G N 1
ATOM 14851 C CA . GLU G 1 209 ? 84.667 54.102 30.434 1.00 11.35 209 GLU G CA 1
ATOM 14852 C C . GLU G 1 209 ? 85.179 55.214 29.519 1.00 15.22 209 GLU G C 1
ATOM 14853 O O . GLU G 1 209 ? 85.516 56.297 29.991 1.00 16.29 209 GLU G O 1
ATOM 14859 N N . ALA G 1 210 ? 85.197 54.960 28.213 1.00 16.08 210 ALA G N 1
ATOM 14860 C CA . ALA G 1 210 ? 85.701 55.921 27.245 1.00 16.29 210 ALA G CA 1
ATOM 14861 C C . ALA G 1 210 ? 84.722 57.070 27.036 1.00 17.73 210 ALA G C 1
ATOM 14862 O O . ALA G 1 210 ? 85.132 58.209 26.783 1.00 15.31 210 ALA G O 1
ATOM 14864 N N . GLY G 1 211 ? 83.430 56.768 27.130 1.00 14.32 211 GLY G N 1
ATOM 14865 C CA . GLY G 1 211 ? 82.410 57.799 27.070 1.00 16.02 211 GLY G CA 1
ATOM 14866 C C . GLY G 1 211 ? 82.563 58.807 28.191 1.00 17.87 211 GLY G C 1
ATOM 14867 O O . GLY G 1 211 ? 82.527 60.015 27.958 1.00 19.65 211 GLY G O 1
ATOM 14868 N N . ARG G 1 212 ? 82.744 58.328 29.413 1.00 14.15 212 ARG G N 1
ATOM 14869 C CA . ARG G 1 212 ? 82.885 59.245 30.535 1.00 13.89 212 ARG G CA 1
ATOM 14870 C C . ARG G 1 212 ? 84.258 59.911 30.569 1.00 16.14 212 ARG G C 1
ATOM 14871 O O . ARG G 1 212 ? 84.385 61.044 31.019 1.00 16.82 212 ARG G O 1
ATOM 14879 N N . ARG G 1 213 ? 85.291 59.212 30.113 1.00 15.54 213 ARG G N 1
ATOM 14880 C CA . ARG G 1 213 ? 86.635 59.772 30.207 1.00 18.58 213 ARG G CA 1
ATOM 14881 C C . ARG G 1 213 ? 86.935 60.789 29.110 1.00 19.09 213 ARG G C 1
ATOM 14882 O O . ARG G 1 213 ? 87.487 61.861 29.388 1.00 18.61 213 ARG G O 1
ATOM 14890 N N . TRP G 1 214 ? 86.578 60.449 27.871 1.00 19.65 214 TRP G N 1
ATOM 14891 C CA . TRP G 1 214 ? 86.921 61.270 26.706 1.00 21.98 214 TRP G CA 1
ATOM 14892 C C . TRP G 1 214 ? 85.727 61.675 25.833 1.00 18.82 214 TRP G C 1
ATOM 14893 O O . TRP G 1 214 ? 85.901 62.379 24.844 1.00 19.33 214 TRP G O 1
ATOM 14904 N N . GLY G 1 215 ? 84.530 61.206 26.169 1.00 18.41 215 GLY G N 1
ATOM 14905 C CA . GLY G 1 215 ? 83.363 61.443 25.340 1.00 20.82 215 GLY G CA 1
ATOM 14906 C C . GLY G 1 215 ? 83.344 60.609 24.074 1.00 20.53 215 GLY G C 1
ATOM 14907 O O . GLY G 1 215 ? 82.598 60.891 23.141 1.00 19.27 215 GLY G O 1
ATOM 14908 N N . VAL G 1 216 ? 84.160 59.563 24.047 1.00 23.11 216 VAL G N 1
ATOM 14909 C CA . VAL G 1 216 ? 84.287 58.721 22.868 1.00 11.62 216 VAL G CA 1
ATOM 14910 C C . VAL G 1 216 ? 83.152 57.700 22.788 1.00 15.88 216 VAL G C 1
ATOM 14911 O O . VAL G 1 216 ? 82.706 57.178 23.819 1.00 15.81 216 VAL G O 1
ATOM 14915 N N . ARG G 1 217 ? 82.660 57.442 21.575 1.00 12.35 217 ARG G N 1
ATOM 14916 C CA . ARG G 1 217 ? 81.662 56.375 21.366 1.00 12.52 217 ARG G CA 1
ATOM 14917 C C . ARG G 1 217 ? 82.348 55.085 20.916 1.00 13.08 217 ARG G C 1
ATOM 14918 O O . ARG G 1 217 ? 83.353 55.124 20.236 1.00 13.04 217 ARG G O 1
ATOM 14926 N N . VAL G 1 218 ? 81.780 53.943 21.290 1.00 13.64 218 VAL G N 1
ATOM 14927 C CA . VAL G 1 218 ? 82.452 52.660 21.060 1.00 10.68 218 VAL G CA 1
ATOM 14928 C C . VAL G 1 218 ? 81.419 51.645 20.582 1.00 10.44 218 VAL G C 1
ATOM 14929 O O . VAL G 1 218 ? 80.562 51.238 21.358 1.00 13.85 218 VAL G O 1
ATOM 14933 N N . ASN G 1 219 ? 81.498 51.248 19.314 1.00 11.91 219 ASN G N 1
ATOM 14934 C CA . ASN G 1 219 ? 80.535 50.293 18.745 1.00 13.24 219 ASN G CA 1
ATOM 14935 C C . ASN G 1 219 ? 81.174 49.117 18.026 1.00 15.03 219 ASN G C 1
ATOM 14936 O O . ASN G 1 219 ? 82.314 49.184 17.593 1.00 15.14 219 ASN G O 1
ATOM 14941 N N . THR G 1 220 ? 80.415 48.038 17.875 1.00 17.49 220 THR G N 1
ATOM 14942 C CA . THR G 1 220 ? 80.929 46.861 17.202 1.00 15.91 220 THR G CA 1
ATOM 14943 C C . THR G 1 220 ? 79.917 46.412 16.146 1.00 19.25 220 THR G C 1
ATOM 14944 O O . THR G 1 220 ? 78.713 46.626 16.293 1.00 18.72 220 THR G O 1
ATOM 14948 N N . ILE G 1 221 ? 80.425 45.853 15.058 1.00 14.11 221 ILE G N 1
ATOM 14949 C CA . ILE G 1 221 ? 79.592 45.392 13.963 1.00 14.76 221 ILE G CA 1
ATOM 14950 C C . ILE G 1 221 ? 79.824 43.897 13.823 1.00 15.22 221 ILE G C 1
ATOM 14951 O O . ILE G 1 221 ? 80.964 43.450 13.682 1.00 13.69 221 ILE G O 1
ATOM 14956 N N . SER G 1 222 ? 78.732 43.149 13.935 1.00 16.19 222 SER G N 1
ATOM 14957 C CA . SER G 1 222 ? 78.689 41.709 13.745 1.00 15.28 222 SER G CA 1
ATOM 14958 C C . SER G 1 222 ? 78.288 41.410 12.307 1.00 17.54 222 SER G C 1
ATOM 14959 O O . SER G 1 222 ? 77.153 41.682 11.899 1.00 14.28 222 SER G O 1
ATOM 14962 N N . ALA G 1 223 ? 79.224 40.848 11.544 1.00 17.20 223 ALA G N 1
ATOM 14963 C CA . ALA G 1 223 ? 79.083 40.714 10.093 1.00 17.13 223 ALA G CA 1
ATOM 14964 C C . ALA G 1 223 ? 78.799 39.279 9.639 1.00 19.40 223 ALA G C 1
ATOM 14965 O O . ALA G 1 223 ? 79.086 38.318 10.354 1.00 16.24 223 ALA G O 1
ATOM 14967 N N . GLY G 1 224 ? 78.243 39.141 8.440 1.00 18.63 224 GLY G N 1
ATOM 14968 C CA . GLY G 1 224 ? 78.044 37.831 7.844 1.00 21.54 224 GLY G CA 1
ATOM 14969 C C . GLY G 1 224 ? 79.350 37.318 7.268 1.00 20.80 224 GLY G C 1
ATOM 14970 O O . GLY G 1 224 ? 80.355 38.026 7.296 1.00 17.11 224 GLY G O 1
ATOM 14971 N N . PRO G 1 225 ? 79.348 36.082 6.736 1.00 19.39 225 PRO G N 1
ATOM 14972 C CA . PRO G 1 225 ? 80.576 35.453 6.224 1.00 20.56 225 PRO G CA 1
ATOM 14973 C C . PRO G 1 225 ? 81.132 36.171 4.995 1.00 21.34 225 PRO G C 1
ATOM 14974 O O . PRO G 1 225 ? 80.350 36.600 4.135 1.00 21.66 225 PRO G O 1
ATOM 14978 N N . LEU G 1 226 ? 82.459 36.314 4.938 1.00 18.61 226 LEU G N 1
ATOM 14979 C CA . LEU G 1 226 ? 83.151 36.947 3.808 1.00 23.82 226 LEU G CA 1
ATOM 14980 C C . LEU G 1 226 ? 84.418 36.174 3.424 1.00 22.62 226 LEU G C 1
ATOM 14981 O O . LEU G 1 226 ? 85.190 35.751 4.291 1.00 26.56 226 LEU G O 1
ATOM 14986 N N . ALA G 1 227 ? 84.638 36.008 2.121 1.00 21.43 227 ALA G N 1
ATOM 14987 C CA . ALA G 1 227 ? 85.816 35.313 1.615 1.00 25.97 227 ALA G CA 1
ATOM 14988 C C . ALA G 1 227 ? 87.068 36.192 1.670 1.00 23.61 227 ALA G C 1
ATOM 14989 O O . ALA G 1 227 ? 87.682 36.479 0.645 1.00 24.10 227 ALA G O 1
ATOM 14991 N N . SER G 1 228 ? 87.426 36.612 2.879 1.00 21.12 228 SER G N 1
ATOM 14992 C CA . SER G 1 228 ? 88.624 37.398 3.117 1.00 26.19 228 SER G CA 1
ATOM 14993 C C . SER G 1 228 ? 89.835 36.479 3.210 1.00 26.00 228 SER G C 1
ATOM 14994 O O . SER G 1 228 ? 89.728 35.267 2.983 1.00 29.83 228 SER G O 1
ATOM 14997 N N . ARG G 1 229 ? 90.984 37.061 3.545 1.00 25.26 229 ARG G N 1
ATOM 14998 C CA . ARG G 1 229 ? 92.184 36.277 3.843 1.00 30.30 229 ARG G CA 1
ATOM 14999 C C . ARG G 1 229 ? 91.874 35.252 4.937 1.00 30.30 229 ARG G C 1
ATOM 15000 O O . ARG G 1 229 ? 91.959 34.052 4.717 1.00 31.58 229 ARG G O 1
ATOM 15008 N N . ALA G 1 230 ? 91.494 35.750 6.110 1.00 34.06 230 ALA G N 1
ATOM 15009 C CA . ALA G 1 230 ? 91.162 34.908 7.251 1.00 34.69 230 ALA G CA 1
ATOM 15010 C C . ALA G 1 230 ? 89.982 33.978 6.939 1.00 31.72 230 ALA G C 1
ATOM 15011 O O . ALA G 1 230 ? 89.988 32.806 7.314 1.00 30.52 230 ALA G O 1
ATOM 15013 N N . GLY G 1 231 ? 88.973 34.510 6.251 1.00 31.71 231 GLY G N 1
ATOM 15014 C CA . GLY G 1 231 ? 87.816 33.730 5.847 1.00 25.89 231 GLY G CA 1
ATOM 15015 C C . GLY G 1 231 ? 88.180 32.512 5.011 1.00 31.69 231 GLY G C 1
ATOM 15016 O O . GLY G 1 231 ? 87.711 31.411 5.278 1.00 33.12 231 GLY G O 1
ATOM 15017 N N . LYS G 1 232 ? 89.036 32.703 4.011 1.00 32.74 232 LYS G N 1
ATOM 15018 C CA . LYS G 1 232 ? 89.404 31.625 3.101 1.00 34.93 232 LYS G CA 1
ATOM 15019 C C . LYS G 1 232 ? 90.276 30.554 3.759 1.00 38.22 232 LYS G C 1
ATOM 15020 O O . LYS G 1 232 ? 90.227 29.377 3.381 1.00 40.64 232 LYS G O 1
ATOM 15026 N N . ALA G 1 233 ? 91.083 30.956 4.735 1.00 32.25 233 ALA G N 1
ATOM 15027 C CA . ALA G 1 233 ? 92.028 30.025 5.350 1.00 33.95 233 ALA G CA 1
ATOM 15028 C C . ALA G 1 233 ? 91.284 29.010 6.220 1.00 35.63 233 ALA G C 1
ATOM 15029 O O . ALA G 1 233 ? 91.797 27.930 6.520 1.00 32.75 233 ALA G O 1
ATOM 15031 N N . ILE G 1 234 ? 90.063 29.378 6.598 1.00 36.32 234 ILE G N 1
ATOM 15032 C CA . ILE G 1 234 ? 89.179 28.540 7.407 1.00 37.37 234 ILE G CA 1
ATOM 15033 C C . ILE G 1 234 ? 88.927 27.165 6.774 1.00 38.87 234 ILE G C 1
ATOM 15034 O O . ILE G 1 234 ? 89.018 26.129 7.444 1.00 39.52 234 ILE G O 1
ATOM 15039 N N . GLY G 1 235 ? 88.634 27.158 5.478 1.00 37.41 235 GLY G N 1
ATOM 15040 C CA . GLY G 1 235 ? 88.562 25.917 4.730 1.00 41.77 235 GLY G CA 1
ATOM 15041 C C . GLY G 1 235 ? 87.171 25.565 4.254 1.00 38.23 235 GLY G C 1
ATOM 15042 O O . GLY G 1 235 ? 86.997 24.596 3.519 1.00 43.13 235 GLY G O 1
ATOM 15043 N N . PHE G 1 236 ? 86.176 26.343 4.674 1.00 31.79 236 PHE G N 1
ATOM 15044 C CA . PHE G 1 236 ? 84.803 26.101 4.255 1.00 28.92 236 PHE G CA 1
ATOM 15045 C C . PHE G 1 236 ? 83.989 27.383 4.104 1.00 24.99 236 PHE G C 1
ATOM 15046 O O . PHE G 1 236 ? 82.773 27.358 4.267 1.00 26.69 236 PHE G O 1
ATOM 15054 N N . ILE G 1 237 ? 84.643 28.501 3.790 1.00 20.25 237 ILE G N 1
ATOM 15055 C CA . ILE G 1 237 ? 83.920 29.776 3.754 1.00 22.83 237 ILE G CA 1
ATOM 15056 C C . ILE G 1 237 ? 82.810 29.826 2.703 1.00 22.11 237 ILE G C 1
ATOM 15057 O O . ILE G 1 237 ? 81.790 30.473 2.914 1.00 24.36 237 ILE G O 1
ATOM 15062 N N . GLU G 1 238 ? 82.989 29.134 1.581 1.00 24.96 238 GLU G N 1
ATOM 15063 C CA . GLU G 1 238 ? 82.007 29.211 0.509 1.00 18.95 238 GLU G CA 1
ATOM 15064 C C . GLU G 1 238 ? 80.722 28.458 0.882 1.00 25.99 238 GLU G C 1
ATOM 15065 O O . GLU G 1 238 ? 79.625 28.867 0.502 1.00 23.23 238 GLU G O 1
ATOM 15071 N N . ARG G 1 239 ? 80.871 27.371 1.635 1.00 22.21 239 ARG G N 1
ATOM 15072 C CA . ARG G 1 239 ? 79.718 26.653 2.172 1.00 24.90 239 ARG G CA 1
ATOM 15073 C C . ARG G 1 239 ? 78.960 27.540 3.159 1.00 23.52 239 ARG G C 1
ATOM 15074 O O . ARG G 1 239 ? 77.731 27.566 3.160 1.00 21.71 239 ARG G O 1
ATOM 15076 N N . MET G 1 240 ? 79.698 28.267 3.993 1.00 21.17 240 MET G N 1
ATOM 15077 C CA . MET G 1 240 ? 79.076 29.200 4.923 1.00 22.44 240 MET G CA 1
ATOM 15078 C C . MET G 1 240 ? 78.332 30.319 4.196 1.00 22.00 240 MET G C 1
ATOM 15079 O O . MET G 1 240 ? 77.250 30.710 4.617 1.00 20.20 240 MET G O 1
ATOM 15084 N N . VAL G 1 241 ? 78.922 30.842 3.121 1.00 20.47 241 VAL G N 1
ATOM 15085 C CA . VAL G 1 241 ? 78.253 31.841 2.289 1.00 20.79 241 VAL G CA 1
ATOM 15086 C C . VAL G 1 241 ? 76.939 31.291 1.714 1.00 22.35 241 VAL G C 1
ATOM 15087 O O . VAL G 1 241 ? 75.891 31.948 1.766 1.00 18.01 241 VAL G O 1
ATOM 15091 N N . ASP G 1 242 ? 77.005 30.086 1.162 1.00 20.32 242 ASP G N 1
ATOM 15092 C CA . ASP G 1 242 ? 75.817 29.434 0.610 1.00 21.19 242 ASP G CA 1
ATOM 15093 C C . ASP G 1 242 ? 74.763 29.171 1.688 1.00 24.26 242 ASP G C 1
ATOM 15094 O O . ASP G 1 242 ? 73.574 29.366 1.460 1.00 20.73 242 ASP G O 1
ATOM 15099 N N . TYR G 1 243 ? 75.204 28.738 2.863 1.00 23.72 243 TYR G N 1
ATOM 15100 C CA . TYR G 1 243 ? 74.293 28.474 3.972 1.00 21.43 243 TYR G CA 1
ATOM 15101 C C . TYR G 1 243 ? 73.541 29.741 4.369 1.00 16.40 243 TYR G C 1
ATOM 15102 O O . TYR G 1 243 ? 72.326 29.722 4.516 1.00 18.02 243 TYR G O 1
ATOM 15111 N N . TYR G 1 244 ? 74.278 30.839 4.548 1.00 14.86 244 TYR G N 1
ATOM 15112 C CA . TYR G 1 244 ? 73.665 32.120 4.890 1.00 13.65 244 TYR G CA 1
ATOM 15113 C C . TYR G 1 244 ? 72.636 32.575 3.859 1.00 17.86 244 TYR G C 1
ATOM 15114 O O . TYR G 1 244 ? 71.630 33.179 4.216 1.00 18.06 244 TYR G O 1
ATOM 15123 N N . GLN G 1 245 ? 72.890 32.309 2.581 1.00 15.68 245 GLN G N 1
ATOM 15124 C CA . GLN G 1 245 ? 71.931 32.686 1.540 1.00 18.39 245 GLN G CA 1
ATOM 15125 C C . GLN G 1 245 ? 70.627 31.904 1.655 1.00 23.47 245 GLN G C 1
ATOM 15126 O O . GLN G 1 245 ? 69.549 32.443 1.398 1.00 21.26 245 GLN G O 1
ATOM 15132 N N . ASP G 1 246 ? 70.728 30.639 2.054 1.00 18.38 246 ASP G N 1
ATOM 15133 C CA . ASP G 1 246 ? 69.539 29.809 2.248 1.00 19.25 246 ASP G CA 1
ATOM 15134 C C . ASP G 1 246 ? 68.802 30.117 3.547 1.00 17.12 246 ASP G C 1
ATOM 15135 O O . ASP G 1 246 ? 67.599 29.881 3.658 1.00 21.56 246 ASP G O 1
ATOM 15140 N N . TRP G 1 247 ? 69.535 30.632 4.523 1.00 15.53 247 TRP G N 1
ATOM 15141 C CA . TRP G 1 247 ? 69.071 30.776 5.905 1.00 17.72 247 TRP G CA 1
ATOM 15142 C C . TRP G 1 247 ? 68.426 32.143 6.187 1.00 22.51 247 TRP G C 1
ATOM 15143 O O . TRP G 1 247 ? 67.376 32.236 6.825 1.00 22.87 247 TRP G O 1
ATOM 15154 N N . ALA G 1 248 ? 69.070 33.199 5.704 1.00 16.14 248 ALA G N 1
ATOM 15155 C CA . ALA G 1 248 ? 68.746 34.556 6.120 1.00 18.30 248 ALA G CA 1
ATOM 15156 C C . ALA G 1 248 ? 67.476 35.099 5.477 1.00 15.58 248 ALA G C 1
ATOM 15157 O O . ALA G 1 248 ? 67.072 34.647 4.410 1.00 20.37 248 ALA G O 1
ATOM 15159 N N . PRO G 1 249 ? 66.849 36.087 6.134 1.00 14.56 249 PRO G N 1
ATOM 15160 C CA . PRO G 1 249 ? 65.734 36.832 5.546 1.00 18.48 249 PRO G CA 1
ATOM 15161 C C . PRO G 1 249 ? 66.025 37.294 4.111 1.00 21.85 249 PRO G C 1
ATOM 15162 O O . PRO G 1 249 ? 65.168 37.124 3.253 1.00 18.34 249 PRO G O 1
ATOM 15166 N N . LEU G 1 250 ? 67.206 37.856 3.857 1.00 20.42 250 LEU G N 1
ATOM 15167 C CA . LEU G 1 250 ? 67.579 38.260 2.498 1.00 18.38 250 LEU G CA 1
ATOM 15168 C C . LEU G 1 250 ? 68.765 37.440 1.979 1.00 17.05 250 LEU G C 1
ATOM 15169 O O . LEU G 1 250 ? 69.649 37.081 2.750 1.00 21.18 250 LEU G O 1
ATOM 15174 N N . PRO G 1 251 ? 68.793 37.156 0.663 1.00 21.70 251 PRO G N 1
ATOM 15175 C CA . PRO G 1 251 ? 69.761 36.225 0.066 1.00 22.58 251 PRO G CA 1
ATOM 15176 C C . PRO G 1 251 ? 71.066 36.824 -0.462 1.00 27.77 251 PRO G C 1
ATOM 15177 O O . PRO G 1 251 ? 71.935 36.055 -0.877 1.00 31.48 251 PRO G O 1
ATOM 15181 N N . SER G 1 252 ? 71.204 38.144 -0.483 1.00 23.75 252 SER G N 1
ATOM 15182 C CA . SER G 1 252 ? 72.429 38.734 -1.029 1.00 30.39 252 SER G CA 1
ATOM 15183 C C . SER G 1 252 ? 73.661 38.355 -0.205 1.00 25.32 252 SER G C 1
ATOM 15184 O O . SER G 1 252 ? 73.628 38.390 1.027 1.00 24.90 252 SER G O 1
ATOM 15187 N N . PRO G 1 253 ? 74.751 37.979 -0.887 1.00 24.22 253 PRO G N 1
ATOM 15188 C CA . PRO G 1 253 ? 75.993 37.670 -0.170 1.00 26.42 253 PRO G CA 1
ATOM 15189 C C . PRO G 1 253 ? 76.575 38.943 0.439 1.00 22.57 253 PRO G C 1
ATOM 15190 O O . PRO G 1 253 ? 76.252 40.043 -0.021 1.00 20.13 253 PRO G O 1
ATOM 15194 N N . MET G 1 254 ? 77.393 38.793 1.475 1.00 15.34 254 MET G N 1
ATOM 15195 C CA . MET G 1 254 ? 78.091 39.927 2.077 1.00 18.93 254 MET G CA 1
ATOM 15196 C C . MET G 1 254 ? 79.035 40.606 1.088 1.00 20.69 254 MET G C 1
ATOM 15197 O O . MET G 1 254 ? 79.651 39.951 0.247 1.00 17.93 254 MET G O 1
ATOM 15202 N N . GLU G 1 255 ? 79.128 41.923 1.193 1.00 22.18 255 GLU G N 1
ATOM 15203 C CA . GLU G 1 255 ? 80.157 42.696 0.515 1.00 22.79 255 GLU G CA 1
ATOM 15204 C C . GLU G 1 255 ? 80.837 43.529 1.586 1.00 22.71 255 GLU G C 1
ATOM 15205 O O . GLU G 1 255 ? 80.171 44.008 2.506 1.00 21.05 255 GLU G O 1
ATOM 15211 N N . ALA G 1 256 ? 82.154 43.702 1.484 1.00 20.67 256 ALA G N 1
ATOM 15212 C CA . ALA G 1 256 ? 82.884 44.443 2.512 1.00 15.73 256 ALA G CA 1
ATOM 15213 C C . ALA G 1 256 ? 82.347 45.869 2.666 1.00 20.81 256 ALA G C 1
ATOM 15214 O O . ALA G 1 256 ? 82.314 46.424 3.768 1.00 16.76 256 ALA G O 1
ATOM 15216 N N . GLU G 1 257 ? 81.905 46.442 1.557 1.00 15.68 257 GLU G N 1
ATOM 15217 C CA . GLU G 1 257 ? 81.368 47.798 1.548 1.00 17.15 257 GLU G CA 1
ATOM 15218 C C . GLU G 1 257 ? 80.066 47.955 2.358 1.00 15.16 257 GLU G C 1
ATOM 15219 O O . GLU G 1 257 ? 79.714 49.063 2.770 1.00 18.27 257 GLU G O 1
ATOM 15225 N N . GLN G 1 258 ? 79.334 46.865 2.582 1.00 22.32 258 GLN G N 1
ATOM 15226 C CA . GLN G 1 258 ? 78.111 46.950 3.386 1.00 19.66 258 GLN G CA 1
ATOM 15227 C C . GLN G 1 258 ? 78.462 47.256 4.842 1.00 18.65 258 GLN G C 1
ATOM 15228 O O . GLN G 1 258 ? 77.867 48.128 5.477 1.00 19.18 258 GLN G O 1
ATOM 15234 N N . VAL G 1 259 ? 79.452 46.547 5.354 1.00 15.46 259 VAL G N 1
ATOM 15235 C CA . VAL G 1 259 ? 80.002 46.804 6.680 1.00 13.52 259 VAL G CA 1
ATOM 15236 C C . VAL G 1 259 ? 80.695 48.170 6.726 1.00 15.06 259 VAL G C 1
ATOM 15237 O O . VAL G 1 259 ? 80.613 48.890 7.724 1.00 15.43 259 VAL G O 1
ATOM 15241 N N . GLY G 1 260 ? 81.347 48.536 5.627 1.00 14.78 260 GLY G N 1
ATOM 15242 C CA . GLY G 1 260 ? 82.001 49.829 5.529 1.00 16.21 260 GLY G CA 1
ATOM 15243 C C . GLY G 1 260 ? 80.995 50.966 5.679 1.00 16.10 260 GLY G C 1
ATOM 15244 O O . GLY G 1 260 ? 81.229 51.927 6.401 1.00 15.65 260 GLY G O 1
ATOM 15245 N N . ALA G 1 261 ? 79.859 50.826 5.013 1.00 14.81 261 ALA G N 1
ATOM 15246 C CA . ALA G 1 261 ? 78.824 51.854 5.050 1.00 14.15 261 ALA G CA 1
ATOM 15247 C C . ALA G 1 261 ? 78.245 51.984 6.458 1.00 15.19 261 ALA G C 1
ATOM 15248 O O . ALA G 1 261 ? 77.936 53.088 6.908 1.00 18.51 261 ALA G O 1
ATOM 15250 N N . ALA G 1 262 ? 78.074 50.853 7.137 1.00 21.35 262 ALA G N 1
ATOM 15251 C CA . ALA G 1 262 ? 77.600 50.851 8.517 1.00 18.48 262 ALA G CA 1
ATOM 15252 C C . ALA G 1 262 ? 78.609 51.564 9.417 1.00 19.01 262 ALA G C 1
ATOM 15253 O O . ALA G 1 262 ? 78.233 52.383 10.253 1.00 19.90 262 ALA G O 1
ATOM 15255 N N . ALA G 1 263 ? 79.885 51.245 9.237 1.00 18.28 263 ALA G N 1
ATOM 15256 C CA . ALA G 1 263 ? 80.960 51.893 9.982 1.00 19.27 263 ALA G CA 1
ATOM 15257 C C . ALA G 1 263 ? 80.910 53.396 9.780 1.00 14.52 263 ALA G C 1
ATOM 15258 O O . ALA G 1 263 ? 81.030 54.154 10.732 1.00 18.30 263 ALA G O 1
ATOM 15260 N N . ALA G 1 264 ? 80.763 53.809 8.526 1.00 15.64 264 ALA G N 1
ATOM 15261 C CA . ALA G 1 264 ? 80.803 55.216 8.179 1.00 20.54 264 ALA G CA 1
ATOM 15262 C C . ALA G 1 264 ? 79.671 55.946 8.894 1.00 21.69 264 ALA G C 1
ATOM 15263 O O . ALA G 1 264 ? 79.884 57.012 9.454 1.00 13.65 264 ALA G O 1
ATOM 15265 N N . PHE G 1 265 ? 78.480 55.352 8.905 1.00 15.09 265 PHE G N 1
ATOM 15266 C CA . PHE G 1 265 ? 77.354 55.973 9.605 1.00 17.85 265 PHE G CA 1
ATOM 15267 C C . PHE G 1 265 ? 77.626 56.048 11.104 1.00 12.49 265 PHE G C 1
ATOM 15268 O O . PHE G 1 265 ? 77.422 57.098 11.721 1.00 18.33 265 PHE G O 1
ATOM 15276 N N . LEU G 1 266 ? 78.108 54.950 11.682 1.00 11.23 266 LEU G N 1
ATOM 15277 C CA . LEU G 1 266 ? 78.312 54.870 13.128 1.00 16.57 266 LEU G CA 1
ATOM 15278 C C . LEU G 1 266 ? 79.356 55.869 13.637 1.00 18.70 266 LEU G C 1
ATOM 15279 O O . LEU G 1 266 ? 79.276 56.316 14.776 1.00 17.01 266 LEU G O 1
ATOM 15284 N N . VAL G 1 267 ? 80.325 56.219 12.799 1.00 18.56 267 VAL G N 1
ATOM 15285 C CA . VAL G 1 267 ? 81.374 57.148 13.237 1.00 13.95 267 VAL G CA 1
ATOM 15286 C C . VAL G 1 267 ? 81.041 58.605 12.901 1.00 16.48 267 VAL G C 1
ATOM 15287 O O . VAL G 1 267 ? 81.801 59.513 13.235 1.00 22.43 267 VAL G O 1
ATOM 15291 N N . SER G 1 268 ? 79.910 58.825 12.244 1.00 16.24 268 SER G N 1
ATOM 15292 C CA . SER G 1 268 ? 79.535 60.175 11.817 1.00 17.50 268 SER G CA 1
ATOM 15293 C C . SER G 1 268 ? 78.749 60.880 12.924 1.00 19.68 268 SER G C 1
ATOM 15294 O O . SER G 1 268 ? 78.331 60.230 13.889 1.00 17.09 268 SER G O 1
ATOM 15297 N N . PRO G 1 269 ? 78.548 62.209 12.793 1.00 20.38 269 PRO G N 1
ATOM 15298 C CA . PRO G 1 269 ? 77.741 62.939 13.781 1.00 21.21 269 PRO G CA 1
ATOM 15299 C C . PRO G 1 269 ? 76.282 62.493 13.791 1.00 19.82 269 PRO G C 1
ATOM 15300 O O . PRO G 1 269 ? 75.553 62.783 14.740 1.00 22.49 269 PRO G O 1
ATOM 15304 N N . LEU G 1 270 ? 75.859 61.803 12.739 1.00 14.88 270 LEU G N 1
ATOM 15305 C CA . LEU G 1 270 ? 74.499 61.285 12.675 1.00 19.75 270 LEU G CA 1
ATOM 15306 C C . LEU G 1 270 ? 74.240 60.181 13.697 1.00 24.16 270 LEU G C 1
ATOM 15307 O O . LEU G 1 270 ? 73.086 59.820 13.944 1.00 21.59 270 LEU G O 1
ATOM 15312 N N . ALA G 1 271 ? 75.306 59.641 14.287 1.00 21.69 271 ALA G N 1
ATOM 15313 C CA . ALA G 1 271 ? 75.165 58.543 15.240 1.00 19.40 271 ALA G CA 1
ATOM 15314 C C . ALA G 1 271 ? 75.602 58.923 16.658 1.00 20.91 271 ALA G C 1
ATOM 15315 O O . ALA G 1 271 ? 75.984 58.048 17.440 1.00 16.61 271 ALA G O 1
ATOM 15317 N N . SER G 1 272 ? 75.506 60.214 16.996 1.00 14.57 272 SER G N 1
ATOM 15318 C CA . SER G 1 272 ? 75.971 60.717 18.297 1.00 15.75 272 SER G CA 1
ATOM 15319 C C . SER G 1 272 ? 75.293 60.079 19.515 1.00 17.09 272 SER G C 1
ATOM 15320 O O . SER G 1 272 ? 75.849 60.094 20.615 1.00 18.84 272 SER G O 1
ATOM 15323 N N . ALA G 1 273 ? 74.101 59.520 19.326 1.00 13.64 273 ALA G N 1
ATOM 15324 C CA . ALA G 1 273 ? 73.380 58.903 20.443 1.00 17.62 273 ALA G CA 1
ATOM 15325 C C . ALA G 1 273 ? 73.549 57.394 20.478 1.00 16.59 273 ALA G C 1
ATOM 15326 O O . ALA G 1 273 ? 72.876 56.707 21.256 1.00 18.76 273 ALA G O 1
ATOM 15328 N N . ILE G 1 274 ? 74.436 56.876 19.635 1.00 17.60 274 ILE G N 1
ATOM 15329 C CA . ILE G 1 274 ? 74.634 55.436 19.544 1.00 15.00 274 ILE G CA 1
ATOM 15330 C C . ILE G 1 274 ? 75.987 55.046 20.109 1.00 14.61 274 ILE G C 1
ATOM 15331 O O . ILE G 1 274 ? 77.027 55.398 19.553 1.00 17.77 274 ILE G O 1
ATOM 15336 N N . THR G 1 275 ? 75.975 54.309 21.215 1.00 15.57 275 THR G N 1
ATOM 15337 C CA . THR G 1 275 ? 77.228 53.834 21.801 1.00 14.64 275 THR G CA 1
ATOM 15338 C C . THR G 1 275 ? 77.027 52.500 22.520 1.00 13.34 275 THR G C 1
ATOM 15339 O O . THR G 1 275 ? 75.950 52.231 23.064 1.00 13.26 275 THR G O 1
ATOM 15343 N N . GLY G 1 276 ? 78.063 51.656 22.489 1.00 13.26 276 GLY G N 1
ATOM 15344 C CA . GLY G 1 276 ? 78.018 50.350 23.117 1.00 14.26 276 GLY G CA 1
ATOM 15345 C C . GLY G 1 276 ? 77.208 49.339 22.323 1.00 15.96 276 GLY G C 1
ATOM 15346 O O . GLY G 1 276 ? 76.943 48.237 22.794 1.00 17.88 276 GLY G O 1
ATOM 15347 N N . GLU G 1 277 ? 76.831 49.710 21.107 1.00 12.24 277 GLU G N 1
ATOM 15348 C CA . GLU G 1 277 ? 75.942 48.894 20.289 1.00 18.53 277 GLU G CA 1
ATOM 15349 C C . GLU G 1 277 ? 76.664 47.751 19.573 1.00 18.69 277 GLU G C 1
ATOM 15350 O O . GLU G 1 277 ? 77.813 47.904 19.151 1.00 18.30 277 GLU G O 1
ATOM 15356 N N . THR G 1 278 ? 75.996 46.598 19.469 1.00 13.37 278 THR G N 1
ATOM 15357 C CA . THR G 1 278 ? 76.387 45.563 18.520 1.00 17.40 278 THR G CA 1
ATOM 15358 C C . THR G 1 278 ? 75.395 45.586 17.354 1.00 19.66 278 THR G C 1
ATOM 15359 O O . THR G 1 278 ? 74.222 45.198 17.499 1.00 18.69 278 THR G O 1
ATOM 15363 N N . LEU G 1 279 ? 75.861 46.053 16.205 1.00 13.96 279 LEU G N 1
ATOM 15364 C CA . LEU G 1 279 ? 75.006 46.208 15.036 1.00 15.68 279 LEU G CA 1
ATOM 15365 C C . LEU G 1 279 ? 75.185 45.036 14.074 1.00 18.68 279 LEU G C 1
ATOM 15366 O O . LEU G 1 279 ? 76.263 44.832 13.534 1.00 17.07 279 LEU G O 1
ATOM 15371 N N . TYR G 1 280 ? 74.131 44.250 13.865 1.00 14.64 280 TYR G N 1
ATOM 15372 C CA . TYR G 1 280 ? 74.242 43.135 12.936 1.00 16.77 280 TYR G CA 1
ATOM 15373 C C . TYR G 1 280 ? 74.125 43.607 11.493 1.00 13.64 280 TYR G C 1
ATOM 15374 O O . TYR G 1 280 ? 73.176 44.300 11.128 1.00 16.90 280 TYR G O 1
ATOM 15383 N N . VAL G 1 281 ? 75.111 43.232 10.692 1.00 10.56 281 VAL G N 1
ATOM 15384 C CA . VAL G 1 281 ? 75.137 43.505 9.262 1.00 15.52 281 VAL G CA 1
ATOM 15385 C C . VAL G 1 281 ? 75.391 42.155 8.608 1.00 20.03 281 VAL G C 1
ATOM 15386 O O . VAL G 1 281 ? 76.524 41.818 8.250 1.00 16.59 281 VAL G O 1
ATOM 15390 N N . ASP G 1 282 ? 74.324 41.362 8.495 1.00 23.18 282 ASP G N 1
ATOM 15391 C CA . ASP G 1 282 ? 74.448 39.970 8.071 1.00 17.95 282 ASP G CA 1
ATOM 15392 C C . ASP G 1 282 ? 73.202 39.471 7.347 1.00 13.33 282 ASP G C 1
ATOM 15393 O O . ASP G 1 282 ? 72.928 38.263 7.323 1.00 17.45 282 ASP G O 1
ATOM 15398 N N . HIS G 1 283 ? 72.436 40.403 6.781 1.00 15.10 283 HIS G N 1
ATOM 15399 C CA . HIS G 1 283 ? 71.196 40.071 6.075 1.00 15.05 283 HIS G CA 1
ATOM 15400 C C . HIS G 1 283 ? 70.144 39.404 6.965 1.00 16.24 283 HIS G C 1
ATOM 15401 O O . HIS G 1 283 ? 69.227 38.745 6.472 1.00 18.69 283 HIS G O 1
ATOM 15408 N N . GLY G 1 284 ? 70.266 39.607 8.276 1.00 16.44 284 GLY G N 1
ATOM 15409 C CA . GLY G 1 284 ? 69.286 39.110 9.232 1.00 11.96 284 GLY G CA 1
ATOM 15410 C C . GLY G 1 284 ? 69.427 37.666 9.679 1.00 12.20 284 GLY G C 1
ATOM 15411 O O . GLY G 1 284 ? 68.540 37.144 10.364 1.00 14.31 284 GLY G O 1
ATOM 15412 N N . ALA G 1 285 ? 70.513 36.995 9.292 1.00 15.72 285 ALA G N 1
ATOM 15413 C CA . ALA G 1 285 ? 70.674 35.595 9.680 1.00 16.84 285 ALA G CA 1
ATOM 15414 C C . ALA G 1 285 ? 70.583 35.428 11.196 1.00 14.59 285 ALA G C 1
ATOM 15415 O O . ALA G 1 285 ? 69.909 34.525 11.693 1.00 16.10 285 ALA G O 1
ATOM 15417 N N . ASN G 1 286 ? 71.218 36.344 11.919 1.00 15.63 286 ASN G N 1
ATOM 15418 C CA . ASN G 1 286 ? 71.275 36.287 13.380 1.00 17.27 286 ASN G CA 1
ATOM 15419 C C . ASN G 1 286 ? 69.916 36.225 14.100 1.00 18.16 286 ASN G C 1
ATOM 15420 O O . ASN G 1 286 ? 69.835 35.747 15.228 1.00 18.04 286 ASN G O 1
ATOM 15425 N N . VAL G 1 287 ? 68.854 36.727 13.477 1.00 16.77 287 VAL G N 1
ATOM 15426 C CA . VAL G 1 287 ? 67.561 36.722 14.160 1.00 18.55 287 VAL G CA 1
ATOM 15427 C C . VAL G 1 287 ? 66.804 35.401 13.999 1.00 21.16 287 VAL G C 1
ATOM 15428 O O . VAL G 1 287 ? 65.772 35.194 14.645 1.00 16.38 287 VAL G O 1
ATOM 15432 N N . MET G 1 288 ? 67.322 34.501 13.166 1.00 15.53 288 MET G N 1
ATOM 15433 C CA . MET G 1 288 ? 66.605 33.245 12.895 1.00 16.18 288 MET G CA 1
ATOM 15434 C C . MET G 1 288 ? 66.658 32.284 14.073 1.00 15.35 288 MET G C 1
ATOM 15435 O O . MET G 1 288 ? 67.674 32.195 14.760 1.00 20.74 288 MET G O 1
ATOM 15440 N N . GLY G 1 289 ? 65.565 31.546 14.291 1.00 14.51 289 GLY G N 1
ATOM 15441 C CA . GLY G 1 289 ? 65.458 30.657 15.431 1.00 15.33 289 GLY G CA 1
ATOM 15442 C C . GLY G 1 289 ? 65.645 29.199 15.064 1.00 20.90 289 GLY G C 1
ATOM 15443 O O . GLY G 1 289 ? 65.644 28.318 15.927 1.00 23.00 289 GLY G O 1
ATOM 15444 N N . ILE G 1 290 ? 65.793 28.952 13.767 1.00 19.81 290 ILE G N 1
ATOM 15445 C CA . ILE G 1 290 ? 65.970 27.607 13.247 1.00 22.37 290 ILE G CA 1
ATOM 15446 C C . ILE G 1 290 ? 66.682 27.699 11.893 1.00 21.72 290 ILE G C 1
ATOM 15447 O O . ILE G 1 290 ? 66.701 28.759 11.276 1.00 21.46 290 ILE G O 1
ATOM 15452 N N . GLY G 1 291 ? 67.271 26.592 11.442 1.00 25.33 291 GLY G N 1
ATOM 15453 C CA . GLY G 1 291 ? 67.920 26.539 10.143 1.00 23.49 291 GLY G CA 1
ATOM 15454 C C . GLY G 1 291 ? 66.973 26.239 8.994 1.00 23.30 291 GLY G C 1
ATOM 15455 O O . GLY G 1 291 ? 65.797 25.927 9.205 1.00 30.23 291 GLY G O 1
ATOM 15456 N N . PRO G 1 292 ? 67.480 26.329 7.755 1.00 22.73 292 PRO G N 1
ATOM 15457 C CA . PRO G 1 292 ? 66.638 26.253 6.550 1.00 28.46 292 PRO G CA 1
ATOM 15458 C C . PRO G 1 292 ? 65.872 24.937 6.296 1.00 37.45 292 PRO G C 1
ATOM 15459 O O . PRO G 1 292 ? 64.863 24.963 5.582 1.00 35.07 292 PRO G O 1
ATOM 15463 N N . GLU G 1 293 ? 66.308 23.819 6.871 1.00 37.85 293 GLU G N 1
ATOM 15464 C CA . GLU G 1 293 ? 65.620 22.546 6.623 1.00 34.88 293 GLU G CA 1
ATOM 15465 C C . GLU G 1 293 ? 64.202 22.508 7.200 1.00 35.62 293 GLU G C 1
ATOM 15466 O O . GLU G 1 293 ? 63.370 21.715 6.758 1.00 31.92 293 GLU G O 1
ATOM 15468 N N . MET G 1 294 ? 63.930 23.376 8.175 1.00 37.64 294 MET G N 1
ATOM 15469 C CA . MET G 1 294 ? 62.629 23.400 8.847 1.00 35.85 294 MET G CA 1
ATOM 15470 C C . MET G 1 294 ? 61.684 24.515 8.390 1.00 34.89 294 MET G C 1
ATOM 15471 O O . MET G 1 294 ? 60.595 24.675 8.947 1.00 37.19 294 MET G O 1
ATOM 15476 N N . PHE G 1 295 ? 62.095 25.275 7.382 1.00 36.28 295 PHE G N 1
ATOM 15477 C CA . PHE G 1 295 ? 61.281 26.377 6.868 1.00 33.35 295 PHE G CA 1
ATOM 15478 C C . PHE G 1 295 ? 59.960 25.890 6.260 1.00 38.73 295 PHE G C 1
ATOM 15479 O O . PHE G 1 295 ? 58.992 26.654 6.153 1.00 41.20 295 PHE G O 1
ATOM 15487 N N . MET H 1 1 ? 57.986 10.395 46.810 1.00 34.81 1 MET H N 1
ATOM 15488 C CA . MET H 1 1 ? 58.923 11.475 47.100 1.00 28.59 1 MET H CA 1
ATOM 15489 C C . MET H 1 1 ? 59.692 11.867 45.843 1.00 25.41 1 MET H C 1
ATOM 15490 O O . MET H 1 1 ? 59.755 11.105 44.877 1.00 26.46 1 MET H O 1
ATOM 15492 N N . LEU H 1 2 ? 60.263 13.068 45.848 1.00 34.70 2 LEU H N 1
ATOM 15493 C CA . LEU H 1 2 ? 61.098 13.513 44.744 1.00 30.61 2 LEU H CA 1
ATOM 15494 C C . LEU H 1 2 ? 62.430 13.964 45.305 1.00 28.62 2 LEU H C 1
ATOM 15495 O O . LEU H 1 2 ? 62.521 15.028 45.910 1.00 32.09 2 LEU H O 1
ATOM 15500 N N . LYS H 1 3 ? 63.456 13.137 45.122 1.00 24.73 3 LYS H N 1
ATOM 15501 C CA . LYS H 1 3 ? 64.786 13.434 45.645 1.00 28.58 3 LYS H CA 1
ATOM 15502 C C . LYS H 1 3 ? 65.752 13.873 44.559 1.00 27.78 3 LYS H C 1
ATOM 15503 O O . LYS H 1 3 ? 65.703 13.385 43.432 1.00 26.60 3 LYS H O 1
ATOM 15509 N N . ILE H 1 4 ? 66.628 14.805 44.919 1.00 24.02 4 ILE H N 1
ATOM 15510 C CA . ILE H 1 4 ? 67.832 15.079 44.161 1.00 23.23 4 ILE H CA 1
ATOM 15511 C C . ILE H 1 4 ? 68.874 14.129 44.739 1.00 29.00 4 ILE H C 1
ATOM 15512 O O . ILE H 1 4 ? 69.400 14.358 45.827 1.00 31.94 4 ILE H O 1
ATOM 15517 N N . ASP H 1 5 ? 69.141 13.043 44.023 1.00 28.37 5 ASP H N 1
ATOM 15518 C CA . ASP H 1 5 ? 69.893 11.914 44.577 1.00 27.29 5 ASP H CA 1
ATOM 15519 C C . ASP H 1 5 ? 71.245 11.758 43.889 1.00 31.14 5 ASP H C 1
ATOM 15520 O O . ASP H 1 5 ? 71.312 11.307 42.743 1.00 30.01 5 ASP H O 1
ATOM 15525 N N . LEU H 1 6 ? 72.315 12.141 44.595 1.00 25.48 6 LEU H N 1
ATOM 15526 C CA . LEU H 1 6 ? 73.669 12.033 44.078 1.00 24.55 6 LEU H CA 1
ATOM 15527 C C . LEU H 1 6 ? 74.480 10.958 44.820 1.00 25.16 6 LEU H C 1
ATOM 15528 O O . LEU H 1 6 ? 75.716 10.999 44.844 1.00 20.84 6 LEU H O 1
ATOM 15533 N N . THR H 1 7 ? 73.773 10.006 45.422 1.00 24.71 7 THR H N 1
ATOM 15534 C CA . THR H 1 7 ? 74.402 8.913 46.155 1.00 28.54 7 THR H CA 1
ATOM 15535 C C . THR H 1 7 ? 75.446 8.201 45.305 1.00 27.70 7 THR H C 1
ATOM 15536 O O . THR H 1 7 ? 75.190 7.828 44.161 1.00 23.56 7 THR H O 1
ATOM 15540 N N . GLY H 1 8 ? 76.640 8.058 45.861 1.00 30.72 8 GLY H N 1
ATOM 15541 C CA . GLY H 1 8 ? 77.714 7.382 45.166 1.00 32.27 8 GLY H CA 1
ATOM 15542 C C . GLY H 1 8 ? 78.354 8.180 44.044 1.00 22.53 8 GLY H C 1
ATOM 15543 O O . GLY H 1 8 ? 79.327 7.718 43.455 1.00 34.52 8 GLY H O 1
ATOM 15544 N N . LYS H 1 9 ? 77.822 9.361 43.722 1.00 21.76 9 LYS H N 1
ATOM 15545 C CA . LYS H 1 9 ? 78.460 10.182 42.699 1.00 20.11 9 LYS H CA 1
ATOM 15546 C C . LYS H 1 9 ? 79.696 10.863 43.280 1.00 24.83 9 LYS H C 1
ATOM 15547 O O . LYS H 1 9 ? 79.730 11.190 44.466 1.00 27.13 9 LYS H O 1
ATOM 15553 N N . ILE H 1 10 ? 80.703 11.079 42.441 1.00 21.10 10 ILE H N 1
ATOM 15554 C CA . ILE H 1 10 ? 81.939 11.709 42.894 1.00 20.38 10 ILE H CA 1
ATOM 15555 C C . ILE H 1 10 ? 82.062 13.069 42.271 1.00 23.08 10 ILE H C 1
ATOM 15556 O O . ILE H 1 10 ? 82.085 13.203 41.046 1.00 22.49 10 ILE H O 1
ATOM 15561 N N . ALA H 1 11 ? 82.152 14.076 43.131 1.00 22.08 11 ALA H N 1
ATOM 15562 C CA . ALA H 1 11 ? 82.216 15.450 42.693 1.00 20.87 11 ALA H CA 1
ATOM 15563 C C . ALA H 1 11 ? 83.589 16.038 42.995 1.00 19.05 11 ALA H C 1
ATOM 15564 O O . ALA H 1 11 ? 84.108 15.902 44.105 1.00 17.48 11 ALA H O 1
ATOM 15566 N N . PHE H 1 12 ? 84.177 16.665 41.988 1.00 14.91 12 PHE H N 1
ATOM 15567 C CA . PHE H 1 12 ? 85.376 17.465 42.205 1.00 15.96 12 PHE H CA 1
ATOM 15568 C C . PHE H 1 12 ? 85.007 18.945 42.202 1.00 18.87 12 PHE H C 1
ATOM 15569 O O . PHE H 1 12 ? 84.493 19.471 41.212 1.00 18.74 12 PHE H O 1
ATOM 15577 N N . ILE H 1 13 ? 85.269 19.617 43.318 1.00 21.06 13 ILE H N 1
ATOM 15578 C CA . ILE H 1 13 ? 84.970 21.037 43.427 1.00 19.27 13 ILE H CA 1
ATOM 15579 C C . ILE H 1 13 ? 86.257 21.847 43.457 1.00 22.23 13 ILE H C 1
ATOM 15580 O O . ILE H 1 13 ? 87.039 21.767 44.410 1.00 23.00 13 ILE H O 1
ATOM 15585 N N . ALA H 1 14 ? 86.479 22.609 42.391 1.00 16.59 14 ALA H N 1
ATOM 15586 C CA . ALA H 1 14 ? 87.668 23.443 42.264 1.00 13.88 14 ALA H CA 1
ATOM 15587 C C . ALA H 1 14 ? 87.367 24.839 42.783 1.00 15.82 14 ALA H C 1
ATOM 15588 O O . ALA H 1 14 ? 86.655 25.610 42.132 1.00 18.89 14 ALA H O 1
ATOM 15590 N N . GLY H 1 15 ? 87.883 25.149 43.968 1.00 21.73 15 GLY H N 1
ATOM 15591 C CA . GLY H 1 15 ? 87.765 26.484 44.521 1.00 27.89 15 GLY H CA 1
ATOM 15592 C C . GLY H 1 15 ? 87.046 26.568 45.857 1.00 30.57 15 GLY H C 1
ATOM 15593 O O . GLY H 1 15 ? 86.083 27.323 45.998 1.00 34.73 15 GLY H O 1
ATOM 15594 N N . ILE H 1 16 ? 87.499 25.796 46.839 1.00 20.40 16 ILE H N 1
ATOM 15595 C CA . ILE H 1 16 ? 87.045 26.001 48.214 1.00 19.47 16 ILE H CA 1
ATOM 15596 C C . ILE H 1 16 ? 88.208 26.440 49.088 1.00 20.95 16 ILE H C 1
ATOM 15597 O O . ILE H 1 16 ? 89.130 25.661 49.346 1.00 24.12 16 ILE H O 1
ATOM 15602 N N . GLY H 1 17 ? 88.164 27.692 49.535 1.00 22.82 17 GLY H N 1
ATOM 15603 C CA . GLY H 1 17 ? 89.244 28.254 50.323 1.00 21.73 17 GLY H CA 1
ATOM 15604 C C . GLY H 1 17 ? 88.892 28.519 51.769 1.00 21.75 17 GLY H C 1
ATOM 15605 O O . GLY H 1 17 ? 89.761 28.801 52.590 1.00 21.29 17 GLY H O 1
ATOM 15606 N N . ASP H 1 18 ? 87.601 28.469 52.068 1.00 24.33 18 ASP H N 1
ATOM 15607 C CA . ASP H 1 18 ? 87.105 28.520 53.437 1.00 29.25 18 ASP H CA 1
ATOM 15608 C C . ASP H 1 18 ? 85.622 28.188 53.393 1.00 25.52 18 ASP H C 1
ATOM 15609 O O . ASP H 1 18 ? 85.138 27.682 52.379 1.00 21.89 18 ASP H O 1
ATOM 15614 N N . ASP H 1 19 ? 84.904 28.500 54.466 1.00 22.53 19 ASP H N 1
ATOM 15615 C CA . ASP H 1 19 ? 83.470 28.224 54.519 1.00 24.36 19 ASP H CA 1
ATOM 15616 C C . ASP H 1 19 ? 82.594 29.389 54.075 1.00 22.10 19 ASP H C 1
ATOM 15617 O O . ASP H 1 19 ? 81.372 29.333 54.229 1.00 27.15 19 ASP H O 1
ATOM 15622 N N . ASN H 1 20 ? 83.200 30.429 53.508 1.00 15.99 20 ASN H N 1
ATOM 15623 C CA . ASN H 1 20 ? 82.455 31.655 53.193 1.00 16.72 20 ASN H CA 1
ATOM 15624 C C . ASN H 1 20 ? 82.052 31.887 51.728 1.00 23.97 20 ASN H C 1
ATOM 15625 O O . ASN H 1 20 ? 81.383 32.876 51.417 1.00 27.07 20 ASN H O 1
ATOM 15630 N N . GLY H 1 21 ? 82.454 31.003 50.824 1.00 26.42 21 GLY H N 1
ATOM 15631 C CA . GLY H 1 21 ? 82.205 31.231 49.410 1.00 20.94 21 GLY H CA 1
ATOM 15632 C C . GLY H 1 21 ? 81.154 30.293 48.846 1.00 19.44 21 GLY H C 1
ATOM 15633 O O . GLY H 1 21 ? 80.522 29.544 49.582 1.00 19.42 21 GLY H O 1
ATOM 15634 N N . TYR H 1 22 ? 80.966 30.345 47.532 1.00 17.04 22 TYR H N 1
ATOM 15635 C CA . TYR H 1 22 ? 79.965 29.518 46.874 1.00 14.18 22 TYR H CA 1
ATOM 15636 C C . TYR H 1 22 ? 80.448 28.078 46.768 1.00 21.15 22 TYR H C 1
ATOM 15637 O O . TYR H 1 22 ? 79.643 27.149 46.754 1.00 18.91 22 TYR H O 1
ATOM 15646 N N . GLY H 1 23 ? 81.765 27.896 46.725 1.00 19.15 23 GLY H N 1
ATOM 15647 C CA . GLY H 1 23 ? 82.347 26.563 46.650 1.00 16.55 23 GLY H CA 1
ATOM 15648 C C . GLY H 1 23 ? 81.927 25.689 47.820 1.00 17.20 23 GLY H C 1
ATOM 15649 O O . GLY H 1 23 ? 81.504 24.542 47.639 1.00 18.81 23 GLY H O 1
ATOM 15650 N N . TRP H 1 24 ? 82.024 26.245 49.023 1.00 16.16 24 TRP H N 1
ATOM 15651 C CA . TRP H 1 24 ? 81.597 25.556 50.233 1.00 15.22 24 TRP H CA 1
ATOM 15652 C C . TRP H 1 24 ? 80.087 25.294 50.232 1.00 18.05 24 TRP H C 1
ATOM 15653 O O . TRP H 1 24 ? 79.637 24.222 50.637 1.00 21.56 24 TRP H O 1
ATOM 15664 N N . GLY H 1 25 ? 79.304 26.275 49.786 1.00 22.14 25 GLY H N 1
ATOM 15665 C CA . GLY H 1 25 ? 77.859 26.119 49.756 1.00 24.28 25 GLY H CA 1
ATOM 15666 C C . GLY H 1 25 ? 77.433 24.995 48.827 1.00 21.62 25 GLY H C 1
ATOM 15667 O O . GLY H 1 25 ? 76.511 24.228 49.132 1.00 21.37 25 GLY H O 1
ATOM 15668 N N . ILE H 1 26 ? 78.113 24.908 47.688 1.00 17.82 26 ILE H N 1
ATOM 15669 C CA . ILE H 1 26 ? 77.874 23.866 46.702 1.00 15.58 26 ILE H CA 1
ATOM 15670 C C . ILE H 1 26 ? 78.298 22.503 47.245 1.00 19.32 26 ILE H C 1
ATOM 15671 O O . ILE H 1 26 ? 77.574 21.520 47.089 1.00 19.96 26 ILE H O 1
ATOM 15676 N N . ALA H 1 27 ? 79.462 22.445 47.896 1.00 15.44 27 ALA H N 1
ATOM 15677 C CA . ALA H 1 27 ? 79.905 21.204 48.534 1.00 19.79 27 ALA H CA 1
ATOM 15678 C C . ALA H 1 27 ? 78.865 20.707 49.535 1.00 23.77 27 ALA H C 1
ATOM 15679 O O . ALA H 1 27 ? 78.515 19.523 49.571 1.00 18.91 27 ALA H O 1
ATOM 15681 N N . LYS H 1 28 ? 78.364 21.641 50.333 1.00 25.97 28 LYS H N 1
ATOM 15682 C CA . LYS H 1 28 ? 77.379 21.361 51.366 1.00 26.87 28 LYS H CA 1
ATOM 15683 C C . LYS H 1 28 ? 76.108 20.729 50.795 1.00 24.72 28 LYS H C 1
ATOM 15684 O O . LYS H 1 28 ? 75.579 19.758 51.350 1.00 23.30 28 LYS H O 1
ATOM 15690 N N . MET H 1 29 ? 75.609 21.284 49.688 1.00 19.64 29 MET H N 1
ATOM 15691 C CA . MET H 1 29 ? 74.362 20.800 49.105 1.00 19.61 29 MET H CA 1
ATOM 15692 C C . MET H 1 29 ? 74.549 19.501 48.316 1.00 19.13 29 MET H C 1
ATOM 15693 O O . MET H 1 29 ? 73.668 18.639 48.311 1.00 19.14 29 MET H O 1
ATOM 15698 N N . LEU H 1 30 ? 75.686 19.369 47.640 1.00 18.73 30 LEU H N 1
ATOM 15699 C CA . LEU H 1 30 ? 76.004 18.114 46.968 1.00 22.40 30 LEU H CA 1
ATOM 15700 C C . LEU H 1 30 ? 76.130 16.995 48.011 1.00 22.63 30 LEU H C 1
ATOM 15701 O O . LEU H 1 30 ? 75.651 15.877 47.803 1.00 21.78 30 LEU H O 1
ATOM 15706 N N . ALA H 1 31 ? 76.749 17.314 49.145 1.00 17.96 31 ALA H N 1
ATOM 15707 C CA . ALA H 1 31 ? 76.863 16.365 50.250 1.00 24.01 31 ALA H CA 1
ATOM 15708 C C . ALA H 1 31 ? 75.500 15.946 50.803 1.00 24.72 31 ALA H C 1
ATOM 15709 O O . ALA H 1 31 ? 75.285 14.772 51.135 1.00 29.98 31 ALA H O 1
ATOM 15711 N N . GLU H 1 32 ? 74.579 16.904 50.908 1.00 18.65 32 GLU H N 1
ATOM 15712 C CA . GLU H 1 32 ? 73.210 16.607 51.327 1.00 22.66 32 GLU H CA 1
ATOM 15713 C C . GLU H 1 32 ? 72.559 15.592 50.391 1.00 26.11 32 GLU H C 1
ATOM 15714 O O . GLU H 1 32 ? 71.803 14.725 50.829 1.00 22.65 32 GLU H O 1
ATOM 15720 N N . ALA H 1 33 ? 72.851 15.712 49.098 1.00 22.87 33 ALA H N 1
ATOM 15721 C CA . ALA H 1 33 ? 72.235 14.860 48.088 1.00 19.20 33 ALA H CA 1
ATOM 15722 C C . ALA H 1 33 ? 72.913 13.490 47.968 1.00 24.23 33 ALA H C 1
ATOM 15723 O O . ALA H 1 33 ? 72.449 12.614 47.225 1.00 22.71 33 ALA H O 1
ATOM 15725 N N . GLY H 1 34 ? 74.004 13.306 48.707 1.00 25.62 34 GLY H N 1
ATOM 15726 C CA . GLY H 1 34 ? 74.655 12.005 48.799 1.00 23.39 34 GLY H CA 1
ATOM 15727 C C . GLY H 1 34 ? 76.016 11.885 48.141 1.00 23.42 34 GLY H C 1
ATOM 15728 O O . GLY H 1 34 ? 76.622 10.813 48.163 1.00 23.31 34 GLY H O 1
ATOM 15729 N N . ALA H 1 35 ? 76.516 12.988 47.583 1.00 19.72 35 ALA H N 1
ATOM 15730 C CA . ALA H 1 35 ? 77.778 12.986 46.834 1.00 20.90 35 ALA H CA 1
ATOM 15731 C C . ALA H 1 35 ? 79.022 12.839 47.704 1.00 23.46 35 ALA H C 1
ATOM 15732 O O . ALA H 1 35 ? 79.075 13.349 48.819 1.00 22.30 35 ALA H O 1
ATOM 15734 N N . THR H 1 36 ? 80.020 12.131 47.179 1.00 23.59 36 THR H N 1
ATOM 15735 C CA . THR H 1 36 ? 81.351 12.139 47.764 1.00 23.77 36 THR H CA 1
ATOM 15736 C C . THR H 1 36 ? 82.053 13.377 47.223 1.00 23.50 36 THR H C 1
ATOM 15737 O O . THR H 1 36 ? 81.992 13.647 46.025 1.00 22.56 36 THR H O 1
ATOM 15741 N N . ILE H 1 37 ? 82.698 14.131 48.107 1.00 24.38 37 ILE H N 1
ATOM 15742 C CA . ILE H 1 37 ? 83.309 15.414 47.740 1.00 21.92 37 ILE H CA 1
ATOM 15743 C C . ILE H 1 37 ? 84.846 15.386 47.678 1.00 23.71 37 ILE H C 1
ATOM 15744 O O . ILE H 1 37 ? 85.512 15.060 48.666 1.00 21.33 37 ILE H O 1
ATOM 15749 N N . LEU H 1 38 ? 85.396 15.738 46.516 1.00 23.30 38 LEU H N 1
ATOM 15750 C CA . LEU H 1 38 ? 86.830 16.029 46.377 1.00 23.83 38 LEU H CA 1
ATOM 15751 C C . LEU H 1 38 ? 87.012 17.529 46.184 1.00 17.88 38 LEU H C 1
ATOM 15752 O O . LEU H 1 38 ? 86.211 18.178 45.498 1.00 17.12 38 LEU H O 1
ATOM 15757 N N . VAL H 1 39 ? 88.072 18.085 46.762 1.00 20.50 39 VAL H N 1
ATOM 15758 C CA . VAL H 1 39 ? 88.239 19.536 46.747 1.00 18.78 39 VAL H CA 1
ATOM 15759 C C . VAL H 1 39 ? 89.602 19.911 46.186 1.00 22.38 39 VAL H C 1
ATOM 15760 O O . VAL H 1 39 ? 90.605 19.282 46.519 1.00 18.90 39 VAL H O 1
ATOM 15764 N N . GLY H 1 40 ? 89.623 20.923 45.322 1.00 20.55 40 GLY H N 1
ATOM 15765 C CA . GLY H 1 40 ? 90.853 21.542 44.866 1.00 19.75 40 GLY H CA 1
ATOM 15766 C C . GLY H 1 40 ? 90.958 22.889 45.545 1.00 21.21 40 GLY H C 1
ATOM 15767 O O . GLY H 1 40 ? 90.036 23.702 45.468 1.00 22.23 40 GLY H O 1
ATOM 15768 N N . THR H 1 41 ? 92.077 23.117 46.226 1.00 23.49 41 THR H N 1
ATOM 15769 C CA . THR H 1 41 ? 92.273 24.334 46.991 1.00 18.91 41 THR H CA 1
ATOM 15770 C C . THR H 1 41 ? 93.534 25.057 46.531 1.00 18.74 41 THR H C 1
ATOM 15771 O O . THR H 1 41 ? 94.599 24.452 46.430 1.00 20.16 41 THR H O 1
ATOM 15775 N N . TRP H 1 42 ? 93.398 26.346 46.256 1.00 20.65 42 TRP H N 1
ATOM 15776 C CA . TRP H 1 42 ? 94.499 27.148 45.714 1.00 19.50 42 TRP H CA 1
ATOM 15777 C C . TRP H 1 42 ? 95.753 27.047 46.578 1.00 21.27 42 TRP H C 1
ATOM 15778 O O . TRP H 1 42 ? 95.685 27.186 47.800 1.00 19.47 42 TRP H O 1
ATOM 15789 N N . VAL H 1 43 ? 96.886 26.789 45.926 1.00 20.99 43 VAL H N 1
ATOM 15790 C CA . VAL H 1 43 ? 98.152 26.518 46.613 1.00 24.81 43 VAL H CA 1
ATOM 15791 C C . VAL H 1 43 ? 98.469 27.466 47.773 1.00 28.61 43 VAL H C 1
ATOM 15792 O O . VAL H 1 43 ? 98.703 26.994 48.884 1.00 25.17 43 VAL H O 1
ATOM 15796 N N . PRO H 1 44 ? 98.433 28.795 47.537 1.00 24.00 44 PRO H N 1
ATOM 15797 C CA . PRO H 1 44 ? 98.843 29.728 48.600 1.00 25.12 44 PRO H CA 1
ATOM 15798 C C . PRO H 1 44 ? 97.996 29.663 49.873 1.00 25.42 44 PRO H C 1
ATOM 15799 O O . PRO H 1 44 ? 98.458 30.121 50.919 1.00 25.68 44 PRO H O 1
ATOM 15803 N N . ILE H 1 45 ? 96.791 29.104 49.796 1.00 25.21 45 ILE H N 1
ATOM 15804 C CA . ILE H 1 45 ? 95.928 29.042 50.977 1.00 28.46 45 ILE H CA 1
ATOM 15805 C C . ILE H 1 45 ? 95.574 27.614 51.359 1.00 28.00 45 ILE H C 1
ATOM 15806 O O . ILE H 1 45 ? 94.767 27.389 52.261 1.00 27.53 45 ILE H O 1
ATOM 15811 N N . TYR H 1 46 ? 96.193 26.656 50.678 1.00 21.40 46 TYR H N 1
ATOM 15812 C CA . TYR H 1 46 ? 95.928 25.239 50.927 1.00 27.07 46 TYR H CA 1
ATOM 15813 C C . TYR H 1 46 ? 96.216 24.812 52.374 1.00 27.29 46 TYR H C 1
ATOM 15814 O O . TYR H 1 46 ? 95.364 24.193 53.025 1.00 28.59 46 TYR H O 1
ATOM 15823 N N . LYS H 1 47 ? 97.403 25.147 52.876 1.00 23.05 47 LYS H N 1
ATOM 15824 C CA . LYS H 1 47 ? 97.775 24.762 54.237 1.00 26.32 47 LYS H CA 1
ATOM 15825 C C . LYS H 1 47 ? 96.882 25.427 55.273 1.00 28.96 47 LYS H C 1
ATOM 15826 O O . LYS H 1 47 ? 96.455 24.783 56.236 1.00 26.63 47 LYS H O 1
ATOM 15832 N N . ILE H 1 48 ? 96.601 26.712 55.066 1.00 26.18 48 ILE H N 1
ATOM 15833 C CA . ILE H 1 48 ? 95.707 27.456 55.951 1.00 24.00 48 ILE H CA 1
ATOM 15834 C C . ILE H 1 48 ? 94.321 26.797 56.018 1.00 22.64 48 ILE H C 1
ATOM 15835 O O . ILE H 1 48 ? 93.821 26.507 57.106 1.00 23.43 48 ILE H O 1
ATOM 15840 N N . PHE H 1 49 ? 93.727 26.546 54.853 1.00 18.64 49 PHE H N 1
ATOM 15841 C CA . PHE H 1 49 ? 92.417 25.898 54.765 1.00 23.49 49 PHE H CA 1
ATOM 15842 C C . PHE H 1 49 ? 92.383 24.546 55.487 1.00 26.11 49 PHE H C 1
ATOM 15843 O O . PHE H 1 49 ? 91.494 24.281 56.300 1.00 27.01 49 PHE H O 1
ATOM 15851 N N . SER H 1 50 ? 93.360 23.703 55.178 1.00 23.52 50 SER H N 1
ATOM 15852 C CA . SER H 1 50 ? 93.486 22.380 55.783 1.00 30.15 50 SER H CA 1
ATOM 15853 C C . SER H 1 50 ? 93.642 22.439 57.297 1.00 32.23 50 SER H C 1
ATOM 15854 O O . SER H 1 50 ? 93.050 21.640 58.024 1.00 32.99 50 SER H O 1
ATOM 15857 N N . GLN H 1 51 ? 94.441 23.385 57.772 1.00 31.43 51 GLN H N 1
ATOM 15858 C CA . GLN H 1 51 ? 94.699 23.497 59.201 1.00 36.26 51 GLN H CA 1
ATOM 15859 C C . GLN H 1 51 ? 93.493 24.062 59.941 1.00 32.54 51 GLN H C 1
ATOM 15860 O O . GLN H 1 51 ? 93.222 23.694 61.087 1.00 36.68 51 GLN H O 1
ATOM 15866 N N . SER H 1 52 ? 92.767 24.955 59.283 1.00 32.08 52 SER H N 1
ATOM 15867 C CA . SER H 1 52 ? 91.554 25.496 59.866 1.00 30.66 52 SER H CA 1
ATOM 15868 C C . SER H 1 52 ? 90.513 24.389 59.970 1.00 31.97 52 SER H C 1
ATOM 15869 O O . SER H 1 52 ? 89.769 24.309 60.944 1.00 31.41 52 SER H O 1
ATOM 15872 N N . LEU H 1 53 ? 90.483 23.531 58.957 1.00 32.09 53 LEU H N 1
ATOM 15873 C CA . LEU H 1 53 ? 89.516 22.444 58.894 1.00 30.52 53 LEU H CA 1
ATOM 15874 C C . LEU H 1 53 ? 89.785 21.419 59.996 1.00 35.89 53 LEU H C 1
ATOM 15875 O O . LEU H 1 53 ? 88.859 20.945 60.653 1.00 37.83 53 LEU H O 1
ATOM 15880 N N . GLU H 1 54 ? 91.060 21.087 60.188 1.00 34.71 54 GLU H N 1
ATOM 15881 C CA . GLU H 1 54 ? 91.479 20.093 61.175 1.00 39.32 54 GLU H CA 1
ATOM 15882 C C . GLU H 1 54 ? 91.316 20.569 62.611 1.00 39.96 54 GLU H C 1
ATOM 15883 O O . GLU H 1 54 ? 91.255 19.765 63.533 1.00 40.83 54 GLU H O 1
ATOM 15889 N N . LEU H 1 55 ? 91.264 21.879 62.806 1.00 35.35 55 LEU H N 1
ATOM 15890 C CA . LEU H 1 55 ? 91.145 22.435 64.146 1.00 28.96 55 LEU H CA 1
ATOM 15891 C C . LEU H 1 55 ? 89.680 22.620 64.523 1.00 36.74 55 LEU H C 1
ATOM 15892 O O . LEU H 1 55 ? 89.368 23.029 65.644 1.00 40.63 55 LEU H O 1
ATOM 15897 N N . GLY H 1 56 ? 88.788 22.317 63.579 1.00 39.79 56 GLY H N 1
ATOM 15898 C CA . GLY H 1 56 ? 87.353 22.386 63.810 1.00 36.63 56 GLY H CA 1
ATOM 15899 C C . GLY H 1 56 ? 86.754 23.770 63.646 1.00 40.41 56 GLY H C 1
ATOM 15900 O O . GLY H 1 56 ? 85.601 23.999 64.022 1.00 41.45 56 GLY H O 1
ATOM 15901 N N . LYS H 1 57 ? 87.528 24.690 63.074 1.00 37.75 57 LYS H N 1
ATOM 15902 C CA . LYS H 1 57 ? 87.104 26.081 62.919 1.00 37.65 57 LYS H CA 1
ATOM 15903 C C . LYS H 1 57 ? 85.856 26.242 62.046 1.00 34.91 57 LYS H C 1
ATOM 15904 O O . LYS H 1 57 ? 85.122 27.220 62.174 1.00 38.17 57 LYS H O 1
ATOM 15910 N N . PHE H 1 58 ? 85.633 25.291 61.148 1.00 27.98 58 PHE H N 1
ATOM 15911 C CA . PHE H 1 58 ? 84.506 25.350 60.222 1.00 27.96 58 PHE H CA 1
ATOM 15912 C C . PHE H 1 58 ? 83.376 24.416 60.635 1.00 28.99 58 PHE H C 1
ATOM 15913 O O . PHE H 1 58 ? 82.439 24.200 59.861 1.00 27.59 58 PHE H O 1
ATOM 15921 N N . ASN H 1 59 ? 83.466 23.855 61.835 1.00 27.80 59 ASN H N 1
ATOM 15922 C CA . ASN H 1 59 ? 82.544 22.791 62.234 1.00 27.06 59 ASN H CA 1
ATOM 15923 C C . ASN H 1 59 ? 81.074 23.201 62.262 1.00 32.71 59 ASN H C 1
ATOM 15924 O O . ASN H 1 59 ? 80.193 22.412 61.896 1.00 27.46 59 ASN H O 1
ATOM 15929 N N . ALA H 1 60 ? 80.817 24.441 62.669 1.00 34.06 60 ALA H N 1
ATOM 15930 C CA . ALA H 1 60 ? 79.464 24.982 62.630 1.00 35.87 60 ALA H CA 1
ATOM 15931 C C . ALA H 1 60 ? 78.938 25.005 61.194 1.00 35.85 60 ALA H C 1
ATOM 15932 O O . ALA H 1 60 ? 77.754 24.758 60.949 1.00 39.21 60 ALA H O 1
ATOM 15934 N N . SER H 1 61 ? 79.830 25.280 60.248 1.00 27.52 61 SER H N 1
ATOM 15935 C CA . SER H 1 61 ? 79.468 25.329 58.840 1.00 25.84 61 SER H CA 1
ATOM 15936 C C . SER H 1 61 ? 79.375 23.957 58.181 1.00 30.69 61 SER H C 1
ATOM 15937 O O . SER H 1 61 ? 78.966 23.854 57.030 1.00 33.52 61 SER H O 1
ATOM 15940 N N . ARG H 1 62 ? 79.760 22.907 58.899 1.00 30.75 62 ARG H N 1
ATOM 15941 C CA . ARG H 1 62 ? 79.783 21.566 58.314 1.00 27.36 62 ARG H CA 1
ATOM 15942 C C . ARG H 1 62 ? 78.514 20.748 58.545 1.00 28.57 62 ARG H C 1
ATOM 15943 O O . ARG H 1 62 ? 78.332 19.701 57.923 1.00 32.35 62 ARG H O 1
ATOM 15951 N N . GLU H 1 63 ? 77.645 21.218 59.435 1.00 33.44 63 GLU H N 1
ATOM 15952 C CA . GLU H 1 63 ? 76.465 20.452 59.844 1.00 35.58 63 GLU H CA 1
ATOM 15953 C C . GLU H 1 63 ? 75.486 20.183 58.704 1.00 38.10 63 GLU H C 1
ATOM 15954 O O . GLU H 1 63 ? 74.920 21.114 58.131 1.00 42.27 63 GLU H O 1
ATOM 15960 N N . LEU H 1 64 ? 75.289 18.907 58.384 1.00 40.36 64 LEU H N 1
ATOM 15961 C CA . LEU H 1 64 ? 74.298 18.508 57.386 1.00 39.53 64 LEU H CA 1
ATOM 15962 C C . LEU H 1 64 ? 72.973 18.140 58.049 1.00 39.86 64 LEU H C 1
ATOM 15963 O O . LEU H 1 64 ? 72.941 17.747 59.217 1.00 36.51 64 LEU H O 1
ATOM 15968 N N . SER H 1 65 ? 71.887 18.260 57.290 1.00 36.74 65 SER H N 1
ATOM 15969 C CA . SER H 1 65 ? 70.542 18.026 57.809 1.00 36.53 65 SER H CA 1
ATOM 15970 C C . SER H 1 65 ? 70.368 16.639 58.426 1.00 42.61 65 SER H C 1
ATOM 15971 O O . SER H 1 65 ? 69.560 16.456 59.341 1.00 47.94 65 SER H O 1
ATOM 15974 N N . ASN H 1 66 ? 71.127 15.666 57.930 1.00 43.28 66 ASN H N 1
ATOM 15975 C CA . ASN H 1 66 ? 71.037 14.296 58.436 1.00 42.55 66 ASN H CA 1
ATOM 15976 C C . ASN H 1 66 ? 71.786 14.067 59.753 1.00 46.66 66 ASN H C 1
ATOM 15977 O O . ASN H 1 66 ? 71.842 12.946 60.251 1.00 49.68 66 ASN H O 1
ATOM 15982 N N . GLY H 1 67 ? 72.376 15.128 60.296 1.00 50.17 67 GLY H N 1
ATOM 15983 C CA . GLY H 1 67 ? 73.101 15.034 61.550 1.00 52.74 67 GLY H CA 1
ATOM 15984 C C . GLY H 1 67 ? 74.565 14.656 61.398 1.00 49.56 67 GLY H C 1
ATOM 15985 O O . GLY H 1 67 ? 75.248 14.386 62.385 1.00 51.87 67 GLY H O 1
ATOM 15986 N N . GLU H 1 68 ? 75.052 14.630 60.163 1.00 44.06 68 GLU H N 1
ATOM 15987 C CA . GLU H 1 68 ? 76.466 14.365 59.919 1.00 44.07 68 GLU H CA 1
ATOM 15988 C C . GLU H 1 68 ? 77.214 15.641 59.563 1.00 38.79 68 GLU H C 1
ATOM 15989 O O . GLU H 1 68 ? 76.616 16.716 59.463 1.00 33.28 68 GLU H O 1
ATOM 15995 N N . LEU H 1 69 ? 78.524 15.525 59.375 1.00 40.16 69 LEU H N 1
ATOM 15996 C CA . LEU H 1 69 ? 79.324 16.682 58.986 1.00 39.36 69 LEU H CA 1
ATOM 15997 C C . LEU H 1 69 ? 79.835 16.570 57.559 1.00 35.26 69 LEU H C 1
ATOM 15998 O O . LEU H 1 69 ? 80.215 15.490 57.110 1.00 37.91 69 LEU H O 1
ATOM 16003 N N . LEU H 1 70 ? 79.802 17.693 56.847 1.00 33.49 70 LEU H N 1
ATOM 16004 C CA . LEU H 1 70 ? 80.424 17.793 55.539 1.00 27.19 70 LEU H CA 1
ATOM 16005 C C . LEU H 1 70 ? 81.834 17.243 55.643 1.00 26.58 70 LEU H C 1
ATOM 16006 O O . LEU H 1 70 ? 82.633 17.707 56.456 1.00 32.68 70 LEU H O 1
ATOM 16011 N N . THR H 1 71 ? 82.134 16.234 54.839 1.00 22.56 71 THR H N 1
ATOM 16012 C CA . THR H 1 71 ? 83.445 15.602 54.890 1.00 26.94 71 THR H CA 1
ATOM 16013 C C . THR H 1 71 ? 84.018 15.495 53.491 1.00 26.60 71 THR H C 1
ATOM 16014 O O . THR H 1 71 ? 83.338 15.063 52.559 1.00 26.62 71 THR H O 1
ATOM 16018 N N . PHE H 1 72 ? 85.264 15.929 53.347 1.00 23.98 72 PHE H N 1
ATOM 16019 C CA . PHE H 1 72 ? 85.963 15.853 52.078 1.00 25.50 72 PHE H CA 1
ATOM 16020 C C . PHE H 1 72 ? 86.777 14.570 52.066 1.00 27.59 72 PHE H C 1
ATOM 16021 O O . PHE H 1 72 ? 87.495 14.268 53.024 1.00 29.82 72 PHE H O 1
ATOM 16029 N N . ALA H 1 73 ? 86.658 13.810 50.984 1.00 27.98 73 ALA H N 1
ATOM 16030 C CA . ALA H 1 73 ? 87.359 12.541 50.876 1.00 25.55 73 ALA H CA 1
ATOM 16031 C C . ALA H 1 73 ? 88.824 12.790 50.582 1.00 25.21 73 ALA H C 1
ATOM 16032 O O . ALA H 1 73 ? 89.677 11.951 50.885 1.00 24.16 73 ALA H O 1
ATOM 16034 N N . LYS H 1 74 ? 89.103 13.944 49.983 1.00 25.00 74 LYS H N 1
ATOM 16035 C CA . LYS H 1 74 ? 90.464 14.344 49.660 1.00 26.08 74 LYS H CA 1
ATOM 16036 C C . LYS H 1 74 ? 90.525 15.819 49.295 1.00 24.96 74 LYS H C 1
ATOM 16037 O O . LYS H 1 74 ? 89.717 16.304 48.504 1.00 22.49 74 LYS H O 1
ATOM 16043 N N . ILE H 1 75 ? 91.487 16.528 49.877 1.00 20.68 75 ILE H N 1
ATOM 16044 C CA . ILE H 1 75 ? 91.744 17.914 49.507 1.00 22.15 75 ILE H CA 1
ATOM 16045 C C . ILE H 1 75 ? 93.077 17.970 48.781 1.00 20.07 75 ILE H C 1
ATOM 16046 O O . ILE H 1 75 ? 94.085 17.503 49.310 1.00 24.50 75 ILE H O 1
ATOM 16051 N N . TYR H 1 76 ? 93.057 18.499 47.560 1.00 19.59 76 TYR H N 1
ATOM 16052 C CA . TYR H 1 76 ? 94.243 18.631 46.726 1.00 20.18 76 TYR H CA 1
ATOM 16053 C C . TYR H 1 76 ? 94.659 20.100 46.632 1.00 20.20 76 TYR H C 1
ATOM 16054 O O . TYR H 1 76 ? 93.854 20.955 46.238 1.00 21.57 76 TYR H O 1
ATOM 16063 N N . PRO H 1 77 ? 95.915 20.397 46.977 1.00 23.24 77 PRO H N 1
ATOM 16064 C CA . PRO H 1 77 ? 96.403 21.723 46.599 1.00 25.76 77 PRO H CA 1
ATOM 16065 C C . PRO H 1 77 ? 96.402 21.795 45.076 1.00 21.32 77 PRO H C 1
ATOM 16066 O O . PRO H 1 77 ? 96.775 20.817 44.413 1.00 25.56 77 PRO H O 1
ATOM 16070 N N . MET H 1 78 ? 95.968 22.917 44.524 1.00 19.74 78 MET H N 1
ATOM 16071 C CA . MET H 1 78 ? 95.908 23.065 43.079 1.00 19.69 78 MET H CA 1
ATOM 16072 C C . MET H 1 78 ? 96.193 24.507 42.692 1.00 25.24 78 MET H C 1
ATOM 16073 O O . MET H 1 78 ? 95.974 25.423 43.478 1.00 25.92 78 MET H O 1
ATOM 16078 N N . ASP H 1 79 ? 96.726 24.701 41.495 1.00 23.36 79 ASP H N 1
ATOM 16079 C CA . ASP H 1 79 ? 96.763 26.024 40.900 1.00 19.42 79 ASP H CA 1
ATOM 16080 C C . ASP H 1 79 ? 96.363 25.877 39.449 1.00 23.45 79 ASP H C 1
ATOM 16081 O O . ASP H 1 79 ? 97.118 25.346 38.641 1.00 22.16 79 ASP H O 1
ATOM 16086 N N . ALA H 1 80 ? 95.181 26.382 39.117 1.00 23.68 80 ALA H N 1
ATOM 16087 C CA . ALA H 1 80 ? 94.574 26.085 37.828 1.00 22.81 80 ALA H CA 1
ATOM 16088 C C . ALA H 1 80 ? 95.084 26.975 36.711 1.00 19.35 80 ALA H C 1
ATOM 16089 O O . ALA H 1 80 ? 94.558 26.923 35.598 1.00 21.90 80 ALA H O 1
ATOM 16091 N N . SER H 1 81 ? 96.113 27.777 37.012 1.00 19.76 81 SER H N 1
ATOM 16092 C CA . SER H 1 81 ? 96.833 28.549 36.013 1.00 21.69 81 SER H CA 1
ATOM 16093 C C . SER H 1 81 ? 97.821 27.662 35.261 1.00 20.34 81 SER H C 1
ATOM 16094 O O . SER H 1 81 ? 98.332 28.051 34.205 1.00 22.34 81 SER H O 1
ATOM 16097 N N . PHE H 1 82 ? 98.114 26.498 35.832 1.00 18.55 82 PHE H N 1
ATOM 16098 C CA . PHE H 1 82 ? 99.142 25.599 35.305 1.00 21.51 82 PHE H CA 1
ATOM 16099 C C . PHE H 1 82 ? 98.621 24.203 34.931 1.00 23.09 82 PHE H C 1
ATOM 16100 O O . PHE H 1 82 ? 98.120 23.476 35.775 1.00 23.41 82 PHE H O 1
ATOM 16108 N N . ASP H 1 83 ? 98.805 23.821 33.674 1.00 22.56 83 ASP H N 1
ATOM 16109 C CA . ASP H 1 83 ? 98.337 22.532 33.176 1.00 20.26 83 ASP H CA 1
ATOM 16110 C C . ASP H 1 83 ? 99.321 21.408 33.508 1.00 19.22 83 ASP H C 1
ATOM 16111 O O . ASP H 1 83 ? 98.908 20.298 33.857 1.00 25.16 83 ASP H O 1
ATOM 16116 N N . THR H 1 84 ? 100.611 21.712 33.400 1.00 20.28 84 THR H N 1
ATOM 16117 C CA . THR H 1 84 ? 101.691 20.750 33.669 1.00 27.55 84 THR H CA 1
ATOM 16118 C C . THR H 1 84 ? 102.831 21.439 34.424 1.00 29.15 84 THR H C 1
ATOM 16119 O O . THR H 1 84 ? 102.921 22.667 34.416 1.00 26.58 84 THR H O 1
ATOM 16123 N N . PRO H 1 85 ? 103.713 20.658 35.075 1.00 29.84 85 PRO H N 1
ATOM 16124 C CA . PRO H 1 85 ? 104.803 21.295 35.826 1.00 31.15 85 PRO H CA 1
ATOM 16125 C C . PRO H 1 85 ? 105.731 22.176 34.979 1.00 31.88 85 PRO H C 1
ATOM 16126 O O . PRO H 1 85 ? 106.364 23.076 35.528 1.00 37.50 85 PRO H O 1
ATOM 16130 N N . GLU H 1 86 ? 105.790 21.936 33.672 1.00 30.55 86 GLU H N 1
ATOM 16131 C CA . GLU H 1 86 ? 106.636 22.722 32.779 1.00 36.89 86 GLU H CA 1
ATOM 16132 C C . GLU H 1 86 ? 106.137 24.158 32.661 1.00 36.13 86 GLU H C 1
ATOM 16133 O O . GLU H 1 86 ? 106.893 25.057 32.298 1.00 36.26 86 GLU H O 1
ATOM 16139 N N . ASP H 1 87 ? 104.860 24.363 32.967 1.00 28.35 87 ASP H N 1
ATOM 16140 C CA . ASP H 1 87 ? 104.231 25.673 32.847 1.00 31.83 87 ASP H CA 1
ATOM 16141 C C . ASP H 1 87 ? 104.567 26.603 34.015 1.00 32.01 87 ASP H C 1
ATOM 16142 O O . ASP H 1 87 ? 104.295 27.795 33.952 1.00 32.70 87 ASP H O 1
ATOM 16147 N N . ILE H 1 88 ? 105.120 26.051 35.092 1.00 28.74 88 ILE H N 1
ATOM 16148 C CA . ILE H 1 88 ? 105.313 26.823 36.316 1.00 31.00 88 ILE H CA 1
ATOM 16149 C C . ILE H 1 88 ? 106.629 27.579 36.279 1.00 27.02 88 ILE H C 1
ATOM 16150 O O . ILE H 1 88 ? 107.693 26.962 36.238 1.00 29.35 88 ILE H O 1
ATOM 16155 N N . PRO H 1 89 ? 106.559 28.920 36.297 1.00 26.87 89 PRO H N 1
ATOM 16156 C CA . PRO H 1 89 ? 107.749 29.779 36.268 1.00 28.96 89 PRO H CA 1
ATOM 16157 C C . PRO H 1 89 ? 108.620 29.566 37.498 1.00 30.85 89 PRO H C 1
ATOM 16158 O O . PRO H 1 89 ? 108.100 29.304 38.581 1.00 27.41 89 PRO H O 1
ATOM 16162 N N . GLN H 1 90 ? 109.933 29.701 37.337 1.00 32.15 90 GLN H N 1
ATOM 16163 C CA . GLN H 1 90 ? 110.851 29.397 38.427 1.00 36.07 90 GLN H CA 1
ATOM 16164 C C . GLN H 1 90 ? 110.589 30.284 39.647 1.00 36.52 90 GLN H C 1
ATOM 16165 O O . GLN H 1 90 ? 110.794 29.849 40.785 1.00 33.09 90 GLN H O 1
ATOM 16171 N N . GLU H 1 91 ? 110.113 31.508 39.405 1.00 35.19 91 GLU H N 1
ATOM 16172 C CA . GLU H 1 91 ? 109.804 32.446 40.488 1.00 39.65 91 GLU H CA 1
ATOM 16173 C C . GLU H 1 91 ? 108.710 31.901 41.394 1.00 38.70 91 GLU H C 1
ATOM 16174 O O . GLU H 1 91 ? 108.783 32.041 42.614 1.00 43.74 91 GLU H O 1
ATOM 16180 N N . ILE H 1 92 ? 107.691 31.294 40.789 1.00 30.95 92 ILE H N 1
ATOM 16181 C CA . ILE H 1 92 ? 106.599 30.674 41.544 1.00 35.52 92 ILE H CA 1
ATOM 16182 C C . ILE H 1 92 ? 107.089 29.428 42.294 1.00 34.94 92 ILE H C 1
ATOM 16183 O O . ILE H 1 92 ? 106.785 29.248 43.474 1.00 32.56 92 ILE H O 1
ATOM 16188 N N . LEU H 1 93 ? 107.873 28.589 41.618 1.00 34.87 93 LEU H N 1
ATOM 16189 C CA . LEU H 1 93 ? 108.473 27.417 42.255 1.00 32.62 93 LEU H CA 1
ATOM 16190 C C . LEU H 1 93 ? 109.249 27.775 43.521 1.00 34.22 93 LEU H C 1
ATOM 16191 O O . LEU H 1 93 ? 109.271 27.003 44.480 1.00 34.12 93 LEU H O 1
ATOM 16196 N N . GLU H 1 94 ? 109.889 28.943 43.519 1.00 36.22 94 GLU H N 1
ATOM 16197 C CA . GLU H 1 94 ? 110.705 29.362 44.653 1.00 36.83 94 GLU H CA 1
ATOM 16198 C C . GLU H 1 94 ? 109.900 30.116 45.703 1.00 36.65 94 GLU H C 1
ATOM 16199 O O . GLU H 1 94 ? 110.426 30.471 46.760 1.00 41.36 94 GLU H O 1
ATOM 16205 N N . ASN H 1 95 ? 108.634 30.382 45.407 1.00 33.88 95 ASN H N 1
ATOM 16206 C CA . ASN H 1 95 ? 107.747 30.922 46.422 1.00 36.26 95 ASN H CA 1
ATOM 16207 C C . ASN H 1 95 ? 107.502 29.852 47.481 1.00 35.75 95 ASN H C 1
ATOM 16208 O O . ASN H 1 95 ? 107.263 28.690 47.157 1.00 34.02 95 ASN H O 1
ATOM 16213 N N . LYS H 1 96 ? 107.565 30.263 48.742 1.00 34.66 96 LYS H N 1
ATOM 16214 C CA . LYS H 1 96 ? 107.490 29.368 49.895 1.00 32.70 96 LYS H CA 1
ATOM 16215 C C . LYS H 1 96 ? 106.238 28.461 49.914 1.00 32.80 96 LYS H C 1
ATOM 16216 O O . LYS H 1 96 ? 106.306 27.281 50.289 1.00 27.29 96 LYS H O 1
ATOM 16222 N N . ARG H 1 97 ? 105.101 29.008 49.497 1.00 30.61 97 ARG H N 1
ATOM 16223 C CA . ARG H 1 97 ? 103.853 28.243 49.480 1.00 34.84 97 ARG H CA 1
ATOM 16224 C C . ARG H 1 97 ? 103.919 27.099 48.490 1.00 31.15 97 ARG H C 1
ATOM 16225 O O . ARG H 1 97 ? 103.400 26.011 48.745 1.00 35.74 97 ARG H O 1
ATOM 16233 N N . TYR H 1 98 ? 104.548 27.360 47.350 1.00 27.51 98 TYR H N 1
ATOM 16234 C CA . TYR H 1 98 ? 104.651 26.361 46.292 1.00 27.36 98 TYR H CA 1
ATOM 16235 C C . TYR H 1 98 ? 105.780 25.348 46.527 1.00 26.01 98 TYR H C 1
ATOM 16236 O O . TYR H 1 98 ? 105.644 24.174 46.189 1.00 32.05 98 TYR H O 1
ATOM 16245 N N . LYS H 1 99 ? 106.887 25.799 47.113 1.00 28.67 99 LYS H N 1
ATOM 16246 C CA . LYS H 1 99 ? 108.035 24.922 47.343 1.00 26.37 99 LYS H CA 1
ATOM 16247 C C . LYS H 1 99 ? 107.754 23.854 48.392 1.00 30.81 99 LYS H C 1
ATOM 16248 O O . LYS H 1 99 ? 108.329 22.772 48.351 1.00 38.09 99 LYS H O 1
ATOM 16254 N N . ASP H 1 100 ? 106.865 24.157 49.331 1.00 32.47 100 ASP H N 1
ATOM 16255 C CA . ASP H 1 100 ? 106.531 23.211 50.385 1.00 31.50 100 ASP H CA 1
ATOM 16256 C C . ASP H 1 100 ? 105.585 22.116 49.898 1.00 31.17 100 ASP H C 1
ATOM 16257 O O . ASP H 1 100 ? 105.241 21.222 50.662 1.00 29.48 100 ASP H O 1
ATOM 16262 N N . LEU H 1 101 ? 105.162 22.204 48.638 1.00 30.28 101 LEU H N 1
ATOM 16263 C CA . LEU H 1 101 ? 104.145 21.308 48.090 1.00 27.45 101 LEU H CA 1
ATOM 16264 C C . LEU H 1 101 ? 104.537 20.767 46.718 1.00 30.85 101 LEU H C 1
ATOM 16265 O O . LEU H 1 101 ? 105.577 21.126 46.170 1.00 34.92 101 LEU H O 1
ATOM 16270 N N . SER H 1 102 ? 103.682 19.912 46.163 1.00 26.76 102 SER H N 1
ATOM 16271 C CA . SER H 1 102 ? 103.950 19.247 44.887 1.00 27.08 102 SER H CA 1
ATOM 16272 C C . SER H 1 102 ? 102.682 18.644 44.302 1.00 26.38 102 SER H C 1
ATOM 16273 O O . SER H 1 102 ? 101.718 18.395 45.022 1.00 25.44 102 SER H O 1
ATOM 16276 N N . GLY H 1 103 ? 102.692 18.416 42.992 1.00 24.01 103 GLY H N 1
ATOM 16277 C CA . GLY H 1 103 ? 101.588 17.762 42.312 1.00 22.07 103 GLY H CA 1
ATOM 16278 C C . GLY H 1 103 ? 100.314 18.598 42.244 1.00 23.60 103 GLY H C 1
ATOM 16279 O O . GLY H 1 103 ? 99.207 18.067 42.367 1.00 22.34 103 GLY H O 1
ATOM 16280 N N . TYR H 1 104 ? 100.466 19.903 42.041 1.00 25.43 104 TYR H N 1
ATOM 16281 C CA . TYR H 1 104 ? 99.318 20.809 42.087 1.00 23.53 104 TYR H CA 1
ATOM 16282 C C . TYR H 1 104 ? 98.851 21.340 40.738 1.00 22.10 104 TYR H C 1
ATOM 16283 O O . TYR H 1 104 ? 97.891 22.111 40.681 1.00 22.96 104 TYR H O 1
ATOM 16292 N N . THR H 1 105 ? 99.518 20.954 39.657 1.00 21.64 105 THR H N 1
ATOM 16293 C CA . THR H 1 105 ? 99.052 21.361 38.335 1.00 23.89 105 THR H CA 1
ATOM 16294 C C . THR H 1 105 ? 97.804 20.558 37.968 1.00 24.06 105 THR H C 1
ATOM 16295 O O . THR H 1 105 ? 97.535 19.517 38.569 1.00 26.69 105 THR H O 1
ATOM 16299 N N . VAL H 1 106 ? 97.045 21.041 36.986 1.00 17.05 106 VAL H N 1
ATOM 16300 C CA . VAL H 1 106 ? 95.786 20.374 36.619 1.00 17.13 106 VAL H CA 1
ATOM 16301 C C . VAL H 1 106 ? 95.974 18.904 36.233 1.00 22.13 106 VAL H C 1
ATOM 16302 O O . VAL H 1 106 ? 95.258 18.028 36.733 1.00 19.54 106 VAL H O 1
ATOM 16306 N N . SER H 1 107 ? 96.927 18.642 35.345 1.00 19.97 107 SER H N 1
ATOM 16307 C CA . SER H 1 107 ? 97.240 17.272 34.933 1.00 25.37 107 SER H CA 1
ATOM 16308 C C . SER H 1 107 ? 97.554 16.361 36.127 1.00 28.75 107 SER H C 1
ATOM 16309 O O . SER H 1 107 ? 97.025 15.253 36.225 1.00 22.48 107 SER H O 1
ATOM 16312 N N . GLU H 1 108 ? 98.397 16.844 37.037 1.00 26.92 108 GLU H N 1
ATOM 16313 C CA . GLU H 1 108 ? 98.818 16.057 38.196 1.00 26.53 108 GLU H CA 1
ATOM 16314 C C . GLU H 1 108 ? 97.667 15.734 39.131 1.00 25.63 108 GLU H C 1
ATOM 16315 O O . GLU H 1 108 ? 97.564 14.619 39.638 1.00 26.03 108 GLU H O 1
ATOM 16321 N N . VAL H 1 109 ? 96.798 16.712 39.353 1.00 26.45 109 VAL H N 1
ATOM 16322 C CA . VAL H 1 109 ? 95.637 16.501 40.202 1.00 21.36 109 VAL H CA 1
ATOM 16323 C C . VAL H 1 109 ? 94.702 15.451 39.591 1.00 24.30 109 VAL H C 1
ATOM 16324 O O . VAL H 1 109 ? 94.219 14.552 40.287 1.00 24.73 109 VAL H O 1
ATOM 16328 N N . VAL H 1 110 ? 94.472 15.555 38.287 1.00 22.11 110 VAL H N 1
ATOM 16329 C CA . VAL H 1 110 ? 93.585 14.627 37.596 1.00 23.40 110 VAL H CA 1
ATOM 16330 C C . VAL H 1 110 ? 94.153 13.210 37.668 1.00 23.20 110 VAL H C 1
ATOM 16331 O O . VAL H 1 110 ? 93.417 12.245 37.849 1.00 21.96 110 VAL H O 1
ATOM 16335 N N . GLU H 1 111 ? 95.470 13.096 37.560 1.00 20.57 111 GLU H N 1
ATOM 16336 C CA . GLU H 1 111 ? 96.127 11.796 37.656 1.00 22.28 111 GLU H CA 1
ATOM 16337 C C . GLU H 1 111 ? 95.947 11.151 39.025 1.00 22.37 111 GLU H C 1
ATOM 16338 O O . GLU H 1 111 ? 95.712 9.948 39.118 1.00 24.97 111 GLU H O 1
ATOM 16344 N N . GLN H 1 112 ? 96.023 11.953 40.080 1.00 19.74 112 GLN H N 1
ATOM 16345 C CA . GLN H 1 112 ? 95.798 11.426 41.418 1.00 22.23 112 GLN H CA 1
ATOM 16346 C C . GLN H 1 112 ? 94.343 10.999 41.601 1.00 19.12 112 GLN H C 1
ATOM 16347 O O . GLN H 1 112 ? 94.072 9.969 42.210 1.00 22.98 112 GLN H O 1
ATOM 16353 N N . VAL H 1 113 ? 93.405 11.808 41.099 1.00 18.29 113 VAL H N 1
ATOM 16354 C CA . VAL H 1 113 ? 91.997 11.451 41.187 1.00 22.96 113 VAL H CA 1
ATOM 16355 C C . VAL H 1 113 ? 91.724 10.148 40.437 1.00 20.87 113 VAL H C 1
ATOM 16356 O O . VAL H 1 113 ? 90.990 9.279 40.917 1.00 23.76 113 VAL H O 1
ATOM 16360 N N . LYS H 1 114 ? 92.335 10.006 39.267 1.00 18.21 114 LYS H N 1
ATOM 16361 C CA . LYS H 1 114 ? 92.161 8.800 38.472 1.00 22.16 114 LYS H CA 1
ATOM 16362 C C . LYS H 1 114 ? 92.752 7.578 39.183 1.00 24.13 114 LYS H C 1
ATOM 16363 O O . LYS H 1 114 ? 92.166 6.497 39.184 1.00 21.17 114 LYS H O 1
ATOM 16369 N N . LYS H 1 115 ? 93.904 7.764 39.807 1.00 20.40 115 LYS H N 1
ATOM 16370 C CA . LYS H 1 115 ? 94.548 6.678 40.534 1.00 23.91 115 LYS H CA 1
ATOM 16371 C C . LYS H 1 115 ? 93.721 6.190 41.729 1.00 25.47 115 LYS H C 1
ATOM 16372 O O . LYS H 1 115 ? 93.569 4.985 41.935 1.00 26.26 115 LYS H O 1
ATOM 16378 N N . HIS H 1 116 ? 93.183 7.115 42.514 1.00 21.58 116 HIS H N 1
ATOM 16379 C CA . HIS H 1 116 ? 92.531 6.722 43.761 1.00 31.37 116 HIS H CA 1
ATOM 16380 C C . HIS H 1 116 ? 91.003 6.648 43.737 1.00 27.43 116 HIS H C 1
ATOM 16381 O O . HIS H 1 116 ? 90.408 5.978 44.584 1.00 28.43 116 HIS H O 1
ATOM 16388 N N . PHE H 1 117 ? 90.374 7.323 42.780 1.00 25.50 117 PHE H N 1
ATOM 16389 C CA . PHE H 1 117 ? 88.912 7.306 42.682 1.00 28.13 117 PHE H CA 1
ATOM 16390 C C . PHE H 1 117 ? 88.383 6.745 41.358 1.00 29.23 117 PHE H C 1
ATOM 16391 O O . PHE H 1 117 ? 87.208 6.389 41.258 1.00 24.67 117 PHE H O 1
ATOM 16399 N N . GLY H 1 118 ? 89.249 6.669 40.351 1.00 26.80 118 GLY H N 1
ATOM 16400 C CA . GLY H 1 118 ? 88.909 6.016 39.098 1.00 25.58 118 GLY H CA 1
ATOM 16401 C C . GLY H 1 118 ? 88.164 6.885 38.105 1.00 26.64 118 GLY H C 1
ATOM 16402 O O . GLY H 1 118 ? 88.532 6.956 36.935 1.00 30.57 118 GLY H O 1
ATOM 16403 N N . HIS H 1 119 ? 87.117 7.552 38.579 1.00 23.37 119 HIS H N 1
ATOM 16404 C CA . HIS H 1 119 ? 86.275 8.402 37.738 1.00 20.40 119 HIS H CA 1
ATOM 16405 C C . HIS H 1 119 ? 85.654 9.489 38.596 1.00 26.31 119 HIS H C 1
ATOM 16406 O O . HIS H 1 119 ? 85.589 9.353 39.817 1.00 31.10 119 HIS H O 1
ATOM 16413 N N . ILE H 1 120 ? 85.192 10.568 37.966 1.00 19.51 120 ILE H N 1
ATOM 16414 C CA . ILE H 1 120 ? 84.303 11.507 38.654 1.00 20.59 120 ILE H CA 1
ATOM 16415 C C . ILE H 1 120 ? 82.985 11.630 37.909 1.00 22.59 120 ILE H C 1
ATOM 16416 O O . ILE H 1 120 ? 82.863 11.185 36.767 1.00 23.17 120 ILE H O 1
ATOM 16421 N N . ASP H 1 121 ? 81.998 12.242 38.557 1.00 22.03 121 ASP H N 1
ATOM 16422 C CA . ASP H 1 121 ? 80.674 12.359 37.974 1.00 18.05 121 ASP H CA 1
ATOM 16423 C C . ASP H 1 121 ? 80.252 13.804 37.842 1.00 18.45 121 ASP H C 1
ATOM 16424 O O . ASP H 1 121 ? 79.368 14.121 37.057 1.00 21.55 121 ASP H O 1
ATOM 16429 N N . ILE H 1 122 ? 80.886 14.668 38.628 1.00 16.98 122 ILE H N 1
ATOM 16430 C CA . ILE H 1 122 ? 80.469 16.060 38.733 1.00 15.00 122 ILE H CA 1
ATOM 16431 C C . ILE H 1 122 ? 81.719 16.920 38.839 1.00 13.59 122 ILE H C 1
ATOM 16432 O O . ILE H 1 122 ? 82.626 16.594 39.595 1.00 19.87 122 ILE H O 1
ATOM 16437 N N . LEU H 1 123 ? 81.762 17.997 38.065 1.00 13.06 123 LEU H N 1
ATOM 16438 C CA . LEU H 1 123 ? 82.889 18.934 38.129 1.00 15.81 123 LEU H CA 1
ATOM 16439 C C . LEU H 1 123 ? 82.327 20.316 38.428 1.00 18.71 123 LEU H C 1
ATOM 16440 O O . LEU H 1 123 ? 81.474 20.821 37.691 1.00 16.18 123 LEU H O 1
ATOM 16445 N N . VAL H 1 124 ? 82.783 20.921 39.521 1.00 18.67 124 VAL H N 1
ATOM 16446 C CA . VAL H 1 124 ? 82.337 22.265 39.875 1.00 15.56 124 VAL H CA 1
ATOM 16447 C C . VAL H 1 124 ? 83.517 23.257 39.806 1.00 16.35 124 VAL H C 1
ATOM 16448 O O . VAL H 1 124 ? 84.585 23.014 40.365 1.00 17.08 124 VAL H O 1
ATOM 16452 N N . HIS H 1 125 ? 83.301 24.368 39.116 1.00 12.20 125 HIS H N 1
ATOM 16453 C CA . HIS H 1 125 ? 84.316 25.410 38.980 1.00 13.05 125 HIS H CA 1
ATOM 16454 C C . HIS H 1 125 ? 83.807 26.607 39.765 1.00 13.65 125 HIS H C 1
ATOM 16455 O O . HIS H 1 125 ? 82.811 27.221 39.397 1.00 15.86 125 HIS H O 1
ATOM 16462 N N . SER H 1 126 ? 84.462 26.900 40.883 1.00 18.40 126 SER H N 1
ATOM 16463 C CA . SER H 1 126 ? 84.086 28.036 41.712 1.00 18.78 126 SER H CA 1
ATOM 16464 C C . SER H 1 126 ? 85.319 28.889 42.019 1.00 17.97 126 SER H C 1
ATOM 16465 O O . SER H 1 126 ? 85.631 29.143 43.172 1.00 20.31 126 SER H O 1
ATOM 16468 N N . LEU H 1 127 ? 86.026 29.307 40.979 1.00 19.03 127 LEU H N 1
ATOM 16469 C CA . LEU H 1 127 ? 87.255 30.073 41.170 1.00 20.27 127 LEU H CA 1
ATOM 16470 C C . LEU H 1 127 ? 87.380 31.190 40.157 1.00 21.03 127 LEU H C 1
ATOM 16471 O O . LEU H 1 127 ? 86.941 31.074 39.017 1.00 24.10 127 LEU H O 1
ATOM 16476 N N . ALA H 1 128 ? 87.990 32.285 40.587 1.00 21.56 128 ALA H N 1
ATOM 16477 C CA . ALA H 1 128 ? 88.189 33.426 39.722 1.00 20.13 128 ALA H CA 1
ATOM 16478 C C . ALA H 1 128 ? 89.243 34.311 40.345 1.00 16.41 128 ALA H C 1
ATOM 16479 O O . ALA H 1 128 ? 89.407 34.341 41.569 1.00 17.12 128 ALA H O 1
ATOM 16481 N N . ASN H 1 129 ? 89.989 35.000 39.497 1.00 18.01 129 ASN H N 1
ATOM 16482 C CA . ASN H 1 129 ? 90.914 36.011 39.978 1.00 14.64 129 ASN H CA 1
ATOM 16483 C C . ASN H 1 129 ? 91.385 36.895 38.855 1.00 18.39 129 ASN H C 1
ATOM 16484 O O . ASN H 1 129 ? 91.570 36.445 37.726 1.00 19.86 129 ASN H O 1
ATOM 16489 N N . SER H 1 130 ? 91.560 38.170 39.181 1.00 18.39 130 SER H N 1
ATOM 16490 C CA . SER H 1 130 ? 92.273 39.085 38.325 1.00 19.15 130 SER H CA 1
ATOM 16491 C C . SER H 1 130 ? 93.210 39.869 39.224 1.00 24.31 130 SER H C 1
ATOM 16492 O O . SER H 1 130 ? 92.829 40.272 40.324 1.00 26.26 130 SER H O 1
ATOM 16495 N N . PRO H 1 131 ? 94.446 40.092 38.768 1.00 23.78 131 PRO H N 1
ATOM 16496 C CA . PRO H 1 131 ? 95.353 40.883 39.600 1.00 20.14 131 PRO H CA 1
ATOM 16497 C C . PRO H 1 131 ? 95.043 42.385 39.528 1.00 23.41 131 PRO H C 1
ATOM 16498 O O . PRO H 1 131 ? 95.627 43.168 40.290 1.00 26.82 131 PRO H O 1
ATOM 16502 N N . GLU H 1 132 ? 94.146 42.791 38.631 1.00 15.30 132 GLU H N 1
ATOM 16503 C CA . GLU H 1 132 ? 93.902 44.219 38.426 1.00 15.91 132 GLU H CA 1
ATOM 16504 C C . GLU H 1 132 ? 92.435 44.620 38.504 1.00 17.93 132 GLU H C 1
ATOM 16505 O O . GLU H 1 132 ? 92.012 45.542 37.815 1.00 16.63 132 GLU H O 1
ATOM 16511 N N . ILE H 1 133 ? 91.666 43.947 39.353 1.00 19.79 133 ILE H N 1
ATOM 16512 C CA . ILE H 1 133 ? 90.225 44.192 39.419 1.00 21.65 133 ILE H CA 1
ATOM 16513 C C . ILE H 1 133 ? 89.881 45.630 39.819 1.00 24.62 133 ILE H C 1
ATOM 16514 O O . ILE H 1 133 ? 88.831 46.145 39.446 1.00 21.29 133 ILE H O 1
ATOM 16519 N N . ALA H 1 134 ? 90.784 46.279 40.549 1.00 21.74 134 ALA H N 1
ATOM 16520 C CA . ALA H 1 134 ? 90.577 47.655 41.000 1.00 24.13 134 ALA H CA 1
ATOM 16521 C C . ALA H 1 134 ? 90.794 48.674 39.884 1.00 22.26 134 ALA H C 1
ATOM 16522 O O . ALA H 1 134 ? 90.554 49.870 40.065 1.00 23.03 134 ALA H O 1
ATOM 16524 N N . LYS H 1 135 ? 91.264 48.196 38.738 1.00 20.54 135 LYS H N 1
ATOM 16525 C CA . LYS H 1 135 ? 91.529 49.052 37.594 1.00 18.28 135 LYS H CA 1
ATOM 16526 C C . LYS H 1 135 ? 90.372 49.065 36.607 1.00 19.26 135 LYS H C 1
ATOM 16527 O O . LYS H 1 135 ? 89.765 48.023 36.339 1.00 19.72 135 LYS H O 1
ATOM 16533 N N . PRO H 1 136 ? 90.056 50.252 36.062 1.00 19.64 136 PRO H N 1
ATOM 16534 C CA . PRO H 1 136 ? 89.195 50.324 34.885 1.00 17.20 136 PRO H CA 1
ATOM 16535 C C . PRO H 1 136 ? 89.769 49.447 33.780 1.00 18.96 136 PRO H C 1
ATOM 16536 O O . PRO H 1 136 ? 90.983 49.271 33.693 1.00 18.77 136 PRO H O 1
ATOM 16540 N N . LEU H 1 137 ? 88.899 48.878 32.960 1.00 17.78 137 LEU H N 1
ATOM 16541 C CA . LEU H 1 137 ? 89.340 48.069 31.844 1.00 17.45 137 LEU H CA 1
ATOM 16542 C C . LEU H 1 137 ? 90.287 48.861 30.947 1.00 15.42 137 LEU H C 1
ATOM 16543 O O . LEU H 1 137 ? 91.302 48.333 30.469 1.00 21.42 137 LEU H O 1
ATOM 16548 N N . LEU H 1 138 ? 89.972 50.134 30.736 1.00 16.39 138 LEU H N 1
ATOM 16549 C CA . LEU H 1 138 ? 90.832 51.026 29.962 1.00 20.68 138 LEU H CA 1
ATOM 16550 C C . LEU H 1 138 ? 92.264 51.074 30.479 1.00 19.79 138 LEU H C 1
ATOM 16551 O O . LEU H 1 138 ? 93.194 51.337 29.713 1.00 22.32 138 LEU H O 1
ATOM 16556 N N . ASP H 1 139 ? 92.441 50.820 31.774 1.00 20.74 139 ASP H N 1
ATOM 16557 C CA . ASP H 1 139 ? 93.746 50.967 32.415 1.00 19.31 139 ASP H CA 1
ATOM 16558 C C . ASP H 1 139 ? 94.371 49.620 32.748 1.00 20.63 139 ASP H C 1
ATOM 16559 O O . ASP H 1 139 ? 95.435 49.561 33.352 1.00 17.20 139 ASP H O 1
ATOM 16564 N N . THR H 1 140 ? 93.682 48.544 32.377 1.00 17.10 140 THR H N 1
ATOM 16565 C CA . THR H 1 140 ? 94.146 47.189 32.643 1.00 14.29 140 THR H CA 1
ATOM 16566 C C . THR H 1 140 ? 95.236 46.757 31.666 1.00 12.73 140 THR H C 1
ATOM 16567 O O . THR H 1 140 ? 95.108 46.968 30.456 1.00 15.71 140 THR H O 1
ATOM 16571 N N . SER H 1 141 ? 96.300 46.135 32.181 1.00 16.62 141 SER H N 1
ATOM 16572 C CA . SER H 1 141 ? 97.441 45.747 31.344 1.00 21.66 141 SER H CA 1
ATOM 16573 C C . SER H 1 141 ? 97.159 44.470 30.574 1.00 19.80 141 SER H C 1
ATOM 16574 O O . SER H 1 141 ? 96.256 43.717 30.932 1.00 18.36 141 SER H O 1
ATOM 16577 N N . ARG H 1 142 ? 97.942 44.213 29.528 1.00 19.43 142 ARG H N 1
ATOM 16578 C CA . ARG H 1 142 ? 97.772 42.979 28.775 1.00 22.42 142 ARG H CA 1
ATOM 16579 C C . ARG H 1 142 ? 98.012 41.774 29.684 1.00 21.30 142 ARG H C 1
ATOM 16580 O O . ARG H 1 142 ? 97.267 40.791 29.645 1.00 16.44 142 ARG H O 1
ATOM 16588 N N . LYS H 1 143 ? 99.031 41.868 30.526 1.00 19.17 143 LYS H N 1
ATOM 16589 C CA . LYS H 1 143 ? 99.337 40.775 31.438 1.00 22.16 143 LYS H CA 1
ATOM 16590 C C . LYS H 1 143 ? 98.219 40.565 32.455 1.00 21.87 143 LYS H C 1
ATOM 16591 O O . LYS H 1 143 ? 97.874 39.429 32.773 1.00 20.25 143 LYS H O 1
ATOM 16597 N N . GLY H 1 144 ? 97.648 41.656 32.961 1.00 18.95 144 GLY H N 1
ATOM 16598 C CA . GLY H 1 144 ? 96.529 41.544 33.885 1.00 19.71 144 GLY H CA 1
ATOM 16599 C C . GLY H 1 144 ? 95.308 40.876 33.270 1.00 17.23 144 GLY H C 1
ATOM 16600 O O . GLY H 1 144 ? 94.756 39.916 33.831 1.00 18.90 144 GLY H O 1
ATOM 16601 N N . TYR H 1 145 ? 94.889 41.390 32.116 1.00 17.32 145 TYR H N 1
ATOM 16602 C CA . TYR H 1 145 ? 93.724 40.893 31.377 1.00 18.18 145 TYR H CA 1
ATOM 16603 C C . TYR H 1 145 ? 93.904 39.421 31.064 1.00 20.18 145 TYR H C 1
ATOM 16604 O O . TYR H 1 145 ? 93.014 38.621 31.319 1.00 15.57 145 TYR H O 1
ATOM 16613 N N . LEU H 1 146 ? 95.061 39.056 30.520 1.00 15.56 146 LEU H N 1
ATOM 16614 C CA . LEU H 1 146 ? 95.268 37.656 30.141 1.00 18.21 146 LEU H CA 1
ATOM 16615 C C . LEU H 1 146 ? 95.317 36.716 31.351 1.00 19.52 146 LEU H C 1
ATOM 16616 O O . LEU H 1 146 ? 94.894 35.563 31.265 1.00 15.21 146 LEU H O 1
ATOM 16621 N N . ALA H 1 147 ? 95.801 37.221 32.479 1.00 21.09 147 ALA H N 1
ATOM 16622 C CA . ALA H 1 147 ? 95.819 36.440 33.711 1.00 18.02 147 ALA H CA 1
ATOM 16623 C C . ALA H 1 147 ? 94.410 36.206 34.250 1.00 21.11 147 ALA H C 1
ATOM 16624 O O . ALA H 1 147 ? 94.116 35.126 34.764 1.00 18.89 147 ALA H O 1
ATOM 16626 N N . ALA H 1 148 ? 93.534 37.210 34.143 1.00 17.83 148 ALA H N 1
ATOM 16627 C CA . ALA H 1 148 ? 92.138 37.024 34.535 1.00 19.03 148 ALA H CA 1
ATOM 16628 C C . ALA H 1 148 ? 91.508 35.933 33.693 1.00 16.91 148 ALA H C 1
ATOM 16629 O O . ALA H 1 148 ? 90.851 35.072 34.217 1.00 14.77 148 ALA H O 1
ATOM 16631 N N . LEU H 1 149 ? 91.732 35.978 32.386 1.00 17.80 149 LEU H N 1
ATOM 16632 C CA . LEU H 1 149 ? 91.184 34.979 31.489 1.00 14.69 149 LEU H CA 1
ATOM 16633 C C . LEU H 1 149 ? 91.787 33.597 31.756 1.00 17.69 149 LEU H C 1
ATOM 16634 O O . LEU H 1 149 ? 91.072 32.583 31.773 1.00 14.69 149 LEU H O 1
ATOM 16639 N N . SER H 1 150 ? 93.094 33.557 31.979 1.00 15.68 150 SER H N 1
ATOM 16640 C CA . SER H 1 150 ? 93.763 32.279 32.241 1.00 19.53 150 SER H CA 1
ATOM 16641 C C . SER H 1 150 ? 93.257 31.640 33.528 1.00 21.43 150 SER H C 1
ATOM 16642 O O . SER H 1 150 ? 92.904 30.462 33.546 1.00 17.02 150 SER H O 1
ATOM 16645 N N . THR H 1 151 ? 93.207 32.417 34.606 1.00 17.35 151 THR H N 1
ATOM 16646 C CA . THR H 1 151 ? 92.739 31.874 35.884 1.00 18.21 151 THR H CA 1
ATOM 16647 C C . THR H 1 151 ? 91.225 31.641 35.930 1.00 16.95 151 THR H C 1
ATOM 16648 O O . THR H 1 151 ? 90.768 30.637 36.467 1.00 17.01 151 THR H O 1
ATOM 16652 N N . SER H 1 152 ? 90.446 32.564 35.365 1.00 17.39 152 SER H N 1
ATOM 16653 C CA . SER H 1 152 ? 88.989 32.539 35.548 1.00 15.67 152 SER H CA 1
ATOM 16654 C C . SER H 1 152 ? 88.205 31.827 34.457 1.00 19.87 152 SER H C 1
ATOM 16655 O O . SER H 1 152 ? 87.085 31.351 34.699 1.00 23.07 152 SER H O 1
ATOM 16658 N N . SER H 1 153 ? 88.782 31.740 33.262 1.00 18.44 153 SER H N 1
ATOM 16659 C CA . SER H 1 153 ? 88.082 31.163 32.119 1.00 18.31 153 SER H CA 1
ATOM 16660 C C . SER H 1 153 ? 88.750 29.906 31.578 1.00 16.72 153 SER H C 1
ATOM 16661 O O . SER H 1 153 ? 88.120 28.837 31.507 1.00 11.96 153 SER H O 1
ATOM 16664 N N . TYR H 1 154 ? 90.012 30.026 31.174 1.00 17.20 154 TYR H N 1
ATOM 16665 C CA . TYR H 1 154 ? 90.693 28.859 30.615 1.00 13.58 154 TYR H CA 1
ATOM 16666 C C . TYR H 1 154 ? 90.787 27.719 31.616 1.00 18.75 154 TYR H C 1
ATOM 16667 O O . TYR H 1 154 ? 90.709 26.566 31.221 1.00 17.05 154 TYR H O 1
ATOM 16676 N N . SER H 1 155 ? 90.919 28.042 32.901 1.00 14.18 155 SER H N 1
ATOM 16677 C CA . SER H 1 155 ? 90.980 27.015 33.946 1.00 15.54 155 SER H CA 1
ATOM 16678 C C . SER H 1 155 ? 89.843 26.011 33.819 1.00 18.67 155 SER H C 1
ATOM 16679 O O . SER H 1 155 ? 90.011 24.828 34.147 1.00 17.13 155 SER H O 1
ATOM 16682 N N . PHE H 1 156 ? 88.696 26.475 33.339 1.00 12.59 156 PHE H N 1
ATOM 16683 C CA . PHE H 1 156 ? 87.558 25.572 33.206 1.00 16.39 156 PHE H CA 1
ATOM 16684 C C . PHE H 1 156 ? 87.748 24.604 32.046 1.00 17.36 156 PHE H C 1
ATOM 16685 O O . PHE H 1 156 ? 87.467 23.416 32.166 1.00 19.93 156 PHE H O 1
ATOM 16693 N N . ILE H 1 157 ? 88.188 25.126 30.908 1.00 18.87 157 ILE H N 1
ATOM 16694 C CA . ILE H 1 157 ? 88.497 24.287 29.757 1.00 19.65 157 ILE H CA 1
ATOM 16695 C C . ILE H 1 157 ? 89.535 23.218 30.112 1.00 23.58 157 ILE H C 1
ATOM 16696 O O . ILE H 1 157 ? 89.358 22.049 29.781 1.00 18.00 157 ILE H O 1
ATOM 16701 N N . SER H 1 158 ? 90.602 23.612 30.805 1.00 18.86 158 SER H N 1
ATOM 16702 C CA . SER H 1 158 ? 91.621 22.644 31.226 1.00 18.36 158 SER H CA 1
ATOM 16703 C C . SER H 1 158 ? 91.081 21.562 32.151 1.00 19.40 158 SER H C 1
ATOM 16704 O O . SER H 1 158 ? 91.399 20.378 31.984 1.00 18.99 158 SER H O 1
ATOM 16707 N N . LEU H 1 159 ? 90.278 21.959 33.132 1.00 19.11 159 LEU H N 1
ATOM 16708 C CA . LEU H 1 159 ? 89.692 20.979 34.046 1.00 18.78 159 LEU H CA 1
ATOM 16709 C C . LEU H 1 159 ? 88.759 20.016 33.313 1.00 16.70 159 LEU H C 1
ATOM 16710 O O . LEU H 1 159 ? 88.815 18.822 33.546 1.00 18.50 159 LEU H O 1
ATOM 16715 N N . LEU H 1 160 ? 87.901 20.532 32.435 1.00 16.14 160 LEU H N 1
ATOM 16716 C CA . LEU H 1 160 ? 87.002 19.665 31.666 1.00 16.91 160 LEU H CA 1
ATOM 16717 C C . LEU H 1 160 ? 87.748 18.787 30.656 1.00 17.77 160 LEU H C 1
ATOM 16718 O O . LEU H 1 160 ? 87.377 17.639 30.430 1.00 17.20 160 LEU H O 1
ATOM 16723 N N . SER H 1 161 ? 88.777 19.337 30.033 1.00 16.49 161 SER H N 1
ATOM 16724 C CA . SER H 1 161 ? 89.544 18.594 29.042 1.00 16.91 161 SER H CA 1
ATOM 16725 C C . SER H 1 161 ? 90.317 17.435 29.686 1.00 22.29 161 SER H C 1
ATOM 16726 O O . SER H 1 161 ? 90.435 16.353 29.104 1.00 20.69 161 SER H O 1
ATOM 16729 N N . HIS H 1 162 ? 90.843 17.658 30.888 1.00 19.61 162 HIS H N 1
ATOM 16730 C CA . HIS H 1 162 ? 91.573 16.606 31.592 1.00 20.06 162 HIS H CA 1
ATOM 16731 C C . HIS H 1 162 ? 90.648 15.604 32.303 1.00 18.48 162 HIS H C 1
ATOM 16732 O O . HIS H 1 162 ? 90.921 14.407 32.307 1.00 21.70 162 HIS H O 1
ATOM 16739 N N . PHE H 1 163 ? 89.565 16.089 32.904 1.00 18.16 163 PHE H N 1
ATOM 16740 C CA . PHE H 1 163 ? 88.655 15.207 33.637 1.00 16.31 163 PHE H CA 1
ATOM 16741 C C . PHE H 1 163 ? 87.700 14.467 32.711 1.00 19.90 163 PHE H C 1
ATOM 16742 O O . PHE H 1 163 ? 87.221 13.372 33.040 1.00 20.67 163 PHE H O 1
ATOM 16750 N N . GLY H 1 164 ? 87.400 15.080 31.567 1.00 19.43 164 GLY H N 1
ATOM 16751 C CA . GLY H 1 164 ? 86.452 14.521 30.610 1.00 23.79 164 GLY H CA 1
ATOM 16752 C C . GLY H 1 164 ? 86.580 13.031 30.326 1.00 17.32 164 GLY H C 1
ATOM 16753 O O . GLY H 1 164 ? 85.602 12.286 30.450 1.00 18.82 164 GLY H O 1
ATOM 16754 N N . PRO H 1 165 ? 87.787 12.587 29.942 1.00 21.68 165 PRO H N 1
ATOM 16755 C CA . PRO H 1 165 ? 88.044 11.166 29.675 1.00 23.65 165 PRO H CA 1
ATOM 16756 C C . PRO H 1 165 ? 87.821 10.236 30.869 1.00 26.21 165 PRO H C 1
ATOM 16757 O O . PRO H 1 165 ? 87.676 9.034 30.642 1.00 28.86 165 PRO H O 1
ATOM 16761 N N . ILE H 1 166 ? 87.810 10.746 32.100 1.00 21.78 166 ILE H N 1
ATOM 16762 C CA . ILE H 1 166 ? 87.467 9.896 33.247 1.00 25.38 166 ILE H CA 1
ATOM 16763 C C . ILE H 1 166 ? 86.084 10.200 33.850 1.00 25.92 166 ILE H C 1
ATOM 16764 O O . ILE H 1 166 ? 85.789 9.809 34.976 1.00 29.28 166 ILE H O 1
ATOM 16769 N N . MET H 1 167 ? 85.231 10.890 33.107 1.00 22.35 167 MET H N 1
ATOM 16770 C CA . MET H 1 167 ? 83.878 11.096 33.592 1.00 20.81 167 MET H CA 1
ATOM 16771 C C . MET H 1 167 ? 82.983 9.900 33.268 1.00 26.61 167 MET H C 1
ATOM 16772 O O . MET H 1 167 ? 83.089 9.293 32.203 1.00 28.59 167 MET H O 1
ATOM 16777 N N . ASN H 1 168 ? 82.128 9.552 34.219 1.00 21.08 168 ASN H N 1
ATOM 16778 C CA . ASN H 1 168 ? 81.149 8.489 34.027 1.00 18.27 168 ASN H CA 1
ATOM 16779 C C . ASN H 1 168 ? 79.973 8.964 33.191 1.00 21.98 168 ASN H C 1
ATOM 16780 O O . ASN H 1 168 ? 79.804 10.157 32.953 1.00 25.42 168 ASN H O 1
ATOM 16785 N N . ALA H 1 169 ? 79.142 8.020 32.759 1.00 28.47 169 ALA H N 1
ATOM 16786 C CA . ALA H 1 169 ? 77.886 8.357 32.095 1.00 17.91 169 ALA H CA 1
ATOM 16787 C C . ALA H 1 169 ? 77.040 9.284 32.990 1.00 20.41 169 ALA H C 1
ATOM 16788 O O . ALA H 1 169 ? 77.019 9.132 34.211 1.00 23.23 169 ALA H O 1
ATOM 16790 N N . GLY H 1 170 ? 76.355 10.244 32.382 1.00 22.36 170 GLY H N 1
ATOM 16791 C CA . GLY H 1 170 ? 75.465 11.130 33.123 1.00 17.35 170 GLY H CA 1
ATOM 16792 C C . GLY H 1 170 ? 76.171 12.263 33.848 1.00 22.09 170 GLY H C 1
ATOM 16793 O O . GLY H 1 170 ? 75.559 12.977 34.653 1.00 21.75 170 GLY H O 1
ATOM 16794 N N . ALA H 1 171 ? 77.452 12.443 33.544 1.00 16.50 171 ALA H N 1
ATOM 16795 C CA . ALA H 1 171 ? 78.269 13.470 34.195 1.00 19.13 171 ALA H CA 1
ATOM 16796 C C . ALA H 1 171 ? 77.902 14.869 33.743 1.00 21.66 171 ALA H C 1
ATOM 16797 O O . ALA H 1 171 ? 77.500 15.075 32.599 1.00 18.81 171 ALA H O 1
ATOM 16799 N N . SER H 1 172 ? 78.083 15.838 34.634 1.00 20.46 172 SER H N 1
ATOM 16800 C CA . SER H 1 172 ? 77.841 17.232 34.275 1.00 16.49 172 SER H CA 1
ATOM 16801 C C . SER H 1 172 ? 78.796 18.180 34.995 1.00 21.39 172 SER H C 1
ATOM 16802 O O . SER H 1 172 ? 79.543 17.776 35.893 1.00 17.30 172 SER H O 1
ATOM 16805 N N . THR H 1 173 ? 78.747 19.448 34.604 1.00 16.17 173 THR H N 1
ATOM 16806 C CA . THR H 1 173 ? 79.642 20.453 35.166 1.00 14.86 173 THR H CA 1
ATOM 16807 C C . THR H 1 173 ? 78.857 21.699 35.575 1.00 18.70 173 THR H C 1
ATOM 16808 O O . THR H 1 173 ? 77.758 21.939 35.071 1.00 16.15 173 THR H O 1
ATOM 16812 N N . ILE H 1 174 ? 79.439 22.482 36.486 1.00 12.60 174 ILE H N 1
ATOM 16813 C CA . ILE H 1 174 ? 78.861 23.747 36.938 1.00 12.72 174 ILE H CA 1
ATOM 16814 C C . ILE H 1 174 ? 80.009 24.739 37.046 1.00 18.98 174 ILE H C 1
ATOM 16815 O O . ILE H 1 174 ? 81.076 24.385 37.531 1.00 16.69 174 ILE H O 1
ATOM 16820 N N . SER H 1 175 ? 79.803 25.957 36.558 1.00 14.67 175 SER H N 1
ATOM 16821 C CA . SER H 1 175 ? 80.748 27.046 36.799 1.00 17.55 175 SER H CA 1
ATOM 16822 C C . SER H 1 175 ? 79.939 28.250 37.262 1.00 14.67 175 SER H C 1
ATOM 16823 O O . SER H 1 175 ? 78.730 28.264 37.114 1.00 17.33 175 SER H O 1
ATOM 16826 N N . LEU H 1 176 ? 80.598 29.251 37.832 1.00 13.30 176 LEU H N 1
ATOM 16827 C CA . LEU H 1 176 ? 79.880 30.395 38.375 1.00 14.24 176 LEU H CA 1
ATOM 16828 C C . LEU H 1 176 ? 80.230 31.669 37.635 1.00 18.45 176 LEU H C 1
ATOM 16829 O O . LEU H 1 176 ? 81.401 31.948 37.378 1.00 15.87 176 LEU H O 1
ATOM 16834 N N . THR H 1 177 ? 79.210 32.457 37.311 1.00 17.79 177 THR H N 1
ATOM 16835 C CA . THR H 1 177 ? 79.447 33.686 36.570 1.00 11.68 177 THR H CA 1
ATOM 16836 C C . THR H 1 177 ? 78.672 34.829 37.218 1.00 13.62 177 THR H C 1
ATOM 16837 O O . THR H 1 177 ? 78.005 34.645 38.245 1.00 14.15 177 THR H O 1
ATOM 16841 N N . TYR H 1 178 ? 78.804 36.011 36.632 1.00 15.34 178 TYR H N 1
ATOM 16842 C CA . TYR H 1 178 ? 78.158 37.214 37.141 1.00 15.96 178 TYR H CA 1
ATOM 16843 C C . TYR H 1 178 ? 77.656 38.038 35.954 1.00 16.58 178 TYR H C 1
ATOM 16844 O O . TYR H 1 178 ? 78.215 37.933 34.861 1.00 17.45 178 TYR H O 1
ATOM 16853 N N . LEU H 1 179 ? 76.615 38.852 36.160 1.00 15.12 179 LEU H N 1
ATOM 16854 C CA . LEU H 1 179 ? 75.946 39.529 35.030 1.00 17.32 179 LEU H CA 1
ATOM 16855 C C . LEU H 1 179 ? 76.808 40.580 34.321 1.00 19.68 179 LEU H C 1
ATOM 16856 O O . LEU H 1 179 ? 76.481 41.020 33.223 1.00 21.12 179 LEU H O 1
ATOM 16861 N N . ALA H 1 180 ? 77.891 40.989 34.969 1.00 15.25 180 ALA H N 1
ATOM 16862 C CA . ALA H 1 180 ? 78.831 41.922 34.363 1.00 21.68 180 ALA H CA 1
ATOM 16863 C C . ALA H 1 180 ? 79.503 41.360 33.104 1.00 23.09 180 ALA H C 1
ATOM 16864 O O . ALA H 1 180 ? 80.151 42.092 32.365 1.00 19.80 180 ALA H O 1
ATOM 16866 N N . SER H 1 181 ? 79.338 40.065 32.861 1.00 17.42 181 SER H N 1
ATOM 16867 C CA . SER H 1 181 ? 79.831 39.429 31.640 1.00 13.55 181 SER H CA 1
ATOM 16868 C C . SER H 1 181 ? 79.358 40.121 30.366 1.00 18.17 181 SER H C 1
ATOM 16869 O O . SER H 1 181 ? 80.135 40.309 29.439 1.00 20.11 181 SER H O 1
ATOM 16872 N N . MET H 1 182 ? 78.077 40.470 30.297 1.00 18.08 182 MET H N 1
ATOM 16873 C CA . MET H 1 182 ? 77.558 41.064 29.062 1.00 23.95 182 MET H CA 1
ATOM 16874 C C . MET H 1 182 ? 76.686 42.314 29.279 1.00 18.88 182 MET H C 1
ATOM 16875 O O . MET H 1 182 ? 75.940 42.738 28.393 1.00 21.04 182 MET H O 1
ATOM 16880 N N . ARG H 1 183 ? 76.775 42.885 30.474 1.00 15.78 183 ARG H N 1
ATOM 16881 C CA . ARG H 1 183 ? 76.232 44.211 30.742 1.00 15.72 183 ARG H CA 1
ATOM 16882 C C . ARG H 1 183 ? 77.308 44.970 31.505 1.00 18.49 183 ARG H C 1
ATOM 16883 O O . ARG H 1 183 ? 78.012 44.378 32.322 1.00 24.11 183 ARG H O 1
ATOM 16891 N N . ALA H 1 184 ? 77.465 46.264 31.222 1.00 19.46 184 ALA H N 1
ATOM 16892 C CA . ALA H 1 184 ? 78.580 47.018 31.787 1.00 16.59 184 ALA H CA 1
ATOM 16893 C C . ALA H 1 184 ? 78.388 47.356 33.263 1.00 13.67 184 ALA H C 1
ATOM 16894 O O . ALA H 1 184 ? 77.499 48.124 33.629 1.00 18.98 184 ALA H O 1
ATOM 16896 N N . VAL H 1 185 ? 79.242 46.777 34.104 1.00 18.43 185 VAL H N 1
ATOM 16897 C CA . VAL H 1 185 ? 79.248 47.115 35.523 1.00 14.89 185 VAL H CA 1
ATOM 16898 C C . VAL H 1 185 ? 80.569 47.789 35.907 1.00 17.38 185 VAL H C 1
ATOM 16899 O O . VAL H 1 185 ? 81.594 47.129 36.072 1.00 17.45 185 VAL H O 1
ATOM 16903 N N . PRO H 1 186 ? 80.549 49.116 36.014 1.00 21.19 186 PRO H N 1
ATOM 16904 C CA . PRO H 1 186 ? 81.755 49.840 36.426 1.00 25.79 186 PRO H CA 1
ATOM 16905 C C . PRO H 1 186 ? 82.238 49.335 37.779 1.00 25.49 186 PRO H C 1
ATOM 16906 O O . PRO H 1 186 ? 81.429 49.203 38.698 1.00 23.34 186 PRO H O 1
ATOM 16910 N N . GLY H 1 187 ? 83.530 49.036 37.887 1.00 25.34 187 GLY H N 1
ATOM 16911 C CA . GLY H 1 187 ? 84.084 48.498 39.118 1.00 25.69 187 GLY H CA 1
ATOM 16912 C C . GLY H 1 187 ? 84.494 47.043 38.991 1.00 22.95 187 GLY H C 1
ATOM 16913 O O . GLY H 1 187 ? 85.310 46.549 39.768 1.00 22.99 187 GLY H O 1
ATOM 16914 N N . TYR H 1 188 ? 83.920 46.346 38.018 1.00 19.99 188 TYR H N 1
ATOM 16915 C CA . TYR H 1 188 ? 84.272 44.954 37.779 1.00 17.27 188 TYR H CA 1
ATOM 16916 C C . TYR H 1 188 ? 85.423 44.950 36.778 1.00 16.35 188 TYR H C 1
ATOM 16917 O O . TYR H 1 188 ? 85.259 44.618 35.600 1.00 15.64 188 TYR H O 1
ATOM 16926 N N . GLY H 1 189 ? 86.598 45.343 37.260 1.00 17.58 189 GLY H N 1
ATOM 16927 C CA . GLY H 1 189 ? 87.706 45.648 36.377 1.00 19.60 189 GLY H CA 1
ATOM 16928 C C . GLY H 1 189 ? 88.690 44.516 36.199 1.00 19.29 189 GLY H C 1
ATOM 16929 O O . GLY H 1 189 ? 88.388 43.354 36.492 1.00 15.30 189 GLY H O 1
ATOM 16930 N N . GLY H 1 190 ? 89.875 44.869 35.709 1.00 15.69 190 GLY H N 1
ATOM 16931 C CA . GLY H 1 190 ? 90.952 43.914 35.515 1.00 16.98 190 GLY H CA 1
ATOM 16932 C C . GLY H 1 190 ? 90.642 42.891 34.445 1.00 16.88 190 GLY H C 1
ATOM 16933 O O . GLY H 1 190 ? 91.272 41.835 34.387 1.00 18.17 190 GLY H O 1
ATOM 16934 N N . GLY H 1 191 ? 89.682 43.209 33.582 1.00 16.94 191 GLY H N 1
ATOM 16935 C CA . GLY H 1 191 ? 89.250 42.265 32.565 1.00 21.26 191 GLY H CA 1
ATOM 16936 C C . GLY H 1 191 ? 88.337 41.156 33.081 1.00 17.27 191 GLY H C 1
ATOM 16937 O O . GLY H 1 191 ? 88.079 40.180 32.371 1.00 15.97 191 GLY H O 1
ATOM 16938 N N . MET H 1 192 ? 87.849 41.285 34.311 1.00 12.70 192 MET H N 1
ATOM 16939 C CA . MET H 1 192 ? 86.898 40.294 34.826 1.00 10.63 192 MET H CA 1
ATOM 16940 C C . MET H 1 192 ? 85.630 40.215 33.988 1.00 16.62 192 MET H C 1
ATOM 16941 O O . MET H 1 192 ? 85.015 39.149 33.906 1.00 16.64 192 MET H O 1
ATOM 16946 N N . ASN H 1 193 ? 85.210 41.330 33.390 1.00 16.78 193 ASN H N 1
ATOM 16947 C CA . ASN H 1 193 ? 84.023 41.296 32.530 1.00 17.74 193 ASN H CA 1
ATOM 16948 C C . ASN H 1 193 ? 84.261 40.360 31.357 1.00 15.68 193 ASN H C 1
ATOM 16949 O O . ASN H 1 193 ? 83.396 39.548 31.004 1.00 13.58 193 ASN H O 1
ATOM 16954 N N . ALA H 1 194 ? 85.450 40.474 30.772 1.00 14.04 194 ALA H N 1
ATOM 16955 C CA . ALA H 1 194 ? 85.852 39.639 29.646 1.00 14.48 194 ALA H CA 1
ATOM 16956 C C . ALA H 1 194 ? 86.019 38.182 30.059 1.00 18.33 194 ALA H C 1
ATOM 16957 O O . ALA H 1 194 ? 85.653 37.278 29.304 1.00 15.82 194 ALA H O 1
ATOM 16959 N N . ALA H 1 195 ? 86.552 37.952 31.261 1.00 14.33 195 ALA H N 1
ATOM 16960 C CA . ALA H 1 195 ? 86.730 36.595 31.758 1.00 16.44 195 ALA H CA 1
ATOM 16961 C C . ALA H 1 195 ? 85.371 35.910 31.903 1.00 16.56 195 ALA H C 1
ATOM 16962 O O . ALA H 1 195 ? 85.222 34.743 31.569 1.00 13.80 195 ALA H O 1
ATOM 16964 N N . LYS H 1 196 ? 84.373 36.644 32.377 1.00 13.29 196 LYS H N 1
ATOM 16965 C CA . LYS H 1 196 ? 83.060 36.034 32.553 1.00 15.43 196 LYS H CA 1
ATOM 16966 C C . LYS H 1 196 ? 82.318 35.859 31.231 1.00 17.73 196 LYS H C 1
ATOM 16967 O O . LYS H 1 196 ? 81.561 34.901 31.064 1.00 14.42 196 LYS H O 1
ATOM 16973 N N . ALA H 1 197 ? 82.501 36.793 30.300 1.00 13.48 197 ALA H N 1
ATOM 16974 C CA . ALA H 1 197 ? 81.896 36.654 28.983 1.00 12.21 197 ALA H CA 1
ATOM 16975 C C . ALA H 1 197 ? 82.474 35.412 28.303 1.00 13.28 197 ALA H C 1
ATOM 16976 O O . ALA H 1 197 ? 81.748 34.639 27.676 1.00 12.66 197 ALA H O 1
ATOM 16978 N N . ALA H 1 198 ? 83.785 35.240 28.433 1.00 15.34 198 ALA H N 1
ATOM 16979 C CA . ALA H 1 198 ? 84.460 34.048 27.920 1.00 16.65 198 ALA H CA 1
ATOM 16980 C C . ALA H 1 198 ? 83.888 32.784 28.565 1.00 16.64 198 ALA H C 1
ATOM 16981 O O . ALA H 1 198 ? 83.576 31.808 27.875 1.00 15.12 198 ALA H O 1
ATOM 16983 N N . LEU H 1 199 ? 83.748 32.813 29.888 1.00 14.47 199 LEU H N 1
ATOM 16984 C CA . LEU H 1 199 ? 83.199 31.683 30.629 1.00 13.00 199 LEU H CA 1
ATOM 16985 C C . LEU H 1 199 ? 81.806 31.285 30.124 1.00 16.48 199 LEU H C 1
ATOM 16986 O O . LEU H 1 199 ? 81.515 30.108 29.929 1.00 14.62 199 LEU H O 1
ATOM 16991 N N . GLU H 1 200 ? 80.949 32.273 29.893 1.00 13.15 200 GLU H N 1
ATOM 16992 C CA . GLU H 1 200 ? 79.604 31.983 29.433 1.00 11.32 200 GLU H CA 1
ATOM 16993 C C . GLU H 1 200 ? 79.567 31.546 27.979 1.00 14.93 200 GLU H C 1
ATOM 16994 O O . GLU H 1 200 ? 78.744 30.705 27.607 1.00 15.05 200 GLU H O 1
ATOM 17000 N N . SER H 1 201 ? 80.451 32.100 27.154 1.00 13.21 201 SER H N 1
ATOM 17001 C CA . SER H 1 201 ? 80.519 31.667 25.762 1.00 13.90 201 SER H CA 1
ATOM 17002 C C . SER H 1 201 ? 81.021 30.226 25.691 1.00 14.19 201 SER H C 1
ATOM 17003 O O . SER H 1 201 ? 80.484 29.402 24.934 1.00 17.54 201 SER H O 1
ATOM 17006 N N . ASP H 1 202 ? 82.041 29.937 26.482 1.00 12.87 202 ASP H N 1
ATOM 17007 C CA . ASP H 1 202 ? 82.647 28.600 26.504 1.00 14.31 202 ASP H CA 1
ATOM 17008 C C . ASP H 1 202 ? 81.615 27.576 26.995 1.00 15.32 202 ASP H C 1
ATOM 17009 O O . ASP H 1 202 ? 81.565 26.466 26.486 1.00 18.89 202 ASP H O 1
ATOM 17014 N N . THR H 1 203 ? 80.800 27.958 27.974 1.00 13.53 203 THR H N 1
ATOM 17015 C CA . THR H 1 203 ? 79.717 27.096 28.475 1.00 11.24 203 THR H CA 1
ATOM 17016 C C . THR H 1 203 ? 78.840 26.578 27.337 1.00 14.47 203 THR H C 1
ATOM 17017 O O . THR H 1 203 ? 78.497 25.398 27.288 1.00 17.96 203 THR H O 1
ATOM 17021 N N . LYS H 1 204 ? 78.467 27.456 26.418 1.00 15.39 204 LYS H N 1
ATOM 17022 C CA . LYS H 1 204 ? 77.622 27.037 25.307 1.00 15.65 204 LYS H CA 1
ATOM 17023 C C . LYS H 1 204 ? 78.368 26.118 24.336 1.00 16.59 204 LYS H C 1
ATOM 17024 O O . LYS H 1 204 ? 77.852 25.083 23.919 1.00 14.64 204 LYS H O 1
ATOM 17030 N N . VAL H 1 205 ? 79.590 26.500 23.993 1.00 16.84 205 VAL H N 1
ATOM 17031 C CA . VAL H 1 205 ? 80.401 25.744 23.049 1.00 17.65 205 VAL H CA 1
ATOM 17032 C C . VAL H 1 205 ? 80.799 24.388 23.633 1.00 20.88 205 VAL H C 1
ATOM 17033 O O . VAL H 1 205 ? 80.744 23.361 22.955 1.00 17.28 205 VAL H O 1
ATOM 17037 N N . LEU H 1 206 ? 81.184 24.388 24.901 1.00 14.93 206 LEU H N 1
ATOM 17038 C CA . LEU H 1 206 ? 81.584 23.154 25.563 1.00 14.10 206 LEU H CA 1
ATOM 17039 C C . LEU H 1 206 ? 80.370 22.245 25.778 1.00 16.02 206 LEU H C 1
ATOM 17040 O O . LEU H 1 206 ? 80.504 21.024 25.801 1.00 16.08 206 LEU H O 1
ATOM 17045 N N . ALA H 1 207 ? 79.185 22.837 25.916 1.00 15.90 207 ALA H N 1
ATOM 17046 C CA . ALA H 1 207 ? 77.981 22.017 26.046 1.00 15.69 207 ALA H CA 1
ATOM 17047 C C . ALA H 1 207 ? 77.835 21.160 24.797 1.00 11.51 207 ALA H C 1
ATOM 17048 O O . ALA H 1 207 ? 77.553 19.969 24.874 1.00 15.01 207 ALA H O 1
ATOM 17050 N N . TRP H 1 208 ? 78.066 21.762 23.638 1.00 12.85 208 TRP H N 1
ATOM 17051 C CA . TRP H 1 208 ? 77.990 21.011 22.401 1.00 18.18 208 TRP H CA 1
ATOM 17052 C C . TRP H 1 208 ? 79.155 20.030 22.273 1.00 18.13 208 TRP H C 1
ATOM 17053 O O . TRP H 1 208 ? 78.952 18.875 21.971 1.00 13.66 208 TRP H O 1
ATOM 17064 N N . GLU H 1 209 ? 80.377 20.493 22.510 1.00 15.95 209 GLU H N 1
ATOM 17065 C CA . GLU H 1 209 ? 81.532 19.626 22.300 1.00 17.00 209 GLU H CA 1
ATOM 17066 C C . GLU H 1 209 ? 81.611 18.462 23.286 1.00 15.54 209 GLU H C 1
ATOM 17067 O O . GLU H 1 209 ? 81.858 17.341 22.879 1.00 15.35 209 GLU H O 1
ATOM 17073 N N . ALA H 1 210 ? 81.421 18.737 24.577 1.00 13.73 210 ALA H N 1
ATOM 17074 C CA . ALA H 1 210 ? 81.454 17.696 25.600 1.00 16.38 210 ALA H CA 1
ATOM 17075 C C . ALA H 1 210 ? 80.176 16.855 25.585 1.00 17.94 210 ALA H C 1
ATOM 17076 O O . ALA H 1 210 ? 80.191 15.681 25.965 1.00 19.51 210 ALA H O 1
ATOM 17078 N N . GLY H 1 211 ? 79.071 17.453 25.154 1.00 15.96 211 GLY H N 1
ATOM 17079 C CA . GLY H 1 211 ? 77.846 16.688 24.972 1.00 17.35 211 GLY H CA 1
ATOM 17080 C C . GLY H 1 211 ? 78.012 15.621 23.898 1.00 19.68 211 GLY H C 1
ATOM 17081 O O . GLY H 1 211 ? 77.582 14.483 24.062 1.00 20.12 211 GLY H O 1
ATOM 17082 N N . ARG H 1 212 ? 78.627 15.994 22.784 1.00 17.42 212 ARG H N 1
ATOM 17083 C CA . ARG H 1 212 ? 78.791 15.069 21.678 1.00 15.57 212 ARG H CA 1
ATOM 17084 C C . ARG H 1 212 ? 79.949 14.092 21.887 1.00 17.28 212 ARG H C 1
ATOM 17085 O O . ARG H 1 212 ? 79.914 12.984 21.376 1.00 21.17 212 ARG H O 1
ATOM 17093 N N . ARG H 1 213 ? 80.968 14.496 22.635 1.00 21.10 213 ARG H N 1
ATOM 17094 C CA . ARG H 1 213 ? 82.131 13.621 22.816 1.00 21.07 213 ARG H CA 1
ATOM 17095 C C . ARG H 1 213 ? 81.941 12.623 23.950 1.00 19.09 213 ARG H C 1
ATOM 17096 O O . ARG H 1 213 ? 82.336 11.453 23.835 1.00 16.50 213 ARG H O 1
ATOM 17104 N N . TRP H 1 214 ? 81.337 13.079 25.043 1.00 17.80 214 TRP H N 1
ATOM 17105 C CA . TRP H 1 214 ? 81.202 12.258 26.247 1.00 21.83 214 TRP H CA 1
ATOM 17106 C C . TRP H 1 214 ? 79.772 12.135 26.804 1.00 21.50 214 TRP H C 1
ATOM 17107 O O . TRP H 1 214 ? 79.558 11.394 27.752 1.00 20.53 214 TRP H O 1
ATOM 17118 N N . GLY H 1 215 ? 78.814 12.899 26.269 1.00 16.28 215 GLY H N 1
ATOM 17119 C CA . GLY H 1 215 ? 77.460 12.892 26.795 1.00 25.29 215 GLY H CA 1
ATOM 17120 C C . GLY H 1 215 ? 77.320 13.767 28.029 1.00 22.77 215 GLY H C 1
ATOM 17121 O O . GLY H 1 215 ? 76.326 13.687 28.746 1.00 23.21 215 GLY H O 1
ATOM 17122 N N . VAL H 1 216 ? 78.331 14.598 28.267 1.00 22.84 216 VAL H N 1
ATOM 17123 C CA . VAL H 1 216 ? 78.426 15.434 29.463 1.00 19.50 216 VAL H CA 1
ATOM 17124 C C . VAL H 1 216 ? 77.579 16.695 29.308 1.00 15.45 216 VAL H C 1
ATOM 17125 O O . VAL H 1 216 ? 77.424 17.204 28.205 1.00 17.03 216 VAL H O 1
ATOM 17129 N N . ARG H 1 217 ? 76.998 17.170 30.404 1.00 11.99 217 ARG H N 1
ATOM 17130 C CA . ARG H 1 217 ? 76.231 18.413 30.372 1.00 12.95 217 ARG H CA 1
ATOM 17131 C C . ARG H 1 217 ? 77.083 19.526 30.985 1.00 14.17 217 ARG H C 1
ATOM 17132 O O . ARG H 1 217 ? 77.870 19.283 31.893 1.00 15.53 217 ARG H O 1
ATOM 17140 N N . VAL H 1 218 ? 76.894 20.744 30.493 1.00 11.22 218 VAL H N 1
ATOM 17141 C CA . VAL H 1 218 ? 77.719 21.867 30.905 1.00 11.12 218 VAL H CA 1
ATOM 17142 C C . VAL H 1 218 ? 76.809 23.058 31.195 1.00 12.92 218 VAL H C 1
ATOM 17143 O O . VAL H 1 218 ? 76.181 23.587 30.286 1.00 13.03 218 VAL H O 1
ATOM 17147 N N . ASN H 1 219 ? 76.753 23.474 32.456 1.00 12.87 219 ASN H N 1
ATOM 17148 C CA . ASN H 1 219 ? 75.883 24.583 32.856 1.00 14.13 219 ASN H CA 1
ATOM 17149 C C . ASN H 1 219 ? 76.605 25.640 33.695 1.00 15.02 219 ASN H C 1
ATOM 17150 O O . ASN H 1 219 ? 77.630 25.369 34.308 1.00 13.77 219 ASN H O 1
ATOM 17155 N N . THR H 1 220 ? 76.066 26.852 33.719 1.00 12.74 220 THR H N 1
ATOM 17156 C CA . THR H 1 220 ? 76.675 27.893 34.529 1.00 12.56 220 THR H CA 1
ATOM 17157 C C . THR H 1 220 ? 75.584 28.622 35.302 1.00 17.85 220 THR H C 1
ATOM 17158 O O . THR H 1 220 ? 74.447 28.686 34.854 1.00 19.13 220 THR H O 1
ATOM 17162 N N . ILE H 1 221 ? 75.928 29.101 36.491 1.00 15.86 221 ILE H N 1
ATOM 17163 C CA . ILE H 1 221 ? 74.988 29.813 37.350 1.00 10.89 221 ILE H CA 1
ATOM 17164 C C . ILE H 1 221 ? 75.474 31.229 37.578 1.00 15.94 221 ILE H C 1
ATOM 17165 O O . ILE H 1 221 ? 76.603 31.426 38.018 1.00 13.73 221 ILE H O 1
ATOM 17170 N N . SER H 1 222 ? 74.615 32.210 37.283 1.00 15.79 222 SER H N 1
ATOM 17171 C CA . SER H 1 222 ? 74.928 33.603 37.539 1.00 16.35 222 SER H CA 1
ATOM 17172 C C . SER H 1 222 ? 74.312 33.992 38.881 1.00 18.04 222 SER H C 1
ATOM 17173 O O . SER H 1 222 ? 73.070 33.988 39.054 1.00 16.03 222 SER H O 1
ATOM 17176 N N . ALA H 1 223 ? 75.185 34.302 39.837 1.00 16.15 223 ALA H N 1
ATOM 17177 C CA . ALA H 1 223 ? 74.775 34.526 41.220 1.00 17.06 223 ALA H CA 1
ATOM 17178 C C . ALA H 1 223 ? 74.740 35.991 41.614 1.00 18.74 223 ALA H C 1
ATOM 17179 O O . ALA H 1 223 ? 75.449 36.829 41.040 1.00 17.76 223 ALA H O 1
ATOM 17181 N N . GLY H 1 224 ? 73.942 36.277 42.637 1.00 17.90 224 GLY H N 1
ATOM 17182 C CA . GLY H 1 224 ? 73.902 37.599 43.228 1.00 15.74 224 GLY H CA 1
ATOM 17183 C C . GLY H 1 224 ? 75.143 37.800 44.083 1.00 19.01 224 GLY H C 1
ATOM 17184 O O . GLY H 1 224 ? 75.930 36.873 44.242 1.00 19.03 224 GLY H O 1
ATOM 17185 N N . PRO H 1 225 ? 75.307 38.995 44.659 1.00 18.03 225 PRO H N 1
ATOM 17186 C CA . PRO H 1 225 ? 76.515 39.338 45.428 1.00 17.56 225 PRO H CA 1
ATOM 17187 C C . PRO H 1 225 ? 76.622 38.561 46.738 1.00 22.82 225 PRO H C 1
ATOM 17188 O O . PRO H 1 225 ? 75.613 38.339 47.410 1.00 18.73 225 PRO H O 1
ATOM 17192 N N . LEU H 1 226 ? 77.842 38.148 47.077 1.00 19.44 226 LEU H N 1
ATOM 17193 C CA . LEU H 1 226 ? 78.110 37.397 48.305 1.00 18.43 226 LEU H CA 1
ATOM 17194 C C . LEU H 1 226 ? 79.386 37.907 48.969 1.00 22.30 226 LEU H C 1
ATOM 17195 O O . LEU H 1 226 ? 80.391 38.147 48.297 1.00 18.09 226 LEU H O 1
ATOM 17200 N N . ALA H 1 227 ? 79.343 38.056 50.289 1.00 19.48 227 ALA H N 1
ATOM 17201 C CA . ALA H 1 227 ? 80.510 38.488 51.059 1.00 22.41 227 ALA H CA 1
ATOM 17202 C C . ALA H 1 227 ? 81.506 37.348 51.313 1.00 22.91 227 ALA H C 1
ATOM 17203 O O . ALA H 1 227 ? 81.837 37.028 52.461 1.00 21.68 227 ALA H O 1
ATOM 17205 N N . SER H 1 228 ? 81.980 36.743 50.231 1.00 25.29 228 SER H N 1
ATOM 17206 C CA . SER H 1 228 ? 83.014 35.715 50.303 1.00 22.40 228 SER H CA 1
ATOM 17207 C C . SER H 1 228 ? 84.378 36.357 50.468 1.00 24.61 228 SER H C 1
ATOM 17208 O O . SER H 1 228 ? 84.491 37.582 50.586 1.00 24.82 228 SER H O 1
ATOM 17211 N N . ARG H 1 229 ? 85.422 35.532 50.464 1.00 19.13 229 ARG H N 1
ATOM 17212 C CA . ARG H 1 229 ? 86.783 36.055 50.509 1.00 20.61 229 ARG H CA 1
ATOM 17213 C C . ARG H 1 229 ? 87.000 37.011 49.340 1.00 21.42 229 ARG H C 1
ATOM 17214 O O . ARG H 1 229 ? 87.414 38.158 49.537 1.00 29.19 229 ARG H O 1
ATOM 17222 N N . ALA H 1 230 ? 86.690 36.557 48.127 1.00 20.11 230 ALA H N 1
ATOM 17223 C CA . ALA H 1 230 ? 86.871 37.405 46.941 1.00 21.57 230 ALA H CA 1
ATOM 17224 C C . ALA H 1 230 ? 85.904 38.588 46.957 1.00 24.54 230 ALA H C 1
ATOM 17225 O O . ALA H 1 230 ? 86.254 39.707 46.558 1.00 24.92 230 ALA H O 1
ATOM 17227 N N . GLY H 1 231 ? 84.689 38.332 47.430 1.00 21.52 231 GLY H N 1
ATOM 17228 C CA . GLY H 1 231 ? 83.673 39.369 47.527 1.00 20.85 231 GLY H CA 1
ATOM 17229 C C . GLY H 1 231 ? 84.094 40.510 48.432 1.00 24.55 231 GLY H C 1
ATOM 17230 O O . GLY H 1 231 ? 84.102 41.667 48.012 1.00 26.71 231 GLY H O 1
ATOM 17231 N N . LYS H 1 232 ? 84.462 40.184 49.669 1.00 26.44 232 LYS H N 1
ATOM 17232 C CA . LYS H 1 232 ? 84.888 41.180 50.648 1.00 28.43 232 LYS H CA 1
ATOM 17233 C C . LYS H 1 232 ? 86.133 41.929 50.182 1.00 35.78 232 LYS H C 1
ATOM 17234 O O . LYS H 1 232 ? 86.373 43.065 50.580 1.00 33.81 232 LYS H O 1
ATOM 17240 N N . ALA H 1 233 ? 86.925 41.284 49.335 1.00 31.51 233 ALA H N 1
ATOM 17241 C CA . ALA H 1 233 ? 88.175 41.877 48.874 1.00 31.69 233 ALA H CA 1
ATOM 17242 C C . ALA H 1 233 ? 87.997 43.004 47.842 1.00 29.19 233 ALA H C 1
ATOM 17243 O O . ALA H 1 233 ? 88.915 43.802 47.634 1.00 35.42 233 ALA H O 1
ATOM 17245 N N . ILE H 1 234 ? 86.829 43.084 47.206 1.00 30.05 234 ILE H N 1
ATOM 17246 C CA . ILE H 1 234 ? 86.578 44.169 46.252 1.00 33.26 234 ILE H CA 1
ATOM 17247 C C . ILE H 1 234 ? 86.407 45.513 46.957 1.00 32.06 234 ILE H C 1
ATOM 17248 O O . ILE H 1 234 ? 86.575 46.569 46.344 1.00 33.06 234 ILE H O 1
ATOM 17253 N N . GLY H 1 235 ? 86.072 45.462 48.243 1.00 29.11 235 GLY H N 1
ATOM 17254 C CA . GLY H 1 235 ? 86.055 46.646 49.079 1.00 28.95 235 GLY H CA 1
ATOM 17255 C C . GLY H 1 235 ? 84.704 47.290 49.316 1.00 31.55 235 GLY H C 1
ATOM 17256 O O . GLY H 1 235 ? 84.582 48.159 50.176 1.00 35.14 235 GLY H O 1
ATOM 17257 N N . PHE H 1 236 ? 83.691 46.864 48.567 1.00 28.97 236 PHE H N 1
ATOM 17258 C CA . PHE H 1 236 ? 82.357 47.450 48.678 1.00 26.73 236 PHE H CA 1
ATOM 17259 C C . PHE H 1 236 ? 81.261 46.402 48.467 1.00 26.66 236 PHE H C 1
ATOM 17260 O O . PHE H 1 236 ? 80.187 46.713 47.957 1.00 27.69 236 PHE H O 1
ATOM 17268 N N . ILE H 1 237 ? 81.526 45.160 48.858 1.00 24.58 237 ILE H N 1
ATOM 17269 C CA . ILE H 1 237 ? 80.538 44.106 48.646 1.00 20.72 237 ILE H CA 1
ATOM 17270 C C . ILE H 1 237 ? 79.258 44.384 49.431 1.00 22.19 237 ILE H C 1
ATOM 17271 O O . ILE H 1 237 ? 78.163 44.125 48.936 1.00 21.85 237 ILE H O 1
ATOM 17276 N N . GLU H 1 238 ? 79.392 44.959 50.624 1.00 18.55 238 GLU H N 1
ATOM 17277 C CA . GLU H 1 238 ? 78.235 45.202 51.476 1.00 27.12 238 GLU H CA 1
ATOM 17278 C C . GLU H 1 238 ? 77.258 46.188 50.831 1.00 24.49 238 GLU H C 1
ATOM 17279 O O . GLU H 1 238 ? 76.042 46.024 50.942 1.00 27.06 238 GLU H O 1
ATOM 17285 N N . ARG H 1 239 ? 77.792 47.193 50.143 1.00 24.65 239 ARG H N 1
ATOM 17286 C CA . ARG H 1 239 ? 76.954 48.147 49.425 1.00 29.67 239 ARG H CA 1
ATOM 17287 C C . ARG H 1 239 ? 76.290 47.486 48.223 1.00 26.63 239 ARG H C 1
ATOM 17288 O O . ARG H 1 239 ? 75.187 47.858 47.840 1.00 23.44 239 ARG H O 1
ATOM 17290 N N . MET H 1 240 ? 76.962 46.511 47.618 1.00 25.93 240 MET H N 1
ATOM 17291 C CA . MET H 1 240 ? 76.354 45.777 46.518 1.00 20.98 240 MET H CA 1
ATOM 17292 C C . MET H 1 240 ? 75.230 44.895 47.037 1.00 20.08 240 MET H C 1
ATOM 17293 O O . MET H 1 240 ? 74.188 44.750 46.388 1.00 19.21 240 MET H O 1
ATOM 17298 N N . VAL H 1 241 ? 75.453 44.306 48.208 1.00 18.83 241 VAL H N 1
ATOM 17299 C CA . VAL H 1 241 ? 74.449 43.480 48.851 1.00 21.69 241 VAL H CA 1
ATOM 17300 C C . VAL H 1 241 ? 73.211 44.325 49.163 1.00 21.77 241 VAL H C 1
ATOM 17301 O O . VAL H 1 241 ? 72.088 43.900 48.912 1.00 18.69 241 VAL H O 1
ATOM 17305 N N . ASP H 1 242 ? 73.420 45.530 49.680 1.00 14.40 242 ASP H N 1
ATOM 17306 C CA . ASP H 1 242 ? 72.304 46.416 50.026 1.00 22.44 242 ASP H CA 1
ATOM 17307 C C . ASP H 1 242 ? 71.567 46.914 48.787 1.00 24.64 242 ASP H C 1
ATOM 17308 O O . ASP H 1 242 ? 70.341 47.000 48.789 1.00 27.03 242 ASP H O 1
ATOM 17313 N N . TYR H 1 243 ? 72.315 47.241 47.736 1.00 22.28 243 TYR H N 1
ATOM 17314 C CA . TYR H 1 243 ? 71.717 47.659 46.468 1.00 21.08 243 TYR H CA 1
ATOM 17315 C C . TYR H 1 243 ? 70.800 46.579 45.897 1.00 20.86 243 TYR H C 1
ATOM 17316 O O . TYR H 1 243 ? 69.659 46.860 45.523 1.00 15.87 243 TYR H O 1
ATOM 17325 N N . TYR H 1 244 ? 71.301 45.346 45.825 1.00 20.79 244 TYR H N 1
ATOM 17326 C CA . TYR H 1 244 ? 70.489 44.216 45.351 1.00 21.41 244 TYR H CA 1
ATOM 17327 C C . TYR H 1 244 ? 69.187 44.025 46.132 1.00 23.77 244 TYR H C 1
ATOM 17328 O O . TYR H 1 244 ? 68.144 43.697 45.549 1.00 21.79 244 TYR H O 1
ATOM 17337 N N . GLN H 1 245 ? 69.242 44.229 47.445 1.00 19.57 245 GLN H N 1
ATOM 17338 C CA . GLN H 1 245 ? 68.029 44.167 48.259 1.00 25.89 245 GLN H CA 1
ATOM 17339 C C . GLN H 1 245 ? 66.964 45.170 47.820 1.00 25.32 245 GLN H C 1
ATOM 17340 O O . GLN H 1 245 ? 65.766 44.859 47.817 1.00 25.72 245 GLN H O 1
ATOM 17346 N N . ASP H 1 246 ? 67.398 46.369 47.454 1.00 24.30 246 ASP H N 1
ATOM 17347 C CA . ASP H 1 246 ? 66.472 47.431 47.058 1.00 25.70 246 ASP H CA 1
ATOM 17348 C C . ASP H 1 246 ? 65.961 47.247 45.633 1.00 24.45 246 ASP H C 1
ATOM 17349 O O . ASP H 1 246 ? 64.859 47.685 45.287 1.00 28.17 246 ASP H O 1
ATOM 17354 N N . TRP H 1 247 ? 66.797 46.621 44.818 1.00 22.55 247 TRP H N 1
ATOM 17355 C CA . TRP H 1 247 ? 66.642 46.545 43.372 1.00 23.90 247 TRP H CA 1
ATOM 17356 C C . TRP H 1 247 ? 65.763 45.372 42.938 1.00 23.09 247 TRP H C 1
ATOM 17357 O O . TRP H 1 247 ? 64.868 45.521 42.103 1.00 24.54 247 TRP H O 1
ATOM 17368 N N . ALA H 1 248 ? 66.029 44.205 43.519 1.00 20.71 248 ALA H N 1
ATOM 17369 C CA . ALA H 1 248 ? 65.506 42.936 43.009 1.00 20.91 248 ALA H CA 1
ATOM 17370 C C . ALA H 1 248 ? 64.019 42.727 43.268 1.00 21.20 248 ALA H C 1
ATOM 17371 O O . ALA H 1 248 ? 63.451 43.323 44.187 1.00 22.73 248 ALA H O 1
ATOM 17373 N N . PRO H 1 249 ? 63.380 41.888 42.436 1.00 17.14 249 PRO H N 1
ATOM 17374 C CA . PRO H 1 249 ? 62.010 41.452 42.726 1.00 17.51 249 PRO H CA 1
ATOM 17375 C C . PRO H 1 249 ? 61.840 40.925 44.155 1.00 21.89 249 PRO H C 1
ATOM 17376 O O . PRO H 1 249 ? 60.865 41.294 44.805 1.00 27.75 249 PRO H O 1
ATOM 17380 N N . LEU H 1 250 ? 62.765 40.097 44.636 1.00 22.75 250 LEU H N 1
ATOM 17381 C CA . LEU H 1 250 ? 62.724 39.655 46.035 1.00 27.36 250 LEU H CA 1
ATOM 17382 C C . LEU H 1 250 ? 63.894 40.227 46.841 1.00 26.41 250 LEU H C 1
ATOM 17383 O O . LEU H 1 250 ? 65.013 40.270 46.357 1.00 23.16 250 LEU H O 1
ATOM 17388 N N . PRO H 1 251 ? 63.635 40.648 48.087 1.00 28.54 251 PRO H N 1
ATOM 17389 C CA . PRO H 1 251 ? 64.649 41.353 48.888 1.00 33.09 251 PRO H CA 1
ATOM 17390 C C . PRO H 1 251 ? 65.692 40.477 49.600 1.00 34.92 251 PRO H C 1
ATOM 17391 O O . PRO H 1 251 ? 66.717 41.010 50.020 1.00 40.52 251 PRO H O 1
ATOM 17395 N N . SER H 1 252 ? 65.446 39.182 49.752 1.00 34.77 252 SER H N 1
ATOM 17396 C CA . SER H 1 252 ? 66.348 38.337 50.541 1.00 33.00 252 SER H CA 1
ATOM 17397 C C . SER H 1 252 ? 67.787 38.318 50.012 1.00 29.49 252 SER H C 1
ATOM 17398 O O . SER H 1 252 ? 68.010 38.258 48.807 1.00 28.88 252 SER H O 1
ATOM 17401 N N . PRO H 1 253 ? 68.769 38.380 50.926 1.00 30.40 253 PRO H N 1
ATOM 17402 C CA . PRO H 1 253 ? 70.185 38.329 50.539 1.00 27.86 253 PRO H CA 1
ATOM 17403 C C . PRO H 1 253 ? 70.595 36.945 50.039 1.00 23.90 253 PRO H C 1
ATOM 17404 O O . PRO H 1 253 ? 69.953 35.949 50.386 1.00 22.48 253 PRO H O 1
ATOM 17408 N N . MET H 1 254 ? 71.639 36.895 49.215 1.00 22.76 254 MET H N 1
ATOM 17409 C CA . MET H 1 254 ? 72.211 35.620 48.779 1.00 19.66 254 MET H CA 1
ATOM 17410 C C . MET H 1 254 ? 72.682 34.808 49.978 1.00 20.34 254 MET H C 1
ATOM 17411 O O . MET H 1 254 ? 73.188 35.357 50.959 1.00 21.81 254 MET H O 1
ATOM 17416 N N . GLU H 1 255 ? 72.500 33.498 49.897 1.00 21.32 255 GLU H N 1
ATOM 17417 C CA . GLU H 1 255 ? 73.217 32.570 50.765 1.00 18.53 255 GLU H CA 1
ATOM 17418 C C . GLU H 1 255 ? 73.897 31.585 49.836 1.00 19.20 255 GLU H C 1
ATOM 17419 O O . GLU H 1 255 ? 73.367 31.285 48.767 1.00 20.09 255 GLU H O 1
ATOM 17425 N N . ALA H 1 256 ? 75.078 31.102 50.218 1.00 16.54 256 ALA H N 1
ATOM 17426 C CA . ALA H 1 256 ? 75.838 30.221 49.342 1.00 18.47 256 ALA H CA 1
ATOM 17427 C C . ALA H 1 256 ? 75.035 28.968 48.986 1.00 14.70 256 ALA H C 1
ATOM 17428 O O . ALA H 1 256 ? 75.100 28.495 47.861 1.00 17.97 256 ALA H O 1
ATOM 17430 N N . GLU H 1 257 ? 74.264 28.466 49.945 1.00 15.63 257 GLU H N 1
ATOM 17431 C CA . GLU H 1 257 ? 73.454 27.254 49.753 1.00 17.43 257 GLU H CA 1
ATOM 17432 C C . GLU H 1 257 ? 72.323 27.392 48.725 1.00 18.33 257 GLU H C 1
ATOM 17433 O O . GLU H 1 257 ? 71.809 26.386 48.239 1.00 20.23 257 GLU H O 1
ATOM 17439 N N . GLN H 1 258 ? 71.907 28.619 48.413 1.00 16.06 258 GLN H N 1
ATOM 17440 C CA . GLN H 1 258 ? 70.912 28.818 47.354 1.00 17.49 258 GLN H CA 1
ATOM 17441 C C . GLN H 1 258 ? 71.510 28.411 46.008 1.00 18.59 258 GLN H C 1
ATOM 17442 O O . GLN H 1 258 ? 70.893 27.718 45.200 1.00 16.10 258 GLN H O 1
ATOM 17448 N N . VAL H 1 259 ? 72.732 28.850 45.774 1.00 13.67 259 VAL H N 1
ATOM 17449 C CA . VAL H 1 259 ? 73.442 28.481 44.569 1.00 13.46 259 VAL H CA 1
ATOM 17450 C C . VAL H 1 259 ? 73.817 27.008 44.646 1.00 12.22 259 VAL H C 1
ATOM 17451 O O . VAL H 1 259 ? 73.786 26.296 43.641 1.00 21.55 259 VAL H O 1
ATOM 17455 N N . GLY H 1 260 ? 74.130 26.553 45.854 1.00 13.01 260 GLY H N 1
ATOM 17456 C CA . GLY H 1 260 ? 74.428 25.155 46.078 1.00 21.80 260 GLY H CA 1
ATOM 17457 C C . GLY H 1 260 ? 73.247 24.282 45.678 1.00 22.31 260 GLY H C 1
ATOM 17458 O O . GLY H 1 260 ? 73.427 23.242 45.048 1.00 20.01 260 GLY H O 1
ATOM 17459 N N . ALA H 1 261 ? 72.033 24.710 46.014 1.00 16.78 261 ALA H N 1
ATOM 17460 C CA . ALA H 1 261 ? 70.859 23.882 45.715 1.00 21.43 261 ALA H CA 1
ATOM 17461 C C . ALA H 1 261 ? 70.578 23.823 44.215 1.00 19.73 261 ALA H C 1
ATOM 17462 O O . ALA H 1 261 ? 70.180 22.777 43.691 1.00 19.86 261 ALA H O 1
ATOM 17464 N N . ALA H 1 262 ? 70.786 24.945 43.528 1.00 22.00 262 ALA H N 1
ATOM 17465 C CA . ALA H 1 262 ? 70.622 24.982 42.080 1.00 22.52 262 ALA H CA 1
ATOM 17466 C C . ALA H 1 262 ? 71.670 24.094 41.412 1.00 18.48 262 ALA H C 1
ATOM 17467 O O . ALA H 1 262 ? 71.360 23.379 40.465 1.00 19.76 262 ALA H O 1
ATOM 17469 N N . ALA H 1 263 ? 72.903 24.143 41.911 1.00 21.73 263 ALA H N 1
ATOM 17470 C CA . ALA H 1 263 ? 73.967 23.280 41.404 1.00 20.31 263 ALA H CA 1
ATOM 17471 C C . ALA H 1 263 ? 73.594 21.803 41.538 1.00 21.96 263 ALA H C 1
ATOM 17472 O O . ALA H 1 263 ? 73.705 21.033 40.578 1.00 17.99 263 ALA H O 1
ATOM 17474 N N . ALA H 1 264 ? 73.158 21.419 42.735 1.00 21.53 264 ALA H N 1
ATOM 17475 C CA . ALA H 1 264 ? 72.719 20.053 43.011 1.00 18.37 264 ALA H CA 1
ATOM 17476 C C . ALA H 1 264 ? 71.626 19.568 42.048 1.00 20.01 264 ALA H C 1
ATOM 17477 O O . ALA H 1 264 ? 71.704 18.472 41.516 1.00 14.18 264 ALA H O 1
ATOM 17479 N N . PHE H 1 265 ? 70.620 20.395 41.798 1.00 14.72 265 PHE H N 1
ATOM 17480 C CA . PHE H 1 265 ? 69.587 20.028 40.838 1.00 14.04 265 PHE H CA 1
ATOM 17481 C C . PHE H 1 265 ? 70.165 19.872 39.429 1.00 16.60 265 PHE H C 1
ATOM 17482 O O . PHE H 1 265 ? 69.863 18.906 38.736 1.00 19.59 265 PHE H O 1
ATOM 17490 N N . LEU H 1 266 ? 71.013 20.810 39.007 1.00 13.71 266 LEU H N 1
ATOM 17491 C CA . LEU H 1 266 ? 71.498 20.793 37.629 1.00 14.29 266 LEU H CA 1
ATOM 17492 C C . LEU H 1 266 ? 72.375 19.575 37.357 1.00 15.99 266 LEU H C 1
ATOM 17493 O O . LEU H 1 266 ? 72.416 19.085 36.230 1.00 17.86 266 LEU H O 1
ATOM 17498 N N . VAL H 1 267 ? 73.073 19.095 38.384 1.00 16.47 267 VAL H N 1
ATOM 17499 C CA . VAL H 1 267 ? 73.979 17.957 38.216 1.00 14.76 267 VAL H CA 1
ATOM 17500 C C . VAL H 1 267 ? 73.257 16.636 38.478 1.00 21.34 267 VAL H C 1
ATOM 17501 O O . VAL H 1 267 ? 73.842 15.551 38.355 1.00 23.20 267 VAL H O 1
ATOM 17505 N N . SER H 1 268 ? 71.980 16.727 38.831 1.00 18.40 268 SER H N 1
ATOM 17506 C CA . SER H 1 268 ? 71.191 15.538 39.139 1.00 19.81 268 SER H CA 1
ATOM 17507 C C . SER H 1 268 ? 70.557 14.954 37.870 1.00 22.62 268 SER H C 1
ATOM 17508 O O . SER H 1 268 ? 70.511 15.620 36.828 1.00 20.39 268 SER H O 1
ATOM 17511 N N . PRO H 1 269 ? 70.071 13.700 37.947 1.00 23.69 269 PRO H N 1
ATOM 17512 C CA . PRO H 1 269 ? 69.370 13.094 36.807 1.00 21.78 269 PRO H CA 1
ATOM 17513 C C . PRO H 1 269 ? 68.082 13.837 36.446 1.00 20.81 269 PRO H C 1
ATOM 17514 O O . PRO H 1 269 ? 67.561 13.686 35.340 1.00 23.09 269 PRO H O 1
ATOM 17518 N N . LEU H 1 270 ? 67.567 14.629 37.376 1.00 16.87 270 LEU H N 1
ATOM 17519 C CA . LEU H 1 270 ? 66.349 15.407 37.119 1.00 19.91 270 LEU H CA 1
ATOM 17520 C C . LEU H 1 270 ? 66.546 16.510 36.077 1.00 21.96 270 LEU H C 1
ATOM 17521 O O . LEU H 1 270 ? 65.570 17.083 35.574 1.00 20.97 270 LEU H O 1
ATOM 17526 N N . ALA H 1 271 ? 67.807 16.803 35.758 1.00 19.06 271 ALA H N 1
ATOM 17527 C CA . ALA H 1 271 ? 68.156 17.873 34.821 1.00 19.43 271 ALA H CA 1
ATOM 17528 C C . ALA H 1 271 ? 68.813 17.379 33.520 1.00 23.36 271 ALA H C 1
ATOM 17529 O O . ALA H 1 271 ? 69.519 18.133 32.857 1.00 18.62 271 ALA H O 1
ATOM 17531 N N . SER H 1 272 ? 68.574 16.130 33.141 1.00 17.69 272 SER H N 1
ATOM 17532 C CA . SER H 1 272 ? 69.242 15.551 31.966 1.00 21.63 272 SER H CA 1
ATOM 17533 C C . SER H 1 272 ? 68.944 16.283 30.649 1.00 21.64 272 SER H C 1
ATOM 17534 O O . SER H 1 272 ? 69.670 16.123 29.669 1.00 20.97 272 SER H O 1
ATOM 17537 N N . ALA H 1 273 ? 67.882 17.085 30.629 1.00 17.48 273 ALA H N 1
ATOM 17538 C CA . ALA H 1 273 ? 67.535 17.837 29.426 1.00 18.82 273 ALA H CA 1
ATOM 17539 C C . ALA H 1 273 ? 68.094 19.264 29.432 1.00 15.18 273 ALA H C 1
ATOM 17540 O O . ALA H 1 273 ? 67.833 20.037 28.510 1.00 19.41 273 ALA H O 1
ATOM 17542 N N . ILE H 1 274 ? 68.867 19.605 30.463 1.00 14.65 274 ILE H N 1
ATOM 17543 C CA . ILE H 1 274 ? 69.382 20.974 30.625 1.00 16.13 274 ILE H CA 1
ATOM 17544 C C . ILE H 1 274 ? 70.882 21.026 30.406 1.00 15.44 274 ILE H C 1
ATOM 17545 O O . ILE H 1 274 ? 71.659 20.431 31.166 1.00 15.45 274 ILE H O 1
ATOM 17550 N N . THR H 1 275 ? 71.297 21.736 29.365 1.00 17.32 275 THR H N 1
ATOM 17551 C CA . THR H 1 275 ? 72.722 21.868 29.089 1.00 16.01 275 THR H CA 1
ATOM 17552 C C . THR H 1 275 ? 72.993 23.180 28.351 1.00 15.61 275 THR H C 1
ATOM 17553 O O . THR H 1 275 ? 72.125 23.690 27.643 1.00 17.83 275 THR H O 1
ATOM 17557 N N . GLY H 1 276 ? 74.179 23.749 28.564 1.00 12.88 276 GLY H N 1
ATOM 17558 C CA . GLY H 1 276 ? 74.515 25.047 27.992 1.00 16.03 276 GLY H CA 1
ATOM 17559 C C . GLY H 1 276 ? 73.796 26.226 28.628 1.00 17.22 276 GLY H C 1
ATOM 17560 O O . GLY H 1 276 ? 73.874 27.359 28.137 1.00 17.50 276 GLY H O 1
ATOM 17561 N N . GLU H 1 277 ? 73.111 25.973 29.738 1.00 15.66 277 GLU H N 1
ATOM 17562 C CA . GLU H 1 277 ? 72.255 26.984 30.349 1.00 16.99 277 GLU H CA 1
ATOM 17563 C C . GLU H 1 277 ? 73.028 27.956 31.224 1.00 19.48 277 GLU H C 1
ATOM 17564 O O . GLU H 1 277 ? 73.998 27.573 31.877 1.00 18.95 277 GLU H O 1
ATOM 17570 N N . THR H 1 278 ? 72.582 29.210 31.237 1.00 21.47 278 THR H N 1
ATOM 17571 C CA . THR H 1 278 ? 73.003 30.177 32.241 1.00 19.50 278 THR H CA 1
ATOM 17572 C C . THR H 1 278 ? 71.827 30.423 33.172 1.00 23.19 278 THR H C 1
ATOM 17573 O O . THR H 1 278 ? 70.866 31.110 32.808 1.00 19.99 278 THR H O 1
ATOM 17577 N N . LEU H 1 279 ? 71.891 29.849 34.367 1.00 17.95 279 LEU H N 1
ATOM 17578 C CA . LEU H 1 279 ? 70.784 29.955 35.306 1.00 15.69 279 LEU H CA 1
ATOM 17579 C C . LEU H 1 279 ? 71.046 31.048 36.325 1.00 15.68 279 LEU H C 1
ATOM 17580 O O . LEU H 1 279 ? 72.027 30.999 37.063 1.00 17.79 279 LEU H O 1
ATOM 17585 N N . TYR H 1 280 ? 70.159 32.037 36.368 1.00 13.72 280 TYR H N 1
ATOM 17586 C CA . TYR H 1 280 ? 70.302 33.134 37.310 1.00 14.89 280 TYR H CA 1
ATOM 17587 C C . TYR H 1 280 ? 69.750 32.786 38.677 1.00 20.39 280 TYR H C 1
ATOM 17588 O O . TYR H 1 280 ? 68.580 32.403 38.816 1.00 20.12 280 TYR H O 1
ATOM 17597 N N . VAL H 1 281 ? 70.597 32.940 39.688 1.00 13.32 281 VAL H N 1
ATOM 17598 C CA . VAL H 1 281 ? 70.216 32.724 41.078 1.00 13.12 281 VAL H CA 1
ATOM 17599 C C . VAL H 1 281 ? 70.615 34.013 41.805 1.00 18.55 281 VAL H C 1
ATOM 17600 O O . VAL H 1 281 ? 71.649 34.082 42.465 1.00 19.93 281 VAL H O 1
ATOM 17604 N N . ASP H 1 282 ? 69.801 35.056 41.624 1.00 18.65 282 ASP H N 1
ATOM 17605 C CA . ASP H 1 282 ? 70.138 36.392 42.119 1.00 14.28 282 ASP H CA 1
ATOM 17606 C C . ASP H 1 282 ? 68.906 37.167 42.568 1.00 17.10 282 ASP H C 1
ATOM 17607 O O . ASP H 1 282 ? 68.915 38.394 42.586 1.00 19.84 282 ASP H O 1
ATOM 17612 N N . HIS H 1 283 ? 67.849 36.442 42.912 1.00 13.31 283 HIS H N 1
ATOM 17613 C CA . HIS H 1 283 ? 66.590 37.051 43.346 1.00 14.30 283 HIS H CA 1
ATOM 17614 C C . HIS H 1 283 ? 65.940 37.915 42.265 1.00 15.48 283 HIS H C 1
ATOM 17615 O O . HIS H 1 283 ? 65.141 38.810 42.556 1.00 19.41 283 HIS H O 1
ATOM 17622 N N . GLY H 1 284 ? 66.285 37.613 41.017 1.00 14.71 284 GLY H N 1
ATOM 17623 C CA . GLY H 1 284 ? 65.704 38.245 39.850 1.00 14.87 284 GLY H CA 1
ATOM 17624 C C . GLY H 1 284 ? 66.213 39.639 39.522 1.00 19.72 284 GLY H C 1
ATOM 17625 O O . GLY H 1 284 ? 65.587 40.354 38.739 1.00 17.36 284 GLY H O 1
ATOM 17626 N N . ALA H 1 285 ? 67.339 40.039 40.106 1.00 17.08 285 ALA H N 1
ATOM 17627 C CA . ALA H 1 285 ? 67.841 41.383 39.861 1.00 17.67 285 ALA H CA 1
ATOM 17628 C C . ALA H 1 285 ? 68.163 41.580 38.390 1.00 17.32 285 ALA H C 1
ATOM 17629 O O . ALA H 1 285 ? 67.889 42.637 37.822 1.00 17.48 285 ALA H O 1
ATOM 17631 N N . ASN H 1 286 ? 68.708 40.540 37.767 1.00 15.59 286 ASN H N 1
ATOM 17632 C CA . ASN H 1 286 ? 69.137 40.603 36.365 1.00 16.05 286 ASN H CA 1
ATOM 17633 C C . ASN H 1 286 ? 68.046 40.930 35.344 1.00 13.74 286 ASN H C 1
ATOM 17634 O O . ASN H 1 286 ? 68.356 41.289 34.204 1.00 14.03 286 ASN H O 1
ATOM 17639 N N . VAL H 1 287 ? 66.781 40.734 35.711 1.00 16.93 287 VAL H N 1
ATOM 17640 C CA . VAL H 1 287 ? 65.695 41.002 34.768 1.00 17.71 287 VAL H CA 1
ATOM 17641 C C . VAL H 1 287 ? 65.204 42.447 34.802 1.00 15.72 287 VAL H C 1
ATOM 17642 O O . VAL H 1 287 ? 64.411 42.859 33.943 1.00 18.18 287 VAL H O 1
ATOM 17646 N N . MET H 1 288 ? 65.665 43.222 35.779 1.00 15.93 288 MET H N 1
ATOM 17647 C CA . MET H 1 288 ? 65.252 44.632 35.891 1.00 10.73 288 MET H CA 1
ATOM 17648 C C . MET H 1 288 ? 65.811 45.514 34.768 1.00 16.59 288 MET H C 1
ATOM 17649 O O . MET H 1 288 ? 66.978 45.369 34.374 1.00 18.13 288 MET H O 1
ATOM 17654 N N . GLY H 1 289 ? 64.998 46.461 34.295 1.00 15.13 289 GLY H N 1
ATOM 17655 C CA . GLY H 1 289 ? 65.392 47.359 33.216 1.00 16.44 289 GLY H CA 1
ATOM 17656 C C . GLY H 1 289 ? 65.863 48.732 33.664 1.00 19.29 289 GLY H C 1
ATOM 17657 O O . GLY H 1 289 ? 66.351 49.530 32.852 1.00 22.60 289 GLY H O 1
ATOM 17658 N N . ILE H 1 290 ? 65.681 49.017 34.951 1.00 18.68 290 ILE H N 1
ATOM 17659 C CA . ILE H 1 290 ? 66.200 50.235 35.576 1.00 18.60 290 ILE H CA 1
ATOM 17660 C C . ILE H 1 290 ? 66.583 49.920 37.007 1.00 28.70 290 ILE H C 1
ATOM 17661 O O . ILE H 1 290 ? 66.163 48.896 37.559 1.00 29.11 290 ILE H O 1
ATOM 17666 N N . GLY H 1 291 ? 67.372 50.805 37.607 1.00 32.70 291 GLY H N 1
ATOM 17667 C CA . GLY H 1 291 ? 67.733 50.687 39.006 1.00 31.16 291 GLY H CA 1
ATOM 17668 C C . GLY H 1 291 ? 66.690 51.276 39.940 1.00 33.43 291 GLY H C 1
ATOM 17669 O O . GLY H 1 291 ? 65.758 51.950 39.497 1.00 34.56 291 GLY H O 1
ATOM 17670 N N . PRO H 1 292 ? 66.861 51.035 41.251 1.00 35.24 292 PRO H N 1
ATOM 17671 C CA . PRO H 1 292 ? 65.898 51.333 42.318 1.00 41.60 292 PRO H CA 1
ATOM 17672 C C . PRO H 1 292 ? 65.823 52.792 42.734 1.00 53.74 292 PRO H C 1
ATOM 17673 O O . PRO H 1 292 ? 66.180 53.110 43.868 1.00 60.98 292 PRO H O 1
ATOM 17677 N N . GLU H 1 293 ? 65.346 53.656 41.844 1.00 56.29 293 GLU H N 1
ATOM 17678 C CA . GLU H 1 293 ? 65.129 55.061 42.172 1.00 52.68 293 GLU H CA 1
ATOM 17679 C C . GLU H 1 293 ? 63.987 55.601 41.321 1.00 54.27 293 GLU H C 1
ATOM 17680 O O . GLU H 1 293 ? 63.358 56.600 41.663 1.00 50.27 293 GLU H O 1
ATOM 17682 N N . MET H 1 294 ? 63.723 54.915 40.212 1.00 57.22 294 MET H N 1
ATOM 17683 C CA . MET H 1 294 ? 62.630 55.265 39.311 1.00 58.83 294 MET H CA 1
ATOM 17684 C C . MET H 1 294 ? 61.461 54.291 39.474 1.00 57.63 294 MET H C 1
ATOM 17685 O O . MET H 1 294 ? 60.593 54.199 38.606 1.00 54.54 294 MET H O 1
ATOM 17690 N N . PHE H 1 295 ? 61.451 53.564 40.587 1.00 58.42 295 PHE H N 1
ATOM 17691 C CA . PHE H 1 295 ? 60.386 52.606 40.874 1.00 58.13 295 PHE H CA 1
ATOM 17692 C C . PHE H 1 295 ? 59.045 53.307 41.113 1.00 62.83 295 PHE H C 1
ATOM 17693 O O . PHE H 1 295 ? 57.981 52.754 40.827 1.00 61.78 295 PHE H O 1
#

Sequence (2360 aa):
MLKIDLTGKIAFIAGIGDDNGYGWGIAKMLAEAGATILVGTWVPIYKIFSQSLELGKFNASRELSNGELLTFAKIYPMDASFDTPEDIPQEILENKRYKDLSGYTVSEVVEQVKKHFGHIDILVHSLANSPEIAKPLLDTSRKGYLAALSTSSYSFISLLSHFGPIMNAGASTISLTYLASMRAVPGYGGGMNAAKAALESDTKVLAWEAGRRWGVRVNTISAGPLASRAGKAIGFIERMVDYYQDWAPLPSPMEAEQVGAAAAFLVSPLASAITGETLYVDHGANVMGIGPEMFMLKIDLTGKIAFIAGIGDDNGYGWGIAKMLAEAGATILVGTWVPIYKIFSQSLELGKFNASRELSNGELLTFAKIYPMDASFDTPEDIPQEILENKRYKDLSGYTVSEVVEQVKKHFGHIDILVHSLANSPEIAKPLLDTSRKGYLAALSTSSYSFISLLSHFGPIMNAGASTISLTYLASMRAVPGYGGGMNAAKAALESDTKVLAWEAGRRWGVRVNTISAGPLASRAGKAIGFIERMVDYYQDWAPLPSPMEAEQVGAAAAFLVSPLASAITGETLYVDHGANVMGIGPEMFMLKIDLTGKIAFIAGIGDDNGYGWGIAKMLAEAGATILVGTWVPIYKIFSQSLELGKFNASRELSNGELLTFAKIYPMDASFDTPEDIPQEILENKRYKDLSGYTVSEVVEQVKKHFGHIDILVHSLANSPEIAKPLLDTSRKGYLAALSTSSYSFISLLSHFGPIMNAGASTISLTYLASMRAVPGYGGGMNAAKAALESDTKVLAWEAGRRWGVRVNTISAGPLASRAGKAIGFIERMVDYYQDWAPLPSPMEAEQVGAAAAFLVSPLASAITGETLYVDHGANVMGIGPEMFMLKIDLTGKIAFIAGIGDDNGYGWGIAKMLAEAGATILVGTWVPIYKIFSQSLELGKFNASRELSNGELLTFAKIYPMDASFDTPEDIPQEILENKRYKDLSGYTVSEVVEQVKKHFGHIDILVHSLANSPEIAKPLLDTSRKGYLAALSTSSYSFISLLSHFGPIMNAGASTISLTYLASMRAVPGYGGGMNAAKAALESDTKVLAWEAGRRWGVRVNTISAGPLASRAGKAIGFIERMVDYYQDWAPLPSPMEAEQVGAAAAFLVSPLASAITGETLYVDHGANVMGIGPEMFMLKIDLTGKIAFIAGIGDDNGYGWGIAKMLAEAGATILVGTWVPIYKIFSQSLELGKFNASRELSNGELLTFAKIYPMDASFDTPEDIPQEILENKRYKDLSGYTVSEVVEQVKKHFGHIDILVHSLANSPEIAKPLLDTSRKGYLAALSTSSYSFISLLSHFGPIMNAGASTISLTYLASMRAVPGYGGGMNAAKAALESDTKVLAWEAGRRWGVRVNTISAGPLASRAGKAIGFIERMVDYYQDWAPLPSPMEAEQVGAAAAFLVSPLASAITGETLYVDHGANVMGIGPEMFMLKIDLTGKIAFIAGIGDDNGYGWGIAKMLAEAGATILVGTWVPIYKIFSQSLELGKFNASRELSNGELLTFAKIYPMDASFDTPEDIPQEILENKRYKDLSGYTVSEVVEQVKKHFGHIDILVHSLANSPEIAKPLLDTSRKGYLAALSTSSYSFISLLSHFGPIMNAGASTISLTYLASMRAVPGYGGGMNAAKAALESDTKVLAWEAGRRWGVRVNTISAGPLASRAGKAIGFIERMVDYYQDWAPLPSPMEAEQVGAAAAFLVSPLASAITGETLYVDHGANVMGIGPEMFMLKIDLTGKIAFIAGIGDDNGYGWGIAKMLAEAGATILVGTWVPIYKIFSQSLELGKFNASRELSNGELLTFAKIYPMDASFDTPEDIPQEILENKRYKDLSGYTVSEVVEQVKKHFGHIDILVHSLANSPEIAKPLLDTSRKGYLAALSTSSYSFISLLSHFGPIMNAGASTISLTYLASMRAVPGYGGGMNAAKAALESDTKVLAWEAGRRWGVRVNTISAGPLASRAGKAIGFIERMVDYYQDWAPLPSPMEAEQVGAAAAFLVSPLASAITGETLYVDHGANVMGIGPEMFMLKIDLTGKIAFIAGIGDDNGYGWGIAKMLAEAGATILVGTWVPIYKIFSQSLELGKFNASRELSNGELLTFAKIYPMDASFDTPEDIPQEILENKRYKDLSGYTVSEVVEQVKKHFGHIDILVHSLANSPEIAKPLLDTSRKGYLAALSTSSYSFISLLSHFGPIMNAGASTISLTYLASMRAVPGYGGGMNAAKAALESDTKVLAWEAGRRWGVRVNTISAGPLASRAGKAIGFIERMVDYYQDWAPLPSPMEAEQVGAAAAFLVSPLASAITGETLYVDHGANVMGIGPEMF

Nearest PDB structures (foldseek):
  4q9n-assembly1_D  TM=1.003E+00  e=3.450E-60  Chlamydia trachomatis F/11-96
  1d7o-assembly1_A  TM=9.720E-01  e=7.097E-44  Brassica napus
  1cwu-assembly1_A  TM=9.917E-01  e=4.908E-43  Brassica napus
  4o1m-assembly2_F  TM=9.919E-01  e=5.519E-43  Toxoplasma gondii
  2oos-assembly1_A-2  TM=9.875E-01  e=1.041E-38  Plasmodium falciparum

Foldseek 3Di:
DDALACAPAEEEQEDDLACFFLSVLQLQLLVLNHYAYEYEYEQLRQVVRVVCVVVCVCQVSQQHPVRDGRDHPYYAHAQLLAADPVRDDPVQCPPPSRVVDDQHHLLSVLVVCCVPPVAHAEYEYEDFDFPPQQDAQVPADPVRLVVRQSRQAVSVVSNCVNRLVRHDALGEYEYEAAPLLPPPDPSRYSNNNVNRVNNLVVQQVCQVVSCVPRVYAGEYEHEAQGCGPVLVVSPCSVVRQCQLLLQAPHNDGDDSNLVSNVSSCCSGPVNSVDHSYYHYHRNHNVVDPDGNVVD/DDALACAPAEEEEEDDLACFALSNLLLQLSVLNHYAYEYEYEQVRQVVRVVCVVVCVCQVSQAHPVRDGRDHPYYAHADLLAADPVRDDDCQCPDPRPVVDDQHHLLSVLVVCCVVPVAHAEYEYEDFDFPPLQDAQVPADPVRQVSRLSTQAVSVVSNCVNRLVRHDALGEYEYEAAPLLPPPDPSRYSNNNVNRVNNLVVQQVCQVVSCVPRVYAGEYEHEQQGPGPVRPVSPCSVVSQCQLLLQAPHNDGDDSNQVSNVSSCCSGPVNSVDHSYYHYDYNHNVVDDDGSVPD/DDALACAPAEEEQEEDQACFALSNLLLQLLVLNHYAYEYEYELVRQVVRVVCVVVCVCVVSQQHPVRDGRDHPYYAYAQLLAQDPVRDDVVRCPPPSNVVDDQHHLLSVLVVCCVPPVAHAEYEYEDFDFPPLQDAQVPADPVRQVSRQSRLAVSVVSNCVNRLVRHDALGEYEYEAAPLLPPPDPSRYSNNNVNRVNNLVVQQVCQVVSCVPRVYAGEYEHEAQGCGPVRVVSPCSVVSQCQLLLQAPHNDGDDSNLVSNVSSCCSGPVNSVDHSYYHYDYNHNVVDPDGRPVD/DDALAQAPAEEEEEEDLACFALSNLLLQLLVLNRYAYEYEYAQVRVVVRVVCVVVCVCVVSQAHPVRDGRDHPYYHHAQLLAQDPVRDDPVQCPDPRRVPDDQHYLLSVLVVCCVPPVAHAEYEAEWFDFPQLQDAQVPADPVRQVSRLSGQAVSVVSNCVNRLVRYDALGEYEYEAAPLLPPPDPRRYSNNNVSRVNNLVVQQVCQVVSCVPRVYAGEYEHEAQGCGPVRVVSPCSVVSQVQLLLQAPHNDGDDSNLVSNVSSCCSGPVNSVDHSYYHYDYRHNVVDPDGNVVD/DDALACAPAEEEEEDDQACFALSNLLLQLLVLNHYAYEYEDEQVRQVVRVVCVVVCVCQVSQAHPVRDGRDHPYYHYADLLAADPVRDDPCQCPDPSPVVDDQHHLLSVLVVCCVVPVAHAEYEYEWFDFPPQQDAQVPADPVRQVSRLSTQAVSVVSNCVNRLVRHDALGEYEYEAAPLLPPPDPSRYSNNNVNRVRNLVCQQVCCVVSCVPRVYAGEYEHEAQGPGPVRPVSPCSVVSLVQLLLQAPHNDGDDSNLVSNVVSCCSGPVNSVDHSYYHYDYNHNSVDDDGNVVD/DDALACAPAEEEQEDDLACFFLSVLLLQLLVLNHYAYEYEYEQLRVVVRVVCVVVCVRVVRQQHPVRDGRDHPYYAHAQLLAADPVRDDPVQCPDPSNVVDDLHHLLSVLVVCCVPPVAHAEYEAEDFDFPPQQDAQVPADPVRQVSRQSRQAVSVVSNCVNRLVRHDALGEYEYEAAPLLPPPDPSRYSNNNVSRVRNLVVQQVCQVVSCVVRVYAGEYEHEAQGCGPVLVVSPCSVVRQCQLLLQAPHNDGDDSNLVSNVSSCCSGPVNSVDHSYYHYHYRHNVVDPDGNVVD/DDALAQAPAEEEEEDDLACFFLSNLLLQLLVLNRYAYEYEYAQVRQVVRVVCVVVCVCVVSQAHPVGDGRDHPYYAHADLLAQDPVSDDPVQCPDPSRVVDDQHYLLSVLVVCCVPPVAHAEYEYEDFDFPPLQDAQVPADPVRLVVRQSGQAVSVVSNCVNRLVRYDALGEYEYEAAPLLPPPDPSRYSNNNVNRVNNLVVQQVCCVVSCVPRVYAGEYEHEAQGCGPVRVVSPCRVVSQVQLLLQAPHRDGDDSNQVSNVSSCCSGPVNSVDHSYYHYHYRHNVVDPDGNVVD/DDALACAPAEEEQEDDLALFFLSNLLLQLLVLNHYAYEYEYEQQRQVVRVVCVVVCVCVVSQQHPVRDGRDHPYYHHAQLLAQDPVRDDVVNCPPPSNVVDDQHHLLSVLVVCCVPVVAHAEYEAEDFDFPPLQDAQVPADPVRQVVRQSRQPVSVVSNCVSRLVRHDALGEYEYEAAPLLPPPDPSRYSNNNVNRVNNLVVQQVCQVVSCVPRVYAGEYEHEQQGCGPVRVVSPCSVVSQCQLLLQAPHNDGDDSNLVSNVSSCCSGPVNSVDHSYYHYDYNHNVVDPDGRPVD

CATH classification: 3.40.50.720

B-factor: mean 25.43, std 10.39, range [8.14, 83.81]

Secondary structure (DSSP, 8-state):
--B---TT-EEEEE--SSSSSHHHHHHHHHHHTT-EEEEEEEHHHHHHHHHHHHTTTTGGG-B-TTSPBP--SEEEEE-TT-SSGGG--HHHHTSHHHHT----SHHHHHHHHHHHHS-EEEEEE-----TTTTS-GGG--HHHHHHHHIIIIIHHHHHHHHHGGGEEEEEEEEEEE-GGGTSB-TT-TTTHHHHHHHHHHHHHHHHHHHHHHH--EEEEEEE----SHHHHHHS-HHHHHHHHHHHSSS-PPP-HHHHHHHHHHHHSGGGTT--S-EEEESTTGGGBSS-GGG-/--B---TT-EEEEE--SSSSSHHHHHHHHHHHTT-EEEEEEEHHHHHHHHHHHHTTTTGGG-B-TTSPBP-EEEEEEE-TT-SSGGG--HHHHTSTTTTT----SHHHHHHHHHHHHS-EEEEEE-----TTTTS-GGG--HHHHHHHHIIIIIHHHHHHHHHGGGEEEEEEEEEEE-GGGSSB-TT-TTTHHHHHHHHHHHHHHHHHHHHHHH--EEEEEEEPP---HHHHHTS-HHHHHHHHHHHSSS-PPP-HHHHHHHHHHHHSGGGTT--S-EEEESTTGGGBSS-TT--/--B---TT-EEEEE---SSSSHHHHHHHHHHHTT-EEEEEEEHHHHHHHHHHHHTTTTHHHHB-TTS-B--EEEEEEE-TT-SSGGGS-HHHHTSHHHHT----SHHHHHHHHHHHH--EEEEEE-----TTTTS-GGG--HHHHHHHHIIIIIHHHHHHHHHGGGEEEEEEEEEEE-GGGTSB-TT-TTTHHHHHHHHHHHHHHHHHHHHHHH--EEEEEEE----SHHHHHTS-HHHHHHHHHHHSSS-PPP-HHHHHHHHHHHHSGGGTT--S-EEEESTTGGGBSS-GGG-/--B---TT-EEEEE---SSSSHHHHHHHHHHHHT-EEEEEEEHHHHHHHHHHHHHTTTHHHHB-TTS-B--EEEEEEE-TT-SSGGGS-HHHHHSHHHHT----SHHHHHHHHHHHHS-EEEEEE-----TTTTS-GGG--HHHHHHHHIIIIIHHHHHHHHHGGGEEEEEEEEEEE-GGGTSB-TT-TTTHHHHHHHHHHHHHHHHHHHHHHH--EEEEEEE----SHHHHHTS-HHHHHHHHHHHSSS-PPP-HHHHHHHHHHHHSGGGTT--S-EEEESTTGGGBSS-GGG-/--B---TT-EEEEE--SSSSSHHHHHHHHHHHTT-EEEEEEEHHHHHHHHHHHHTTTTGGG-B-TTSPBP-EEEEEEE-TT-SSGGG--HHHHT-HHHHT----SHHHHHHHHHHHHS-EEEEEE-----TTTTS-GGG--HHHHHHHHIIIIIHHHHHHHHHGGGEEEEEEEEEEE-GGGTSB-TT-TTTHHHHHHHHHHHHHHHHHHHHHHH--EEEEEEE-----HHHHHTS-HHHHHHHHHHHSSS-PPP-HHHHHHHHHHHHSGGGTT--S-EEEESTTGGGBSS-GGG-/-EE---TT-EEEEE--SSSSSHHHHHHHHHHHTT-EEEEEEEHHHHHHHHHHHHTTTTGGG-B-TTSPBP--SEEEEE-TT-SSGGG--HHHHTSHHHHT----SHHHHHHHHHHHHS-EEEEEE-----TTTTS-GGG--HHHHHHHHIIIIIHHHHHHHHHGGGEEEEEEEEEEE-GGGTSB-TT-TTTHHHHHHHHHHHHHHHHHHHHHHH--EEEEEEE----SHHHHHHS-HHHHHHHHHHHSSS-PPP-HHHHHHHHHHHHSGGGTT--S-EEEESTTGGGBSS-GGG-/--EE--TT-EEEEE--SSSSSHHHHHHHHHHHTT-EEEEEEEHHHHHHHHHHHHHTTTGGGGB-TTS-B--EEEEEEE-TT-SSGGG--HHHHTSHHHHT----SHHHHHHHHHHHHS-EEEEEE-----TTTTS-GGG--HHHHHHHHIIIIIHHHHHHHHHGGGEEEEEEEEEEE-GGGTSB-TT-TTTHHHHHHHHHHHHHHHHHHHHHHH--EEEEEEE----SHHHHHHS-HHHHHHHHHHHSSS-PPP-HHHHHHHHHHHTSGGGTT--S-EEEESTTGGGBSS-GGG-/--B---TT-EEEEE---SSSSHHHHHHHHHHHTT-EEEEEEEHHHHHHHHHHHHTTTTHHHHB-TTS-B--EEEEEEE-TT-SSGGGS-HHHHTSHHHHT----SHHHHHHHHHHHH--EEEEEE-----TTTTS-GGG--HHHHHHHHIIIIIHHHHHHHHHGGGEEEEEEEEEEE-GGGTSB-TT-TTTHHHHHHHHHHHHHHHHHHHHHHH--EEEEEEE----SHHHHHTS-HHHHHHHHHHHSSS-PPP-HHHHHHHHHHHTSGGGTT--S-EEEESTTGGGBSS-TT--

Radius of gyration: 43.91 Å; Cα contacts (8 Å, |Δi|>4): 5695; chains: 8; bounding box: 139×108×110 Å